Protein 2LOS (pdb70)

Foldseek 3Di:
DPDDAPLADDVRVVCVVVVCCVCCPCCVVVVNDDDVVVVVCVVCVCCVVCLVAPPNDDHVRNVVSCVVCVVVCVVVDPDDDPADPGHSPHDPHVVVVCVVVCVVVPPDDPVD

Radius of gyration: 16.96 Å; Cα contacts (8 Å, |Δi|>4): 57; chains: 1; bounding box: 36×40×36 Å

Sequence (112 aa):
MQDTSSVVPLHWFGFGYAALVASGGIIGYVKAGSVPSLAAGLLFGSLAGLGAYQLSQDPRNVWVFLATSGTLAGIMGMRFYHSGKFMPAGLIAGASLLMVAKVGVSMFNRPHMQDTSSVVPLHWFGFGYAALVASGGIIGYVKAGSVPSLAAGLLFGSLAGLGAYQLSQDPRNVWVFLATSGTLAGIMGMRFYHSGKFMPAGLIAGASLLMVAKVGVSMFNRPHMQDTSSVVPLHWFGFGYAALVASGGIIGYVKAGSVPSLAAGLLFGSLAGLGAYQLSQDPRNVWVFLATSGTLAGIMGMRFYHSGKFMPAGLIAGASLLMVAKVGVSMFNRPHMQDTSSVVPLHWFGFGYAALVASGGIIGYVKAGSVPSLAAGLLFGSLAGLGAYQLSQDPRNVWVFLATSGTLAGIMGMRFYHSGKFMPAGLIAGASLLMVAKVGVSMFNRPHMQDTSSVVPLHWFGFGYAALVASGGIIGYVKAGSVPSLAAGLLFGSLAGLGAYQLSQDPRNVWVFLATSGTLAGIMGMRFYHSGKFMPAGLIAGASLLMVAKVGVSMFNRPHMQDTSSVVPLHWFGFGYAALVASGGIIGYVKAGSVPSLAAGLLFGSLAGLGAYQLSQDPRNVWVFLATSGTLAGIMGMRFYHSGKFMPAGLIAGASLLMVAKVGVSMFNRPHMQDTSSVVPLHWFGFGYAALVASGGIIGYVKAGSVPSLAAGLLFGSLAGLGAYQLSQDPRNVWVFLATSGTLAGIMGMRFYHSGKFMPAGLIAGASLLMVAKVGVSMFNRPHMQDTSSVVPLHWFGFGYAALVASGGIIGYVKAGSVPSLAAGLLFGSLAGLGAYQLSQDPRNVWVFLATSGTLAGIMGMRFYHSGKFMPAGLIAGASLLMVAKVGVSMFNRPHMQDTSSVVPLHWFGFGYAALVASGGIIGYVKAGSVPSLAAGLLFGSLAGLGAYQLSQDPRNVWVFLATSGTLAGIMGMRFYHSGKFMPAGLIAGASLLMVAKVGVSMFNRPHMQDTSSVVPLHWFGFGYAALVASGGIIGYVKAGSVPSLAAGLLFGSLAGLGAYQLSQDPRNVWVFLATSGTLAGIMGMRFYHSGKFMPAGLIAGASLLMVAKVGVSMFNRPHMQDTSSVVPLHWFGFGYAALVASGGIIGYVKAGSVPSLAAGLLFGSLAGLGAYQLSQDPRNVWVFLATSGTLAGIMGMRFYHSGKFMPAGLIAGASLLMVAKVGVSMFNRPHMQDTSSVVPLHWFGFGYAALVASGGIIGYVKAGSVPSLAAGLLFGSLAGLGAYQLSQDPRNVWVFLATSGTLAGIMGMRFYHSGKFMPAGLIAGASLLMVAKVGVSMFNRPHMQDTSSVVPLHWFGFGYAALVASGGIIGYVKAGSVPSLAAGLLFGSLAGLGAYQLSQDPRNVWVFLATSGTLAGIMGMRFYHSGKFMPAGLIAGASLLMVAKVGVSMFNRPHMQDTSSVVPLHWFGFGYAALVASGGIIGYVKAGSVPSLAAGLLFGSLAGLGAYQLSQDPRNVWVFLATSGTLAGIMGMRFYHSGKFMPAGLIAGASLLMVAKVGVSMFNRPHMQDTSSVVPLHWFGFGYAALVASGGIIGYVKAGSVPSLAAGLLFGSLAGLGAYQLSQDPRNVWVFLATSGTLAGIMGMRFYHSGKFMPAGLIAGASLLMVAKVGVSMFNRPHMQDTSSVVPLHWFGFGYAALVASGGIIGYVKAGSVPSLAAGLLFGSLAGLGAYQLSQDPRNVWVFLATSGTLAGIMGMRFYHSGKFMPAGLIAGASLLMVAKVGVSMFNRPHMQDTSSVVPLHWFGFGYAALVASGGIIGYVKAGSVPSLAAGLLFGSLAGLGAYQLSQDPRNVWVFLATSGTLAGIMGMRFYHSGKFMPAGLIAGASLLMVAKVGVSMFNRPHMQDTSSVVPLHWFGFGYAALVASGGIIGYVKAGSVPSLAAGLLFGSLAGLGAYQLSQDPRNVWVFLATSGTLAGIMGMRFYHSGKFMPAGLIAGASLLMVAKVGVSMFNRPHMQDTSSVVPLHWFGFGYAALVASGGIIGYVKAGSVPSLAAGLLFGSLAGLGAYQLSQDPRNVWVFLATSGTLAGIMGMRFYHSGKFMPAGLIAGASLLMVAKVGVSMFNRPHMQDTSSVVPLHWFGFGYAALVASGGIIGYVKAGSVPSLAAGLLFGSLAGLGAYQLSQDPRNVWVFLATSGTLAGIMGMRFYHSGKFMPAGLIAGASLLMVAKVGVSMFNRPH

Structure (mmCIF, N/CA/C/O backbone):
data_2LOS
#
_entry.id   2LOS
#
loop_
_atom_site.group_PDB
_atom_site.id
_atom_site.type_symbol
_atom_site.label_atom_id
_atom_site.label_alt_id
_atom_site.label_comp_id
_atom_site.label_asym_id
_atom_site.label_entity_id
_atom_site.label_seq_id
_atom_site.pdbx_PDB_ins_code
_atom_site.Cartn_x
_atom_site.Cartn_y
_atom_site.Cartn_z
_atom_site.occupancy
_atom_site.B_iso_or_equiv
_atom_site.auth_seq_id
_atom_site.auth_comp_id
_atom_site.auth_asym_id
_atom_site.auth_atom_id
_atom_site.pdbx_PDB_model_num
ATOM 1 N N . MET A 1 10 ? -15.017 -19.882 3.644 1.00 0.00 1 MET A N 1
ATOM 2 C CA . MET A 1 10 ? -13.711 -20.351 3.214 1.00 0.00 1 MET A CA 1
ATOM 3 C C . MET A 1 10 ? -12.727 -19.187 3.077 1.00 0.00 1 MET A C 1
ATOM 4 O O . MET A 1 10 ? -12.957 -18.264 2.297 1.00 0.00 1 MET A O 1
ATOM 18 N N . GLN A 1 11 ? -11.653 -19.268 3.848 1.00 0.00 2 GLN A N 1
ATOM 19 C CA . GLN A 1 11 ? -10.633 -18.233 3.822 1.00 0.00 2 GLN A CA 1
ATOM 20 C C . GLN A 1 11 ? -9.239 -18.859 3.885 1.00 0.00 2 GLN A C 1
ATOM 21 O O . GLN A 1 11 ? -9.021 -19.827 4.613 1.00 0.00 2 GLN A O 1
ATOM 35 N N . ASP A 1 12 ? -8.331 -18.282 3.112 1.00 0.00 3 ASP A N 1
ATOM 36 C CA . ASP A 1 12 ? -6.963 -18.772 3.070 1.00 0.00 3 ASP A CA 1
ATOM 37 C C . ASP A 1 12 ? -6.048 -17.776 3.785 1.00 0.00 3 ASP A C 1
ATOM 38 O O . ASP A 1 12 ? -6.398 -16.608 3.942 1.00 0.00 3 ASP A O 1
ATOM 47 N N . THR A 1 13 ? -4.892 -18.275 4.198 1.00 0.00 4 THR A N 1
ATOM 48 C CA . THR A 1 13 ? -3.924 -17.444 4.892 1.00 0.00 4 THR A CA 1
ATOM 49 C C . THR A 1 13 ? -3.882 -16.044 4.275 1.00 0.00 4 THR A C 1
ATOM 50 O O . THR A 1 13 ? -4.244 -15.065 4.926 1.00 0.00 4 THR A O 1
ATOM 61 N N . SER A 1 14 ? -3.439 -15.995 3.028 1.00 0.00 5 SER A N 1
ATOM 62 C CA . SER A 1 14 ? -3.346 -14.732 2.316 1.00 0.00 5 SER A CA 1
ATOM 63 C C . SER A 1 14 ? -3.456 -14.972 0.809 1.00 0.00 5 SER A C 1
ATOM 64 O O . SER A 1 14 ? -2.559 -15.555 0.202 1.00 0.00 5 SER A O 1
ATOM 72 N N . SER A 1 15 ? -4.564 -14.509 0.248 1.00 0.00 6 SER A N 1
ATOM 73 C CA . SER A 1 15 ? -4.803 -14.666 -1.177 1.00 0.00 6 SER A CA 1
ATOM 74 C C . SER A 1 15 ? -3.496 -14.480 -1.950 1.00 0.00 6 SER A C 1
ATOM 75 O O . SER A 1 15 ? -3.090 -15.358 -2.710 1.00 0.00 6 SER A O 1
ATOM 83 N N . VAL A 1 16 ? -2.874 -13.331 -1.730 1.00 0.00 7 VAL A N 1
ATOM 84 C CA . VAL A 1 16 ? -1.622 -13.019 -2.397 1.00 0.00 7 VAL A CA 1
ATOM 85 C C . VAL A 1 16 ? -0.666 -12.365 -1.397 1.00 0.00 7 VAL A C 1
ATOM 86 O O . VAL A 1 16 ? 0.467 -12.816 -1.230 1.00 0.00 7 VAL A O 1
ATOM 99 N N . VAL A 1 17 ? -1.157 -11.313 -0.759 1.00 0.00 8 VAL A N 1
ATOM 100 C CA . VAL A 1 17 ? -0.360 -10.593 0.220 1.00 0.00 8 VAL A CA 1
ATOM 101 C C . VAL A 1 17 ? 0.428 -11.595 1.067 1.00 0.00 8 VAL A C 1
ATOM 102 O O . VAL A 1 17 ? -0.137 -12.261 1.932 1.00 0.00 8 VAL A O 1
ATOM 115 N N . PRO A 1 18 ? 1.755 -11.671 0.780 1.00 0.00 9 PRO A N 1
ATOM 116 C CA . PRO A 1 18 ? 2.627 -12.580 1.504 1.00 0.00 9 PRO A CA 1
ATOM 117 C C . PRO A 1 18 ? 2.925 -12.050 2.909 1.00 0.00 9 PRO A C 1
ATOM 118 O O . PRO A 1 18 ? 2.567 -10.921 3.239 1.00 0.00 9 PRO A O 1
ATOM 129 N N . LEU A 1 19 ? 3.579 -12.891 3.697 1.00 0.00 10 LEU A N 1
ATOM 130 C CA . LEU A 1 19 ? 3.930 -12.522 5.057 1.00 0.00 10 LEU A CA 1
ATOM 131 C C . LEU A 1 19 ? 4.779 -11.249 5.033 1.00 0.00 10 LEU A C 1
ATOM 132 O O . LEU A 1 19 ? 4.361 -10.210 5.544 1.00 0.00 10 LEU A O 1
ATOM 148 N N . HIS A 1 20 ? 5.955 -11.371 4.435 1.00 0.00 11 HIS A N 1
ATOM 149 C CA . HIS A 1 20 ? 6.865 -10.243 4.337 1.00 0.00 11 HIS A CA 1
ATOM 150 C C . HIS A 1 20 ? 6.071 -8.964 4.066 1.00 0.00 11 HIS A C 1
ATOM 151 O O . HIS A 1 20 ? 6.073 -8.043 4.881 1.00 0.00 11 HIS A O 1
ATOM 165 N N . TRP A 1 21 ? 5.411 -8.948 2.917 1.00 0.00 12 TRP A N 1
ATOM 166 C CA . TRP A 1 21 ? 4.614 -7.797 2.528 1.00 0.00 12 TRP A CA 1
ATOM 167 C C . TRP A 1 21 ? 3.762 -7.384 3.729 1.00 0.00 12 TRP A C 1
ATOM 168 O O . TRP A 1 21 ? 3.722 -6.210 4.092 1.00 0.00 12 TRP A O 1
ATOM 189 N N . PHE A 1 22 ? 3.100 -8.373 4.313 1.00 0.00 13 PHE A N 1
ATOM 190 C CA . PHE A 1 22 ? 2.251 -8.127 5.466 1.00 0.00 13 PHE A CA 1
ATOM 191 C C . PHE A 1 22 ? 2.963 -7.245 6.493 1.00 0.00 13 PHE A C 1
ATOM 192 O O . PHE A 1 22 ? 2.378 -6.296 7.014 1.00 0.00 13 PHE A O 1
ATOM 209 N N . GLY A 1 23 ? 4.216 -7.589 6.754 1.00 0.00 14 GLY A N 1
ATOM 210 C CA . GLY A 1 23 ? 5.014 -6.841 7.710 1.00 0.00 14 GLY A CA 1
ATOM 211 C C . GLY A 1 23 ? 5.298 -5.427 7.199 1.00 0.00 14 GLY A C 1
ATOM 212 O O . GLY A 1 23 ? 5.337 -4.477 7.980 1.00 0.00 14 GLY A O 1
ATOM 216 N N . PHE A 1 24 ? 5.490 -5.332 5.892 1.00 0.00 15 PHE A N 1
ATOM 217 C CA . PHE A 1 24 ? 5.769 -4.050 5.267 1.00 0.00 15 PHE A CA 1
ATOM 218 C C . PHE A 1 24 ? 4.538 -3.143 5.304 1.00 0.00 15 PHE A C 1
ATOM 219 O O . PHE A 1 24 ? 4.663 -1.927 5.449 1.00 0.00 15 PHE A O 1
ATOM 236 N N . GLY A 1 25 ? 3.378 -3.767 5.169 1.00 0.00 16 GLY A N 1
ATOM 237 C CA . GLY A 1 25 ? 2.125 -3.031 5.185 1.00 0.00 16 GLY A CA 1
ATOM 238 C C . GLY A 1 25 ? 1.799 -2.534 6.595 1.00 0.00 16 GLY A C 1
ATOM 239 O O . GLY A 1 25 ? 1.355 -1.401 6.770 1.00 0.00 16 GLY A O 1
ATOM 243 N N . TYR A 1 26 ? 2.033 -3.407 7.564 1.00 0.00 17 TYR A N 1
ATOM 244 C CA . TYR A 1 26 ? 1.769 -3.071 8.953 1.00 0.00 17 TYR A CA 1
ATOM 245 C C . TYR A 1 26 ? 2.652 -1.909 9.413 1.00 0.00 17 TYR A C 1
ATOM 246 O O . TYR A 1 26 ? 2.152 -0.909 9.926 1.00 0.00 17 TYR A O 1
ATOM 264 N N . ALA A 1 27 ? 3.951 -2.079 9.212 1.00 0.00 18 ALA A N 1
ATOM 265 C CA . ALA A 1 27 ? 4.908 -1.057 9.600 1.00 0.00 18 ALA A CA 1
ATOM 266 C C . ALA A 1 27 ? 4.674 0.200 8.760 1.00 0.00 18 ALA A C 1
ATOM 267 O O . ALA A 1 27 ? 4.833 1.317 9.251 1.00 0.00 18 ALA A O 1
ATOM 274 N N . ALA A 1 28 ? 4.301 -0.024 7.509 1.00 0.00 19 ALA A N 1
ATOM 275 C CA . ALA A 1 28 ? 4.043 1.077 6.596 1.00 0.00 19 ALA A CA 1
ATOM 276 C C . ALA A 1 28 ? 2.804 1.843 7.064 1.00 0.00 19 ALA A C 1
ATOM 277 O O . ALA A 1 28 ? 2.695 3.048 6.843 1.00 0.00 19 ALA A O 1
ATOM 284 N N . LEU A 1 29 ? 1.903 1.112 7.703 1.00 0.00 20 LEU A N 1
ATOM 285 C CA . LEU A 1 29 ? 0.676 1.707 8.204 1.00 0.00 20 LEU A CA 1
ATOM 286 C C . LEU A 1 29 ? 0.994 2.563 9.432 1.00 0.00 20 LEU A C 1
ATOM 287 O O . LEU A 1 29 ? 0.498 3.682 9.559 1.00 0.00 20 LEU A O 1
ATOM 303 N N . VAL A 1 30 ? 1.819 2.005 10.305 1.00 0.00 21 VAL A N 1
ATOM 304 C CA . VAL A 1 30 ? 2.210 2.703 11.518 1.00 0.00 21 VAL A CA 1
ATOM 305 C C . VAL A 1 30 ? 2.853 4.041 11.147 1.00 0.00 21 VAL A C 1
ATOM 306 O O . VAL A 1 30 ? 2.420 5.093 11.615 1.00 0.00 21 VAL A O 1
ATOM 319 N N . ALA A 1 31 ? 3.876 3.957 10.310 1.00 0.00 22 ALA A N 1
ATOM 320 C CA . ALA A 1 31 ? 4.583 5.148 9.870 1.00 0.00 22 ALA A CA 1
ATOM 321 C C . ALA A 1 31 ? 3.631 6.033 9.064 1.00 0.00 22 ALA A C 1
ATOM 322 O O . ALA A 1 31 ? 3.484 7.219 9.355 1.00 0.00 22 ALA A O 1
ATOM 329 N N . SER A 1 32 ? 3.008 5.423 8.067 1.00 0.00 23 SER A N 1
ATOM 330 C CA . SER A 1 32 ? 2.073 6.141 7.217 1.00 0.00 23 SER A CA 1
ATOM 331 C C . SER A 1 32 ? 1.128 6.984 8.074 1.00 0.00 23 SER A C 1
ATOM 332 O O . SER A 1 32 ? 1.228 8.210 8.094 1.00 0.00 23 SER A O 1
ATOM 340 N N . GLY A 1 33 ? 0.230 6.293 8.762 1.00 0.00 24 GLY A N 1
ATOM 341 C CA . GLY A 1 33 ? -0.733 6.963 9.619 1.00 0.00 24 GLY A CA 1
ATOM 342 C C . GLY A 1 33 ? -0.031 7.895 10.609 1.00 0.00 24 GLY A C 1
ATOM 343 O O . GLY A 1 33 ? -0.586 8.920 11.002 1.00 0.00 24 GLY A O 1
ATOM 347 N N . GLY A 1 34 ? 1.179 7.506 10.983 1.00 0.00 25 GLY A N 1
ATOM 348 C CA . GLY A 1 34 ? 1.962 8.294 11.919 1.00 0.00 25 GLY A CA 1
ATOM 349 C C . GLY A 1 34 ? 2.175 9.715 11.395 1.00 0.00 25 GLY A C 1
ATOM 350 O O . GLY A 1 34 ? 1.508 10.650 11.836 1.00 0.00 25 GLY A O 1
ATOM 354 N N . ILE A 1 35 ? 3.108 9.834 10.462 1.00 0.00 26 ILE A N 1
ATOM 355 C CA . ILE A 1 35 ? 3.418 11.126 9.874 1.00 0.00 26 ILE A CA 1
ATOM 356 C C . ILE A 1 35 ? 2.177 11.667 9.160 1.00 0.00 26 ILE A C 1
ATOM 357 O O . ILE A 1 35 ? 1.720 12.771 9.453 1.00 0.00 26 ILE A O 1
ATOM 373 N N . ILE A 1 36 ? 1.668 10.865 8.237 1.00 0.00 27 ILE A N 1
ATOM 374 C CA . ILE A 1 36 ? 0.489 11.249 7.479 1.00 0.00 27 ILE A CA 1
ATOM 375 C C . ILE A 1 36 ? -0.603 11.715 8.444 1.00 0.00 27 ILE A C 1
ATOM 376 O O . ILE A 1 36 ? -1.470 12.503 8.072 1.00 0.00 27 ILE A O 1
ATOM 392 N N . GLY A 1 37 ? -0.524 11.208 9.666 1.00 0.00 28 GLY A N 1
ATOM 393 C CA . GLY A 1 37 ? -1.494 11.563 10.687 1.00 0.00 28 GLY A CA 1
ATOM 394 C C . GLY A 1 37 ? -1.206 12.952 11.259 1.00 0.00 28 GLY A C 1
ATOM 395 O O . GLY A 1 37 ? -1.854 13.928 10.884 1.00 0.00 28 GLY A O 1
ATOM 399 N N . TYR A 1 38 ? -0.234 12.997 12.158 1.00 0.00 29 TYR A N 1
ATOM 400 C CA . TYR A 1 38 ? 0.148 14.251 12.785 1.00 0.00 29 TYR A CA 1
ATOM 401 C C . TYR A 1 38 ? 0.263 15.370 11.748 1.00 0.00 29 TYR A C 1
ATOM 402 O O . TYR A 1 38 ? -0.186 16.491 11.987 1.00 0.00 29 TYR A O 1
ATOM 420 N N . VAL A 1 39 ? 0.866 15.028 10.619 1.00 0.00 30 VAL A N 1
ATOM 421 C CA . VAL A 1 39 ? 1.045 15.990 9.545 1.00 0.00 30 VAL A CA 1
ATOM 422 C C . VAL A 1 39 ? -0.258 16.113 8.754 1.00 0.00 30 VAL A C 1
ATOM 423 O O . VAL A 1 39 ? -0.572 17.181 8.230 1.00 0.00 30 VAL A O 1
ATOM 436 N N . LYS A 1 40 ? -0.982 15.005 8.692 1.00 0.00 31 LYS A N 1
ATOM 437 C CA . LYS A 1 40 ? -2.245 14.976 7.973 1.00 0.00 31 LYS A CA 1
ATOM 438 C C . LYS A 1 40 ? -1.982 14.641 6.503 1.00 0.00 31 LYS A C 1
ATOM 439 O O . LYS A 1 40 ? -2.575 13.711 5.959 1.00 0.00 31 LYS A O 1
ATOM 458 N N . ALA A 1 41 ? -1.093 15.418 5.902 1.00 0.00 32 ALA A N 1
ATOM 459 C CA . ALA A 1 41 ? -0.744 15.216 4.506 1.00 0.00 32 ALA A CA 1
ATOM 460 C C . ALA A 1 41 ? -0.019 16.457 3.981 1.00 0.00 32 ALA A C 1
ATOM 461 O O . ALA A 1 41 ? 0.444 17.287 4.763 1.00 0.00 32 ALA A O 1
ATOM 468 N N . GLY A 1 42 ? 0.056 16.545 2.661 1.00 0.00 33 GLY A N 1
ATOM 469 C CA . GLY A 1 42 ? 0.717 17.671 2.023 1.00 0.00 33 GLY A CA 1
ATOM 470 C C . GLY A 1 42 ? 2.211 17.397 1.839 1.00 0.00 33 GLY A C 1
ATOM 471 O O . GLY A 1 42 ? 2.884 18.091 1.078 1.00 0.00 33 GLY A O 1
ATOM 475 N N . SER A 1 43 ? 2.686 16.384 2.549 1.00 0.00 34 SER A N 1
ATOM 476 C CA . SER A 1 43 ? 4.088 16.010 2.474 1.00 0.00 34 SER A CA 1
ATOM 477 C C . SER A 1 43 ? 4.567 16.063 1.021 1.00 0.00 34 SER A C 1
ATOM 478 O O . SER A 1 43 ? 4.232 15.191 0.221 1.00 0.00 34 SER A O 1
ATOM 486 N N . VAL A 1 44 ? 5.342 17.096 0.725 1.00 0.00 35 VAL A N 1
ATOM 487 C CA . VAL A 1 44 ? 5.870 17.274 -0.617 1.00 0.00 35 VAL A CA 1
ATOM 488 C C . VAL A 1 44 ? 7.052 16.325 -0.826 1.00 0.00 35 VAL A C 1
ATOM 489 O O . VAL A 1 44 ? 7.117 15.621 -1.832 1.00 0.00 35 VAL A O 1
ATOM 502 N N . PRO A 1 45 ? 7.982 16.338 0.166 1.00 0.00 36 PRO A N 1
ATOM 503 C CA . PRO A 1 45 ? 9.158 15.488 0.101 1.00 0.00 36 PRO A CA 1
ATOM 504 C C . PRO A 1 45 ? 8.800 14.032 0.409 1.00 0.00 36 PRO A C 1
ATOM 505 O O . PRO A 1 45 ? 9.219 13.122 -0.305 1.00 0.00 36 PRO A O 1
ATOM 516 N N . SER A 1 46 ? 8.029 13.858 1.472 1.00 0.00 37 SER A N 1
ATOM 517 C CA . SER A 1 46 ? 7.610 12.529 1.883 1.00 0.00 37 SER A CA 1
ATOM 518 C C . SER A 1 46 ? 6.882 11.831 0.732 1.00 0.00 37 SER A C 1
ATOM 519 O O . SER A 1 46 ? 7.302 10.765 0.284 1.00 0.00 37 SER A O 1
ATOM 527 N N . LEU A 1 47 ? 5.805 12.460 0.287 1.00 0.00 38 LEU A N 1
ATOM 528 C CA . LEU A 1 47 ? 5.015 11.913 -0.803 1.00 0.00 38 LEU A CA 1
ATOM 529 C C . LEU A 1 47 ? 5.930 11.625 -1.996 1.00 0.00 38 LEU A C 1
ATOM 530 O O . LEU A 1 47 ? 5.896 10.532 -2.559 1.00 0.00 38 LEU A O 1
ATOM 546 N N . ALA A 1 48 ? 6.726 12.625 -2.345 1.00 0.00 39 ALA A N 1
ATOM 547 C CA . ALA A 1 48 ? 7.648 12.493 -3.460 1.00 0.00 39 ALA A CA 1
ATOM 548 C C . ALA A 1 48 ? 8.537 11.268 -3.239 1.00 0.00 39 ALA A C 1
ATOM 549 O O . ALA A 1 48 ? 8.918 10.592 -4.193 1.00 0.00 39 ALA A O 1
ATOM 556 N N . ALA A 1 49 ? 8.843 11.019 -1.974 1.00 0.00 40 ALA A N 1
ATOM 557 C CA . ALA A 1 49 ? 9.680 9.887 -1.614 1.00 0.00 40 ALA A CA 1
ATOM 558 C C . ALA A 1 49 ? 8.902 8.590 -1.843 1.00 0.00 40 ALA A C 1
ATOM 559 O O . ALA A 1 49 ? 9.484 7.569 -2.206 1.00 0.00 40 ALA A O 1
ATOM 566 N N . GLY A 1 50 ? 7.598 8.672 -1.620 1.00 0.00 41 GLY A N 1
ATOM 567 C CA . GLY A 1 50 ? 6.735 7.518 -1.797 1.00 0.00 41 GLY A CA 1
ATOM 568 C C . GLY A 1 50 ? 6.589 7.164 -3.279 1.00 0.00 41 GLY A C 1
ATOM 569 O O . GLY A 1 50 ? 6.469 5.991 -3.632 1.00 0.00 41 GLY A O 1
ATOM 573 N N . LEU A 1 51 ? 6.604 8.199 -4.106 1.00 0.00 42 LEU A N 1
ATOM 574 C CA . LEU A 1 51 ? 6.475 8.012 -5.541 1.00 0.00 42 LEU A CA 1
ATOM 575 C C . LEU A 1 51 ? 7.737 7.334 -6.078 1.00 0.00 42 LEU A C 1
ATOM 576 O O . LEU A 1 51 ? 7.662 6.270 -6.690 1.00 0.00 42 LEU A O 1
ATOM 592 N N . LEU A 1 52 ? 8.868 7.978 -5.829 1.00 0.00 43 LEU A N 1
ATOM 593 C CA . LEU A 1 52 ? 10.144 7.451 -6.280 1.00 0.00 43 LEU A CA 1
ATOM 594 C C . LEU A 1 52 ? 10.299 6.011 -5.787 1.00 0.00 43 LEU A C 1
ATOM 595 O O . LEU A 1 52 ? 10.377 5.081 -6.588 1.00 0.00 43 LEU A O 1
ATOM 611 N N . PHE A 1 53 ? 10.339 5.871 -4.470 1.00 0.00 44 PHE A N 1
ATOM 612 C CA . PHE A 1 53 ? 10.483 4.560 -3.860 1.00 0.00 44 PHE A CA 1
ATOM 613 C C . PHE A 1 53 ? 9.286 3.667 -4.191 1.00 0.00 44 PHE A C 1
ATOM 614 O O . PHE A 1 53 ? 9.369 2.445 -4.077 1.00 0.00 44 PHE A O 1
ATOM 631 N N . GLY A 1 54 ? 8.201 4.311 -4.594 1.00 0.00 45 GLY A N 1
ATOM 632 C CA . GLY A 1 54 ? 6.989 3.591 -4.942 1.00 0.00 45 GLY A CA 1
ATOM 633 C C . GLY A 1 54 ? 7.219 2.683 -6.153 1.00 0.00 45 GLY A C 1
ATOM 634 O O . GLY A 1 54 ? 7.134 1.461 -6.042 1.00 0.00 45 GLY A O 1
ATOM 638 N N . SER A 1 55 ? 7.504 3.317 -7.281 1.00 0.00 46 SER A N 1
ATOM 639 C CA . SER A 1 55 ? 7.747 2.582 -8.511 1.00 0.00 46 SER A CA 1
ATOM 640 C C . SER A 1 55 ? 8.993 1.706 -8.360 1.00 0.00 46 SER A C 1
ATOM 641 O O . SER A 1 55 ? 8.996 0.549 -8.778 1.00 0.00 46 SER A O 1
ATOM 649 N N . LEU A 1 56 ? 10.020 2.292 -7.762 1.00 0.00 47 LEU A N 1
ATOM 650 C CA . LEU A 1 56 ? 11.268 1.579 -7.551 1.00 0.00 47 LEU A CA 1
ATOM 651 C C . LEU A 1 56 ? 11.008 0.353 -6.674 1.00 0.00 47 LEU A C 1
ATOM 652 O O . LEU A 1 56 ? 11.672 -0.673 -6.822 1.00 0.00 47 LEU A O 1
ATOM 668 N N . ALA A 1 57 ? 10.042 0.498 -5.779 1.00 0.00 48 ALA A N 1
ATOM 669 C CA . ALA A 1 57 ? 9.686 -0.585 -4.878 1.00 0.00 48 ALA A CA 1
ATOM 670 C C . ALA A 1 57 ? 9.058 -1.725 -5.682 1.00 0.00 48 ALA A C 1
ATOM 671 O O . ALA A 1 57 ? 9.554 -2.850 -5.662 1.00 0.00 48 ALA A O 1
ATOM 678 N N . GLY A 1 58 ? 7.975 -1.395 -6.370 1.00 0.00 49 GLY A N 1
ATOM 679 C CA . GLY A 1 58 ? 7.273 -2.378 -7.179 1.00 0.00 49 GLY A CA 1
ATOM 680 C C . GLY A 1 58 ? 8.179 -2.926 -8.283 1.00 0.00 49 GLY A C 1
ATOM 681 O O . GLY A 1 58 ? 8.486 -4.117 -8.304 1.00 0.00 49 GLY A O 1
ATOM 685 N N . LEU A 1 59 ? 8.581 -2.031 -9.173 1.00 0.00 50 LEU A N 1
ATOM 686 C CA . LEU A 1 59 ? 9.446 -2.410 -10.278 1.00 0.00 50 LEU A CA 1
ATOM 687 C C . LEU A 1 59 ? 10.697 -3.097 -9.728 1.00 0.00 50 LEU A C 1
ATOM 688 O O . LEU A 1 59 ? 10.955 -4.261 -10.030 1.00 0.00 50 LEU A O 1
ATOM 704 N N . GLY A 1 60 ? 11.442 -2.346 -8.929 1.00 0.00 51 GLY A N 1
ATOM 705 C CA . GLY A 1 60 ? 12.661 -2.868 -8.334 1.00 0.00 51 GLY A CA 1
ATOM 706 C C . GLY A 1 60 ? 12.424 -4.250 -7.722 1.00 0.00 51 GLY A C 1
ATOM 707 O O . GLY A 1 60 ? 13.216 -5.168 -7.927 1.00 0.00 51 GLY A O 1
ATOM 711 N N . ALA A 1 61 ? 11.330 -4.354 -6.981 1.00 0.00 52 ALA A N 1
ATOM 712 C CA . ALA A 1 61 ? 10.979 -5.608 -6.337 1.00 0.00 52 ALA A CA 1
ATOM 713 C C . ALA A 1 61 ? 10.867 -6.706 -7.396 1.00 0.00 52 ALA A C 1
ATOM 714 O O . ALA A 1 61 ? 11.290 -7.839 -7.169 1.00 0.00 52 ALA A O 1
ATOM 721 N N . TYR A 1 62 ? 10.295 -6.333 -8.532 1.00 0.00 53 TYR A N 1
ATOM 722 C CA . TYR A 1 62 ? 10.122 -7.272 -9.627 1.00 0.00 53 TYR A CA 1
ATOM 723 C C . TYR A 1 62 ? 10.168 -6.555 -10.977 1.00 0.00 53 TYR A C 1
ATOM 724 O O . TYR A 1 62 ? 9.129 -6.295 -11.582 1.00 0.00 53 TYR A O 1
ATOM 742 N N . GLN A 1 63 ? 11.384 -6.255 -11.411 1.00 0.00 54 GLN A N 1
ATOM 743 C CA . GLN A 1 63 ? 11.579 -5.572 -12.678 1.00 0.00 54 GLN A CA 1
ATOM 744 C C . GLN A 1 63 ? 13.068 -5.509 -13.023 1.00 0.00 54 GLN A C 1
ATOM 745 O O . GLN A 1 63 ? 13.539 -6.239 -13.894 1.00 0.00 54 GLN A O 1
ATOM 759 N N . LEU A 1 64 ? 13.768 -4.628 -12.323 1.00 0.00 55 LEU A N 1
ATOM 760 C CA . LEU A 1 64 ? 15.194 -4.460 -12.544 1.00 0.00 55 LEU A CA 1
ATOM 761 C C . LEU A 1 64 ? 15.746 -3.448 -11.538 1.00 0.00 55 LEU A C 1
ATOM 762 O O . LEU A 1 64 ? 15.597 -2.241 -11.721 1.00 0.00 55 LEU A O 1
ATOM 778 N N . SER A 1 65 ? 16.372 -3.978 -10.497 1.00 0.00 56 SER A N 1
ATOM 779 C CA . SER A 1 65 ? 16.947 -3.136 -9.462 1.00 0.00 56 SER A CA 1
ATOM 780 C C . SER A 1 65 ? 17.595 -4.004 -8.381 1.00 0.00 56 SER A C 1
ATOM 781 O O . SER A 1 65 ? 18.726 -3.749 -7.971 1.00 0.00 56 SER A O 1
ATOM 789 N N . GLN A 1 66 ? 16.850 -5.012 -7.952 1.00 0.00 57 GLN A N 1
ATOM 790 C CA . GLN A 1 66 ? 17.338 -5.919 -6.927 1.00 0.00 57 GLN A CA 1
ATOM 791 C C . GLN A 1 66 ? 17.552 -7.316 -7.513 1.00 0.00 57 GLN A C 1
ATOM 792 O O . GLN A 1 66 ? 16.590 -8.035 -7.780 1.00 0.00 57 GLN A O 1
ATOM 806 N N . ASP A 1 67 ? 18.819 -7.659 -7.696 1.00 0.00 58 ASP A N 1
ATOM 807 C CA . ASP A 1 67 ? 19.171 -8.957 -8.245 1.00 0.00 58 ASP A CA 1
ATOM 808 C C . ASP A 1 67 ? 18.602 -9.079 -9.660 1.00 0.00 58 ASP A C 1
ATOM 809 O O . ASP A 1 67 ? 17.409 -8.871 -9.873 1.00 0.00 58 ASP A O 1
ATOM 818 N N . PRO A 1 68 ? 19.506 -9.424 -10.616 1.00 0.00 59 PRO A N 1
ATOM 819 C CA . PRO A 1 68 ? 19.107 -9.576 -12.004 1.00 0.00 59 PRO A CA 1
ATOM 820 C C . PRO A 1 68 ? 18.335 -10.881 -12.214 1.00 0.00 59 PRO A C 1
ATOM 821 O O . PRO A 1 68 ? 17.445 -10.951 -13.059 1.00 0.00 59 PRO A O 1
ATOM 832 N N . ARG A 1 69 ? 18.706 -11.882 -11.429 1.00 0.00 60 ARG A N 1
ATOM 833 C CA . ARG A 1 69 ? 18.060 -13.180 -11.517 1.00 0.00 60 ARG A CA 1
ATOM 834 C C . ARG A 1 69 ? 16.610 -13.086 -11.038 1.00 0.00 60 ARG A C 1
ATOM 835 O O . ARG A 1 69 ? 15.680 -13.186 -11.837 1.00 0.00 60 ARG A O 1
ATOM 856 N N . ASN A 1 70 ? 16.462 -12.894 -9.735 1.00 0.00 61 ASN A N 1
ATOM 857 C CA . ASN A 1 70 ? 15.141 -12.785 -9.140 1.00 0.00 61 ASN A CA 1
ATOM 858 C C . ASN A 1 70 ? 14.227 -11.995 -10.079 1.00 0.00 61 ASN A C 1
ATOM 859 O O . ASN A 1 70 ? 13.235 -12.526 -10.577 1.00 0.00 61 ASN A O 1
ATOM 870 N N . VAL A 1 71 ? 14.593 -10.740 -10.294 1.00 0.00 62 VAL A N 1
ATOM 871 C CA . VAL A 1 71 ? 13.819 -9.873 -11.164 1.00 0.00 62 VAL A CA 1
ATOM 872 C C . VAL A 1 71 ? 13.454 -10.632 -12.441 1.00 0.00 62 VAL A C 1
ATOM 873 O O . VAL A 1 71 ? 12.296 -10.641 -12.854 1.00 0.00 62 VAL A O 1
ATOM 886 N N . TRP A 1 72 ? 14.465 -11.253 -13.032 1.00 0.00 63 TRP A N 1
ATOM 887 C CA . TRP A 1 72 ? 14.266 -12.014 -14.253 1.00 0.00 63 TRP A CA 1
ATOM 888 C C . TRP A 1 72 ? 13.128 -13.007 -14.011 1.00 0.00 63 TRP A C 1
ATOM 889 O O . TRP A 1 72 ? 12.219 -13.127 -14.831 1.00 0.00 63 TRP A O 1
ATOM 910 N N . VAL A 1 73 ? 13.215 -13.694 -12.881 1.00 0.00 64 VAL A N 1
ATOM 911 C CA . VAL A 1 73 ? 12.204 -14.673 -12.521 1.00 0.00 64 VAL A CA 1
ATOM 912 C C . VAL A 1 73 ? 10.830 -14.002 -12.512 1.00 0.00 64 VAL A C 1
ATOM 913 O O . VAL A 1 73 ? 9.831 -14.618 -12.880 1.00 0.00 64 VAL A O 1
ATOM 926 N N . PHE A 1 74 ? 10.823 -12.746 -12.088 1.00 0.00 65 PHE A N 1
ATOM 927 C CA . PHE A 1 74 ? 9.587 -11.984 -12.027 1.00 0.00 65 PHE A CA 1
ATOM 928 C C . PHE A 1 74 ? 9.157 -11.524 -13.421 1.00 0.00 65 PHE A C 1
ATOM 929 O O . PHE A 1 74 ? 7.973 -11.295 -13.665 1.00 0.00 65 PHE A O 1
ATOM 946 N N . LEU A 1 75 ? 10.142 -11.403 -14.299 1.00 0.00 66 LEU A N 1
ATOM 947 C CA . LEU A 1 75 ? 9.879 -10.975 -15.663 1.00 0.00 66 LEU A CA 1
ATOM 948 C C . LEU A 1 75 ? 9.119 -12.078 -16.402 1.00 0.00 66 LEU A C 1
ATOM 949 O O . LEU A 1 75 ? 8.116 -11.810 -17.062 1.00 0.00 66 LEU A O 1
ATOM 965 N N . ALA A 1 76 ? 9.625 -13.295 -16.266 1.00 0.00 67 ALA A N 1
ATOM 966 C CA . ALA A 1 76 ? 9.006 -14.439 -16.913 1.00 0.00 67 ALA A CA 1
ATOM 967 C C . ALA A 1 76 ? 7.682 -14.759 -16.215 1.00 0.00 67 ALA A C 1
ATOM 968 O O . ALA A 1 76 ? 6.706 -15.128 -16.867 1.00 0.00 67 ALA A O 1
ATOM 975 N N . THR A 1 77 ? 7.692 -14.607 -14.899 1.00 0.00 68 THR A N 1
ATOM 976 C CA . THR A 1 77 ? 6.504 -14.875 -14.106 1.00 0.00 68 THR A CA 1
ATOM 977 C C . THR A 1 77 ? 5.327 -14.038 -14.609 1.00 0.00 68 THR A C 1
ATOM 978 O O . THR A 1 77 ? 4.363 -14.577 -15.150 1.00 0.00 68 THR A O 1
ATOM 989 N N . SER A 1 78 ? 5.444 -12.733 -14.412 1.00 0.00 69 SER A N 1
ATOM 990 C CA . SER A 1 78 ? 4.401 -11.815 -14.839 1.00 0.00 69 SER A CA 1
ATOM 991 C C . SER A 1 78 ? 4.339 -11.768 -16.367 1.00 0.00 69 SER A C 1
ATOM 992 O O . SER A 1 78 ? 3.314 -11.400 -16.938 1.00 0.00 69 SER A O 1
ATOM 1000 N N . GLY A 1 79 ? 5.448 -12.146 -16.984 1.00 0.00 70 GLY A N 1
ATOM 1001 C CA . GLY A 1 79 ? 5.532 -12.152 -18.435 1.00 0.00 70 GLY A CA 1
ATOM 1002 C C . GLY A 1 79 ? 4.462 -13.060 -19.043 1.00 0.00 70 GLY A C 1
ATOM 1003 O O . GLY A 1 79 ? 3.721 -12.643 -19.932 1.00 0.00 70 GLY A O 1
ATOM 1007 N N . THR A 1 80 ? 4.414 -14.284 -18.539 1.00 0.00 71 THR A N 1
ATOM 1008 C CA . THR A 1 80 ? 3.446 -15.255 -19.021 1.00 0.00 71 THR A CA 1
ATOM 1009 C C . THR A 1 80 ? 2.078 -15.006 -18.384 1.00 0.00 71 THR A C 1
ATOM 1010 O O . THR A 1 80 ? 1.065 -14.955 -19.079 1.00 0.00 71 THR A O 1
ATOM 1021 N N . LEU A 1 81 ? 2.092 -14.857 -17.067 1.00 0.00 72 LEU A N 1
ATOM 1022 C CA . LEU A 1 81 ? 0.865 -14.614 -16.328 1.00 0.00 72 LEU A CA 1
ATOM 1023 C C . LEU A 1 81 ? 0.098 -13.465 -16.985 1.00 0.00 72 LEU A C 1
ATOM 1024 O O . LEU A 1 81 ? -1.063 -13.622 -17.358 1.00 0.00 72 LEU A O 1
ATOM 1040 N N . ALA A 1 82 ? 0.778 -12.334 -17.106 1.00 0.00 73 ALA A N 1
ATOM 1041 C CA . ALA A 1 82 ? 0.176 -11.159 -17.711 1.00 0.00 73 ALA A CA 1
ATOM 1042 C C . ALA A 1 82 ? 0.114 -11.347 -19.228 1.00 0.00 73 ALA A C 1
ATOM 1043 O O . ALA A 1 82 ? -0.806 -10.856 -19.881 1.00 0.00 73 ALA A O 1
ATOM 1050 N N . GLY A 1 83 ? 1.104 -12.059 -19.745 1.00 0.00 74 GLY A N 1
ATOM 1051 C CA . GLY A 1 83 ? 1.174 -12.318 -21.174 1.00 0.00 74 GLY A CA 1
ATOM 1052 C C . GLY A 1 83 ? -0.179 -12.788 -21.712 1.00 0.00 74 GLY A C 1
ATOM 1053 O O . GLY A 1 83 ? -0.639 -12.309 -22.747 1.00 0.00 74 GLY A O 1
ATOM 1057 N N . ILE A 1 84 ? -0.777 -13.720 -20.985 1.00 0.00 75 ILE A N 1
ATOM 1058 C CA . ILE A 1 84 ? -2.068 -14.260 -21.377 1.00 0.00 75 ILE A CA 1
ATOM 1059 C C . ILE A 1 84 ? -2.963 -13.123 -21.872 1.00 0.00 75 ILE A C 1
ATOM 1060 O O . ILE A 1 84 ? -3.689 -13.281 -22.852 1.00 0.00 75 ILE A O 1
ATOM 1076 N N . MET A 1 85 ? -2.883 -12.001 -21.171 1.00 0.00 76 MET A N 1
ATOM 1077 C CA . MET A 1 85 ? -3.677 -10.837 -21.528 1.00 0.00 76 MET A CA 1
ATOM 1078 C C . MET A 1 85 ? -2.789 -9.711 -22.062 1.00 0.00 76 MET A C 1
ATOM 1079 O O . MET A 1 85 ? -1.592 -9.904 -22.269 1.00 0.00 76 MET A O 1
ATOM 1093 N N . GLY A 1 86 ? -3.411 -8.560 -22.271 1.00 0.00 77 GLY A N 1
ATOM 1094 C CA . GLY A 1 86 ? -2.693 -7.403 -22.777 1.00 0.00 77 GLY A CA 1
ATOM 1095 C C . GLY A 1 86 ? -2.906 -6.187 -21.873 1.00 0.00 77 GLY A C 1
ATOM 1096 O O . GLY A 1 86 ? -3.690 -6.242 -20.927 1.00 0.00 77 GLY A O 1
ATOM 1100 N N . MET A 1 87 ? -2.194 -5.117 -22.197 1.00 0.00 78 MET A N 1
ATOM 1101 C CA . MET A 1 87 ? -2.295 -3.889 -21.426 1.00 0.00 78 MET A CA 1
ATOM 1102 C C . MET A 1 87 ? -1.676 -4.062 -20.037 1.00 0.00 78 MET A C 1
ATOM 1103 O O . MET A 1 87 ? -0.662 -3.440 -19.724 1.00 0.00 78 MET A O 1
ATOM 1117 N N . ARG A 1 88 ? -2.313 -4.909 -19.241 1.00 0.00 79 ARG A N 1
ATOM 1118 C CA . ARG A 1 88 ? -1.838 -5.171 -17.893 1.00 0.00 79 ARG A CA 1
ATOM 1119 C C . ARG A 1 88 ? -2.606 -6.342 -17.278 1.00 0.00 79 ARG A C 1
ATOM 1120 O O . ARG A 1 88 ? -2.009 -7.348 -16.897 1.00 0.00 79 ARG A O 1
ATOM 1141 N N . PHE A 1 89 ? -3.918 -6.173 -17.200 1.00 0.00 80 PHE A N 1
ATOM 1142 C CA . PHE A 1 89 ? -4.773 -7.204 -16.638 1.00 0.00 80 PHE A CA 1
ATOM 1143 C C . PHE A 1 89 ? -4.210 -7.721 -15.312 1.00 0.00 80 PHE A C 1
ATOM 1144 O O . PHE A 1 89 ? -3.387 -8.634 -15.298 1.00 0.00 80 PHE A O 1
ATOM 1161 N N . TYR A 1 90 ? -4.677 -7.114 -14.231 1.00 0.00 81 TYR A N 1
ATOM 1162 C CA . TYR A 1 90 ? -4.231 -7.501 -12.904 1.00 0.00 81 TYR A CA 1
ATOM 1163 C C . TYR A 1 90 ? -5.414 -7.624 -11.942 1.00 0.00 81 TYR A C 1
ATOM 1164 O O . TYR A 1 90 ? -6.410 -6.916 -12.083 1.00 0.00 81 TYR A O 1
ATOM 1182 N N . HIS A 1 91 ? -5.266 -8.528 -10.985 1.00 0.00 82 HIS A N 1
ATOM 1183 C CA . HIS A 1 91 ? -6.310 -8.753 -10.000 1.00 0.00 82 HIS A CA 1
ATOM 1184 C C . HIS A 1 91 ? -6.914 -7.413 -9.577 1.00 0.00 82 HIS A C 1
ATOM 1185 O O . HIS A 1 91 ? -6.253 -6.378 -9.653 1.00 0.00 82 HIS A O 1
ATOM 1199 N N . SER A 1 92 ? -8.164 -7.475 -9.140 1.00 0.00 83 SER A N 1
ATOM 1200 C CA . SER A 1 92 ? -8.865 -6.278 -8.705 1.00 0.00 83 SER A CA 1
ATOM 1201 C C . SER A 1 92 ? -10.364 -6.561 -8.595 1.00 0.00 83 SER A C 1
ATOM 1202 O O . SER A 1 92 ? -11.174 -5.896 -9.240 1.00 0.00 83 SER A O 1
ATOM 1210 N N . GLY A 1 93 ? -10.689 -7.549 -7.774 1.00 0.00 84 GLY A N 1
ATOM 1211 C CA . GLY A 1 93 ? -12.077 -7.928 -7.572 1.00 0.00 84 GLY A CA 1
ATOM 1212 C C . GLY A 1 93 ? -12.222 -8.849 -6.359 1.00 0.00 84 GLY A C 1
ATOM 1213 O O . GLY A 1 93 ? -12.178 -10.071 -6.494 1.00 0.00 84 GLY A O 1
ATOM 1217 N N . LYS A 1 94 ? -12.393 -8.228 -5.201 1.00 0.00 85 LYS A N 1
ATOM 1218 C CA . LYS A 1 94 ? -12.545 -8.976 -3.965 1.00 0.00 85 LYS A CA 1
ATOM 1219 C C . LYS A 1 94 ? -12.749 -8.000 -2.805 1.00 0.00 85 LYS A C 1
ATOM 1220 O O . LYS A 1 94 ? -13.553 -8.255 -1.909 1.00 0.00 85 LYS A O 1
ATOM 1239 N N . PHE A 1 95 ? -12.008 -6.904 -2.858 1.00 0.00 86 PHE A N 1
ATOM 1240 C CA . PHE A 1 95 ? -12.098 -5.888 -1.823 1.00 0.00 86 PHE A CA 1
ATOM 1241 C C . PHE A 1 95 ? -12.228 -6.527 -0.438 1.00 0.00 86 PHE A C 1
ATOM 1242 O O . PHE A 1 95 ? -12.868 -5.967 0.450 1.00 0.00 86 PHE A O 1
ATOM 1259 N N . MET A 1 96 ? -11.609 -7.690 -0.298 1.00 0.00 87 MET A N 1
ATOM 1260 C CA . MET A 1 96 ? -11.648 -8.411 0.963 1.00 0.00 87 MET A CA 1
ATOM 1261 C C . MET A 1 96 ? -10.677 -7.798 1.974 1.00 0.00 87 MET A C 1
ATOM 1262 O O . MET A 1 96 ? -11.060 -7.495 3.103 1.00 0.00 87 MET A O 1
ATOM 1276 N N . PRO A 1 97 ? -9.405 -7.630 1.522 1.00 0.00 88 PRO A N 1
ATOM 1277 C CA . PRO A 1 97 ? -8.377 -7.059 2.374 1.00 0.00 88 PRO A CA 1
ATOM 1278 C C . PRO A 1 97 ? -8.562 -5.547 2.520 1.00 0.00 88 PRO A C 1
ATOM 1279 O O . PRO A 1 97 ? -9.183 -5.083 3.475 1.00 0.00 88 PRO A O 1
ATOM 1290 N N . ALA A 1 98 ? -8.012 -4.820 1.558 1.00 0.00 89 ALA A N 1
ATOM 1291 C CA . ALA A 1 98 ? -8.109 -3.370 1.568 1.00 0.00 89 ALA A CA 1
ATOM 1292 C C . ALA A 1 98 ? -9.171 -2.928 0.559 1.00 0.00 89 ALA A C 1
ATOM 1293 O O . ALA A 1 98 ? -10.180 -2.335 0.934 1.00 0.00 89 ALA A O 1
ATOM 1300 N N . GLY A 1 99 ? -8.906 -3.234 -0.703 1.00 0.00 90 GLY A N 1
ATOM 1301 C CA . GLY A 1 99 ? -9.826 -2.876 -1.769 1.00 0.00 90 GLY A CA 1
ATOM 1302 C C . GLY A 1 99 ? -9.250 -1.754 -2.636 1.00 0.00 90 GLY A C 1
ATOM 1303 O O . GLY A 1 99 ? -9.314 -0.583 -2.265 1.00 0.00 90 GLY A O 1
ATOM 1307 N N . LEU A 1 100 ? -8.701 -2.152 -3.774 1.00 0.00 91 LEU A N 1
ATOM 1308 C CA . LEU A 1 100 ? -8.115 -1.195 -4.697 1.00 0.00 91 LEU A CA 1
ATOM 1309 C C . LEU A 1 100 ? -9.226 -0.347 -5.320 1.00 0.00 91 LEU A C 1
ATOM 1310 O O . LEU A 1 100 ? -9.337 0.844 -5.033 1.00 0.00 91 LEU A O 1
ATOM 1326 N N . ILE A 1 101 ? -10.019 -0.994 -6.161 1.00 0.00 92 ILE A N 1
ATOM 1327 C CA . ILE A 1 101 ? -11.117 -0.314 -6.827 1.00 0.00 92 ILE A CA 1
ATOM 1328 C C . ILE A 1 101 ? -12.107 0.195 -5.777 1.00 0.00 92 ILE A C 1
ATOM 1329 O O . ILE A 1 101 ? -12.609 1.313 -5.883 1.00 0.00 92 ILE A O 1
ATOM 1345 N N . ALA A 1 102 ? -12.359 -0.650 -4.788 1.00 0.00 93 ALA A N 1
ATOM 1346 C CA . ALA A 1 102 ? -13.280 -0.299 -3.721 1.00 0.00 93 ALA A CA 1
ATOM 1347 C C . ALA A 1 102 ? -12.763 0.944 -2.995 1.00 0.00 93 ALA A C 1
ATOM 1348 O O . ALA A 1 102 ? -13.317 2.032 -3.148 1.00 0.00 93 ALA A O 1
ATOM 1355 N N . GLY A 1 103 ? -11.707 0.742 -2.220 1.00 0.00 94 GLY A N 1
ATOM 1356 C CA . GLY A 1 103 ? -11.109 1.834 -1.470 1.00 0.00 94 GLY A CA 1
ATOM 1357 C C . GLY A 1 103 ? -10.943 3.076 -2.348 1.00 0.00 94 GLY A C 1
ATOM 1358 O O . GLY A 1 103 ? -11.384 4.164 -1.981 1.00 0.00 94 GLY A O 1
ATOM 1362 N N . ALA A 1 104 ? -10.306 2.872 -3.492 1.00 0.00 95 ALA A N 1
ATOM 1363 C CA . ALA A 1 104 ? -10.076 3.962 -4.425 1.00 0.00 95 ALA A CA 1
ATOM 1364 C C . ALA A 1 104 ? -11.382 4.731 -4.635 1.00 0.00 95 ALA A C 1
ATOM 1365 O O . ALA A 1 104 ? -11.424 5.948 -4.461 1.00 0.00 95 ALA A O 1
ATOM 1372 N N . SER A 1 105 ? -12.415 3.990 -5.007 1.00 0.00 96 SER A N 1
ATOM 1373 C CA . SER A 1 105 ? -13.718 4.587 -5.243 1.00 0.00 96 SER A CA 1
ATOM 1374 C C . SER A 1 105 ? -14.161 5.380 -4.012 1.00 0.00 96 SER A C 1
ATOM 1375 O O . SER A 1 105 ? -14.804 6.421 -4.137 1.00 0.00 96 SER A O 1
ATOM 1383 N N . LEU A 1 106 ? -13.800 4.856 -2.849 1.00 0.00 97 LEU A N 1
ATOM 1384 C CA . LEU A 1 106 ? -14.153 5.502 -1.596 1.00 0.00 97 LEU A CA 1
ATOM 1385 C C . LEU A 1 106 ? -13.350 6.796 -1.451 1.00 0.00 97 LEU A C 1
ATOM 1386 O O . LEU A 1 106 ? -13.828 7.765 -0.863 1.00 0.00 97 LEU A O 1
ATOM 1402 N N . LEU A 1 107 ? -12.142 6.770 -1.996 1.00 0.00 98 LEU A N 1
ATOM 1403 C CA . LEU A 1 107 ? -11.268 7.929 -1.934 1.00 0.00 98 LEU A CA 1
ATOM 1404 C C . LEU A 1 107 ? -11.845 9.044 -2.809 1.00 0.00 98 LEU A C 1
ATOM 1405 O O . LEU A 1 107 ? -12.063 10.159 -2.336 1.00 0.00 98 LEU A O 1
ATOM 1421 N N . MET A 1 108 ? -12.075 8.705 -4.069 1.00 0.00 99 MET A N 1
ATOM 1422 C CA . MET A 1 108 ? -12.621 9.664 -5.014 1.00 0.00 99 MET A CA 1
ATOM 1423 C C . MET A 1 108 ? -13.938 10.251 -4.500 1.00 0.00 99 MET A C 1
ATOM 1424 O O . MET A 1 108 ? -14.165 11.455 -4.599 1.00 0.00 99 MET A O 1
ATOM 1438 N N . VAL A 1 109 ? -14.771 9.372 -3.962 1.00 0.00 100 VAL A N 1
ATOM 1439 C CA . VAL A 1 109 ? -16.058 9.787 -3.433 1.00 0.00 100 VAL A CA 1
ATOM 1440 C C . VAL A 1 109 ? -15.841 10.827 -2.332 1.00 0.00 100 VAL A C 1
ATOM 1441 O O . VAL A 1 109 ? -16.403 11.920 -2.385 1.00 0.00 100 VAL A O 1
ATOM 1454 N N . ALA A 1 110 ? -15.023 10.450 -1.359 1.00 0.00 101 ALA A N 1
ATOM 1455 C CA . ALA A 1 110 ? -14.724 11.336 -0.248 1.00 0.00 101 ALA A CA 1
ATOM 1456 C C . ALA A 1 110 ? -14.120 12.635 -0.785 1.00 0.00 101 ALA A C 1
ATOM 1457 O O . ALA A 1 110 ? -14.352 13.708 -0.230 1.00 0.00 101 ALA A O 1
ATOM 1464 N N . LYS A 1 111 ? -13.356 12.496 -1.858 1.00 0.00 102 LYS A N 1
ATOM 1465 C CA . LYS A 1 111 ? -12.717 13.645 -2.476 1.00 0.00 102 LYS A CA 1
ATOM 1466 C C . LYS A 1 111 ? -13.789 14.638 -2.929 1.00 0.00 102 LYS A C 1
ATOM 1467 O O . LYS A 1 111 ? -13.817 15.779 -2.470 1.00 0.00 102 LYS A O 1
ATOM 1486 N N . VAL A 1 112 ? -14.646 14.167 -3.823 1.00 0.00 103 VAL A N 1
ATOM 1487 C CA . VAL A 1 112 ? -15.718 14.999 -4.343 1.00 0.00 103 VAL A CA 1
ATOM 1488 C C . VAL A 1 112 ? -16.615 15.448 -3.188 1.00 0.00 103 VAL A C 1
ATOM 1489 O O . VAL A 1 112 ? -17.307 16.460 -3.292 1.00 0.00 103 VAL A O 1
ATOM 1502 N N . GLY A 1 113 ? -16.574 14.674 -2.113 1.00 0.00 104 GLY A N 1
ATOM 1503 C CA . GLY A 1 113 ? -17.375 14.980 -0.940 1.00 0.00 104 GLY A CA 1
ATOM 1504 C C . GLY A 1 113 ? -16.836 16.214 -0.215 1.00 0.00 104 GLY A C 1
ATOM 1505 O O . GLY A 1 113 ? -17.388 17.306 -0.347 1.00 0.00 104 GLY A O 1
ATOM 1509 N N . VAL A 1 114 ? -15.765 16.001 0.535 1.00 0.00 105 VAL A N 1
ATOM 1510 C CA . VAL A 1 114 ? -15.145 17.083 1.281 1.00 0.00 105 VAL A CA 1
ATOM 1511 C C . VAL A 1 114 ? -13.624 16.946 1.201 1.00 0.00 105 VAL A C 1
ATOM 1512 O O . VAL A 1 114 ? -13.013 16.271 2.028 1.00 0.00 105 VAL A O 1
ATOM 1525 N N . SER A 1 115 ? -13.055 17.597 0.197 1.00 0.00 106 SER A N 1
ATOM 1526 C CA . SER A 1 115 ? -11.616 17.557 -0.002 1.00 0.00 106 SER A CA 1
ATOM 1527 C C . SER A 1 115 ? -11.236 18.368 -1.242 1.00 0.00 106 SER A C 1
ATOM 1528 O O . SER A 1 115 ? -11.941 18.335 -2.250 1.00 0.00 106 SER A O 1
ATOM 1536 N N . MET A 1 116 ? -10.122 19.077 -1.128 1.00 0.00 107 MET A N 1
ATOM 1537 C CA . MET A 1 116 ? -9.640 19.895 -2.228 1.00 0.00 107 MET A CA 1
ATOM 1538 C C . MET A 1 116 ? -9.406 19.047 -3.480 1.00 0.00 107 MET A C 1
ATOM 1539 O O . MET A 1 116 ? -8.334 18.469 -3.652 1.00 0.00 107 MET A O 1
ATOM 1553 N N . PHE A 1 117 ? -10.427 19.000 -4.323 1.00 0.00 108 PHE A N 1
ATOM 1554 C CA . PHE A 1 117 ? -10.346 18.233 -5.555 1.00 0.00 108 PHE A CA 1
ATOM 1555 C C . PHE A 1 117 ? -11.156 18.899 -6.670 1.00 0.00 108 PHE A C 1
ATOM 1556 O O . PHE A 1 117 ? -12.153 19.567 -6.403 1.00 0.00 108 PHE A O 1
ATOM 1573 N N . ASN A 1 118 ? -10.695 18.693 -7.895 1.00 0.00 109 ASN A N 1
ATOM 1574 C CA . ASN A 1 118 ? -11.363 19.265 -9.051 1.00 0.00 109 ASN A CA 1
ATOM 1575 C C . ASN A 1 118 ? -11.173 18.340 -10.255 1.00 0.00 109 ASN A C 1
ATOM 1576 O O . ASN A 1 118 ? -10.045 18.076 -10.667 1.00 0.00 109 ASN A O 1
ATOM 1587 N N . ARG A 1 119 ? -12.294 17.871 -10.784 1.00 0.00 110 ARG A N 1
ATOM 1588 C CA . ARG A 1 119 ? -12.265 16.981 -11.931 1.00 0.00 110 ARG A CA 1
ATOM 1589 C C . ARG A 1 119 ? -11.295 17.510 -12.990 1.00 0.00 110 ARG A C 1
ATOM 1590 O O . ARG A 1 119 ? -11.025 18.709 -13.045 1.00 0.00 110 ARG A O 1
ATOM 1611 N N . PRO A 1 120 ? -10.785 16.566 -13.825 1.00 0.00 111 PRO A N 1
ATOM 1612 C CA . PRO A 1 120 ? -9.851 16.926 -14.879 1.00 0.00 111 PRO A CA 1
ATOM 1613 C C . PRO A 1 120 ? -10.573 17.613 -16.040 1.00 0.00 111 PRO A C 1
ATOM 1614 O O . PRO A 1 120 ? -10.985 16.957 -16.995 1.00 0.00 111 PRO A O 1
ATOM 1625 N N . HIS A 1 121 ? -10.702 18.927 -15.920 1.00 0.00 112 HIS A N 1
ATOM 1626 C CA . HIS A 1 121 ? -11.366 19.710 -16.947 1.00 0.00 112 HIS A CA 1
ATOM 1627 C C . HIS A 1 121 ? -10.446 19.849 -18.162 1.00 0.00 112 HIS A C 1
ATOM 1628 O O . HIS A 1 121 ? -10.729 20.625 -19.073 1.00 0.00 112 HIS A O 1
ATOM 1642 N N . MET A 1 10 ? -14.730 -17.741 0.535 1.00 0.00 1 MET A N 2
ATOM 1643 C CA . MET A 1 10 ? -13.619 -18.482 1.106 1.00 0.00 1 MET A CA 2
ATOM 1644 C C . MET A 1 10 ? -12.303 -17.721 0.928 1.00 0.00 1 MET A C 2
ATOM 1645 O O . MET A 1 10 ? -11.689 -17.778 -0.136 1.00 0.00 1 MET A O 2
ATOM 1659 N N . GLN A 1 11 ? -11.910 -17.027 1.986 1.00 0.00 2 GLN A N 2
ATOM 1660 C CA . GLN A 1 11 ? -10.679 -16.256 1.959 1.00 0.00 2 GLN A CA 2
ATOM 1661 C C . GLN A 1 11 ? -9.512 -17.101 2.475 1.00 0.00 2 GLN A C 2
ATOM 1662 O O . GLN A 1 11 ? -8.606 -17.444 1.717 1.00 0.00 2 GLN A O 2
ATOM 1676 N N . ASP A 1 12 ? -9.573 -17.413 3.762 1.00 0.00 3 ASP A N 2
ATOM 1677 C CA . ASP A 1 12 ? -8.533 -18.212 4.388 1.00 0.00 3 ASP A CA 2
ATOM 1678 C C . ASP A 1 12 ? -7.238 -17.399 4.448 1.00 0.00 3 ASP A C 2
ATOM 1679 O O . ASP A 1 12 ? -7.171 -16.292 3.916 1.00 0.00 3 ASP A O 2
ATOM 1688 N N . THR A 1 13 ? -6.242 -17.980 5.100 1.00 0.00 4 THR A N 2
ATOM 1689 C CA . THR A 1 13 ? -4.953 -17.323 5.236 1.00 0.00 4 THR A CA 2
ATOM 1690 C C . THR A 1 13 ? -4.584 -16.598 3.940 1.00 0.00 4 THR A C 2
ATOM 1691 O O . THR A 1 13 ? -4.938 -17.047 2.851 1.00 0.00 4 THR A O 2
ATOM 1702 N N . SER A 1 14 ? -3.879 -15.488 4.101 1.00 0.00 5 SER A N 2
ATOM 1703 C CA . SER A 1 14 ? -3.459 -14.696 2.957 1.00 0.00 5 SER A CA 2
ATOM 1704 C C . SER A 1 14 ? -2.550 -15.528 2.050 1.00 0.00 5 SER A C 2
ATOM 1705 O O . SER A 1 14 ? -1.327 -15.434 2.137 1.00 0.00 5 SER A O 2
ATOM 1713 N N . SER A 1 15 ? -3.184 -16.323 1.200 1.00 0.00 6 SER A N 2
ATOM 1714 C CA . SER A 1 15 ? -2.448 -17.171 0.278 1.00 0.00 6 SER A CA 2
ATOM 1715 C C . SER A 1 15 ? -1.572 -16.312 -0.637 1.00 0.00 6 SER A C 2
ATOM 1716 O O . SER A 1 15 ? -0.403 -16.627 -0.857 1.00 0.00 6 SER A O 2
ATOM 1724 N N . VAL A 1 16 ? -2.170 -15.244 -1.144 1.00 0.00 7 VAL A N 2
ATOM 1725 C CA . VAL A 1 16 ? -1.458 -14.338 -2.029 1.00 0.00 7 VAL A CA 2
ATOM 1726 C C . VAL A 1 16 ? -0.492 -13.482 -1.208 1.00 0.00 7 VAL A C 2
ATOM 1727 O O . VAL A 1 16 ? 0.717 -13.705 -1.235 1.00 0.00 7 VAL A O 2
ATOM 1740 N N . VAL A 1 17 ? -1.063 -12.521 -0.496 1.00 0.00 8 VAL A N 2
ATOM 1741 C CA . VAL A 1 17 ? -0.267 -11.631 0.333 1.00 0.00 8 VAL A CA 2
ATOM 1742 C C . VAL A 1 17 ? 0.643 -12.463 1.239 1.00 0.00 8 VAL A C 2
ATOM 1743 O O . VAL A 1 17 ? 0.165 -13.169 2.125 1.00 0.00 8 VAL A O 2
ATOM 1756 N N . PRO A 1 18 ? 1.973 -12.348 0.980 1.00 0.00 9 PRO A N 2
ATOM 1757 C CA . PRO A 1 18 ? 2.954 -13.080 1.762 1.00 0.00 9 PRO A CA 2
ATOM 1758 C C . PRO A 1 18 ? 3.134 -12.450 3.144 1.00 0.00 9 PRO A C 2
ATOM 1759 O O . PRO A 1 18 ? 2.907 -11.254 3.320 1.00 0.00 9 PRO A O 2
ATOM 1770 N N . LEU A 1 19 ? 3.541 -13.283 4.091 1.00 0.00 10 LEU A N 2
ATOM 1771 C CA . LEU A 1 19 ? 3.754 -12.822 5.452 1.00 0.00 10 LEU A CA 2
ATOM 1772 C C . LEU A 1 19 ? 4.556 -11.520 5.426 1.00 0.00 10 LEU A C 2
ATOM 1773 O O . LEU A 1 19 ? 4.109 -10.500 5.948 1.00 0.00 10 LEU A O 2
ATOM 1789 N N . HIS A 1 20 ? 5.728 -11.596 4.812 1.00 0.00 11 HIS A N 2
ATOM 1790 C CA . HIS A 1 20 ? 6.597 -10.436 4.710 1.00 0.00 11 HIS A CA 2
ATOM 1791 C C . HIS A 1 20 ? 5.756 -9.187 4.437 1.00 0.00 11 HIS A C 2
ATOM 1792 O O . HIS A 1 20 ? 5.755 -8.249 5.232 1.00 0.00 11 HIS A O 2
ATOM 1806 N N . TRP A 1 21 ? 5.060 -9.217 3.310 1.00 0.00 12 TRP A N 2
ATOM 1807 C CA . TRP A 1 21 ? 4.217 -8.099 2.922 1.00 0.00 12 TRP A CA 2
ATOM 1808 C C . TRP A 1 21 ? 3.420 -7.658 4.151 1.00 0.00 12 TRP A C 2
ATOM 1809 O O . TRP A 1 21 ? 3.394 -6.475 4.487 1.00 0.00 12 TRP A O 2
ATOM 1830 N N . PHE A 1 22 ? 2.790 -8.634 4.790 1.00 0.00 13 PHE A N 2
ATOM 1831 C CA . PHE A 1 22 ? 1.995 -8.361 5.975 1.00 0.00 13 PHE A CA 2
ATOM 1832 C C . PHE A 1 22 ? 2.756 -7.461 6.951 1.00 0.00 13 PHE A C 2
ATOM 1833 O O . PHE A 1 22 ? 2.208 -6.481 7.453 1.00 0.00 13 PHE A O 2
ATOM 1850 N N . GLY A 1 23 ? 4.008 -7.825 7.189 1.00 0.00 14 GLY A N 2
ATOM 1851 C CA . GLY A 1 23 ? 4.850 -7.063 8.095 1.00 0.00 14 GLY A CA 2
ATOM 1852 C C . GLY A 1 23 ? 5.121 -5.662 7.543 1.00 0.00 14 GLY A C 2
ATOM 1853 O O . GLY A 1 23 ? 5.227 -4.701 8.304 1.00 0.00 14 GLY A O 2
ATOM 1857 N N . PHE A 1 24 ? 5.226 -5.590 6.224 1.00 0.00 15 PHE A N 2
ATOM 1858 C CA . PHE A 1 24 ? 5.483 -4.323 5.562 1.00 0.00 15 PHE A CA 2
ATOM 1859 C C . PHE A 1 24 ? 4.260 -3.406 5.638 1.00 0.00 15 PHE A C 2
ATOM 1860 O O . PHE A 1 24 ? 4.398 -2.190 5.764 1.00 0.00 15 PHE A O 2
ATOM 1877 N N . GLY A 1 25 ? 3.091 -4.025 5.560 1.00 0.00 16 GLY A N 2
ATOM 1878 C CA . GLY A 1 25 ? 1.845 -3.280 5.618 1.00 0.00 16 GLY A CA 2
ATOM 1879 C C . GLY A 1 25 ? 1.618 -2.699 7.015 1.00 0.00 16 GLY A C 2
ATOM 1880 O O . GLY A 1 25 ? 1.279 -1.525 7.156 1.00 0.00 16 GLY A O 2
ATOM 1884 N N . TYR A 1 26 ? 1.815 -3.549 8.013 1.00 0.00 17 TYR A N 2
ATOM 1885 C CA . TYR A 1 26 ? 1.636 -3.135 9.395 1.00 0.00 17 TYR A CA 2
ATOM 1886 C C . TYR A 1 26 ? 2.610 -2.013 9.761 1.00 0.00 17 TYR A C 2
ATOM 1887 O O . TYR A 1 26 ? 2.202 -0.978 10.286 1.00 0.00 17 TYR A O 2
ATOM 1905 N N . ALA A 1 27 ? 3.880 -2.257 9.470 1.00 0.00 18 ALA A N 2
ATOM 1906 C CA . ALA A 1 27 ? 4.916 -1.281 9.763 1.00 0.00 18 ALA A CA 2
ATOM 1907 C C . ALA A 1 27 ? 4.674 -0.022 8.928 1.00 0.00 18 ALA A C 2
ATOM 1908 O O . ALA A 1 27 ? 4.719 1.091 9.450 1.00 0.00 18 ALA A O 2
ATOM 1915 N N . ALA A 1 28 ? 4.423 -0.240 7.646 1.00 0.00 19 ALA A N 2
ATOM 1916 C CA . ALA A 1 28 ? 4.175 0.863 6.734 1.00 0.00 19 ALA A CA 2
ATOM 1917 C C . ALA A 1 28 ? 2.946 1.644 7.207 1.00 0.00 19 ALA A C 2
ATOM 1918 O O . ALA A 1 28 ? 2.827 2.839 6.944 1.00 0.00 19 ALA A O 2
ATOM 1925 N N . LEU A 1 29 ? 2.064 0.935 7.896 1.00 0.00 20 LEU A N 2
ATOM 1926 C CA . LEU A 1 29 ? 0.849 1.546 8.408 1.00 0.00 20 LEU A CA 2
ATOM 1927 C C . LEU A 1 29 ? 1.208 2.518 9.533 1.00 0.00 20 LEU A C 2
ATOM 1928 O O . LEU A 1 29 ? 0.865 3.698 9.472 1.00 0.00 20 LEU A O 2
ATOM 1944 N N . VAL A 1 30 ? 1.895 1.988 10.534 1.00 0.00 21 VAL A N 2
ATOM 1945 C CA . VAL A 1 30 ? 2.304 2.794 11.672 1.00 0.00 21 VAL A CA 2
ATOM 1946 C C . VAL A 1 30 ? 2.992 4.065 11.170 1.00 0.00 21 VAL A C 2
ATOM 1947 O O . VAL A 1 30 ? 2.547 5.173 11.465 1.00 0.00 21 VAL A O 2
ATOM 1960 N N . ALA A 1 31 ? 4.064 3.862 10.419 1.00 0.00 22 ALA A N 2
ATOM 1961 C CA . ALA A 1 31 ? 4.818 4.978 9.873 1.00 0.00 22 ALA A CA 2
ATOM 1962 C C . ALA A 1 31 ? 3.888 5.850 9.027 1.00 0.00 22 ALA A C 2
ATOM 1963 O O . ALA A 1 31 ? 3.887 7.073 9.159 1.00 0.00 22 ALA A O 2
ATOM 1970 N N . SER A 1 32 ? 3.119 5.186 8.175 1.00 0.00 23 SER A N 2
ATOM 1971 C CA . SER A 1 32 ? 2.187 5.886 7.308 1.00 0.00 23 SER A CA 2
ATOM 1972 C C . SER A 1 32 ? 1.335 6.856 8.128 1.00 0.00 23 SER A C 2
ATOM 1973 O O . SER A 1 32 ? 1.555 8.065 8.092 1.00 0.00 23 SER A O 2
ATOM 1981 N N . GLY A 1 33 ? 0.379 6.288 8.850 1.00 0.00 24 GLY A N 2
ATOM 1982 C CA . GLY A 1 33 ? -0.508 7.088 9.678 1.00 0.00 24 GLY A CA 2
ATOM 1983 C C . GLY A 1 33 ? 0.289 7.969 10.642 1.00 0.00 24 GLY A C 2
ATOM 1984 O O . GLY A 1 33 ? -0.236 8.947 11.173 1.00 0.00 24 GLY A O 2
ATOM 1988 N N . GLY A 1 34 ? 1.544 7.592 10.838 1.00 0.00 25 GLY A N 2
ATOM 1989 C CA . GLY A 1 34 ? 2.418 8.336 11.729 1.00 0.00 25 GLY A CA 2
ATOM 1990 C C . GLY A 1 34 ? 2.674 9.746 11.194 1.00 0.00 25 GLY A C 2
ATOM 1991 O O . GLY A 1 34 ? 2.118 10.718 11.703 1.00 0.00 25 GLY A O 2
ATOM 1995 N N . ILE A 1 35 ? 3.517 9.814 10.173 1.00 0.00 26 ILE A N 2
ATOM 1996 C CA . ILE A 1 35 ? 3.853 11.089 9.564 1.00 0.00 26 ILE A CA 2
ATOM 1997 C C . ILE A 1 35 ? 2.626 11.641 8.836 1.00 0.00 26 ILE A C 2
ATOM 1998 O O . ILE A 1 35 ? 2.387 12.848 8.841 1.00 0.00 26 ILE A O 2
ATOM 2014 N N . ILE A 1 36 ? 1.879 10.731 8.228 1.00 0.00 27 ILE A N 2
ATOM 2015 C CA . ILE A 1 36 ? 0.681 11.112 7.498 1.00 0.00 27 ILE A CA 2
ATOM 2016 C C . ILE A 1 36 ? -0.362 11.645 8.481 1.00 0.00 27 ILE A C 2
ATOM 2017 O O . ILE A 1 36 ? -1.209 12.458 8.113 1.00 0.00 27 ILE A O 2
ATOM 2033 N N . GLY A 1 37 ? -0.268 11.166 9.713 1.00 0.00 28 GLY A N 2
ATOM 2034 C CA . GLY A 1 37 ? -1.194 11.584 10.751 1.00 0.00 28 GLY A CA 2
ATOM 2035 C C . GLY A 1 37 ? -0.849 12.985 11.262 1.00 0.00 28 GLY A C 2
ATOM 2036 O O . GLY A 1 37 ? -1.591 13.936 11.025 1.00 0.00 28 GLY A O 2
ATOM 2040 N N . TYR A 1 38 ? 0.279 13.066 11.953 1.00 0.00 29 TYR A N 2
ATOM 2041 C CA . TYR A 1 38 ? 0.732 14.334 12.500 1.00 0.00 29 TYR A CA 2
ATOM 2042 C C . TYR A 1 38 ? 0.689 15.435 11.438 1.00 0.00 29 TYR A C 2
ATOM 2043 O O . TYR A 1 38 ? 0.249 16.551 11.712 1.00 0.00 29 TYR A O 2
ATOM 2061 N N . VAL A 1 39 ? 1.153 15.083 10.247 1.00 0.00 30 VAL A N 2
ATOM 2062 C CA . VAL A 1 39 ? 1.173 16.027 9.143 1.00 0.00 30 VAL A CA 2
ATOM 2063 C C . VAL A 1 39 ? -0.197 16.039 8.463 1.00 0.00 30 VAL A C 2
ATOM 2064 O O . VAL A 1 39 ? -0.551 17.005 7.789 1.00 0.00 30 VAL A O 2
ATOM 2077 N N . LYS A 1 40 ? -0.931 14.955 8.663 1.00 0.00 31 LYS A N 2
ATOM 2078 C CA . LYS A 1 40 ? -2.255 14.828 8.077 1.00 0.00 31 LYS A CA 2
ATOM 2079 C C . LYS A 1 40 ? -2.122 14.394 6.616 1.00 0.00 31 LYS A C 2
ATOM 2080 O O . LYS A 1 40 ? -2.675 13.370 6.216 1.00 0.00 31 LYS A O 2
ATOM 2099 N N . ALA A 1 41 ? -1.385 15.193 5.859 1.00 0.00 32 ALA A N 2
ATOM 2100 C CA . ALA A 1 41 ? -1.173 14.904 4.451 1.00 0.00 32 ALA A CA 2
ATOM 2101 C C . ALA A 1 41 ? -0.687 16.171 3.742 1.00 0.00 32 ALA A C 2
ATOM 2102 O O . ALA A 1 41 ? -0.302 17.141 4.392 1.00 0.00 32 ALA A O 2
ATOM 2109 N N . GLY A 1 42 ? -0.721 16.119 2.419 1.00 0.00 33 GLY A N 2
ATOM 2110 C CA . GLY A 1 42 ? -0.289 17.250 1.615 1.00 0.00 33 GLY A CA 2
ATOM 2111 C C . GLY A 1 42 ? 1.228 17.238 1.421 1.00 0.00 33 GLY A C 2
ATOM 2112 O O . GLY A 1 42 ? 1.761 17.998 0.613 1.00 0.00 33 GLY A O 2
ATOM 2116 N N . SER A 1 43 ? 1.882 16.366 2.175 1.00 0.00 34 SER A N 2
ATOM 2117 C CA . SER A 1 43 ? 3.327 16.244 2.096 1.00 0.00 34 SER A CA 2
ATOM 2118 C C . SER A 1 43 ? 3.772 16.221 0.632 1.00 0.00 34 SER A C 2
ATOM 2119 O O . SER A 1 43 ? 3.367 15.343 -0.129 1.00 0.00 34 SER A O 2
ATOM 2127 N N . VAL A 1 44 ? 4.597 17.196 0.281 1.00 0.00 35 VAL A N 2
ATOM 2128 C CA . VAL A 1 44 ? 5.101 17.297 -1.078 1.00 0.00 35 VAL A CA 2
ATOM 2129 C C . VAL A 1 44 ? 6.273 16.331 -1.257 1.00 0.00 35 VAL A C 2
ATOM 2130 O O . VAL A 1 44 ? 6.316 15.574 -2.226 1.00 0.00 35 VAL A O 2
ATOM 2143 N N . PRO A 1 45 ? 7.219 16.388 -0.282 1.00 0.00 36 PRO A N 2
ATOM 2144 C CA . PRO A 1 45 ? 8.389 15.527 -0.323 1.00 0.00 36 PRO A CA 2
ATOM 2145 C C . PRO A 1 45 ? 8.027 14.092 0.066 1.00 0.00 36 PRO A C 2
ATOM 2146 O O . PRO A 1 45 ? 8.314 13.153 -0.676 1.00 0.00 36 PRO A O 2
ATOM 2157 N N . SER A 1 46 ? 7.401 13.966 1.227 1.00 0.00 37 SER A N 2
ATOM 2158 C CA . SER A 1 46 ? 6.997 12.662 1.722 1.00 0.00 37 SER A CA 2
ATOM 2159 C C . SER A 1 46 ? 6.358 11.849 0.595 1.00 0.00 37 SER A C 2
ATOM 2160 O O . SER A 1 46 ? 6.889 10.814 0.193 1.00 0.00 37 SER A O 2
ATOM 2168 N N . LEU A 1 47 ? 5.228 12.347 0.116 1.00 0.00 38 LEU A N 2
ATOM 2169 C CA . LEU A 1 47 ? 4.511 11.680 -0.958 1.00 0.00 38 LEU A CA 2
ATOM 2170 C C . LEU A 1 47 ? 5.459 11.460 -2.139 1.00 0.00 38 LEU A C 2
ATOM 2171 O O . LEU A 1 47 ? 5.513 10.368 -2.701 1.00 0.00 38 LEU A O 2
ATOM 2187 N N . ALA A 1 48 ? 6.183 12.517 -2.479 1.00 0.00 39 ALA A N 2
ATOM 2188 C CA . ALA A 1 48 ? 7.126 12.453 -3.583 1.00 0.00 39 ALA A CA 2
ATOM 2189 C C . ALA A 1 48 ? 8.042 11.241 -3.397 1.00 0.00 39 ALA A C 2
ATOM 2190 O O . ALA A 1 48 ? 8.416 10.587 -4.369 1.00 0.00 39 ALA A O 2
ATOM 2197 N N . ALA A 1 49 ? 8.376 10.979 -2.142 1.00 0.00 40 ALA A N 2
ATOM 2198 C CA . ALA A 1 49 ? 9.240 9.858 -1.816 1.00 0.00 40 ALA A CA 2
ATOM 2199 C C . ALA A 1 49 ? 8.473 8.551 -2.023 1.00 0.00 40 ALA A C 2
ATOM 2200 O O . ALA A 1 49 ? 9.045 7.552 -2.457 1.00 0.00 40 ALA A O 2
ATOM 2207 N N . GLY A 1 50 ? 7.188 8.599 -1.704 1.00 0.00 41 GLY A N 2
ATOM 2208 C CA . GLY A 1 50 ? 6.335 7.432 -1.850 1.00 0.00 41 GLY A CA 2
ATOM 2209 C C . GLY A 1 50 ? 6.193 7.037 -3.321 1.00 0.00 41 GLY A C 2
ATOM 2210 O O . GLY A 1 50 ? 6.088 5.855 -3.643 1.00 0.00 41 GLY A O 2
ATOM 2214 N N . LEU A 1 51 ? 6.193 8.050 -4.175 1.00 0.00 42 LEU A N 2
ATOM 2215 C CA . LEU A 1 51 ? 6.065 7.824 -5.604 1.00 0.00 42 LEU A CA 2
ATOM 2216 C C . LEU A 1 51 ? 7.365 7.220 -6.139 1.00 0.00 42 LEU A C 2
ATOM 2217 O O . LEU A 1 51 ? 7.369 6.102 -6.652 1.00 0.00 42 LEU A O 2
ATOM 2233 N N . LEU A 1 52 ? 8.437 7.987 -6.002 1.00 0.00 43 LEU A N 2
ATOM 2234 C CA . LEU A 1 52 ? 9.740 7.541 -6.466 1.00 0.00 43 LEU A CA 2
ATOM 2235 C C . LEU A 1 52 ? 10.031 6.152 -5.896 1.00 0.00 43 LEU A C 2
ATOM 2236 O O . LEU A 1 52 ? 10.186 5.189 -6.646 1.00 0.00 43 LEU A O 2
ATOM 2252 N N . PHE A 1 53 ? 10.097 6.091 -4.574 1.00 0.00 44 PHE A N 2
ATOM 2253 C CA . PHE A 1 53 ? 10.366 4.835 -3.895 1.00 0.00 44 PHE A CA 2
ATOM 2254 C C . PHE A 1 53 ? 9.260 3.814 -4.170 1.00 0.00 44 PHE A C 2
ATOM 2255 O O . PHE A 1 53 ? 9.491 2.608 -4.095 1.00 0.00 44 PHE A O 2
ATOM 2272 N N . GLY A 1 54 ? 8.083 4.335 -4.483 1.00 0.00 45 GLY A N 2
ATOM 2273 C CA . GLY A 1 54 ? 6.941 3.484 -4.770 1.00 0.00 45 GLY A CA 2
ATOM 2274 C C . GLY A 1 54 ? 7.251 2.516 -5.913 1.00 0.00 45 GLY A C 2
ATOM 2275 O O . GLY A 1 54 ? 7.275 1.303 -5.715 1.00 0.00 45 GLY A O 2
ATOM 2279 N N . SER A 1 55 ? 7.481 3.090 -7.085 1.00 0.00 46 SER A N 2
ATOM 2280 C CA . SER A 1 55 ? 7.789 2.293 -8.261 1.00 0.00 46 SER A CA 2
ATOM 2281 C C . SER A 1 55 ? 9.125 1.574 -8.070 1.00 0.00 46 SER A C 2
ATOM 2282 O O . SER A 1 55 ? 9.205 0.355 -8.214 1.00 0.00 46 SER A O 2
ATOM 2290 N N . LEU A 1 56 ? 10.143 2.359 -7.749 1.00 0.00 47 LEU A N 2
ATOM 2291 C CA . LEU A 1 56 ? 11.472 1.813 -7.537 1.00 0.00 47 LEU A CA 2
ATOM 2292 C C . LEU A 1 56 ? 11.373 0.573 -6.645 1.00 0.00 47 LEU A C 2
ATOM 2293 O O . LEU A 1 56 ? 12.158 -0.363 -6.787 1.00 0.00 47 LEU A O 2
ATOM 2309 N N . ALA A 1 57 ? 10.402 0.608 -5.745 1.00 0.00 48 ALA A N 2
ATOM 2310 C CA . ALA A 1 57 ? 10.190 -0.501 -4.829 1.00 0.00 48 ALA A CA 2
ATOM 2311 C C . ALA A 1 57 ? 9.579 -1.677 -5.593 1.00 0.00 48 ALA A C 2
ATOM 2312 O O . ALA A 1 57 ? 10.247 -2.683 -5.828 1.00 0.00 48 ALA A O 2
ATOM 2319 N N . GLY A 1 58 ? 8.316 -1.512 -5.960 1.00 0.00 49 GLY A N 2
ATOM 2320 C CA . GLY A 1 58 ? 7.608 -2.548 -6.692 1.00 0.00 49 GLY A CA 2
ATOM 2321 C C . GLY A 1 58 ? 8.423 -3.022 -7.898 1.00 0.00 49 GLY A C 2
ATOM 2322 O O . GLY A 1 58 ? 8.792 -4.193 -7.981 1.00 0.00 49 GLY A O 2
ATOM 2326 N N . LEU A 1 59 ? 8.680 -2.088 -8.802 1.00 0.00 50 LEU A N 2
ATOM 2327 C CA . LEU A 1 59 ? 9.445 -2.395 -9.998 1.00 0.00 50 LEU A CA 2
ATOM 2328 C C . LEU A 1 59 ? 10.795 -2.992 -9.597 1.00 0.00 50 LEU A C 2
ATOM 2329 O O . LEU A 1 59 ? 11.221 -4.003 -10.152 1.00 0.00 50 LEU A O 2
ATOM 2345 N N . GLY A 1 60 ? 11.431 -2.340 -8.635 1.00 0.00 51 GLY A N 2
ATOM 2346 C CA . GLY A 1 60 ? 12.725 -2.793 -8.152 1.00 0.00 51 GLY A CA 2
ATOM 2347 C C . GLY A 1 60 ? 12.701 -4.292 -7.846 1.00 0.00 51 GLY A C 2
ATOM 2348 O O . GLY A 1 60 ? 13.543 -5.043 -8.338 1.00 0.00 51 GLY A O 2
ATOM 2352 N N . ALA A 1 61 ? 11.728 -4.683 -7.037 1.00 0.00 52 ALA A N 2
ATOM 2353 C CA . ALA A 1 61 ? 11.584 -6.079 -6.660 1.00 0.00 52 ALA A CA 2
ATOM 2354 C C . ALA A 1 61 ? 11.082 -6.879 -7.863 1.00 0.00 52 ALA A C 2
ATOM 2355 O O . ALA A 1 61 ? 11.250 -8.096 -7.918 1.00 0.00 52 ALA A O 2
ATOM 2362 N N . TYR A 1 62 ? 10.476 -6.162 -8.798 1.00 0.00 53 TYR A N 2
ATOM 2363 C CA . TYR A 1 62 ? 9.948 -6.790 -9.998 1.00 0.00 53 TYR A CA 2
ATOM 2364 C C . TYR A 1 62 ? 11.065 -7.075 -11.004 1.00 0.00 53 TYR A C 2
ATOM 2365 O O . TYR A 1 62 ? 11.270 -8.221 -11.401 1.00 0.00 53 TYR A O 2
ATOM 2383 N N . GLN A 1 63 ? 11.756 -6.012 -11.388 1.00 0.00 54 GLN A N 2
ATOM 2384 C CA . GLN A 1 63 ? 12.847 -6.133 -12.341 1.00 0.00 54 GLN A CA 2
ATOM 2385 C C . GLN A 1 63 ? 14.166 -6.389 -11.608 1.00 0.00 54 GLN A C 2
ATOM 2386 O O . GLN A 1 63 ? 14.745 -7.467 -11.725 1.00 0.00 54 GLN A O 2
ATOM 2400 N N . LEU A 1 64 ? 14.601 -5.379 -10.870 1.00 0.00 55 LEU A N 2
ATOM 2401 C CA . LEU A 1 64 ? 15.841 -5.480 -10.118 1.00 0.00 55 LEU A CA 2
ATOM 2402 C C . LEU A 1 64 ? 16.153 -4.129 -9.472 1.00 0.00 55 LEU A C 2
ATOM 2403 O O . LEU A 1 64 ? 15.782 -3.083 -10.002 1.00 0.00 55 LEU A O 2
ATOM 2419 N N . SER A 1 65 ? 16.831 -4.196 -8.336 1.00 0.00 56 SER A N 2
ATOM 2420 C CA . SER A 1 65 ? 17.198 -2.991 -7.612 1.00 0.00 56 SER A CA 2
ATOM 2421 C C . SER A 1 65 ? 17.452 -3.322 -6.140 1.00 0.00 56 SER A C 2
ATOM 2422 O O . SER A 1 65 ? 18.218 -2.632 -5.468 1.00 0.00 56 SER A O 2
ATOM 2430 N N . GLN A 1 66 ? 16.795 -4.377 -5.682 1.00 0.00 57 GLN A N 2
ATOM 2431 C CA . GLN A 1 66 ? 16.941 -4.808 -4.302 1.00 0.00 57 GLN A CA 2
ATOM 2432 C C . GLN A 1 66 ? 16.842 -6.332 -4.208 1.00 0.00 57 GLN A C 2
ATOM 2433 O O . GLN A 1 66 ? 15.815 -6.914 -4.555 1.00 0.00 57 GLN A O 2
ATOM 2447 N N . ASP A 1 67 ? 17.924 -6.935 -3.738 1.00 0.00 58 ASP A N 2
ATOM 2448 C CA . ASP A 1 67 ? 17.972 -8.380 -3.595 1.00 0.00 58 ASP A CA 2
ATOM 2449 C C . ASP A 1 67 ? 17.783 -9.031 -4.966 1.00 0.00 58 ASP A C 2
ATOM 2450 O O . ASP A 1 67 ? 16.704 -8.954 -5.550 1.00 0.00 58 ASP A O 2
ATOM 2459 N N . PRO A 1 68 ? 18.879 -9.674 -5.453 1.00 0.00 59 PRO A N 2
ATOM 2460 C CA . PRO A 1 68 ? 18.844 -10.338 -6.745 1.00 0.00 59 PRO A CA 2
ATOM 2461 C C . PRO A 1 68 ? 18.065 -11.652 -6.665 1.00 0.00 59 PRO A C 2
ATOM 2462 O O . PRO A 1 68 ? 17.308 -11.986 -7.576 1.00 0.00 59 PRO A O 2
ATOM 2473 N N . ARG A 1 69 ? 18.277 -12.364 -5.568 1.00 0.00 60 ARG A N 2
ATOM 2474 C CA . ARG A 1 69 ? 17.604 -13.634 -5.357 1.00 0.00 60 ARG A CA 2
ATOM 2475 C C . ARG A 1 69 ? 16.090 -13.461 -5.487 1.00 0.00 60 ARG A C 2
ATOM 2476 O O . ARG A 1 69 ? 15.500 -13.857 -6.491 1.00 0.00 60 ARG A O 2
ATOM 2497 N N . ASN A 1 70 ? 15.503 -12.867 -4.458 1.00 0.00 61 ASN A N 2
ATOM 2498 C CA . ASN A 1 70 ? 14.069 -12.636 -4.444 1.00 0.00 61 ASN A CA 2
ATOM 2499 C C . ASN A 1 70 ? 13.626 -12.129 -5.818 1.00 0.00 61 ASN A C 2
ATOM 2500 O O . ASN A 1 70 ? 12.732 -12.704 -6.437 1.00 0.00 61 ASN A O 2
ATOM 2511 N N . VAL A 1 71 ? 14.271 -11.058 -6.255 1.00 0.00 62 VAL A N 2
ATOM 2512 C CA . VAL A 1 71 ? 13.954 -10.467 -7.544 1.00 0.00 62 VAL A CA 2
ATOM 2513 C C . VAL A 1 71 ? 13.809 -11.576 -8.587 1.00 0.00 62 VAL A C 2
ATOM 2514 O O . VAL A 1 71 ? 12.831 -11.609 -9.332 1.00 0.00 62 VAL A O 2
ATOM 2527 N N . TRP A 1 72 ? 14.797 -12.459 -8.607 1.00 0.00 63 TRP A N 2
ATOM 2528 C CA . TRP A 1 72 ? 14.791 -13.568 -9.546 1.00 0.00 63 TRP A CA 2
ATOM 2529 C C . TRP A 1 72 ? 13.460 -14.308 -9.395 1.00 0.00 63 TRP A C 2
ATOM 2530 O O . TRP A 1 72 ? 12.791 -14.596 -10.386 1.00 0.00 63 TRP A O 2
ATOM 2551 N N . VAL A 1 73 ? 13.117 -14.595 -8.148 1.00 0.00 64 VAL A N 2
ATOM 2552 C CA . VAL A 1 73 ? 11.879 -15.296 -7.855 1.00 0.00 64 VAL A CA 2
ATOM 2553 C C . VAL A 1 73 ? 10.708 -14.541 -8.487 1.00 0.00 64 VAL A C 2
ATOM 2554 O O . VAL A 1 73 ? 9.740 -15.152 -8.935 1.00 0.00 64 VAL A O 2
ATOM 2567 N N . PHE A 1 74 ? 10.836 -13.222 -8.501 1.00 0.00 65 PHE A N 2
ATOM 2568 C CA . PHE A 1 74 ? 9.800 -12.376 -9.070 1.00 0.00 65 PHE A CA 2
ATOM 2569 C C . PHE A 1 74 ? 9.850 -12.402 -10.599 1.00 0.00 65 PHE A C 2
ATOM 2570 O O . PHE A 1 74 ? 8.830 -12.214 -11.260 1.00 0.00 65 PHE A O 2
ATOM 2587 N N . LEU A 1 75 ? 11.047 -12.637 -11.117 1.00 0.00 66 LEU A N 2
ATOM 2588 C CA . LEU A 1 75 ? 11.243 -12.690 -12.555 1.00 0.00 66 LEU A CA 2
ATOM 2589 C C . LEU A 1 75 ? 10.487 -13.893 -13.125 1.00 0.00 66 LEU A C 2
ATOM 2590 O O . LEU A 1 75 ? 9.740 -13.760 -14.093 1.00 0.00 66 LEU A O 2
ATOM 2606 N N . ALA A 1 76 ? 10.708 -15.040 -12.499 1.00 0.00 67 ALA A N 2
ATOM 2607 C CA . ALA A 1 76 ? 10.058 -16.265 -12.931 1.00 0.00 67 ALA A CA 2
ATOM 2608 C C . ALA A 1 76 ? 8.554 -16.157 -12.674 1.00 0.00 67 ALA A C 2
ATOM 2609 O O . ALA A 1 76 ? 7.747 -16.426 -13.563 1.00 0.00 67 ALA A O 2
ATOM 2616 N N . THR A 1 77 ? 8.221 -15.762 -11.454 1.00 0.00 68 THR A N 2
ATOM 2617 C CA . THR A 1 77 ? 6.828 -15.615 -11.069 1.00 0.00 68 THR A CA 2
ATOM 2618 C C . THR A 1 77 ? 6.048 -14.877 -12.159 1.00 0.00 68 THR A C 2
ATOM 2619 O O . THR A 1 77 ? 5.172 -15.455 -12.800 1.00 0.00 68 THR A O 2
ATOM 2630 N N . SER A 1 78 ? 6.395 -13.611 -12.335 1.00 0.00 69 SER A N 2
ATOM 2631 C CA . SER A 1 78 ? 5.738 -12.787 -13.336 1.00 0.00 69 SER A CA 2
ATOM 2632 C C . SER A 1 78 ? 6.036 -13.329 -14.736 1.00 0.00 69 SER A C 2
ATOM 2633 O O . SER A 1 78 ? 5.250 -13.132 -15.662 1.00 0.00 69 SER A O 2
ATOM 2641 N N . GLY A 1 79 ? 7.173 -14.000 -14.847 1.00 0.00 70 GLY A N 2
ATOM 2642 C CA . GLY A 1 79 ? 7.584 -14.572 -16.118 1.00 0.00 70 GLY A CA 2
ATOM 2643 C C . GLY A 1 79 ? 6.461 -15.411 -16.730 1.00 0.00 70 GLY A C 2
ATOM 2644 O O . GLY A 1 79 ? 6.055 -15.176 -17.868 1.00 0.00 70 GLY A O 2
ATOM 2648 N N . THR A 1 80 ? 5.991 -16.372 -15.949 1.00 0.00 71 THR A N 2
ATOM 2649 C CA . THR A 1 80 ? 4.922 -17.248 -16.401 1.00 0.00 71 THR A CA 2
ATOM 2650 C C . THR A 1 80 ? 3.572 -16.535 -16.305 1.00 0.00 71 THR A C 2
ATOM 2651 O O . THR A 1 80 ? 2.718 -16.696 -17.176 1.00 0.00 71 THR A O 2
ATOM 2662 N N . LEU A 1 81 ? 3.421 -15.762 -15.240 1.00 0.00 72 LEU A N 2
ATOM 2663 C CA . LEU A 1 81 ? 2.189 -15.024 -15.019 1.00 0.00 72 LEU A CA 2
ATOM 2664 C C . LEU A 1 81 ? 1.879 -14.178 -16.255 1.00 0.00 72 LEU A C 2
ATOM 2665 O O . LEU A 1 81 ? 0.716 -14.000 -16.614 1.00 0.00 72 LEU A O 2
ATOM 2681 N N . ALA A 1 82 ? 2.939 -13.678 -16.873 1.00 0.00 73 ALA A N 2
ATOM 2682 C CA . ALA A 1 82 ? 2.794 -12.855 -18.061 1.00 0.00 73 ALA A CA 2
ATOM 2683 C C . ALA A 1 82 ? 2.623 -13.758 -19.284 1.00 0.00 73 ALA A C 2
ATOM 2684 O O . ALA A 1 82 ? 1.731 -13.539 -20.102 1.00 0.00 73 ALA A O 2
ATOM 2691 N N . GLY A 1 83 ? 3.493 -14.753 -19.371 1.00 0.00 74 GLY A N 2
ATOM 2692 C CA . GLY A 1 83 ? 3.450 -15.690 -20.481 1.00 0.00 74 GLY A CA 2
ATOM 2693 C C . GLY A 1 83 ? 2.022 -16.182 -20.728 1.00 0.00 74 GLY A C 2
ATOM 2694 O O . GLY A 1 83 ? 1.647 -16.464 -21.865 1.00 0.00 74 GLY A O 2
ATOM 2698 N N . ILE A 1 84 ? 1.265 -16.270 -19.644 1.00 0.00 75 ILE A N 2
ATOM 2699 C CA . ILE A 1 84 ? -0.113 -16.723 -19.728 1.00 0.00 75 ILE A CA 2
ATOM 2700 C C . ILE A 1 84 ? -0.955 -15.653 -20.426 1.00 0.00 75 ILE A C 2
ATOM 2701 O O . ILE A 1 84 ? -1.634 -15.936 -21.412 1.00 0.00 75 ILE A O 2
ATOM 2717 N N . MET A 1 85 ? -0.884 -14.445 -19.886 1.00 0.00 76 MET A N 2
ATOM 2718 C CA . MET A 1 85 ? -1.631 -13.330 -20.445 1.00 0.00 76 MET A CA 2
ATOM 2719 C C . MET A 1 85 ? -0.870 -12.015 -20.265 1.00 0.00 76 MET A C 2
ATOM 2720 O O . MET A 1 85 ? 0.066 -11.939 -19.471 1.00 0.00 76 MET A O 2
ATOM 2734 N N . GLY A 1 86 ? -1.300 -11.013 -21.017 1.00 0.00 77 GLY A N 2
ATOM 2735 C CA . GLY A 1 86 ? -0.671 -9.704 -20.951 1.00 0.00 77 GLY A CA 2
ATOM 2736 C C . GLY A 1 86 ? -1.520 -8.729 -20.133 1.00 0.00 77 GLY A C 2
ATOM 2737 O O . GLY A 1 86 ? -2.052 -9.091 -19.085 1.00 0.00 77 GLY A O 2
ATOM 2741 N N . MET A 1 87 ? -1.619 -7.510 -20.643 1.00 0.00 78 MET A N 2
ATOM 2742 C CA . MET A 1 87 ? -2.394 -6.479 -19.972 1.00 0.00 78 MET A CA 2
ATOM 2743 C C . MET A 1 87 ? -3.776 -7.002 -19.578 1.00 0.00 78 MET A C 2
ATOM 2744 O O . MET A 1 87 ? -4.150 -8.116 -19.942 1.00 0.00 78 MET A O 2
ATOM 2758 N N . ARG A 1 88 ? -4.498 -6.173 -18.838 1.00 0.00 79 ARG A N 2
ATOM 2759 C CA . ARG A 1 88 ? -5.831 -6.538 -18.389 1.00 0.00 79 ARG A CA 2
ATOM 2760 C C . ARG A 1 88 ? -5.752 -7.642 -17.333 1.00 0.00 79 ARG A C 2
ATOM 2761 O O . ARG A 1 88 ? -4.954 -8.569 -17.458 1.00 0.00 79 ARG A O 2
ATOM 2782 N N . PHE A 1 89 ? -6.592 -7.506 -16.317 1.00 0.00 80 PHE A N 2
ATOM 2783 C CA . PHE A 1 89 ? -6.627 -8.480 -15.239 1.00 0.00 80 PHE A CA 2
ATOM 2784 C C . PHE A 1 89 ? -5.277 -8.555 -14.524 1.00 0.00 80 PHE A C 2
ATOM 2785 O O . PHE A 1 89 ? -4.298 -9.041 -15.087 1.00 0.00 80 PHE A O 2
ATOM 2802 N N . TYR A 1 90 ? -5.268 -8.066 -13.292 1.00 0.00 81 TYR A N 2
ATOM 2803 C CA . TYR A 1 90 ? -4.055 -8.072 -12.493 1.00 0.00 81 TYR A CA 2
ATOM 2804 C C . TYR A 1 90 ? -4.375 -8.271 -11.010 1.00 0.00 81 TYR A C 2
ATOM 2805 O O . TYR A 1 90 ? -3.920 -7.502 -10.165 1.00 0.00 81 TYR A O 2
ATOM 2823 N N . HIS A 1 91 ? -5.157 -9.306 -10.740 1.00 0.00 82 HIS A N 2
ATOM 2824 C CA . HIS A 1 91 ? -5.543 -9.615 -9.374 1.00 0.00 82 HIS A CA 2
ATOM 2825 C C . HIS A 1 91 ? -6.398 -8.477 -8.813 1.00 0.00 82 HIS A C 2
ATOM 2826 O O . HIS A 1 91 ? -5.871 -7.532 -8.228 1.00 0.00 82 HIS A O 2
ATOM 2840 N N . SER A 1 92 ? -7.701 -8.606 -9.010 1.00 0.00 83 SER A N 2
ATOM 2841 C CA . SER A 1 92 ? -8.634 -7.600 -8.530 1.00 0.00 83 SER A CA 2
ATOM 2842 C C . SER A 1 92 ? -10.053 -7.939 -8.991 1.00 0.00 83 SER A C 2
ATOM 2843 O O . SER A 1 92 ? -10.763 -7.080 -9.510 1.00 0.00 83 SER A O 2
ATOM 2851 N N . GLY A 1 93 ? -10.423 -9.195 -8.785 1.00 0.00 84 GLY A N 2
ATOM 2852 C CA . GLY A 1 93 ? -11.744 -9.659 -9.173 1.00 0.00 84 GLY A CA 2
ATOM 2853 C C . GLY A 1 93 ? -12.618 -9.915 -7.944 1.00 0.00 84 GLY A C 2
ATOM 2854 O O . GLY A 1 93 ? -13.005 -11.052 -7.680 1.00 0.00 84 GLY A O 2
ATOM 2858 N N . LYS A 1 94 ? -12.903 -8.839 -7.225 1.00 0.00 85 LYS A N 2
ATOM 2859 C CA . LYS A 1 94 ? -13.724 -8.933 -6.030 1.00 0.00 85 LYS A CA 2
ATOM 2860 C C . LYS A 1 94 ? -12.915 -9.593 -4.912 1.00 0.00 85 LYS A C 2
ATOM 2861 O O . LYS A 1 94 ? -13.351 -10.584 -4.327 1.00 0.00 85 LYS A O 2
ATOM 2880 N N . PHE A 1 95 ? -11.751 -9.017 -4.648 1.00 0.00 86 PHE A N 2
ATOM 2881 C CA . PHE A 1 95 ? -10.878 -9.537 -3.610 1.00 0.00 86 PHE A CA 2
ATOM 2882 C C . PHE A 1 95 ? -11.081 -8.784 -2.293 1.00 0.00 86 PHE A C 2
ATOM 2883 O O . PHE A 1 95 ? -11.983 -7.955 -2.181 1.00 0.00 86 PHE A O 2
ATOM 2900 N N . MET A 1 96 ? -10.228 -9.099 -1.330 1.00 0.00 87 MET A N 2
ATOM 2901 C CA . MET A 1 96 ? -10.303 -8.462 -0.026 1.00 0.00 87 MET A CA 2
ATOM 2902 C C . MET A 1 96 ? -10.454 -6.946 -0.164 1.00 0.00 87 MET A C 2
ATOM 2903 O O . MET A 1 96 ? -10.365 -6.408 -1.267 1.00 0.00 87 MET A O 2
ATOM 2917 N N . PRO A 1 97 ? -10.685 -6.283 1.000 1.00 0.00 88 PRO A N 2
ATOM 2918 C CA . PRO A 1 97 ? -10.849 -4.840 1.020 1.00 0.00 88 PRO A CA 2
ATOM 2919 C C . PRO A 1 97 ? -9.504 -4.132 0.845 1.00 0.00 88 PRO A C 2
ATOM 2920 O O . PRO A 1 97 ? -9.112 -3.321 1.681 1.00 0.00 88 PRO A O 2
ATOM 2931 N N . ALA A 1 98 ? -8.834 -4.466 -0.249 1.00 0.00 89 ALA A N 2
ATOM 2932 C CA . ALA A 1 98 ? -7.541 -3.873 -0.544 1.00 0.00 89 ALA A CA 2
ATOM 2933 C C . ALA A 1 98 ? -7.358 -3.790 -2.061 1.00 0.00 89 ALA A C 2
ATOM 2934 O O . ALA A 1 98 ? -6.292 -4.118 -2.580 1.00 0.00 89 ALA A O 2
ATOM 2941 N N . GLY A 1 99 ? -8.414 -3.349 -2.729 1.00 0.00 90 GLY A N 2
ATOM 2942 C CA . GLY A 1 99 ? -8.383 -3.218 -4.176 1.00 0.00 90 GLY A CA 2
ATOM 2943 C C . GLY A 1 99 ? -8.217 -1.755 -4.591 1.00 0.00 90 GLY A C 2
ATOM 2944 O O . GLY A 1 99 ? -8.806 -0.863 -3.982 1.00 0.00 90 GLY A O 2
ATOM 2948 N N . LEU A 1 100 ? -7.411 -1.554 -5.624 1.00 0.00 91 LEU A N 2
ATOM 2949 C CA . LEU A 1 100 ? -7.160 -0.214 -6.127 1.00 0.00 91 LEU A CA 2
ATOM 2950 C C . LEU A 1 100 ? -8.491 0.445 -6.496 1.00 0.00 91 LEU A C 2
ATOM 2951 O O . LEU A 1 100 ? -8.680 1.639 -6.268 1.00 0.00 91 LEU A O 2
ATOM 2967 N N . ILE A 1 101 ? -9.377 -0.362 -7.061 1.00 0.00 92 ILE A N 2
ATOM 2968 C CA . ILE A 1 101 ? -10.684 0.129 -7.464 1.00 0.00 92 ILE A CA 2
ATOM 2969 C C . ILE A 1 101 ? -11.457 0.586 -6.225 1.00 0.00 92 ILE A C 2
ATOM 2970 O O . ILE A 1 101 ? -11.912 1.727 -6.159 1.00 0.00 92 ILE A O 2
ATOM 2986 N N . ALA A 1 102 ? -11.582 -0.328 -5.274 1.00 0.00 93 ALA A N 2
ATOM 2987 C CA . ALA A 1 102 ? -12.292 -0.033 -4.041 1.00 0.00 93 ALA A CA 2
ATOM 2988 C C . ALA A 1 102 ? -11.772 1.283 -3.461 1.00 0.00 93 ALA A C 2
ATOM 2989 O O . ALA A 1 102 ? -12.484 2.286 -3.451 1.00 0.00 93 ALA A O 2
ATOM 2996 N N . GLY A 1 103 ? -10.534 1.238 -2.991 1.00 0.00 94 GLY A N 2
ATOM 2997 C CA . GLY A 1 103 ? -9.910 2.415 -2.410 1.00 0.00 94 GLY A CA 2
ATOM 2998 C C . GLY A 1 103 ? -10.158 3.651 -3.277 1.00 0.00 94 GLY A C 2
ATOM 2999 O O . GLY A 1 103 ? -10.583 4.691 -2.774 1.00 0.00 94 GLY A O 2
ATOM 3003 N N . ALA A 1 104 ? -9.884 3.497 -4.564 1.00 0.00 95 ALA A N 2
ATOM 3004 C CA . ALA A 1 104 ? -10.072 4.588 -5.505 1.00 0.00 95 ALA A CA 2
ATOM 3005 C C . ALA A 1 104 ? -11.458 5.202 -5.297 1.00 0.00 95 ALA A C 2
ATOM 3006 O O . ALA A 1 104 ? -11.579 6.398 -5.038 1.00 0.00 95 ALA A O 2
ATOM 3013 N N . SER A 1 105 ? -12.469 4.355 -5.418 1.00 0.00 96 SER A N 2
ATOM 3014 C CA . SER A 1 105 ? -13.842 4.799 -5.246 1.00 0.00 96 SER A CA 2
ATOM 3015 C C . SER A 1 105 ? -14.004 5.488 -3.890 1.00 0.00 96 SER A C 2
ATOM 3016 O O . SER A 1 105 ? -14.811 6.404 -3.748 1.00 0.00 96 SER A O 2
ATOM 3024 N N . LEU A 1 106 ? -13.222 5.020 -2.928 1.00 0.00 97 LEU A N 2
ATOM 3025 C CA . LEU A 1 106 ? -13.268 5.580 -1.588 1.00 0.00 97 LEU A CA 2
ATOM 3026 C C . LEU A 1 106 ? -12.685 6.995 -1.610 1.00 0.00 97 LEU A C 2
ATOM 3027 O O . LEU A 1 106 ? -13.146 7.872 -0.881 1.00 0.00 97 LEU A O 2
ATOM 3043 N N . LEU A 1 107 ? -11.681 7.173 -2.455 1.00 0.00 98 LEU A N 2
ATOM 3044 C CA . LEU A 1 107 ? -11.030 8.466 -2.583 1.00 0.00 98 LEU A CA 2
ATOM 3045 C C . LEU A 1 107 ? -11.980 9.444 -3.277 1.00 0.00 98 LEU A C 2
ATOM 3046 O O . LEU A 1 107 ? -12.136 10.582 -2.837 1.00 0.00 98 LEU A O 2
ATOM 3062 N N . MET A 1 108 ? -12.591 8.964 -4.351 1.00 0.00 99 MET A N 2
ATOM 3063 C CA . MET A 1 108 ? -13.522 9.782 -5.110 1.00 0.00 99 MET A CA 2
ATOM 3064 C C . MET A 1 108 ? -14.677 10.261 -4.228 1.00 0.00 99 MET A C 2
ATOM 3065 O O . MET A 1 108 ? -15.055 11.430 -4.276 1.00 0.00 99 MET A O 2
ATOM 3079 N N . VAL A 1 109 ? -15.204 9.333 -3.444 1.00 0.00 100 VAL A N 2
ATOM 3080 C CA . VAL A 1 109 ? -16.308 9.646 -2.552 1.00 0.00 100 VAL A CA 2
ATOM 3081 C C . VAL A 1 109 ? -15.853 10.690 -1.531 1.00 0.00 100 VAL A C 2
ATOM 3082 O O . VAL A 1 109 ? -16.510 11.714 -1.350 1.00 0.00 100 VAL A O 2
ATOM 3095 N N . ALA A 1 110 ? -14.731 10.395 -0.890 1.00 0.00 101 ALA A N 2
ATOM 3096 C CA . ALA A 1 110 ? -14.181 11.296 0.108 1.00 0.00 101 ALA A CA 2
ATOM 3097 C C . ALA A 1 110 ? -13.877 12.647 -0.542 1.00 0.00 101 ALA A C 2
ATOM 3098 O O . ALA A 1 110 ? -13.865 13.675 0.132 1.00 0.00 101 ALA A O 2
ATOM 3105 N N . LYS A 1 111 ? -13.640 12.600 -1.845 1.00 0.00 102 LYS A N 2
ATOM 3106 C CA . LYS A 1 111 ? -13.337 13.808 -2.594 1.00 0.00 102 LYS A CA 2
ATOM 3107 C C . LYS A 1 111 ? -14.628 14.595 -2.828 1.00 0.00 102 LYS A C 2
ATOM 3108 O O . LYS A 1 111 ? -14.651 15.816 -2.680 1.00 0.00 102 LYS A O 2
ATOM 3127 N N . VAL A 1 112 ? -15.672 13.863 -3.190 1.00 0.00 103 VAL A N 2
ATOM 3128 C CA . VAL A 1 112 ? -16.964 14.477 -3.446 1.00 0.00 103 VAL A CA 2
ATOM 3129 C C . VAL A 1 112 ? -17.465 15.153 -2.168 1.00 0.00 103 VAL A C 2
ATOM 3130 O O . VAL A 1 112 ? -18.101 16.204 -2.226 1.00 0.00 103 VAL A O 2
ATOM 3143 N N . GLY A 1 113 ? -17.160 14.521 -1.044 1.00 0.00 104 GLY A N 2
ATOM 3144 C CA . GLY A 1 113 ? -17.572 15.047 0.246 1.00 0.00 104 GLY A CA 2
ATOM 3145 C C . GLY A 1 113 ? -16.646 16.179 0.697 1.00 0.00 104 GLY A C 2
ATOM 3146 O O . GLY A 1 113 ? -17.056 17.337 0.749 1.00 0.00 104 GLY A O 2
ATOM 3150 N N . VAL A 1 114 ? -15.415 15.803 1.012 1.00 0.00 105 VAL A N 2
ATOM 3151 C CA . VAL A 1 114 ? -14.428 16.772 1.457 1.00 0.00 105 VAL A CA 2
ATOM 3152 C C . VAL A 1 114 ? -14.261 17.853 0.387 1.00 0.00 105 VAL A C 2
ATOM 3153 O O . VAL A 1 114 ? -14.918 17.808 -0.653 1.00 0.00 105 VAL A O 2
ATOM 3166 N N . SER A 1 115 ? -13.380 18.798 0.678 1.00 0.00 106 SER A N 2
ATOM 3167 C CA . SER A 1 115 ? -13.119 19.888 -0.247 1.00 0.00 106 SER A CA 2
ATOM 3168 C C . SER A 1 115 ? -11.974 19.512 -1.190 1.00 0.00 106 SER A C 2
ATOM 3169 O O . SER A 1 115 ? -10.807 19.566 -0.806 1.00 0.00 106 SER A O 2
ATOM 3177 N N . MET A 1 116 ? -12.349 19.140 -2.405 1.00 0.00 107 MET A N 2
ATOM 3178 C CA . MET A 1 116 ? -11.368 18.756 -3.405 1.00 0.00 107 MET A CA 2
ATOM 3179 C C . MET A 1 116 ? -11.997 18.706 -4.799 1.00 0.00 107 MET A C 2
ATOM 3180 O O . MET A 1 116 ? -13.197 18.927 -4.951 1.00 0.00 107 MET A O 2
ATOM 3194 N N . PHE A 1 117 ? -11.158 18.415 -5.782 1.00 0.00 108 PHE A N 2
ATOM 3195 C CA . PHE A 1 117 ? -11.616 18.334 -7.158 1.00 0.00 108 PHE A CA 2
ATOM 3196 C C . PHE A 1 117 ? -11.326 16.954 -7.753 1.00 0.00 108 PHE A C 2
ATOM 3197 O O . PHE A 1 117 ? -10.272 16.373 -7.496 1.00 0.00 108 PHE A O 2
ATOM 3214 N N . ASN A 1 118 ? -12.278 16.470 -8.536 1.00 0.00 109 ASN A N 2
ATOM 3215 C CA . ASN A 1 118 ? -12.138 15.170 -9.169 1.00 0.00 109 ASN A CA 2
ATOM 3216 C C . ASN A 1 118 ? -12.135 15.345 -10.689 1.00 0.00 109 ASN A C 2
ATOM 3217 O O . ASN A 1 118 ? -11.387 14.669 -11.394 1.00 0.00 109 ASN A O 2
ATOM 3228 N N . ARG A 1 119 ? -12.981 16.255 -11.149 1.00 0.00 110 ARG A N 2
ATOM 3229 C CA . ARG A 1 119 ? -13.085 16.527 -12.573 1.00 0.00 110 ARG A CA 2
ATOM 3230 C C . ARG A 1 119 ? -11.695 16.739 -13.176 1.00 0.00 110 ARG A C 2
ATOM 3231 O O . ARG A 1 119 ? -10.978 17.659 -12.786 1.00 0.00 110 ARG A O 2
ATOM 3252 N N . PRO A 1 120 ? -11.348 15.849 -14.144 1.00 0.00 111 PRO A N 2
ATOM 3253 C CA . PRO A 1 120 ? -10.056 15.929 -14.805 1.00 0.00 111 PRO A CA 2
ATOM 3254 C C . PRO A 1 120 ? -10.025 17.084 -15.808 1.00 0.00 111 PRO A C 2
ATOM 3255 O O . PRO A 1 120 ? -9.717 16.883 -16.982 1.00 0.00 111 PRO A O 2
ATOM 3266 N N . HIS A 1 121 ? -10.348 18.268 -15.309 1.00 0.00 112 HIS A N 2
ATOM 3267 C CA . HIS A 1 121 ? -10.360 19.455 -16.146 1.00 0.00 112 HIS A CA 2
ATOM 3268 C C . HIS A 1 121 ? -9.470 20.533 -15.522 1.00 0.00 112 HIS A C 2
ATOM 3269 O O . HIS A 1 121 ? -8.876 21.341 -16.234 1.00 0.00 112 HIS A O 2
ATOM 3283 N N . MET A 1 10 ? -14.421 -18.087 -0.668 1.00 0.00 1 MET A N 3
ATOM 3284 C CA . MET A 1 10 ? -13.358 -19.077 -0.670 1.00 0.00 1 MET A CA 3
ATOM 3285 C C . MET A 1 10 ? -12.014 -18.438 -1.023 1.00 0.00 1 MET A C 3
ATOM 3286 O O . MET A 1 10 ? -11.746 -18.150 -2.189 1.00 0.00 1 MET A O 3
ATOM 3300 N N . GLN A 1 11 ? -11.204 -18.234 0.005 1.00 0.00 2 GLN A N 3
ATOM 3301 C CA . GLN A 1 11 ? -9.894 -17.633 -0.182 1.00 0.00 2 GLN A CA 3
ATOM 3302 C C . GLN A 1 11 ? -8.816 -18.494 0.481 1.00 0.00 2 GLN A C 3
ATOM 3303 O O . GLN A 1 11 ? -8.040 -19.159 -0.204 1.00 0.00 2 GLN A O 3
ATOM 3317 N N . ASP A 1 12 ? -8.802 -18.453 1.805 1.00 0.00 3 ASP A N 3
ATOM 3318 C CA . ASP A 1 12 ? -7.833 -19.221 2.567 1.00 0.00 3 ASP A CA 3
ATOM 3319 C C . ASP A 1 12 ? -6.463 -18.548 2.467 1.00 0.00 3 ASP A C 3
ATOM 3320 O O . ASP A 1 12 ? -6.062 -18.106 1.392 1.00 0.00 3 ASP A O 3
ATOM 3329 N N . THR A 1 13 ? -5.783 -18.491 3.603 1.00 0.00 4 THR A N 3
ATOM 3330 C CA . THR A 1 13 ? -4.466 -17.879 3.657 1.00 0.00 4 THR A CA 3
ATOM 3331 C C . THR A 1 13 ? -4.528 -16.435 3.155 1.00 0.00 4 THR A C 3
ATOM 3332 O O . THR A 1 13 ? -5.472 -16.054 2.464 1.00 0.00 4 THR A O 3
ATOM 3343 N N . SER A 1 14 ? -3.511 -15.670 3.522 1.00 0.00 5 SER A N 3
ATOM 3344 C CA . SER A 1 14 ? -3.438 -14.276 3.118 1.00 0.00 5 SER A CA 3
ATOM 3345 C C . SER A 1 14 ? -3.681 -14.154 1.612 1.00 0.00 5 SER A C 3
ATOM 3346 O O . SER A 1 14 ? -2.997 -14.795 0.815 1.00 0.00 5 SER A O 3
ATOM 3354 N N . SER A 1 15 ? -4.658 -13.328 1.267 1.00 0.00 6 SER A N 3
ATOM 3355 C CA . SER A 1 15 ? -5.000 -13.114 -0.128 1.00 0.00 6 SER A CA 3
ATOM 3356 C C . SER A 1 15 ? -3.795 -12.548 -0.882 1.00 0.00 6 SER A C 3
ATOM 3357 O O . SER A 1 15 ? -3.634 -11.332 -0.979 1.00 0.00 6 SER A O 3
ATOM 3365 N N . VAL A 1 16 ? -2.978 -13.456 -1.395 1.00 0.00 7 VAL A N 3
ATOM 3366 C CA . VAL A 1 16 ? -1.792 -13.062 -2.137 1.00 0.00 7 VAL A CA 3
ATOM 3367 C C . VAL A 1 16 ? -0.774 -12.448 -1.174 1.00 0.00 7 VAL A C 3
ATOM 3368 O O . VAL A 1 16 ? 0.337 -12.956 -1.032 1.00 0.00 7 VAL A O 3
ATOM 3381 N N . VAL A 1 17 ? -1.190 -11.363 -0.537 1.00 0.00 8 VAL A N 3
ATOM 3382 C CA . VAL A 1 17 ? -0.329 -10.674 0.409 1.00 0.00 8 VAL A CA 3
ATOM 3383 C C . VAL A 1 17 ? 0.461 -11.704 1.217 1.00 0.00 8 VAL A C 3
ATOM 3384 O O . VAL A 1 17 ? -0.098 -12.389 2.072 1.00 0.00 8 VAL A O 3
ATOM 3397 N N . PRO A 1 18 ? 1.784 -11.785 0.911 1.00 0.00 9 PRO A N 3
ATOM 3398 C CA . PRO A 1 18 ? 2.656 -12.720 1.599 1.00 0.00 9 PRO A CA 3
ATOM 3399 C C . PRO A 1 18 ? 2.978 -12.231 3.013 1.00 0.00 9 PRO A C 3
ATOM 3400 O O . PRO A 1 18 ? 2.481 -11.191 3.442 1.00 0.00 9 PRO A O 3
ATOM 3411 N N . LEU A 1 19 ? 3.808 -13.004 3.697 1.00 0.00 10 LEU A N 3
ATOM 3412 C CA . LEU A 1 19 ? 4.203 -12.663 5.053 1.00 0.00 10 LEU A CA 3
ATOM 3413 C C . LEU A 1 19 ? 4.975 -11.342 5.038 1.00 0.00 10 LEU A C 3
ATOM 3414 O O . LEU A 1 19 ? 4.498 -10.334 5.556 1.00 0.00 10 LEU A O 3
ATOM 3430 N N . HIS A 1 20 ? 6.156 -11.391 4.438 1.00 0.00 11 HIS A N 3
ATOM 3431 C CA . HIS A 1 20 ? 6.999 -10.211 4.348 1.00 0.00 11 HIS A CA 3
ATOM 3432 C C . HIS A 1 20 ? 6.130 -8.978 4.091 1.00 0.00 11 HIS A C 3
ATOM 3433 O O . HIS A 1 20 ? 6.078 -8.068 4.917 1.00 0.00 11 HIS A O 3
ATOM 3447 N N . TRP A 1 21 ? 5.470 -8.988 2.943 1.00 0.00 12 TRP A N 3
ATOM 3448 C CA . TRP A 1 21 ? 4.606 -7.881 2.566 1.00 0.00 12 TRP A CA 3
ATOM 3449 C C . TRP A 1 21 ? 3.781 -7.488 3.793 1.00 0.00 12 TRP A C 3
ATOM 3450 O O . TRP A 1 21 ? 3.725 -6.314 4.157 1.00 0.00 12 TRP A O 3
ATOM 3471 N N . PHE A 1 22 ? 3.161 -8.491 4.397 1.00 0.00 13 PHE A N 3
ATOM 3472 C CA . PHE A 1 22 ? 2.342 -8.265 5.575 1.00 0.00 13 PHE A CA 3
ATOM 3473 C C . PHE A 1 22 ? 3.060 -7.357 6.576 1.00 0.00 13 PHE A C 3
ATOM 3474 O O . PHE A 1 22 ? 2.482 -6.388 7.066 1.00 0.00 13 PHE A O 3
ATOM 3491 N N . GLY A 1 23 ? 4.309 -7.704 6.850 1.00 0.00 14 GLY A N 3
ATOM 3492 C CA . GLY A 1 23 ? 5.111 -6.933 7.784 1.00 0.00 14 GLY A CA 3
ATOM 3493 C C . GLY A 1 23 ? 5.322 -5.505 7.277 1.00 0.00 14 GLY A C 3
ATOM 3494 O O . GLY A 1 23 ? 5.354 -4.561 8.065 1.00 0.00 14 GLY A O 3
ATOM 3498 N N . PHE A 1 24 ? 5.462 -5.392 5.964 1.00 0.00 15 PHE A N 3
ATOM 3499 C CA . PHE A 1 24 ? 5.669 -4.095 5.343 1.00 0.00 15 PHE A CA 3
ATOM 3500 C C . PHE A 1 24 ? 4.393 -3.252 5.394 1.00 0.00 15 PHE A C 3
ATOM 3501 O O . PHE A 1 24 ? 4.456 -2.032 5.534 1.00 0.00 15 PHE A O 3
ATOM 3518 N N . GLY A 1 25 ? 3.264 -3.937 5.278 1.00 0.00 16 GLY A N 3
ATOM 3519 C CA . GLY A 1 25 ? 1.976 -3.267 5.309 1.00 0.00 16 GLY A CA 3
ATOM 3520 C C . GLY A 1 25 ? 1.682 -2.708 6.703 1.00 0.00 16 GLY A C 3
ATOM 3521 O O . GLY A 1 25 ? 1.256 -1.563 6.839 1.00 0.00 16 GLY A O 3
ATOM 3525 N N . TYR A 1 26 ? 1.921 -3.544 7.703 1.00 0.00 17 TYR A N 3
ATOM 3526 C CA . TYR A 1 26 ? 1.688 -3.148 9.081 1.00 0.00 17 TYR A CA 3
ATOM 3527 C C . TYR A 1 26 ? 2.601 -1.987 9.480 1.00 0.00 17 TYR A C 3
ATOM 3528 O O . TYR A 1 26 ? 2.131 -0.963 9.971 1.00 0.00 17 TYR A O 3
ATOM 3546 N N . ALA A 1 27 ? 3.892 -2.188 9.255 1.00 0.00 18 ALA A N 3
ATOM 3547 C CA . ALA A 1 27 ? 4.876 -1.171 9.585 1.00 0.00 18 ALA A CA 3
ATOM 3548 C C . ALA A 1 27 ? 4.609 0.082 8.748 1.00 0.00 18 ALA A C 3
ATOM 3549 O O . ALA A 1 27 ? 4.871 1.198 9.193 1.00 0.00 18 ALA A O 3
ATOM 3556 N N . ALA A 1 28 ? 4.091 -0.146 7.549 1.00 0.00 19 ALA A N 3
ATOM 3557 C CA . ALA A 1 28 ? 3.786 0.951 6.646 1.00 0.00 19 ALA A CA 3
ATOM 3558 C C . ALA A 1 28 ? 2.497 1.638 7.101 1.00 0.00 19 ALA A C 3
ATOM 3559 O O . ALA A 1 28 ? 2.275 2.810 6.801 1.00 0.00 19 ALA A O 3
ATOM 3566 N N . LEU A 1 29 ? 1.682 0.879 7.819 1.00 0.00 20 LEU A N 3
ATOM 3567 C CA . LEU A 1 29 ? 0.421 1.401 8.319 1.00 0.00 20 LEU A CA 3
ATOM 3568 C C . LEU A 1 29 ? 0.696 2.379 9.462 1.00 0.00 20 LEU A C 3
ATOM 3569 O O . LEU A 1 29 ? 0.187 3.499 9.462 1.00 0.00 20 LEU A O 3
ATOM 3585 N N . VAL A 1 30 ? 1.501 1.921 10.410 1.00 0.00 21 VAL A N 3
ATOM 3586 C CA . VAL A 1 30 ? 1.850 2.742 11.557 1.00 0.00 21 VAL A CA 3
ATOM 3587 C C . VAL A 1 30 ? 2.644 3.961 11.083 1.00 0.00 21 VAL A C 3
ATOM 3588 O O . VAL A 1 30 ? 2.365 5.086 11.495 1.00 0.00 21 VAL A O 3
ATOM 3601 N N . ALA A 1 31 ? 3.618 3.696 10.225 1.00 0.00 22 ALA A N 3
ATOM 3602 C CA . ALA A 1 31 ? 4.454 4.758 9.691 1.00 0.00 22 ALA A CA 3
ATOM 3603 C C . ALA A 1 31 ? 3.591 5.718 8.871 1.00 0.00 22 ALA A C 3
ATOM 3604 O O . ALA A 1 31 ? 3.712 6.935 9.003 1.00 0.00 22 ALA A O 3
ATOM 3611 N N . SER A 1 32 ? 2.738 5.135 8.041 1.00 0.00 23 SER A N 3
ATOM 3612 C CA . SER A 1 32 ? 1.854 5.923 7.200 1.00 0.00 23 SER A CA 3
ATOM 3613 C C . SER A 1 32 ? 0.978 6.831 8.066 1.00 0.00 23 SER A C 3
ATOM 3614 O O . SER A 1 32 ? 1.093 8.054 8.003 1.00 0.00 23 SER A O 3
ATOM 3622 N N . GLY A 1 33 ? 0.123 6.196 8.855 1.00 0.00 24 GLY A N 3
ATOM 3623 C CA . GLY A 1 33 ? -0.771 6.931 9.733 1.00 0.00 24 GLY A CA 3
ATOM 3624 C C . GLY A 1 33 ? 0.007 7.908 10.616 1.00 0.00 24 GLY A C 3
ATOM 3625 O O . GLY A 1 33 ? -0.497 8.976 10.962 1.00 0.00 24 GLY A O 3
ATOM 3629 N N . GLY A 1 34 ? 1.224 7.509 10.956 1.00 0.00 25 GLY A N 3
ATOM 3630 C CA . GLY A 1 34 ? 2.077 8.336 11.792 1.00 0.00 25 GLY A CA 3
ATOM 3631 C C . GLY A 1 34 ? 2.380 9.673 11.113 1.00 0.00 25 GLY A C 3
ATOM 3632 O O . GLY A 1 34 ? 1.948 10.724 11.584 1.00 0.00 25 GLY A O 3
ATOM 3636 N N . ILE A 1 35 ? 3.120 9.590 10.017 1.00 0.00 26 ILE A N 3
ATOM 3637 C CA . ILE A 1 35 ? 3.486 10.780 9.269 1.00 0.00 26 ILE A CA 3
ATOM 3638 C C . ILE A 1 35 ? 2.218 11.453 8.738 1.00 0.00 26 ILE A C 3
ATOM 3639 O O . ILE A 1 35 ? 1.929 12.599 9.080 1.00 0.00 26 ILE A O 3
ATOM 3655 N N . ILE A 1 36 ? 1.496 10.712 7.910 1.00 0.00 27 ILE A N 3
ATOM 3656 C CA . ILE A 1 36 ? 0.266 11.222 7.329 1.00 0.00 27 ILE A CA 3
ATOM 3657 C C . ILE A 1 36 ? -0.644 11.741 8.444 1.00 0.00 27 ILE A C 3
ATOM 3658 O O . ILE A 1 36 ? -1.538 12.549 8.196 1.00 0.00 27 ILE A O 3
ATOM 3674 N N . GLY A 1 37 ? -0.384 11.256 9.650 1.00 0.00 28 GLY A N 3
ATOM 3675 C CA . GLY A 1 37 ? -1.168 11.661 10.804 1.00 0.00 28 GLY A CA 3
ATOM 3676 C C . GLY A 1 37 ? -0.768 13.061 11.275 1.00 0.00 28 GLY A C 3
ATOM 3677 O O . GLY A 1 37 ? -1.420 14.045 10.930 1.00 0.00 28 GLY A O 3
ATOM 3681 N N . TYR A 1 38 ? 0.301 13.105 12.056 1.00 0.00 29 TYR A N 3
ATOM 3682 C CA . TYR A 1 38 ? 0.796 14.367 12.577 1.00 0.00 29 TYR A CA 3
ATOM 3683 C C . TYR A 1 38 ? 0.943 15.402 11.460 1.00 0.00 29 TYR A C 3
ATOM 3684 O O . TYR A 1 38 ? 0.734 16.594 11.681 1.00 0.00 29 TYR A O 3
ATOM 3702 N N . VAL A 1 39 ? 1.302 14.909 10.284 1.00 0.00 30 VAL A N 3
ATOM 3703 C CA . VAL A 1 39 ? 1.480 15.776 9.131 1.00 0.00 30 VAL A CA 3
ATOM 3704 C C . VAL A 1 39 ? 0.122 16.022 8.470 1.00 0.00 30 VAL A C 3
ATOM 3705 O O . VAL A 1 39 ? -0.110 17.087 7.899 1.00 0.00 30 VAL A O 3
ATOM 3718 N N . LYS A 1 40 ? -0.739 15.021 8.569 1.00 0.00 31 LYS A N 3
ATOM 3719 C CA . LYS A 1 40 ? -2.067 15.116 7.987 1.00 0.00 31 LYS A CA 3
ATOM 3720 C C . LYS A 1 40 ? -1.991 14.779 6.496 1.00 0.00 31 LYS A C 3
ATOM 3721 O O . LYS A 1 40 ? -2.547 13.775 6.054 1.00 0.00 31 LYS A O 3
ATOM 3740 N N . ALA A 1 41 ? -1.299 15.639 5.763 1.00 0.00 32 ALA A N 3
ATOM 3741 C CA . ALA A 1 41 ? -1.144 15.446 4.331 1.00 0.00 32 ALA A CA 3
ATOM 3742 C C . ALA A 1 41 ? -0.763 16.776 3.680 1.00 0.00 32 ALA A C 3
ATOM 3743 O O . ALA A 1 41 ? -1.064 17.842 4.215 1.00 0.00 32 ALA A O 3
ATOM 3750 N N . GLY A 1 42 ? -0.106 16.671 2.534 1.00 0.00 33 GLY A N 3
ATOM 3751 C CA . GLY A 1 42 ? 0.319 17.854 1.804 1.00 0.00 33 GLY A CA 3
ATOM 3752 C C . GLY A 1 42 ? 1.845 17.936 1.735 1.00 0.00 33 GLY A C 3
ATOM 3753 O O . GLY A 1 42 ? 2.395 18.909 1.221 1.00 0.00 33 GLY A O 3
ATOM 3757 N N . SER A 1 43 ? 2.486 16.903 2.261 1.00 0.00 34 SER A N 3
ATOM 3758 C CA . SER A 1 43 ? 3.938 16.846 2.265 1.00 0.00 34 SER A CA 3
ATOM 3759 C C . SER A 1 43 ? 4.462 16.741 0.832 1.00 0.00 34 SER A C 3
ATOM 3760 O O . SER A 1 43 ? 4.032 15.875 0.072 1.00 0.00 34 SER A O 3
ATOM 3768 N N . VAL A 1 44 ? 5.384 17.635 0.506 1.00 0.00 35 VAL A N 3
ATOM 3769 C CA . VAL A 1 44 ? 5.971 17.654 -0.823 1.00 0.00 35 VAL A CA 3
ATOM 3770 C C . VAL A 1 44 ? 7.049 16.572 -0.915 1.00 0.00 35 VAL A C 3
ATOM 3771 O O . VAL A 1 44 ? 7.119 15.843 -1.903 1.00 0.00 35 VAL A O 3
ATOM 3784 N N . PRO A 1 45 ? 7.884 16.500 0.156 1.00 0.00 36 PRO A N 3
ATOM 3785 C CA . PRO A 1 45 ? 8.954 15.519 0.206 1.00 0.00 36 PRO A CA 3
ATOM 3786 C C . PRO A 1 45 ? 8.404 14.121 0.496 1.00 0.00 36 PRO A C 3
ATOM 3787 O O . PRO A 1 45 ? 8.765 13.156 -0.176 1.00 0.00 36 PRO A O 3
ATOM 3798 N N . SER A 1 46 ? 7.540 14.056 1.498 1.00 0.00 37 SER A N 3
ATOM 3799 C CA . SER A 1 46 ? 6.937 12.792 1.886 1.00 0.00 37 SER A CA 3
ATOM 3800 C C . SER A 1 46 ? 6.346 12.096 0.658 1.00 0.00 37 SER A C 3
ATOM 3801 O O . SER A 1 46 ? 6.761 10.994 0.306 1.00 0.00 37 SER A O 3
ATOM 3809 N N . LEU A 1 47 ? 5.386 12.770 0.041 1.00 0.00 38 LEU A N 3
ATOM 3810 C CA . LEU A 1 47 ? 4.733 12.230 -1.140 1.00 0.00 38 LEU A CA 3
ATOM 3811 C C . LEU A 1 47 ? 5.792 11.880 -2.187 1.00 0.00 38 LEU A C 3
ATOM 3812 O O . LEU A 1 47 ? 5.788 10.779 -2.736 1.00 0.00 38 LEU A O 3
ATOM 3828 N N . ALA A 1 48 ? 6.675 12.837 -2.433 1.00 0.00 39 ALA A N 3
ATOM 3829 C CA . ALA A 1 48 ? 7.737 12.645 -3.405 1.00 0.00 39 ALA A CA 3
ATOM 3830 C C . ALA A 1 48 ? 8.498 11.359 -3.074 1.00 0.00 39 ALA A C 3
ATOM 3831 O O . ALA A 1 48 ? 8.975 10.667 -3.972 1.00 0.00 39 ALA A O 3
ATOM 3838 N N . ALA A 1 49 ? 8.588 11.078 -1.782 1.00 0.00 40 ALA A N 3
ATOM 3839 C CA . ALA A 1 49 ? 9.282 9.888 -1.322 1.00 0.00 40 ALA A CA 3
ATOM 3840 C C . ALA A 1 49 ? 8.460 8.650 -1.686 1.00 0.00 40 ALA A C 3
ATOM 3841 O O . ALA A 1 49 ? 9.017 7.613 -2.044 1.00 0.00 40 ALA A O 3
ATOM 3848 N N . GLY A 1 50 ? 7.148 8.799 -1.582 1.00 0.00 41 GLY A N 3
ATOM 3849 C CA . GLY A 1 50 ? 6.243 7.706 -1.896 1.00 0.00 41 GLY A CA 3
ATOM 3850 C C . GLY A 1 50 ? 6.316 7.343 -3.381 1.00 0.00 41 GLY A C 3
ATOM 3851 O O . GLY A 1 50 ? 6.199 6.174 -3.745 1.00 0.00 41 GLY A O 3
ATOM 3855 N N . LEU A 1 51 ? 6.510 8.368 -4.199 1.00 0.00 42 LEU A N 3
ATOM 3856 C CA . LEU A 1 51 ? 6.599 8.172 -5.636 1.00 0.00 42 LEU A CA 3
ATOM 3857 C C . LEU A 1 51 ? 7.890 7.418 -5.964 1.00 0.00 42 LEU A C 3
ATOM 3858 O O . LEU A 1 51 ? 7.850 6.339 -6.553 1.00 0.00 42 LEU A O 3
ATOM 3874 N N . LEU A 1 52 ? 9.004 8.016 -5.568 1.00 0.00 43 LEU A N 3
ATOM 3875 C CA . LEU A 1 52 ? 10.304 7.414 -5.812 1.00 0.00 43 LEU A CA 3
ATOM 3876 C C . LEU A 1 52 ? 10.276 5.952 -5.364 1.00 0.00 43 LEU A C 3
ATOM 3877 O O . LEU A 1 52 ? 10.361 5.044 -6.189 1.00 0.00 43 LEU A O 3
ATOM 3893 N N . PHE A 1 53 ? 10.158 5.769 -4.057 1.00 0.00 44 PHE A N 3
ATOM 3894 C CA . PHE A 1 53 ? 10.118 4.432 -3.489 1.00 0.00 44 PHE A CA 3
ATOM 3895 C C . PHE A 1 53 ? 8.929 3.639 -4.036 1.00 0.00 44 PHE A C 3
ATOM 3896 O O . PHE A 1 53 ? 8.926 2.410 -3.992 1.00 0.00 44 PHE A O 3
ATOM 3913 N N . GLY A 1 54 ? 7.949 4.375 -4.538 1.00 0.00 45 GLY A N 3
ATOM 3914 C CA . GLY A 1 54 ? 6.757 3.756 -5.093 1.00 0.00 45 GLY A CA 3
ATOM 3915 C C . GLY A 1 54 ? 7.115 2.810 -6.241 1.00 0.00 45 GLY A C 3
ATOM 3916 O O . GLY A 1 54 ? 6.956 1.596 -6.122 1.00 0.00 45 GLY A O 3
ATOM 3920 N N . SER A 1 55 ? 7.590 3.402 -7.327 1.00 0.00 46 SER A N 3
ATOM 3921 C CA . SER A 1 55 ? 7.971 2.628 -8.496 1.00 0.00 46 SER A CA 3
ATOM 3922 C C . SER A 1 55 ? 9.154 1.718 -8.158 1.00 0.00 46 SER A C 3
ATOM 3923 O O . SER A 1 55 ? 9.134 0.528 -8.466 1.00 0.00 46 SER A O 3
ATOM 3931 N N . LEU A 1 56 ? 10.157 2.314 -7.529 1.00 0.00 47 LEU A N 3
ATOM 3932 C CA . LEU A 1 56 ? 11.346 1.573 -7.146 1.00 0.00 47 LEU A CA 3
ATOM 3933 C C . LEU A 1 56 ? 10.933 0.313 -6.384 1.00 0.00 47 LEU A C 3
ATOM 3934 O O . LEU A 1 56 ? 11.491 -0.761 -6.604 1.00 0.00 47 LEU A O 3
ATOM 3950 N N . ALA A 1 57 ? 9.959 0.485 -5.502 1.00 0.00 48 ALA A N 3
ATOM 3951 C CA . ALA A 1 57 ? 9.465 -0.625 -4.706 1.00 0.00 48 ALA A CA 3
ATOM 3952 C C . ALA A 1 57 ? 8.885 -1.694 -5.634 1.00 0.00 48 ALA A C 3
ATOM 3953 O O . ALA A 1 57 ? 9.361 -2.828 -5.655 1.00 0.00 48 ALA A O 3
ATOM 3960 N N . GLY A 1 58 ? 7.865 -1.295 -6.379 1.00 0.00 49 GLY A N 3
ATOM 3961 C CA . GLY A 1 58 ? 7.215 -2.205 -7.307 1.00 0.00 49 GLY A CA 3
ATOM 3962 C C . GLY A 1 58 ? 8.192 -2.681 -8.384 1.00 0.00 49 GLY A C 3
ATOM 3963 O O . GLY A 1 58 ? 8.632 -3.829 -8.365 1.00 0.00 49 GLY A O 3
ATOM 3967 N N . LEU A 1 59 ? 8.503 -1.773 -9.298 1.00 0.00 50 LEU A N 3
ATOM 3968 C CA . LEU A 1 59 ? 9.420 -2.086 -10.381 1.00 0.00 50 LEU A CA 3
ATOM 3969 C C . LEU A 1 59 ? 10.622 -2.851 -9.821 1.00 0.00 50 LEU A C 3
ATOM 3970 O O . LEU A 1 59 ? 10.887 -3.980 -10.229 1.00 0.00 50 LEU A O 3
ATOM 3986 N N . GLY A 1 60 ? 11.315 -2.205 -8.896 1.00 0.00 51 GLY A N 3
ATOM 3987 C CA . GLY A 1 60 ? 12.482 -2.810 -8.276 1.00 0.00 51 GLY A CA 3
ATOM 3988 C C . GLY A 1 60 ? 12.165 -4.218 -7.770 1.00 0.00 51 GLY A C 3
ATOM 3989 O O . GLY A 1 60 ? 12.916 -5.158 -8.026 1.00 0.00 51 GLY A O 3
ATOM 3993 N N . ALA A 1 61 ? 11.051 -4.321 -7.059 1.00 0.00 52 ALA A N 3
ATOM 3994 C CA . ALA A 1 61 ? 10.625 -5.599 -6.515 1.00 0.00 52 ALA A CA 3
ATOM 3995 C C . ALA A 1 61 ? 10.507 -6.618 -7.650 1.00 0.00 52 ALA A C 3
ATOM 3996 O O . ALA A 1 61 ? 10.779 -7.802 -7.457 1.00 0.00 52 ALA A O 3
ATOM 4003 N N . TYR A 1 62 ? 10.100 -6.120 -8.808 1.00 0.00 53 TYR A N 3
ATOM 4004 C CA . TYR A 1 62 ? 9.942 -6.973 -9.974 1.00 0.00 53 TYR A CA 3
ATOM 4005 C C . TYR A 1 62 ? 10.071 -6.164 -11.267 1.00 0.00 53 TYR A C 3
ATOM 4006 O O . TYR A 1 62 ? 9.068 -5.751 -11.848 1.00 0.00 53 TYR A O 3
ATOM 4024 N N . GLN A 1 63 ? 11.314 -5.961 -11.679 1.00 0.00 54 GLN A N 3
ATOM 4025 C CA . GLN A 1 63 ? 11.586 -5.209 -12.892 1.00 0.00 54 GLN A CA 3
ATOM 4026 C C . GLN A 1 63 ? 13.093 -5.144 -13.148 1.00 0.00 54 GLN A C 3
ATOM 4027 O O . GLN A 1 63 ? 13.601 -5.804 -14.054 1.00 0.00 54 GLN A O 3
ATOM 4041 N N . LEU A 1 64 ? 13.766 -4.344 -12.335 1.00 0.00 55 LEU A N 3
ATOM 4042 C CA . LEU A 1 64 ? 15.205 -4.185 -12.462 1.00 0.00 55 LEU A CA 3
ATOM 4043 C C . LEU A 1 64 ? 15.704 -3.217 -11.388 1.00 0.00 55 LEU A C 3
ATOM 4044 O O . LEU A 1 64 ? 16.097 -2.092 -11.696 1.00 0.00 55 LEU A O 3
ATOM 4060 N N . SER A 1 65 ? 15.672 -3.688 -10.151 1.00 0.00 56 SER A N 3
ATOM 4061 C CA . SER A 1 65 ? 16.116 -2.878 -9.029 1.00 0.00 56 SER A CA 3
ATOM 4062 C C . SER A 1 65 ? 15.979 -3.667 -7.726 1.00 0.00 56 SER A C 3
ATOM 4063 O O . SER A 1 65 ? 15.637 -3.104 -6.688 1.00 0.00 56 SER A O 3
ATOM 4071 N N . GLN A 1 66 ? 16.253 -4.960 -7.823 1.00 0.00 57 GLN A N 3
ATOM 4072 C CA . GLN A 1 66 ? 16.165 -5.833 -6.665 1.00 0.00 57 GLN A CA 3
ATOM 4073 C C . GLN A 1 66 ? 16.536 -7.266 -7.052 1.00 0.00 57 GLN A C 3
ATOM 4074 O O . GLN A 1 66 ? 15.670 -8.055 -7.429 1.00 0.00 57 GLN A O 3
ATOM 4088 N N . ASP A 1 67 ? 17.823 -7.560 -6.944 1.00 0.00 58 ASP A N 3
ATOM 4089 C CA . ASP A 1 67 ? 18.319 -8.885 -7.278 1.00 0.00 58 ASP A CA 3
ATOM 4090 C C . ASP A 1 67 ? 18.044 -9.171 -8.755 1.00 0.00 58 ASP A C 3
ATOM 4091 O O . ASP A 1 67 ? 16.922 -8.990 -9.228 1.00 0.00 58 ASP A O 3
ATOM 4100 N N . PRO A 1 68 ? 19.113 -9.624 -9.462 1.00 0.00 59 PRO A N 3
ATOM 4101 C CA . PRO A 1 68 ? 18.998 -9.936 -10.876 1.00 0.00 59 PRO A CA 3
ATOM 4102 C C . PRO A 1 68 ? 18.256 -11.257 -11.087 1.00 0.00 59 PRO A C 3
ATOM 4103 O O . PRO A 1 68 ? 17.263 -11.307 -11.812 1.00 0.00 59 PRO A O 3
ATOM 4114 N N . ARG A 1 69 ? 18.765 -12.296 -10.441 1.00 0.00 60 ARG A N 3
ATOM 4115 C CA . ARG A 1 69 ? 18.163 -13.613 -10.549 1.00 0.00 60 ARG A CA 3
ATOM 4116 C C . ARG A 1 69 ? 16.666 -13.540 -10.238 1.00 0.00 60 ARG A C 3
ATOM 4117 O O . ARG A 1 69 ? 15.835 -13.725 -11.125 1.00 0.00 60 ARG A O 3
ATOM 4138 N N . ASN A 1 70 ? 16.369 -13.269 -8.975 1.00 0.00 61 ASN A N 3
ATOM 4139 C CA . ASN A 1 70 ? 14.988 -13.169 -8.536 1.00 0.00 61 ASN A CA 3
ATOM 4140 C C . ASN A 1 70 ? 14.176 -12.413 -9.590 1.00 0.00 61 ASN A C 3
ATOM 4141 O O . ASN A 1 70 ? 13.141 -12.896 -10.046 1.00 0.00 61 ASN A O 3
ATOM 4152 N N . VAL A 1 71 ? 14.676 -11.238 -9.946 1.00 0.00 62 VAL A N 3
ATOM 4153 C CA . VAL A 1 71 ? 14.010 -10.411 -10.937 1.00 0.00 62 VAL A CA 3
ATOM 4154 C C . VAL A 1 71 ? 13.580 -11.283 -12.118 1.00 0.00 62 VAL A C 3
ATOM 4155 O O . VAL A 1 71 ? 12.418 -11.260 -12.520 1.00 0.00 62 VAL A O 3
ATOM 4168 N N . TRP A 1 72 ? 14.540 -12.032 -12.640 1.00 0.00 63 TRP A N 3
ATOM 4169 C CA . TRP A 1 72 ? 14.275 -12.911 -13.766 1.00 0.00 63 TRP A CA 3
ATOM 4170 C C . TRP A 1 72 ? 13.074 -13.789 -13.409 1.00 0.00 63 TRP A C 3
ATOM 4171 O O . TRP A 1 72 ? 12.159 -13.953 -14.215 1.00 0.00 63 TRP A O 3
ATOM 4192 N N . VAL A 1 73 ? 13.116 -14.330 -12.200 1.00 0.00 64 VAL A N 3
ATOM 4193 C CA . VAL A 1 73 ? 12.042 -15.187 -11.726 1.00 0.00 64 VAL A CA 3
ATOM 4194 C C . VAL A 1 73 ? 10.715 -14.431 -11.816 1.00 0.00 64 VAL A C 3
ATOM 4195 O O . VAL A 1 73 ? 9.682 -15.018 -12.134 1.00 0.00 64 VAL A O 3
ATOM 4208 N N . PHE A 1 74 ? 10.786 -13.139 -11.531 1.00 0.00 65 PHE A N 3
ATOM 4209 C CA . PHE A 1 74 ? 9.603 -12.296 -11.575 1.00 0.00 65 PHE A CA 3
ATOM 4210 C C . PHE A 1 74 ? 9.233 -11.946 -13.018 1.00 0.00 65 PHE A C 3
ATOM 4211 O O . PHE A 1 74 ? 8.080 -11.630 -13.307 1.00 0.00 65 PHE A O 3
ATOM 4228 N N . LEU A 1 75 ? 10.233 -12.015 -13.885 1.00 0.00 66 LEU A N 3
ATOM 4229 C CA . LEU A 1 75 ? 10.027 -11.709 -15.290 1.00 0.00 66 LEU A CA 3
ATOM 4230 C C . LEU A 1 75 ? 9.170 -12.805 -15.926 1.00 0.00 66 LEU A C 3
ATOM 4231 O O . LEU A 1 75 ? 8.206 -12.514 -16.632 1.00 0.00 66 LEU A O 3
ATOM 4247 N N . ALA A 1 76 ? 9.553 -14.044 -15.653 1.00 0.00 67 ALA A N 3
ATOM 4248 C CA . ALA A 1 76 ? 8.831 -15.186 -16.190 1.00 0.00 67 ALA A CA 3
ATOM 4249 C C . ALA A 1 76 ? 7.484 -15.313 -15.477 1.00 0.00 67 ALA A C 3
ATOM 4250 O O . ALA A 1 76 ? 6.470 -15.609 -16.107 1.00 0.00 67 ALA A O 3
ATOM 4257 N N . THR A 1 77 ? 7.516 -15.083 -14.172 1.00 0.00 68 THR A N 3
ATOM 4258 C CA . THR A 1 77 ? 6.310 -15.168 -13.367 1.00 0.00 68 THR A CA 3
ATOM 4259 C C . THR A 1 77 ? 5.222 -14.255 -13.937 1.00 0.00 68 THR A C 3
ATOM 4260 O O . THR A 1 77 ? 4.211 -14.733 -14.449 1.00 0.00 68 THR A O 3
ATOM 4271 N N . SER A 1 78 ? 5.468 -12.957 -13.830 1.00 0.00 69 SER A N 3
ATOM 4272 C CA . SER A 1 78 ? 4.522 -11.973 -14.328 1.00 0.00 69 SER A CA 3
ATOM 4273 C C . SER A 1 78 ? 4.398 -12.090 -15.849 1.00 0.00 69 SER A C 3
ATOM 4274 O O . SER A 1 78 ? 3.351 -11.782 -16.415 1.00 0.00 69 SER A O 3
ATOM 4282 N N . GLY A 1 79 ? 5.482 -12.536 -16.467 1.00 0.00 70 GLY A N 3
ATOM 4283 C CA . GLY A 1 79 ? 5.508 -12.697 -17.910 1.00 0.00 70 GLY A CA 3
ATOM 4284 C C . GLY A 1 79 ? 4.337 -13.559 -18.387 1.00 0.00 70 GLY A C 3
ATOM 4285 O O . GLY A 1 79 ? 3.608 -13.173 -19.299 1.00 0.00 70 GLY A O 3
ATOM 4289 N N . THR A 1 80 ? 4.193 -14.710 -17.747 1.00 0.00 71 THR A N 3
ATOM 4290 C CA . THR A 1 80 ? 3.123 -15.630 -18.094 1.00 0.00 71 THR A CA 3
ATOM 4291 C C . THR A 1 80 ? 1.792 -15.140 -17.522 1.00 0.00 71 THR A C 3
ATOM 4292 O O . THR A 1 80 ? 0.778 -15.134 -18.219 1.00 0.00 71 THR A O 3
ATOM 4303 N N . LEU A 1 81 ? 1.838 -14.740 -16.260 1.00 0.00 72 LEU A N 3
ATOM 4304 C CA . LEU A 1 81 ? 0.647 -14.249 -15.587 1.00 0.00 72 LEU A CA 3
ATOM 4305 C C . LEU A 1 81 ? -0.077 -13.257 -16.499 1.00 0.00 72 LEU A C 3
ATOM 4306 O O . LEU A 1 81 ? -1.287 -13.357 -16.695 1.00 0.00 72 LEU A O 3
ATOM 4322 N N . ALA A 1 82 ? 0.695 -12.321 -17.033 1.00 0.00 73 ALA A N 3
ATOM 4323 C CA . ALA A 1 82 ? 0.142 -11.312 -17.920 1.00 0.00 73 ALA A CA 3
ATOM 4324 C C . ALA A 1 82 ? 0.013 -11.893 -19.329 1.00 0.00 73 ALA A C 3
ATOM 4325 O O . ALA A 1 82 ? -0.869 -11.497 -20.090 1.00 0.00 73 ALA A O 3
ATOM 4332 N N . GLY A 1 83 ? 0.905 -12.824 -19.635 1.00 0.00 74 GLY A N 3
ATOM 4333 C CA . GLY A 1 83 ? 0.901 -13.464 -20.940 1.00 0.00 74 GLY A CA 3
ATOM 4334 C C . GLY A 1 83 ? -0.504 -13.940 -21.313 1.00 0.00 74 GLY A C 3
ATOM 4335 O O . GLY A 1 83 ? -0.968 -13.704 -22.427 1.00 0.00 74 GLY A O 3
ATOM 4339 N N . ILE A 1 84 ? -1.143 -14.602 -20.359 1.00 0.00 75 ILE A N 3
ATOM 4340 C CA . ILE A 1 84 ? -2.486 -15.114 -20.574 1.00 0.00 75 ILE A CA 3
ATOM 4341 C C . ILE A 1 84 ? -3.360 -14.007 -21.166 1.00 0.00 75 ILE A C 3
ATOM 4342 O O . ILE A 1 84 ? -4.201 -14.268 -22.025 1.00 0.00 75 ILE A O 3
ATOM 4358 N N . MET A 1 85 ? -3.130 -12.794 -20.685 1.00 0.00 76 MET A N 3
ATOM 4359 C CA . MET A 1 85 ? -3.886 -11.646 -21.157 1.00 0.00 76 MET A CA 3
ATOM 4360 C C . MET A 1 85 ? -3.682 -10.440 -20.238 1.00 0.00 76 MET A C 3
ATOM 4361 O O . MET A 1 85 ? -2.988 -10.536 -19.227 1.00 0.00 76 MET A O 3
ATOM 4375 N N . GLY A 1 86 ? -4.298 -9.332 -20.623 1.00 0.00 77 GLY A N 3
ATOM 4376 C CA . GLY A 1 86 ? -4.193 -8.108 -19.846 1.00 0.00 77 GLY A CA 3
ATOM 4377 C C . GLY A 1 86 ? -2.776 -7.535 -19.917 1.00 0.00 77 GLY A C 3
ATOM 4378 O O . GLY A 1 86 ? -1.822 -8.171 -19.469 1.00 0.00 77 GLY A O 3
ATOM 4382 N N . MET A 1 87 ? -2.682 -6.340 -20.482 1.00 0.00 78 MET A N 3
ATOM 4383 C CA . MET A 1 87 ? -1.398 -5.674 -20.616 1.00 0.00 78 MET A CA 3
ATOM 4384 C C . MET A 1 87 ? -1.273 -4.518 -19.623 1.00 0.00 78 MET A C 3
ATOM 4385 O O . MET A 1 87 ? -0.173 -4.188 -19.183 1.00 0.00 78 MET A O 3
ATOM 4399 N N . ARG A 1 88 ? -2.417 -3.933 -19.298 1.00 0.00 79 ARG A N 3
ATOM 4400 C CA . ARG A 1 88 ? -2.450 -2.820 -18.365 1.00 0.00 79 ARG A CA 3
ATOM 4401 C C . ARG A 1 88 ? -3.150 -3.234 -17.069 1.00 0.00 79 ARG A C 3
ATOM 4402 O O . ARG A 1 88 ? -2.514 -3.342 -16.022 1.00 0.00 79 ARG A O 3
ATOM 4423 N N . PHE A 1 89 ? -4.452 -3.455 -17.182 1.00 0.00 80 PHE A N 3
ATOM 4424 C CA . PHE A 1 89 ? -5.246 -3.855 -16.033 1.00 0.00 80 PHE A CA 3
ATOM 4425 C C . PHE A 1 89 ? -4.783 -5.209 -15.491 1.00 0.00 80 PHE A C 3
ATOM 4426 O O . PHE A 1 89 ? -4.183 -6.000 -16.218 1.00 0.00 80 PHE A O 3
ATOM 4443 N N . TYR A 1 90 ? -5.079 -5.435 -14.220 1.00 0.00 81 TYR A N 3
ATOM 4444 C CA . TYR A 1 90 ? -4.701 -6.680 -13.573 1.00 0.00 81 TYR A CA 3
ATOM 4445 C C . TYR A 1 90 ? -5.738 -7.090 -12.525 1.00 0.00 81 TYR A C 3
ATOM 4446 O O . TYR A 1 90 ? -6.794 -6.469 -12.416 1.00 0.00 81 TYR A O 3
ATOM 4464 N N . HIS A 1 91 ? -5.400 -8.134 -11.783 1.00 0.00 82 HIS A N 3
ATOM 4465 C CA . HIS A 1 91 ? -6.289 -8.635 -10.748 1.00 0.00 82 HIS A CA 3
ATOM 4466 C C . HIS A 1 91 ? -6.901 -7.460 -9.984 1.00 0.00 82 HIS A C 3
ATOM 4467 O O . HIS A 1 91 ? -6.246 -6.439 -9.779 1.00 0.00 82 HIS A O 3
ATOM 4481 N N . SER A 1 92 ? -8.150 -7.643 -9.582 1.00 0.00 83 SER A N 3
ATOM 4482 C CA . SER A 1 92 ? -8.858 -6.610 -8.844 1.00 0.00 83 SER A CA 3
ATOM 4483 C C . SER A 1 92 ? -10.343 -6.963 -8.743 1.00 0.00 83 SER A C 3
ATOM 4484 O O . SER A 1 92 ? -11.203 -6.117 -8.979 1.00 0.00 83 SER A O 3
ATOM 4492 N N . GLY A 1 93 ? -10.598 -8.215 -8.392 1.00 0.00 84 GLY A N 3
ATOM 4493 C CA . GLY A 1 93 ? -11.964 -8.691 -8.256 1.00 0.00 84 GLY A CA 3
ATOM 4494 C C . GLY A 1 93 ? -12.314 -8.944 -6.789 1.00 0.00 84 GLY A C 3
ATOM 4495 O O . GLY A 1 93 ? -12.129 -10.051 -6.284 1.00 0.00 84 GLY A O 3
ATOM 4499 N N . LYS A 1 94 ? -12.813 -7.900 -6.144 1.00 0.00 85 LYS A N 3
ATOM 4500 C CA . LYS A 1 94 ? -13.190 -7.995 -4.744 1.00 0.00 85 LYS A CA 3
ATOM 4501 C C . LYS A 1 94 ? -12.151 -8.833 -3.996 1.00 0.00 85 LYS A C 3
ATOM 4502 O O . LYS A 1 94 ? -12.464 -9.911 -3.494 1.00 0.00 85 LYS A O 3
ATOM 4521 N N . PHE A 1 95 ? -10.937 -8.305 -3.946 1.00 0.00 86 PHE A N 3
ATOM 4522 C CA . PHE A 1 95 ? -9.850 -8.991 -3.268 1.00 0.00 86 PHE A CA 3
ATOM 4523 C C . PHE A 1 95 ? -9.038 -8.019 -2.410 1.00 0.00 86 PHE A C 3
ATOM 4524 O O . PHE A 1 95 ? -9.153 -6.804 -2.566 1.00 0.00 86 PHE A O 3
ATOM 4541 N N . MET A 1 96 ? -8.236 -8.589 -1.523 1.00 0.00 87 MET A N 3
ATOM 4542 C CA . MET A 1 96 ? -7.405 -7.788 -0.641 1.00 0.00 87 MET A CA 3
ATOM 4543 C C . MET A 1 96 ? -8.256 -7.060 0.402 1.00 0.00 87 MET A C 3
ATOM 4544 O O . MET A 1 96 ? -9.420 -6.751 0.153 1.00 0.00 87 MET A O 3
ATOM 4558 N N . PRO A 1 97 ? -7.626 -6.801 1.579 1.00 0.00 88 PRO A N 3
ATOM 4559 C CA . PRO A 1 97 ? -8.312 -6.115 2.661 1.00 0.00 88 PRO A CA 3
ATOM 4560 C C . PRO A 1 97 ? -8.447 -4.621 2.364 1.00 0.00 88 PRO A C 3
ATOM 4561 O O . PRO A 1 97 ? -9.555 -4.085 2.344 1.00 0.00 88 PRO A O 3
ATOM 4572 N N . ALA A 1 98 ? -7.304 -3.989 2.140 1.00 0.00 89 ALA A N 3
ATOM 4573 C CA . ALA A 1 98 ? -7.281 -2.566 1.845 1.00 0.00 89 ALA A CA 3
ATOM 4574 C C . ALA A 1 98 ? -8.409 -2.234 0.866 1.00 0.00 89 ALA A C 3
ATOM 4575 O O . ALA A 1 98 ? -9.316 -1.471 1.194 1.00 0.00 89 ALA A O 3
ATOM 4582 N N . GLY A 1 99 ? -8.315 -2.824 -0.316 1.00 0.00 90 GLY A N 3
ATOM 4583 C CA . GLY A 1 99 ? -9.317 -2.600 -1.345 1.00 0.00 90 GLY A CA 3
ATOM 4584 C C . GLY A 1 99 ? -8.832 -1.569 -2.367 1.00 0.00 90 GLY A C 3
ATOM 4585 O O . GLY A 1 99 ? -9.042 -0.370 -2.191 1.00 0.00 90 GLY A O 3
ATOM 4589 N N . LEU A 1 100 ? -8.194 -2.073 -3.412 1.00 0.00 91 LEU A N 3
ATOM 4590 C CA . LEU A 1 100 ? -7.678 -1.211 -4.462 1.00 0.00 91 LEU A CA 3
ATOM 4591 C C . LEU A 1 100 ? -8.843 -0.490 -5.142 1.00 0.00 91 LEU A C 3
ATOM 4592 O O . LEU A 1 100 ? -8.915 0.737 -5.123 1.00 0.00 91 LEU A O 3
ATOM 4608 N N . ILE A 1 101 ? -9.727 -1.285 -5.729 1.00 0.00 92 ILE A N 3
ATOM 4609 C CA . ILE A 1 101 ? -10.886 -0.738 -6.414 1.00 0.00 92 ILE A CA 3
ATOM 4610 C C . ILE A 1 101 ? -11.789 -0.035 -5.399 1.00 0.00 92 ILE A C 3
ATOM 4611 O O . ILE A 1 101 ? -11.962 1.182 -5.455 1.00 0.00 92 ILE A O 3
ATOM 4627 N N . ALA A 1 102 ? -12.341 -0.830 -4.495 1.00 0.00 93 ALA A N 3
ATOM 4628 C CA . ALA A 1 102 ? -13.222 -0.299 -3.469 1.00 0.00 93 ALA A CA 3
ATOM 4629 C C . ALA A 1 102 ? -12.603 0.970 -2.879 1.00 0.00 93 ALA A C 3
ATOM 4630 O O . ALA A 1 102 ? -13.150 2.061 -3.034 1.00 0.00 93 ALA A O 3
ATOM 4637 N N . GLY A 1 103 ? -11.472 0.785 -2.215 1.00 0.00 94 GLY A N 3
ATOM 4638 C CA . GLY A 1 103 ? -10.773 1.902 -1.601 1.00 0.00 94 GLY A CA 3
ATOM 4639 C C . GLY A 1 103 ? -10.688 3.090 -2.561 1.00 0.00 94 GLY A C 3
ATOM 4640 O O . GLY A 1 103 ? -11.042 4.211 -2.200 1.00 0.00 94 GLY A O 3
ATOM 4644 N N . ALA A 1 104 ? -10.217 2.803 -3.766 1.00 0.00 95 ALA A N 3
ATOM 4645 C CA . ALA A 1 104 ? -10.080 3.834 -4.781 1.00 0.00 95 ALA A CA 3
ATOM 4646 C C . ALA A 1 104 ? -11.385 4.628 -4.873 1.00 0.00 95 ALA A C 3
ATOM 4647 O O . ALA A 1 104 ? -11.381 5.852 -4.752 1.00 0.00 95 ALA A O 3
ATOM 4654 N N . SER A 1 105 ? -12.470 3.899 -5.087 1.00 0.00 96 SER A N 3
ATOM 4655 C CA . SER A 1 105 ? -13.779 4.520 -5.198 1.00 0.00 96 SER A CA 3
ATOM 4656 C C . SER A 1 105 ? -14.069 5.356 -3.949 1.00 0.00 96 SER A C 3
ATOM 4657 O O . SER A 1 105 ? -14.741 6.383 -4.028 1.00 0.00 96 SER A O 3
ATOM 4665 N N . LEU A 1 106 ? -13.547 4.884 -2.826 1.00 0.00 97 LEU A N 3
ATOM 4666 C CA . LEU A 1 106 ? -13.741 5.576 -1.563 1.00 0.00 97 LEU A CA 3
ATOM 4667 C C . LEU A 1 106 ? -12.928 6.872 -1.566 1.00 0.00 97 LEU A C 3
ATOM 4668 O O . LEU A 1 106 ? -13.331 7.862 -0.958 1.00 0.00 97 LEU A O 3
ATOM 4684 N N . LEU A 1 107 ? -11.799 6.823 -2.256 1.00 0.00 98 LEU A N 3
ATOM 4685 C CA . LEU A 1 107 ? -10.926 7.981 -2.346 1.00 0.00 98 LEU A CA 3
ATOM 4686 C C . LEU A 1 107 ? -11.607 9.064 -3.185 1.00 0.00 98 LEU A C 3
ATOM 4687 O O . LEU A 1 107 ? -11.678 10.220 -2.772 1.00 0.00 98 LEU A O 3
ATOM 4703 N N . MET A 1 108 ? -12.090 8.650 -4.348 1.00 0.00 99 MET A N 3
ATOM 4704 C CA . MET A 1 108 ? -12.762 9.571 -5.248 1.00 0.00 99 MET A CA 3
ATOM 4705 C C . MET A 1 108 ? -13.979 10.208 -4.573 1.00 0.00 99 MET A C 3
ATOM 4706 O O . MET A 1 108 ? -14.175 11.420 -4.655 1.00 0.00 99 MET A O 3
ATOM 4720 N N . VAL A 1 109 ? -14.764 9.363 -3.922 1.00 0.00 100 VAL A N 3
ATOM 4721 C CA . VAL A 1 109 ? -15.956 9.828 -3.233 1.00 0.00 100 VAL A CA 3
ATOM 4722 C C . VAL A 1 109 ? -15.562 10.882 -2.196 1.00 0.00 100 VAL A C 3
ATOM 4723 O O . VAL A 1 109 ? -16.144 11.965 -2.154 1.00 0.00 100 VAL A O 3
ATOM 4736 N N . ALA A 1 110 ? -14.575 10.529 -1.385 1.00 0.00 101 ALA A N 3
ATOM 4737 C CA . ALA A 1 110 ? -14.096 11.431 -0.352 1.00 0.00 101 ALA A CA 3
ATOM 4738 C C . ALA A 1 110 ? -13.694 12.762 -0.989 1.00 0.00 101 ALA A C 3
ATOM 4739 O O . ALA A 1 110 ? -13.937 13.825 -0.420 1.00 0.00 101 ALA A O 3
ATOM 4746 N N . LYS A 1 111 ? -13.085 12.661 -2.161 1.00 0.00 102 LYS A N 3
ATOM 4747 C CA . LYS A 1 111 ? -12.647 13.844 -2.882 1.00 0.00 102 LYS A CA 3
ATOM 4748 C C . LYS A 1 111 ? -13.861 14.715 -3.210 1.00 0.00 102 LYS A C 3
ATOM 4749 O O . LYS A 1 111 ? -13.846 15.922 -2.973 1.00 0.00 102 LYS A O 3
ATOM 4768 N N . VAL A 1 112 ? -14.884 14.069 -3.751 1.00 0.00 103 VAL A N 3
ATOM 4769 C CA . VAL A 1 112 ? -16.104 14.769 -4.114 1.00 0.00 103 VAL A CA 3
ATOM 4770 C C . VAL A 1 112 ? -16.609 15.563 -2.908 1.00 0.00 103 VAL A C 3
ATOM 4771 O O . VAL A 1 112 ? -16.841 16.767 -3.006 1.00 0.00 103 VAL A O 3
ATOM 4784 N N . GLY A 1 113 ? -16.766 14.857 -1.798 1.00 0.00 104 GLY A N 3
ATOM 4785 C CA . GLY A 1 113 ? -17.239 15.480 -0.575 1.00 0.00 104 GLY A CA 3
ATOM 4786 C C . GLY A 1 113 ? -16.248 16.534 -0.077 1.00 0.00 104 GLY A C 3
ATOM 4787 O O . GLY A 1 113 ? -16.479 17.732 -0.235 1.00 0.00 104 GLY A O 3
ATOM 4791 N N . VAL A 1 114 ? -15.166 16.050 0.515 1.00 0.00 105 VAL A N 3
ATOM 4792 C CA . VAL A 1 114 ? -14.139 16.935 1.037 1.00 0.00 105 VAL A CA 3
ATOM 4793 C C . VAL A 1 114 ? -13.834 18.021 0.003 1.00 0.00 105 VAL A C 3
ATOM 4794 O O . VAL A 1 114 ? -13.974 17.796 -1.198 1.00 0.00 105 VAL A O 3
ATOM 4807 N N . SER A 1 115 ? -13.423 19.175 0.508 1.00 0.00 106 SER A N 3
ATOM 4808 C CA . SER A 1 115 ? -13.097 20.296 -0.357 1.00 0.00 106 SER A CA 3
ATOM 4809 C C . SER A 1 115 ? -11.649 20.184 -0.837 1.00 0.00 106 SER A C 3
ATOM 4810 O O . SER A 1 115 ? -10.726 20.598 -0.138 1.00 0.00 106 SER A O 3
ATOM 4818 N N . MET A 1 116 ? -11.495 19.621 -2.027 1.00 0.00 107 MET A N 3
ATOM 4819 C CA . MET A 1 116 ? -10.175 19.449 -2.608 1.00 0.00 107 MET A CA 3
ATOM 4820 C C . MET A 1 116 ? -10.262 18.765 -3.974 1.00 0.00 107 MET A C 3
ATOM 4821 O O . MET A 1 116 ? -11.180 17.986 -4.225 1.00 0.00 107 MET A O 3
ATOM 4835 N N . PHE A 1 117 ? -9.294 19.082 -4.822 1.00 0.00 108 PHE A N 3
ATOM 4836 C CA . PHE A 1 117 ? -9.250 18.509 -6.156 1.00 0.00 108 PHE A CA 3
ATOM 4837 C C . PHE A 1 117 ? -10.520 18.846 -6.940 1.00 0.00 108 PHE A C 3
ATOM 4838 O O . PHE A 1 117 ? -11.500 19.320 -6.368 1.00 0.00 108 PHE A O 3
ATOM 4855 N N . ASN A 1 118 ? -10.461 18.589 -8.239 1.00 0.00 109 ASN A N 3
ATOM 4856 C CA . ASN A 1 118 ? -11.594 18.860 -9.107 1.00 0.00 109 ASN A CA 3
ATOM 4857 C C . ASN A 1 118 ? -11.525 17.941 -10.329 1.00 0.00 109 ASN A C 3
ATOM 4858 O O . ASN A 1 118 ? -10.439 17.581 -10.779 1.00 0.00 109 ASN A O 3
ATOM 4869 N N . ARG A 1 119 ? -12.700 17.588 -10.830 1.00 0.00 110 ARG A N 3
ATOM 4870 C CA . ARG A 1 119 ? -12.787 16.718 -11.991 1.00 0.00 110 ARG A CA 3
ATOM 4871 C C . ARG A 1 119 ? -11.969 17.295 -13.149 1.00 0.00 110 ARG A C 3
ATOM 4872 O O . ARG A 1 119 ? -12.007 18.498 -13.401 1.00 0.00 110 ARG A O 3
ATOM 4893 N N . PRO A 1 120 ? -11.231 16.385 -13.840 1.00 0.00 111 PRO A N 3
ATOM 4894 C CA . PRO A 1 120 ? -10.406 16.791 -14.965 1.00 0.00 111 PRO A CA 3
ATOM 4895 C C . PRO A 1 120 ? -11.265 17.082 -16.198 1.00 0.00 111 PRO A C 3
ATOM 4896 O O . PRO A 1 120 ? -11.610 16.170 -16.948 1.00 0.00 111 PRO A O 3
ATOM 4907 N N . HIS A 1 121 ? -11.585 18.356 -16.369 1.00 0.00 112 HIS A N 3
ATOM 4908 C CA . HIS A 1 121 ? -12.396 18.779 -17.497 1.00 0.00 112 HIS A CA 3
ATOM 4909 C C . HIS A 1 121 ? -11.521 18.887 -18.747 1.00 0.00 112 HIS A C 3
ATOM 4910 O O . HIS A 1 121 ? -10.343 19.231 -18.657 1.00 0.00 112 HIS A O 3
ATOM 4924 N N . MET A 1 10 ? -9.834 -12.853 4.189 1.00 0.00 1 MET A N 4
ATOM 4925 C CA . MET A 1 10 ? -11.256 -13.141 4.263 1.00 0.00 1 MET A CA 4
ATOM 4926 C C . MET A 1 10 ? -11.570 -14.050 5.453 1.00 0.00 1 MET A C 4
ATOM 4927 O O . MET A 1 10 ? -12.450 -13.746 6.257 1.00 0.00 1 MET A O 4
ATOM 4941 N N . GLN A 1 11 ? -10.832 -15.148 5.529 1.00 0.00 2 GLN A N 4
ATOM 4942 C CA . GLN A 1 11 ? -11.020 -16.104 6.607 1.00 0.00 2 GLN A CA 4
ATOM 4943 C C . GLN A 1 11 ? -10.005 -17.242 6.491 1.00 0.00 2 GLN A C 4
ATOM 4944 O O . GLN A 1 11 ? -9.493 -17.728 7.499 1.00 0.00 2 GLN A O 4
ATOM 4958 N N . ASP A 1 12 ? -9.743 -17.635 5.253 1.00 0.00 3 ASP A N 4
ATOM 4959 C CA . ASP A 1 12 ? -8.798 -18.707 4.992 1.00 0.00 3 ASP A CA 4
ATOM 4960 C C . ASP A 1 12 ? -7.556 -18.131 4.309 1.00 0.00 3 ASP A C 4
ATOM 4961 O O . ASP A 1 12 ? -7.646 -17.573 3.217 1.00 0.00 3 ASP A O 4
ATOM 4970 N N . THR A 1 13 ? -6.425 -18.287 4.981 1.00 0.00 4 THR A N 4
ATOM 4971 C CA . THR A 1 13 ? -5.166 -17.789 4.453 1.00 0.00 4 THR A CA 4
ATOM 4972 C C . THR A 1 13 ? -5.242 -16.277 4.230 1.00 0.00 4 THR A C 4
ATOM 4973 O O . THR A 1 13 ? -6.324 -15.730 4.026 1.00 0.00 4 THR A O 4
ATOM 4984 N N . SER A 1 14 ? -4.078 -15.646 4.276 1.00 0.00 5 SER A N 4
ATOM 4985 C CA . SER A 1 14 ? -3.999 -14.208 4.081 1.00 0.00 5 SER A CA 4
ATOM 4986 C C . SER A 1 14 ? -4.830 -13.798 2.864 1.00 0.00 5 SER A C 4
ATOM 4987 O O . SER A 1 14 ? -5.177 -14.637 2.034 1.00 0.00 5 SER A O 4
ATOM 4995 N N . SER A 1 15 ? -5.124 -12.508 2.795 1.00 0.00 6 SER A N 4
ATOM 4996 C CA . SER A 1 15 ? -5.908 -11.977 1.693 1.00 0.00 6 SER A CA 4
ATOM 4997 C C . SER A 1 15 ? -5.020 -11.794 0.460 1.00 0.00 6 SER A C 4
ATOM 4998 O O . SER A 1 15 ? -4.961 -10.706 -0.110 1.00 0.00 6 SER A O 4
ATOM 5006 N N . VAL A 1 16 ? -4.353 -12.876 0.086 1.00 0.00 7 VAL A N 4
ATOM 5007 C CA . VAL A 1 16 ? -3.471 -12.848 -1.069 1.00 0.00 7 VAL A CA 4
ATOM 5008 C C . VAL A 1 16 ? -2.307 -11.895 -0.794 1.00 0.00 7 VAL A C 4
ATOM 5009 O O . VAL A 1 16 ? -2.079 -10.953 -1.551 1.00 0.00 7 VAL A O 4
ATOM 5022 N N . VAL A 1 17 ? -1.601 -12.173 0.292 1.00 0.00 8 VAL A N 4
ATOM 5023 C CA . VAL A 1 17 ? -0.465 -11.351 0.677 1.00 0.00 8 VAL A CA 4
ATOM 5024 C C . VAL A 1 17 ? 0.505 -12.189 1.513 1.00 0.00 8 VAL A C 4
ATOM 5025 O O . VAL A 1 17 ? 0.090 -12.886 2.438 1.00 0.00 8 VAL A O 4
ATOM 5038 N N . PRO A 1 18 ? 1.811 -12.090 1.148 1.00 0.00 9 PRO A N 4
ATOM 5039 C CA . PRO A 1 18 ? 2.843 -12.830 1.854 1.00 0.00 9 PRO A CA 4
ATOM 5040 C C . PRO A 1 18 ? 3.139 -12.196 3.214 1.00 0.00 9 PRO A C 4
ATOM 5041 O O . PRO A 1 18 ? 2.780 -11.046 3.458 1.00 0.00 9 PRO A O 4
ATOM 5052 N N . LEU A 1 19 ? 3.792 -12.975 4.065 1.00 0.00 10 LEU A N 4
ATOM 5053 C CA . LEU A 1 19 ? 4.141 -12.504 5.394 1.00 0.00 10 LEU A CA 4
ATOM 5054 C C . LEU A 1 19 ? 4.837 -11.146 5.284 1.00 0.00 10 LEU A C 4
ATOM 5055 O O . LEU A 1 19 ? 4.366 -10.156 5.841 1.00 0.00 10 LEU A O 4
ATOM 5071 N N . HIS A 1 20 ? 5.947 -11.143 4.560 1.00 0.00 11 HIS A N 4
ATOM 5072 C CA . HIS A 1 20 ? 6.712 -9.923 4.369 1.00 0.00 11 HIS A CA 4
ATOM 5073 C C . HIS A 1 20 ? 5.757 -8.743 4.177 1.00 0.00 11 HIS A C 4
ATOM 5074 O O . HIS A 1 20 ? 5.789 -7.783 4.945 1.00 0.00 11 HIS A O 4
ATOM 5088 N N . TRP A 1 21 ? 4.931 -8.854 3.147 1.00 0.00 12 TRP A N 4
ATOM 5089 C CA . TRP A 1 21 ? 3.969 -7.808 2.844 1.00 0.00 12 TRP A CA 4
ATOM 5090 C C . TRP A 1 21 ? 3.289 -7.398 4.152 1.00 0.00 12 TRP A C 4
ATOM 5091 O O . TRP A 1 21 ? 3.231 -6.214 4.481 1.00 0.00 12 TRP A O 4
ATOM 5112 N N . PHE A 1 22 ? 2.789 -8.400 4.861 1.00 0.00 13 PHE A N 4
ATOM 5113 C CA . PHE A 1 22 ? 2.115 -8.158 6.125 1.00 0.00 13 PHE A CA 4
ATOM 5114 C C . PHE A 1 22 ? 2.937 -7.225 7.016 1.00 0.00 13 PHE A C 4
ATOM 5115 O O . PHE A 1 22 ? 2.398 -6.289 7.605 1.00 0.00 13 PHE A O 4
ATOM 5132 N N . GLY A 1 23 ? 4.229 -7.511 7.085 1.00 0.00 14 GLY A N 4
ATOM 5133 C CA . GLY A 1 23 ? 5.131 -6.709 7.894 1.00 0.00 14 GLY A CA 4
ATOM 5134 C C . GLY A 1 23 ? 5.240 -5.285 7.345 1.00 0.00 14 GLY A C 4
ATOM 5135 O O . GLY A 1 23 ? 5.381 -4.330 8.108 1.00 0.00 14 GLY A O 4
ATOM 5139 N N . PHE A 1 24 ? 5.170 -5.187 6.025 1.00 0.00 15 PHE A N 4
ATOM 5140 C CA . PHE A 1 24 ? 5.259 -3.896 5.365 1.00 0.00 15 PHE A CA 4
ATOM 5141 C C . PHE A 1 24 ? 3.959 -3.106 5.528 1.00 0.00 15 PHE A C 4
ATOM 5142 O O . PHE A 1 24 ? 3.979 -1.877 5.589 1.00 0.00 15 PHE A O 4
ATOM 5159 N N . GLY A 1 25 ? 2.861 -3.843 5.593 1.00 0.00 16 GLY A N 4
ATOM 5160 C CA . GLY A 1 25 ? 1.554 -3.227 5.747 1.00 0.00 16 GLY A CA 4
ATOM 5161 C C . GLY A 1 25 ? 1.392 -2.627 7.145 1.00 0.00 16 GLY A C 4
ATOM 5162 O O . GLY A 1 25 ? 0.912 -1.504 7.291 1.00 0.00 16 GLY A O 4
ATOM 5166 N N . TYR A 1 26 ? 1.802 -3.402 8.138 1.00 0.00 17 TYR A N 4
ATOM 5167 C CA . TYR A 1 26 ? 1.709 -2.962 9.520 1.00 0.00 17 TYR A CA 4
ATOM 5168 C C . TYR A 1 26 ? 2.699 -1.830 9.802 1.00 0.00 17 TYR A C 4
ATOM 5169 O O . TYR A 1 26 ? 2.354 -0.847 10.457 1.00 0.00 17 TYR A O 4
ATOM 5187 N N . ALA A 1 27 ? 3.910 -2.005 9.294 1.00 0.00 18 ALA A N 4
ATOM 5188 C CA . ALA A 1 27 ? 4.952 -1.011 9.483 1.00 0.00 18 ALA A CA 4
ATOM 5189 C C . ALA A 1 27 ? 4.603 0.246 8.684 1.00 0.00 18 ALA A C 4
ATOM 5190 O O . ALA A 1 27 ? 4.824 1.363 9.149 1.00 0.00 18 ALA A O 4
ATOM 5197 N N . ALA A 1 28 ? 4.065 0.022 7.494 1.00 0.00 19 ALA A N 4
ATOM 5198 C CA . ALA A 1 28 ? 3.683 1.122 6.626 1.00 0.00 19 ALA A CA 4
ATOM 5199 C C . ALA A 1 28 ? 2.394 1.757 7.151 1.00 0.00 19 ALA A C 4
ATOM 5200 O O . ALA A 1 28 ? 2.103 2.915 6.855 1.00 0.00 19 ALA A O 4
ATOM 5207 N N . LEU A 1 29 ? 1.656 0.972 7.922 1.00 0.00 20 LEU A N 4
ATOM 5208 C CA . LEU A 1 29 ? 0.405 1.443 8.491 1.00 0.00 20 LEU A CA 4
ATOM 5209 C C . LEU A 1 29 ? 0.704 2.441 9.611 1.00 0.00 20 LEU A C 4
ATOM 5210 O O . LEU A 1 29 ? 0.194 3.561 9.602 1.00 0.00 20 LEU A O 4
ATOM 5226 N N . VAL A 1 30 ? 1.529 2.000 10.549 1.00 0.00 21 VAL A N 4
ATOM 5227 C CA . VAL A 1 30 ? 1.901 2.841 11.674 1.00 0.00 21 VAL A CA 4
ATOM 5228 C C . VAL A 1 30 ? 2.668 4.062 11.161 1.00 0.00 21 VAL A C 4
ATOM 5229 O O . VAL A 1 30 ? 2.418 5.185 11.597 1.00 0.00 21 VAL A O 4
ATOM 5242 N N . ALA A 1 31 ? 3.586 3.801 10.241 1.00 0.00 22 ALA A N 4
ATOM 5243 C CA . ALA A 1 31 ? 4.390 4.864 9.664 1.00 0.00 22 ALA A CA 4
ATOM 5244 C C . ALA A 1 31 ? 3.481 5.828 8.899 1.00 0.00 22 ALA A C 4
ATOM 5245 O O . ALA A 1 31 ? 3.473 7.027 9.171 1.00 0.00 22 ALA A O 4
ATOM 5252 N N . SER A 1 32 ? 2.738 5.267 7.956 1.00 0.00 23 SER A N 4
ATOM 5253 C CA . SER A 1 32 ? 1.827 6.061 7.150 1.00 0.00 23 SER A CA 4
ATOM 5254 C C . SER A 1 32 ? 0.992 6.975 8.049 1.00 0.00 23 SER A C 4
ATOM 5255 O O . SER A 1 32 ? 1.110 8.197 7.978 1.00 0.00 23 SER A O 4
ATOM 5263 N N . GLY A 1 33 ? 0.168 6.347 8.875 1.00 0.00 24 GLY A N 4
ATOM 5264 C CA . GLY A 1 33 ? -0.686 7.088 9.787 1.00 0.00 24 GLY A CA 4
ATOM 5265 C C . GLY A 1 33 ? 0.143 7.995 10.699 1.00 0.00 24 GLY A C 4
ATOM 5266 O O . GLY A 1 33 ? -0.349 9.016 11.177 1.00 0.00 24 GLY A O 4
ATOM 5270 N N . GLY A 1 34 ? 1.386 7.589 10.913 1.00 0.00 25 GLY A N 4
ATOM 5271 C CA . GLY A 1 34 ? 2.287 8.352 11.759 1.00 0.00 25 GLY A CA 4
ATOM 5272 C C . GLY A 1 34 ? 2.506 9.759 11.199 1.00 0.00 25 GLY A C 4
ATOM 5273 O O . GLY A 1 34 ? 2.067 10.742 11.793 1.00 0.00 25 GLY A O 4
ATOM 5277 N N . ILE A 1 35 ? 3.183 9.810 10.062 1.00 0.00 26 ILE A N 4
ATOM 5278 C CA . ILE A 1 35 ? 3.465 11.080 9.415 1.00 0.00 26 ILE A CA 4
ATOM 5279 C C . ILE A 1 35 ? 2.163 11.671 8.871 1.00 0.00 26 ILE A C 4
ATOM 5280 O O . ILE A 1 35 ? 1.824 12.815 9.170 1.00 0.00 26 ILE A O 4
ATOM 5296 N N . ILE A 1 36 ? 1.468 10.864 8.083 1.00 0.00 27 ILE A N 4
ATOM 5297 C CA . ILE A 1 36 ? 0.210 11.293 7.495 1.00 0.00 27 ILE A CA 4
ATOM 5298 C C . ILE A 1 36 ? -0.727 11.776 8.604 1.00 0.00 27 ILE A C 4
ATOM 5299 O O . ILE A 1 36 ? -1.640 12.561 8.351 1.00 0.00 27 ILE A O 4
ATOM 5315 N N . GLY A 1 37 ? -0.469 11.288 9.808 1.00 0.00 28 GLY A N 4
ATOM 5316 C CA . GLY A 1 37 ? -1.278 11.661 10.956 1.00 0.00 28 GLY A CA 4
ATOM 5317 C C . GLY A 1 37 ? -0.873 13.036 11.489 1.00 0.00 28 GLY A C 4
ATOM 5318 O O . GLY A 1 37 ? -1.529 14.036 11.202 1.00 0.00 28 GLY A O 4
ATOM 5322 N N . TYR A 1 38 ? 0.207 13.043 12.257 1.00 0.00 29 TYR A N 4
ATOM 5323 C CA . TYR A 1 38 ? 0.708 14.279 12.833 1.00 0.00 29 TYR A CA 4
ATOM 5324 C C . TYR A 1 38 ? 0.766 15.390 11.783 1.00 0.00 29 TYR A C 4
ATOM 5325 O O . TYR A 1 38 ? 0.453 16.543 12.076 1.00 0.00 29 TYR A O 4
ATOM 5343 N N . VAL A 1 39 ? 1.167 15.003 10.581 1.00 0.00 30 VAL A N 4
ATOM 5344 C CA . VAL A 1 39 ? 1.270 15.952 9.485 1.00 0.00 30 VAL A CA 4
ATOM 5345 C C . VAL A 1 39 ? -0.102 16.116 8.828 1.00 0.00 30 VAL A C 4
ATOM 5346 O O . VAL A 1 39 ? -0.421 17.183 8.307 1.00 0.00 30 VAL A O 4
ATOM 5359 N N . LYS A 1 40 ? -0.876 15.042 8.874 1.00 0.00 31 LYS A N 4
ATOM 5360 C CA . LYS A 1 40 ? -2.206 15.052 8.289 1.00 0.00 31 LYS A CA 4
ATOM 5361 C C . LYS A 1 40 ? -2.120 14.610 6.827 1.00 0.00 31 LYS A C 4
ATOM 5362 O O . LYS A 1 40 ? -2.819 13.688 6.411 1.00 0.00 31 LYS A O 4
ATOM 5381 N N . ALA A 1 41 ? -1.255 15.289 6.087 1.00 0.00 32 ALA A N 4
ATOM 5382 C CA . ALA A 1 41 ? -1.068 14.978 4.680 1.00 0.00 32 ALA A CA 4
ATOM 5383 C C . ALA A 1 41 ? -0.463 16.191 3.970 1.00 0.00 32 ALA A C 4
ATOM 5384 O O . ALA A 1 41 ? -0.008 17.131 4.619 1.00 0.00 32 ALA A O 4
ATOM 5391 N N . GLY A 1 42 ? -0.477 16.129 2.646 1.00 0.00 33 GLY A N 4
ATOM 5392 C CA . GLY A 1 42 ? 0.065 17.210 1.841 1.00 0.00 33 GLY A CA 4
ATOM 5393 C C . GLY A 1 42 ? 1.588 17.109 1.740 1.00 0.00 33 GLY A C 4
ATOM 5394 O O . GLY A 1 42 ? 2.216 17.856 0.991 1.00 0.00 33 GLY A O 4
ATOM 5398 N N . SER A 1 43 ? 2.139 16.179 2.506 1.00 0.00 34 SER A N 4
ATOM 5399 C CA . SER A 1 43 ? 3.577 15.970 2.512 1.00 0.00 34 SER A CA 4
ATOM 5400 C C . SER A 1 43 ? 4.120 16.024 1.083 1.00 0.00 34 SER A C 4
ATOM 5401 O O . SER A 1 43 ? 3.775 15.186 0.252 1.00 0.00 34 SER A O 4
ATOM 5409 N N . VAL A 1 44 ? 4.961 17.019 0.841 1.00 0.00 35 VAL A N 4
ATOM 5410 C CA . VAL A 1 44 ? 5.555 17.194 -0.473 1.00 0.00 35 VAL A CA 4
ATOM 5411 C C . VAL A 1 44 ? 6.715 16.210 -0.639 1.00 0.00 35 VAL A C 4
ATOM 5412 O O . VAL A 1 44 ? 6.825 15.541 -1.666 1.00 0.00 35 VAL A O 4
ATOM 5425 N N . PRO A 1 45 ? 7.573 16.151 0.414 1.00 0.00 36 PRO A N 4
ATOM 5426 C CA . PRO A 1 45 ? 8.721 15.260 0.395 1.00 0.00 36 PRO A CA 4
ATOM 5427 C C . PRO A 1 45 ? 8.292 13.808 0.619 1.00 0.00 36 PRO A C 4
ATOM 5428 O O . PRO A 1 45 ? 8.668 12.921 -0.146 1.00 0.00 36 PRO A O 4
ATOM 5439 N N . SER A 1 46 ? 7.510 13.611 1.670 1.00 0.00 37 SER A N 4
ATOM 5440 C CA . SER A 1 46 ? 7.025 12.282 2.004 1.00 0.00 37 SER A CA 4
ATOM 5441 C C . SER A 1 46 ? 6.373 11.640 0.778 1.00 0.00 37 SER A C 4
ATOM 5442 O O . SER A 1 46 ? 6.821 10.596 0.307 1.00 0.00 37 SER A O 4
ATOM 5450 N N . LEU A 1 47 ? 5.324 12.291 0.296 1.00 0.00 38 LEU A N 4
ATOM 5451 C CA . LEU A 1 47 ? 4.606 11.796 -0.866 1.00 0.00 38 LEU A CA 4
ATOM 5452 C C . LEU A 1 47 ? 5.593 11.574 -2.014 1.00 0.00 38 LEU A C 4
ATOM 5453 O O . LEU A 1 47 ? 5.570 10.530 -2.663 1.00 0.00 38 LEU A O 4
ATOM 5469 N N . ALA A 1 48 ? 6.436 12.573 -2.229 1.00 0.00 39 ALA A N 4
ATOM 5470 C CA . ALA A 1 48 ? 7.429 12.500 -3.287 1.00 0.00 39 ALA A CA 4
ATOM 5471 C C . ALA A 1 48 ? 8.278 11.241 -3.098 1.00 0.00 39 ALA A C 4
ATOM 5472 O O . ALA A 1 48 ? 8.705 10.624 -4.072 1.00 0.00 39 ALA A O 4
ATOM 5479 N N . ALA A 1 49 ? 8.496 10.897 -1.837 1.00 0.00 40 ALA A N 4
ATOM 5480 C CA . ALA A 1 49 ? 9.286 9.723 -1.508 1.00 0.00 40 ALA A CA 4
ATOM 5481 C C . ALA A 1 49 ? 8.467 8.464 -1.799 1.00 0.00 40 ALA A C 4
ATOM 5482 O O . ALA A 1 49 ? 9.025 7.419 -2.129 1.00 0.00 40 ALA A O 4
ATOM 5489 N N . GLY A 1 50 ? 7.156 8.606 -1.666 1.00 0.00 41 GLY A N 4
ATOM 5490 C CA . GLY A 1 50 ? 6.255 7.493 -1.911 1.00 0.00 41 GLY A CA 4
ATOM 5491 C C . GLY A 1 50 ? 6.188 7.160 -3.403 1.00 0.00 41 GLY A C 4
ATOM 5492 O O . GLY A 1 50 ? 6.044 5.997 -3.777 1.00 0.00 41 GLY A O 4
ATOM 5496 N N . LEU A 1 51 ? 6.296 8.201 -4.215 1.00 0.00 42 LEU A N 4
ATOM 5497 C CA . LEU A 1 51 ? 6.250 8.034 -5.658 1.00 0.00 42 LEU A CA 4
ATOM 5498 C C . LEU A 1 51 ? 7.561 7.408 -6.136 1.00 0.00 42 LEU A C 4
ATOM 5499 O O . LEU A 1 51 ? 7.558 6.333 -6.735 1.00 0.00 42 LEU A O 4
ATOM 5515 N N . LEU A 1 52 ? 8.651 8.107 -5.854 1.00 0.00 43 LEU A N 4
ATOM 5516 C CA . LEU A 1 52 ? 9.966 7.633 -6.249 1.00 0.00 43 LEU A CA 4
ATOM 5517 C C . LEU A 1 52 ? 10.138 6.181 -5.797 1.00 0.00 43 LEU A C 4
ATOM 5518 O O . LEU A 1 52 ? 10.356 5.293 -6.619 1.00 0.00 43 LEU A O 4
ATOM 5534 N N . PHE A 1 53 ? 10.032 5.985 -4.491 1.00 0.00 44 PHE A N 4
ATOM 5535 C CA . PHE A 1 53 ? 10.173 4.657 -3.919 1.00 0.00 44 PHE A CA 4
ATOM 5536 C C . PHE A 1 53 ? 9.022 3.748 -4.356 1.00 0.00 44 PHE A C 4
ATOM 5537 O O . PHE A 1 53 ? 9.162 2.525 -4.367 1.00 0.00 44 PHE A O 4
ATOM 5554 N N . GLY A 1 54 ? 7.911 4.379 -4.706 1.00 0.00 45 GLY A N 4
ATOM 5555 C CA . GLY A 1 54 ? 6.737 3.643 -5.143 1.00 0.00 45 GLY A CA 4
ATOM 5556 C C . GLY A 1 54 ? 7.067 2.742 -6.335 1.00 0.00 45 GLY A C 4
ATOM 5557 O O . GLY A 1 54 ? 7.039 1.518 -6.220 1.00 0.00 45 GLY A O 4
ATOM 5561 N N . SER A 1 55 ? 7.372 3.384 -7.453 1.00 0.00 46 SER A N 4
ATOM 5562 C CA . SER A 1 55 ? 7.707 2.656 -8.666 1.00 0.00 46 SER A CA 4
ATOM 5563 C C . SER A 1 55 ? 9.029 1.910 -8.480 1.00 0.00 46 SER A C 4
ATOM 5564 O O . SER A 1 55 ? 9.125 0.723 -8.790 1.00 0.00 46 SER A O 4
ATOM 5572 N N . LEU A 1 56 ? 10.016 2.635 -7.974 1.00 0.00 47 LEU A N 4
ATOM 5573 C CA . LEU A 1 56 ? 11.328 2.056 -7.743 1.00 0.00 47 LEU A CA 4
ATOM 5574 C C . LEU A 1 56 ? 11.173 0.744 -6.973 1.00 0.00 47 LEU A C 4
ATOM 5575 O O . LEU A 1 56 ? 11.886 -0.223 -7.237 1.00 0.00 47 LEU A O 4
ATOM 5591 N N . ALA A 1 57 ? 10.237 0.752 -6.035 1.00 0.00 48 ALA A N 4
ATOM 5592 C CA . ALA A 1 57 ? 9.980 -0.426 -5.224 1.00 0.00 48 ALA A CA 4
ATOM 5593 C C . ALA A 1 57 ? 9.301 -1.494 -6.085 1.00 0.00 48 ALA A C 4
ATOM 5594 O O . ALA A 1 57 ? 9.937 -2.464 -6.492 1.00 0.00 48 ALA A O 4
ATOM 5601 N N . GLY A 1 58 ? 8.018 -1.278 -6.335 1.00 0.00 49 GLY A N 4
ATOM 5602 C CA . GLY A 1 58 ? 7.246 -2.210 -7.140 1.00 0.00 49 GLY A CA 4
ATOM 5603 C C . GLY A 1 58 ? 8.027 -2.639 -8.383 1.00 0.00 49 GLY A C 4
ATOM 5604 O O . GLY A 1 58 ? 8.349 -3.815 -8.544 1.00 0.00 49 GLY A O 4
ATOM 5608 N N . LEU A 1 59 ? 8.310 -1.661 -9.232 1.00 0.00 50 LEU A N 4
ATOM 5609 C CA . LEU A 1 59 ? 9.047 -1.922 -10.456 1.00 0.00 50 LEU A CA 4
ATOM 5610 C C . LEU A 1 59 ? 10.363 -2.624 -10.113 1.00 0.00 50 LEU A C 4
ATOM 5611 O O . LEU A 1 59 ? 10.601 -3.750 -10.547 1.00 0.00 50 LEU A O 4
ATOM 5627 N N . GLY A 1 60 ? 11.183 -1.930 -9.338 1.00 0.00 51 GLY A N 4
ATOM 5628 C CA . GLY A 1 60 ? 12.468 -2.472 -8.933 1.00 0.00 51 GLY A CA 4
ATOM 5629 C C . GLY A 1 60 ? 12.344 -3.948 -8.549 1.00 0.00 51 GLY A C 4
ATOM 5630 O O . GLY A 1 60 ? 12.785 -4.825 -9.291 1.00 0.00 51 GLY A O 4
ATOM 5634 N N . ALA A 1 61 ? 11.742 -4.177 -7.392 1.00 0.00 52 ALA A N 4
ATOM 5635 C CA . ALA A 1 61 ? 11.554 -5.532 -6.901 1.00 0.00 52 ALA A CA 4
ATOM 5636 C C . ALA A 1 61 ? 11.073 -6.423 -8.047 1.00 0.00 52 ALA A C 4
ATOM 5637 O O . ALA A 1 61 ? 11.394 -7.610 -8.092 1.00 0.00 52 ALA A O 4
ATOM 5644 N N . TYR A 1 62 ? 10.311 -5.817 -8.946 1.00 0.00 53 TYR A N 4
ATOM 5645 C CA . TYR A 1 62 ? 9.783 -6.541 -10.089 1.00 0.00 53 TYR A CA 4
ATOM 5646 C C . TYR A 1 62 ? 10.514 -6.146 -11.374 1.00 0.00 53 TYR A C 4
ATOM 5647 O O . TYR A 1 62 ? 9.891 -5.983 -12.422 1.00 0.00 53 TYR A O 4
ATOM 5665 N N . GLN A 1 63 ? 11.826 -6.004 -11.250 1.00 0.00 54 GLN A N 4
ATOM 5666 C CA . GLN A 1 63 ? 12.649 -5.632 -12.389 1.00 0.00 54 GLN A CA 4
ATOM 5667 C C . GLN A 1 63 ? 14.131 -5.696 -12.015 1.00 0.00 54 GLN A C 4
ATOM 5668 O O . GLN A 1 63 ? 14.823 -6.650 -12.368 1.00 0.00 54 GLN A O 4
ATOM 5682 N N . LEU A 1 64 ? 14.575 -4.668 -11.307 1.00 0.00 55 LEU A N 4
ATOM 5683 C CA . LEU A 1 64 ? 15.963 -4.595 -10.883 1.00 0.00 55 LEU A CA 4
ATOM 5684 C C . LEU A 1 64 ? 16.184 -3.303 -10.095 1.00 0.00 55 LEU A C 4
ATOM 5685 O O . LEU A 1 64 ? 16.605 -2.293 -10.657 1.00 0.00 55 LEU A O 4
ATOM 5701 N N . SER A 1 65 ? 15.889 -3.376 -8.805 1.00 0.00 56 SER A N 4
ATOM 5702 C CA . SER A 1 65 ? 16.050 -2.224 -7.934 1.00 0.00 56 SER A CA 4
ATOM 5703 C C . SER A 1 65 ? 15.569 -2.564 -6.522 1.00 0.00 56 SER A C 4
ATOM 5704 O O . SER A 1 65 ? 14.967 -1.728 -5.849 1.00 0.00 56 SER A O 4
ATOM 5712 N N . GLN A 1 66 ? 15.853 -3.793 -6.115 1.00 0.00 57 GLN A N 4
ATOM 5713 C CA . GLN A 1 66 ? 15.457 -4.253 -4.795 1.00 0.00 57 GLN A CA 4
ATOM 5714 C C . GLN A 1 66 ? 15.755 -5.746 -4.642 1.00 0.00 57 GLN A C 4
ATOM 5715 O O . GLN A 1 66 ? 14.874 -6.582 -4.839 1.00 0.00 57 GLN A O 4
ATOM 5729 N N . ASP A 1 67 ? 16.999 -6.036 -4.293 1.00 0.00 58 ASP A N 4
ATOM 5730 C CA . ASP A 1 67 ? 17.424 -7.414 -4.112 1.00 0.00 58 ASP A CA 4
ATOM 5731 C C . ASP A 1 67 ? 17.415 -8.128 -5.466 1.00 0.00 58 ASP A C 4
ATOM 5732 O O . ASP A 1 67 ? 16.423 -8.078 -6.191 1.00 0.00 58 ASP A O 4
ATOM 5741 N N . PRO A 1 68 ? 18.561 -8.793 -5.772 1.00 0.00 59 PRO A N 4
ATOM 5742 C CA . PRO A 1 68 ? 18.694 -9.516 -7.025 1.00 0.00 59 PRO A CA 4
ATOM 5743 C C . PRO A 1 68 ? 17.903 -10.825 -6.990 1.00 0.00 59 PRO A C 4
ATOM 5744 O O . PRO A 1 68 ? 16.988 -11.024 -7.787 1.00 0.00 59 PRO A O 4
ATOM 5755 N N . ARG A 1 69 ? 18.285 -11.685 -6.057 1.00 0.00 60 ARG A N 4
ATOM 5756 C CA . ARG A 1 69 ? 17.623 -12.970 -5.907 1.00 0.00 60 ARG A CA 4
ATOM 5757 C C . ARG A 1 69 ? 16.104 -12.794 -5.964 1.00 0.00 60 ARG A C 4
ATOM 5758 O O . ARG A 1 69 ? 15.460 -13.234 -6.915 1.00 0.00 60 ARG A O 4
ATOM 5779 N N . ASN A 1 70 ? 15.576 -12.149 -4.934 1.00 0.00 61 ASN A N 4
ATOM 5780 C CA . ASN A 1 70 ? 14.145 -11.910 -4.855 1.00 0.00 61 ASN A CA 4
ATOM 5781 C C . ASN A 1 70 ? 13.628 -11.478 -6.229 1.00 0.00 61 ASN A C 4
ATOM 5782 O O . ASN A 1 70 ? 12.708 -12.090 -6.770 1.00 0.00 61 ASN A O 4
ATOM 5793 N N . VAL A 1 71 ? 14.242 -10.428 -6.754 1.00 0.00 62 VAL A N 4
ATOM 5794 C CA . VAL A 1 71 ? 13.856 -9.907 -8.054 1.00 0.00 62 VAL A CA 4
ATOM 5795 C C . VAL A 1 71 ? 13.689 -11.070 -9.035 1.00 0.00 62 VAL A C 4
ATOM 5796 O O . VAL A 1 71 ? 12.683 -11.155 -9.737 1.00 0.00 62 VAL A O 4
ATOM 5809 N N . TRP A 1 72 ? 14.692 -11.936 -9.052 1.00 0.00 63 TRP A N 4
ATOM 5810 C CA . TRP A 1 72 ? 14.669 -13.089 -9.935 1.00 0.00 63 TRP A CA 4
ATOM 5811 C C . TRP A 1 72 ? 13.361 -13.844 -9.694 1.00 0.00 63 TRP A C 4
ATOM 5812 O O . TRP A 1 72 ? 12.668 -14.212 -10.641 1.00 0.00 63 TRP A O 4
ATOM 5833 N N . VAL A 1 73 ? 13.062 -14.053 -8.420 1.00 0.00 64 VAL A N 4
ATOM 5834 C CA . VAL A 1 73 ? 11.849 -14.758 -8.041 1.00 0.00 64 VAL A CA 4
ATOM 5835 C C . VAL A 1 73 ? 10.640 -14.047 -8.653 1.00 0.00 64 VAL A C 4
ATOM 5836 O O . VAL A 1 73 ? 9.661 -14.691 -9.027 1.00 0.00 64 VAL A O 4
ATOM 5849 N N . PHE A 1 74 ? 10.748 -12.729 -8.735 1.00 0.00 65 PHE A N 4
ATOM 5850 C CA . PHE A 1 74 ? 9.675 -11.924 -9.294 1.00 0.00 65 PHE A CA 4
ATOM 5851 C C . PHE A 1 74 ? 9.664 -12.011 -10.822 1.00 0.00 65 PHE A C 4
ATOM 5852 O O . PHE A 1 74 ? 8.624 -11.820 -11.450 1.00 0.00 65 PHE A O 4
ATOM 5869 N N . LEU A 1 75 ? 10.833 -12.299 -11.375 1.00 0.00 66 LEU A N 4
ATOM 5870 C CA . LEU A 1 75 ? 10.971 -12.413 -12.817 1.00 0.00 66 LEU A CA 4
ATOM 5871 C C . LEU A 1 75 ? 10.237 -13.667 -13.297 1.00 0.00 66 LEU A C 4
ATOM 5872 O O . LEU A 1 75 ? 9.455 -13.608 -14.245 1.00 0.00 66 LEU A O 4
ATOM 5888 N N . ALA A 1 76 ? 10.514 -14.772 -12.621 1.00 0.00 67 ALA A N 4
ATOM 5889 C CA . ALA A 1 76 ? 9.890 -16.037 -12.967 1.00 0.00 67 ALA A CA 4
ATOM 5890 C C . ALA A 1 76 ? 8.405 -15.985 -12.604 1.00 0.00 67 ALA A C 4
ATOM 5891 O O . ALA A 1 76 ? 7.557 -16.436 -13.373 1.00 0.00 67 ALA A O 4
ATOM 5898 N N . THR A 1 77 ? 8.134 -15.430 -11.432 1.00 0.00 68 THR A N 4
ATOM 5899 C CA . THR A 1 77 ? 6.766 -15.312 -10.957 1.00 0.00 68 THR A CA 4
ATOM 5900 C C . THR A 1 77 ? 5.893 -14.629 -12.011 1.00 0.00 68 THR A C 4
ATOM 5901 O O . THR A 1 77 ? 4.998 -15.252 -12.581 1.00 0.00 68 THR A O 4
ATOM 5912 N N . SER A 1 78 ? 6.183 -13.356 -12.239 1.00 0.00 69 SER A N 4
ATOM 5913 C CA . SER A 1 78 ? 5.435 -12.582 -13.215 1.00 0.00 69 SER A CA 4
ATOM 5914 C C . SER A 1 78 ? 5.604 -13.191 -14.608 1.00 0.00 69 SER A C 4
ATOM 5915 O O . SER A 1 78 ? 4.705 -13.100 -15.443 1.00 0.00 69 SER A O 4
ATOM 5923 N N . GLY A 1 79 ? 6.763 -13.799 -14.816 1.00 0.00 70 GLY A N 4
ATOM 5924 C CA . GLY A 1 79 ? 7.062 -14.423 -16.094 1.00 0.00 70 GLY A CA 4
ATOM 5925 C C . GLY A 1 79 ? 5.940 -15.375 -16.514 1.00 0.00 70 GLY A C 4
ATOM 5926 O O . GLY A 1 79 ? 5.402 -15.258 -17.614 1.00 0.00 70 GLY A O 4
ATOM 5930 N N . THR A 1 80 ? 5.620 -16.296 -15.617 1.00 0.00 71 THR A N 4
ATOM 5931 C CA . THR A 1 80 ? 4.572 -17.267 -15.881 1.00 0.00 71 THR A CA 4
ATOM 5932 C C . THR A 1 80 ? 3.196 -16.607 -15.780 1.00 0.00 71 THR A C 4
ATOM 5933 O O . THR A 1 80 ? 2.366 -16.752 -16.676 1.00 0.00 71 THR A O 4
ATOM 5944 N N . LEU A 1 81 ? 2.996 -15.895 -14.680 1.00 0.00 72 LEU A N 4
ATOM 5945 C CA . LEU A 1 81 ? 1.734 -15.212 -14.450 1.00 0.00 72 LEU A CA 4
ATOM 5946 C C . LEU A 1 81 ? 1.273 -14.551 -15.750 1.00 0.00 72 LEU A C 4
ATOM 5947 O O . LEU A 1 81 ? 0.193 -14.854 -16.256 1.00 0.00 72 LEU A O 4
ATOM 5963 N N . ALA A 1 82 ? 2.114 -13.659 -16.254 1.00 0.00 73 ALA A N 4
ATOM 5964 C CA . ALA A 1 82 ? 1.806 -12.952 -17.486 1.00 0.00 73 ALA A CA 4
ATOM 5965 C C . ALA A 1 82 ? 1.783 -13.947 -18.648 1.00 0.00 73 ALA A C 4
ATOM 5966 O O . ALA A 1 82 ? 0.914 -13.873 -19.516 1.00 0.00 73 ALA A O 4
ATOM 5973 N N . GLY A 1 83 ? 2.748 -14.855 -18.627 1.00 0.00 74 GLY A N 4
ATOM 5974 C CA . GLY A 1 83 ? 2.849 -15.863 -19.668 1.00 0.00 74 GLY A CA 4
ATOM 5975 C C . GLY A 1 83 ? 1.491 -16.517 -19.932 1.00 0.00 74 GLY A C 4
ATOM 5976 O O . GLY A 1 83 ? 1.206 -16.933 -21.054 1.00 0.00 74 GLY A O 4
ATOM 5980 N N . ILE A 1 84 ? 0.689 -16.587 -18.880 1.00 0.00 75 ILE A N 4
ATOM 5981 C CA . ILE A 1 84 ? -0.632 -17.184 -18.984 1.00 0.00 75 ILE A CA 4
ATOM 5982 C C . ILE A 1 84 ? -1.516 -16.302 -19.868 1.00 0.00 75 ILE A C 4
ATOM 5983 O O . ILE A 1 84 ? -2.141 -16.789 -20.809 1.00 0.00 75 ILE A O 4
ATOM 5999 N N . MET A 1 85 ? -1.540 -15.020 -19.535 1.00 0.00 76 MET A N 4
ATOM 6000 C CA . MET A 1 85 ? -2.338 -14.066 -20.287 1.00 0.00 76 MET A CA 4
ATOM 6001 C C . MET A 1 85 ? -1.721 -12.667 -20.226 1.00 0.00 76 MET A C 4
ATOM 6002 O O . MET A 1 85 ? -0.940 -12.368 -19.323 1.00 0.00 76 MET A O 4
ATOM 6016 N N . GLY A 1 86 ? -2.094 -11.848 -21.197 1.00 0.00 77 GLY A N 4
ATOM 6017 C CA . GLY A 1 86 ? -1.587 -10.488 -21.265 1.00 0.00 77 GLY A CA 4
ATOM 6018 C C . GLY A 1 86 ? -2.294 -9.588 -20.250 1.00 0.00 77 GLY A C 4
ATOM 6019 O O . GLY A 1 86 ? -2.742 -10.057 -19.205 1.00 0.00 77 GLY A O 4
ATOM 6023 N N . MET A 1 87 ? -2.373 -8.310 -20.593 1.00 0.00 78 MET A N 4
ATOM 6024 C CA . MET A 1 87 ? -3.018 -7.341 -19.724 1.00 0.00 78 MET A CA 4
ATOM 6025 C C . MET A 1 87 ? -4.540 -7.492 -19.768 1.00 0.00 78 MET A C 4
ATOM 6026 O O . MET A 1 87 ? -5.247 -6.577 -20.187 1.00 0.00 78 MET A O 4
ATOM 6040 N N . ARG A 1 88 ? -5.000 -8.655 -19.330 1.00 0.00 79 ARG A N 4
ATOM 6041 C CA . ARG A 1 88 ? -6.425 -8.938 -19.313 1.00 0.00 79 ARG A CA 4
ATOM 6042 C C . ARG A 1 88 ? -6.726 -10.093 -18.355 1.00 0.00 79 ARG A C 4
ATOM 6043 O O . ARG A 1 88 ? -7.430 -11.035 -18.714 1.00 0.00 79 ARG A O 4
ATOM 6064 N N . PHE A 1 89 ? -6.176 -9.981 -17.155 1.00 0.00 80 PHE A N 4
ATOM 6065 C CA . PHE A 1 89 ? -6.377 -11.004 -16.142 1.00 0.00 80 PHE A CA 4
ATOM 6066 C C . PHE A 1 89 ? -5.939 -10.505 -14.764 1.00 0.00 80 PHE A C 4
ATOM 6067 O O . PHE A 1 89 ? -5.178 -11.177 -14.069 1.00 0.00 80 PHE A O 4
ATOM 6084 N N . TYR A 1 90 ? -6.437 -9.329 -14.410 1.00 0.00 81 TYR A N 4
ATOM 6085 C CA . TYR A 1 90 ? -6.107 -8.732 -13.127 1.00 0.00 81 TYR A CA 4
ATOM 6086 C C . TYR A 1 90 ? -7.059 -9.220 -12.033 1.00 0.00 81 TYR A C 4
ATOM 6087 O O . TYR A 1 90 ? -8.275 -9.078 -12.155 1.00 0.00 81 TYR A O 4
ATOM 6105 N N . HIS A 1 91 ? -6.470 -9.786 -10.990 1.00 0.00 82 HIS A N 4
ATOM 6106 C CA . HIS A 1 91 ? -7.250 -10.296 -9.876 1.00 0.00 82 HIS A CA 4
ATOM 6107 C C . HIS A 1 91 ? -7.862 -9.128 -9.100 1.00 0.00 82 HIS A C 4
ATOM 6108 O O . HIS A 1 91 ? -9.050 -9.145 -8.780 1.00 0.00 82 HIS A O 4
ATOM 6122 N N . SER A 1 92 ? -7.024 -8.141 -8.821 1.00 0.00 83 SER A N 4
ATOM 6123 C CA . SER A 1 92 ? -7.467 -6.967 -8.089 1.00 0.00 83 SER A CA 4
ATOM 6124 C C . SER A 1 92 ? -8.072 -7.385 -6.747 1.00 0.00 83 SER A C 4
ATOM 6125 O O . SER A 1 92 ? -9.212 -7.039 -6.441 1.00 0.00 83 SER A O 4
ATOM 6133 N N . GLY A 1 93 ? -7.281 -8.122 -5.981 1.00 0.00 84 GLY A N 4
ATOM 6134 C CA . GLY A 1 93 ? -7.725 -8.591 -4.679 1.00 0.00 84 GLY A CA 4
ATOM 6135 C C . GLY A 1 93 ? -9.205 -8.975 -4.710 1.00 0.00 84 GLY A C 4
ATOM 6136 O O . GLY A 1 93 ? -9.670 -9.595 -5.665 1.00 0.00 84 GLY A O 4
ATOM 6140 N N . LYS A 1 94 ? -9.905 -8.592 -3.652 1.00 0.00 85 LYS A N 4
ATOM 6141 C CA . LYS A 1 94 ? -11.324 -8.888 -3.546 1.00 0.00 85 LYS A CA 4
ATOM 6142 C C . LYS A 1 94 ? -11.862 -8.321 -2.231 1.00 0.00 85 LYS A C 4
ATOM 6143 O O . LYS A 1 94 ? -12.383 -9.061 -1.398 1.00 0.00 85 LYS A O 4
ATOM 6162 N N . PHE A 1 95 ? -11.717 -7.012 -2.085 1.00 0.00 86 PHE A N 4
ATOM 6163 C CA . PHE A 1 95 ? -12.182 -6.337 -0.886 1.00 0.00 86 PHE A CA 4
ATOM 6164 C C . PHE A 1 95 ? -11.875 -7.165 0.364 1.00 0.00 86 PHE A C 4
ATOM 6165 O O . PHE A 1 95 ? -12.648 -8.047 0.733 1.00 0.00 86 PHE A O 4
ATOM 6182 N N . MET A 1 96 ? -10.745 -6.850 0.980 1.00 0.00 87 MET A N 4
ATOM 6183 C CA . MET A 1 96 ? -10.326 -7.554 2.180 1.00 0.00 87 MET A CA 4
ATOM 6184 C C . MET A 1 96 ? -8.872 -7.229 2.526 1.00 0.00 87 MET A C 4
ATOM 6185 O O . MET A 1 96 ? -8.573 -6.827 3.650 1.00 0.00 87 MET A O 4
ATOM 6199 N N . PRO A 1 97 ? -7.983 -7.421 1.515 1.00 0.00 88 PRO A N 4
ATOM 6200 C CA . PRO A 1 97 ? -6.567 -7.153 1.701 1.00 0.00 88 PRO A CA 4
ATOM 6201 C C . PRO A 1 97 ? -6.290 -5.648 1.706 1.00 0.00 88 PRO A C 4
ATOM 6202 O O . PRO A 1 97 ? -5.373 -5.184 2.382 1.00 0.00 88 PRO A O 4
ATOM 6213 N N . ALA A 1 98 ? -7.100 -4.928 0.944 1.00 0.00 89 ALA A N 4
ATOM 6214 C CA . ALA A 1 98 ? -6.953 -3.485 0.852 1.00 0.00 89 ALA A CA 4
ATOM 6215 C C . ALA A 1 98 ? -8.150 -2.902 0.097 1.00 0.00 89 ALA A C 4
ATOM 6216 O O . ALA A 1 98 ? -8.796 -1.971 0.574 1.00 0.00 89 ALA A O 4
ATOM 6223 N N . GLY A 1 99 ? -8.409 -3.476 -1.069 1.00 0.00 90 GLY A N 4
ATOM 6224 C CA . GLY A 1 99 ? -9.517 -3.025 -1.895 1.00 0.00 90 GLY A CA 4
ATOM 6225 C C . GLY A 1 99 ? -9.037 -2.048 -2.970 1.00 0.00 90 GLY A C 4
ATOM 6226 O O . GLY A 1 99 ? -9.024 -0.838 -2.753 1.00 0.00 90 GLY A O 4
ATOM 6230 N N . LEU A 1 100 ? -8.654 -2.611 -4.107 1.00 0.00 91 LEU A N 4
ATOM 6231 C CA . LEU A 1 100 ? -8.175 -1.805 -5.217 1.00 0.00 91 LEU A CA 4
ATOM 6232 C C . LEU A 1 100 ? -9.298 -0.882 -5.693 1.00 0.00 91 LEU A C 4
ATOM 6233 O O . LEU A 1 100 ? -9.259 0.324 -5.453 1.00 0.00 91 LEU A O 4
ATOM 6249 N N . ILE A 1 101 ? -10.273 -1.483 -6.360 1.00 0.00 92 ILE A N 4
ATOM 6250 C CA . ILE A 1 101 ? -11.404 -0.729 -6.872 1.00 0.00 92 ILE A CA 4
ATOM 6251 C C . ILE A 1 101 ? -12.190 -0.137 -5.700 1.00 0.00 92 ILE A C 4
ATOM 6252 O O . ILE A 1 101 ? -12.669 0.993 -5.777 1.00 0.00 92 ILE A O 4
ATOM 6268 N N . ALA A 1 102 ? -12.298 -0.928 -4.642 1.00 0.00 93 ALA A N 4
ATOM 6269 C CA . ALA A 1 102 ? -13.017 -0.496 -3.456 1.00 0.00 93 ALA A CA 4
ATOM 6270 C C . ALA A 1 102 ? 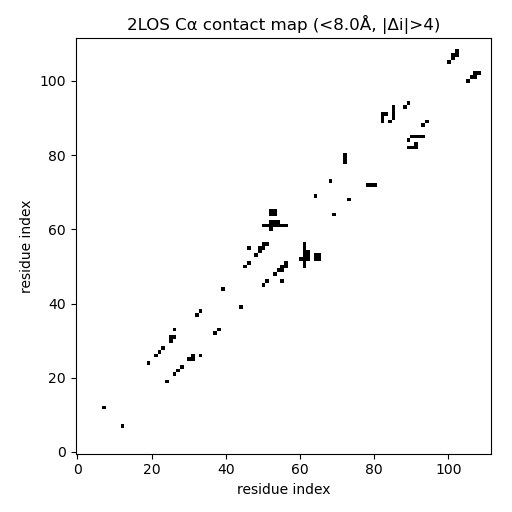-12.382 0.789 -2.919 1.00 0.00 93 ALA A C 4
ATOM 6271 O O . ALA A 1 102 ? -12.936 1.875 -3.082 1.00 0.00 93 ALA A O 4
ATOM 6278 N N . GLY A 1 103 ? -11.227 0.623 -2.290 1.00 0.00 94 GLY A N 4
ATOM 6279 C CA . GLY A 1 103 ? -10.511 1.755 -1.729 1.00 0.00 94 GLY A CA 4
ATOM 6280 C C . GLY A 1 103 ? -10.477 2.926 -2.714 1.00 0.00 94 GLY A C 4
ATOM 6281 O O . GLY A 1 103 ? -10.760 4.063 -2.341 1.00 0.00 94 GLY A O 4
ATOM 6285 N N . ALA A 1 104 ? -10.130 2.606 -3.952 1.00 0.00 95 ALA A N 4
ATOM 6286 C CA . ALA A 1 104 ? -10.056 3.617 -4.993 1.00 0.00 95 ALA A CA 4
ATOM 6287 C C . ALA A 1 104 ? -11.323 4.473 -4.958 1.00 0.00 95 ALA A C 4
ATOM 6288 O O . ALA A 1 104 ? -11.250 5.690 -4.798 1.00 0.00 95 ALA A O 4
ATOM 6295 N N . SER A 1 105 ? -12.456 3.803 -5.109 1.00 0.00 96 SER A N 4
ATOM 6296 C CA . SER A 1 105 ? -13.737 4.487 -5.097 1.00 0.00 96 SER A CA 4
ATOM 6297 C C . SER A 1 105 ? -13.892 5.285 -3.801 1.00 0.00 96 SER A C 4
ATOM 6298 O O . SER A 1 105 ? -14.537 6.332 -3.785 1.00 0.00 96 SER A O 4
ATOM 6306 N N . LEU A 1 106 ? -13.289 4.759 -2.744 1.00 0.00 97 LEU A N 4
ATOM 6307 C CA . LEU A 1 106 ? -13.352 5.410 -1.446 1.00 0.00 97 LEU A CA 4
ATOM 6308 C C . LEU A 1 106 ? -12.571 6.724 -1.501 1.00 0.00 97 LEU A C 4
ATOM 6309 O O . LEU A 1 106 ? -12.949 7.702 -0.858 1.00 0.00 97 LEU A O 4
ATOM 6325 N N . LEU A 1 107 ? -11.496 6.705 -2.275 1.00 0.00 98 LEU A N 4
ATOM 6326 C CA . LEU A 1 107 ? -10.659 7.883 -2.422 1.00 0.00 98 LEU A CA 4
ATOM 6327 C C . LEU A 1 107 ? -11.407 8.937 -3.242 1.00 0.00 98 LEU A C 4
ATOM 6328 O O . LEU A 1 107 ? -11.518 10.089 -2.825 1.00 0.00 98 LEU A O 4
ATOM 6344 N N . MET A 1 108 ? -11.902 8.504 -4.392 1.00 0.00 99 MET A N 4
ATOM 6345 C CA . MET A 1 108 ? -12.636 9.395 -5.274 1.00 0.00 99 MET A CA 4
ATOM 6346 C C . MET A 1 108 ? -13.766 10.101 -4.522 1.00 0.00 99 MET A C 4
ATOM 6347 O O . MET A 1 108 ? -13.937 11.313 -4.646 1.00 0.00 99 MET A O 4
ATOM 6361 N N . VAL A 1 109 ? -14.509 9.313 -3.758 1.00 0.00 100 VAL A N 4
ATOM 6362 C CA . VAL A 1 109 ? -15.617 9.848 -2.986 1.00 0.00 100 VAL A CA 4
ATOM 6363 C C . VAL A 1 109 ? -15.086 10.871 -1.979 1.00 0.00 100 VAL A C 4
ATOM 6364 O O . VAL A 1 109 ? -15.583 11.994 -1.909 1.00 0.00 100 VAL A O 4
ATOM 6377 N N . ALA A 1 110 ? -14.083 10.445 -1.226 1.00 0.00 101 ALA A N 4
ATOM 6378 C CA . ALA A 1 110 ? -13.479 11.310 -0.226 1.00 0.00 101 ALA A CA 4
ATOM 6379 C C . ALA A 1 110 ? -13.054 12.624 -0.884 1.00 0.00 101 ALA A C 4
ATOM 6380 O O . ALA A 1 110 ? -13.152 13.688 -0.274 1.00 0.00 101 ALA A O 4
ATOM 6387 N N . LYS A 1 111 ? -12.593 12.508 -2.121 1.00 0.00 102 LYS A N 4
ATOM 6388 C CA . LYS A 1 111 ? -12.153 13.674 -2.868 1.00 0.00 102 LYS A CA 4
ATOM 6389 C C . LYS A 1 111 ? -13.362 14.557 -3.183 1.00 0.00 102 LYS A C 4
ATOM 6390 O O . LYS A 1 111 ? -13.350 15.754 -2.902 1.00 0.00 102 LYS A O 4
ATOM 6409 N N . VAL A 1 112 ? -14.376 13.932 -3.764 1.00 0.00 103 VAL A N 4
ATOM 6410 C CA . VAL A 1 112 ? -15.590 14.647 -4.120 1.00 0.00 103 VAL A CA 4
ATOM 6411 C C . VAL A 1 112 ? -16.023 15.525 -2.945 1.00 0.00 103 VAL A C 4
ATOM 6412 O O . VAL A 1 112 ? -16.388 16.685 -3.133 1.00 0.00 103 VAL A O 4
ATOM 6425 N N . GLY A 1 113 ? -15.969 14.939 -1.758 1.00 0.00 104 GLY A N 4
ATOM 6426 C CA . GLY A 1 113 ? -16.352 15.654 -0.552 1.00 0.00 104 GLY A CA 4
ATOM 6427 C C . GLY A 1 113 ? -15.266 16.648 -0.136 1.00 0.00 104 GLY A C 4
ATOM 6428 O O . GLY A 1 113 ? -15.416 17.854 -0.330 1.00 0.00 104 GLY A O 4
ATOM 6432 N N . VAL A 1 114 ? -14.196 16.106 0.427 1.00 0.00 105 VAL A N 4
ATOM 6433 C CA . VAL A 1 114 ? -13.085 16.931 0.872 1.00 0.00 105 VAL A CA 4
ATOM 6434 C C . VAL A 1 114 ? -12.685 17.889 -0.252 1.00 0.00 105 VAL A C 4
ATOM 6435 O O . VAL A 1 114 ? -13.007 17.655 -1.416 1.00 0.00 105 VAL A O 4
ATOM 6448 N N . SER A 1 115 ? -11.989 18.947 0.136 1.00 0.00 106 SER A N 4
ATOM 6449 C CA . SER A 1 115 ? -11.541 19.941 -0.825 1.00 0.00 106 SER A CA 4
ATOM 6450 C C . SER A 1 115 ? -10.985 19.251 -2.071 1.00 0.00 106 SER A C 4
ATOM 6451 O O . SER A 1 115 ? -9.858 18.758 -2.061 1.00 0.00 106 SER A O 4
ATOM 6459 N N . MET A 1 116 ? -11.800 19.238 -3.115 1.00 0.00 107 MET A N 4
ATOM 6460 C CA . MET A 1 116 ? -11.403 18.616 -4.367 1.00 0.00 107 MET A CA 4
ATOM 6461 C C . MET A 1 116 ? -12.552 18.636 -5.378 1.00 0.00 107 MET A C 4
ATOM 6462 O O . MET A 1 116 ? -13.668 19.036 -5.047 1.00 0.00 107 MET A O 4
ATOM 6476 N N . PHE A 1 117 ? -12.240 18.200 -6.589 1.00 0.00 108 PHE A N 4
ATOM 6477 C CA . PHE A 1 117 ? -13.232 18.162 -7.650 1.00 0.00 108 PHE A CA 4
ATOM 6478 C C . PHE A 1 117 ? -12.697 17.420 -8.876 1.00 0.00 108 PHE A C 4
ATOM 6479 O O . PHE A 1 117 ? -11.490 17.398 -9.115 1.00 0.00 108 PHE A O 4
ATOM 6496 N N . ASN A 1 118 ? -13.620 16.828 -9.619 1.00 0.00 109 ASN A N 4
ATOM 6497 C CA . ASN A 1 118 ? -13.256 16.086 -10.815 1.00 0.00 109 ASN A CA 4
ATOM 6498 C C . ASN A 1 118 ? -13.202 17.043 -12.007 1.00 0.00 109 ASN A C 4
ATOM 6499 O O . ASN A 1 118 ? -13.738 16.742 -13.073 1.00 0.00 109 ASN A O 4
ATOM 6510 N N . ARG A 1 119 ? -12.552 18.176 -11.787 1.00 0.00 110 ARG A N 4
ATOM 6511 C CA . ARG A 1 119 ? -12.422 19.179 -12.831 1.00 0.00 110 ARG A CA 4
ATOM 6512 C C . ARG A 1 119 ? -12.132 18.510 -14.176 1.00 0.00 110 ARG A C 4
ATOM 6513 O O . ARG A 1 119 ? -12.796 18.797 -15.172 1.00 0.00 110 ARG A O 4
ATOM 6534 N N . PRO A 1 120 ? -11.114 17.609 -14.163 1.00 0.00 111 PRO A N 4
ATOM 6535 C CA . PRO A 1 120 ? -10.728 16.897 -15.370 1.00 0.00 111 PRO A CA 4
ATOM 6536 C C . PRO A 1 120 ? -11.741 15.801 -15.707 1.00 0.00 111 PRO A C 4
ATOM 6537 O O . PRO A 1 120 ? -11.419 14.615 -15.650 1.00 0.00 111 PRO A O 4
ATOM 6548 N N . HIS A 1 121 ? -12.944 16.236 -16.051 1.00 0.00 112 HIS A N 4
ATOM 6549 C CA . HIS A 1 121 ? -14.006 15.307 -16.397 1.00 0.00 112 HIS A CA 4
ATOM 6550 C C . HIS A 1 121 ? -15.020 16.002 -17.307 1.00 0.00 112 HIS A C 4
ATOM 6551 O O . HIS A 1 121 ? -16.191 15.627 -17.338 1.00 0.00 112 HIS A O 4
ATOM 6565 N N . MET A 1 10 ? -10.500 -12.486 5.102 1.00 0.00 1 MET A N 5
ATOM 6566 C CA . MET A 1 10 ? -11.694 -12.722 5.896 1.00 0.00 1 MET A CA 5
ATOM 6567 C C . MET A 1 10 ? -11.675 -14.122 6.513 1.00 0.00 1 MET A C 5
ATOM 6568 O O . MET A 1 10 ? -11.909 -14.279 7.710 1.00 0.00 1 MET A O 5
ATOM 6582 N N . GLN A 1 11 ? -11.394 -15.102 5.668 1.00 0.00 2 GLN A N 5
ATOM 6583 C CA . GLN A 1 11 ? -11.342 -16.484 6.115 1.00 0.00 2 GLN A CA 5
ATOM 6584 C C . GLN A 1 11 ? -10.343 -17.278 5.270 1.00 0.00 2 GLN A C 5
ATOM 6585 O O . GLN A 1 11 ? -9.335 -17.759 5.784 1.00 0.00 2 GLN A O 5
ATOM 6599 N N . ASP A 1 12 ? -10.659 -17.389 3.988 1.00 0.00 3 ASP A N 5
ATOM 6600 C CA . ASP A 1 12 ? -9.802 -18.116 3.067 1.00 0.00 3 ASP A CA 5
ATOM 6601 C C . ASP A 1 12 ? -8.375 -17.572 3.167 1.00 0.00 3 ASP A C 5
ATOM 6602 O O . ASP A 1 12 ? -8.176 -16.390 3.441 1.00 0.00 3 ASP A O 5
ATOM 6611 N N . THR A 1 13 ? -7.420 -18.461 2.939 1.00 0.00 4 THR A N 5
ATOM 6612 C CA . THR A 1 13 ? -6.018 -18.085 3.000 1.00 0.00 4 THR A CA 5
ATOM 6613 C C . THR A 1 13 ? -5.798 -16.734 2.316 1.00 0.00 4 THR A C 5
ATOM 6614 O O . THR A 1 13 ? -6.544 -16.363 1.411 1.00 0.00 4 THR A O 5
ATOM 6625 N N . SER A 1 14 ? -4.772 -16.034 2.777 1.00 0.00 5 SER A N 5
ATOM 6626 C CA . SER A 1 14 ? -4.445 -14.731 2.221 1.00 0.00 5 SER A CA 5
ATOM 6627 C C . SER A 1 14 ? -4.139 -14.861 0.728 1.00 0.00 5 SER A C 5
ATOM 6628 O O . SER A 1 14 ? -4.412 -13.946 -0.047 1.00 0.00 5 SER A O 5
ATOM 6636 N N . SER A 1 15 ? -3.576 -16.006 0.369 1.00 0.00 6 SER A N 5
ATOM 6637 C CA . SER A 1 15 ? -3.230 -16.267 -1.018 1.00 0.00 6 SER A CA 5
ATOM 6638 C C . SER A 1 15 ? -2.107 -15.328 -1.463 1.00 0.00 6 SER A C 5
ATOM 6639 O O . SER A 1 15 ? -0.971 -15.760 -1.654 1.00 0.00 6 SER A O 5
ATOM 6647 N N . VAL A 1 16 ? -2.464 -14.061 -1.616 1.00 0.00 7 VAL A N 5
ATOM 6648 C CA . VAL A 1 16 ? -1.500 -13.058 -2.036 1.00 0.00 7 VAL A CA 5
ATOM 6649 C C . VAL A 1 16 ? -0.941 -12.347 -0.802 1.00 0.00 7 VAL A C 5
ATOM 6650 O O . VAL A 1 16 ? -1.277 -12.700 0.328 1.00 0.00 7 VAL A O 5
ATOM 6663 N N . VAL A 1 17 ? -0.097 -11.359 -1.059 1.00 0.00 8 VAL A N 5
ATOM 6664 C CA . VAL A 1 17 ? 0.511 -10.595 0.017 1.00 0.00 8 VAL A CA 5
ATOM 6665 C C . VAL A 1 17 ? 0.920 -11.546 1.144 1.00 0.00 8 VAL A C 5
ATOM 6666 O O . VAL A 1 17 ? 0.125 -11.832 2.038 1.00 0.00 8 VAL A O 5
ATOM 6679 N N . PRO A 1 18 ? 2.191 -12.022 1.062 1.00 0.00 9 PRO A N 5
ATOM 6680 C CA . PRO A 1 18 ? 2.714 -12.934 2.064 1.00 0.00 9 PRO A CA 5
ATOM 6681 C C . PRO A 1 18 ? 3.037 -12.195 3.364 1.00 0.00 9 PRO A C 5
ATOM 6682 O O . PRO A 1 18 ? 2.800 -10.993 3.474 1.00 0.00 9 PRO A O 5
ATOM 6693 N N . LEU A 1 19 ? 3.574 -12.944 4.316 1.00 0.00 10 LEU A N 5
ATOM 6694 C CA . LEU A 1 19 ? 3.932 -12.375 5.604 1.00 0.00 10 LEU A CA 5
ATOM 6695 C C . LEU A 1 19 ? 4.690 -11.064 5.384 1.00 0.00 10 LEU A C 5
ATOM 6696 O O . LEU A 1 19 ? 4.278 -10.014 5.875 1.00 0.00 10 LEU A O 5
ATOM 6712 N N . HIS A 1 20 ? 5.785 -11.168 4.646 1.00 0.00 11 HIS A N 5
ATOM 6713 C CA . HIS A 1 20 ? 6.605 -10.004 4.355 1.00 0.00 11 HIS A CA 5
ATOM 6714 C C . HIS A 1 20 ? 5.705 -8.792 4.106 1.00 0.00 11 HIS A C 5
ATOM 6715 O O . HIS A 1 20 ? 5.725 -7.832 4.874 1.00 0.00 11 HIS A O 5
ATOM 6729 N N . TRP A 1 21 ? 4.938 -8.876 3.029 1.00 0.00 12 TRP A N 5
ATOM 6730 C CA . TRP A 1 21 ? 4.033 -7.798 2.669 1.00 0.00 12 TRP A CA 5
ATOM 6731 C C . TRP A 1 21 ? 3.279 -7.373 3.930 1.00 0.00 12 TRP A C 5
ATOM 6732 O O . TRP A 1 21 ? 3.178 -6.183 4.225 1.00 0.00 12 TRP A O 5
ATOM 6753 N N . PHE A 1 22 ? 2.770 -8.368 4.641 1.00 0.00 13 PHE A N 5
ATOM 6754 C CA . PHE A 1 22 ? 2.028 -8.111 5.864 1.00 0.00 13 PHE A CA 5
ATOM 6755 C C . PHE A 1 22 ? 2.789 -7.145 6.774 1.00 0.00 13 PHE A C 5
ATOM 6756 O O . PHE A 1 22 ? 2.210 -6.196 7.300 1.00 0.00 13 PHE A O 5
ATOM 6773 N N . GLY A 1 23 ? 4.076 -7.420 6.931 1.00 0.00 14 GLY A N 5
ATOM 6774 C CA . GLY A 1 23 ? 4.922 -6.587 7.768 1.00 0.00 14 GLY A CA 5
ATOM 6775 C C . GLY A 1 23 ? 5.147 -5.215 7.128 1.00 0.00 14 GLY A C 5
ATOM 6776 O O . GLY A 1 23 ? 5.338 -4.223 7.829 1.00 0.00 14 GLY A O 5
ATOM 6780 N N . PHE A 1 24 ? 5.118 -5.205 5.803 1.00 0.00 15 PHE A N 5
ATOM 6781 C CA . PHE A 1 24 ? 5.317 -3.972 5.060 1.00 0.00 15 PHE A CA 5
ATOM 6782 C C . PHE A 1 24 ? 4.082 -3.072 5.150 1.00 0.00 15 PHE A C 5
ATOM 6783 O O . PHE A 1 24 ? 4.201 -1.848 5.163 1.00 0.00 15 PHE A O 5
ATOM 6800 N N . GLY A 1 25 ? 2.925 -3.714 5.210 1.00 0.00 16 GLY A N 5
ATOM 6801 C CA . GLY A 1 25 ? 1.670 -2.988 5.298 1.00 0.00 16 GLY A CA 5
ATOM 6802 C C . GLY A 1 25 ? 1.474 -2.399 6.697 1.00 0.00 16 GLY A C 5
ATOM 6803 O O . GLY A 1 25 ? 1.146 -1.222 6.838 1.00 0.00 16 GLY A O 5
ATOM 6807 N N . TYR A 1 26 ? 1.684 -3.245 7.695 1.00 0.00 17 TYR A N 5
ATOM 6808 C CA . TYR A 1 26 ? 1.535 -2.823 9.077 1.00 0.00 17 TYR A CA 5
ATOM 6809 C C . TYR A 1 26 ? 2.545 -1.729 9.428 1.00 0.00 17 TYR A C 5
ATOM 6810 O O . TYR A 1 26 ? 2.177 -0.693 9.981 1.00 0.00 17 TYR A O 5
ATOM 6828 N N . ALA A 1 27 ? 3.799 -1.996 9.093 1.00 0.00 18 ALA A N 5
ATOM 6829 C CA . ALA A 1 27 ? 4.865 -1.047 9.366 1.00 0.00 18 ALA A CA 5
ATOM 6830 C C . ALA A 1 27 ? 4.615 0.237 8.571 1.00 0.00 18 ALA A C 5
ATOM 6831 O O . ALA A 1 27 ? 4.473 1.312 9.151 1.00 0.00 18 ALA A O 5
ATOM 6838 N N . ALA A 1 28 ? 4.570 0.080 7.256 1.00 0.00 19 ALA A N 5
ATOM 6839 C CA . ALA A 1 28 ? 4.340 1.213 6.376 1.00 0.00 19 ALA A CA 5
ATOM 6840 C C . ALA A 1 28 ? 3.093 1.970 6.840 1.00 0.00 19 ALA A C 5
ATOM 6841 O O . ALA A 1 28 ? 3.016 3.189 6.702 1.00 0.00 19 ALA A O 5
ATOM 6848 N N . LEU A 1 29 ? 2.148 1.214 7.380 1.00 0.00 20 LEU A N 5
ATOM 6849 C CA . LEU A 1 29 ? 0.909 1.797 7.864 1.00 0.00 20 LEU A CA 5
ATOM 6850 C C . LEU A 1 29 ? 1.200 2.644 9.105 1.00 0.00 20 LEU A C 5
ATOM 6851 O O . LEU A 1 29 ? 0.789 3.801 9.182 1.00 0.00 20 LEU A O 5
ATOM 6867 N N . VAL A 1 30 ? 1.908 2.035 10.045 1.00 0.00 21 VAL A N 5
ATOM 6868 C CA . VAL A 1 30 ? 2.259 2.719 11.278 1.00 0.00 21 VAL A CA 5
ATOM 6869 C C . VAL A 1 30 ? 2.883 4.075 10.945 1.00 0.00 21 VAL A C 5
ATOM 6870 O O . VAL A 1 30 ? 2.384 5.114 11.374 1.00 0.00 21 VAL A O 5
ATOM 6883 N N . ALA A 1 31 ? 3.966 4.021 10.183 1.00 0.00 22 ALA A N 5
ATOM 6884 C CA . ALA A 1 31 ? 4.663 5.232 9.786 1.00 0.00 22 ALA A CA 5
ATOM 6885 C C . ALA A 1 31 ? 3.704 6.137 9.010 1.00 0.00 22 ALA A C 5
ATOM 6886 O O . ALA A 1 31 ? 3.601 7.329 9.297 1.00 0.00 22 ALA A O 5
ATOM 6893 N N . SER A 1 32 ? 3.027 5.536 8.043 1.00 0.00 23 SER A N 5
ATOM 6894 C CA . SER A 1 32 ? 2.081 6.273 7.223 1.00 0.00 23 SER A CA 5
ATOM 6895 C C . SER A 1 32 ? 1.139 7.086 8.114 1.00 0.00 23 SER A C 5
ATOM 6896 O O . SER A 1 32 ? 1.316 8.293 8.272 1.00 0.00 23 SER A O 5
ATOM 6904 N N . GLY A 1 33 ? 0.158 6.392 8.672 1.00 0.00 24 GLY A N 5
ATOM 6905 C CA . GLY A 1 33 ? -0.812 7.034 9.543 1.00 0.00 24 GLY A CA 5
ATOM 6906 C C . GLY A 1 33 ? -0.121 7.962 10.543 1.00 0.00 24 GLY A C 5
ATOM 6907 O O . GLY A 1 33 ? -0.688 8.975 10.950 1.00 0.00 24 GLY A O 5
ATOM 6911 N N . GLY A 1 34 ? 1.095 7.585 10.910 1.00 0.00 25 GLY A N 5
ATOM 6912 C CA . GLY A 1 34 ? 1.870 8.371 11.855 1.00 0.00 25 GLY A CA 5
ATOM 6913 C C . GLY A 1 34 ? 2.053 9.805 11.354 1.00 0.00 25 GLY A C 5
ATOM 6914 O O . GLY A 1 34 ? 1.378 10.721 11.822 1.00 0.00 25 GLY A O 5
ATOM 6918 N N . ILE A 1 35 ? 2.970 9.956 10.410 1.00 0.00 26 ILE A N 5
ATOM 6919 C CA . ILE A 1 35 ? 3.250 11.263 9.841 1.00 0.00 26 ILE A CA 5
ATOM 6920 C C . ILE A 1 35 ? 2.012 11.766 9.095 1.00 0.00 26 ILE A C 5
ATOM 6921 O O . ILE A 1 35 ? 1.548 12.879 9.336 1.00 0.00 26 ILE A O 5
ATOM 6937 N N . ILE A 1 36 ? 1.514 10.921 8.204 1.00 0.00 27 ILE A N 5
ATOM 6938 C CA . ILE A 1 36 ? 0.339 11.266 7.421 1.00 0.00 27 ILE A CA 5
ATOM 6939 C C . ILE A 1 36 ? -0.786 11.702 8.363 1.00 0.00 27 ILE A C 5
ATOM 6940 O O . ILE A 1 36 ? -1.687 12.436 7.961 1.00 0.00 27 ILE A O 5
ATOM 6956 N N . GLY A 1 37 ? -0.696 11.230 9.598 1.00 0.00 28 GLY A N 5
ATOM 6957 C CA . GLY A 1 37 ? -1.695 11.561 10.599 1.00 0.00 28 GLY A CA 5
ATOM 6958 C C . GLY A 1 37 ? -1.469 12.969 11.155 1.00 0.00 28 GLY A C 5
ATOM 6959 O O . GLY A 1 37 ? -2.161 13.910 10.772 1.00 0.00 28 GLY A O 5
ATOM 6963 N N . TYR A 1 38 ? -0.496 13.068 12.049 1.00 0.00 29 TYR A N 5
ATOM 6964 C CA . TYR A 1 38 ? -0.169 14.344 12.662 1.00 0.00 29 TYR A CA 5
ATOM 6965 C C . TYR A 1 38 ? -0.042 15.443 11.605 1.00 0.00 29 TYR A C 5
ATOM 6966 O O . TYR A 1 38 ? -0.485 16.570 11.819 1.00 0.00 29 TYR A O 5
ATOM 6984 N N . VAL A 1 39 ? 0.566 15.076 10.486 1.00 0.00 30 VAL A N 5
ATOM 6985 C CA . VAL A 1 39 ? 0.758 16.016 9.395 1.00 0.00 30 VAL A CA 5
ATOM 6986 C C . VAL A 1 39 ? -0.512 16.068 8.544 1.00 0.00 30 VAL A C 5
ATOM 6987 O O . VAL A 1 39 ? -0.805 17.088 7.921 1.00 0.00 30 VAL A O 5
ATOM 7000 N N . LYS A 1 40 ? -1.233 14.956 8.544 1.00 0.00 31 LYS A N 5
ATOM 7001 C CA . LYS A 1 40 ? -2.465 14.863 7.779 1.00 0.00 31 LYS A CA 5
ATOM 7002 C C . LYS A 1 40 ? -2.146 14.378 6.364 1.00 0.00 31 LYS A C 5
ATOM 7003 O O . LYS A 1 40 ? -2.601 13.312 5.952 1.00 0.00 31 LYS A O 5
ATOM 7022 N N . ALA A 1 41 ? -1.367 15.184 5.658 1.00 0.00 32 ALA A N 5
ATOM 7023 C CA . ALA A 1 41 ? -0.982 14.850 4.297 1.00 0.00 32 ALA A CA 5
ATOM 7024 C C . ALA A 1 41 ? -0.568 16.126 3.561 1.00 0.00 32 ALA A C 5
ATOM 7025 O O . ALA A 1 41 ? -0.962 16.342 2.417 1.00 0.00 32 ALA A O 5
ATOM 7032 N N . GLY A 1 42 ? 0.222 16.938 4.249 1.00 0.00 33 GLY A N 5
ATOM 7033 C CA . GLY A 1 42 ? 0.694 18.187 3.675 1.00 0.00 33 GLY A CA 5
ATOM 7034 C C . GLY A 1 42 ? 2.221 18.208 3.590 1.00 0.00 33 GLY A C 5
ATOM 7035 O O . GLY A 1 42 ? 2.852 19.206 3.936 1.00 0.00 33 GLY A O 5
ATOM 7039 N N . SER A 1 43 ? 2.772 17.096 3.126 1.00 0.00 34 SER A N 5
ATOM 7040 C CA . SER A 1 43 ? 4.213 16.975 2.990 1.00 0.00 34 SER A CA 5
ATOM 7041 C C . SER A 1 43 ? 4.650 17.447 1.602 1.00 0.00 34 SER A C 5
ATOM 7042 O O . SER A 1 43 ? 4.152 18.453 1.100 1.00 0.00 34 SER A O 5
ATOM 7050 N N . VAL A 1 44 ? 5.576 16.699 1.021 1.00 0.00 35 VAL A N 5
ATOM 7051 C CA . VAL A 1 44 ? 6.086 17.029 -0.299 1.00 0.00 35 VAL A CA 5
ATOM 7052 C C . VAL A 1 44 ? 7.292 16.141 -0.612 1.00 0.00 35 VAL A C 5
ATOM 7053 O O . VAL A 1 44 ? 7.325 15.474 -1.644 1.00 0.00 35 VAL A O 5
ATOM 7066 N N . PRO A 1 45 ? 8.279 16.163 0.323 1.00 0.00 36 PRO A N 5
ATOM 7067 C CA . PRO A 1 45 ? 9.485 15.369 0.158 1.00 0.00 36 PRO A CA 5
ATOM 7068 C C . PRO A 1 45 ? 9.209 13.889 0.433 1.00 0.00 36 PRO A C 5
ATOM 7069 O O . PRO A 1 45 ? 9.608 13.024 -0.345 1.00 0.00 36 PRO A O 5
ATOM 7080 N N . SER A 1 46 ? 8.528 13.644 1.543 1.00 0.00 37 SER A N 5
ATOM 7081 C CA . SER A 1 46 ? 8.194 12.284 1.931 1.00 0.00 37 SER A CA 5
ATOM 7082 C C . SER A 1 46 ? 7.330 11.629 0.851 1.00 0.00 37 SER A C 5
ATOM 7083 O O . SER A 1 46 ? 7.665 10.557 0.350 1.00 0.00 37 SER A O 5
ATOM 7091 N N . LEU A 1 47 ? 6.236 12.301 0.524 1.00 0.00 38 LEU A N 5
ATOM 7092 C CA . LEU A 1 47 ? 5.323 11.798 -0.487 1.00 0.00 38 LEU A CA 5
ATOM 7093 C C . LEU A 1 47 ? 6.101 11.507 -1.772 1.00 0.00 38 LEU A C 5
ATOM 7094 O O . LEU A 1 47 ? 5.997 10.417 -2.332 1.00 0.00 38 LEU A O 5
ATOM 7110 N N . ALA A 1 48 ? 6.864 12.502 -2.202 1.00 0.00 39 ALA A N 5
ATOM 7111 C CA . ALA A 1 48 ? 7.659 12.367 -3.410 1.00 0.00 39 ALA A CA 5
ATOM 7112 C C . ALA A 1 48 ? 8.604 11.173 -3.263 1.00 0.00 39 ALA A C 5
ATOM 7113 O O . ALA A 1 48 ? 8.961 10.533 -4.251 1.00 0.00 39 ALA A O 5
ATOM 7120 N N . ALA A 1 49 ? 8.983 10.909 -2.021 1.00 0.00 40 ALA A N 5
ATOM 7121 C CA . ALA A 1 49 ? 9.880 9.803 -1.731 1.00 0.00 40 ALA A CA 5
ATOM 7122 C C . ALA A 1 49 ? 9.120 8.483 -1.882 1.00 0.00 40 ALA A C 5
ATOM 7123 O O . ALA A 1 49 ? 9.703 7.466 -2.255 1.00 0.00 40 ALA A O 5
ATOM 7130 N N . GLY A 1 50 ? 7.831 8.542 -1.583 1.00 0.00 41 GLY A N 5
ATOM 7131 C CA . GLY A 1 50 ? 6.985 7.364 -1.680 1.00 0.00 41 GLY A CA 5
ATOM 7132 C C . GLY A 1 50 ? 6.709 7.007 -3.142 1.00 0.00 41 GLY A C 5
ATOM 7133 O O . GLY A 1 50 ? 6.607 5.831 -3.488 1.00 0.00 41 GLY A O 5
ATOM 7137 N N . LEU A 1 51 ? 6.596 8.043 -3.960 1.00 0.00 42 LEU A N 5
ATOM 7138 C CA . LEU A 1 51 ? 6.333 7.852 -5.376 1.00 0.00 42 LEU A CA 5
ATOM 7139 C C . LEU A 1 51 ? 7.571 7.249 -6.043 1.00 0.00 42 LEU A C 5
ATOM 7140 O O . LEU A 1 51 ? 7.505 6.163 -6.616 1.00 0.00 42 LEU A O 5
ATOM 7156 N N . LEU A 1 52 ? 8.672 7.981 -5.947 1.00 0.00 43 LEU A N 5
ATOM 7157 C CA . LEU A 1 52 ? 9.923 7.532 -6.534 1.00 0.00 43 LEU A CA 5
ATOM 7158 C C . LEU A 1 52 ? 10.244 6.125 -6.025 1.00 0.00 43 LEU A C 5
ATOM 7159 O O . LEU A 1 52 ? 10.397 5.195 -6.815 1.00 0.00 43 LEU A O 5
ATOM 7175 N N . PHE A 1 53 ? 10.336 6.013 -4.707 1.00 0.00 44 PHE A N 5
ATOM 7176 C CA . PHE A 1 53 ? 10.636 4.736 -4.084 1.00 0.00 44 PHE A CA 5
ATOM 7177 C C . PHE A 1 53 ? 9.522 3.721 -4.348 1.00 0.00 44 PHE A C 5
ATOM 7178 O O . PHE A 1 53 ? 9.746 2.514 -4.276 1.00 0.00 44 PHE A O 5
ATOM 7195 N N . GLY A 1 54 ? 8.344 4.249 -4.649 1.00 0.00 45 GLY A N 5
ATOM 7196 C CA . GLY A 1 54 ? 7.194 3.404 -4.925 1.00 0.00 45 GLY A CA 5
ATOM 7197 C C . GLY A 1 54 ? 7.435 2.536 -6.162 1.00 0.00 45 GLY A C 5
ATOM 7198 O O . GLY A 1 54 ? 7.454 1.310 -6.070 1.00 0.00 45 GLY A O 5
ATOM 7202 N N . SER A 1 55 ? 7.614 3.207 -7.290 1.00 0.00 46 SER A N 5
ATOM 7203 C CA . SER A 1 55 ? 7.853 2.512 -8.544 1.00 0.00 46 SER A CA 5
ATOM 7204 C C . SER A 1 55 ? 9.159 1.719 -8.462 1.00 0.00 46 SER A C 5
ATOM 7205 O O . SER A 1 55 ? 9.213 0.561 -8.873 1.00 0.00 46 SER A O 5
ATOM 7213 N N . LEU A 1 56 ? 10.179 2.374 -7.928 1.00 0.00 47 LEU A N 5
ATOM 7214 C CA . LEU A 1 56 ? 11.481 1.745 -7.786 1.00 0.00 47 LEU A CA 5
ATOM 7215 C C . LEU A 1 56 ? 11.354 0.518 -6.881 1.00 0.00 47 LEU A C 5
ATOM 7216 O O . LEU A 1 56 ? 12.121 -0.435 -7.010 1.00 0.00 47 LEU A O 5
ATOM 7232 N N . ALA A 1 57 ? 10.379 0.581 -5.986 1.00 0.00 48 ALA A N 5
ATOM 7233 C CA . ALA A 1 57 ? 10.142 -0.513 -5.060 1.00 0.00 48 ALA A CA 5
ATOM 7234 C C . ALA A 1 57 ? 9.473 -1.670 -5.805 1.00 0.00 48 ALA A C 5
ATOM 7235 O O . ALA A 1 57 ? 10.121 -2.668 -6.119 1.00 0.00 48 ALA A O 5
ATOM 7242 N N . GLY A 1 58 ? 8.186 -1.499 -6.066 1.00 0.00 49 GLY A N 5
ATOM 7243 C CA . GLY A 1 58 ? 7.422 -2.516 -6.768 1.00 0.00 49 GLY A CA 5
ATOM 7244 C C . GLY A 1 58 ? 8.146 -2.964 -8.039 1.00 0.00 49 GLY A C 5
ATOM 7245 O O . GLY A 1 58 ? 8.319 -4.160 -8.271 1.00 0.00 49 GLY A O 5
ATOM 7249 N N . LEU A 1 59 ? 8.548 -1.981 -8.830 1.00 0.00 50 LEU A N 5
ATOM 7250 C CA . LEU A 1 59 ? 9.249 -2.259 -10.073 1.00 0.00 50 LEU A CA 5
ATOM 7251 C C . LEU A 1 59 ? 10.588 -2.928 -9.759 1.00 0.00 50 LEU A C 5
ATOM 7252 O O . LEU A 1 59 ? 10.831 -4.062 -10.169 1.00 0.00 50 LEU A O 5
ATOM 7268 N N . GLY A 1 60 ? 11.424 -2.197 -9.035 1.00 0.00 51 GLY A N 5
ATOM 7269 C CA . GLY A 1 60 ? 12.732 -2.706 -8.662 1.00 0.00 51 GLY A CA 5
ATOM 7270 C C . GLY A 1 60 ? 12.658 -4.187 -8.284 1.00 0.00 51 GLY A C 5
ATOM 7271 O O . GLY A 1 60 ? 13.352 -5.017 -8.871 1.00 0.00 51 GLY A O 5
ATOM 7275 N N . ALA A 1 61 ? 11.810 -4.474 -7.308 1.00 0.00 52 ALA A N 5
ATOM 7276 C CA . ALA A 1 61 ? 11.635 -5.840 -6.845 1.00 0.00 52 ALA A CA 5
ATOM 7277 C C . ALA A 1 61 ? 11.220 -6.724 -8.023 1.00 0.00 52 ALA A C 5
ATOM 7278 O O . ALA A 1 61 ? 11.678 -7.859 -8.144 1.00 0.00 52 ALA A O 5
ATOM 7285 N N . TYR A 1 62 ? 10.357 -6.169 -8.862 1.00 0.00 53 TYR A N 5
ATOM 7286 C CA . TYR A 1 62 ? 9.875 -6.893 -10.026 1.00 0.00 53 TYR A CA 5
ATOM 7287 C C . TYR A 1 62 ? 10.536 -6.376 -11.305 1.00 0.00 53 TYR A C 5
ATOM 7288 O O . TYR A 1 62 ? 9.850 -6.031 -12.267 1.00 0.00 53 TYR A O 5
ATOM 7306 N N . GLN A 1 63 ? 11.860 -6.339 -11.276 1.00 0.00 54 GLN A N 5
ATOM 7307 C CA . GLN A 1 63 ? 12.621 -5.870 -12.422 1.00 0.00 54 GLN A CA 5
ATOM 7308 C C . GLN A 1 63 ? 14.121 -5.974 -12.141 1.00 0.00 54 GLN A C 5
ATOM 7309 O O . GLN A 1 63 ? 14.783 -6.896 -12.616 1.00 0.00 54 GLN A O 5
ATOM 7323 N N . LEU A 1 64 ? 14.614 -5.016 -11.370 1.00 0.00 55 LEU A N 5
ATOM 7324 C CA . LEU A 1 64 ? 16.024 -4.988 -11.020 1.00 0.00 55 LEU A CA 5
ATOM 7325 C C . LEU A 1 64 ? 16.298 -3.782 -10.119 1.00 0.00 55 LEU A C 5
ATOM 7326 O O . LEU A 1 64 ? 16.665 -2.712 -10.603 1.00 0.00 55 LEU A O 5
ATOM 7342 N N . SER A 1 65 ? 16.109 -3.995 -8.825 1.00 0.00 56 SER A N 5
ATOM 7343 C CA . SER A 1 65 ? 16.331 -2.939 -7.852 1.00 0.00 56 SER A CA 5
ATOM 7344 C C . SER A 1 65 ? 15.757 -3.349 -6.495 1.00 0.00 56 SER A C 5
ATOM 7345 O O . SER A 1 65 ? 15.123 -2.543 -5.816 1.00 0.00 56 SER A O 5
ATOM 7353 N N . GLN A 1 66 ? 16.000 -4.602 -6.139 1.00 0.00 57 GLN A N 5
ATOM 7354 C CA . GLN A 1 66 ? 15.515 -5.129 -4.875 1.00 0.00 57 GLN A CA 5
ATOM 7355 C C . GLN A 1 66 ? 15.785 -6.632 -4.788 1.00 0.00 57 GLN A C 5
ATOM 7356 O O . GLN A 1 66 ? 14.896 -7.442 -5.045 1.00 0.00 57 GLN A O 5
ATOM 7370 N N . ASP A 1 67 ? 17.016 -6.960 -4.424 1.00 0.00 58 ASP A N 5
ATOM 7371 C CA . ASP A 1 67 ? 17.415 -8.352 -4.299 1.00 0.00 58 ASP A CA 5
ATOM 7372 C C . ASP A 1 67 ? 17.319 -9.029 -5.668 1.00 0.00 58 ASP A C 5
ATOM 7373 O O . ASP A 1 67 ? 16.311 -8.896 -6.361 1.00 0.00 58 ASP A O 5
ATOM 7382 N N . PRO A 1 68 ? 18.408 -9.761 -6.024 1.00 0.00 59 PRO A N 5
ATOM 7383 C CA . PRO A 1 68 ? 18.456 -10.460 -7.297 1.00 0.00 59 PRO A CA 5
ATOM 7384 C C . PRO A 1 68 ? 17.581 -11.714 -7.268 1.00 0.00 59 PRO A C 5
ATOM 7385 O O . PRO A 1 68 ? 16.795 -11.949 -8.184 1.00 0.00 59 PRO A O 5
ATOM 7396 N N . ARG A 1 69 ? 17.747 -12.488 -6.205 1.00 0.00 60 ARG A N 5
ATOM 7397 C CA . ARG A 1 69 ? 16.982 -13.712 -6.043 1.00 0.00 60 ARG A CA 5
ATOM 7398 C C . ARG A 1 69 ? 15.488 -13.431 -6.216 1.00 0.00 60 ARG A C 5
ATOM 7399 O O . ARG A 1 69 ? 14.875 -13.886 -7.181 1.00 0.00 60 ARG A O 5
ATOM 7420 N N . ASN A 1 70 ? 14.945 -12.683 -5.267 1.00 0.00 61 ASN A N 5
ATOM 7421 C CA . ASN A 1 70 ? 13.535 -12.337 -5.302 1.00 0.00 61 ASN A CA 5
ATOM 7422 C C . ASN A 1 70 ? 13.139 -11.973 -6.735 1.00 0.00 61 ASN A C 5
ATOM 7423 O O . ASN A 1 70 ? 12.202 -12.545 -7.288 1.00 0.00 61 ASN A O 5
ATOM 7434 N N . VAL A 1 71 ? 13.874 -11.022 -7.294 1.00 0.00 62 VAL A N 5
ATOM 7435 C CA . VAL A 1 71 ? 13.611 -10.575 -8.651 1.00 0.00 62 VAL A CA 5
ATOM 7436 C C . VAL A 1 71 ? 13.338 -11.790 -9.540 1.00 0.00 62 VAL A C 5
ATOM 7437 O O . VAL A 1 71 ? 12.339 -11.827 -10.257 1.00 0.00 62 VAL A O 5
ATOM 7450 N N . TRP A 1 72 ? 14.243 -12.755 -9.464 1.00 0.00 63 TRP A N 5
ATOM 7451 C CA . TRP A 1 72 ? 14.113 -13.968 -10.253 1.00 0.00 63 TRP A CA 5
ATOM 7452 C C . TRP A 1 72 ? 12.722 -14.551 -9.996 1.00 0.00 63 TRP A C 5
ATOM 7453 O O . TRP A 1 72 ? 11.996 -14.872 -10.936 1.00 0.00 63 TRP A O 5
ATOM 7474 N N . VAL A 1 73 ? 12.391 -14.670 -8.718 1.00 0.00 64 VAL A N 5
ATOM 7475 C CA . VAL A 1 73 ? 11.100 -15.209 -8.326 1.00 0.00 64 VAL A CA 5
ATOM 7476 C C . VAL A 1 73 ? 9.992 -14.447 -9.055 1.00 0.00 64 VAL A C 5
ATOM 7477 O O . VAL A 1 73 ? 8.966 -15.025 -9.412 1.00 0.00 64 VAL A O 5
ATOM 7490 N N . PHE A 1 74 ? 10.235 -13.160 -9.255 1.00 0.00 65 PHE A N 5
ATOM 7491 C CA . PHE A 1 74 ? 9.271 -12.312 -9.934 1.00 0.00 65 PHE A CA 5
ATOM 7492 C C . PHE A 1 74 ? 9.263 -12.587 -11.440 1.00 0.00 65 PHE A C 5
ATOM 7493 O O . PHE A 1 74 ? 8.221 -12.492 -12.086 1.00 0.00 65 PHE A O 5
ATOM 7510 N N . LEU A 1 75 ? 10.437 -12.924 -11.953 1.00 0.00 66 LEU A N 5
ATOM 7511 C CA . LEU A 1 75 ? 10.579 -13.214 -13.370 1.00 0.00 66 LEU A CA 5
ATOM 7512 C C . LEU A 1 75 ? 9.690 -14.405 -13.733 1.00 0.00 66 LEU A C 5
ATOM 7513 O O . LEU A 1 75 ? 8.929 -14.345 -14.698 1.00 0.00 66 LEU A O 5
ATOM 7529 N N . ALA A 1 76 ? 9.815 -15.460 -12.941 1.00 0.00 67 ALA A N 5
ATOM 7530 C CA . ALA A 1 76 ? 9.032 -16.663 -13.168 1.00 0.00 67 ALA A CA 5
ATOM 7531 C C . ALA A 1 76 ? 7.555 -16.363 -12.904 1.00 0.00 67 ALA A C 5
ATOM 7532 O O . ALA A 1 76 ? 6.689 -16.757 -13.684 1.00 0.00 67 ALA A O 5
ATOM 7539 N N . THR A 1 77 ? 7.313 -15.666 -11.803 1.00 0.00 68 THR A N 5
ATOM 7540 C CA . THR A 1 77 ? 5.956 -15.308 -11.427 1.00 0.00 68 THR A CA 5
ATOM 7541 C C . THR A 1 77 ? 5.273 -14.542 -12.562 1.00 0.00 68 THR A C 5
ATOM 7542 O O . THR A 1 77 ? 4.507 -15.119 -13.332 1.00 0.00 68 THR A O 5
ATOM 7553 N N . SER A 1 78 ? 5.575 -13.254 -12.629 1.00 0.00 69 SER A N 5
ATOM 7554 C CA . SER A 1 78 ? 5.000 -12.403 -13.656 1.00 0.00 69 SER A CA 5
ATOM 7555 C C . SER A 1 78 ? 5.214 -13.030 -15.035 1.00 0.00 69 SER A C 5
ATOM 7556 O O . SER A 1 78 ? 4.381 -12.874 -15.928 1.00 0.00 69 SER A O 5
ATOM 7564 N N . GLY A 1 79 ? 6.333 -13.726 -15.167 1.00 0.00 70 GLY A N 5
ATOM 7565 C CA . GLY A 1 79 ? 6.666 -14.378 -16.422 1.00 0.00 70 GLY A CA 5
ATOM 7566 C C . GLY A 1 79 ? 5.486 -15.200 -16.943 1.00 0.00 70 GLY A C 5
ATOM 7567 O O . GLY A 1 79 ? 5.005 -14.968 -18.051 1.00 0.00 70 GLY A O 5
ATOM 7571 N N . THR A 1 80 ? 5.055 -16.144 -16.120 1.00 0.00 71 THR A N 5
ATOM 7572 C CA . THR A 1 80 ? 3.940 -17.002 -16.484 1.00 0.00 71 THR A CA 5
ATOM 7573 C C . THR A 1 80 ? 2.642 -16.195 -16.540 1.00 0.00 71 THR A C 5
ATOM 7574 O O . THR A 1 80 ? 1.867 -16.324 -17.487 1.00 0.00 71 THR A O 5
ATOM 7585 N N . LEU A 1 81 ? 2.444 -15.381 -15.514 1.00 0.00 72 LEU A N 5
ATOM 7586 C CA . LEU A 1 81 ? 1.253 -14.552 -15.435 1.00 0.00 72 LEU A CA 5
ATOM 7587 C C . LEU A 1 81 ? 1.005 -13.891 -16.792 1.00 0.00 72 LEU A C 5
ATOM 7588 O O . LEU A 1 81 ? -0.043 -14.095 -17.404 1.00 0.00 72 LEU A O 5
ATOM 7604 N N . ALA A 1 82 ? 1.987 -13.113 -17.223 1.00 0.00 73 ALA A N 5
ATOM 7605 C CA . ALA A 1 82 ? 1.888 -12.421 -18.497 1.00 0.00 73 ALA A CA 5
ATOM 7606 C C . ALA A 1 82 ? 1.722 -13.447 -19.619 1.00 0.00 73 ALA A C 5
ATOM 7607 O O . ALA A 1 82 ? 0.920 -13.252 -20.530 1.00 0.00 73 ALA A O 5
ATOM 7614 N N . GLY A 1 83 ? 2.494 -14.519 -19.516 1.00 0.00 74 GLY A N 5
ATOM 7615 C CA . GLY A 1 83 ? 2.443 -15.577 -20.511 1.00 0.00 74 GLY A CA 5
ATOM 7616 C C . GLY A 1 83 ? 0.997 -15.967 -20.823 1.00 0.00 74 GLY A C 5
ATOM 7617 O O . GLY A 1 83 ? 0.652 -16.217 -21.977 1.00 0.00 74 GLY A O 5
ATOM 7621 N N . ILE A 1 84 ? 0.189 -16.006 -19.773 1.00 0.00 75 ILE A N 5
ATOM 7622 C CA . ILE A 1 84 ? -1.213 -16.361 -19.921 1.00 0.00 75 ILE A CA 5
ATOM 7623 C C . ILE A 1 84 ? -1.873 -15.410 -20.921 1.00 0.00 75 ILE A C 5
ATOM 7624 O O . ILE A 1 84 ? -2.361 -15.842 -21.964 1.00 0.00 75 ILE A O 5
ATOM 7640 N N . MET A 1 85 ? -1.866 -14.133 -20.568 1.00 0.00 76 MET A N 5
ATOM 7641 C CA . MET A 1 85 ? -2.458 -13.117 -21.422 1.00 0.00 76 MET A CA 5
ATOM 7642 C C . MET A 1 85 ? -1.970 -11.720 -21.032 1.00 0.00 76 MET A C 5
ATOM 7643 O O . MET A 1 85 ? -1.196 -11.570 -20.088 1.00 0.00 76 MET A O 5
ATOM 7657 N N . GLY A 1 86 ? -2.442 -10.734 -21.779 1.00 0.00 77 GLY A N 5
ATOM 7658 C CA . GLY A 1 86 ? -2.063 -9.354 -21.524 1.00 0.00 77 GLY A CA 5
ATOM 7659 C C . GLY A 1 86 ? -2.946 -8.388 -22.316 1.00 0.00 77 GLY A C 5
ATOM 7660 O O . GLY A 1 86 ? -4.012 -8.767 -22.798 1.00 0.00 77 GLY A O 5
ATOM 7664 N N . MET A 1 87 ? -2.469 -7.157 -22.427 1.00 0.00 78 MET A N 5
ATOM 7665 C CA . MET A 1 87 ? -3.201 -6.133 -23.153 1.00 0.00 78 MET A CA 5
ATOM 7666 C C . MET A 1 87 ? -4.341 -5.568 -22.303 1.00 0.00 78 MET A C 5
ATOM 7667 O O . MET A 1 87 ? -4.374 -4.372 -22.017 1.00 0.00 78 MET A O 5
ATOM 7681 N N . ARG A 1 88 ? -5.249 -6.455 -21.924 1.00 0.00 79 ARG A N 5
ATOM 7682 C CA . ARG A 1 88 ? -6.388 -6.060 -21.113 1.00 0.00 79 ARG A CA 5
ATOM 7683 C C . ARG A 1 88 ? -6.229 -6.583 -19.684 1.00 0.00 79 ARG A C 5
ATOM 7684 O O . ARG A 1 88 ? -5.851 -7.736 -19.479 1.00 0.00 79 ARG A O 5
ATOM 7705 N N . PHE A 1 89 ? -6.525 -5.710 -18.732 1.00 0.00 80 PHE A N 5
ATOM 7706 C CA . PHE A 1 89 ? -6.419 -6.069 -17.328 1.00 0.00 80 PHE A CA 5
ATOM 7707 C C . PHE A 1 89 ? -7.519 -7.056 -16.930 1.00 0.00 80 PHE A C 5
ATOM 7708 O O . PHE A 1 89 ? -8.544 -7.154 -17.604 1.00 0.00 80 PHE A O 5
ATOM 7725 N N . TYR A 1 90 ? -7.269 -7.762 -15.838 1.00 0.00 81 TYR A N 5
ATOM 7726 C CA . TYR A 1 90 ? -8.225 -8.738 -15.342 1.00 0.00 81 TYR A CA 5
ATOM 7727 C C . TYR A 1 90 ? -8.391 -8.622 -13.826 1.00 0.00 81 TYR A C 5
ATOM 7728 O O . TYR A 1 90 ? -9.512 -8.544 -13.325 1.00 0.00 81 TYR A O 5
ATOM 7746 N N . HIS A 1 91 ? -7.259 -8.613 -13.138 1.00 0.00 82 HIS A N 5
ATOM 7747 C CA . HIS A 1 91 ? -7.265 -8.508 -11.688 1.00 0.00 82 HIS A CA 5
ATOM 7748 C C . HIS A 1 91 ? -8.116 -7.309 -11.265 1.00 0.00 82 HIS A C 5
ATOM 7749 O O . HIS A 1 91 ? -8.704 -6.632 -12.107 1.00 0.00 82 HIS A O 5
ATOM 7763 N N . SER A 1 92 ? -8.155 -7.084 -9.960 1.00 0.00 83 SER A N 5
ATOM 7764 C CA . SER A 1 92 ? -8.925 -5.978 -9.414 1.00 0.00 83 SER A CA 5
ATOM 7765 C C . SER A 1 92 ? -10.421 -6.241 -9.598 1.00 0.00 83 SER A C 5
ATOM 7766 O O . SER A 1 92 ? -11.057 -5.646 -10.467 1.00 0.00 83 SER A O 5
ATOM 7774 N N . GLY A 1 93 ? -10.939 -7.133 -8.766 1.00 0.00 84 GLY A N 5
ATOM 7775 C CA . GLY A 1 93 ? -12.348 -7.482 -8.826 1.00 0.00 84 GLY A CA 5
ATOM 7776 C C . GLY A 1 93 ? -12.697 -8.538 -7.776 1.00 0.00 84 GLY A C 5
ATOM 7777 O O . GLY A 1 93 ? -13.518 -9.419 -8.026 1.00 0.00 84 GLY A O 5
ATOM 7781 N N . LYS A 1 94 ? -12.055 -8.415 -6.624 1.00 0.00 85 LYS A N 5
ATOM 7782 C CA . LYS A 1 94 ? -12.287 -9.349 -5.535 1.00 0.00 85 LYS A CA 5
ATOM 7783 C C . LYS A 1 94 ? -12.936 -8.609 -4.364 1.00 0.00 85 LYS A C 5
ATOM 7784 O O . LYS A 1 94 ? -13.903 -9.094 -3.778 1.00 0.00 85 LYS A O 5
ATOM 7803 N N . PHE A 1 95 ? -12.379 -7.447 -4.057 1.00 0.00 86 PHE A N 5
ATOM 7804 C CA . PHE A 1 95 ? -12.891 -6.635 -2.967 1.00 0.00 86 PHE A CA 5
ATOM 7805 C C . PHE A 1 95 ? -12.657 -7.318 -1.618 1.00 0.00 86 PHE A C 5
ATOM 7806 O O . PHE A 1 95 ? -11.933 -6.796 -0.771 1.00 0.00 86 PHE A O 5
ATOM 7823 N N . MET A 1 96 ? -13.282 -8.475 -1.460 1.00 0.00 87 MET A N 5
ATOM 7824 C CA . MET A 1 96 ? -13.151 -9.235 -0.228 1.00 0.00 87 MET A CA 5
ATOM 7825 C C . MET A 1 96 ? -11.724 -9.153 0.317 1.00 0.00 87 MET A C 5
ATOM 7826 O O . MET A 1 96 ? -11.518 -8.810 1.480 1.00 0.00 87 MET A O 5
ATOM 7840 N N . PRO A 1 97 ? -10.749 -9.484 -0.573 1.00 0.00 88 PRO A N 5
ATOM 7841 C CA . PRO A 1 97 ? -9.347 -9.451 -0.193 1.00 0.00 88 PRO A CA 5
ATOM 7842 C C . PRO A 1 97 ? -8.834 -8.012 -0.113 1.00 0.00 88 PRO A C 5
ATOM 7843 O O . PRO A 1 97 ? -8.845 -7.404 0.957 1.00 0.00 88 PRO A O 5
ATOM 7854 N N . ALA A 1 98 ? -8.397 -7.508 -1.257 1.00 0.00 89 ALA A N 5
ATOM 7855 C CA . ALA A 1 98 ? -7.881 -6.152 -1.330 1.00 0.00 89 ALA A CA 5
ATOM 7856 C C . ALA A 1 98 ? -9.025 -5.193 -1.666 1.00 0.00 89 ALA A C 5
ATOM 7857 O O . ALA A 1 98 ? -10.109 -5.626 -2.053 1.00 0.00 89 ALA A O 5
ATOM 7864 N N . GLY A 1 99 ? -8.743 -3.908 -1.505 1.00 0.00 90 GLY A N 5
ATOM 7865 C CA . GLY A 1 99 ? -9.735 -2.884 -1.787 1.00 0.00 90 GLY A CA 5
ATOM 7866 C C . GLY A 1 99 ? -9.164 -1.807 -2.711 1.00 0.00 90 GLY A C 5
ATOM 7867 O O . GLY A 1 99 ? -9.218 -0.620 -2.394 1.00 0.00 90 GLY A O 5
ATOM 7871 N N . LEU A 1 100 ? -8.629 -2.260 -3.835 1.00 0.00 91 LEU A N 5
ATOM 7872 C CA . LEU A 1 100 ? -8.049 -1.350 -4.807 1.00 0.00 91 LEU A CA 5
ATOM 7873 C C . LEU A 1 100 ? -9.159 -0.506 -5.436 1.00 0.00 91 LEU A C 5
ATOM 7874 O O . LEU A 1 100 ? -9.213 0.706 -5.234 1.00 0.00 91 LEU A O 5
ATOM 7890 N N . ILE A 1 101 ? -10.018 -1.180 -6.186 1.00 0.00 92 ILE A N 5
ATOM 7891 C CA . ILE A 1 101 ? -11.125 -0.508 -6.846 1.00 0.00 92 ILE A CA 5
ATOM 7892 C C . ILE A 1 101 ? -12.049 0.101 -5.790 1.00 0.00 92 ILE A C 5
ATOM 7893 O O . ILE A 1 101 ? -12.481 1.245 -5.923 1.00 0.00 92 ILE A O 5
ATOM 7909 N N . ALA A 1 102 ? -12.325 -0.690 -4.764 1.00 0.00 93 ALA A N 5
ATOM 7910 C CA . ALA A 1 102 ? -13.189 -0.243 -3.685 1.00 0.00 93 ALA A CA 5
ATOM 7911 C C . ALA A 1 102 ? -12.616 1.037 -3.075 1.00 0.00 93 ALA A C 5
ATOM 7912 O O . ALA A 1 102 ? -13.195 2.113 -3.222 1.00 0.00 93 ALA A O 5
ATOM 7919 N N . GLY A 1 103 ? -11.485 0.880 -2.403 1.00 0.00 94 GLY A N 5
ATOM 7920 C CA . GLY A 1 103 ? -10.827 2.010 -1.769 1.00 0.00 94 GLY A CA 5
ATOM 7921 C C . GLY A 1 103 ? -10.783 3.216 -2.710 1.00 0.00 94 GLY A C 5
ATOM 7922 O O . GLY A 1 103 ? -11.147 4.325 -2.321 1.00 0.00 94 GLY A O 5
ATOM 7926 N N . ALA A 1 104 ? -10.335 2.958 -3.930 1.00 0.00 95 ALA A N 5
ATOM 7927 C CA . ALA A 1 104 ? -10.238 4.009 -4.929 1.00 0.00 95 ALA A CA 5
ATOM 7928 C C . ALA A 1 104 ? -11.547 4.801 -4.958 1.00 0.00 95 ALA A C 5
ATOM 7929 O O . ALA A 1 104 ? -11.558 5.999 -4.678 1.00 0.00 95 ALA A O 5
ATOM 7936 N N . SER A 1 105 ? -12.618 4.100 -5.298 1.00 0.00 96 SER A N 5
ATOM 7937 C CA . SER A 1 105 ? -13.929 4.723 -5.367 1.00 0.00 96 SER A CA 5
ATOM 7938 C C . SER A 1 105 ? -14.247 5.421 -4.044 1.00 0.00 96 SER A C 5
ATOM 7939 O O . SER A 1 105 ? -15.000 6.393 -4.016 1.00 0.00 96 SER A O 5
ATOM 7947 N N . LEU A 1 106 ? -13.659 4.897 -2.979 1.00 0.00 97 LEU A N 5
ATOM 7948 C CA . LEU A 1 106 ? -13.870 5.457 -1.655 1.00 0.00 97 LEU A CA 5
ATOM 7949 C C . LEU A 1 106 ? -13.170 6.815 -1.563 1.00 0.00 97 LEU A C 5
ATOM 7950 O O . LEU A 1 106 ? -13.694 7.747 -0.955 1.00 0.00 97 LEU A O 5
ATOM 7966 N N . LEU A 1 107 ? -11.997 6.882 -2.175 1.00 0.00 98 LEU A N 5
ATOM 7967 C CA . LEU A 1 107 ? -11.220 8.110 -2.170 1.00 0.00 98 LEU A CA 5
ATOM 7968 C C . LEU A 1 107 ? -11.902 9.144 -3.068 1.00 0.00 98 LEU A C 5
ATOM 7969 O O . LEU A 1 107 ? -11.844 10.342 -2.796 1.00 0.00 98 LEU A O 5
ATOM 7985 N N . MET A 1 108 ? -12.533 8.643 -4.119 1.00 0.00 99 MET A N 5
ATOM 7986 C CA . MET A 1 108 ? -13.226 9.508 -5.059 1.00 0.00 99 MET A CA 5
ATOM 7987 C C . MET A 1 108 ? -14.426 10.188 -4.397 1.00 0.00 99 MET A C 5
ATOM 7988 O O . MET A 1 108 ? -14.565 11.408 -4.459 1.00 0.00 99 MET A O 5
ATOM 8002 N N . VAL A 1 109 ? -15.262 9.368 -3.777 1.00 0.00 100 VAL A N 5
ATOM 8003 C CA . VAL A 1 109 ? -16.445 9.874 -3.104 1.00 0.00 100 VAL A CA 5
ATOM 8004 C C . VAL A 1 109 ? -16.023 10.666 -1.865 1.00 0.00 100 VAL A C 5
ATOM 8005 O O . VAL A 1 109 ? -16.717 11.592 -1.449 1.00 0.00 100 VAL A O 5
ATOM 8018 N N . ALA A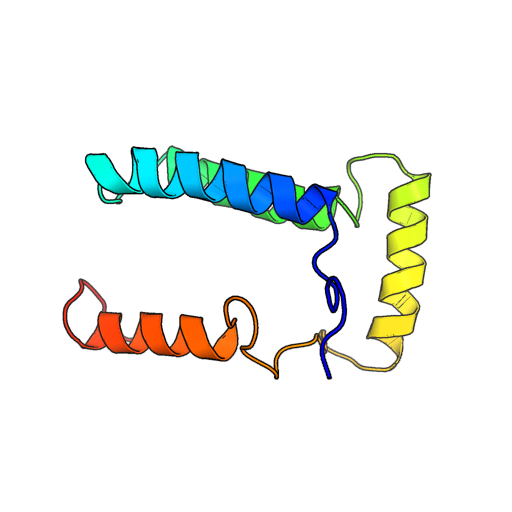 1 110 ? -14.885 10.274 -1.310 1.00 0.00 101 ALA A N 5
ATOM 8019 C CA . ALA A 1 110 ? -14.362 10.935 -0.128 1.00 0.00 101 ALA A CA 5
ATOM 8020 C C . ALA A 1 110 ? -13.887 12.341 -0.503 1.00 0.00 101 ALA A C 5
ATOM 8021 O O . ALA A 1 110 ? -14.171 13.306 0.205 1.00 0.00 101 ALA A O 5
ATOM 8028 N N . LYS A 1 111 ? -13.172 12.412 -1.616 1.00 0.00 102 LYS A N 5
ATOM 8029 C CA . LYS A 1 111 ? -12.655 13.683 -2.094 1.00 0.00 102 LYS A CA 5
ATOM 8030 C C . LYS A 1 111 ? -13.825 14.619 -2.406 1.00 0.00 102 LYS A C 5
ATOM 8031 O O . LYS A 1 111 ? -13.940 15.692 -1.815 1.00 0.00 102 LYS A O 5
ATOM 8050 N N . VAL A 1 112 ? -14.662 14.179 -3.333 1.00 0.00 103 VAL A N 5
ATOM 8051 C CA . VAL A 1 112 ? -15.819 14.964 -3.730 1.00 0.00 103 VAL A CA 5
ATOM 8052 C C . VAL A 1 112 ? -16.679 15.255 -2.499 1.00 0.00 103 VAL A C 5
ATOM 8053 O O . VAL A 1 112 ? -17.343 16.289 -2.432 1.00 0.00 103 VAL A O 5
ATOM 8066 N N . GLY A 1 113 ? -16.640 14.325 -1.556 1.00 0.00 104 GLY A N 5
ATOM 8067 C CA . GLY A 1 113 ? -17.409 14.469 -0.331 1.00 0.00 104 GLY A CA 5
ATOM 8068 C C . GLY A 1 113 ? -16.875 15.624 0.518 1.00 0.00 104 GLY A C 5
ATOM 8069 O O . GLY A 1 113 ? -17.650 16.386 1.094 1.00 0.00 104 GLY A O 5
ATOM 8073 N N . VAL A 1 114 ? -15.554 15.718 0.569 1.00 0.00 105 VAL A N 5
ATOM 8074 C CA . VAL A 1 114 ? -14.907 16.767 1.339 1.00 0.00 105 VAL A CA 5
ATOM 8075 C C . VAL A 1 114 ? -13.438 16.865 0.924 1.00 0.00 105 VAL A C 5
ATOM 8076 O O . VAL A 1 114 ? -12.751 15.851 0.815 1.00 0.00 105 VAL A O 5
ATOM 8089 N N . SER A 1 115 ? -12.998 18.096 0.705 1.00 0.00 106 SER A N 5
ATOM 8090 C CA . SER A 1 115 ? -11.623 18.340 0.306 1.00 0.00 106 SER A CA 5
ATOM 8091 C C . SER A 1 115 ? -11.360 17.722 -1.069 1.00 0.00 106 SER A C 5
ATOM 8092 O O . SER A 1 115 ? -11.083 16.528 -1.173 1.00 0.00 106 SER A O 5
ATOM 8100 N N . MET A 1 116 ? -11.456 18.562 -2.089 1.00 0.00 107 MET A N 5
ATOM 8101 C CA . MET A 1 116 ? -11.232 18.113 -3.452 1.00 0.00 107 MET A CA 5
ATOM 8102 C C . MET A 1 116 ? -11.031 19.301 -4.395 1.00 0.00 107 MET A C 5
ATOM 8103 O O . MET A 1 116 ? -11.996 19.945 -4.802 1.00 0.00 107 MET A O 5
ATOM 8117 N N . PHE A 1 117 ? -9.770 19.555 -4.714 1.00 0.00 108 PHE A N 5
ATOM 8118 C CA . PHE A 1 117 ? -9.430 20.654 -5.601 1.00 0.00 108 PHE A CA 5
ATOM 8119 C C . PHE A 1 117 ? -10.421 20.748 -6.763 1.00 0.00 108 PHE A C 5
ATOM 8120 O O . PHE A 1 117 ? -11.148 21.733 -6.885 1.00 0.00 108 PHE A O 5
ATOM 8137 N N . ASN A 1 118 ? -10.419 19.711 -7.586 1.00 0.00 109 ASN A N 5
ATOM 8138 C CA . ASN A 1 118 ? -11.309 19.664 -8.734 1.00 0.00 109 ASN A CA 5
ATOM 8139 C C . ASN A 1 118 ? -10.865 18.540 -9.673 1.00 0.00 109 ASN A C 5
ATOM 8140 O O . ASN A 1 118 ? -9.759 18.019 -9.543 1.00 0.00 109 ASN A O 5
ATOM 8151 N N . ARG A 1 119 ? -11.751 18.201 -10.598 1.00 0.00 110 ARG A N 5
ATOM 8152 C CA . ARG A 1 119 ? -11.463 17.150 -11.559 1.00 0.00 110 ARG A CA 5
ATOM 8153 C C . ARG A 1 119 ? -11.001 17.755 -12.886 1.00 0.00 110 ARG A C 5
ATOM 8154 O O . ARG A 1 119 ? -11.290 18.914 -13.178 1.00 0.00 110 ARG A O 5
ATOM 8175 N N . PRO A 1 120 ? -10.272 16.920 -13.675 1.00 0.00 111 PRO A N 5
ATOM 8176 C CA . PRO A 1 120 ? -9.767 17.361 -14.964 1.00 0.00 111 PRO A CA 5
ATOM 8177 C C . PRO A 1 120 ? -10.889 17.418 -16.002 1.00 0.00 111 PRO A C 5
ATOM 8178 O O . PRO A 1 120 ? -11.404 16.383 -16.422 1.00 0.00 111 PRO A O 5
ATOM 8189 N N . HIS A 1 121 ? -11.234 18.638 -16.387 1.00 0.00 112 HIS A N 5
ATOM 8190 C CA . HIS A 1 121 ? -12.286 18.843 -17.368 1.00 0.00 112 HIS A CA 5
ATOM 8191 C C . HIS A 1 121 ? -11.700 19.501 -18.619 1.00 0.00 112 HIS A C 5
ATOM 8192 O O . HIS A 1 121 ? -12.438 19.913 -19.512 1.00 0.00 112 HIS A O 5
ATOM 8206 N N . MET A 1 10 ? -12.205 -15.423 9.086 1.00 0.00 1 MET A N 6
ATOM 8207 C CA . MET A 1 10 ? -11.980 -16.679 8.390 1.00 0.00 1 MET A CA 6
ATOM 8208 C C . MET A 1 10 ? -11.604 -16.435 6.927 1.00 0.00 1 MET A C 6
ATOM 8209 O O . MET A 1 10 ? -12.412 -15.928 6.151 1.00 0.00 1 MET A O 6
ATOM 8223 N N . GLN A 1 11 ? -10.376 -16.808 6.595 1.00 0.00 2 GLN A N 6
ATOM 8224 C CA . GLN A 1 11 ? -9.883 -16.636 5.239 1.00 0.00 2 GLN A CA 6
ATOM 8225 C C . GLN A 1 11 ? -8.548 -17.363 5.064 1.00 0.00 2 GLN A C 6
ATOM 8226 O O . GLN A 1 11 ? -7.851 -17.633 6.041 1.00 0.00 2 GLN A O 6
ATOM 8240 N N . ASP A 1 12 ? -8.232 -17.658 3.812 1.00 0.00 3 ASP A N 6
ATOM 8241 C CA . ASP A 1 12 ? -6.992 -18.348 3.496 1.00 0.00 3 ASP A CA 6
ATOM 8242 C C . ASP A 1 12 ? -5.813 -17.403 3.731 1.00 0.00 3 ASP A C 6
ATOM 8243 O O . ASP A 1 12 ? -6.003 -16.200 3.909 1.00 0.00 3 ASP A O 6
ATOM 8252 N N . THR A 1 13 ? -4.621 -17.982 3.724 1.00 0.00 4 THR A N 6
ATOM 8253 C CA . THR A 1 13 ? -3.411 -17.205 3.935 1.00 0.00 4 THR A CA 6
ATOM 8254 C C . THR A 1 13 ? -3.479 -15.890 3.156 1.00 0.00 4 THR A C 6
ATOM 8255 O O . THR A 1 13 ? -4.325 -15.727 2.278 1.00 0.00 4 THR A O 6
ATOM 8266 N N . SER A 1 14 ? -2.576 -14.985 3.505 1.00 0.00 5 SER A N 6
ATOM 8267 C CA . SER A 1 14 ? -2.523 -13.690 2.850 1.00 0.00 5 SER A CA 6
ATOM 8268 C C . SER A 1 14 ? -2.821 -13.845 1.357 1.00 0.00 5 SER A C 6
ATOM 8269 O O . SER A 1 14 ? -3.530 -13.027 0.774 1.00 0.00 5 SER A O 6
ATOM 8277 N N . SER A 1 15 ? -2.265 -14.901 0.783 1.00 0.00 6 SER A N 6
ATOM 8278 C CA . SER A 1 15 ? -2.462 -15.175 -0.631 1.00 0.00 6 SER A CA 6
ATOM 8279 C C . SER A 1 15 ? -1.921 -14.015 -1.469 1.00 0.00 6 SER A C 6
ATOM 8280 O O . SER A 1 15 ? -2.002 -12.858 -1.059 1.00 0.00 6 SER A O 6
ATOM 8288 N N . VAL A 1 16 ? -1.381 -14.365 -2.627 1.00 0.00 7 VAL A N 6
ATOM 8289 C CA . VAL A 1 16 ? -0.826 -13.367 -3.526 1.00 0.00 7 VAL A CA 6
ATOM 8290 C C . VAL A 1 16 ? 0.371 -12.691 -2.855 1.00 0.00 7 VAL A C 6
ATOM 8291 O O . VAL A 1 16 ? 1.518 -13.053 -3.114 1.00 0.00 7 VAL A O 6
ATOM 8304 N N . VAL A 1 17 ? 0.064 -11.722 -2.006 1.00 0.00 8 VAL A N 6
ATOM 8305 C CA . VAL A 1 17 ? 1.101 -10.992 -1.296 1.00 0.00 8 VAL A CA 6
ATOM 8306 C C . VAL A 1 17 ? 1.796 -11.933 -0.310 1.00 0.00 8 VAL A C 6
ATOM 8307 O O . VAL A 1 17 ? 1.137 -12.672 0.419 1.00 0.00 8 VAL A O 6
ATOM 8320 N N . PRO A 1 18 ? 3.155 -11.873 -0.319 1.00 0.00 9 PRO A N 6
ATOM 8321 C CA . PRO A 1 18 ? 3.947 -12.711 0.565 1.00 0.00 9 PRO A CA 6
ATOM 8322 C C . PRO A 1 18 ? 3.900 -12.189 2.003 1.00 0.00 9 PRO A C 6
ATOM 8323 O O . PRO A 1 18 ? 3.460 -11.066 2.245 1.00 0.00 9 PRO A O 6
ATOM 8334 N N . LEU A 1 19 ? 4.358 -13.029 2.919 1.00 0.00 10 LEU A N 6
ATOM 8335 C CA . LEU A 1 19 ? 4.373 -12.667 4.326 1.00 0.00 10 LEU A CA 6
ATOM 8336 C C . LEU A 1 19 ? 5.173 -11.375 4.507 1.00 0.00 10 LEU A C 6
ATOM 8337 O O . LEU A 1 19 ? 4.628 -10.358 4.933 1.00 0.00 10 LEU A O 6
ATOM 8353 N N . HIS A 1 20 ? 6.452 -11.457 4.174 1.00 0.00 11 HIS A N 6
ATOM 8354 C CA . HIS A 1 20 ? 7.332 -10.308 4.294 1.00 0.00 11 HIS A CA 6
ATOM 8355 C C . HIS A 1 20 ? 6.596 -9.048 3.835 1.00 0.00 11 HIS A C 6
ATOM 8356 O O . HIS A 1 20 ? 6.527 -8.063 4.569 1.00 0.00 11 HIS A O 6
ATOM 8370 N N . TRP A 1 21 ? 6.064 -9.120 2.624 1.00 0.00 12 TRP A N 6
ATOM 8371 C CA . TRP A 1 21 ? 5.336 -7.997 2.058 1.00 0.00 12 TRP A CA 6
ATOM 8372 C C . TRP A 1 21 ? 4.356 -7.487 3.118 1.00 0.00 12 TRP A C 6
ATOM 8373 O O . TRP A 1 21 ? 4.346 -6.300 3.439 1.00 0.00 12 TRP A O 6
ATOM 8394 N N . PHE A 1 22 ? 3.557 -8.410 3.632 1.00 0.00 13 PHE A N 6
ATOM 8395 C CA . PHE A 1 22 ? 2.576 -8.069 4.649 1.00 0.00 13 PHE A CA 6
ATOM 8396 C C . PHE A 1 22 ? 3.214 -7.250 5.773 1.00 0.00 13 PHE A C 6
ATOM 8397 O O . PHE A 1 22 ? 2.619 -6.292 6.263 1.00 0.00 13 PHE A O 6
ATOM 8414 N N . GLY A 1 23 ? 4.418 -7.658 6.149 1.00 0.00 14 GLY A N 6
ATOM 8415 C CA . GLY A 1 23 ? 5.143 -6.974 7.206 1.00 0.00 14 GLY A CA 6
ATOM 8416 C C . GLY A 1 23 ? 5.534 -5.559 6.777 1.00 0.00 14 GLY A C 6
ATOM 8417 O O . GLY A 1 23 ? 5.521 -4.634 7.588 1.00 0.00 14 GLY A O 6
ATOM 8421 N N . PHE A 1 24 ? 5.871 -5.434 5.502 1.00 0.00 15 PHE A N 6
ATOM 8422 C CA . PHE A 1 24 ? 6.265 -4.147 4.954 1.00 0.00 15 PHE A CA 6
ATOM 8423 C C . PHE A 1 24 ? 5.077 -3.185 4.907 1.00 0.00 15 PHE A C 6
ATOM 8424 O O . PHE A 1 24 ? 5.236 -1.984 5.123 1.00 0.00 15 PHE A O 6
ATOM 8441 N N . GLY A 1 25 ? 3.911 -3.747 4.622 1.00 0.00 16 GLY A N 6
ATOM 8442 C CA . GLY A 1 25 ? 2.697 -2.954 4.543 1.00 0.00 16 GLY A CA 6
ATOM 8443 C C . GLY A 1 25 ? 2.255 -2.489 5.932 1.00 0.00 16 GLY A C 6
ATOM 8444 O O . GLY A 1 25 ? 1.813 -1.353 6.099 1.00 0.00 16 GLY A O 6
ATOM 8448 N N . TYR A 1 26 ? 2.389 -3.391 6.893 1.00 0.00 17 TYR A N 6
ATOM 8449 C CA . TYR A 1 26 ? 2.009 -3.087 8.263 1.00 0.00 17 TYR A CA 6
ATOM 8450 C C . TYR A 1 26 ? 2.893 -1.983 8.845 1.00 0.00 17 TYR A C 6
ATOM 8451 O O . TYR A 1 26 ? 2.397 -1.060 9.489 1.00 0.00 17 TYR A O 6
ATOM 8469 N N . ALA A 1 27 ? 4.188 -2.115 8.598 1.00 0.00 18 ALA A N 6
ATOM 8470 C CA . ALA A 1 27 ? 5.147 -1.140 9.090 1.00 0.00 18 ALA A CA 6
ATOM 8471 C C . ALA A 1 27 ? 4.884 0.210 8.421 1.00 0.00 18 ALA A C 6
ATOM 8472 O O . ALA A 1 27 ? 4.838 1.241 9.091 1.00 0.00 18 ALA A O 6
ATOM 8479 N N . ALA A 1 28 ? 4.718 0.161 7.107 1.00 0.00 19 ALA A N 6
ATOM 8480 C CA . ALA A 1 28 ? 4.460 1.368 6.340 1.00 0.00 19 ALA A CA 6
ATOM 8481 C C . ALA A 1 28 ? 3.118 1.963 6.768 1.00 0.00 19 ALA A C 6
ATOM 8482 O O . ALA A 1 28 ? 2.907 3.170 6.659 1.00 0.00 19 ALA A O 6
ATOM 8489 N N . LEU A 1 29 ? 2.244 1.089 7.246 1.00 0.00 20 LEU A N 6
ATOM 8490 C CA . LEU A 1 29 ? 0.928 1.513 7.691 1.00 0.00 20 LEU A CA 6
ATOM 8491 C C . LEU A 1 29 ? 1.072 2.365 8.954 1.00 0.00 20 LEU A C 6
ATOM 8492 O O . LEU A 1 29 ? 0.554 3.480 9.017 1.00 0.00 20 LEU A O 6
ATOM 8508 N N . VAL A 1 30 ? 1.777 1.809 9.928 1.00 0.00 21 VAL A N 6
ATOM 8509 C CA . VAL A 1 30 ? 1.995 2.505 11.185 1.00 0.00 21 VAL A CA 6
ATOM 8510 C C . VAL A 1 30 ? 2.659 3.855 10.907 1.00 0.00 21 VAL A C 6
ATOM 8511 O O . VAL A 1 30 ? 2.119 4.901 11.264 1.00 0.00 21 VAL A O 6
ATOM 8524 N N . ALA A 1 31 ? 3.820 3.788 10.273 1.00 0.00 22 ALA A N 6
ATOM 8525 C CA . ALA A 1 31 ? 4.564 4.992 9.943 1.00 0.00 22 ALA A CA 6
ATOM 8526 C C . ALA A 1 31 ? 3.667 5.935 9.139 1.00 0.00 22 ALA A C 6
ATOM 8527 O O . ALA A 1 31 ? 3.664 7.143 9.372 1.00 0.00 22 ALA A O 6
ATOM 8534 N N . SER A 1 32 ? 2.928 5.349 8.209 1.00 0.00 23 SER A N 6
ATOM 8535 C CA . SER A 1 32 ? 2.029 6.122 7.369 1.00 0.00 23 SER A CA 6
ATOM 8536 C C . SER A 1 32 ? 1.154 7.030 8.236 1.00 0.00 23 SER A C 6
ATOM 8537 O O . SER A 1 32 ? 1.375 8.238 8.295 1.00 0.00 23 SER A O 6
ATOM 8545 N N . GLY A 1 33 ? 0.180 6.412 8.887 1.00 0.00 24 GLY A N 6
ATOM 8546 C CA . GLY A 1 33 ? -0.729 7.150 9.748 1.00 0.00 24 GLY A CA 6
ATOM 8547 C C . GLY A 1 33 ? 0.041 8.036 10.729 1.00 0.00 24 GLY A C 6
ATOM 8548 O O . GLY A 1 33 ? -0.470 9.060 11.179 1.00 0.00 24 GLY A O 6
ATOM 8552 N N . GLY A 1 34 ? 1.259 7.610 11.030 1.00 0.00 25 GLY A N 6
ATOM 8553 C CA . GLY A 1 34 ? 2.106 8.352 11.949 1.00 0.00 25 GLY A CA 6
ATOM 8554 C C . GLY A 1 34 ? 2.346 9.776 11.443 1.00 0.00 25 GLY A C 6
ATOM 8555 O O . GLY A 1 34 ? 1.801 10.734 11.991 1.00 0.00 25 GLY A O 6
ATOM 8559 N N . ILE A 1 35 ? 3.163 9.871 10.405 1.00 0.00 26 ILE A N 6
ATOM 8560 C CA . ILE A 1 35 ? 3.483 11.162 9.819 1.00 0.00 26 ILE A CA 6
ATOM 8561 C C . ILE A 1 35 ? 2.258 11.697 9.074 1.00 0.00 26 ILE A C 6
ATOM 8562 O O . ILE A 1 35 ? 1.854 12.841 9.278 1.00 0.00 26 ILE A O 6
ATOM 8578 N N . ILE A 1 36 ? 1.702 10.844 8.227 1.00 0.00 27 ILE A N 6
ATOM 8579 C CA . ILE A 1 36 ? 0.531 11.216 7.450 1.00 0.00 27 ILE A CA 6
ATOM 8580 C C . ILE A 1 36 ? -0.557 11.734 8.393 1.00 0.00 27 ILE A C 6
ATOM 8581 O O . ILE A 1 36 ? -1.396 12.541 7.995 1.00 0.00 27 ILE A O 6
ATOM 8597 N N . GLY A 1 37 ? -0.508 11.249 9.625 1.00 0.00 28 GLY A N 6
ATOM 8598 C CA . GLY A 1 37 ? -1.479 11.652 10.628 1.00 0.00 28 GLY A CA 6
ATOM 8599 C C . GLY A 1 37 ? -1.139 13.031 11.197 1.00 0.00 28 GLY A C 6
ATOM 8600 O O . GLY A 1 37 ? -1.813 14.015 10.896 1.00 0.00 28 GLY A O 6
ATOM 8604 N N . TYR A 1 38 ? -0.093 13.058 12.010 1.00 0.00 29 TYR A N 6
ATOM 8605 C CA . TYR A 1 38 ? 0.345 14.300 12.625 1.00 0.00 29 TYR A CA 6
ATOM 8606 C C . TYR A 1 38 ? 0.374 15.437 11.603 1.00 0.00 29 TYR A C 6
ATOM 8607 O O . TYR A 1 38 ? -0.068 16.548 11.892 1.00 0.00 29 TYR A O 6
ATOM 8625 N N . VAL A 1 39 ? 0.898 15.121 10.427 1.00 0.00 30 VAL A N 6
ATOM 8626 C CA . VAL A 1 39 ? 0.989 16.103 9.360 1.00 0.00 30 VAL A CA 6
ATOM 8627 C C . VAL A 1 39 ? -0.344 16.164 8.613 1.00 0.00 30 VAL A C 6
ATOM 8628 O O . VAL A 1 39 ? -0.698 17.199 8.050 1.00 0.00 30 VAL A O 6
ATOM 8641 N N . LYS A 1 40 ? -1.048 15.041 8.631 1.00 0.00 31 LYS A N 6
ATOM 8642 C CA . LYS A 1 40 ? -2.335 14.954 7.962 1.00 0.00 31 LYS A CA 6
ATOM 8643 C C . LYS A 1 40 ? -2.118 14.566 6.498 1.00 0.00 31 LYS A C 6
ATOM 8644 O O . LYS A 1 40 ? -2.556 13.502 6.063 1.00 0.00 31 LYS A O 6
ATOM 8663 N N . ALA A 1 41 ? -1.443 15.450 5.778 1.00 0.00 32 ALA A N 6
ATOM 8664 C CA . ALA A 1 41 ? -1.163 15.214 4.372 1.00 0.00 32 ALA A CA 6
ATOM 8665 C C . ALA A 1 41 ? -0.798 16.539 3.700 1.00 0.00 32 ALA A C 6
ATOM 8666 O O . ALA A 1 41 ? -1.246 17.601 4.129 1.00 0.00 32 ALA A O 6
ATOM 8673 N N . GLY A 1 42 ? 0.011 16.433 2.656 1.00 0.00 33 GLY A N 6
ATOM 8674 C CA . GLY A 1 42 ? 0.442 17.609 1.920 1.00 0.00 33 GLY A CA 6
ATOM 8675 C C . GLY A 1 42 ? 1.968 17.714 1.898 1.00 0.00 33 GLY A C 6
ATOM 8676 O O . GLY A 1 42 ? 2.519 18.697 1.404 1.00 0.00 33 GLY A O 6
ATOM 8680 N N . SER A 1 43 ? 2.608 16.688 2.439 1.00 0.00 34 SER A N 6
ATOM 8681 C CA . SER A 1 43 ? 4.059 16.652 2.487 1.00 0.00 34 SER A CA 6
ATOM 8682 C C . SER A 1 43 ? 4.629 16.588 1.069 1.00 0.00 34 SER A C 6
ATOM 8683 O O . SER A 1 43 ? 4.217 15.750 0.268 1.00 0.00 34 SER A O 6
ATOM 8691 N N . VAL A 1 44 ? 5.568 17.484 0.801 1.00 0.00 35 VAL A N 6
ATOM 8692 C CA . VAL A 1 44 ? 6.198 17.539 -0.507 1.00 0.00 35 VAL A CA 6
ATOM 8693 C C . VAL A 1 44 ? 7.277 16.458 -0.594 1.00 0.00 35 VAL A C 6
ATOM 8694 O O . VAL A 1 44 ? 7.391 15.770 -1.607 1.00 0.00 35 VAL A O 6
ATOM 8707 N N . PRO A 1 45 ? 8.063 16.340 0.509 1.00 0.00 36 PRO A N 6
ATOM 8708 C CA . PRO A 1 45 ? 9.129 15.354 0.567 1.00 0.00 36 PRO A CA 6
ATOM 8709 C C . PRO A 1 45 ? 8.565 13.948 0.775 1.00 0.00 36 PRO A C 6
ATOM 8710 O O . PRO A 1 45 ? 9.019 12.993 0.145 1.00 0.00 36 PRO A O 6
ATOM 8721 N N . SER A 1 46 ? 7.584 13.863 1.661 1.00 0.00 37 SER A N 6
ATOM 8722 C CA . SER A 1 46 ? 6.953 12.589 1.960 1.00 0.00 37 SER A CA 6
ATOM 8723 C C . SER A 1 46 ? 6.395 11.968 0.679 1.00 0.00 37 SER A C 6
ATOM 8724 O O . SER A 1 46 ? 6.753 10.847 0.321 1.00 0.00 37 SER A O 6
ATOM 8732 N N . LEU A 1 47 ? 5.527 12.723 0.022 1.00 0.00 38 LEU A N 6
ATOM 8733 C CA . LEU A 1 47 ? 4.916 12.261 -1.213 1.00 0.00 38 LEU A CA 6
ATOM 8734 C C . LEU A 1 47 ? 6.013 11.851 -2.197 1.00 0.00 38 LEU A C 6
ATOM 8735 O O . LEU A 1 47 ? 5.973 10.756 -2.756 1.00 0.00 38 LEU A O 6
ATOM 8751 N N . ALA A 1 48 ? 6.967 12.752 -2.380 1.00 0.00 39 ALA A N 6
ATOM 8752 C CA . ALA A 1 48 ? 8.073 12.498 -3.287 1.00 0.00 39 ALA A CA 6
ATOM 8753 C C . ALA A 1 48 ? 8.742 11.174 -2.910 1.00 0.00 39 ALA A C 6
ATOM 8754 O O . ALA A 1 48 ? 9.227 10.450 -3.779 1.00 0.00 39 ALA A O 6
ATOM 8761 N N . ALA A 1 49 ? 8.747 10.898 -1.614 1.00 0.00 40 ALA A N 6
ATOM 8762 C CA . ALA A 1 49 ? 9.349 9.675 -1.112 1.00 0.00 40 ALA A CA 6
ATOM 8763 C C . ALA A 1 49 ? 8.499 8.479 -1.546 1.00 0.00 40 ALA A C 6
ATOM 8764 O O . ALA A 1 49 ? 9.032 7.411 -1.847 1.00 0.00 40 ALA A O 6
ATOM 8771 N N . GLY A 1 50 ? 7.193 8.697 -1.563 1.00 0.00 41 GLY A N 6
ATOM 8772 C CA . GLY A 1 50 ? 6.264 7.650 -1.955 1.00 0.00 41 GLY A CA 6
ATOM 8773 C C . GLY A 1 50 ? 6.414 7.312 -3.439 1.00 0.00 41 GLY A C 6
ATOM 8774 O O . GLY A 1 50 ? 6.227 6.164 -3.840 1.00 0.00 41 GLY A O 6
ATOM 8778 N N . LEU A 1 51 ? 6.749 8.332 -4.215 1.00 0.00 42 LEU A N 6
ATOM 8779 C CA . LEU A 1 51 ? 6.925 8.158 -5.647 1.00 0.00 42 LEU A CA 6
ATOM 8780 C C . LEU A 1 51 ? 8.174 7.311 -5.903 1.00 0.00 42 LEU A C 6
ATOM 8781 O O . LEU A 1 51 ? 8.088 6.234 -6.489 1.00 0.00 42 LEU A O 6
ATOM 8797 N N . LEU A 1 52 ? 9.305 7.832 -5.450 1.00 0.00 43 LEU A N 6
ATOM 8798 C CA . LEU A 1 52 ? 10.570 7.137 -5.623 1.00 0.00 43 LEU A CA 6
ATOM 8799 C C . LEU A 1 52 ? 10.430 5.699 -5.121 1.00 0.00 43 LEU A C 6
ATOM 8800 O O . LEU A 1 52 ? 10.526 4.753 -5.902 1.00 0.00 43 LEU A O 6
ATOM 8816 N N . PHE A 1 53 ? 10.204 5.579 -3.821 1.00 0.00 44 PHE A N 6
ATOM 8817 C CA . PHE A 1 53 ? 10.050 4.272 -3.206 1.00 0.00 44 PHE A CA 6
ATOM 8818 C C . PHE A 1 53 ? 8.835 3.537 -3.776 1.00 0.00 44 PHE A C 6
ATOM 8819 O O . PHE A 1 53 ? 8.726 2.319 -3.650 1.00 0.00 44 PHE A O 6
ATOM 8836 N N . GLY A 1 54 ? 7.952 4.310 -4.393 1.00 0.00 45 GLY A N 6
ATOM 8837 C CA . GLY A 1 54 ? 6.749 3.748 -4.983 1.00 0.00 45 GLY A CA 6
ATOM 8838 C C . GLY A 1 54 ? 7.096 2.758 -6.097 1.00 0.00 45 GLY A C 6
ATOM 8839 O O . GLY A 1 54 ? 6.849 1.560 -5.967 1.00 0.00 45 GLY A O 6
ATOM 8843 N N . SER A 1 55 ? 7.663 3.295 -7.167 1.00 0.00 46 SER A N 6
ATOM 8844 C CA . SER A 1 55 ? 8.046 2.474 -8.303 1.00 0.00 46 SER A CA 6
ATOM 8845 C C . SER A 1 55 ? 9.122 1.470 -7.884 1.00 0.00 46 SER A C 6
ATOM 8846 O O . SER A 1 55 ? 9.055 0.296 -8.244 1.00 0.00 46 SER A O 6
ATOM 8854 N N . LEU A 1 56 ? 10.090 1.969 -7.128 1.00 0.00 47 LEU A N 6
ATOM 8855 C CA . LEU A 1 56 ? 11.178 1.131 -6.656 1.00 0.00 47 LEU A CA 6
ATOM 8856 C C . LEU A 1 56 ? 10.603 -0.053 -5.876 1.00 0.00 47 LEU A C 6
ATOM 8857 O O . LEU A 1 56 ? 11.061 -1.184 -6.030 1.00 0.00 47 LEU A O 6
ATOM 8873 N N . ALA A 1 57 ? 9.607 0.247 -5.055 1.00 0.00 48 ALA A N 6
ATOM 8874 C CA . ALA A 1 57 ? 8.965 -0.778 -4.251 1.00 0.00 48 ALA A CA 6
ATOM 8875 C C . ALA A 1 57 ? 8.337 -1.825 -5.173 1.00 0.00 48 ALA A C 6
ATOM 8876 O O . ALA A 1 57 ? 8.673 -3.006 -5.097 1.00 0.00 48 ALA A O 6
ATOM 8883 N N . GLY A 1 58 ? 7.437 -1.355 -6.024 1.00 0.00 49 GLY A N 6
ATOM 8884 C CA . GLY A 1 58 ? 6.760 -2.235 -6.960 1.00 0.00 49 GLY A CA 6
ATOM 8885 C C . GLY A 1 58 ? 7.760 -2.902 -7.908 1.00 0.00 49 GLY A C 6
ATOM 8886 O O . GLY A 1 58 ? 8.083 -4.078 -7.748 1.00 0.00 49 GLY A O 6
ATOM 8890 N N . LEU A 1 59 ? 8.222 -2.121 -8.874 1.00 0.00 50 LEU A N 6
ATOM 8891 C CA . LEU A 1 59 ? 9.178 -2.621 -9.847 1.00 0.00 50 LEU A CA 6
ATOM 8892 C C . LEU A 1 59 ? 10.258 -3.430 -9.125 1.00 0.00 50 LEU A C 6
ATOM 8893 O O . LEU A 1 59 ? 10.441 -4.614 -9.405 1.00 0.00 50 LEU A O 6
ATOM 8909 N N . GLY A 1 60 ? 10.943 -2.759 -8.212 1.00 0.00 51 GLY A N 6
ATOM 8910 C CA . GLY A 1 60 ? 12.000 -3.401 -7.448 1.00 0.00 51 GLY A CA 6
ATOM 8911 C C . GLY A 1 60 ? 11.533 -4.747 -6.890 1.00 0.00 51 GLY A C 6
ATOM 8912 O O . GLY A 1 60 ? 12.024 -5.797 -7.300 1.00 0.00 51 GLY A O 6
ATOM 8916 N N . ALA A 1 61 ? 10.589 -4.671 -5.963 1.00 0.00 52 ALA A N 6
ATOM 8917 C CA . ALA A 1 61 ? 10.050 -5.871 -5.344 1.00 0.00 52 ALA A CA 6
ATOM 8918 C C . ALA A 1 61 ? 9.692 -6.884 -6.433 1.00 0.00 52 ALA A C 6
ATOM 8919 O O . ALA A 1 61 ? 9.640 -8.085 -6.175 1.00 0.00 52 ALA A O 6
ATOM 8926 N N . TYR A 1 62 ? 9.454 -6.362 -7.628 1.00 0.00 53 TYR A N 6
ATOM 8927 C CA . TYR A 1 62 ? 9.103 -7.206 -8.757 1.00 0.00 53 TYR A CA 6
ATOM 8928 C C . TYR A 1 62 ? 10.337 -7.540 -9.597 1.00 0.00 53 TYR A C 6
ATOM 8929 O O . TYR A 1 62 ? 10.234 -7.736 -10.807 1.00 0.00 53 TYR A O 6
ATOM 8947 N N . GLN A 1 63 ? 11.476 -7.594 -8.923 1.00 0.00 54 GLN A N 6
ATOM 8948 C CA . GLN A 1 63 ? 12.728 -7.900 -9.593 1.00 0.00 54 GLN A CA 6
ATOM 8949 C C . GLN A 1 63 ? 12.913 -6.996 -10.813 1.00 0.00 54 GLN A C 6
ATOM 8950 O O . GLN A 1 63 ? 12.511 -7.352 -11.920 1.00 0.00 54 GLN A O 6
ATOM 8964 N N . LEU A 1 64 ? 13.520 -5.844 -10.570 1.00 0.00 55 LEU A N 6
ATOM 8965 C CA . LEU A 1 64 ? 13.762 -4.886 -11.635 1.00 0.00 55 LEU A CA 6
ATOM 8966 C C . LEU A 1 64 ? 15.084 -4.161 -11.372 1.00 0.00 55 LEU A C 6
ATOM 8967 O O . LEU A 1 64 ? 15.907 -4.018 -12.274 1.00 0.00 55 LEU A O 6
ATOM 8983 N N . SER A 1 65 ? 15.245 -3.723 -10.132 1.00 0.00 56 SER A N 6
ATOM 8984 C CA . SER A 1 65 ? 16.452 -3.016 -9.739 1.00 0.00 56 SER A CA 6
ATOM 8985 C C . SER A 1 65 ? 17.082 -3.694 -8.521 1.00 0.00 56 SER A C 6
ATOM 8986 O O . SER A 1 65 ? 17.194 -3.087 -7.457 1.00 0.00 56 SER A O 6
ATOM 8994 N N . GLN A 1 66 ? 17.478 -4.943 -8.717 1.00 0.00 57 GLN A N 6
ATOM 8995 C CA . GLN A 1 66 ? 18.094 -5.710 -7.648 1.00 0.00 57 GLN A CA 6
ATOM 8996 C C . GLN A 1 66 ? 19.086 -6.722 -8.224 1.00 0.00 57 GLN A C 6
ATOM 8997 O O . GLN A 1 66 ? 20.298 -6.540 -8.115 1.00 0.00 57 GLN A O 6
ATOM 9011 N N . ASP A 1 67 ? 18.535 -7.767 -8.825 1.00 0.00 58 ASP A N 6
ATOM 9012 C CA . ASP A 1 67 ? 19.357 -8.808 -9.418 1.00 0.00 58 ASP A CA 6
ATOM 9013 C C . ASP A 1 67 ? 18.832 -9.130 -10.819 1.00 0.00 58 ASP A C 6
ATOM 9014 O O . ASP A 1 67 ? 17.658 -8.906 -11.112 1.00 0.00 58 ASP A O 6
ATOM 9023 N N . PRO A 1 68 ? 19.749 -9.666 -11.668 1.00 0.00 59 PRO A N 6
ATOM 9024 C CA . PRO A 1 68 ? 19.390 -10.021 -13.030 1.00 0.00 59 PRO A CA 6
ATOM 9025 C C . PRO A 1 68 ? 18.561 -11.306 -13.061 1.00 0.00 59 PRO A C 6
ATOM 9026 O O . PRO A 1 68 ? 17.547 -11.378 -13.754 1.00 0.00 59 PRO A O 6
ATOM 9037 N N . ARG A 1 69 ? 19.023 -12.289 -12.302 1.00 0.00 60 ARG A N 6
ATOM 9038 C CA . ARG A 1 69 ? 18.337 -13.568 -12.234 1.00 0.00 60 ARG A CA 6
ATOM 9039 C C . ARG A 1 69 ? 16.865 -13.362 -11.868 1.00 0.00 60 ARG A C 6
ATOM 9040 O O . ARG A 1 69 ? 15.978 -13.616 -12.682 1.00 0.00 60 ARG A O 6
ATOM 9061 N N . ASN A 1 70 ? 16.652 -12.903 -10.644 1.00 0.00 61 ASN A N 6
ATOM 9062 C CA . ASN A 1 70 ? 15.303 -12.660 -10.160 1.00 0.00 61 ASN A CA 6
ATOM 9063 C C . ASN A 1 70 ? 14.498 -11.945 -11.247 1.00 0.00 61 ASN A C 6
ATOM 9064 O O . ASN A 1 70 ? 13.399 -12.374 -11.594 1.00 0.00 61 ASN A O 6
ATOM 9075 N N . VAL A 1 71 ? 15.076 -10.866 -11.754 1.00 0.00 62 VAL A N 6
ATOM 9076 C CA . VAL A 1 71 ? 14.426 -10.088 -12.795 1.00 0.00 62 VAL A CA 6
ATOM 9077 C C . VAL A 1 71 ? 13.858 -11.034 -13.855 1.00 0.00 62 VAL A C 6
ATOM 9078 O O . VAL A 1 71 ? 12.698 -10.912 -14.243 1.00 0.00 62 VAL A O 6
ATOM 9091 N N . TRP A 1 72 ? 14.704 -11.955 -14.292 1.00 0.00 63 TRP A N 6
ATOM 9092 C CA . TRP A 1 72 ? 14.301 -12.922 -15.300 1.00 0.00 63 TRP A CA 6
ATOM 9093 C C . TRP A 1 72 ? 13.061 -13.654 -14.784 1.00 0.00 63 TRP A C 6
ATOM 9094 O O . TRP A 1 72 ? 12.086 -13.823 -15.515 1.00 0.00 63 TRP A O 6
ATOM 9115 N N . VAL A 1 73 ? 13.137 -14.069 -13.528 1.00 0.00 64 VAL A N 6
ATOM 9116 C CA . VAL A 1 73 ? 12.033 -14.779 -12.906 1.00 0.00 64 VAL A CA 6
ATOM 9117 C C . VAL A 1 73 ? 10.774 -13.911 -12.968 1.00 0.00 64 VAL A C 6
ATOM 9118 O O . VAL A 1 73 ? 9.664 -14.428 -13.078 1.00 0.00 64 VAL A O 6
ATOM 9131 N N . PHE A 1 74 ? 10.990 -12.605 -12.894 1.00 0.00 65 PHE A N 6
ATOM 9132 C CA . PHE A 1 74 ? 9.888 -11.661 -12.941 1.00 0.00 65 PHE A CA 6
ATOM 9133 C C . PHE A 1 74 ? 9.416 -11.439 -14.379 1.00 0.00 65 PHE A C 6
ATOM 9134 O O . PHE A 1 74 ? 8.264 -11.075 -14.610 1.00 0.00 65 PHE A O 6
ATOM 9151 N N . LEU A 1 75 ? 10.331 -11.668 -15.310 1.00 0.00 66 LEU A N 6
ATOM 9152 C CA . LEU A 1 75 ? 10.023 -11.498 -16.720 1.00 0.00 66 LEU A CA 6
ATOM 9153 C C . LEU A 1 75 ? 9.043 -12.588 -17.159 1.00 0.00 66 LEU A C 6
ATOM 9154 O O . LEU A 1 75 ? 8.020 -12.297 -17.776 1.00 0.00 66 LEU A O 6
ATOM 9170 N N . ALA A 1 76 ? 9.392 -13.822 -16.823 1.00 0.00 67 ALA A N 6
ATOM 9171 C CA . ALA A 1 76 ? 8.556 -14.957 -17.175 1.00 0.00 67 ALA A CA 6
ATOM 9172 C C . ALA A 1 76 ? 7.290 -14.938 -16.317 1.00 0.00 67 ALA A C 6
ATOM 9173 O O . ALA A 1 76 ? 6.196 -15.208 -16.812 1.00 0.00 67 ALA A O 6
ATOM 9180 N N . THR A 1 77 ? 7.479 -14.617 -15.046 1.00 0.00 68 THR A N 6
ATOM 9181 C CA . THR A 1 77 ? 6.365 -14.559 -14.115 1.00 0.00 68 THR A CA 6
ATOM 9182 C C . THR A 1 77 ? 5.269 -13.636 -14.651 1.00 0.00 68 THR A C 6
ATOM 9183 O O . THR A 1 77 ? 4.216 -14.102 -15.082 1.00 0.00 68 THR A O 6
ATOM 9194 N N . SER A 1 78 ? 5.555 -12.343 -14.605 1.00 0.00 69 SER A N 6
ATOM 9195 C CA . SER A 1 78 ? 4.606 -11.350 -15.081 1.00 0.00 69 SER A CA 6
ATOM 9196 C C . SER A 1 78 ? 4.427 -11.481 -16.595 1.00 0.00 69 SER A C 6
ATOM 9197 O O . SER A 1 78 ? 3.411 -11.054 -17.142 1.00 0.00 69 SER A O 6
ATOM 9205 N N . GLY A 1 79 ? 5.429 -12.072 -17.229 1.00 0.00 70 GLY A N 6
ATOM 9206 C CA . GLY A 1 79 ? 5.394 -12.265 -18.668 1.00 0.00 70 GLY A CA 6
ATOM 9207 C C . GLY A 1 79 ? 4.135 -13.024 -19.090 1.00 0.00 70 GLY A C 6
ATOM 9208 O O . GLY A 1 79 ? 3.399 -12.574 -19.967 1.00 0.00 70 GLY A O 6
ATOM 9212 N N . THR A 1 80 ? 3.925 -14.163 -18.446 1.00 0.00 71 THR A N 6
ATOM 9213 C CA . THR A 1 80 ? 2.768 -14.989 -18.743 1.00 0.00 71 THR A CA 6
ATOM 9214 C C . THR A 1 80 ? 1.529 -14.450 -18.024 1.00 0.00 71 THR A C 6
ATOM 9215 O O . THR A 1 80 ? 0.445 -14.396 -18.602 1.00 0.00 71 THR A O 6
ATOM 9226 N N . LEU A 1 81 ? 1.732 -14.065 -16.772 1.00 0.00 72 LEU A N 6
ATOM 9227 C CA . LEU A 1 81 ? 0.646 -13.532 -15.968 1.00 0.00 72 LEU A CA 6
ATOM 9228 C C . LEU A 1 81 ? -0.096 -12.459 -16.767 1.00 0.00 72 LEU A C 6
ATOM 9229 O O . LEU A 1 81 ? -1.301 -12.569 -16.991 1.00 0.00 72 LEU A O 6
ATOM 9245 N N . ALA A 1 82 ? 0.654 -11.446 -17.175 1.00 0.00 73 ALA A N 6
ATOM 9246 C CA . ALA A 1 82 ? 0.082 -10.354 -17.945 1.00 0.00 73 ALA A CA 6
ATOM 9247 C C . ALA A 1 82 ? -0.028 -10.773 -19.412 1.00 0.00 73 ALA A C 6
ATOM 9248 O O . ALA A 1 82 ? -0.926 -10.324 -20.124 1.00 0.00 73 ALA A O 6
ATOM 9255 N N . GLY A 1 83 ? 0.896 -11.629 -19.821 1.00 0.00 74 GLY A N 6
ATOM 9256 C CA . GLY A 1 83 ? 0.914 -12.114 -21.191 1.00 0.00 74 GLY A CA 6
ATOM 9257 C C . GLY A 1 83 ? -0.483 -12.553 -21.635 1.00 0.00 74 GLY A C 6
ATOM 9258 O O . GLY A 1 83 ? -0.912 -12.242 -22.745 1.00 0.00 74 GLY A O 6
ATOM 9262 N N . ILE A 1 84 ? -1.154 -13.269 -20.745 1.00 0.00 75 ILE A N 6
ATOM 9263 C CA . ILE A 1 84 ? -2.493 -13.755 -21.031 1.00 0.00 75 ILE A CA 6
ATOM 9264 C C . ILE A 1 84 ? -3.329 -12.616 -21.619 1.00 0.00 75 ILE A C 6
ATOM 9265 O O . ILE A 1 84 ? -3.822 -12.718 -22.741 1.00 0.00 75 ILE A O 6
ATOM 9281 N N . MET A 1 85 ? -3.462 -11.556 -20.834 1.00 0.00 76 MET A N 6
ATOM 9282 C CA . MET A 1 85 ? -4.229 -10.400 -21.263 1.00 0.00 76 MET A CA 6
ATOM 9283 C C . MET A 1 85 ? -3.317 -9.326 -21.860 1.00 0.00 76 MET A C 6
ATOM 9284 O O . MET A 1 85 ? -2.131 -9.568 -22.081 1.00 0.00 76 MET A O 6
ATOM 9298 N N . GLY A 1 86 ? -3.904 -8.164 -22.102 1.00 0.00 77 GLY A N 6
ATOM 9299 C CA . GLY A 1 86 ? -3.158 -7.053 -22.669 1.00 0.00 77 GLY A CA 6
ATOM 9300 C C . GLY A 1 86 ? -2.113 -6.533 -21.680 1.00 0.00 77 GLY A C 6
ATOM 9301 O O . GLY A 1 86 ? -1.730 -7.238 -20.748 1.00 0.00 77 GLY A O 6
ATOM 9305 N N . MET A 1 87 ? -1.680 -5.303 -21.917 1.00 0.00 78 MET A N 6
ATOM 9306 C CA . MET A 1 87 ? -0.686 -4.681 -21.059 1.00 0.00 78 MET A CA 6
ATOM 9307 C C . MET A 1 87 ? -1.347 -3.744 -20.045 1.00 0.00 78 MET A C 6
ATOM 9308 O O . MET A 1 87 ? -1.415 -2.536 -20.264 1.00 0.00 78 MET A O 6
ATOM 9322 N N . ARG A 1 88 ? -1.817 -4.338 -18.958 1.00 0.00 79 ARG A N 6
ATOM 9323 C CA . ARG A 1 88 ? -2.470 -3.572 -17.910 1.00 0.00 79 ARG A CA 6
ATOM 9324 C C . ARG A 1 88 ? -3.136 -4.511 -16.903 1.00 0.00 79 ARG A C 6
ATOM 9325 O O . ARG A 1 88 ? -2.896 -4.409 -15.701 1.00 0.00 79 ARG A O 6
ATOM 9346 N N . PHE A 1 89 ? -3.961 -5.404 -17.430 1.00 0.00 80 PHE A N 6
ATOM 9347 C CA . PHE A 1 89 ? -4.664 -6.360 -16.592 1.00 0.00 80 PHE A CA 6
ATOM 9348 C C . PHE A 1 89 ? -3.754 -6.888 -15.481 1.00 0.00 80 PHE A C 6
ATOM 9349 O O . PHE A 1 89 ? -2.590 -7.202 -15.724 1.00 0.00 80 PHE A O 6
ATOM 9366 N N . TYR A 1 90 ? -4.320 -6.970 -14.286 1.00 0.00 81 TYR A N 6
ATOM 9367 C CA . TYR A 1 90 ? -3.575 -7.455 -13.137 1.00 0.00 81 TYR A CA 6
ATOM 9368 C C . TYR A 1 90 ? -4.477 -7.568 -11.906 1.00 0.00 81 TYR A C 6
ATOM 9369 O O . TYR A 1 90 ? -4.185 -6.987 -10.862 1.00 0.00 81 TYR A O 6
ATOM 9387 N N . HIS A 1 91 ? -5.555 -8.321 -12.070 1.00 0.00 82 HIS A N 6
ATOM 9388 C CA . HIS A 1 91 ? -6.502 -8.519 -10.986 1.00 0.00 82 HIS A CA 6
ATOM 9389 C C . HIS A 1 91 ? -6.834 -7.171 -10.343 1.00 0.00 82 HIS A C 6
ATOM 9390 O O . HIS A 1 91 ? -6.424 -6.123 -10.841 1.00 0.00 82 HIS A O 6
ATOM 9404 N N . SER A 1 92 ? -7.574 -7.241 -9.246 1.00 0.00 83 SER A N 6
ATOM 9405 C CA . SER A 1 92 ? -7.966 -6.039 -8.530 1.00 0.00 83 SER A CA 6
ATOM 9406 C C . SER A 1 92 ? -8.540 -6.410 -7.161 1.00 0.00 83 SER A C 6
ATOM 9407 O O . SER A 1 92 ? -8.239 -5.759 -6.161 1.00 0.00 83 SER A O 6
ATOM 9415 N N . GLY A 1 93 ? -9.356 -7.454 -7.159 1.00 0.00 84 GLY A N 6
ATOM 9416 C CA . GLY A 1 93 ? -9.974 -7.919 -5.929 1.00 0.00 84 GLY A CA 6
ATOM 9417 C C . GLY A 1 93 ? -10.816 -6.814 -5.288 1.00 0.00 84 GLY A C 6
ATOM 9418 O O . GLY A 1 93 ? -10.304 -5.740 -4.976 1.00 0.00 84 GLY A O 6
ATOM 9422 N N . LYS A 1 94 ? -12.094 -7.117 -5.109 1.00 0.00 85 LYS A N 6
ATOM 9423 C CA . LYS A 1 94 ? -13.012 -6.163 -4.509 1.00 0.00 85 LYS A CA 6
ATOM 9424 C C . LYS A 1 94 ? -13.004 -6.340 -2.990 1.00 0.00 85 LYS A C 6
ATOM 9425 O O . LYS A 1 94 ? -14.057 -6.319 -2.354 1.00 0.00 85 LYS A O 6
ATOM 9444 N N . PHE A 1 95 ? -11.806 -6.511 -2.451 1.00 0.00 86 PHE A N 6
ATOM 9445 C CA . PHE A 1 95 ? -11.648 -6.692 -1.018 1.00 0.00 86 PHE A CA 6
ATOM 9446 C C . PHE A 1 95 ? -10.197 -7.026 -0.665 1.00 0.00 86 PHE A C 6
ATOM 9447 O O . PHE A 1 95 ? -9.942 -7.847 0.215 1.00 0.00 86 PHE A O 6
ATOM 9464 N N . MET A 1 96 ? -9.285 -6.372 -1.368 1.00 0.00 87 MET A N 6
ATOM 9465 C CA . MET A 1 96 ? -7.866 -6.588 -1.139 1.00 0.00 87 MET A CA 6
ATOM 9466 C C . MET A 1 96 ? -7.442 -6.044 0.227 1.00 0.00 87 MET A C 6
ATOM 9467 O O . MET A 1 96 ? -8.196 -5.316 0.871 1.00 0.00 87 MET A O 6
ATOM 9481 N N . PRO A 1 97 ? -6.204 -6.428 0.639 1.00 0.00 88 PRO A N 6
ATOM 9482 C CA . PRO A 1 97 ? -5.670 -5.986 1.916 1.00 0.00 88 PRO A CA 6
ATOM 9483 C C . PRO A 1 97 ? -5.232 -4.521 1.850 1.00 0.00 88 PRO A C 6
ATOM 9484 O O . PRO A 1 97 ? -4.049 -4.216 1.995 1.00 0.00 88 PRO A O 6
ATOM 9495 N N . ALA A 1 98 ? -6.209 -3.654 1.631 1.00 0.00 89 ALA A N 6
ATOM 9496 C CA . ALA A 1 98 ? -5.940 -2.229 1.545 1.00 0.00 89 ALA A CA 6
ATOM 9497 C C . ALA A 1 98 ? -7.161 -1.518 0.957 1.00 0.00 89 ALA A C 6
ATOM 9498 O O . ALA A 1 98 ? -7.547 -0.449 1.427 1.00 0.00 89 ALA A O 6
ATOM 9505 N N . GLY A 1 99 ? -7.734 -2.141 -0.062 1.00 0.00 90 GLY A N 6
ATOM 9506 C CA . GLY A 1 99 ? -8.904 -1.581 -0.719 1.00 0.00 90 GLY A CA 6
ATOM 9507 C C . GLY A 1 99 ? -8.509 -0.822 -1.987 1.00 0.00 90 GLY A C 6
ATOM 9508 O O . GLY A 1 99 ? -8.648 0.398 -2.053 1.00 0.00 90 GLY A O 6
ATOM 9512 N N . LEU A 1 100 ? -8.024 -1.576 -2.963 1.00 0.00 91 LEU A N 6
ATOM 9513 C CA . LEU A 1 100 ? -7.608 -0.989 -4.226 1.00 0.00 91 LEU A CA 6
ATOM 9514 C C . LEU A 1 100 ? -8.819 -0.352 -4.910 1.00 0.00 91 LEU A C 6
ATOM 9515 O O . LEU A 1 100 ? -8.944 0.871 -4.947 1.00 0.00 91 LEU A O 6
ATOM 9531 N N . ILE A 1 101 ? -9.681 -1.210 -5.435 1.00 0.00 92 ILE A N 6
ATOM 9532 C CA . ILE A 1 101 ? -10.878 -0.747 -6.117 1.00 0.00 92 ILE A CA 6
ATOM 9533 C C . ILE A 1 101 ? -11.796 -0.052 -5.110 1.00 0.00 92 ILE A C 6
ATOM 9534 O O . ILE A 1 101 ? -12.259 1.062 -5.352 1.00 0.00 92 ILE A O 6
ATOM 9550 N N . ALA A 1 102 ? -12.033 -0.739 -4.001 1.00 0.00 93 ALA A N 6
ATOM 9551 C CA . ALA A 1 102 ? -12.888 -0.202 -2.957 1.00 0.00 93 ALA A CA 6
ATOM 9552 C C . ALA A 1 102 ? -12.377 1.181 -2.545 1.00 0.00 93 ALA A C 6
ATOM 9553 O O . ALA A 1 102 ? -13.041 2.188 -2.783 1.00 0.00 93 ALA A O 6
ATOM 9560 N N . GLY A 1 103 ? -11.200 1.184 -1.936 1.00 0.00 94 GLY A N 6
ATOM 9561 C CA . GLY A 1 103 ? -10.592 2.426 -1.490 1.00 0.00 94 GLY A CA 6
ATOM 9562 C C . GLY A 1 103 ? -10.667 3.496 -2.580 1.00 0.00 94 GLY A C 6
ATOM 9563 O O . GLY A 1 103 ? -11.030 4.640 -2.309 1.00 0.00 94 GLY A O 6
ATOM 9567 N N . ALA A 1 104 ? -10.319 3.087 -3.791 1.00 0.00 95 ALA A N 6
ATOM 9568 C CA . ALA A 1 104 ? -10.343 3.997 -4.924 1.00 0.00 95 ALA A CA 6
ATOM 9569 C C . ALA A 1 104 ? -11.668 4.760 -4.932 1.00 0.00 95 ALA A C 6
ATOM 9570 O O . ALA A 1 104 ? -11.683 5.986 -4.830 1.00 0.00 95 ALA A O 6
ATOM 9577 N N . SER A 1 105 ? -12.749 4.004 -5.054 1.00 0.00 96 SER A N 6
ATOM 9578 C CA . SER A 1 105 ? -14.077 4.594 -5.076 1.00 0.00 96 SER A CA 6
ATOM 9579 C C . SER A 1 105 ? -14.300 5.429 -3.814 1.00 0.00 96 SER A C 6
ATOM 9580 O O . SER A 1 105 ? -15.064 6.393 -3.830 1.00 0.00 96 SER A O 6
ATOM 9588 N N . LEU A 1 106 ? -13.618 5.030 -2.750 1.00 0.00 97 LEU A N 6
ATOM 9589 C CA . LEU A 1 106 ? -13.732 5.729 -1.482 1.00 0.00 97 LEU A CA 6
ATOM 9590 C C . LEU A 1 106 ? -13.069 7.103 -1.601 1.00 0.00 97 LEU A C 6
ATOM 9591 O O . LEU A 1 106 ? -13.535 8.074 -1.008 1.00 0.00 97 LEU A O 6
ATOM 9607 N N . LEU A 1 107 ? -11.991 7.140 -2.371 1.00 0.00 98 LEU A N 6
ATOM 9608 C CA . LEU A 1 107 ? -11.260 8.378 -2.575 1.00 0.00 98 LEU A CA 6
ATOM 9609 C C . LEU A 1 107 ? -12.093 9.320 -3.445 1.00 0.00 98 LEU A C 6
ATOM 9610 O O . LEU A 1 107 ? -12.397 10.441 -3.039 1.00 0.00 98 LEU A O 6
ATOM 9626 N N . MET A 1 108 ? -12.438 8.832 -4.627 1.00 0.00 99 MET A N 6
ATOM 9627 C CA . MET A 1 108 ? -13.231 9.616 -5.559 1.00 0.00 99 MET A CA 6
ATOM 9628 C C . MET A 1 108 ? -14.443 10.236 -4.861 1.00 0.00 99 MET A C 6
ATOM 9629 O O . MET A 1 108 ? -14.669 11.441 -4.955 1.00 0.00 99 MET A O 6
ATOM 9643 N N . VAL A 1 109 ? -15.192 9.383 -4.178 1.00 0.00 100 VAL A N 6
ATOM 9644 C CA . VAL A 1 109 ? -16.376 9.831 -3.465 1.00 0.00 100 VAL A CA 6
ATOM 9645 C C . VAL A 1 109 ? -15.970 10.858 -2.406 1.00 0.00 100 VAL A C 6
ATOM 9646 O O . VAL A 1 109 ? -16.632 11.882 -2.243 1.00 0.00 100 VAL A O 6
ATOM 9659 N N . ALA A 1 110 ? -14.883 10.549 -1.714 1.00 0.00 101 ALA A N 6
ATOM 9660 C CA . ALA A 1 110 ? -14.381 11.432 -0.675 1.00 0.00 101 ALA A CA 6
ATOM 9661 C C . ALA A 1 110 ? -14.116 12.816 -1.273 1.00 0.00 101 ALA A C 6
ATOM 9662 O O . ALA A 1 110 ? -14.399 13.833 -0.641 1.00 0.00 101 ALA A O 6
ATOM 9669 N N . LYS A 1 111 ? -13.575 12.809 -2.482 1.00 0.00 102 LYS A N 6
ATOM 9670 C CA . LYS A 1 111 ? -13.269 14.051 -3.172 1.00 0.00 102 LYS A CA 6
ATOM 9671 C C . LYS A 1 111 ? -14.565 14.826 -3.418 1.00 0.00 102 LYS A C 6
ATOM 9672 O O . LYS A 1 111 ? -14.660 16.005 -3.082 1.00 0.00 102 LYS A O 6
ATOM 9691 N N . VAL A 1 112 ? -15.530 14.132 -4.002 1.00 0.00 103 VAL A N 6
ATOM 9692 C CA . VAL A 1 112 ? -16.817 14.740 -4.297 1.00 0.00 103 VAL A CA 6
ATOM 9693 C C . VAL A 1 112 ? -17.355 15.419 -3.037 1.00 0.00 103 VAL A C 6
ATOM 9694 O O . VAL A 1 112 ? -17.928 16.506 -3.109 1.00 0.00 103 VAL A O 6
ATOM 9707 N N . GLY A 1 113 ? -17.153 14.751 -1.910 1.00 0.00 104 GLY A N 6
ATOM 9708 C CA . GLY A 1 113 ? -17.612 15.277 -0.636 1.00 0.00 104 GLY A CA 6
ATOM 9709 C C . GLY A 1 113 ? -16.703 16.408 -0.150 1.00 0.00 104 GLY A C 6
ATOM 9710 O O . GLY A 1 113 ? -17.018 17.583 -0.329 1.00 0.00 104 GLY A O 6
ATOM 9714 N N . VAL A 1 114 ? -15.592 16.013 0.455 1.00 0.00 105 VAL A N 6
ATOM 9715 C CA . VAL A 1 114 ? -14.635 16.978 0.968 1.00 0.00 105 VAL A CA 6
ATOM 9716 C C . VAL A 1 114 ? -13.673 17.380 -0.152 1.00 0.00 105 VAL A C 6
ATOM 9717 O O . VAL A 1 114 ? -13.478 16.629 -1.106 1.00 0.00 105 VAL A O 6
ATOM 9730 N N . SER A 1 115 ? -13.097 18.563 0.003 1.00 0.00 106 SER A N 6
ATOM 9731 C CA . SER A 1 115 ? -12.159 19.073 -0.983 1.00 0.00 106 SER A CA 6
ATOM 9732 C C . SER A 1 115 ? -12.908 19.489 -2.251 1.00 0.00 106 SER A C 6
ATOM 9733 O O . SER A 1 115 ? -13.051 20.678 -2.530 1.00 0.00 106 SER A O 6
ATOM 9741 N N . MET A 1 116 ? -13.367 18.485 -2.985 1.00 0.00 107 MET A N 6
ATOM 9742 C CA . MET A 1 116 ? -14.097 18.732 -4.217 1.00 0.00 107 MET A CA 6
ATOM 9743 C C . MET A 1 116 ? -13.318 19.673 -5.137 1.00 0.00 107 MET A C 6
ATOM 9744 O O . MET A 1 116 ? -13.874 20.640 -5.657 1.00 0.00 107 MET A O 6
ATOM 9758 N N . PHE A 1 117 ? -12.043 19.358 -5.311 1.00 0.00 108 PHE A N 6
ATOM 9759 C CA . PHE A 1 117 ? -11.182 20.164 -6.160 1.00 0.00 108 PHE A CA 6
ATOM 9760 C C . PHE A 1 117 ? -11.372 19.802 -7.634 1.00 0.00 108 PHE A C 6
ATOM 9761 O O . PHE A 1 117 ? -11.893 20.601 -8.411 1.00 0.00 108 PHE A O 6
ATOM 9778 N N . ASN A 1 118 ? -10.939 18.598 -7.975 1.00 0.00 109 ASN A N 6
ATOM 9779 C CA . ASN A 1 118 ? -11.054 18.120 -9.343 1.00 0.00 109 ASN A CA 6
ATOM 9780 C C . ASN A 1 118 ? -10.267 19.048 -10.271 1.00 0.00 109 ASN A C 6
ATOM 9781 O O . ASN A 1 118 ? -9.476 19.868 -9.808 1.00 0.00 109 ASN A O 6
ATOM 9792 N N . ARG A 1 119 ? -10.512 18.887 -11.563 1.00 0.00 110 ARG A N 6
ATOM 9793 C CA . ARG A 1 119 ? -9.835 19.700 -12.559 1.00 0.00 110 ARG A CA 6
ATOM 9794 C C . ARG A 1 119 ? -10.050 19.114 -13.957 1.00 0.00 110 ARG A C 6
ATOM 9795 O O . ARG A 1 119 ? -10.506 19.811 -14.862 1.00 0.00 110 ARG A O 6
ATOM 9816 N N . PRO A 1 120 ? -9.704 17.806 -14.091 1.00 0.00 111 PRO A N 6
ATOM 9817 C CA . PRO A 1 120 ? -9.854 17.119 -15.363 1.00 0.00 111 PRO A CA 6
ATOM 9818 C C . PRO A 1 120 ? -11.323 16.794 -15.640 1.00 0.00 111 PRO A C 6
ATOM 9819 O O . PRO A 1 120 ? -11.689 15.628 -15.778 1.00 0.00 111 PRO A O 6
ATOM 9830 N N . HIS A 1 121 ? -12.125 17.846 -15.713 1.00 0.00 112 HIS A N 6
ATOM 9831 C CA . HIS A 1 121 ? -13.546 17.687 -15.971 1.00 0.00 112 HIS A CA 6
ATOM 9832 C C . HIS A 1 121 ? -14.022 18.790 -16.918 1.00 0.00 112 HIS A C 6
ATOM 9833 O O . HIS A 1 121 ? -13.311 19.767 -17.146 1.00 0.00 112 HIS A O 6
ATOM 9847 N N . MET A 1 10 ? -11.314 -13.506 9.184 1.00 0.00 1 MET A N 7
ATOM 9848 C CA . MET A 1 10 ? -12.016 -14.729 8.831 1.00 0.00 1 MET A CA 7
ATOM 9849 C C . MET A 1 10 ? -11.945 -14.985 7.324 1.00 0.00 1 MET A C 7
ATOM 9850 O O . MET A 1 10 ? -12.904 -14.720 6.600 1.00 0.00 1 MET A O 7
ATOM 9864 N N . GLN A 1 11 ? -10.801 -15.497 6.896 1.00 0.00 2 GLN A N 7
ATOM 9865 C CA . GLN A 1 11 ? -10.593 -15.792 5.488 1.00 0.00 2 GLN A CA 7
ATOM 9866 C C . GLN A 1 11 ? -9.302 -16.590 5.298 1.00 0.00 2 GLN A C 7
ATOM 9867 O O . GLN A 1 11 ? -8.412 -16.549 6.147 1.00 0.00 2 GLN A O 7
ATOM 9881 N N . ASP A 1 12 ? -9.240 -17.297 4.180 1.00 0.00 3 ASP A N 7
ATOM 9882 C CA . ASP A 1 12 ? -8.072 -18.104 3.868 1.00 0.00 3 ASP A CA 7
ATOM 9883 C C . ASP A 1 12 ? -6.806 -17.304 4.182 1.00 0.00 3 ASP A C 7
ATOM 9884 O O . ASP A 1 12 ? -6.812 -16.076 4.119 1.00 0.00 3 ASP A O 7
ATOM 9893 N N . THR A 1 13 ? -5.751 -18.033 4.514 1.00 0.00 4 THR A N 7
ATOM 9894 C CA . THR A 1 13 ? -4.481 -17.407 4.838 1.00 0.00 4 THR A CA 7
ATOM 9895 C C . THR A 1 13 ? -4.061 -16.446 3.725 1.00 0.00 4 THR A C 7
ATOM 9896 O O . THR A 1 13 ? -4.441 -16.625 2.569 1.00 0.00 4 THR A O 7
ATOM 9907 N N . SER A 1 14 ? -3.282 -15.446 4.112 1.00 0.00 5 SER A N 7
ATOM 9908 C CA . SER A 1 14 ? -2.806 -14.456 3.161 1.00 0.00 5 SER A CA 7
ATOM 9909 C C . SER A 1 14 ? -1.716 -15.063 2.275 1.00 0.00 5 SER A C 7
ATOM 9910 O O . SER A 1 14 ? -0.536 -15.024 2.622 1.00 0.00 5 SER A O 7
ATOM 9918 N N . SER A 1 15 ? -2.150 -15.610 1.149 1.00 0.00 6 SER A N 7
ATOM 9919 C CA . SER A 1 15 ? -1.226 -16.225 0.211 1.00 0.00 6 SER A CA 7
ATOM 9920 C C . SER A 1 15 ? -0.718 -15.179 -0.784 1.00 0.00 6 SER A C 7
ATOM 9921 O O . SER A 1 15 ? 0.488 -14.984 -0.923 1.00 0.00 6 SER A O 7
ATOM 9929 N N . VAL A 1 16 ? -1.664 -14.535 -1.451 1.00 0.00 7 VAL A N 7
ATOM 9930 C CA . VAL A 1 16 ? -1.328 -13.515 -2.429 1.00 0.00 7 VAL A CA 7
ATOM 9931 C C . VAL A 1 16 ? -0.248 -12.597 -1.852 1.00 0.00 7 VAL A C 7
ATOM 9932 O O . VAL A 1 16 ? 0.597 -12.089 -2.587 1.00 0.00 7 VAL A O 7
ATOM 9945 N N . VAL A 1 17 ? -0.312 -12.413 -0.541 1.00 0.00 8 VAL A N 7
ATOM 9946 C CA . VAL A 1 17 ? 0.650 -11.566 0.143 1.00 0.00 8 VAL A CA 7
ATOM 9947 C C . VAL A 1 17 ? 1.286 -12.349 1.293 1.00 0.00 8 VAL A C 7
ATOM 9948 O O . VAL A 1 17 ? 0.606 -12.715 2.250 1.00 0.00 8 VAL A O 7
ATOM 9961 N N . PRO A 1 18 ? 2.618 -12.589 1.157 1.00 0.00 9 PRO A N 7
ATOM 9962 C CA . PRO A 1 18 ? 3.354 -13.323 2.173 1.00 0.00 9 PRO A CA 7
ATOM 9963 C C . PRO A 1 18 ? 3.601 -12.452 3.406 1.00 0.00 9 PRO A C 7
ATOM 9964 O O . PRO A 1 18 ? 3.277 -11.265 3.408 1.00 0.00 9 PRO A O 7
ATOM 9975 N N . LEU A 1 19 ? 4.174 -13.074 4.426 1.00 0.00 10 LEU A N 7
ATOM 9976 C CA . LEU A 1 19 ? 4.469 -12.371 5.662 1.00 0.00 10 LEU A CA 7
ATOM 9977 C C . LEU A 1 19 ? 5.149 -11.040 5.337 1.00 0.00 10 LEU A C 7
ATOM 9978 O O . LEU A 1 19 ? 4.635 -9.976 5.679 1.00 0.00 10 LEU A O 7
ATOM 9994 N N . HIS A 1 20 ? 6.296 -11.142 4.681 1.00 0.00 11 HIS A N 7
ATOM 9995 C CA . HIS A 1 20 ? 7.051 -9.959 4.305 1.00 0.00 11 HIS A CA 7
ATOM 9996 C C . HIS A 1 20 ? 6.088 -8.834 3.924 1.00 0.00 11 HIS A C 7
ATOM 9997 O O . HIS A 1 20 ? 6.175 -7.729 4.457 1.00 0.00 11 HIS A O 7
ATOM 10011 N N . TRP A 1 21 ? 5.190 -9.154 3.004 1.00 0.00 12 TRP A N 7
ATOM 10012 C CA . TRP A 1 21 ? 4.211 -8.184 2.544 1.00 0.00 12 TRP A CA 7
ATOM 10013 C C . TRP A 1 21 ? 3.510 -7.601 3.773 1.00 0.00 12 TRP A C 7
ATOM 10014 O O . TRP A 1 21 ? 3.511 -6.387 3.975 1.00 0.00 12 TRP A O 7
ATOM 10035 N N . PHE A 1 22 ? 2.930 -8.493 4.563 1.00 0.00 13 PHE A N 7
ATOM 10036 C CA . PHE A 1 22 ? 2.227 -8.082 5.766 1.00 0.00 13 PHE A CA 7
ATOM 10037 C C . PHE A 1 22 ? 3.116 -7.200 6.646 1.00 0.00 13 PHE A C 7
ATOM 10038 O O . PHE A 1 22 ? 2.618 -6.358 7.391 1.00 0.00 13 PHE A O 7
ATOM 10055 N N . GLY A 1 23 ? 4.417 -7.424 6.530 1.00 0.00 14 GLY A N 7
ATOM 10056 C CA . GLY A 1 23 ? 5.380 -6.660 7.305 1.00 0.00 14 GLY A CA 7
ATOM 10057 C C . GLY A 1 23 ? 5.530 -5.243 6.749 1.00 0.00 14 GLY A C 7
ATOM 10058 O O . GLY A 1 23 ? 5.694 -4.288 7.508 1.00 0.00 14 GLY A O 7
ATOM 10062 N N . PHE A 1 24 ? 5.470 -5.150 5.429 1.00 0.00 15 PHE A N 7
ATOM 10063 C CA . PHE A 1 24 ? 5.598 -3.865 4.762 1.00 0.00 15 PHE A CA 7
ATOM 10064 C C . PHE A 1 24 ? 4.308 -3.051 4.889 1.00 0.00 15 PHE A C 7
ATOM 10065 O O . PHE A 1 24 ? 4.343 -1.822 4.887 1.00 0.00 15 PHE A O 7
ATOM 10082 N N . GLY A 1 25 ? 3.200 -3.770 4.995 1.00 0.00 16 GLY A N 7
ATOM 10083 C CA . GLY A 1 25 ? 1.902 -3.130 5.122 1.00 0.00 16 GLY A CA 7
ATOM 10084 C C . GLY A 1 25 ? 1.694 -2.588 6.537 1.00 0.00 16 GLY A C 7
ATOM 10085 O O . GLY A 1 25 ? 1.254 -1.452 6.712 1.00 0.00 16 GLY A O 7
ATOM 10089 N N . TYR A 1 26 ? 2.020 -3.425 7.511 1.00 0.00 17 TYR A N 7
ATOM 10090 C CA . TYR A 1 26 ? 1.875 -3.043 8.906 1.00 0.00 17 TYR A CA 7
ATOM 10091 C C . TYR A 1 26 ? 2.862 -1.935 9.277 1.00 0.00 17 TYR A C 7
ATOM 10092 O O . TYR A 1 26 ? 2.494 -0.968 9.942 1.00 0.00 17 TYR A O 7
ATOM 10110 N N . ALA A 1 27 ? 4.097 -2.112 8.830 1.00 0.00 18 ALA A N 7
ATOM 10111 C CA . ALA A 1 27 ? 5.139 -1.139 9.107 1.00 0.00 18 ALA A CA 7
ATOM 10112 C C . ALA A 1 27 ? 4.822 0.166 8.373 1.00 0.00 18 ALA A C 7
ATOM 10113 O O . ALA A 1 27 ? 4.859 1.242 8.967 1.00 0.00 18 ALA A O 7
ATOM 10120 N N . ALA A 1 28 ? 4.516 0.026 7.091 1.00 0.00 19 ALA A N 7
ATOM 10121 C CA . ALA A 1 28 ? 4.192 1.180 6.270 1.00 0.00 19 ALA A CA 7
ATOM 10122 C C . ALA A 1 28 ? 2.900 1.820 6.782 1.00 0.00 19 ALA A C 7
ATOM 10123 O O . ALA A 1 28 ? 2.670 3.011 6.580 1.00 0.00 19 ALA A O 7
ATOM 10130 N N . LEU A 1 29 ? 2.090 0.999 7.436 1.00 0.00 20 LEU A N 7
ATOM 10131 C CA . LEU A 1 29 ? 0.828 1.469 7.979 1.00 0.00 20 LEU A CA 7
ATOM 10132 C C . LEU A 1 29 ? 1.101 2.389 9.171 1.00 0.00 20 LEU A C 7
ATOM 10133 O O . LEU A 1 29 ? 0.564 3.493 9.244 1.00 0.00 20 LEU A O 7
ATOM 10149 N N . VAL A 1 30 ? 1.935 1.899 10.076 1.00 0.00 21 VAL A N 7
ATOM 10150 C CA . VAL A 1 30 ? 2.286 2.663 11.261 1.00 0.00 21 VAL A CA 7
ATOM 10151 C C . VAL A 1 30 ? 2.905 3.997 10.838 1.00 0.00 21 VAL A C 7
ATOM 10152 O O . VAL A 1 30 ? 2.417 5.060 11.218 1.00 0.00 21 VAL A O 7
ATOM 10165 N N . ALA A 1 31 ? 3.971 3.897 10.058 1.00 0.00 22 ALA A N 7
ATOM 10166 C CA . ALA A 1 31 ? 4.662 5.083 9.579 1.00 0.00 22 ALA A CA 7
ATOM 10167 C C . ALA A 1 31 ? 3.687 5.947 8.776 1.00 0.00 22 ALA A C 7
ATOM 10168 O O . ALA A 1 31 ? 3.709 7.172 8.878 1.00 0.00 22 ALA A O 7
ATOM 10175 N N . SER A 1 32 ? 2.854 5.273 7.996 1.00 0.00 23 SER A N 7
ATOM 10176 C CA . SER A 1 32 ? 1.873 5.964 7.177 1.00 0.00 23 SER A CA 7
ATOM 10177 C C . SER A 1 32 ? 1.043 6.914 8.043 1.00 0.00 23 SER A C 7
ATOM 10178 O O . SER A 1 32 ? 1.237 8.128 8.000 1.00 0.00 23 SER A O 7
ATOM 10186 N N . GLY A 1 33 ? 0.136 6.325 8.809 1.00 0.00 24 GLY A N 7
ATOM 10187 C CA . GLY A 1 33 ? -0.724 7.104 9.684 1.00 0.00 24 GLY A CA 7
ATOM 10188 C C . GLY A 1 33 ? 0.101 8.020 10.590 1.00 0.00 24 GLY A C 7
ATOM 10189 O O . GLY A 1 33 ? -0.393 9.043 11.060 1.00 0.00 24 GLY A O 7
ATOM 10193 N N . GLY A 1 34 ? 1.345 7.618 10.809 1.00 0.00 25 GLY A N 7
ATOM 10194 C CA . GLY A 1 34 ? 2.243 8.390 11.651 1.00 0.00 25 GLY A CA 7
ATOM 10195 C C . GLY A 1 34 ? 2.444 9.799 11.091 1.00 0.00 25 GLY A C 7
ATOM 10196 O O . GLY A 1 34 ? 1.911 10.768 11.632 1.00 0.00 25 GLY A O 7
ATOM 10200 N N . ILE A 1 35 ? 3.214 9.870 10.015 1.00 0.00 26 ILE A N 7
ATOM 10201 C CA . ILE A 1 35 ? 3.491 11.145 9.376 1.00 0.00 26 ILE A CA 7
ATOM 10202 C C . ILE A 1 35 ? 2.207 11.685 8.744 1.00 0.00 26 ILE A C 7
ATOM 10203 O O . ILE A 1 35 ? 1.848 12.843 8.952 1.00 0.00 26 ILE A O 7
ATOM 10219 N N . ILE A 1 36 ? 1.549 10.819 7.987 1.00 0.00 27 ILE A N 7
ATOM 10220 C CA . ILE A 1 36 ? 0.312 11.195 7.323 1.00 0.00 27 ILE A CA 7
ATOM 10221 C C . ILE A 1 36 ? -0.680 11.719 8.363 1.00 0.00 27 ILE A C 7
ATOM 10222 O O . ILE A 1 36 ? -1.565 12.509 8.039 1.00 0.00 27 ILE A O 7
ATOM 10238 N N . GLY A 1 37 ? -0.500 11.258 9.592 1.00 0.00 28 GLY A N 7
ATOM 10239 C CA . GLY A 1 37 ? -1.368 11.670 10.681 1.00 0.00 28 GLY A CA 7
ATOM 10240 C C . GLY A 1 37 ? -0.987 13.062 11.190 1.00 0.00 28 GLY A C 7
ATOM 10241 O O . GLY A 1 37 ? -1.668 14.043 10.895 1.00 0.00 28 GLY A O 7
ATOM 10245 N N . TYR A 1 38 ? 0.101 13.103 11.945 1.00 0.00 29 TYR A N 7
ATOM 10246 C CA . TYR A 1 38 ? 0.582 14.358 12.497 1.00 0.00 29 TYR A CA 7
ATOM 10247 C C . TYR A 1 38 ? 0.602 15.455 11.430 1.00 0.00 29 TYR A C 7
ATOM 10248 O O . TYR A 1 38 ? 0.238 16.597 11.702 1.00 0.00 29 TYR A O 7
ATOM 10266 N N . VAL A 1 39 ? 1.033 15.068 10.238 1.00 0.00 30 VAL A N 7
ATOM 10267 C CA . VAL A 1 39 ? 1.106 16.004 9.129 1.00 0.00 30 VAL A CA 7
ATOM 10268 C C . VAL A 1 39 ? -0.266 16.101 8.458 1.00 0.00 30 VAL A C 7
ATOM 10269 O O . VAL A 1 39 ? -0.607 17.132 7.881 1.00 0.00 30 VAL A O 7
ATOM 10282 N N . LYS A 1 40 ? -1.016 15.013 8.557 1.00 0.00 31 LYS A N 7
ATOM 10283 C CA . LYS A 1 40 ? -2.343 14.962 7.967 1.00 0.00 31 LYS A CA 7
ATOM 10284 C C . LYS A 1 40 ? -2.231 14.515 6.508 1.00 0.00 31 LYS A C 7
ATOM 10285 O O . LYS A 1 40 ? -2.722 13.449 6.142 1.00 0.00 31 LYS A O 7
ATOM 10304 N N . ALA A 1 41 ? -1.581 15.354 5.714 1.00 0.00 32 ALA A N 7
ATOM 10305 C CA . ALA A 1 41 ? -1.398 15.058 4.303 1.00 0.00 32 ALA A CA 7
ATOM 10306 C C . ALA A 1 41 ? -1.068 16.351 3.554 1.00 0.00 32 ALA A C 7
ATOM 10307 O O . ALA A 1 41 ? -1.600 17.412 3.877 1.00 0.00 32 ALA A O 7
ATOM 10314 N N . GLY A 1 42 ? -0.192 16.220 2.569 1.00 0.00 33 GLY A N 7
ATOM 10315 C CA . GLY A 1 42 ? 0.215 17.364 1.772 1.00 0.00 33 GLY A CA 7
ATOM 10316 C C . GLY A 1 42 ? 1.738 17.512 1.762 1.00 0.00 33 GLY A C 7
ATOM 10317 O O . GLY A 1 42 ? 2.269 18.465 1.195 1.00 0.00 33 GLY A O 7
ATOM 10321 N N . SER A 1 43 ? 2.397 16.554 2.397 1.00 0.00 34 SER A N 7
ATOM 10322 C CA . SER A 1 43 ? 3.848 16.566 2.469 1.00 0.00 34 SER A CA 7
ATOM 10323 C C . SER A 1 43 ? 4.443 16.510 1.060 1.00 0.00 34 SER A C 7
ATOM 10324 O O . SER A 1 43 ? 4.030 15.690 0.241 1.00 0.00 34 SER A O 7
ATOM 10332 N N . VAL A 1 44 ? 5.401 17.393 0.822 1.00 0.00 35 VAL A N 7
ATOM 10333 C CA . VAL A 1 44 ? 6.056 17.454 -0.474 1.00 0.00 35 VAL A CA 7
ATOM 10334 C C . VAL A 1 44 ? 7.107 16.346 -0.563 1.00 0.00 35 VAL A C 7
ATOM 10335 O O . VAL A 1 44 ? 7.211 15.664 -1.581 1.00 0.00 35 VAL A O 7
ATOM 10348 N N . PRO A 1 45 ? 7.880 16.197 0.547 1.00 0.00 36 PRO A N 7
ATOM 10349 C CA . PRO A 1 45 ? 8.919 15.183 0.604 1.00 0.00 36 PRO A CA 7
ATOM 10350 C C . PRO A 1 45 ? 8.316 13.790 0.794 1.00 0.00 36 PRO A C 7
ATOM 10351 O O . PRO A 1 45 ? 8.726 12.837 0.133 1.00 0.00 36 PRO A O 7
ATOM 10362 N N . SER A 1 46 ? 7.353 13.716 1.701 1.00 0.00 37 SER A N 7
ATOM 10363 C CA . SER A 1 46 ? 6.690 12.455 1.987 1.00 0.00 37 SER A CA 7
ATOM 10364 C C . SER A 1 46 ? 6.150 11.843 0.693 1.00 0.00 37 SER A C 7
ATOM 10365 O O . SER A 1 46 ? 6.508 10.721 0.337 1.00 0.00 37 SER A O 7
ATOM 10373 N N . LEU A 1 47 ? 5.298 12.606 0.025 1.00 0.00 38 LEU A N 7
ATOM 10374 C CA . LEU A 1 47 ? 4.705 12.152 -1.222 1.00 0.00 38 LEU A CA 7
ATOM 10375 C C . LEU A 1 47 ? 5.817 11.758 -2.196 1.00 0.00 38 LEU A C 7
ATOM 10376 O O . LEU A 1 47 ? 5.794 10.665 -2.761 1.00 0.00 38 LEU A O 7
ATOM 10392 N N . ALA A 1 48 ? 6.764 12.669 -2.363 1.00 0.00 39 ALA A N 7
ATOM 10393 C CA . ALA A 1 48 ? 7.883 12.430 -3.259 1.00 0.00 39 ALA A CA 7
ATOM 10394 C C . ALA A 1 48 ? 8.566 11.116 -2.876 1.00 0.00 39 ALA A C 7
ATOM 10395 O O . ALA A 1 48 ? 9.104 10.419 -3.735 1.00 0.00 39 ALA A O 7
ATOM 10402 N N . ALA A 1 49 ? 8.524 10.819 -1.585 1.00 0.00 40 ALA A N 7
ATOM 10403 C CA . ALA A 1 49 ? 9.132 9.601 -1.078 1.00 0.00 40 ALA A CA 7
ATOM 10404 C C . ALA A 1 49 ? 8.308 8.395 -1.535 1.00 0.00 40 ALA A C 7
ATOM 10405 O O . ALA A 1 49 ? 8.861 7.339 -1.836 1.00 0.00 40 ALA A O 7
ATOM 10412 N N . GLY A 1 50 ? 6.999 8.594 -1.571 1.00 0.00 41 GLY A N 7
ATOM 10413 C CA . GLY A 1 50 ? 6.093 7.536 -1.986 1.00 0.00 41 GLY A CA 7
ATOM 10414 C C . GLY A 1 50 ? 6.262 7.221 -3.474 1.00 0.00 41 GLY A C 7
ATOM 10415 O O . GLY A 1 50 ? 6.097 6.076 -3.892 1.00 0.00 41 GLY A O 7
ATOM 10419 N N . LEU A 1 51 ? 6.591 8.257 -4.232 1.00 0.00 42 LEU A N 7
ATOM 10420 C CA . LEU A 1 51 ? 6.784 8.105 -5.664 1.00 0.00 42 LEU A CA 7
ATOM 10421 C C . LEU A 1 51 ? 8.059 7.298 -5.919 1.00 0.00 42 LEU A C 7
ATOM 10422 O O . LEU A 1 51 ? 8.007 6.218 -6.505 1.00 0.00 42 LEU A O 7
ATOM 10438 N N . LEU A 1 52 ? 9.173 7.853 -5.466 1.00 0.00 43 LEU A N 7
ATOM 10439 C CA . LEU A 1 52 ? 10.459 7.198 -5.637 1.00 0.00 43 LEU A CA 7
ATOM 10440 C C . LEU A 1 52 ? 10.361 5.754 -5.142 1.00 0.00 43 LEU A C 7
ATOM 10441 O O . LEU A 1 52 ? 10.522 4.815 -5.919 1.00 0.00 43 LEU A O 7
ATOM 10457 N N . PHE A 1 53 ? 10.098 5.622 -3.850 1.00 0.00 44 PHE A N 7
ATOM 10458 C CA . PHE A 1 53 ? 9.977 4.308 -3.241 1.00 0.00 44 PHE A CA 7
ATOM 10459 C C . PHE A 1 53 ? 8.837 3.511 -3.879 1.00 0.00 44 PHE A C 7
ATOM 10460 O O . PHE A 1 53 ? 8.828 2.282 -3.825 1.00 0.00 44 PHE A O 7
ATOM 10477 N N . GLY A 1 54 ? 7.904 4.243 -4.469 1.00 0.00 45 GLY A N 7
ATOM 10478 C CA . GLY A 1 54 ? 6.762 3.620 -5.117 1.00 0.00 45 GLY A CA 7
ATOM 10479 C C . GLY A 1 54 ? 7.213 2.690 -6.245 1.00 0.00 45 GLY A C 7
ATOM 10480 O O . GLY A 1 54 ? 7.057 1.473 -6.151 1.00 0.00 45 GLY A O 7
ATOM 10484 N N . SER A 1 55 ? 7.763 3.298 -7.286 1.00 0.00 46 SER A N 7
ATOM 10485 C CA . SER A 1 55 ? 8.237 2.539 -8.431 1.00 0.00 46 SER A CA 7
ATOM 10486 C C . SER A 1 55 ? 9.334 1.565 -7.996 1.00 0.00 46 SER A C 7
ATOM 10487 O O . SER A 1 55 ? 9.260 0.372 -8.285 1.00 0.00 46 SER A O 7
ATOM 10495 N N . LEU A 1 56 ? 10.326 2.111 -7.308 1.00 0.00 47 LEU A N 7
ATOM 10496 C CA . LEU A 1 56 ? 11.437 1.305 -6.830 1.00 0.00 47 LEU A CA 7
ATOM 10497 C C . LEU A 1 56 ? 10.893 0.065 -6.119 1.00 0.00 47 LEU A C 7
ATOM 10498 O O . LEU A 1 56 ? 11.350 -1.049 -6.369 1.00 0.00 47 LEU A O 7
ATOM 10514 N N . ALA A 1 57 ? 9.924 0.300 -5.246 1.00 0.00 48 ALA A N 7
ATOM 10515 C CA . ALA A 1 57 ? 9.312 -0.784 -4.496 1.00 0.00 48 ALA A CA 7
ATOM 10516 C C . ALA A 1 57 ? 8.799 -1.846 -5.471 1.00 0.00 48 ALA A C 7
ATOM 10517 O O . ALA A 1 57 ? 9.295 -2.972 -5.485 1.00 0.00 48 ALA A O 7
ATOM 10524 N N . GLY A 1 58 ? 7.813 -1.450 -6.262 1.00 0.00 49 GLY A N 7
ATOM 10525 C CA . GLY A 1 58 ? 7.227 -2.354 -7.237 1.00 0.00 49 GLY A CA 7
ATOM 10526 C C . GLY A 1 58 ? 8.270 -2.806 -8.261 1.00 0.00 49 GLY A C 7
ATOM 10527 O O . GLY A 1 58 ? 8.789 -3.918 -8.174 1.00 0.00 49 GLY A O 7
ATOM 10531 N N . LEU A 1 59 ? 8.546 -1.921 -9.208 1.00 0.00 50 LEU A N 7
ATOM 10532 C CA . LEU A 1 59 ? 9.517 -2.216 -10.247 1.00 0.00 50 LEU A CA 7
ATOM 10533 C C . LEU A 1 59 ? 10.694 -2.980 -9.638 1.00 0.00 50 LEU A C 7
ATOM 10534 O O . LEU A 1 59 ? 10.960 -4.121 -10.015 1.00 0.00 50 LEU A O 7
ATOM 10550 N N . GLY A 1 60 ? 11.368 -2.322 -8.706 1.00 0.00 51 GLY A N 7
ATOM 10551 C CA . GLY A 1 60 ? 12.510 -2.925 -8.041 1.00 0.00 51 GLY A CA 7
ATOM 10552 C C . GLY A 1 60 ? 12.176 -4.336 -7.551 1.00 0.00 51 GLY A C 7
ATOM 10553 O O . GLY A 1 60 ? 12.939 -5.273 -7.779 1.00 0.00 51 GLY A O 7
ATOM 10557 N N . ALA A 1 61 ? 11.035 -4.442 -6.886 1.00 0.00 52 ALA A N 7
ATOM 10558 C CA . ALA A 1 61 ? 10.591 -5.722 -6.361 1.00 0.00 52 ALA A CA 7
ATOM 10559 C C . ALA A 1 61 ? 10.498 -6.733 -7.506 1.00 0.00 52 ALA A C 7
ATOM 10560 O O . ALA A 1 61 ? 10.802 -7.911 -7.325 1.00 0.00 52 ALA A O 7
ATOM 10567 N N . TYR A 1 62 ? 10.076 -6.235 -8.659 1.00 0.00 53 TYR A N 7
ATOM 10568 C CA . TYR A 1 62 ? 9.939 -7.080 -9.833 1.00 0.00 53 TYR A CA 7
ATOM 10569 C C . TYR A 1 62 ? 10.245 -6.297 -11.111 1.00 0.00 53 TYR A C 7
ATOM 10570 O O . TYR A 1 62 ? 9.332 -5.865 -11.812 1.00 0.00 53 TYR A O 7
ATOM 10588 N N . GLN A 1 63 ? 11.534 -6.137 -11.375 1.00 0.00 54 GLN A N 7
ATOM 10589 C CA . GLN A 1 63 ? 11.972 -5.414 -12.556 1.00 0.00 54 GLN A CA 7
ATOM 10590 C C . GLN A 1 63 ? 13.497 -5.447 -12.664 1.00 0.00 54 GLN A C 7
ATOM 10591 O O . GLN A 1 63 ? 14.047 -6.093 -13.555 1.00 0.00 54 GLN A O 7
ATOM 10605 N N . LEU A 1 64 ? 14.139 -4.742 -11.744 1.00 0.00 55 LEU A N 7
ATOM 10606 C CA . LEU A 1 64 ? 15.591 -4.682 -11.724 1.00 0.00 55 LEU A CA 7
ATOM 10607 C C . LEU A 1 64 ? 16.037 -3.516 -10.839 1.00 0.00 55 LEU A C 7
ATOM 10608 O O . LEU A 1 64 ? 16.491 -2.489 -11.342 1.00 0.00 55 LEU A O 7
ATOM 10624 N N . SER A 1 65 ? 15.892 -3.714 -9.537 1.00 0.00 56 SER A N 7
ATOM 10625 C CA . SER A 1 65 ? 16.275 -2.692 -8.578 1.00 0.00 56 SER A CA 7
ATOM 10626 C C . SER A 1 65 ? 15.893 -3.132 -7.163 1.00 0.00 56 SER A C 7
ATOM 10627 O O . SER A 1 65 ? 15.225 -2.395 -6.439 1.00 0.00 56 SER A O 7
ATOM 10635 N N . GLN A 1 66 ? 16.333 -4.331 -6.812 1.00 0.00 57 GLN A N 7
ATOM 10636 C CA . GLN A 1 66 ? 16.045 -4.878 -5.497 1.00 0.00 57 GLN A CA 7
ATOM 10637 C C . GLN A 1 66 ? 16.841 -6.165 -5.272 1.00 0.00 57 GLN A C 7
ATOM 10638 O O . GLN A 1 66 ? 17.445 -6.350 -4.216 1.00 0.00 57 GLN A O 7
ATOM 10652 N N . ASP A 1 67 ? 16.817 -7.023 -6.282 1.00 0.00 58 ASP A N 7
ATOM 10653 C CA . ASP A 1 67 ? 17.529 -8.287 -6.208 1.00 0.00 58 ASP A CA 7
ATOM 10654 C C . ASP A 1 67 ? 17.583 -8.920 -7.600 1.00 0.00 58 ASP A C 7
ATOM 10655 O O . ASP A 1 67 ? 16.669 -8.741 -8.403 1.00 0.00 58 ASP A O 7
ATOM 10664 N N . PRO A 1 68 ? 18.693 -9.665 -7.850 1.00 0.00 59 PRO A N 7
ATOM 10665 C CA . PRO A 1 68 ? 18.879 -10.324 -9.131 1.00 0.00 59 PRO A CA 7
ATOM 10666 C C . PRO A 1 68 ? 17.982 -11.558 -9.248 1.00 0.00 59 PRO A C 7
ATOM 10667 O O . PRO A 1 68 ? 16.898 -11.490 -9.823 1.00 0.00 59 PRO A O 7
ATOM 10678 N N . ARG A 1 69 ? 18.469 -12.658 -8.692 1.00 0.00 60 ARG A N 7
ATOM 10679 C CA . ARG A 1 69 ? 17.725 -13.906 -8.726 1.00 0.00 60 ARG A CA 7
ATOM 10680 C C . ARG A 1 69 ? 16.234 -13.642 -8.502 1.00 0.00 60 ARG A C 7
ATOM 10681 O O . ARG A 1 69 ? 15.412 -13.931 -9.370 1.00 0.00 60 ARG A O 7
ATOM 10702 N N . ASN A 1 70 ? 15.932 -13.095 -7.334 1.00 0.00 61 ASN A N 7
ATOM 10703 C CA . ASN A 1 70 ? 14.555 -12.788 -6.985 1.00 0.00 61 ASN A CA 7
ATOM 10704 C C . ASN A 1 70 ? 13.838 -12.217 -8.210 1.00 0.00 61 ASN A C 7
ATOM 10705 O O . ASN A 1 70 ? 12.856 -12.787 -8.681 1.00 0.00 61 ASN A O 7
ATOM 10716 N N . VAL A 1 71 ? 14.358 -11.097 -8.691 1.00 0.00 62 VAL A N 7
ATOM 10717 C CA . VAL A 1 71 ? 13.780 -10.442 -9.852 1.00 0.00 62 VAL A CA 7
ATOM 10718 C C . VAL A 1 71 ? 13.471 -11.490 -10.922 1.00 0.00 62 VAL A C 7
ATOM 10719 O O . VAL A 1 71 ? 12.378 -11.502 -11.488 1.00 0.00 62 VAL A O 7
ATOM 10732 N N . TRP A 1 72 ? 14.452 -12.346 -11.169 1.00 0.00 63 TRP A N 7
ATOM 10733 C CA . TRP A 1 72 ? 14.299 -13.396 -12.161 1.00 0.00 63 TRP A CA 7
ATOM 10734 C C . TRP A 1 72 ? 12.989 -14.132 -11.872 1.00 0.00 63 TRP A C 7
ATOM 10735 O O . TRP A 1 72 ? 12.175 -14.333 -12.771 1.00 0.00 63 TRP A O 7
ATOM 10756 N N . VAL A 1 73 ? 12.827 -14.513 -10.614 1.00 0.00 64 VAL A N 7
ATOM 10757 C CA . VAL A 1 73 ? 11.630 -15.222 -10.195 1.00 0.00 64 VAL A CA 7
ATOM 10758 C C . VAL A 1 73 ? 10.397 -14.397 -10.566 1.00 0.00 64 VAL A C 7
ATOM 10759 O O . VAL A 1 73 ? 9.382 -14.947 -10.990 1.00 0.00 64 VAL A O 7
ATOM 10772 N N . PHE A 1 74 ? 10.525 -13.089 -10.394 1.00 0.00 65 PHE A N 7
ATOM 10773 C CA . PHE A 1 74 ? 9.434 -12.182 -10.706 1.00 0.00 65 PHE A CA 7
ATOM 10774 C C . PHE A 1 74 ? 9.245 -12.052 -12.219 1.00 0.00 65 PHE A C 7
ATOM 10775 O O . PHE A 1 74 ? 8.151 -11.737 -12.687 1.00 0.00 65 PHE A O 7
ATOM 10792 N N . LEU A 1 75 ? 10.327 -12.301 -12.942 1.00 0.00 66 LEU A N 7
ATOM 10793 C CA . LEU A 1 75 ? 10.294 -12.216 -14.392 1.00 0.00 66 LEU A CA 7
ATOM 10794 C C . LEU A 1 75 ? 9.478 -13.384 -14.949 1.00 0.00 66 LEU A C 7
ATOM 10795 O O . LEU A 1 75 ? 8.687 -13.208 -15.874 1.00 0.00 66 LEU A O 7
ATOM 10811 N N . ALA A 1 76 ? 9.698 -14.551 -14.362 1.00 0.00 67 ALA A N 7
ATOM 10812 C CA . ALA A 1 76 ? 8.993 -15.748 -14.788 1.00 0.00 67 ALA A CA 7
ATOM 10813 C C . ALA A 1 76 ? 7.519 -15.633 -14.395 1.00 0.00 67 ALA A C 7
ATOM 10814 O O . ALA A 1 76 ? 6.634 -15.888 -15.211 1.00 0.00 67 ALA A O 7
ATOM 10821 N N . THR A 1 77 ? 7.300 -15.250 -13.146 1.00 0.00 68 THR A N 7
ATOM 10822 C CA . THR A 1 77 ? 5.948 -15.098 -12.636 1.00 0.00 68 THR A CA 7
ATOM 10823 C C . THR A 1 77 ? 5.134 -14.178 -13.548 1.00 0.00 68 THR A C 7
ATOM 10824 O O . THR A 1 77 ? 4.185 -14.621 -14.195 1.00 0.00 68 THR A O 7
ATOM 10835 N N . SER A 1 78 ? 5.534 -12.915 -13.571 1.00 0.00 69 SER A N 7
ATOM 10836 C CA . SER A 1 78 ? 4.853 -11.930 -14.394 1.00 0.00 69 SER A CA 7
ATOM 10837 C C . SER A 1 78 ? 4.890 -12.358 -15.862 1.00 0.00 69 SER A C 7
ATOM 10838 O O . SER A 1 78 ? 3.899 -12.220 -16.578 1.00 0.00 69 SER A O 7
ATOM 10846 N N . GLY A 1 79 ? 6.043 -12.869 -16.268 1.00 0.00 70 GLY A N 7
ATOM 10847 C CA . GLY A 1 79 ? 6.222 -13.318 -17.638 1.00 0.00 70 GLY A CA 7
ATOM 10848 C C . GLY A 1 79 ? 5.006 -14.113 -18.118 1.00 0.00 70 GLY A C 7
ATOM 10849 O O . GLY A 1 79 ? 4.381 -13.756 -19.115 1.00 0.00 70 GLY A O 7
ATOM 10853 N N . THR A 1 80 ? 4.706 -15.175 -17.385 1.00 0.00 71 THR A N 7
ATOM 10854 C CA . THR A 1 80 ? 3.576 -16.023 -17.723 1.00 0.00 71 THR A CA 7
ATOM 10855 C C . THR A 1 80 ? 2.262 -15.263 -17.529 1.00 0.00 71 THR A C 7
ATOM 10856 O O . THR A 1 80 ? 1.358 -15.358 -18.358 1.00 0.00 71 THR A O 7
ATOM 10867 N N . LEU A 1 81 ? 2.199 -14.527 -16.430 1.00 0.00 72 LEU A N 7
ATOM 10868 C CA . LEU A 1 81 ? 1.010 -13.751 -16.116 1.00 0.00 72 LEU A CA 7
ATOM 10869 C C . LEU A 1 81 ? 0.563 -12.986 -17.363 1.00 0.00 72 LEU A C 7
ATOM 10870 O O . LEU A 1 81 ? -0.555 -13.171 -17.842 1.00 0.00 72 LEU A O 7
ATOM 10886 N N . ALA A 1 82 ? 1.459 -12.142 -17.853 1.00 0.00 73 ALA A N 7
ATOM 10887 C CA . ALA A 1 82 ? 1.170 -11.347 -19.035 1.00 0.00 73 ALA A CA 7
ATOM 10888 C C . ALA A 1 82 ? 0.902 -12.280 -20.218 1.00 0.00 73 ALA A C 7
ATOM 10889 O O . ALA A 1 82 ? -0.022 -12.050 -20.997 1.00 0.00 73 ALA A O 7
ATOM 10896 N N . GLY A 1 83 ? 1.726 -13.313 -20.315 1.00 0.00 74 GLY A N 7
ATOM 10897 C CA . GLY A 1 83 ? 1.589 -14.281 -21.390 1.00 0.00 74 GLY A CA 7
ATOM 10898 C C . GLY A 1 83 ? 0.132 -14.720 -21.550 1.00 0.00 74 GLY A C 7
ATOM 10899 O O . GLY A 1 83 ? -0.341 -14.919 -22.668 1.00 0.00 74 GLY A O 7
ATOM 10903 N N . ILE A 1 84 ? -0.539 -14.857 -20.416 1.00 0.00 75 ILE A N 7
ATOM 10904 C CA . ILE A 1 84 ? -1.933 -15.269 -20.417 1.00 0.00 75 ILE A CA 7
ATOM 10905 C C . ILE A 1 84 ? -2.741 -14.318 -21.303 1.00 0.00 75 ILE A C 7
ATOM 10906 O O . ILE A 1 84 ? -3.296 -14.732 -22.319 1.00 0.00 75 ILE A O 7
ATOM 10922 N N . MET A 1 85 ? -2.781 -13.062 -20.885 1.00 0.00 76 MET A N 7
ATOM 10923 C CA . MET A 1 85 ? -3.511 -12.049 -21.627 1.00 0.00 76 MET A CA 7
ATOM 10924 C C . MET A 1 85 ? -3.360 -10.674 -20.974 1.00 0.00 76 MET A C 7
ATOM 10925 O O . MET A 1 85 ? -2.909 -10.570 -19.834 1.00 0.00 76 MET A O 7
ATOM 10939 N N . GLY A 1 86 ? -3.745 -9.652 -21.724 1.00 0.00 77 GLY A N 7
ATOM 10940 C CA . GLY A 1 86 ? -3.657 -8.287 -21.232 1.00 0.00 77 GLY A CA 7
ATOM 10941 C C . GLY A 1 86 ? -2.205 -7.898 -20.950 1.00 0.00 77 GLY A C 7
ATOM 10942 O O . GLY A 1 86 ? -1.432 -8.704 -20.434 1.00 0.00 77 GLY A O 7
ATOM 10946 N N . MET A 1 87 ? -1.878 -6.663 -21.302 1.00 0.00 78 MET A N 7
ATOM 10947 C CA . MET A 1 87 ? -0.531 -6.158 -21.093 1.00 0.00 78 MET A CA 7
ATOM 10948 C C . MET A 1 87 ? -0.254 -5.934 -19.605 1.00 0.00 78 MET A C 7
ATOM 10949 O O . MET A 1 87 ? 0.730 -6.441 -19.070 1.00 0.00 78 MET A O 7
ATOM 10963 N N . ARG A 1 88 ? -1.140 -5.174 -18.979 1.00 0.00 79 ARG A N 7
ATOM 10964 C CA . ARG A 1 88 ? -1.003 -4.877 -17.563 1.00 0.00 79 ARG A CA 7
ATOM 10965 C C . ARG A 1 88 ? -1.950 -5.755 -16.742 1.00 0.00 79 ARG A C 7
ATOM 10966 O O . ARG A 1 88 ? -2.927 -6.283 -17.271 1.00 0.00 79 ARG A O 7
ATOM 10987 N N . PHE A 1 89 ? -1.627 -5.885 -15.464 1.00 0.00 80 PHE A N 7
ATOM 10988 C CA . PHE A 1 89 ? -2.436 -6.690 -14.565 1.00 0.00 80 PHE A CA 7
ATOM 10989 C C . PHE A 1 89 ? -3.924 -6.542 -14.887 1.00 0.00 80 PHE A C 7
ATOM 10990 O O . PHE A 1 89 ? -4.479 -5.449 -14.787 1.00 0.00 80 PHE A O 7
ATOM 11007 N N . TYR A 1 90 ? -4.529 -7.658 -15.267 1.00 0.00 81 TYR A N 7
ATOM 11008 C CA . TYR A 1 90 ? -5.942 -7.667 -15.603 1.00 0.00 81 TYR A CA 7
ATOM 11009 C C . TYR A 1 90 ? -6.803 -7.860 -14.353 1.00 0.00 81 TYR A C 7
ATOM 11010 O O . TYR A 1 90 ? -7.972 -7.479 -14.335 1.00 0.00 81 TYR A O 7
ATOM 11028 N N . HIS A 1 91 ? -6.190 -8.452 -13.338 1.00 0.00 82 HIS A N 7
ATOM 11029 C CA . HIS A 1 91 ? -6.886 -8.700 -12.087 1.00 0.00 82 HIS A CA 7
ATOM 11030 C C . HIS A 1 91 ? -6.794 -7.461 -11.194 1.00 0.00 82 HIS A C 7
ATOM 11031 O O . HIS A 1 91 ? -6.132 -6.486 -11.546 1.00 0.00 82 HIS A O 7
ATOM 11045 N N . SER A 1 92 ? -7.467 -7.541 -10.055 1.00 0.00 83 SER A N 7
ATOM 11046 C CA . SER A 1 92 ? -7.470 -6.438 -9.109 1.00 0.00 83 SER A CA 7
ATOM 11047 C C . SER A 1 92 ? -7.372 -6.975 -7.680 1.00 0.00 83 SER A C 7
ATOM 11048 O O . SER A 1 92 ? -7.816 -6.322 -6.736 1.00 0.00 83 SER A O 7
ATOM 11056 N N . GLY A 1 93 ? -6.789 -8.159 -7.564 1.00 0.00 84 GLY A N 7
ATOM 11057 C CA . GLY A 1 93 ? -6.628 -8.791 -6.266 1.00 0.00 84 GLY A CA 7
ATOM 11058 C C . GLY A 1 93 ? -5.149 -8.999 -5.937 1.00 0.00 84 GLY A C 7
ATOM 11059 O O . GLY A 1 93 ? -4.742 -8.872 -4.784 1.00 0.00 84 GLY A O 7
ATOM 11063 N N . LYS A 1 94 ? -4.385 -9.316 -6.972 1.00 0.00 85 LYS A N 7
ATOM 11064 C CA . LYS A 1 94 ? -2.959 -9.544 -6.808 1.00 0.00 85 LYS A CA 7
ATOM 11065 C C . LYS A 1 94 ? -2.311 -8.288 -6.222 1.00 0.00 85 LYS A C 7
ATOM 11066 O O . LYS A 1 94 ? -1.731 -8.332 -5.137 1.00 0.00 85 LYS A O 7
ATOM 11085 N N . PHE A 1 95 ? -2.430 -7.197 -6.964 1.00 0.00 86 PHE A N 7
ATOM 11086 C CA . PHE A 1 95 ? -1.863 -5.931 -6.532 1.00 0.00 86 PHE A CA 7
ATOM 11087 C C . PHE A 1 95 ? -2.960 -4.964 -6.083 1.00 0.00 86 PHE A C 7
ATOM 11088 O O . PHE A 1 95 ? -3.504 -4.216 -6.894 1.00 0.00 86 PHE A O 7
ATOM 11105 N N . MET A 1 96 ? -3.253 -5.010 -4.791 1.00 0.00 87 MET A N 7
ATOM 11106 C CA . MET A 1 96 ? -4.276 -4.147 -4.224 1.00 0.00 87 MET A CA 7
ATOM 11107 C C . MET A 1 96 ? -4.306 -4.262 -2.699 1.00 0.00 87 MET A C 7
ATOM 11108 O O . MET A 1 96 ? -4.156 -5.353 -2.152 1.00 0.00 87 MET A O 7
ATOM 11122 N N . PRO A 1 97 ? -4.506 -3.090 -2.039 1.00 0.00 88 PRO A N 7
ATOM 11123 C CA . PRO A 1 97 ? -4.558 -3.048 -0.587 1.00 0.00 88 PRO A CA 7
ATOM 11124 C C . PRO A 1 97 ? -5.885 -3.607 -0.070 1.00 0.00 88 PRO A C 7
ATOM 11125 O O . PRO A 1 97 ? -6.645 -2.899 0.589 1.00 0.00 88 PRO A O 7
ATOM 11136 N N . ALA A 1 98 ? -6.122 -4.871 -0.387 1.00 0.00 89 ALA A N 7
ATOM 11137 C CA . ALA A 1 98 ? -7.345 -5.532 0.037 1.00 0.00 89 ALA A CA 7
ATOM 11138 C C . ALA A 1 98 ? -8.541 -4.628 -0.268 1.00 0.00 89 ALA A C 7
ATOM 11139 O O . ALA A 1 98 ? -9.507 -4.594 0.492 1.00 0.00 89 ALA A O 7
ATOM 11146 N N . GLY A 1 99 ? -8.437 -3.918 -1.382 1.00 0.00 90 GLY A N 7
ATOM 11147 C CA . GLY A 1 99 ? -9.498 -3.017 -1.797 1.00 0.00 90 GLY A CA 7
ATOM 11148 C C . GLY A 1 99 ? -8.941 -1.860 -2.628 1.00 0.00 90 GLY A C 7
ATOM 11149 O O . GLY A 1 99 ? -9.075 -0.698 -2.250 1.00 0.00 90 GLY A O 7
ATOM 11153 N N . LEU A 1 100 ? -8.327 -2.219 -3.747 1.00 0.00 91 LEU A N 7
ATOM 11154 C CA . LEU A 1 100 ? -7.749 -1.226 -4.635 1.00 0.00 91 LEU A CA 7
ATOM 11155 C C . LEU A 1 100 ? -8.871 -0.407 -5.277 1.00 0.00 91 LEU A C 7
ATOM 11156 O O . LEU A 1 100 ? -9.009 0.785 -5.005 1.00 0.00 91 LEU A O 7
ATOM 11172 N N . ILE A 1 101 ? -9.645 -1.079 -6.117 1.00 0.00 92 ILE A N 7
ATOM 11173 C CA . ILE A 1 101 ? -10.751 -0.429 -6.799 1.00 0.00 92 ILE A CA 7
ATOM 11174 C C . ILE A 1 101 ? -11.690 0.191 -5.763 1.00 0.00 92 ILE A C 7
ATOM 11175 O O . ILE A 1 101 ? -12.018 1.374 -5.846 1.00 0.00 92 ILE A O 7
ATOM 11191 N N . ALA A 1 102 ? -12.096 -0.635 -4.810 1.00 0.00 93 ALA A N 7
ATOM 11192 C CA . ALA A 1 102 ? -12.992 -0.182 -3.759 1.00 0.00 93 ALA A CA 7
ATOM 11193 C C . ALA A 1 102 ? -12.428 1.094 -3.129 1.00 0.00 93 ALA A C 7
ATOM 11194 O O . ALA A 1 102 ? -13.038 2.158 -3.220 1.00 0.00 93 ALA A O 7
ATOM 11201 N N . GLY A 1 103 ? -11.269 0.945 -2.505 1.00 0.00 94 GLY A N 7
ATOM 11202 C CA . GLY A 1 103 ? -10.616 2.071 -1.860 1.00 0.00 94 GLY A CA 7
ATOM 11203 C C . GLY A 1 103 ? -10.619 3.301 -2.770 1.00 0.00 94 GLY A C 7
ATOM 11204 O O . GLY A 1 103 ? -11.014 4.388 -2.350 1.00 0.00 94 GLY A O 7
ATOM 11208 N N . ALA A 1 104 ? -10.174 3.089 -4.000 1.00 0.00 95 ALA A N 7
ATOM 11209 C CA . ALA A 1 104 ? -10.121 4.167 -4.973 1.00 0.00 95 ALA A CA 7
ATOM 11210 C C . ALA A 1 104 ? -11.470 4.889 -5.002 1.00 0.00 95 ALA A C 7
ATOM 11211 O O . ALA A 1 104 ? -11.533 6.102 -4.810 1.00 0.00 95 ALA A O 7
ATOM 11218 N N . SER A 1 105 ? -12.516 4.112 -5.244 1.00 0.00 96 SER A N 7
ATOM 11219 C CA . SER A 1 105 ? -13.860 4.662 -5.300 1.00 0.00 96 SER A CA 7
ATOM 11220 C C . SER A 1 105 ? -14.171 5.417 -4.006 1.00 0.00 96 SER A C 7
ATOM 11221 O O . SER A 1 105 ? -14.931 6.384 -4.015 1.00 0.00 96 SER A O 7
ATOM 11229 N N . LEU A 1 106 ? -13.566 4.948 -2.925 1.00 0.00 97 LEU A N 7
ATOM 11230 C CA . LEU A 1 106 ? -13.769 5.567 -1.626 1.00 0.00 97 LEU A CA 7
ATOM 11231 C C . LEU A 1 106 ? -13.044 6.913 -1.589 1.00 0.00 97 LEU A C 7
ATOM 11232 O O . LEU A 1 106 ? -13.509 7.856 -0.950 1.00 0.00 97 LEU A O 7
ATOM 11248 N N . LEU A 1 107 ? -11.916 6.961 -2.282 1.00 0.00 98 LEU A N 7
ATOM 11249 C CA . LEU A 1 107 ? -11.122 8.177 -2.336 1.00 0.00 98 LEU A CA 7
ATOM 11250 C C . LEU A 1 107 ? -11.832 9.206 -3.218 1.00 0.00 98 LEU A C 7
ATOM 11251 O O . LEU A 1 107 ? -11.736 10.408 -2.974 1.00 0.00 98 LEU A O 7
ATOM 11267 N N . MET A 1 108 ? -12.527 8.697 -4.224 1.00 0.00 99 MET A N 7
ATOM 11268 C CA . MET A 1 108 ? -13.253 9.557 -5.143 1.00 0.00 99 MET A CA 7
ATOM 11269 C C . MET A 1 108 ? -14.469 10.187 -4.460 1.00 0.00 99 MET A C 7
ATOM 11270 O O . MET A 1 108 ? -14.684 11.394 -4.558 1.00 0.00 99 MET A O 7
ATOM 11284 N N . VAL A 1 109 ? -15.232 9.341 -3.784 1.00 0.00 100 VAL A N 7
ATOM 11285 C CA . VAL A 1 109 ? -16.421 9.799 -3.085 1.00 0.00 100 VAL A CA 7
ATOM 11286 C C . VAL A 1 109 ? -16.015 10.795 -1.997 1.00 0.00 100 VAL A C 7
ATOM 11287 O O . VAL A 1 109 ? -16.615 11.862 -1.871 1.00 0.00 100 VAL A O 7
ATOM 11300 N N . ALA A 1 110 ? -14.998 10.412 -1.238 1.00 0.00 101 ALA A N 7
ATOM 11301 C CA . ALA A 1 110 ? -14.505 11.258 -0.164 1.00 0.00 101 ALA A CA 7
ATOM 11302 C C . ALA A 1 110 ? -14.077 12.609 -0.741 1.00 0.00 101 ALA A C 7
ATOM 11303 O O . ALA A 1 110 ? -14.494 13.657 -0.252 1.00 0.00 101 ALA A O 7
ATOM 11310 N N . LYS A 1 111 ? -13.249 12.539 -1.774 1.00 0.00 102 LYS A N 7
ATOM 11311 C CA . LYS A 1 111 ? -12.759 13.744 -2.422 1.00 0.00 102 LYS A CA 7
ATOM 11312 C C . LYS A 1 111 ? -13.939 14.666 -2.733 1.00 0.00 102 LYS A C 7
ATOM 11313 O O . LYS A 1 111 ? -13.969 15.813 -2.290 1.00 0.00 102 LYS A O 7
ATOM 11332 N N . VAL A 1 112 ? -14.883 14.131 -3.493 1.00 0.00 103 VAL A N 7
ATOM 11333 C CA . VAL A 1 112 ? -16.063 14.892 -3.869 1.00 0.00 103 VAL A CA 7
ATOM 11334 C C . VAL A 1 112 ? -16.658 15.551 -2.622 1.00 0.00 103 VAL A C 7
ATOM 11335 O O . VAL A 1 112 ? -17.035 16.721 -2.654 1.00 0.00 103 VAL A O 7
ATOM 11348 N N . GLY A 1 113 ? -16.723 14.770 -1.553 1.00 0.00 104 GLY A N 7
ATOM 11349 C CA . GLY A 1 113 ? -17.265 15.263 -0.299 1.00 0.00 104 GLY A CA 7
ATOM 11350 C C . GLY A 1 113 ? -16.426 16.422 0.244 1.00 0.00 104 GLY A C 7
ATOM 11351 O O . GLY A 1 113 ? -16.863 17.571 0.225 1.00 0.00 104 GLY A O 7
ATOM 11355 N N . VAL A 1 114 ? -15.236 16.079 0.714 1.00 0.00 105 VAL A N 7
ATOM 11356 C CA . VAL A 1 114 ? -14.332 17.077 1.260 1.00 0.00 105 VAL A CA 7
ATOM 11357 C C . VAL A 1 114 ? -14.043 18.136 0.195 1.00 0.00 105 VAL A C 7
ATOM 11358 O O . VAL A 1 114 ? -14.363 17.946 -0.978 1.00 0.00 105 VAL A O 7
ATOM 11371 N N . SER A 1 115 ? -13.442 19.230 0.640 1.00 0.00 106 SER A N 7
ATOM 11372 C CA . SER A 1 115 ? -13.107 20.319 -0.261 1.00 0.00 106 SER A CA 7
ATOM 11373 C C . SER A 1 115 ? -12.001 19.881 -1.223 1.00 0.00 106 SER A C 7
ATOM 11374 O O . SER A 1 115 ? -10.858 19.686 -0.814 1.00 0.00 106 SER A O 7
ATOM 11382 N N . MET A 1 116 ? -12.381 19.740 -2.485 1.00 0.00 107 MET A N 7
ATOM 11383 C CA . MET A 1 116 ? -11.436 19.328 -3.509 1.00 0.00 107 MET A CA 7
ATOM 11384 C C . MET A 1 116 ? -11.981 19.623 -4.908 1.00 0.00 107 MET A C 7
ATOM 11385 O O . MET A 1 116 ? -13.132 20.030 -5.057 1.00 0.00 107 MET A O 7
ATOM 11399 N N . PHE A 1 117 ? -11.128 19.407 -5.898 1.00 0.00 108 PHE A N 7
ATOM 11400 C CA . PHE A 1 117 ? -11.509 19.644 -7.280 1.00 0.00 108 PHE A CA 7
ATOM 11401 C C . PHE A 1 117 ? -10.487 19.037 -8.243 1.00 0.00 108 PHE A C 7
ATOM 11402 O O . PHE A 1 117 ? -9.299 19.346 -8.169 1.00 0.00 108 PHE A O 7
ATOM 11419 N N . ASN A 1 118 ? -10.987 18.183 -9.124 1.00 0.00 109 ASN A N 7
ATOM 11420 C CA . ASN A 1 118 ? -10.133 17.529 -10.101 1.00 0.00 109 ASN A CA 7
ATOM 11421 C C . ASN A 1 118 ? -10.352 18.169 -11.473 1.00 0.00 109 ASN A C 7
ATOM 11422 O O . ASN A 1 118 ? -9.411 18.675 -12.083 1.00 0.00 109 ASN A O 7
ATOM 11433 N N . ARG A 1 119 ? -11.599 18.125 -11.919 1.00 0.00 110 ARG A N 7
ATOM 11434 C CA . ARG A 1 119 ? -11.953 18.694 -13.208 1.00 0.00 110 ARG A CA 7
ATOM 11435 C C . ARG A 1 119 ? -10.742 18.687 -14.142 1.00 0.00 110 ARG A C 7
ATOM 11436 O O . ARG A 1 119 ? -10.142 19.731 -14.396 1.00 0.00 110 ARG A O 7
ATOM 11457 N N . PRO A 1 120 ? -10.409 17.467 -14.642 1.00 0.00 111 PRO A N 7
ATOM 11458 C CA . PRO A 1 120 ? -9.280 17.310 -15.543 1.00 0.00 111 PRO A CA 7
ATOM 11459 C C . PRO A 1 120 ? -9.618 17.829 -16.942 1.00 0.00 111 PRO A C 7
ATOM 11460 O O . PRO A 1 120 ? -10.082 17.073 -17.794 1.00 0.00 111 PRO A O 7
ATOM 11471 N N . HIS A 1 121 ? -9.373 19.117 -17.136 1.00 0.00 112 HIS A N 7
ATOM 11472 C CA . HIS A 1 121 ? -9.646 19.746 -18.417 1.00 0.00 112 HIS A CA 7
ATOM 11473 C C . HIS A 1 121 ? -8.372 20.410 -18.944 1.00 0.00 112 HIS A C 7
ATOM 11474 O O . HIS A 1 121 ? -7.429 19.726 -19.338 1.00 0.00 112 HIS A O 7
ATOM 11488 N N . MET A 1 10 ? -13.092 -21.125 1.233 1.00 0.00 1 MET A N 8
ATOM 11489 C CA . MET A 1 10 ? -13.406 -20.139 2.254 1.00 0.00 1 MET A CA 8
ATOM 11490 C C . MET A 1 10 ? -12.145 -19.709 3.007 1.00 0.00 1 MET A C 8
ATOM 11491 O O . MET A 1 10 ? -11.585 -20.485 3.780 1.00 0.00 1 MET A O 8
ATOM 11505 N N . GLN A 1 11 ? -11.736 -18.475 2.754 1.00 0.00 2 GLN A N 8
ATOM 11506 C CA . GLN A 1 11 ? -10.552 -17.932 3.398 1.00 0.00 2 GLN A CA 8
ATOM 11507 C C . GLN A 1 11 ? -9.392 -18.925 3.299 1.00 0.00 2 GLN A C 8
ATOM 11508 O O . GLN A 1 11 ? -9.298 -19.858 4.095 1.00 0.00 2 GLN A O 8
ATOM 11522 N N . ASP A 1 12 ? -8.536 -18.690 2.315 1.00 0.00 3 ASP A N 8
ATOM 11523 C CA . ASP A 1 12 ? -7.386 -19.552 2.101 1.00 0.00 3 ASP A CA 8
ATOM 11524 C C . ASP A 1 12 ? -6.345 -18.807 1.263 1.00 0.00 3 ASP A C 8
ATOM 11525 O O . ASP A 1 12 ? -6.695 -18.054 0.357 1.00 0.00 3 ASP A O 8
ATOM 11534 N N . THR A 1 13 ? -5.084 -19.044 1.597 1.00 0.00 4 THR A N 8
ATOM 11535 C CA . THR A 1 13 ? -3.990 -18.405 0.888 1.00 0.00 4 THR A CA 8
ATOM 11536 C C . THR A 1 13 ? -4.118 -16.882 0.969 1.00 0.00 4 THR A C 8
ATOM 11537 O O . THR A 1 13 ? -5.213 -16.357 1.163 1.00 0.00 4 THR A O 8
ATOM 11548 N N . SER A 1 14 ? -2.983 -16.216 0.817 1.00 0.00 5 SER A N 8
ATOM 11549 C CA . SER A 1 14 ? -2.954 -14.764 0.871 1.00 0.00 5 SER A CA 8
ATOM 11550 C C . SER A 1 14 ? -3.539 -14.181 -0.417 1.00 0.00 5 SER A C 8
ATOM 11551 O O . SER A 1 14 ? -2.799 -13.774 -1.311 1.00 0.00 5 SER A O 8
ATOM 11559 N N . SER A 1 15 ? -4.863 -14.159 -0.471 1.00 0.00 6 SER A N 8
ATOM 11560 C CA . SER A 1 15 ? -5.556 -13.632 -1.635 1.00 0.00 6 SER A CA 8
ATOM 11561 C C . SER A 1 15 ? -5.749 -12.121 -1.489 1.00 0.00 6 SER A C 8
ATOM 11562 O O . SER A 1 15 ? -6.543 -11.521 -2.212 1.00 0.00 6 SER A O 8
ATOM 11570 N N . VAL A 1 16 ? -5.009 -11.550 -0.551 1.00 0.00 7 VAL A N 8
ATOM 11571 C CA . VAL A 1 16 ? -5.089 -10.121 -0.301 1.00 0.00 7 VAL A CA 8
ATOM 11572 C C . VAL A 1 16 ? -3.675 -9.543 -0.214 1.00 0.00 7 VAL A C 8
ATOM 11573 O O . VAL A 1 16 ? -3.386 -8.507 -0.810 1.00 0.00 7 VAL A O 8
ATOM 11586 N N . VAL A 1 17 ? -2.831 -10.239 0.535 1.00 0.00 8 VAL A N 8
ATOM 11587 C CA . VAL A 1 17 ? -1.454 -9.808 0.708 1.00 0.00 8 VAL A CA 8
ATOM 11588 C C . VAL A 1 17 ? -0.660 -10.918 1.399 1.00 0.00 8 VAL A C 8
ATOM 11589 O O . VAL A 1 17 ? -1.164 -11.571 2.312 1.00 0.00 8 VAL A O 8
ATOM 11602 N N . PRO A 1 18 ? 0.601 -11.103 0.925 1.00 0.00 9 PRO A N 8
ATOM 11603 C CA . PRO A 1 18 ? 1.470 -12.123 1.488 1.00 0.00 9 PRO A CA 8
ATOM 11604 C C . PRO A 1 18 ? 2.009 -11.692 2.853 1.00 0.00 9 PRO A C 8
ATOM 11605 O O . PRO A 1 18 ? 1.811 -10.552 3.271 1.00 0.00 9 PRO A O 8
ATOM 11616 N N . LEU A 1 19 ? 2.680 -12.626 3.510 1.00 0.00 10 LEU A N 8
ATOM 11617 C CA . LEU A 1 19 ? 3.249 -12.357 4.820 1.00 0.00 10 LEU A CA 8
ATOM 11618 C C . LEU A 1 19 ? 4.194 -11.158 4.724 1.00 0.00 10 LEU A C 8
ATOM 11619 O O . LEU A 1 19 ? 3.863 -10.064 5.178 1.00 0.00 10 LEU A O 8
ATOM 11635 N N . HIS A 1 20 ? 5.353 -11.404 4.131 1.00 0.00 11 HIS A N 8
ATOM 11636 C CA . HIS A 1 20 ? 6.349 -10.358 3.970 1.00 0.00 11 HIS A CA 8
ATOM 11637 C C . HIS A 1 20 ? 5.651 -9.012 3.767 1.00 0.00 11 HIS A C 8
ATOM 11638 O O . HIS A 1 20 ? 5.752 -8.123 4.610 1.00 0.00 11 HIS A O 8
ATOM 11652 N N . TRP A 1 21 ? 4.957 -8.906 2.643 1.00 0.00 12 TRP A N 8
ATOM 11653 C CA . TRP A 1 21 ? 4.242 -7.683 2.318 1.00 0.00 12 TRP A CA 8
ATOM 11654 C C . TRP A 1 21 ? 3.548 -7.189 3.589 1.00 0.00 12 TRP A C 8
ATOM 11655 O O . TRP A 1 21 ? 3.743 -6.048 4.004 1.00 0.00 12 TRP A O 8
ATOM 11676 N N . PHE A 1 22 ? 2.751 -8.074 4.171 1.00 0.00 13 PHE A N 8
ATOM 11677 C CA . PHE A 1 22 ? 2.027 -7.742 5.386 1.00 0.00 13 PHE A CA 8
ATOM 11678 C C . PHE A 1 22 ? 2.908 -6.943 6.349 1.00 0.00 13 PHE A C 8
ATOM 11679 O O . PHE A 1 22 ? 2.500 -5.894 6.844 1.00 0.00 13 PHE A O 8
ATOM 11696 N N . GLY A 1 23 ? 4.100 -7.471 6.586 1.00 0.00 14 GLY A N 8
ATOM 11697 C CA . GLY A 1 23 ? 5.042 -6.821 7.481 1.00 0.00 14 GLY A CA 8
ATOM 11698 C C . GLY A 1 23 ? 5.355 -5.400 7.009 1.00 0.00 14 GLY A C 8
ATOM 11699 O O . GLY A 1 23 ? 5.382 -4.467 7.810 1.00 0.00 14 GLY A O 8
ATOM 11703 N N . PHE A 1 24 ? 5.584 -5.279 5.709 1.00 0.00 15 PHE A N 8
ATOM 11704 C CA . PHE A 1 24 ? 5.894 -3.988 5.121 1.00 0.00 15 PHE A CA 8
ATOM 11705 C C . PHE A 1 24 ? 4.684 -3.053 5.179 1.00 0.00 15 PHE A C 8
ATOM 11706 O O . PHE A 1 24 ? 4.838 -1.837 5.281 1.00 0.00 15 PHE A O 8
ATOM 11723 N N . GLY A 1 25 ? 3.506 -3.657 5.114 1.00 0.00 16 GLY A N 8
ATOM 11724 C CA . GLY A 1 25 ? 2.270 -2.895 5.158 1.00 0.00 16 GLY A CA 8
ATOM 11725 C C . GLY A 1 25 ? 1.986 -2.394 6.576 1.00 0.00 16 GLY A C 8
ATOM 11726 O O . GLY A 1 25 ? 1.553 -1.258 6.762 1.00 0.00 16 GLY A O 8
ATOM 11730 N N . TYR A 1 26 ? 2.241 -3.267 7.540 1.00 0.00 17 TYR A N 8
ATOM 11731 C CA . TYR A 1 26 ? 2.017 -2.928 8.935 1.00 0.00 17 TYR A CA 8
ATOM 11732 C C . TYR A 1 26 ? 2.928 -1.779 9.372 1.00 0.00 17 TYR A C 8
ATOM 11733 O O . TYR A 1 26 ? 2.455 -0.772 9.897 1.00 0.00 17 TYR A O 8
ATOM 11751 N N . ALA A 1 27 ? 4.219 -1.968 9.140 1.00 0.00 18 ALA A N 8
ATOM 11752 C CA . ALA A 1 27 ? 5.200 -0.960 9.504 1.00 0.00 18 ALA A CA 8
ATOM 11753 C C . ALA A 1 27 ? 4.941 0.313 8.695 1.00 0.00 18 ALA A C 8
ATOM 11754 O O . ALA A 1 27 ? 5.009 1.418 9.231 1.00 0.00 18 ALA A O 8
ATOM 11761 N N . ALA A 1 28 ? 4.648 0.115 7.418 1.00 0.00 19 ALA A N 8
ATOM 11762 C CA . ALA A 1 28 ? 4.379 1.234 6.530 1.00 0.00 19 ALA A CA 8
ATOM 11763 C C . ALA A 1 28 ? 3.086 1.925 6.967 1.00 0.00 19 ALA A C 8
ATOM 11764 O O . ALA A 1 28 ? 2.890 3.110 6.700 1.00 0.00 19 ALA A O 8
ATOM 11771 N N . LEU A 1 29 ? 2.235 1.156 7.631 1.00 0.00 20 LEU A N 8
ATOM 11772 C CA . LEU A 1 29 ? 0.967 1.680 8.107 1.00 0.00 20 LEU A CA 8
ATOM 11773 C C . LEU A 1 29 ? 1.221 2.648 9.264 1.00 0.00 20 LEU A C 8
ATOM 11774 O O . LEU A 1 29 ? 0.771 3.792 9.231 1.00 0.00 20 LEU A O 8
ATOM 11790 N N . VAL A 1 30 ? 1.942 2.153 10.259 1.00 0.00 21 VAL A N 8
ATOM 11791 C CA . VAL A 1 30 ? 2.262 2.961 11.424 1.00 0.00 21 VAL A CA 8
ATOM 11792 C C . VAL A 1 30 ? 2.927 4.262 10.971 1.00 0.00 21 VAL A C 8
ATOM 11793 O O . VAL A 1 30 ? 2.483 5.350 11.335 1.00 0.00 21 VAL A O 8
ATOM 11806 N N . ALA A 1 31 ? 3.981 4.107 10.183 1.00 0.00 22 ALA A N 8
ATOM 11807 C CA . ALA A 1 31 ? 4.712 5.256 9.676 1.00 0.00 22 ALA A CA 8
ATOM 11808 C C . ALA A 1 31 ? 3.779 6.107 8.812 1.00 0.00 22 ALA A C 8
ATOM 11809 O O . ALA A 1 31 ? 3.820 7.335 8.872 1.00 0.00 22 ALA A O 8
ATOM 11816 N N . SER A 1 32 ? 2.960 5.421 8.028 1.00 0.00 23 SER A N 8
ATOM 11817 C CA . SER A 1 32 ? 2.019 6.099 7.153 1.00 0.00 23 SER A CA 8
ATOM 11818 C C . SER A 1 32 ? 1.144 7.055 7.965 1.00 0.00 23 SER A C 8
ATOM 11819 O O . SER A 1 32 ? 1.345 8.268 7.930 1.00 0.00 23 SER A O 8
ATOM 11827 N N . GLY A 1 33 ? 0.191 6.473 8.679 1.00 0.00 24 GLY A N 8
ATOM 11828 C CA . GLY A 1 33 ? -0.715 7.258 9.499 1.00 0.00 24 GLY A CA 8
ATOM 11829 C C . GLY A 1 33 ? 0.059 8.137 10.484 1.00 0.00 24 GLY A C 8
ATOM 11830 O O . GLY A 1 33 ? -0.476 9.117 10.999 1.00 0.00 24 GLY A O 8
ATOM 11834 N N . GLY A 1 34 ? 1.306 7.754 10.716 1.00 0.00 25 GLY A N 8
ATOM 11835 C CA . GLY A 1 34 ? 2.158 8.495 11.630 1.00 0.00 25 GLY A CA 8
ATOM 11836 C C . GLY A 1 34 ? 2.409 9.914 11.117 1.00 0.00 25 GLY A C 8
ATOM 11837 O O . GLY A 1 34 ? 1.878 10.879 11.665 1.00 0.00 25 GLY A O 8
ATOM 11841 N N . ILE A 1 35 ? 3.219 9.997 10.072 1.00 0.00 26 ILE A N 8
ATOM 11842 C CA . ILE A 1 35 ? 3.547 11.282 9.479 1.00 0.00 26 ILE A CA 8
ATOM 11843 C C . ILE A 1 35 ? 2.317 11.834 8.754 1.00 0.00 26 ILE A C 8
ATOM 11844 O O . ILE A 1 35 ? 2.025 13.026 8.838 1.00 0.00 26 ILE A O 8
ATOM 11860 N N . ILE A 1 36 ? 1.629 10.939 8.060 1.00 0.00 27 ILE A N 8
ATOM 11861 C CA . ILE A 1 36 ? 0.437 11.321 7.321 1.00 0.00 27 ILE A CA 8
ATOM 11862 C C . ILE A 1 36 ? -0.623 11.830 8.300 1.00 0.00 27 ILE A C 8
ATOM 11863 O O . ILE A 1 36 ? -1.482 12.630 7.930 1.00 0.00 27 ILE A O 8
ATOM 11879 N N . GLY A 1 37 ? -0.529 11.346 9.530 1.00 0.00 28 GLY A N 8
ATOM 11880 C CA . GLY A 1 37 ? -1.469 11.741 10.564 1.00 0.00 28 GLY A CA 8
ATOM 11881 C C . GLY A 1 37 ? -1.125 13.126 11.117 1.00 0.00 28 GLY A C 8
ATOM 11882 O O . GLY A 1 37 ? -1.826 14.099 10.842 1.00 0.00 28 GLY A O 8
ATOM 11886 N N . TYR A 1 38 ? -0.047 13.171 11.886 1.00 0.00 29 TYR A N 8
ATOM 11887 C CA . TYR A 1 38 ? 0.398 14.420 12.479 1.00 0.00 29 TYR A CA 8
ATOM 11888 C C . TYR A 1 38 ? 0.404 15.547 11.445 1.00 0.00 29 TYR A C 8
ATOM 11889 O O . TYR A 1 38 ? -0.018 16.665 11.736 1.00 0.00 29 TYR A O 8
ATOM 11907 N N . VAL A 1 39 ? 0.887 15.214 10.257 1.00 0.00 30 VAL A N 8
ATOM 11908 C CA . VAL A 1 39 ? 0.954 16.184 9.177 1.00 0.00 30 VAL A CA 8
ATOM 11909 C C . VAL A 1 39 ? -0.399 16.243 8.466 1.00 0.00 30 VAL A C 8
ATOM 11910 O O . VAL A 1 39 ? -0.756 17.268 7.887 1.00 0.00 30 VAL A O 8
ATOM 11923 N N . LYS A 1 40 ? -1.115 15.130 8.531 1.00 0.00 31 LYS A N 8
ATOM 11924 C CA . LYS A 1 40 ? -2.421 15.042 7.900 1.00 0.00 31 LYS A CA 8
ATOM 11925 C C . LYS A 1 40 ? -2.251 14.600 6.445 1.00 0.00 31 LYS A C 8
ATOM 11926 O O . LYS A 1 40 ? -2.891 13.647 6.004 1.00 0.00 31 LYS A O 8
ATOM 11945 N N . ALA A 1 41 ? -1.386 15.315 5.741 1.00 0.00 32 ALA A N 8
ATOM 11946 C CA . ALA A 1 41 ? -1.124 15.008 4.345 1.00 0.00 32 ALA A CA 8
ATOM 11947 C C . ALA A 1 41 ? -0.504 16.231 3.666 1.00 0.00 32 ALA A C 8
ATOM 11948 O O . ALA A 1 41 ? -0.088 17.174 4.338 1.00 0.00 32 ALA A O 8
ATOM 11955 N N . GLY A 1 42 ? -0.462 16.176 2.343 1.00 0.00 33 GLY A N 8
ATOM 11956 C CA . GLY A 1 42 ? 0.101 17.268 1.566 1.00 0.00 33 GLY A CA 8
ATOM 11957 C C . GLY A 1 42 ? 1.630 17.223 1.584 1.00 0.00 33 GLY A C 8
ATOM 11958 O O . GLY A 1 42 ? 2.286 18.028 0.925 1.00 0.00 33 GLY A O 8
ATOM 11962 N N . SER A 1 43 ? 2.153 16.273 2.345 1.00 0.00 34 SER A N 8
ATOM 11963 C CA . SER A 1 43 ? 3.593 16.112 2.458 1.00 0.00 34 SER A CA 8
ATOM 11964 C C . SER A 1 43 ? 4.232 16.135 1.068 1.00 0.00 34 SER A C 8
ATOM 11965 O O . SER A 1 43 ? 3.960 15.265 0.241 1.00 0.00 34 SER A O 8
ATOM 11973 N N . VAL A 1 44 ? 5.069 17.139 0.852 1.00 0.00 35 VAL A N 8
ATOM 11974 C CA . VAL A 1 44 ? 5.748 17.287 -0.423 1.00 0.00 35 VAL A CA 8
ATOM 11975 C C . VAL A 1 44 ? 6.922 16.308 -0.487 1.00 0.00 35 VAL A C 8
ATOM 11976 O O . VAL A 1 44 ? 7.139 15.658 -1.508 1.00 0.00 35 VAL A O 8
ATOM 11989 N N . PRO A 1 45 ? 7.669 16.231 0.647 1.00 0.00 36 PRO A N 8
ATOM 11990 C CA . PRO A 1 45 ? 8.815 15.343 0.730 1.00 0.00 36 PRO A CA 8
ATOM 11991 C C . PRO A 1 45 ? 8.371 13.887 0.883 1.00 0.00 36 PRO A C 8
ATOM 11992 O O . PRO A 1 45 ? 8.877 13.003 0.193 1.00 0.00 36 PRO A O 8
ATOM 12003 N N . SER A 1 46 ? 7.428 13.682 1.791 1.00 0.00 37 SER A N 8
ATOM 12004 C CA . SER A 1 46 ? 6.909 12.348 2.044 1.00 0.00 37 SER A CA 8
ATOM 12005 C C . SER A 1 46 ? 6.347 11.752 0.752 1.00 0.00 37 SER A C 8
ATOM 12006 O O . SER A 1 46 ? 6.768 10.678 0.325 1.00 0.00 37 SER A O 8
ATOM 12014 N N . LEU A 1 47 ? 5.405 12.475 0.165 1.00 0.00 38 LEU A N 8
ATOM 12015 C CA . LEU A 1 47 ? 4.781 12.031 -1.070 1.00 0.00 38 LEU A CA 8
ATOM 12016 C C . LEU A 1 47 ? 5.867 11.719 -2.102 1.00 0.00 38 LEU A C 8
ATOM 12017 O O . LEU A 1 47 ? 5.862 10.650 -2.709 1.00 0.00 38 LEU A O 8
ATOM 12033 N N . ALA A 1 48 ? 6.772 12.672 -2.267 1.00 0.00 39 ALA A N 8
ATOM 12034 C CA . ALA A 1 48 ? 7.862 12.513 -3.215 1.00 0.00 39 ALA A CA 8
ATOM 12035 C C . ALA A 1 48 ? 8.622 11.223 -2.899 1.00 0.00 39 ALA A C 8
ATOM 12036 O O . ALA A 1 48 ? 9.101 10.543 -3.805 1.00 0.00 39 ALA A O 8
ATOM 12043 N N . ALA A 1 49 ? 8.708 10.925 -1.611 1.00 0.00 40 ALA A N 8
ATOM 12044 C CA . ALA A 1 49 ? 9.401 9.728 -1.164 1.00 0.00 40 ALA A CA 8
ATOM 12045 C C . ALA A 1 49 ? 8.588 8.495 -1.561 1.00 0.00 40 ALA A C 8
ATOM 12046 O O . ALA A 1 49 ? 9.152 7.438 -1.838 1.00 0.00 40 ALA A O 8
ATOM 12053 N N . GLY A 1 50 ? 7.275 8.671 -1.576 1.00 0.00 41 GLY A N 8
ATOM 12054 C CA . GLY A 1 50 ? 6.378 7.585 -1.934 1.00 0.00 41 GLY A CA 8
ATOM 12055 C C . GLY A 1 50 ? 6.460 7.278 -3.430 1.00 0.00 41 GLY A C 8
ATOM 12056 O O . GLY A 1 50 ? 6.302 6.129 -3.841 1.00 0.00 41 GLY A O 8
ATOM 12060 N N . LEU A 1 51 ? 6.705 8.324 -4.204 1.00 0.00 42 LEU A N 8
ATOM 12061 C CA . LEU A 1 51 ? 6.810 8.181 -5.647 1.00 0.00 42 LEU A CA 8
ATOM 12062 C C . LEU A 1 51 ? 8.099 7.431 -5.988 1.00 0.00 42 LEU A C 8
ATOM 12063 O O . LEU A 1 51 ? 8.057 6.360 -6.591 1.00 0.00 42 LEU A O 8
ATOM 12079 N N . LEU A 1 52 ? 9.214 8.024 -5.588 1.00 0.00 43 LEU A N 8
ATOM 12080 C CA . LEU A 1 52 ? 10.513 7.425 -5.844 1.00 0.00 43 LEU A CA 8
ATOM 12081 C C . LEU A 1 52 ? 10.522 5.990 -5.314 1.00 0.00 43 LEU A C 8
ATOM 12082 O O . LEU A 1 52 ? 10.706 5.044 -6.077 1.00 0.00 43 LEU A O 8
ATOM 12098 N N . PHE A 1 53 ? 10.321 5.874 -4.009 1.00 0.00 44 PHE A N 8
ATOM 12099 C CA . PHE A 1 53 ? 10.304 4.570 -3.368 1.00 0.00 44 PHE A CA 8
ATOM 12100 C C . PHE A 1 53 ? 9.162 3.708 -3.909 1.00 0.00 44 PHE A C 8
ATOM 12101 O O . PHE A 1 53 ? 9.212 2.482 -3.826 1.00 0.00 44 PHE A O 8
ATOM 12118 N N . GLY A 1 54 ? 8.159 4.383 -4.451 1.00 0.00 45 GLY A N 8
ATOM 12119 C CA . GLY A 1 54 ? 7.006 3.694 -5.006 1.00 0.00 45 GLY A CA 8
ATOM 12120 C C . GLY A 1 54 ? 7.418 2.776 -6.158 1.00 0.00 45 GLY A C 8
ATOM 12121 O O . GLY A 1 54 ? 7.329 1.554 -6.045 1.00 0.00 45 GLY A O 8
ATOM 12125 N N . SER A 1 55 ? 7.862 3.399 -7.240 1.00 0.00 46 SER A N 8
ATOM 12126 C CA . SER A 1 55 ? 8.288 2.653 -8.412 1.00 0.00 46 SER A CA 8
ATOM 12127 C C . SER A 1 55 ? 9.444 1.720 -8.046 1.00 0.00 46 SER A C 8
ATOM 12128 O O . SER A 1 55 ? 9.478 0.569 -8.478 1.00 0.00 46 SER A O 8
ATOM 12136 N N . LEU A 1 56 ? 10.363 2.252 -7.254 1.00 0.00 47 LEU A N 8
ATOM 12137 C CA . LEU A 1 56 ? 11.518 1.482 -6.825 1.00 0.00 47 LEU A CA 8
ATOM 12138 C C . LEU A 1 56 ? 11.044 0.211 -6.117 1.00 0.00 47 LEU A C 8
ATOM 12139 O O . LEU A 1 56 ? 11.614 -0.862 -6.312 1.00 0.00 47 LEU A O 8
ATOM 12155 N N . ALA A 1 57 ? 10.005 0.373 -5.311 1.00 0.00 48 ALA A N 8
ATOM 12156 C CA . ALA A 1 57 ? 9.448 -0.747 -4.573 1.00 0.00 48 ALA A CA 8
ATOM 12157 C C . ALA A 1 57 ? 8.862 -1.760 -5.559 1.00 0.00 48 ALA A C 8
ATOM 12158 O O . ALA A 1 57 ? 9.402 -2.853 -5.726 1.00 0.00 48 ALA A O 8
ATOM 12165 N N . GLY A 1 58 ? 7.765 -1.362 -6.185 1.00 0.00 49 GLY A N 8
ATOM 12166 C CA . GLY A 1 58 ? 7.100 -2.221 -7.150 1.00 0.00 49 GLY A CA 8
ATOM 12167 C C . GLY A 1 58 ? 8.091 -2.749 -8.189 1.00 0.00 49 GLY A C 8
ATOM 12168 O O . GLY A 1 58 ? 8.448 -3.926 -8.170 1.00 0.00 49 GLY A O 8
ATOM 12172 N N . LEU A 1 59 ? 8.508 -1.853 -9.071 1.00 0.00 50 LEU A N 8
ATOM 12173 C CA . LEU A 1 59 ? 9.451 -2.213 -10.116 1.00 0.00 50 LEU A CA 8
ATOM 12174 C C . LEU A 1 59 ? 10.585 -3.042 -9.510 1.00 0.00 50 LEU A C 8
ATOM 12175 O O . LEU A 1 59 ? 11.006 -4.042 -10.090 1.00 0.00 50 LEU A O 8
ATOM 12191 N N . GLY A 1 60 ? 11.046 -2.596 -8.351 1.00 0.00 51 GLY A N 8
ATOM 12192 C CA . GLY A 1 60 ? 12.123 -3.285 -7.660 1.00 0.00 51 GLY A CA 8
ATOM 12193 C C . GLY A 1 60 ? 11.878 -4.794 -7.629 1.00 0.00 51 GLY A C 8
ATOM 12194 O O . GLY A 1 60 ? 12.600 -5.557 -8.271 1.00 0.00 51 GLY A O 8
ATOM 12198 N N . ALA A 1 61 ? 10.858 -5.181 -6.877 1.00 0.00 52 ALA A N 8
ATOM 12199 C CA . ALA A 1 61 ? 10.509 -6.586 -6.755 1.00 0.00 52 ALA A CA 8
ATOM 12200 C C . ALA A 1 61 ? 10.099 -7.127 -8.126 1.00 0.00 52 ALA A C 8
ATOM 12201 O O . ALA A 1 61 ? 10.016 -8.339 -8.320 1.00 0.00 52 ALA A O 8
ATOM 12208 N N . TYR A 1 62 ? 9.853 -6.202 -9.042 1.00 0.00 53 TYR A N 8
ATOM 12209 C CA . TYR A 1 62 ? 9.454 -6.570 -10.389 1.00 0.00 53 TYR A CA 8
ATOM 12210 C C . TYR A 1 62 ? 10.553 -6.233 -11.399 1.00 0.00 53 TYR A C 8
ATOM 12211 O O . TYR A 1 62 ? 10.265 -5.903 -12.548 1.00 0.00 53 TYR A O 8
ATOM 12229 N N . GLN A 1 63 ? 11.789 -6.327 -10.933 1.00 0.00 54 GLN A N 8
ATOM 12230 C CA . GLN A 1 63 ? 12.933 -6.036 -11.781 1.00 0.00 54 GLN A CA 8
ATOM 12231 C C . GLN A 1 63 ? 13.248 -4.539 -11.751 1.00 0.00 54 GLN A C 8
ATOM 12232 O O . GLN A 1 63 ? 12.804 -3.790 -12.619 1.00 0.00 54 GLN A O 8
ATOM 12246 N N . LEU A 1 64 ? 14.013 -4.148 -10.742 1.00 0.00 55 LEU A N 8
ATOM 12247 C CA . LEU A 1 64 ? 14.393 -2.754 -10.588 1.00 0.00 55 LEU A CA 8
ATOM 12248 C C . LEU A 1 64 ? 15.272 -2.604 -9.344 1.00 0.00 55 LEU A C 8
ATOM 12249 O O . LEU A 1 64 ? 14.889 -1.934 -8.387 1.00 0.00 55 LEU A O 8
ATOM 12265 N N . SER A 1 65 ? 16.433 -3.241 -9.398 1.00 0.00 56 SER A N 8
ATOM 12266 C CA . SER A 1 65 ? 17.368 -3.186 -8.288 1.00 0.00 56 SER A CA 8
ATOM 12267 C C . SER A 1 65 ? 17.137 -4.373 -7.350 1.00 0.00 56 SER A C 8
ATOM 12268 O O . SER A 1 65 ? 16.334 -5.256 -7.647 1.00 0.00 56 SER A O 8
ATOM 12276 N N . GLN A 1 66 ? 17.855 -4.356 -6.237 1.00 0.00 57 GLN A N 8
ATOM 12277 C CA . GLN A 1 66 ? 17.739 -5.420 -5.254 1.00 0.00 57 GLN A CA 8
ATOM 12278 C C . GLN A 1 66 ? 18.218 -6.746 -5.848 1.00 0.00 57 GLN A C 8
ATOM 12279 O O . GLN A 1 66 ? 18.752 -6.777 -6.956 1.00 0.00 57 GLN A O 8
ATOM 12293 N N . ASP A 1 67 ? 18.011 -7.809 -5.084 1.00 0.00 58 ASP A N 8
ATOM 12294 C CA . ASP A 1 67 ? 18.416 -9.134 -5.521 1.00 0.00 58 ASP A CA 8
ATOM 12295 C C . ASP A 1 67 ? 18.122 -9.286 -7.015 1.00 0.00 58 ASP A C 8
ATOM 12296 O O . ASP A 1 67 ? 16.983 -9.118 -7.447 1.00 0.00 58 ASP A O 8
ATOM 12305 N N . PRO A 1 68 ? 19.196 -9.612 -7.782 1.00 0.00 59 PRO A N 8
ATOM 12306 C CA . PRO A 1 68 ? 19.064 -9.789 -9.218 1.00 0.00 59 PRO A CA 8
ATOM 12307 C C . PRO A 1 68 ? 18.383 -11.119 -9.546 1.00 0.00 59 PRO A C 8
ATOM 12308 O O . PRO A 1 68 ? 17.628 -11.212 -10.513 1.00 0.00 59 PRO A O 8
ATOM 12319 N N . ARG A 1 69 ? 18.675 -12.115 -8.723 1.00 0.00 60 ARG A N 8
ATOM 12320 C CA . ARG A 1 69 ? 18.100 -13.436 -8.914 1.00 0.00 60 ARG A CA 8
ATOM 12321 C C . ARG A 1 69 ? 16.582 -13.386 -8.731 1.00 0.00 60 ARG A C 8
ATOM 12322 O O . ARG A 1 69 ? 15.831 -13.582 -9.685 1.00 0.00 60 ARG A O 8
ATOM 12343 N N . ASN A 1 70 ? 16.175 -13.121 -7.498 1.00 0.00 61 ASN A N 8
ATOM 12344 C CA . ASN A 1 70 ? 14.760 -13.043 -7.177 1.00 0.00 61 ASN A CA 8
ATOM 12345 C C . ASN A 1 70 ? 14.024 -12.321 -8.309 1.00 0.00 61 ASN A C 8
ATOM 12346 O O . ASN A 1 70 ? 13.209 -12.923 -9.007 1.00 0.00 61 ASN A O 8
ATOM 12357 N N . VAL A 1 71 ? 14.339 -11.043 -8.455 1.00 0.00 62 VAL A N 8
ATOM 12358 C CA . VAL A 1 71 ? 13.718 -10.233 -9.490 1.00 0.00 62 VAL A CA 8
ATOM 12359 C C . VAL A 1 71 ? 13.651 -11.037 -10.789 1.00 0.00 62 VAL A C 8
ATOM 12360 O O . VAL A 1 71 ? 12.624 -11.047 -11.466 1.00 0.00 62 VAL A O 8
ATOM 12373 N N . TRP A 1 72 ? 14.760 -11.693 -11.099 1.00 0.00 63 TRP A N 8
ATOM 12374 C CA . TRP A 1 72 ? 14.840 -12.499 -12.306 1.00 0.00 63 TRP A CA 8
ATOM 12375 C C . TRP A 1 72 ? 13.631 -13.436 -12.330 1.00 0.00 63 TRP A C 8
ATOM 12376 O O . TRP A 1 72 ? 12.887 -13.470 -13.309 1.00 0.00 63 TRP A O 8
ATOM 12397 N N . VAL A 1 73 ? 13.473 -14.174 -11.241 1.00 0.00 64 VAL A N 8
ATOM 12398 C CA . VAL A 1 73 ? 12.367 -15.109 -11.125 1.00 0.00 64 VAL A CA 8
ATOM 12399 C C . VAL A 1 73 ? 11.051 -14.369 -11.374 1.00 0.00 64 VAL A C 8
ATOM 12400 O O . VAL A 1 73 ? 10.109 -14.938 -11.924 1.00 0.00 64 VAL A O 8
ATOM 12413 N N . PHE A 1 74 ? 11.028 -13.112 -10.957 1.00 0.00 65 PHE A N 8
ATOM 12414 C CA . PHE A 1 74 ? 9.843 -12.288 -11.128 1.00 0.00 65 PHE A CA 8
ATOM 12415 C C . PHE A 1 74 ? 9.706 -11.819 -12.578 1.00 0.00 65 PHE A C 8
ATOM 12416 O O . PHE A 1 74 ? 8.597 -11.591 -13.058 1.00 0.00 65 PHE A O 8
ATOM 12433 N N . LEU A 1 75 ? 10.849 -11.688 -13.234 1.00 0.00 66 LEU A N 8
ATOM 12434 C CA . LEU A 1 75 ? 10.871 -11.249 -14.619 1.00 0.00 66 LEU A CA 8
ATOM 12435 C C . LEU A 1 75 ? 10.219 -12.318 -15.498 1.00 0.00 66 LEU A C 8
ATOM 12436 O O . LEU A 1 75 ? 9.405 -12.003 -16.365 1.00 0.00 66 LEU A O 8
ATOM 12452 N N . ALA A 1 76 ? 10.601 -13.561 -15.245 1.00 0.00 67 ALA A N 8
ATOM 12453 C CA . ALA A 1 76 ? 10.063 -14.679 -16.002 1.00 0.00 67 ALA A CA 8
ATOM 12454 C C . ALA A 1 76 ? 8.601 -14.900 -15.609 1.00 0.00 67 ALA A C 8
ATOM 12455 O O . ALA A 1 76 ? 7.746 -15.099 -16.470 1.00 0.00 67 ALA A O 8
ATOM 12462 N N . THR A 1 77 ? 8.359 -14.857 -14.307 1.00 0.00 68 THR A N 8
ATOM 12463 C CA . THR A 1 77 ? 7.015 -15.050 -13.789 1.00 0.00 68 THR A CA 8
ATOM 12464 C C . THR A 1 77 ? 6.029 -14.126 -14.507 1.00 0.00 68 THR A C 8
ATOM 12465 O O . THR A 1 77 ? 5.211 -14.583 -15.303 1.00 0.00 68 THR A O 8
ATOM 12476 N N . SER A 1 78 ? 6.140 -12.842 -14.199 1.00 0.00 69 SER A N 8
ATOM 12477 C CA . SER A 1 78 ? 5.269 -11.849 -14.804 1.00 0.00 69 SER A CA 8
ATOM 12478 C C . SER A 1 78 ? 5.588 -11.711 -16.294 1.00 0.00 69 SER A C 8
ATOM 12479 O O . SER A 1 78 ? 4.760 -11.235 -17.069 1.00 0.00 69 SER A O 8
ATOM 12487 N N . GLY A 1 79 ? 6.791 -12.137 -16.651 1.00 0.00 70 GLY A N 8
ATOM 12488 C CA . GLY A 1 79 ? 7.230 -12.067 -18.034 1.00 0.00 70 GLY A CA 8
ATOM 12489 C C . GLY A 1 79 ? 6.238 -12.772 -18.961 1.00 0.00 70 GLY A C 8
ATOM 12490 O O . GLY A 1 79 ? 5.717 -12.165 -19.895 1.00 0.00 70 GLY A O 8
ATOM 12494 N N . THR A 1 80 ? 6.005 -14.043 -18.669 1.00 0.00 71 THR A N 8
ATOM 12495 C CA . THR A 1 80 ? 5.085 -14.837 -19.465 1.00 0.00 71 THR A CA 8
ATOM 12496 C C . THR A 1 80 ? 3.646 -14.615 -18.995 1.00 0.00 71 THR A C 8
ATOM 12497 O O . THR A 1 80 ? 2.751 -14.392 -19.808 1.00 0.00 71 THR A O 8
ATOM 12508 N N . LEU A 1 81 ? 3.468 -14.684 -17.684 1.00 0.00 72 LEU A N 8
ATOM 12509 C CA . LEU A 1 81 ? 2.153 -14.493 -17.095 1.00 0.00 72 LEU A CA 8
ATOM 12510 C C . LEU A 1 81 ? 1.527 -13.216 -17.660 1.00 0.00 72 LEU A C 8
ATOM 12511 O O . LEU A 1 81 ? 0.396 -13.235 -18.142 1.00 0.00 72 LEU A O 8
ATOM 12527 N N . ALA A 1 82 ? 2.291 -12.136 -17.582 1.00 0.00 73 ALA A N 8
ATOM 12528 C CA . ALA A 1 82 ? 1.826 -10.852 -18.079 1.00 0.00 73 ALA A CA 8
ATOM 12529 C C . ALA A 1 82 ? 2.086 -10.769 -19.585 1.00 0.00 73 ALA A C 8
ATOM 12530 O O . ALA A 1 82 ? 1.337 -10.119 -20.312 1.00 0.00 73 ALA A O 8
ATOM 12537 N N . GLY A 1 83 ? 3.150 -11.436 -20.007 1.00 0.00 74 GLY A N 8
ATOM 12538 C CA . GLY A 1 83 ? 3.519 -11.445 -21.412 1.00 0.00 74 GLY A CA 8
ATOM 12539 C C . GLY A 1 83 ? 2.303 -11.732 -22.296 1.00 0.00 74 GLY A C 8
ATOM 12540 O O . GLY A 1 83 ? 2.125 -11.101 -23.337 1.00 0.00 74 GLY A O 8
ATOM 12544 N N . ILE A 1 84 ? 1.498 -12.684 -21.848 1.00 0.00 75 ILE A N 8
ATOM 12545 C CA . ILE A 1 84 ? 0.304 -13.062 -22.585 1.00 0.00 75 ILE A CA 8
ATOM 12546 C C . ILE A 1 84 ? -0.627 -11.853 -22.695 1.00 0.00 75 ILE A C 8
ATOM 12547 O O . ILE A 1 84 ? -1.378 -11.729 -23.662 1.00 0.00 75 ILE A O 8
ATOM 12563 N N . MET A 1 85 ? -0.547 -10.992 -21.691 1.00 0.00 76 MET A N 8
ATOM 12564 C CA . MET A 1 85 ? -1.373 -9.797 -21.663 1.00 0.00 76 MET A CA 8
ATOM 12565 C C . MET A 1 85 ? -0.584 -8.573 -22.134 1.00 0.00 76 MET A C 8
ATOM 12566 O O . MET A 1 85 ? 0.591 -8.684 -22.480 1.00 0.00 76 MET A O 8
ATOM 12580 N N . GLY A 1 86 ? -1.262 -7.435 -22.132 1.00 0.00 77 GLY A N 8
ATOM 12581 C CA . GLY A 1 86 ? -0.638 -6.192 -22.555 1.00 0.00 77 GLY A CA 8
ATOM 12582 C C . GLY A 1 86 ? 0.270 -5.634 -21.457 1.00 0.00 77 GLY A C 8
ATOM 12583 O O . GLY A 1 86 ? 0.838 -6.391 -20.672 1.00 0.00 77 GLY A O 8
ATOM 12587 N N . MET A 1 87 ? 0.379 -4.313 -21.439 1.00 0.00 78 MET A N 8
ATOM 12588 C CA . MET A 1 87 ? 1.208 -3.644 -20.451 1.00 0.00 78 MET A CA 8
ATOM 12589 C C . MET A 1 87 ? 0.498 -3.571 -19.098 1.00 0.00 78 MET A C 8
ATOM 12590 O O . MET A 1 87 ? 0.951 -4.167 -18.122 1.00 0.00 78 MET A O 8
ATOM 12604 N N . ARG A 1 88 ? -0.603 -2.835 -19.083 1.00 0.00 79 ARG A N 8
ATOM 12605 C CA . ARG A 1 88 ? -1.381 -2.676 -17.865 1.00 0.00 79 ARG A CA 8
ATOM 12606 C C . ARG A 1 88 ? -2.800 -3.211 -18.068 1.00 0.00 79 ARG A C 8
ATOM 12607 O O . ARG A 1 88 ? -3.584 -2.632 -18.817 1.00 0.00 79 ARG A O 8
ATOM 12628 N N . PHE A 1 89 ? -3.086 -4.311 -17.386 1.00 0.00 80 PHE A N 8
ATOM 12629 C CA . PHE A 1 89 ? -4.397 -4.930 -17.482 1.00 0.00 80 PHE A CA 8
ATOM 12630 C C . PHE A 1 89 ? -4.629 -5.902 -16.323 1.00 0.00 80 PHE A C 8
ATOM 12631 O O . PHE A 1 89 ? -3.693 -6.260 -15.611 1.00 0.00 80 PHE A O 8
ATOM 12648 N N . TYR A 1 90 ? -5.884 -6.301 -16.170 1.00 0.00 81 TYR A N 8
ATOM 12649 C CA . TYR A 1 90 ? -6.252 -7.224 -15.110 1.00 0.00 81 TYR A CA 8
ATOM 12650 C C . TYR A 1 90 ? -5.586 -6.835 -13.789 1.00 0.00 81 TYR A C 8
ATOM 12651 O O . TYR A 1 90 ? -5.113 -5.710 -13.636 1.00 0.00 81 TYR A O 8
ATOM 12669 N N . HIS A 1 91 ? -5.571 -7.787 -12.868 1.00 0.00 82 HIS A N 8
ATOM 12670 C CA . HIS A 1 91 ? -4.971 -7.558 -11.564 1.00 0.00 82 HIS A CA 8
ATOM 12671 C C . HIS A 1 91 ? -5.923 -6.729 -10.700 1.00 0.00 82 HIS A C 8
ATOM 12672 O O . HIS A 1 91 ? -5.592 -5.614 -10.301 1.00 0.00 82 HIS A O 8
ATOM 12686 N N . SER A 1 92 ? -7.086 -7.306 -10.436 1.00 0.00 83 SER A N 8
ATOM 12687 C CA . SER A 1 92 ? -8.088 -6.635 -9.627 1.00 0.00 83 SER A CA 8
ATOM 12688 C C . SER A 1 92 ? -9.263 -7.578 -9.359 1.00 0.00 83 SER A C 8
ATOM 12689 O O . SER A 1 92 ? -10.421 -7.178 -9.465 1.00 0.00 83 SER A O 8
ATOM 12697 N N . GLY A 1 93 ? -8.923 -8.812 -9.017 1.00 0.00 84 GLY A N 8
ATOM 12698 C CA . GLY A 1 93 ? -9.935 -9.815 -8.734 1.00 0.00 84 GLY A CA 8
ATOM 12699 C C . GLY A 1 93 ? -10.307 -9.815 -7.250 1.00 0.00 84 GLY A C 8
ATOM 12700 O O . GLY A 1 93 ? -9.472 -10.114 -6.397 1.00 0.00 84 GLY A O 8
ATOM 12704 N N . LYS A 1 94 ? -11.561 -9.477 -6.987 1.00 0.00 85 LYS A N 8
ATOM 12705 C CA . LYS A 1 94 ? -12.053 -9.434 -5.620 1.00 0.00 85 LYS A CA 8
ATOM 12706 C C . LYS A 1 94 ? -10.933 -8.958 -4.694 1.00 0.00 85 LYS A C 8
ATOM 12707 O O . LYS A 1 94 ? -10.411 -9.734 -3.894 1.00 0.00 85 LYS A O 8
ATOM 12726 N N . PHE A 1 95 ? -10.595 -7.684 -4.832 1.00 0.00 86 PHE A N 8
ATOM 12727 C CA . PHE A 1 95 ? -9.546 -7.095 -4.017 1.00 0.00 86 PHE A CA 8
ATOM 12728 C C . PHE A 1 95 ? -8.300 -7.983 -4.002 1.00 0.00 86 PHE A C 8
ATOM 12729 O O . PHE A 1 95 ? -7.967 -8.574 -2.975 1.00 0.00 86 PHE A O 8
ATOM 12746 N N . MET A 1 96 ? -7.646 -8.049 -5.152 1.00 0.00 87 MET A N 8
ATOM 12747 C CA . MET A 1 96 ? -6.444 -8.855 -5.283 1.00 0.00 87 MET A CA 8
ATOM 12748 C C . MET A 1 96 ? -5.308 -8.290 -4.428 1.00 0.00 87 MET A C 8
ATOM 12749 O O . MET A 1 96 ? -4.699 -9.014 -3.642 1.00 0.00 87 MET A O 8
ATOM 12763 N N . PRO A 1 97 ? -5.051 -6.968 -4.615 1.00 0.00 88 PRO A N 8
ATOM 12764 C CA . PRO A 1 97 ? -4.000 -6.297 -3.869 1.00 0.00 88 PRO A CA 8
ATOM 12765 C C . PRO A 1 97 ? -4.429 -6.045 -2.423 1.00 0.00 88 PRO A C 8
ATOM 12766 O O . PRO A 1 97 ? -3.639 -6.224 -1.497 1.00 0.00 88 PRO A O 8
ATOM 12777 N N . ALA A 1 98 ? -5.679 -5.632 -2.273 1.00 0.00 89 ALA A N 8
ATOM 12778 C CA . ALA A 1 98 ? -6.222 -5.354 -0.955 1.00 0.00 89 ALA A CA 8
ATOM 12779 C C . ALA A 1 98 ? -7.573 -4.651 -1.103 1.00 0.00 89 ALA A C 8
ATOM 12780 O O . ALA A 1 98 ? -8.513 -4.943 -0.365 1.00 0.00 89 ALA A O 8
ATOM 12787 N N . GLY A 1 99 ? -7.627 -3.738 -2.062 1.00 0.00 90 GLY A N 8
ATOM 12788 C CA . GLY A 1 99 ? -8.847 -2.991 -2.316 1.00 0.00 90 GLY A CA 8
ATOM 12789 C C . GLY A 1 99 ? -8.557 -1.726 -3.126 1.00 0.00 90 GLY A C 8
ATOM 12790 O O . GLY A 1 99 ? -8.873 -0.620 -2.690 1.00 0.00 90 GLY A O 8
ATOM 12794 N N . LEU A 1 100 ? -7.959 -1.931 -4.290 1.00 0.00 91 LEU A N 8
ATOM 12795 C CA . LEU A 1 100 ? -7.622 -0.821 -5.164 1.00 0.00 91 LEU A CA 8
ATOM 12796 C C . LEU A 1 100 ? -8.907 -0.229 -5.748 1.00 0.00 91 LEU A C 8
ATOM 12797 O O . LEU A 1 100 ? -9.129 0.978 -5.673 1.00 0.00 91 LEU A O 8
ATOM 12813 N N . ILE A 1 101 ? -9.720 -1.108 -6.316 1.00 0.00 92 ILE A N 8
ATOM 12814 C CA . ILE A 1 101 ? -10.977 -0.687 -6.912 1.00 0.00 92 ILE A CA 8
ATOM 12815 C C . ILE A 1 101 ? -11.877 -0.093 -5.827 1.00 0.00 92 ILE A C 8
ATOM 12816 O O . ILE A 1 101 ? -12.333 1.043 -5.948 1.00 0.00 92 ILE A O 8
ATOM 12832 N N . ALA A 1 102 ? -12.106 -0.887 -4.791 1.00 0.00 93 ALA A N 8
ATOM 12833 C CA . ALA A 1 102 ? -12.943 -0.453 -3.686 1.00 0.00 93 ALA A CA 8
ATOM 12834 C C . ALA A 1 102 ? -12.384 0.848 -3.108 1.00 0.00 93 ALA A C 8
ATOM 12835 O O . ALA A 1 102 ? -13.007 1.902 -3.225 1.00 0.00 93 ALA A O 8
ATOM 12842 N N . GLY A 1 103 ? -11.214 0.732 -2.496 1.00 0.00 94 GLY A N 8
ATOM 12843 C CA . GLY A 1 103 ? -10.564 1.886 -1.900 1.00 0.00 94 GLY A CA 8
ATOM 12844 C C . GLY A 1 103 ? -10.615 3.092 -2.841 1.00 0.00 94 GLY A C 8
ATOM 12845 O O . GLY A 1 103 ? -10.959 4.196 -2.423 1.00 0.00 94 GLY A O 8
ATOM 12849 N N . ALA A 1 104 ? -10.267 2.839 -4.094 1.00 0.00 95 ALA A N 8
ATOM 12850 C CA . ALA A 1 104 ? -10.269 3.889 -5.098 1.00 0.00 95 ALA A CA 8
ATOM 12851 C C . ALA A 1 104 ? -11.595 4.649 -5.032 1.00 0.00 95 ALA A C 8
ATOM 12852 O O . ALA A 1 104 ? -11.609 5.867 -4.861 1.00 0.00 95 ALA A O 8
ATOM 12859 N N . SER A 1 105 ? -12.678 3.898 -5.171 1.00 0.00 96 SER A N 8
ATOM 12860 C CA . SER A 1 105 ? -14.006 4.486 -5.130 1.00 0.00 96 SER A CA 8
ATOM 12861 C C . SER A 1 105 ? -14.211 5.225 -3.806 1.00 0.00 96 SER A C 8
ATOM 12862 O O . SER A 1 105 ? -14.944 6.210 -3.748 1.00 0.00 96 SER A O 8
ATOM 12870 N N . LEU A 1 106 ? -13.549 4.720 -2.775 1.00 0.00 97 LEU A N 8
ATOM 12871 C CA . LEU A 1 106 ? -13.649 5.319 -1.455 1.00 0.00 97 LEU A CA 8
ATOM 12872 C C . LEU A 1 106 ? -12.903 6.655 -1.449 1.00 0.00 97 LEU A C 8
ATOM 12873 O O . LEU A 1 106 ? -13.282 7.578 -0.730 1.00 0.00 97 LEU A O 8
ATOM 12889 N N . LEU A 1 107 ? -11.856 6.716 -2.259 1.00 0.00 98 LEU A N 8
ATOM 12890 C CA . LEU A 1 107 ? -11.054 7.924 -2.356 1.00 0.00 98 LEU A CA 8
ATOM 12891 C C . LEU A 1 107 ? -11.818 8.975 -3.164 1.00 0.00 98 LEU A C 8
ATOM 12892 O O . LEU A 1 107 ? -11.888 10.137 -2.768 1.00 0.00 98 LEU A O 8
ATOM 12908 N N . MET A 1 108 ? -12.371 8.528 -4.283 1.00 0.00 99 MET A N 8
ATOM 12909 C CA . MET A 1 108 ? -13.127 9.415 -5.150 1.00 0.00 99 MET A CA 8
ATOM 12910 C C . MET A 1 108 ? -14.305 10.041 -4.401 1.00 0.00 99 MET A C 8
ATOM 12911 O O . MET A 1 108 ? -14.533 11.246 -4.492 1.00 0.00 99 MET A O 8
ATOM 12925 N N . VAL A 1 109 ? -15.023 9.194 -3.678 1.00 0.00 100 VAL A N 8
ATOM 12926 C CA . VAL A 1 109 ? -16.172 9.649 -2.915 1.00 0.00 100 VAL A CA 8
ATOM 12927 C C . VAL A 1 109 ? -15.705 10.621 -1.829 1.00 0.00 100 VAL A C 8
ATOM 12928 O O . VAL A 1 109 ? -16.165 11.761 -1.772 1.00 0.00 100 VAL A O 8
ATOM 12941 N N . ALA A 1 110 ? -14.797 10.136 -0.995 1.00 0.00 101 ALA A N 8
ATOM 12942 C CA . ALA A 1 110 ? -14.263 10.947 0.085 1.00 0.00 101 ALA A CA 8
ATOM 12943 C C . ALA A 1 110 ? -13.724 12.260 -0.488 1.00 0.00 101 ALA A C 8
ATOM 12944 O O . ALA A 1 110 ? -13.699 13.278 0.201 1.00 0.00 101 ALA A O 8
ATOM 12951 N N . LYS A 1 111 ? -13.304 12.192 -1.743 1.00 0.00 102 LYS A N 8
ATOM 12952 C CA . LYS A 1 111 ? -12.767 13.363 -2.416 1.00 0.00 102 LYS A CA 8
ATOM 12953 C C . LYS A 1 111 ? -13.909 14.325 -2.748 1.00 0.00 102 LYS A C 8
ATOM 12954 O O . LYS A 1 111 ? -13.845 15.508 -2.418 1.00 0.00 102 LYS A O 8
ATOM 12973 N N . VAL A 1 112 ? -14.929 13.781 -3.396 1.00 0.00 103 VAL A N 8
ATOM 12974 C CA . VAL A 1 112 ? -16.084 14.576 -3.776 1.00 0.00 103 VAL A CA 8
ATOM 12975 C C . VAL A 1 112 ? -16.585 15.355 -2.558 1.00 0.00 103 VAL A C 8
ATOM 12976 O O . VAL A 1 112 ? -16.954 16.522 -2.672 1.00 0.00 103 VAL A O 8
ATOM 12989 N N . GLY A 1 113 ? -16.581 14.676 -1.420 1.00 0.00 104 GLY A N 8
ATOM 12990 C CA . GLY A 1 113 ? -17.031 15.289 -0.182 1.00 0.00 104 GLY A CA 8
ATOM 12991 C C . GLY A 1 113 ? -16.064 16.386 0.270 1.00 0.00 104 GLY A C 8
ATOM 12992 O O . GLY A 1 113 ? -16.406 17.567 0.249 1.00 0.00 104 GLY A O 8
ATOM 12996 N N . VAL A 1 114 ? -14.875 15.955 0.667 1.00 0.00 105 VAL A N 8
ATOM 12997 C CA . VAL A 1 114 ? -13.856 16.885 1.123 1.00 0.00 105 VAL A CA 8
ATOM 12998 C C . VAL A 1 114 ? -13.508 17.849 -0.013 1.00 0.00 105 VAL A C 8
ATOM 12999 O O . VAL A 1 114 ? -13.792 17.572 -1.177 1.00 0.00 105 VAL A O 8
ATOM 13012 N N . SER A 1 115 ? -12.896 18.962 0.366 1.00 0.00 106 SER A N 8
ATOM 13013 C CA . SER A 1 115 ? -12.505 19.969 -0.606 1.00 0.00 106 SER A CA 8
ATOM 13014 C C . SER A 1 115 ? -11.368 19.438 -1.481 1.00 0.00 106 SER A C 8
ATOM 13015 O O . SER A 1 115 ? -10.229 19.331 -1.028 1.00 0.00 106 SER A O 8
ATOM 13023 N N . MET A 1 116 ? -11.715 19.120 -2.720 1.00 0.00 107 MET A N 8
ATOM 13024 C CA . MET A 1 116 ? -10.737 18.603 -3.662 1.00 0.00 107 MET A CA 8
ATOM 13025 C C . MET A 1 116 ? -10.654 19.489 -4.907 1.00 0.00 107 MET A C 8
ATOM 13026 O O . MET A 1 116 ? -11.674 19.960 -5.407 1.00 0.00 107 MET A O 8
ATOM 13040 N N . PHE A 1 117 ? -9.429 19.687 -5.372 1.00 0.00 108 PHE A N 8
ATOM 13041 C CA . PHE A 1 117 ? -9.200 20.508 -6.548 1.00 0.00 108 PHE A CA 8
ATOM 13042 C C . PHE A 1 117 ? -10.208 20.179 -7.651 1.00 0.00 108 PHE A C 8
ATOM 13043 O O . PHE A 1 117 ? -10.970 21.045 -8.078 1.00 0.00 108 PHE A O 8
ATOM 13060 N N . ASN A 1 118 ? -10.179 18.926 -8.081 1.00 0.00 109 ASN A N 8
ATOM 13061 C CA . ASN A 1 118 ? -11.080 18.472 -9.126 1.00 0.00 109 ASN A CA 8
ATOM 13062 C C . ASN A 1 118 ? -10.563 18.951 -10.484 1.00 0.00 109 ASN A C 8
ATOM 13063 O O . ASN A 1 118 ? -9.551 19.646 -10.556 1.00 0.00 109 ASN A O 8
ATOM 13074 N N . ARG A 1 119 ? -11.280 18.560 -11.527 1.00 0.00 110 ARG A N 8
ATOM 13075 C CA . ARG A 1 119 ? -10.906 18.940 -12.878 1.00 0.00 110 ARG A CA 8
ATOM 13076 C C . ARG A 1 119 ? -9.517 18.396 -13.217 1.00 0.00 110 ARG A C 8
ATOM 13077 O O . ARG A 1 119 ? -8.556 18.638 -12.489 1.00 0.00 110 ARG A O 8
ATOM 13098 N N . PRO A 1 120 ? -9.454 17.650 -14.353 1.00 0.00 111 PRO A N 8
ATOM 13099 C CA . PRO A 1 120 ? -8.198 17.070 -14.798 1.00 0.00 111 PRO A CA 8
ATOM 13100 C C . PRO A 1 120 ? -7.285 18.136 -15.406 1.00 0.00 111 PRO A C 8
ATOM 13101 O O . PRO A 1 120 ? -6.066 18.070 -15.261 1.00 0.00 111 PRO A O 8
ATOM 13112 N N . HIS A 1 121 ? -7.911 19.095 -16.073 1.00 0.00 112 HIS A N 8
ATOM 13113 C CA . HIS A 1 121 ? -7.170 20.174 -16.703 1.00 0.00 112 HIS A CA 8
ATOM 13114 C C . HIS A 1 121 ? -7.669 21.519 -16.170 1.00 0.00 112 HIS A C 8
ATOM 13115 O O . HIS A 1 121 ? -7.363 22.567 -16.735 1.00 0.00 112 HIS A O 8
ATOM 13129 N N . MET A 1 10 ? -11.489 -19.894 -4.275 1.00 0.00 1 MET A N 9
ATOM 13130 C CA . MET A 1 10 ? -10.704 -20.304 -3.124 1.00 0.00 1 MET A CA 9
ATOM 13131 C C . MET A 1 10 ? -10.219 -19.090 -2.330 1.00 0.00 1 MET A C 9
ATOM 13132 O O . MET A 1 10 ? -9.784 -18.097 -2.912 1.00 0.00 1 MET A O 9
ATOM 13146 N N . GLN A 1 11 ? -10.309 -19.208 -1.014 1.00 0.00 2 GLN A N 9
ATOM 13147 C CA . GLN A 1 11 ? -9.884 -18.132 -0.134 1.00 0.00 2 GLN A CA 9
ATOM 13148 C C . GLN A 1 11 ? -9.785 -18.633 1.308 1.00 0.00 2 GLN A C 9
ATOM 13149 O O . GLN A 1 11 ? -10.661 -19.358 1.779 1.00 0.00 2 GLN A O 9
ATOM 13163 N N . ASP A 1 12 ? -8.712 -18.227 1.970 1.00 0.00 3 ASP A N 9
ATOM 13164 C CA . ASP A 1 12 ? -8.487 -18.625 3.349 1.00 0.00 3 ASP A CA 9
ATOM 13165 C C . ASP A 1 12 ? -7.078 -18.207 3.773 1.00 0.00 3 ASP A C 9
ATOM 13166 O O . ASP A 1 12 ? -6.915 -17.361 4.651 1.00 0.00 3 ASP A O 9
ATOM 13175 N N . THR A 1 13 ? -6.095 -18.819 3.130 1.00 0.00 4 THR A N 9
ATOM 13176 C CA . THR A 1 13 ? -4.704 -18.521 3.429 1.00 0.00 4 THR A CA 9
ATOM 13177 C C . THR A 1 13 ? -4.469 -17.009 3.419 1.00 0.00 4 THR A C 9
ATOM 13178 O O . THR A 1 13 ? -4.178 -16.416 4.456 1.00 0.00 4 THR A O 9
ATOM 13189 N N . SER A 1 14 ? -4.604 -16.429 2.235 1.00 0.00 5 SER A N 9
ATOM 13190 C CA . SER A 1 14 ? -4.410 -14.998 2.077 1.00 0.00 5 SER A CA 9
ATOM 13191 C C . SER A 1 14 ? -4.945 -14.545 0.717 1.00 0.00 5 SER A C 9
ATOM 13192 O O . SER A 1 14 ? -5.402 -15.365 -0.079 1.00 0.00 5 SER A O 9
ATOM 13200 N N . SER A 1 15 ? -4.871 -13.242 0.491 1.00 0.00 6 SER A N 9
ATOM 13201 C CA . SER A 1 15 ? -5.342 -12.670 -0.759 1.00 0.00 6 SER A CA 9
ATOM 13202 C C . SER A 1 15 ? -5.107 -11.158 -0.764 1.00 0.00 6 SER A C 9
ATOM 13203 O O . SER A 1 15 ? -4.762 -10.584 -1.796 1.00 0.00 6 SER A O 9
ATOM 13211 N N . VAL A 1 16 ? -5.303 -10.557 0.400 1.00 0.00 7 VAL A N 9
ATOM 13212 C CA . VAL A 1 16 ? -5.117 -9.123 0.542 1.00 0.00 7 VAL A CA 9
ATOM 13213 C C . VAL A 1 16 ? -3.641 -8.781 0.329 1.00 0.00 7 VAL A C 9
ATOM 13214 O O . VAL A 1 16 ? -3.316 -7.713 -0.187 1.00 0.00 7 VAL A O 9
ATOM 13227 N N . VAL A 1 17 ? -2.787 -9.708 0.738 1.00 0.00 8 VAL A N 9
ATOM 13228 C CA . VAL A 1 17 ? -1.353 -9.518 0.599 1.00 0.00 8 VAL A CA 9
ATOM 13229 C C . VAL A 1 17 ? -0.621 -10.676 1.280 1.00 0.00 8 VAL A C 9
ATOM 13230 O O . VAL A 1 17 ? -1.199 -11.379 2.107 1.00 0.00 8 VAL A O 9
ATOM 13243 N N . PRO A 1 18 ? 0.673 -10.842 0.898 1.00 0.00 9 PRO A N 9
ATOM 13244 C CA . PRO A 1 18 ? 1.491 -11.902 1.463 1.00 0.00 9 PRO A CA 9
ATOM 13245 C C . PRO A 1 18 ? 1.920 -11.561 2.892 1.00 0.00 9 PRO A C 9
ATOM 13246 O O . PRO A 1 18 ? 1.682 -10.452 3.367 1.00 0.00 9 PRO A O 9
ATOM 13257 N N . LEU A 1 19 ? 2.545 -12.535 3.536 1.00 0.00 10 LEU A N 9
ATOM 13258 C CA . LEU A 1 19 ? 3.010 -12.352 4.900 1.00 0.00 10 LEU A CA 9
ATOM 13259 C C . LEU A 1 19 ? 3.970 -11.162 4.953 1.00 0.00 10 LEU A C 9
ATOM 13260 O O . LEU A 1 19 ? 3.623 -10.102 5.472 1.00 0.00 10 LEU A O 9
ATOM 13276 N N . HIS A 1 20 ? 5.158 -11.376 4.407 1.00 0.00 11 HIS A N 9
ATOM 13277 C CA . HIS A 1 20 ? 6.170 -10.334 4.384 1.00 0.00 11 HIS A CA 9
ATOM 13278 C C . HIS A 1 20 ? 5.499 -8.970 4.221 1.00 0.00 11 HIS A C 9
ATOM 13279 O O . HIS A 1 20 ? 5.553 -8.135 5.122 1.00 0.00 11 HIS A O 9
ATOM 13293 N N . TRP A 1 21 ? 4.880 -8.785 3.064 1.00 0.00 12 TRP A N 9
ATOM 13294 C CA . TRP A 1 21 ? 4.198 -7.536 2.771 1.00 0.00 12 TRP A CA 9
ATOM 13295 C C . TRP A 1 21 ? 3.422 -7.116 4.020 1.00 0.00 12 TRP A C 9
ATOM 13296 O O . TRP A 1 21 ? 3.584 -6.000 4.511 1.00 0.00 12 TRP A O 9
ATOM 13317 N N . PHE A 1 22 ? 2.594 -8.034 4.500 1.00 0.00 13 PHE A N 9
ATOM 13318 C CA . PHE A 1 22 ? 1.792 -7.773 5.683 1.00 0.00 13 PHE A CA 9
ATOM 13319 C C . PHE A 1 22 ? 2.609 -7.038 6.748 1.00 0.00 13 PHE A C 9
ATOM 13320 O O . PHE A 1 22 ? 2.171 -6.018 7.277 1.00 0.00 13 PHE A O 9
ATOM 13337 N N . GLY A 1 23 ? 3.782 -7.585 7.030 1.00 0.00 14 GLY A N 9
ATOM 13338 C CA . GLY A 1 23 ? 4.664 -6.995 8.023 1.00 0.00 14 GLY A CA 9
ATOM 13339 C C . GLY A 1 23 ? 5.042 -5.563 7.638 1.00 0.00 14 GLY A C 9
ATOM 13340 O O . GLY A 1 23 ? 5.051 -4.671 8.484 1.00 0.00 14 GLY A O 9
ATOM 13344 N N . PHE A 1 24 ? 5.344 -5.388 6.360 1.00 0.00 15 PHE A N 9
ATOM 13345 C CA . PHE A 1 24 ? 5.722 -4.080 5.852 1.00 0.00 15 PHE A CA 9
ATOM 13346 C C . PHE A 1 24 ? 4.526 -3.124 5.856 1.00 0.00 15 PHE A C 9
ATOM 13347 O O . PHE A 1 24 ? 4.697 -1.911 5.967 1.00 0.00 15 PHE A O 9
ATOM 13364 N N . GLY A 1 25 ? 3.343 -3.708 5.734 1.00 0.00 16 GLY A N 9
ATOM 13365 C CA . GLY A 1 25 ? 2.120 -2.924 5.721 1.00 0.00 16 GLY A CA 9
ATOM 13366 C C . GLY A 1 25 ? 1.759 -2.448 7.130 1.00 0.00 16 GLY A C 9
ATOM 13367 O O . GLY A 1 25 ? 1.289 -1.326 7.309 1.00 0.00 16 GLY A O 9
ATOM 13371 N N . TYR A 1 26 ? 1.994 -3.326 8.095 1.00 0.00 17 TYR A N 9
ATOM 13372 C CA . TYR A 1 26 ? 1.700 -3.010 9.482 1.00 0.00 17 TYR A CA 9
ATOM 13373 C C . TYR A 1 26 ? 2.631 -1.914 10.004 1.00 0.00 17 TYR A C 9
ATOM 13374 O O . TYR A 1 26 ? 2.171 -0.905 10.536 1.00 0.00 17 TYR A O 9
ATOM 13392 N N . ALA A 1 27 ? 3.924 -2.149 9.833 1.00 0.00 18 ALA A N 9
ATOM 13393 C CA . ALA A 1 27 ? 4.924 -1.195 10.280 1.00 0.00 18 ALA A CA 9
ATOM 13394 C C . ALA A 1 27 ? 4.767 0.108 9.493 1.00 0.00 18 ALA A C 9
ATOM 13395 O O . ALA A 1 27 ? 4.774 1.193 10.073 1.00 0.00 18 ALA A O 9
ATOM 13402 N N . ALA A 1 28 ? 4.630 -0.042 8.184 1.00 0.00 19 ALA A N 9
ATOM 13403 C CA . ALA A 1 28 ? 4.472 1.109 7.311 1.00 0.00 19 ALA A CA 9
ATOM 13404 C C . ALA A 1 28 ? 3.123 1.775 7.592 1.00 0.00 19 ALA A C 9
ATOM 13405 O O . ALA A 1 28 ? 2.940 2.958 7.306 1.00 0.00 19 ALA A O 9
ATOM 13412 N N . LEU A 1 29 ? 2.215 0.988 8.148 1.00 0.00 20 LEU A N 9
ATOM 13413 C CA . LEU A 1 29 ? 0.889 1.486 8.471 1.00 0.00 20 LEU A CA 9
ATOM 13414 C C . LEU A 1 29 ? 0.993 2.494 9.618 1.00 0.00 20 LEU A C 9
ATOM 13415 O O . LEU A 1 29 ? 0.521 3.623 9.501 1.00 0.00 20 LEU A O 9
ATOM 13431 N N . VAL A 1 30 ? 1.613 2.048 10.700 1.00 0.00 21 VAL A N 9
ATOM 13432 C CA . VAL A 1 30 ? 1.785 2.896 11.867 1.00 0.00 21 VAL A CA 9
ATOM 13433 C C . VAL A 1 30 ? 2.576 4.145 11.473 1.00 0.00 21 VAL A C 9
ATOM 13434 O O . VAL A 1 30 ? 2.241 5.253 11.890 1.00 0.00 21 VAL A O 9
ATOM 13447 N N . ALA A 1 31 ? 3.609 3.924 10.673 1.00 0.00 22 ALA A N 9
ATOM 13448 C CA . ALA A 1 31 ? 4.450 5.018 10.218 1.00 0.00 22 ALA A CA 9
ATOM 13449 C C . ALA A 1 31 ? 3.617 5.972 9.359 1.00 0.00 22 ALA A C 9
ATOM 13450 O O . ALA A 1 31 ? 3.416 7.129 9.726 1.00 0.00 22 ALA A O 9
ATOM 13457 N N . SER A 1 32 ? 3.155 5.451 8.232 1.00 0.00 23 SER A N 9
ATOM 13458 C CA . SER A 1 32 ? 2.349 6.242 7.317 1.00 0.00 23 SER A CA 9
ATOM 13459 C C . SER A 1 32 ? 1.257 6.985 8.090 1.00 0.00 23 SER A C 9
ATOM 13460 O O . SER A 1 32 ? 1.294 8.209 8.201 1.00 0.00 23 SER A O 9
ATOM 13468 N N . GLY A 1 33 ? 0.311 6.212 8.605 1.00 0.00 24 GLY A N 9
ATOM 13469 C CA . GLY A 1 33 ? -0.789 6.782 9.364 1.00 0.00 24 GLY A CA 9
ATOM 13470 C C . GLY A 1 33 ? -0.273 7.727 10.452 1.00 0.00 24 GLY A C 9
ATOM 13471 O O . GLY A 1 33 ? -0.953 8.682 10.823 1.00 0.00 24 GLY A O 9
ATOM 13475 N N . GLY A 1 34 ? 0.925 7.427 10.932 1.00 0.00 25 GLY A N 9
ATOM 13476 C CA . GLY A 1 34 ? 1.539 8.237 11.970 1.00 0.00 25 GLY A CA 9
ATOM 13477 C C . GLY A 1 34 ? 1.843 9.646 11.456 1.00 0.00 25 GLY A C 9
ATOM 13478 O O . GLY A 1 34 ? 1.080 10.579 11.703 1.00 0.00 25 GLY A O 9
ATOM 13482 N N . ILE A 1 35 ? 2.960 9.757 10.752 1.00 0.00 26 ILE A N 9
ATOM 13483 C CA . ILE A 1 35 ? 3.374 11.036 10.202 1.00 0.00 26 ILE A CA 9
ATOM 13484 C C . ILE A 1 35 ? 2.234 11.620 9.364 1.00 0.00 26 ILE A C 9
ATOM 13485 O O . ILE A 1 35 ? 1.873 12.784 9.527 1.00 0.00 26 ILE A O 9
ATOM 13501 N N . ILE A 1 36 ? 1.700 10.784 8.486 1.00 0.00 27 ILE A N 9
ATOM 13502 C CA . ILE A 1 36 ? 0.608 11.202 7.623 1.00 0.00 27 ILE A CA 9
ATOM 13503 C C . ILE A 1 36 ? -0.593 11.599 8.484 1.00 0.00 27 ILE A C 9
ATOM 13504 O O . ILE A 1 36 ? -1.434 12.388 8.056 1.00 0.00 27 ILE A O 9
ATOM 13520 N N . GLY A 1 37 ? -0.635 11.033 9.681 1.00 0.00 28 GLY A N 9
ATOM 13521 C CA . GLY A 1 37 ? -1.720 11.318 10.605 1.00 0.00 28 GLY A CA 9
ATOM 13522 C C . GLY A 1 37 ? -1.624 12.748 11.139 1.00 0.00 28 GLY A C 9
ATOM 13523 O O . GLY A 1 37 ? -2.388 13.621 10.729 1.00 0.00 28 GLY A O 9
ATOM 13527 N N . TYR A 1 38 ? -0.678 12.945 12.047 1.00 0.00 29 TYR A N 9
ATOM 13528 C CA . TYR A 1 38 ? -0.472 14.254 12.641 1.00 0.00 29 TYR A CA 9
ATOM 13529 C C . TYR A 1 38 ? -0.310 15.327 11.562 1.00 0.00 29 TYR A C 9
ATOM 13530 O O . TYR A 1 38 ? -0.919 16.393 11.645 1.00 0.00 29 TYR A O 9
ATOM 13548 N N . VAL A 1 39 ? 0.514 15.008 10.575 1.00 0.00 30 VAL A N 9
ATOM 13549 C CA . VAL A 1 39 ? 0.763 15.931 9.481 1.00 0.00 30 VAL A CA 9
ATOM 13550 C C . VAL A 1 39 ? -0.447 15.946 8.546 1.00 0.00 30 VAL A C 9
ATOM 13551 O O . VAL A 1 39 ? -0.645 16.901 7.796 1.00 0.00 30 VAL A O 9
ATOM 13564 N N . LYS A 1 40 ? -1.225 14.876 8.620 1.00 0.00 31 LYS A N 9
ATOM 13565 C CA . LYS A 1 40 ? -2.411 14.754 7.789 1.00 0.00 31 LYS A CA 9
ATOM 13566 C C . LYS A 1 40 ? -2.004 14.267 6.396 1.00 0.00 31 LYS A C 9
ATOM 13567 O O . LYS A 1 40 ? -2.344 13.153 6.000 1.00 0.00 31 LYS A O 9
ATOM 13586 N N . ALA A 1 41 ? -1.283 15.126 5.691 1.00 0.00 32 ALA A N 9
ATOM 13587 C CA . ALA A 1 41 ? -0.826 14.797 4.352 1.00 0.00 32 ALA A CA 9
ATOM 13588 C C . ALA A 1 41 ? -0.499 16.088 3.598 1.00 0.00 32 ALA A C 9
ATOM 13589 O O . ALA A 1 41 ? -0.963 16.292 2.478 1.00 0.00 32 ALA A O 9
ATOM 13596 N N . GLY A 1 42 ? 0.299 16.926 4.244 1.00 0.00 33 GLY A N 9
ATOM 13597 C CA . GLY A 1 42 ? 0.694 18.191 3.649 1.00 0.00 33 GLY A CA 9
ATOM 13598 C C . GLY A 1 42 ? 2.211 18.258 3.458 1.00 0.00 33 GLY A C 9
ATOM 13599 O O . GLY A 1 42 ? 2.835 19.273 3.761 1.00 0.00 33 GLY A O 9
ATOM 13603 N N . SER A 1 43 ? 2.760 17.161 2.956 1.00 0.00 34 SER A N 9
ATOM 13604 C CA . SER A 1 43 ? 4.192 17.082 2.721 1.00 0.00 34 SER A CA 9
ATOM 13605 C C . SER A 1 43 ? 4.514 17.539 1.297 1.00 0.00 34 SER A C 9
ATOM 13606 O O . SER A 1 43 ? 3.900 18.475 0.787 1.00 0.00 34 SER A O 9
ATOM 13614 N N . VAL A 1 44 ? 5.478 16.857 0.694 1.00 0.00 35 VAL A N 9
ATOM 13615 C CA . VAL A 1 44 ? 5.889 17.182 -0.661 1.00 0.00 35 VAL A CA 9
ATOM 13616 C C . VAL A 1 44 ? 7.154 16.394 -1.008 1.00 0.00 35 VAL A C 9
ATOM 13617 O O . VAL A 1 44 ? 7.196 15.694 -2.018 1.00 0.00 35 VAL A O 9
ATOM 13630 N N . PRO A 1 45 ? 8.180 16.538 -0.127 1.00 0.00 36 PRO A N 9
ATOM 13631 C CA . PRO A 1 45 ? 9.443 15.848 -0.330 1.00 0.00 36 PRO A CA 9
ATOM 13632 C C . PRO A 1 45 ? 9.316 14.361 0.008 1.00 0.00 36 PRO A C 9
ATOM 13633 O O . PRO A 1 45 ? 9.714 13.505 -0.781 1.00 0.00 36 PRO A O 9
ATOM 13644 N N . SER A 1 46 ? 8.759 14.100 1.182 1.00 0.00 37 SER A N 9
ATOM 13645 C CA . SER A 1 46 ? 8.575 12.731 1.634 1.00 0.00 37 SER A CA 9
ATOM 13646 C C . SER A 1 46 ? 7.674 11.974 0.656 1.00 0.00 37 SER A C 9
ATOM 13647 O O . SER A 1 46 ? 8.054 10.921 0.145 1.00 0.00 37 SER A O 9
ATOM 13655 N N . LEU A 1 47 ? 6.499 12.539 0.423 1.00 0.00 38 LEU A N 9
ATOM 13656 C CA . LEU A 1 47 ? 5.542 11.931 -0.485 1.00 0.00 38 LEU A CA 9
ATOM 13657 C C . LEU A 1 47 ? 6.223 11.654 -1.826 1.00 0.00 38 LEU A C 9
ATOM 13658 O O . LEU A 1 47 ? 6.149 10.542 -2.347 1.00 0.00 38 LEU A O 9
ATOM 13674 N N . ALA A 1 48 ? 6.872 12.684 -2.348 1.00 0.00 39 ALA A N 9
ATOM 13675 C CA . ALA A 1 48 ? 7.566 12.566 -3.620 1.00 0.00 39 ALA A CA 9
ATOM 13676 C C . ALA A 1 48 ? 8.576 11.419 -3.539 1.00 0.00 39 ALA A C 9
ATOM 13677 O O . ALA A 1 48 ? 8.835 10.745 -4.535 1.00 0.00 39 ALA A O 9
ATOM 13684 N N . ALA A 1 49 ? 9.119 11.235 -2.345 1.00 0.00 40 ALA A N 9
ATOM 13685 C CA . ALA A 1 49 ? 10.095 10.182 -2.122 1.00 0.00 40 ALA A CA 9
ATOM 13686 C C . ALA A 1 49 ? 9.394 8.823 -2.176 1.00 0.00 40 ALA A C 9
ATOM 13687 O O . ALA A 1 49 ? 9.981 7.834 -2.614 1.00 0.00 40 ALA A O 9
ATOM 13694 N N . GLY A 1 50 ? 8.149 8.817 -1.723 1.00 0.00 41 GLY A N 9
ATOM 13695 C CA . GLY A 1 50 ? 7.362 7.596 -1.714 1.00 0.00 41 GLY A CA 9
ATOM 13696 C C . GLY A 1 50 ? 7.033 7.145 -3.139 1.00 0.00 41 GLY A C 9
ATOM 13697 O O . GLY A 1 50 ? 7.053 5.951 -3.436 1.00 0.00 41 GLY A O 9
ATOM 13701 N N . LEU A 1 51 ? 6.737 8.123 -3.982 1.00 0.00 42 LEU A N 9
ATOM 13702 C CA . LEU A 1 51 ? 6.404 7.842 -5.368 1.00 0.00 42 LEU A CA 9
ATOM 13703 C C . LEU A 1 51 ? 7.633 7.270 -6.077 1.00 0.00 42 LEU A C 9
ATOM 13704 O O . LEU A 1 51 ? 7.571 6.187 -6.657 1.00 0.00 42 LEU A O 9
ATOM 13720 N N . LEU A 1 52 ? 8.721 8.022 -6.007 1.00 0.00 43 LEU A N 9
ATOM 13721 C CA . LEU A 1 52 ? 9.962 7.603 -6.635 1.00 0.00 43 LEU A CA 9
ATOM 13722 C C . LEU A 1 52 ? 10.283 6.168 -6.213 1.00 0.00 43 LEU A C 9
ATOM 13723 O O . LEU A 1 52 ? 10.281 5.258 -7.041 1.00 0.00 43 LEU A O 9
ATOM 13739 N N . PHE A 1 53 ? 10.552 6.010 -4.925 1.00 0.00 44 PHE A N 9
ATOM 13740 C CA . PHE A 1 53 ? 10.874 4.701 -4.383 1.00 0.00 44 PHE A CA 9
ATOM 13741 C C . PHE A 1 53 ? 9.708 3.729 -4.567 1.00 0.00 44 PHE A C 9
ATOM 13742 O O . PHE A 1 53 ? 9.890 2.515 -4.495 1.00 0.00 44 PHE A O 9
ATOM 13759 N N . GLY A 1 54 ? 8.535 4.299 -4.802 1.00 0.00 45 GLY A N 9
ATOM 13760 C CA . GLY A 1 54 ? 7.339 3.498 -4.997 1.00 0.00 45 GLY A CA 9
ATOM 13761 C C . GLY A 1 54 ? 7.479 2.594 -6.223 1.00 0.00 45 GLY A C 9
ATOM 13762 O O . GLY A 1 54 ? 7.487 1.370 -6.099 1.00 0.00 45 GLY A O 9
ATOM 13766 N N . SER A 1 55 ? 7.586 3.231 -7.380 1.00 0.00 46 SER A N 9
ATOM 13767 C CA . SER A 1 55 ? 7.725 2.499 -8.627 1.00 0.00 46 SER A CA 9
ATOM 13768 C C . SER A 1 55 ? 9.070 1.770 -8.659 1.00 0.00 46 SER A C 9
ATOM 13769 O O . SER A 1 55 ? 9.179 0.686 -9.231 1.00 0.00 46 SER A O 9
ATOM 13777 N N . LEU A 1 56 ? 10.060 2.393 -8.037 1.00 0.00 47 LEU A N 9
ATOM 13778 C CA . LEU A 1 56 ? 11.392 1.816 -7.986 1.00 0.00 47 LEU A CA 9
ATOM 13779 C C . LEU A 1 56 ? 11.346 0.503 -7.202 1.00 0.00 47 LEU A C 9
ATOM 13780 O O . LEU A 1 56 ? 12.098 -0.425 -7.494 1.00 0.00 47 LEU A O 9
ATOM 13796 N N . ALA A 1 57 ? 10.456 0.468 -6.221 1.00 0.00 48 ALA A N 9
ATOM 13797 C CA . ALA A 1 57 ? 10.302 -0.716 -5.393 1.00 0.00 48 ALA A CA 9
ATOM 13798 C C . ALA A 1 57 ? 9.562 -1.795 -6.186 1.00 0.00 48 ALA A C 9
ATOM 13799 O O . ALA A 1 57 ? 10.075 -2.899 -6.366 1.00 0.00 48 ALA A O 9
ATOM 13806 N N . GLY A 1 58 ? 8.369 -1.439 -6.639 1.00 0.00 49 GLY A N 9
ATOM 13807 C CA . GLY A 1 58 ? 7.554 -2.363 -7.408 1.00 0.00 49 GLY A CA 9
ATOM 13808 C C . GLY A 1 58 ? 8.315 -2.876 -8.633 1.00 0.00 49 GLY A C 9
ATOM 13809 O O . GLY A 1 58 ? 8.505 -4.080 -8.790 1.00 0.00 49 GLY A O 9
ATOM 13813 N N . LEU A 1 59 ? 8.728 -1.935 -9.469 1.00 0.00 50 LEU A N 9
ATOM 13814 C CA . LEU A 1 59 ? 9.464 -2.276 -10.675 1.00 0.00 50 LEU A CA 9
ATOM 13815 C C . LEU A 1 59 ? 10.780 -2.954 -10.290 1.00 0.00 50 LEU A C 9
ATOM 13816 O O . LEU A 1 59 ? 11.063 -4.066 -10.733 1.00 0.00 50 LEU A O 9
ATOM 13832 N N . GLY A 1 60 ? 11.550 -2.255 -9.469 1.00 0.00 51 GLY A N 9
ATOM 13833 C CA . GLY A 1 60 ? 12.830 -2.775 -9.019 1.00 0.00 51 GLY A CA 9
ATOM 13834 C C . GLY A 1 60 ? 12.710 -4.244 -8.606 1.00 0.00 51 GLY A C 9
ATOM 13835 O O . GLY A 1 60 ? 13.297 -5.120 -9.239 1.00 0.00 51 GLY A O 9
ATOM 13839 N N . ALA A 1 61 ? 11.947 -4.467 -7.546 1.00 0.00 52 ALA A N 9
ATOM 13840 C CA . ALA A 1 61 ? 11.743 -5.814 -7.041 1.00 0.00 52 ALA A CA 9
ATOM 13841 C C . ALA A 1 61 ? 11.189 -6.696 -8.162 1.00 0.00 52 ALA A C 9
ATOM 13842 O O . ALA A 1 61 ? 11.405 -7.907 -8.169 1.00 0.00 52 ALA A O 9
ATOM 13849 N N . TYR A 1 62 ? 10.485 -6.054 -9.084 1.00 0.00 53 TYR A N 9
ATOM 13850 C CA . TYR A 1 62 ? 9.898 -6.765 -10.207 1.00 0.00 53 TYR A CA 9
ATOM 13851 C C . TYR A 1 62 ? 10.870 -6.823 -11.387 1.00 0.00 53 TYR A C 9
ATOM 13852 O O . TYR A 1 62 ? 10.537 -7.355 -12.445 1.00 0.00 53 TYR A O 9
ATOM 13870 N N . GLN A 1 63 ? 12.053 -6.269 -11.166 1.00 0.00 54 GLN A N 9
ATOM 13871 C CA . GLN A 1 63 ? 13.076 -6.251 -12.198 1.00 0.00 54 GLN A CA 9
ATOM 13872 C C . GLN A 1 63 ? 14.453 -6.515 -11.585 1.00 0.00 54 GLN A C 9
ATOM 13873 O O . GLN A 1 63 ? 14.985 -7.618 -11.699 1.00 0.00 54 GLN A O 9
ATOM 13887 N N . LEU A 1 64 ? 14.990 -5.485 -10.949 1.00 0.00 55 LEU A N 9
ATOM 13888 C CA . LEU A 1 64 ? 16.295 -5.592 -10.318 1.00 0.00 55 LEU A CA 9
ATOM 13889 C C . LEU A 1 64 ? 16.632 -4.270 -9.626 1.00 0.00 55 LEU A C 9
ATOM 13890 O O . LEU A 1 64 ? 16.507 -3.202 -10.224 1.00 0.00 55 LEU A O 9
ATOM 13906 N N . SER A 1 65 ? 17.053 -4.385 -8.375 1.00 0.00 56 SER A N 9
ATOM 13907 C CA . SER A 1 65 ? 17.408 -3.212 -7.594 1.00 0.00 56 SER A CA 9
ATOM 13908 C C . SER A 1 65 ? 17.624 -3.602 -6.131 1.00 0.00 56 SER A C 9
ATOM 13909 O O . SER A 1 65 ? 18.610 -3.201 -5.516 1.00 0.00 56 SER A O 9
ATOM 13917 N N . GLN A 1 66 ? 16.684 -4.381 -5.615 1.00 0.00 57 GLN A N 9
ATOM 13918 C CA . GLN A 1 66 ? 16.758 -4.831 -4.236 1.00 0.00 57 GLN A CA 9
ATOM 13919 C C . GLN A 1 66 ? 16.669 -6.356 -4.169 1.00 0.00 57 GLN A C 9
ATOM 13920 O O . GLN A 1 66 ? 15.584 -6.924 -4.285 1.00 0.00 57 GLN A O 9
ATOM 13934 N N . ASP A 1 67 ? 17.825 -6.977 -3.981 1.00 0.00 58 ASP A N 9
ATOM 13935 C CA . ASP A 1 67 ? 17.891 -8.426 -3.897 1.00 0.00 58 ASP A CA 9
ATOM 13936 C C . ASP A 1 67 ? 17.593 -9.026 -5.273 1.00 0.00 58 ASP A C 9
ATOM 13937 O O . ASP A 1 67 ? 16.458 -8.975 -5.744 1.00 0.00 58 ASP A O 9
ATOM 13946 N N . PRO A 1 68 ? 18.659 -9.597 -5.895 1.00 0.00 59 PRO A N 9
ATOM 13947 C CA . PRO A 1 68 ? 18.523 -10.206 -7.207 1.00 0.00 59 PRO A CA 9
ATOM 13948 C C . PRO A 1 68 ? 17.811 -11.557 -7.112 1.00 0.00 59 PRO A C 9
ATOM 13949 O O . PRO A 1 68 ? 17.128 -11.970 -8.048 1.00 0.00 59 PRO A O 9
ATOM 13960 N N . ARG A 1 69 ? 17.996 -12.209 -5.974 1.00 0.00 60 ARG A N 9
ATOM 13961 C CA . ARG A 1 69 ? 17.380 -13.505 -5.745 1.00 0.00 60 ARG A CA 9
ATOM 13962 C C . ARG A 1 69 ? 15.862 -13.409 -5.913 1.00 0.00 60 ARG A C 9
ATOM 13963 O O . ARG A 1 69 ? 15.330 -13.731 -6.974 1.00 0.00 60 ARG A O 9
ATOM 13984 N N . ASN A 1 70 ? 15.209 -12.964 -4.850 1.00 0.00 61 ASN A N 9
ATOM 13985 C CA . ASN A 1 70 ? 13.763 -12.821 -4.866 1.00 0.00 61 ASN A CA 9
ATOM 13986 C C . ASN A 1 70 ? 13.328 -12.227 -6.208 1.00 0.00 61 ASN A C 9
ATOM 13987 O O . ASN A 1 70 ? 12.482 -12.794 -6.897 1.00 0.00 61 ASN A O 9
ATOM 13998 N N . VAL A 1 71 ? 13.927 -11.092 -6.538 1.00 0.00 62 VAL A N 9
ATOM 13999 C CA . VAL A 1 71 ? 13.613 -10.415 -7.784 1.00 0.00 62 VAL A CA 9
ATOM 14000 C C . VAL A 1 71 ? 13.549 -11.442 -8.916 1.00 0.00 62 VAL A C 9
ATOM 14001 O O . VAL A 1 71 ? 12.575 -11.485 -9.666 1.00 0.00 62 VAL A O 9
ATOM 14014 N N . TRP A 1 72 ? 14.599 -12.245 -9.003 1.00 0.00 63 TRP A N 9
ATOM 14015 C CA . TRP A 1 72 ? 14.675 -13.270 -10.030 1.00 0.00 63 TRP A CA 9
ATOM 14016 C C . TRP A 1 72 ? 13.386 -14.093 -9.973 1.00 0.00 63 TRP A C 9
ATOM 14017 O O . TRP A 1 72 ? 12.757 -14.341 -11.000 1.00 0.00 63 TRP A O 9
ATOM 14038 N N . VAL A 1 73 ? 13.032 -14.494 -8.760 1.00 0.00 64 VAL A N 9
ATOM 14039 C CA . VAL A 1 73 ? 11.830 -15.284 -8.555 1.00 0.00 64 VAL A CA 9
ATOM 14040 C C . VAL A 1 73 ? 10.636 -14.560 -9.181 1.00 0.00 64 VAL A C 9
ATOM 14041 O O . VAL A 1 73 ? 9.753 -15.194 -9.757 1.00 0.00 64 VAL A O 9
ATOM 14054 N N . PHE A 1 74 ? 10.647 -13.242 -9.047 1.00 0.00 65 PHE A N 9
ATOM 14055 C CA . PHE A 1 74 ? 9.576 -12.425 -9.592 1.00 0.00 65 PHE A CA 9
ATOM 14056 C C . PHE A 1 74 ? 9.700 -12.302 -11.112 1.00 0.00 65 PHE A C 9
ATOM 14057 O O . PHE A 1 74 ? 8.703 -12.108 -11.806 1.00 0.00 65 PHE A O 9
ATOM 14074 N N . LEU A 1 75 ? 10.932 -12.419 -11.584 1.00 0.00 66 LEU A N 9
ATOM 14075 C CA . LEU A 1 75 ? 11.199 -12.323 -13.009 1.00 0.00 66 LEU A CA 9
ATOM 14076 C C . LEU A 1 75 ? 10.531 -13.496 -13.729 1.00 0.00 66 LEU A C 9
ATOM 14077 O O . LEU A 1 75 ? 9.807 -13.299 -14.704 1.00 0.00 66 LEU A O 9
ATOM 14093 N N . ALA A 1 76 ? 10.799 -14.690 -13.221 1.00 0.00 67 ALA A N 9
ATOM 14094 C CA . ALA A 1 76 ? 10.232 -15.895 -13.804 1.00 0.00 67 ALA A CA 9
ATOM 14095 C C . ALA A 1 76 ? 8.721 -15.909 -13.567 1.00 0.00 67 ALA A C 9
ATOM 14096 O O . ALA A 1 76 ? 7.952 -16.253 -14.463 1.00 0.00 67 ALA A O 9
ATOM 14103 N N . THR A 1 77 ? 8.340 -15.531 -12.355 1.00 0.00 68 THR A N 9
ATOM 14104 C CA . THR A 1 77 ? 6.935 -15.496 -11.989 1.00 0.00 68 THR A CA 9
ATOM 14105 C C . THR A 1 77 ? 6.132 -14.713 -13.030 1.00 0.00 68 THR A C 9
ATOM 14106 O O . THR A 1 77 ? 5.377 -15.297 -13.806 1.00 0.00 68 THR A O 9
ATOM 14117 N N . SER A 1 78 ? 6.322 -13.401 -13.012 1.00 0.00 69 SER A N 9
ATOM 14118 C CA . SER A 1 78 ? 5.626 -12.532 -13.945 1.00 0.00 69 SER A CA 9
ATOM 14119 C C . SER A 1 78 ? 6.096 -12.812 -15.373 1.00 0.00 69 SER A C 9
ATOM 14120 O O . SER A 1 78 ? 5.411 -12.467 -16.335 1.00 0.00 69 SER A O 9
ATOM 14128 N N . GLY A 1 79 ? 7.262 -13.434 -15.467 1.00 0.00 70 GLY A N 9
ATOM 14129 C CA . GLY A 1 79 ? 7.833 -13.764 -16.762 1.00 0.00 70 GLY A CA 9
ATOM 14130 C C . GLY A 1 79 ? 6.860 -14.604 -17.591 1.00 0.00 70 GLY A C 9
ATOM 14131 O O . GLY A 1 79 ? 6.448 -14.195 -18.676 1.00 0.00 70 GLY A O 9
ATOM 14135 N N . THR A 1 80 ? 6.520 -15.765 -17.049 1.00 0.00 71 THR A N 9
ATOM 14136 C CA . THR A 1 80 ? 5.603 -16.667 -17.726 1.00 0.00 71 THR A CA 9
ATOM 14137 C C . THR A 1 80 ? 4.155 -16.233 -17.487 1.00 0.00 71 THR A C 9
ATOM 14138 O O . THR A 1 80 ? 3.368 -16.139 -18.427 1.00 0.00 71 THR A O 9
ATOM 14149 N N . LEU A 1 81 ? 3.848 -15.981 -16.223 1.00 0.00 72 LEU A N 9
ATOM 14150 C CA . LEU A 1 81 ? 2.509 -15.559 -15.848 1.00 0.00 72 LEU A CA 9
ATOM 14151 C C . LEU A 1 81 ? 2.084 -14.383 -16.729 1.00 0.00 72 LEU A C 9
ATOM 14152 O O . LEU A 1 81 ? 1.059 -14.449 -17.407 1.00 0.00 72 LEU A O 9
ATOM 14168 N N . ALA A 1 82 ? 2.892 -13.334 -16.691 1.00 0.00 73 ALA A N 9
ATOM 14169 C CA . ALA A 1 82 ? 2.612 -12.144 -17.477 1.00 0.00 73 ALA A CA 9
ATOM 14170 C C . ALA A 1 82 ? 2.967 -12.411 -18.941 1.00 0.00 73 ALA A C 9
ATOM 14171 O O . ALA A 1 82 ? 2.330 -11.873 -19.846 1.00 0.00 73 ALA A O 9
ATOM 14178 N N . GLY A 1 83 ? 3.982 -13.242 -19.129 1.00 0.00 74 GLY A N 9
ATOM 14179 C CA . GLY A 1 83 ? 4.429 -13.587 -20.468 1.00 0.00 74 GLY A CA 9
ATOM 14180 C C . GLY A 1 83 ? 3.244 -13.950 -21.365 1.00 0.00 74 GLY A C 9
ATOM 14181 O O . GLY A 1 83 ? 3.167 -13.503 -22.509 1.00 0.00 74 GLY A O 9
ATOM 14185 N N . ILE A 1 84 ? 2.349 -14.756 -20.813 1.00 0.00 75 ILE A N 9
ATOM 14186 C CA . ILE A 1 84 ? 1.172 -15.184 -21.549 1.00 0.00 75 ILE A CA 9
ATOM 14187 C C . ILE A 1 84 ? 0.309 -13.963 -21.876 1.00 0.00 75 ILE A C 9
ATOM 14188 O O . ILE A 1 84 ? 0.108 -13.636 -23.044 1.00 0.00 75 ILE A O 9
ATOM 14204 N N . MET A 1 85 ? -0.179 -13.324 -20.823 1.00 0.00 76 MET A N 9
ATOM 14205 C CA . MET A 1 85 ? -1.015 -12.147 -20.983 1.00 0.00 76 MET A CA 9
ATOM 14206 C C . MET A 1 85 ? -0.244 -11.015 -21.665 1.00 0.00 76 MET A C 9
ATOM 14207 O O . MET A 1 85 ? 0.929 -11.171 -21.999 1.00 0.00 76 MET A O 9
ATOM 14221 N N . GLY A 1 86 ? -0.935 -9.900 -21.852 1.00 0.00 77 GLY A N 9
ATOM 14222 C CA . GLY A 1 86 ? -0.330 -8.742 -22.488 1.00 0.00 77 GLY A CA 9
ATOM 14223 C C . GLY A 1 86 ? 0.338 -7.834 -21.453 1.00 0.00 77 GLY A C 9
ATOM 14224 O O . GLY A 1 86 ? 1.151 -8.293 -20.653 1.00 0.00 77 GLY A O 9
ATOM 14228 N N . MET A 1 87 ? -0.031 -6.563 -21.503 1.00 0.00 78 MET A N 9
ATOM 14229 C CA . MET A 1 87 ? 0.522 -5.587 -20.580 1.00 0.00 78 MET A CA 9
ATOM 14230 C C . MET A 1 87 ? -0.462 -5.284 -19.448 1.00 0.00 78 MET A C 9
ATOM 14231 O O . MET A 1 87 ? -1.282 -4.374 -19.560 1.00 0.00 78 MET A O 9
ATOM 14245 N N . ARG A 1 88 ? -0.347 -6.064 -18.383 1.00 0.00 79 ARG A N 9
ATOM 14246 C CA . ARG A 1 88 ? -1.216 -5.891 -17.231 1.00 0.00 79 ARG A CA 9
ATOM 14247 C C . ARG A 1 88 ? -0.434 -6.122 -15.937 1.00 0.00 79 ARG A C 9
ATOM 14248 O O . ARG A 1 88 ? 0.701 -6.595 -15.969 1.00 0.00 79 ARG A O 9
ATOM 14269 N N . PHE A 1 89 ? -1.073 -5.778 -14.828 1.00 0.00 80 PHE A N 9
ATOM 14270 C CA . PHE A 1 89 ? -0.451 -5.943 -13.525 1.00 0.00 80 PHE A CA 9
ATOM 14271 C C . PHE A 1 89 ? -1.293 -6.852 -12.627 1.00 0.00 80 PHE A C 9
ATOM 14272 O O . PHE A 1 89 ? -0.858 -7.943 -12.260 1.00 0.00 80 PHE A O 9
ATOM 14289 N N . TYR A 1 90 ? -2.482 -6.370 -12.298 1.00 0.00 81 TYR A N 9
ATOM 14290 C CA . TYR A 1 90 ? -3.388 -7.125 -11.450 1.00 0.00 81 TYR A CA 9
ATOM 14291 C C . TYR A 1 90 ? -4.833 -6.989 -11.933 1.00 0.00 81 TYR A C 9
ATOM 14292 O O . TYR A 1 90 ? -5.284 -5.889 -12.251 1.00 0.00 81 TYR A O 9
ATOM 14310 N N . HIS A 1 91 ? -5.520 -8.121 -11.972 1.00 0.00 82 HIS A N 9
ATOM 14311 C CA . HIS A 1 91 ? -6.905 -8.142 -12.411 1.00 0.00 82 HIS A CA 9
ATOM 14312 C C . HIS A 1 91 ? -7.674 -7.003 -11.737 1.00 0.00 82 HIS A C 9
ATOM 14313 O O . HIS A 1 91 ? -7.973 -5.992 -12.370 1.00 0.00 82 HIS A O 9
ATOM 14327 N N . SER A 1 92 ? -7.971 -7.207 -10.462 1.00 0.00 83 SER A N 9
ATOM 14328 C CA . SER A 1 92 ? -8.699 -6.210 -9.695 1.00 0.00 83 SER A CA 9
ATOM 14329 C C . SER A 1 92 ? -10.206 -6.413 -9.871 1.00 0.00 83 SER A C 9
ATOM 14330 O O . SER A 1 92 ? -10.964 -5.446 -9.919 1.00 0.00 83 SER A O 9
ATOM 14338 N N . GLY A 1 93 ? -10.594 -7.676 -9.962 1.00 0.00 84 GLY A N 9
ATOM 14339 C CA . GLY A 1 93 ? -11.996 -8.018 -10.132 1.00 0.00 84 GLY A CA 9
ATOM 14340 C C . GLY A 1 93 ? -12.440 -9.046 -9.089 1.00 0.00 84 GLY A C 9
ATOM 14341 O O . GLY A 1 93 ? -12.992 -10.089 -9.436 1.00 0.00 84 GLY A O 9
ATOM 14345 N N . LYS A 1 94 ? -12.183 -8.715 -7.832 1.00 0.00 85 LYS A N 9
ATOM 14346 C CA . LYS A 1 94 ? -12.549 -9.596 -6.736 1.00 0.00 85 LYS A CA 9
ATOM 14347 C C . LYS A 1 94 ? -13.410 -8.826 -5.734 1.00 0.00 85 LYS A C 9
ATOM 14348 O O . LYS A 1 94 ? -14.439 -9.325 -5.282 1.00 0.00 85 LYS A O 9
ATOM 14367 N N . PHE A 1 95 ? -12.957 -7.622 -5.415 1.00 0.00 86 PHE A N 9
ATOM 14368 C CA . PHE A 1 95 ? -13.673 -6.778 -4.474 1.00 0.00 86 PHE A CA 9
ATOM 14369 C C . PHE A 1 95 ? -13.938 -7.520 -3.163 1.00 0.00 86 PHE A C 9
ATOM 14370 O O . PHE A 1 95 ? -15.023 -8.063 -2.961 1.00 0.00 86 PHE A O 9
ATOM 14387 N N . MET A 1 96 ? -12.927 -7.521 -2.306 1.00 0.00 87 MET A N 9
ATOM 14388 C CA . MET A 1 96 ? -13.037 -8.187 -1.020 1.00 0.00 87 MET A CA 9
ATOM 14389 C C . MET A 1 96 ? -11.678 -8.257 -0.320 1.00 0.00 87 MET A C 9
ATOM 14390 O O . MET A 1 96 ? -11.545 -7.840 0.829 1.00 0.00 87 MET A O 9
ATOM 14404 N N . PRO A 1 97 ? -10.677 -8.803 -1.063 1.00 0.00 88 PRO A N 9
ATOM 14405 C CA . PRO A 1 97 ? -9.333 -8.933 -0.526 1.00 0.00 88 PRO A CA 9
ATOM 14406 C C . PRO A 1 97 ? -8.621 -7.579 -0.497 1.00 0.00 88 PRO A C 9
ATOM 14407 O O . PRO A 1 97 ? -8.331 -7.048 0.574 1.00 0.00 88 PRO A O 9
ATOM 14418 N N . ALA A 1 98 ? -8.359 -7.058 -1.687 1.00 0.00 89 ALA A N 9
ATOM 14419 C CA . ALA A 1 98 ? -7.686 -5.777 -1.812 1.00 0.00 89 ALA A CA 9
ATOM 14420 C C . ALA A 1 98 ? -8.710 -4.702 -2.183 1.00 0.00 89 ALA A C 9
ATOM 14421 O O . ALA A 1 98 ? -9.442 -4.848 -3.161 1.00 0.00 89 ALA A O 9
ATOM 14428 N N . GLY A 1 99 ? -8.729 -3.646 -1.383 1.00 0.00 90 GLY A N 9
ATOM 14429 C CA . GLY A 1 99 ? -9.651 -2.548 -1.615 1.00 0.00 90 GLY A CA 9
ATOM 14430 C C . GLY A 1 99 ? -9.107 -1.590 -2.676 1.00 0.00 90 GLY A C 9
ATOM 14431 O O . GLY A 1 99 ? -9.067 -0.379 -2.463 1.00 0.00 90 GLY A O 9
ATOM 14435 N N . LEU A 1 100 ? -8.701 -2.168 -3.797 1.00 0.00 91 LEU A N 9
ATOM 14436 C CA . LEU A 1 100 ? -8.160 -1.380 -4.892 1.00 0.00 91 LEU A CA 9
ATOM 14437 C C . LEU A 1 100 ? -9.274 -0.522 -5.496 1.00 0.00 91 LEU A C 9
ATOM 14438 O O . LEU A 1 100 ? -9.277 0.697 -5.338 1.00 0.00 91 LEU A O 9
ATOM 14454 N N . ILE A 1 101 ? -10.192 -1.194 -6.175 1.00 0.00 92 ILE A N 9
ATOM 14455 C CA . ILE A 1 101 ? -11.308 -0.508 -6.803 1.00 0.00 92 ILE A CA 9
ATOM 14456 C C . ILE A 1 101 ? -12.229 0.058 -5.720 1.00 0.00 92 ILE A C 9
ATOM 14457 O O . ILE A 1 101 ? -12.835 1.112 -5.904 1.00 0.00 92 ILE A O 9
ATOM 14473 N N . ALA A 1 102 ? -12.304 -0.667 -4.614 1.00 0.00 93 ALA A N 9
ATOM 14474 C CA . ALA A 1 102 ? -13.140 -0.250 -3.501 1.00 0.00 93 ALA A CA 9
ATOM 14475 C C . ALA A 1 102 ? -12.590 1.052 -2.916 1.00 0.00 93 ALA A C 9
ATOM 14476 O O . ALA A 1 102 ? -13.178 2.117 -3.101 1.00 0.00 93 ALA A O 9
ATOM 14483 N N . GLY A 1 103 ? -11.469 0.925 -2.221 1.00 0.00 94 GLY A N 9
ATOM 14484 C CA . GLY A 1 103 ? -10.834 2.079 -1.608 1.00 0.00 94 GLY A CA 9
ATOM 14485 C C . GLY A 1 103 ? -10.755 3.248 -2.591 1.00 0.00 94 GLY A C 9
ATOM 14486 O O . GLY A 1 103 ? -11.095 4.379 -2.245 1.00 0.00 94 GLY A O 9
ATOM 14490 N N . ALA A 1 104 ? -10.304 2.937 -3.797 1.00 0.00 95 ALA A N 9
ATOM 14491 C CA . ALA A 1 104 ? -10.176 3.948 -4.833 1.00 0.00 95 ALA A CA 9
ATOM 14492 C C . ALA A 1 104 ? -11.490 4.723 -4.948 1.00 0.00 95 ALA A C 9
ATOM 14493 O O . ALA A 1 104 ? -11.501 5.950 -4.863 1.00 0.00 95 ALA A O 9
ATOM 14500 N N . SER A 1 105 ? -12.567 3.975 -5.138 1.00 0.00 96 SER A N 9
ATOM 14501 C CA . SER A 1 105 ? -13.884 4.576 -5.266 1.00 0.00 96 SER A CA 9
ATOM 14502 C C . SER A 1 105 ? -14.230 5.351 -3.993 1.00 0.00 96 SER A C 9
ATOM 14503 O O . SER A 1 105 ? -14.995 6.313 -4.036 1.00 0.00 96 SER A O 9
ATOM 14511 N N . LEU A 1 106 ? -13.651 4.902 -2.889 1.00 0.00 97 LEU A N 9
ATOM 14512 C CA . LEU A 1 106 ? -13.889 5.541 -1.606 1.00 0.00 97 LEU A CA 9
ATOM 14513 C C . LEU A 1 106 ? -13.110 6.856 -1.543 1.00 0.00 97 LEU A C 9
ATOM 14514 O O . LEU A 1 106 ? -13.504 7.782 -0.836 1.00 0.00 97 LEU A O 9
ATOM 14530 N N . LEU A 1 107 ? -12.019 6.897 -2.293 1.00 0.00 98 LEU A N 9
ATOM 14531 C CA . LEU A 1 107 ? -11.181 8.083 -2.332 1.00 0.00 98 LEU A CA 9
ATOM 14532 C C . LEU A 1 107 ? -11.855 9.149 -3.199 1.00 0.00 98 LEU A C 9
ATOM 14533 O O . LEU A 1 107 ? -11.926 10.315 -2.812 1.00 0.00 98 LEU A O 9
ATOM 14549 N N . MET A 1 108 ? -12.332 8.712 -4.355 1.00 0.00 99 MET A N 9
ATOM 14550 C CA . MET A 1 108 ? -12.997 9.614 -5.280 1.00 0.00 99 MET A CA 9
ATOM 14551 C C . MET A 1 108 ? -14.294 10.159 -4.677 1.00 0.00 99 MET A C 9
ATOM 14552 O O . MET A 1 108 ? -14.595 11.343 -4.812 1.00 0.00 99 MET A O 9
ATOM 14566 N N . VAL A 1 109 ? -15.026 9.267 -4.025 1.00 0.00 100 VAL A N 9
ATOM 14567 C CA . VAL A 1 109 ? -16.283 9.644 -3.402 1.00 0.00 100 VAL A CA 9
ATOM 14568 C C . VAL A 1 109 ? -16.005 10.598 -2.239 1.00 0.00 100 VAL A C 9
ATOM 14569 O O . VAL A 1 109 ? -16.605 11.668 -2.152 1.00 0.00 100 VAL A O 9
ATOM 14582 N N . ALA A 1 110 ? -15.094 10.177 -1.374 1.00 0.00 101 ALA A N 9
ATOM 14583 C CA . ALA A 1 110 ? -14.729 10.981 -0.220 1.00 0.00 101 ALA A CA 9
ATOM 14584 C C . ALA A 1 110 ? -14.293 12.370 -0.689 1.00 0.00 101 ALA A C 9
ATOM 14585 O O . ALA A 1 110 ? -14.792 13.380 -0.197 1.00 0.00 101 ALA A O 9
ATOM 14592 N N . LYS A 1 111 ? -13.365 12.375 -1.635 1.00 0.00 102 LYS A N 9
ATOM 14593 C CA . LYS A 1 111 ? -12.856 13.624 -2.177 1.00 0.00 102 LYS A CA 9
ATOM 14594 C C . LYS A 1 111 ? -14.030 14.500 -2.619 1.00 0.00 102 LYS A C 9
ATOM 14595 O O . LYS A 1 111 ? -14.091 15.680 -2.279 1.00 0.00 102 LYS A O 9
ATOM 14614 N N . VAL A 1 112 ? -14.933 13.888 -3.370 1.00 0.00 103 VAL A N 9
ATOM 14615 C CA . VAL A 1 112 ? -16.102 14.597 -3.862 1.00 0.00 103 VAL A CA 9
ATOM 14616 C C . VAL A 1 112 ? -16.843 15.229 -2.683 1.00 0.00 103 VAL A C 9
ATOM 14617 O O . VAL A 1 112 ? -17.334 16.353 -2.784 1.00 0.00 103 VAL A O 9
ATOM 14630 N N . GLY A 1 113 ? -16.902 14.480 -1.591 1.00 0.00 104 GLY A N 9
ATOM 14631 C CA . GLY A 1 113 ? -17.575 14.953 -0.394 1.00 0.00 104 GLY A CA 9
ATOM 14632 C C . GLY A 1 113 ? -16.741 16.019 0.319 1.00 0.00 104 GLY A C 9
ATOM 14633 O O . GLY A 1 113 ? -16.990 17.214 0.165 1.00 0.00 104 GLY A O 9
ATOM 14637 N N . VAL A 1 114 ? -15.767 15.549 1.085 1.00 0.00 105 VAL A N 9
ATOM 14638 C CA . VAL A 1 114 ? -14.895 16.447 1.823 1.00 0.00 105 VAL A CA 9
ATOM 14639 C C . VAL A 1 114 ? -13.484 16.378 1.234 1.00 0.00 105 VAL A C 9
ATOM 14640 O O . VAL A 1 114 ? -13.174 15.474 0.460 1.00 0.00 105 VAL A O 9
ATOM 14653 N N . SER A 1 115 ? -12.667 17.346 1.623 1.00 0.00 106 SER A N 9
ATOM 14654 C CA . SER A 1 115 ? -11.297 17.406 1.144 1.00 0.00 106 SER A CA 9
ATOM 14655 C C . SER A 1 115 ? -11.273 17.865 -0.316 1.00 0.00 106 SER A C 9
ATOM 14656 O O . SER A 1 115 ? -12.080 17.410 -1.126 1.00 0.00 106 SER A O 9
ATOM 14664 N N . MET A 1 116 ? -10.340 18.759 -0.607 1.00 0.00 107 MET A N 9
ATOM 14665 C CA . MET A 1 116 ? -10.200 19.284 -1.954 1.00 0.00 107 MET A CA 9
ATOM 14666 C C . MET A 1 116 ? -10.451 18.192 -2.997 1.00 0.00 107 MET A C 9
ATOM 14667 O O . MET A 1 116 ? -10.185 17.017 -2.747 1.00 0.00 107 MET A O 9
ATOM 14681 N N . PHE A 1 117 ? -10.961 18.618 -4.143 1.00 0.00 108 PHE A N 9
ATOM 14682 C CA . PHE A 1 117 ? -11.251 17.692 -5.224 1.00 0.00 108 PHE A CA 9
ATOM 14683 C C . PHE A 1 117 ? -11.668 18.441 -6.491 1.00 0.00 108 PHE A C 9
ATOM 14684 O O . PHE A 1 117 ? -12.801 18.908 -6.596 1.00 0.00 108 PHE A O 9
ATOM 14701 N N . ASN A 1 118 ? -10.729 18.531 -7.422 1.00 0.00 109 ASN A N 9
ATOM 14702 C CA . ASN A 1 118 ? -10.985 19.215 -8.678 1.00 0.00 109 ASN A CA 9
ATOM 14703 C C . ASN A 1 118 ? -10.758 18.244 -9.838 1.00 0.00 109 ASN A C 9
ATOM 14704 O O . ASN A 1 118 ? -9.657 17.722 -10.010 1.00 0.00 109 ASN A O 9
ATOM 14715 N N . ARG A 1 119 ? -11.817 18.031 -10.605 1.00 0.00 110 ARG A N 9
ATOM 14716 C CA . ARG A 1 119 ? -11.748 17.131 -11.744 1.00 0.00 110 ARG A CA 9
ATOM 14717 C C . ARG A 1 119 ? -10.903 17.751 -12.859 1.00 0.00 110 ARG A C 9
ATOM 14718 O O . ARG A 1 119 ? -10.720 18.966 -12.901 1.00 0.00 110 ARG A O 9
ATOM 14739 N N . PRO A 1 120 ? -10.397 16.864 -13.757 1.00 0.00 111 PRO A N 9
ATOM 14740 C CA . PRO A 1 120 ? -9.576 17.311 -14.869 1.00 0.00 111 PRO A CA 9
ATOM 14741 C C . PRO A 1 120 ? -10.432 17.972 -15.952 1.00 0.00 111 PRO A C 9
ATOM 14742 O O . PRO A 1 120 ? -11.233 17.308 -16.607 1.00 0.00 111 PRO A O 9
ATOM 14753 N N . HIS A 1 121 ? -10.233 19.273 -16.106 1.00 0.00 112 HIS A N 9
ATOM 14754 C CA . HIS A 1 121 ? -10.976 20.032 -17.097 1.00 0.00 112 HIS A CA 9
ATOM 14755 C C . HIS A 1 121 ? -12.464 19.689 -16.996 1.00 0.00 112 HIS A C 9
ATOM 14756 O O . HIS A 1 121 ? -13.318 20.527 -17.280 1.00 0.00 112 HIS A O 9
ATOM 14770 N N . MET A 1 10 ? -14.050 -20.478 1.651 1.00 0.00 1 MET A N 10
ATOM 14771 C CA . MET A 1 10 ? -14.561 -19.644 2.726 1.00 0.00 1 MET A CA 10
ATOM 14772 C C . MET A 1 10 ? -13.421 -19.112 3.596 1.00 0.00 1 MET A C 10
ATOM 14773 O O . MET A 1 10 ? -12.999 -19.771 4.545 1.00 0.00 1 MET A O 10
ATOM 14787 N N . GLN A 1 11 ? -12.953 -17.924 3.242 1.00 0.00 2 GLN A N 10
ATOM 14788 C CA . GLN A 1 11 ? -11.870 -17.295 3.979 1.00 0.00 2 GLN A CA 10
ATOM 14789 C C . GLN A 1 11 ? -10.709 -18.276 4.155 1.00 0.00 2 GLN A C 10
ATOM 14790 O O . GLN A 1 11 ? -10.736 -19.123 5.046 1.00 0.00 2 GLN A O 10
ATOM 14804 N N . ASP A 1 12 ? -9.716 -18.128 3.290 1.00 0.00 3 ASP A N 10
ATOM 14805 C CA . ASP A 1 12 ? -8.547 -18.989 3.338 1.00 0.00 3 ASP A CA 10
ATOM 14806 C C . ASP A 1 12 ? -7.358 -18.265 2.704 1.00 0.00 3 ASP A C 10
ATOM 14807 O O . ASP A 1 12 ? -7.520 -17.201 2.108 1.00 0.00 3 ASP A O 10
ATOM 14816 N N . THR A 1 13 ? -6.189 -18.870 2.855 1.00 0.00 4 THR A N 10
ATOM 14817 C CA . THR A 1 13 ? -4.973 -18.295 2.304 1.00 0.00 4 THR A CA 10
ATOM 14818 C C . THR A 1 13 ? -4.830 -16.835 2.737 1.00 0.00 4 THR A C 10
ATOM 14819 O O . THR A 1 13 ? -5.712 -16.290 3.398 1.00 0.00 4 THR A O 10
ATOM 14830 N N . SER A 1 14 ? -3.711 -16.242 2.345 1.00 0.00 5 SER A N 10
ATOM 14831 C CA . SER A 1 14 ? -3.442 -14.855 2.683 1.00 0.00 5 SER A CA 10
ATOM 14832 C C . SER A 1 14 ? -4.726 -14.031 2.578 1.00 0.00 5 SER A C 10
ATOM 14833 O O . SER A 1 14 ? -5.267 -13.854 1.487 1.00 0.00 5 SER A O 10
ATOM 14841 N N . SER A 1 15 ? -5.178 -13.548 3.726 1.00 0.00 6 SER A N 10
ATOM 14842 C CA . SER A 1 15 ? -6.389 -12.747 3.777 1.00 0.00 6 SER A CA 10
ATOM 14843 C C . SER A 1 15 ? -6.471 -11.844 2.544 1.00 0.00 6 SER A C 10
ATOM 14844 O O . SER A 1 15 ? -7.529 -11.724 1.928 1.00 0.00 6 SER A O 10
ATOM 14852 N N . VAL A 1 16 ? -5.341 -11.232 2.222 1.00 0.00 7 VAL A N 10
ATOM 14853 C CA . VAL A 1 16 ? -5.272 -10.344 1.074 1.00 0.00 7 VAL A CA 10
ATOM 14854 C C . VAL A 1 16 ? -3.833 -10.299 0.555 1.00 0.00 7 VAL A C 10
ATOM 14855 O O . VAL A 1 16 ? -3.600 -10.395 -0.649 1.00 0.00 7 VAL A O 10
ATOM 14868 N N . VAL A 1 17 ? -2.905 -10.153 1.490 1.00 0.00 8 VAL A N 10
ATOM 14869 C CA . VAL A 1 17 ? -1.496 -10.094 1.142 1.00 0.00 8 VAL A CA 10
ATOM 14870 C C . VAL A 1 17 ? -0.747 -11.209 1.876 1.00 0.00 8 VAL A C 10
ATOM 14871 O O . VAL A 1 17 ? -1.271 -11.795 2.821 1.00 0.00 8 VAL A O 10
ATOM 14884 N N . PRO A 1 18 ? 0.499 -11.473 1.400 1.00 0.00 9 PRO A N 10
ATOM 14885 C CA . PRO A 1 18 ? 1.326 -12.507 2.001 1.00 0.00 9 PRO A CA 10
ATOM 14886 C C . PRO A 1 18 ? 1.898 -12.041 3.341 1.00 0.00 9 PRO A C 10
ATOM 14887 O O . PRO A 1 18 ? 1.698 -10.895 3.741 1.00 0.00 9 PRO A O 10
ATOM 14898 N N . LEU A 1 19 ? 2.600 -12.953 3.997 1.00 0.00 10 LEU A N 10
ATOM 14899 C CA . LEU A 1 19 ? 3.203 -12.650 5.284 1.00 0.00 10 LEU A CA 10
ATOM 14900 C C . LEU A 1 19 ? 4.093 -11.412 5.147 1.00 0.00 10 LEU A C 10
ATOM 14901 O O . LEU A 1 19 ? 3.755 -10.342 5.649 1.00 0.00 10 LEU A O 10
ATOM 14917 N N . HIS A 1 20 ? 5.212 -11.600 4.463 1.00 0.00 11 HIS A N 10
ATOM 14918 C CA . HIS A 1 20 ? 6.152 -10.513 4.254 1.00 0.00 11 HIS A CA 10
ATOM 14919 C C . HIS A 1 20 ? 5.387 -9.201 4.068 1.00 0.00 11 HIS A C 10
ATOM 14920 O O . HIS A 1 20 ? 5.490 -8.296 4.895 1.00 0.00 11 HIS A O 10
ATOM 14934 N N . TRP A 1 21 ? 4.636 -9.140 2.979 1.00 0.00 12 TRP A N 10
ATOM 14935 C CA . TRP A 1 21 ? 3.853 -7.955 2.674 1.00 0.00 12 TRP A CA 10
ATOM 14936 C C . TRP A 1 21 ? 3.178 -7.489 3.966 1.00 0.00 12 TRP A C 10
ATOM 14937 O O . TRP A 1 21 ? 3.290 -6.324 4.345 1.00 0.00 12 TRP A O 10
ATOM 14958 N N . PHE A 1 22 ? 2.492 -8.424 4.608 1.00 0.00 13 PHE A N 10
ATOM 14959 C CA . PHE A 1 22 ? 1.799 -8.124 5.849 1.00 0.00 13 PHE A CA 10
ATOM 14960 C C . PHE A 1 22 ? 2.670 -7.266 6.769 1.00 0.00 13 PHE A C 10
ATOM 14961 O O . PHE A 1 22 ? 2.219 -6.240 7.277 1.00 0.00 13 PHE A O 10
ATOM 14978 N N . GLY A 1 23 ? 3.901 -7.716 6.956 1.00 0.00 14 GLY A N 10
ATOM 14979 C CA . GLY A 1 23 ? 4.839 -7.003 7.806 1.00 0.00 14 GLY A CA 10
ATOM 14980 C C . GLY A 1 23 ? 5.078 -5.583 7.288 1.00 0.00 14 GLY A C 10
ATOM 14981 O O . GLY A 1 23 ? 5.150 -4.637 8.070 1.00 0.00 14 GLY A O 10
ATOM 14985 N N . PHE A 1 24 ? 5.193 -5.479 5.972 1.00 0.00 15 PHE A N 10
ATOM 14986 C CA . PHE A 1 24 ? 5.422 -4.191 5.340 1.00 0.00 15 PHE A CA 10
ATOM 14987 C C . PHE A 1 24 ? 4.187 -3.297 5.455 1.00 0.00 15 PHE A C 10
ATOM 14988 O O . PHE A 1 24 ? 4.306 -2.075 5.536 1.00 0.00 15 PHE A O 10
ATOM 15005 N N . GLY A 1 25 ? 3.028 -3.940 5.458 1.00 0.00 16 GLY A N 10
ATOM 15006 C CA . GLY A 1 25 ? 1.772 -3.218 5.562 1.00 0.00 16 GLY A CA 10
ATOM 15007 C C . GLY A 1 25 ? 1.603 -2.608 6.955 1.00 0.00 16 GLY A C 10
ATOM 15008 O O . GLY A 1 25 ? 1.196 -1.455 7.087 1.00 0.00 16 GLY A O 10
ATOM 15012 N N . TYR A 1 26 ? 1.924 -3.410 7.960 1.00 0.00 17 TYR A N 10
ATOM 15013 C CA . TYR A 1 26 ? 1.813 -2.965 9.338 1.00 0.00 17 TYR A CA 10
ATOM 15014 C C . TYR A 1 26 ? 2.787 -1.821 9.625 1.00 0.00 17 TYR A C 10
ATOM 15015 O O . TYR A 1 26 ? 2.389 -0.772 10.130 1.00 0.00 17 TYR A O 10
ATOM 15033 N N . ALA A 1 27 ? 4.047 -2.062 9.291 1.00 0.00 18 ALA A N 10
ATOM 15034 C CA . ALA A 1 27 ? 5.082 -1.065 9.506 1.00 0.00 18 ALA A CA 10
ATOM 15035 C C . ALA A 1 27 ? 4.775 0.173 8.661 1.00 0.00 18 ALA A C 10
ATOM 15036 O O . ALA A 1 27 ? 4.939 1.301 9.123 1.00 0.00 18 ALA A O 10
ATOM 15043 N N . ALA A 1 28 ? 4.336 -0.080 7.437 1.00 0.00 19 ALA A N 10
ATOM 15044 C CA . ALA A 1 28 ? 4.005 1.000 6.522 1.00 0.00 19 ALA A CA 10
ATOM 15045 C C . ALA A 1 28 ? 2.746 1.714 7.018 1.00 0.00 19 ALA A C 10
ATOM 15046 O O . ALA A 1 28 ? 2.520 2.878 6.692 1.00 0.00 19 ALA A O 10
ATOM 15053 N N . LEU A 1 29 ? 1.959 0.986 7.796 1.00 0.00 20 LEU A N 10
ATOM 15054 C CA . LEU A 1 29 ? 0.729 1.535 8.340 1.00 0.00 20 LEU A CA 10
ATOM 15055 C C . LEU A 1 29 ? 1.068 2.570 9.415 1.00 0.00 20 LEU A C 10
ATOM 15056 O O . LEU A 1 29 ? 0.556 3.688 9.389 1.00 0.00 20 LEU A O 10
ATOM 15072 N N . VAL A 1 30 ? 1.929 2.159 10.335 1.00 0.00 21 VAL A N 10
ATOM 15073 C CA . VAL A 1 30 ? 2.342 3.037 11.417 1.00 0.00 21 VAL A CA 10
ATOM 15074 C C . VAL A 1 30 ? 3.012 4.281 10.831 1.00 0.00 21 VAL A C 10
ATOM 15075 O O . VAL A 1 30 ? 2.664 5.405 11.189 1.00 0.00 21 VAL A O 10
ATOM 15088 N N . ALA A 1 31 ? 3.963 4.038 9.940 1.00 0.00 22 ALA A N 10
ATOM 15089 C CA . ALA A 1 31 ? 4.685 5.125 9.301 1.00 0.00 22 ALA A CA 10
ATOM 15090 C C . ALA A 1 31 ? 3.710 5.961 8.470 1.00 0.00 22 ALA A C 10
ATOM 15091 O O . ALA A 1 31 ? 3.791 7.188 8.460 1.00 0.00 22 ALA A O 10
ATOM 15098 N N . SER A 1 32 ? 2.810 5.262 7.794 1.00 0.00 23 SER A N 10
ATOM 15099 C CA . SER A 1 32 ? 1.820 5.925 6.961 1.00 0.00 23 SER A CA 10
ATOM 15100 C C . SER A 1 32 ? 0.982 6.885 7.809 1.00 0.00 23 SER A C 10
ATOM 15101 O O . SER A 1 32 ? 1.088 8.101 7.662 1.00 0.00 23 SER A O 10
ATOM 15109 N N . GLY A 1 33 ? 0.168 6.301 8.676 1.00 0.00 24 GLY A N 10
ATOM 15110 C CA . GLY A 1 33 ? -0.687 7.089 9.547 1.00 0.00 24 GLY A CA 10
ATOM 15111 C C . GLY A 1 33 ? 0.135 8.078 10.375 1.00 0.00 24 GLY A C 10
ATOM 15112 O O . GLY A 1 33 ? -0.389 9.088 10.843 1.00 0.00 24 GLY A O 10
ATOM 15116 N N . GLY A 1 34 ? 1.411 7.754 10.529 1.00 0.00 25 GLY A N 10
ATOM 15117 C CA . GLY A 1 34 ? 2.311 8.602 11.292 1.00 0.00 25 GLY A CA 10
ATOM 15118 C C . GLY A 1 34 ? 2.533 9.941 10.587 1.00 0.00 25 GLY A C 10
ATOM 15119 O O . GLY A 1 34 ? 1.995 10.965 11.007 1.00 0.00 25 GLY A O 10
ATOM 15123 N N . ILE A 1 35 ? 3.327 9.891 9.527 1.00 0.00 26 ILE A N 10
ATOM 15124 C CA . ILE A 1 35 ? 3.627 11.087 8.759 1.00 0.00 26 ILE A CA 10
ATOM 15125 C C . ILE A 1 35 ? 2.326 11.673 8.207 1.00 0.00 26 ILE A C 10
ATOM 15126 O O . ILE A 1 35 ? 2.156 12.891 8.169 1.00 0.00 26 ILE A O 10
ATOM 15142 N N . ILE A 1 36 ? 1.440 10.779 7.793 1.00 0.00 27 ILE A N 10
ATOM 15143 C CA . ILE A 1 36 ? 0.160 11.192 7.245 1.00 0.00 27 ILE A CA 10
ATOM 15144 C C . ILE A 1 36 ? -0.693 11.806 8.357 1.00 0.00 27 ILE A C 10
ATOM 15145 O O . ILE A 1 36 ? -1.581 12.613 8.090 1.00 0.00 27 ILE A O 10
ATOM 15161 N N . GLY A 1 37 ? -0.392 11.399 9.582 1.00 0.00 28 GLY A N 10
ATOM 15162 C CA . GLY A 1 37 ? -1.119 11.899 10.736 1.00 0.00 28 GLY A CA 10
ATOM 15163 C C . GLY A 1 37 ? -0.704 13.334 11.067 1.00 0.00 28 GLY A C 10
ATOM 15164 O O . GLY A 1 37 ? -1.481 14.269 10.876 1.00 0.00 28 GLY A O 10
ATOM 15168 N N . TYR A 1 38 ? 0.520 13.464 11.556 1.00 0.00 29 TYR A N 10
ATOM 15169 C CA . TYR A 1 38 ? 1.048 14.770 11.915 1.00 0.00 29 TYR A CA 10
ATOM 15170 C C . TYR A 1 38 ? 0.914 15.754 10.751 1.00 0.00 29 TYR A C 10
ATOM 15171 O O . TYR A 1 38 ? 0.556 16.913 10.953 1.00 0.00 29 TYR A O 10
ATOM 15189 N N . VAL A 1 39 ? 1.209 15.256 9.560 1.00 0.00 30 VAL A N 10
ATOM 15190 C CA . VAL A 1 39 ? 1.125 16.077 8.364 1.00 0.00 30 VAL A CA 10
ATOM 15191 C C . VAL A 1 39 ? -0.319 16.092 7.860 1.00 0.00 30 VAL A C 10
ATOM 15192 O O . VAL A 1 39 ? -0.701 16.966 7.083 1.00 0.00 30 VAL A O 10
ATOM 15205 N N . LYS A 1 40 ? -1.084 15.114 8.323 1.00 0.00 31 LYS A N 10
ATOM 15206 C CA . LYS A 1 40 ? -2.478 15.003 7.929 1.00 0.00 31 LYS A CA 10
ATOM 15207 C C . LYS A 1 40 ? -2.558 14.495 6.488 1.00 0.00 31 LYS A C 10
ATOM 15208 O O . LYS A 1 40 ? -3.088 13.414 6.236 1.00 0.00 31 LYS A O 10
ATOM 15227 N N . ALA A 1 41 ? -2.023 15.299 5.580 1.00 0.00 32 ALA A N 10
ATOM 15228 C CA . ALA A 1 41 ? -2.027 14.944 4.171 1.00 0.00 32 ALA A CA 10
ATOM 15229 C C . ALA A 1 41 ? -1.009 13.828 3.928 1.00 0.00 32 ALA A C 10
ATOM 15230 O O . ALA A 1 41 ? -1.367 12.746 3.465 1.00 0.00 32 ALA A O 10
ATOM 15237 N N . GLY A 1 42 ? 0.240 14.129 4.251 1.00 0.00 33 GLY A N 10
ATOM 15238 C CA . GLY A 1 42 ? 1.313 13.165 4.073 1.00 0.00 33 GLY A CA 10
ATOM 15239 C C . GLY A 1 42 ? 2.624 13.865 3.710 1.00 0.00 33 GLY A C 10
ATOM 15240 O O . GLY A 1 42 ? 3.689 13.249 3.739 1.00 0.00 33 GLY A O 10
ATOM 15244 N N . SER A 1 43 ? 2.504 15.141 3.375 1.00 0.00 34 SER A N 10
ATOM 15245 C CA . SER A 1 43 ? 3.667 15.931 3.006 1.00 0.00 34 SER A CA 10
ATOM 15246 C C . SER A 1 43 ? 3.906 15.837 1.498 1.00 0.00 34 SER A C 10
ATOM 15247 O O . SER A 1 43 ? 3.615 14.812 0.883 1.00 0.00 34 SER A O 10
ATOM 15255 N N . VAL A 1 44 ? 4.434 16.920 0.947 1.00 0.00 35 VAL A N 10
ATOM 15256 C CA . VAL A 1 44 ? 4.716 16.972 -0.478 1.00 0.00 35 VAL A CA 10
ATOM 15257 C C . VAL A 1 44 ? 6.012 16.212 -0.765 1.00 0.00 35 VAL A C 10
ATOM 15258 O O . VAL A 1 44 ? 6.089 15.449 -1.727 1.00 0.00 35 VAL A O 10
ATOM 15271 N N . PRO A 1 45 ? 7.026 16.454 0.109 1.00 0.00 36 PRO A N 10
ATOM 15272 C CA . PRO A 1 45 ? 8.315 15.801 -0.042 1.00 0.00 36 PRO A CA 10
ATOM 15273 C C . PRO A 1 45 ? 8.243 14.337 0.394 1.00 0.00 36 PRO A C 10
ATOM 15274 O O . PRO A 1 45 ? 8.634 13.442 -0.354 1.00 0.00 36 PRO A O 10
ATOM 15285 N N . SER A 1 46 ? 7.739 14.137 1.603 1.00 0.00 37 SER A N 10
ATOM 15286 C CA . SER A 1 46 ? 7.610 12.796 2.148 1.00 0.00 37 SER A CA 10
ATOM 15287 C C . SER A 1 46 ? 6.914 11.884 1.135 1.00 0.00 37 SER A C 10
ATOM 15288 O O . SER A 1 46 ? 7.498 10.907 0.671 1.00 0.00 37 SER A O 10
ATOM 15296 N N . LEU A 1 47 ? 5.676 12.237 0.823 1.00 0.00 38 LEU A N 10
ATOM 15297 C CA . LEU A 1 47 ? 4.894 11.463 -0.126 1.00 0.00 38 LEU A CA 10
ATOM 15298 C C . LEU A 1 47 ? 5.683 11.313 -1.428 1.00 0.00 38 LEU A C 10
ATOM 15299 O O . LEU A 1 47 ? 5.719 10.233 -2.016 1.00 0.00 38 LEU A O 10
ATOM 15315 N N . ALA A 1 48 ? 6.297 12.412 -1.841 1.00 0.00 39 ALA A N 10
ATOM 15316 C CA . ALA A 1 48 ? 7.084 12.416 -3.062 1.00 0.00 39 ALA A CA 10
ATOM 15317 C C . ALA A 1 48 ? 8.100 11.273 -3.013 1.00 0.00 39 ALA A C 10
ATOM 15318 O O . ALA A 1 48 ? 8.327 10.596 -4.015 1.00 0.00 39 ALA A O 10
ATOM 15325 N N . ALA A 1 49 ? 8.685 11.094 -1.838 1.00 0.00 40 ALA A N 10
ATOM 15326 C CA . ALA A 1 49 ? 9.671 10.045 -1.645 1.00 0.00 40 ALA A CA 10
ATOM 15327 C C . ALA A 1 49 ? 8.983 8.681 -1.731 1.00 0.00 40 ALA A C 10
ATOM 15328 O O . ALA A 1 49 ? 9.579 7.709 -2.193 1.00 0.00 40 ALA A O 10
ATOM 15335 N N . GLY A 1 50 ? 7.738 8.653 -1.280 1.00 0.00 41 GLY A N 10
ATOM 15336 C CA . GLY A 1 50 ? 6.962 7.425 -1.300 1.00 0.00 41 GLY A CA 10
ATOM 15337 C C . GLY A 1 50 ? 6.674 6.982 -2.736 1.00 0.00 41 GLY A C 10
ATOM 15338 O O . GLY A 1 50 ? 6.717 5.792 -3.043 1.00 0.00 41 GLY A O 10
ATOM 15342 N N . LEU A 1 51 ? 6.386 7.964 -3.578 1.00 0.00 42 LEU A N 10
ATOM 15343 C CA . LEU A 1 51 ? 6.091 7.691 -4.974 1.00 0.00 42 LEU A CA 10
ATOM 15344 C C . LEU A 1 51 ? 7.351 7.162 -5.663 1.00 0.00 42 LEU A C 10
ATOM 15345 O O . LEU A 1 51 ? 7.361 6.041 -6.168 1.00 0.00 42 LEU A O 10
ATOM 15361 N N . LEU A 1 52 ? 8.381 7.994 -5.661 1.00 0.00 43 LEU A N 10
ATOM 15362 C CA . LEU A 1 52 ? 9.643 7.624 -6.280 1.00 0.00 43 LEU A CA 10
ATOM 15363 C C . LEU A 1 52 ? 10.017 6.203 -5.855 1.00 0.00 43 LEU A C 10
ATOM 15364 O O . LEU A 1 52 ? 10.107 5.305 -6.691 1.00 0.00 43 LEU A O 10
ATOM 15380 N N . PHE A 1 53 ? 10.224 6.042 -4.557 1.00 0.00 44 PHE A N 10
ATOM 15381 C CA . PHE A 1 53 ? 10.586 4.745 -4.011 1.00 0.00 44 PHE A CA 10
ATOM 15382 C C . PHE A 1 53 ? 9.471 3.723 -4.243 1.00 0.00 44 PHE A C 10
ATOM 15383 O O . PHE A 1 53 ? 9.713 2.517 -4.210 1.00 0.00 44 PHE A O 10
ATOM 15400 N N . GLY A 1 54 ? 8.274 4.242 -4.471 1.00 0.00 45 GLY A N 10
ATOM 15401 C CA . GLY A 1 54 ? 7.121 3.389 -4.708 1.00 0.00 45 GLY A CA 10
ATOM 15402 C C . GLY A 1 54 ? 7.342 2.496 -5.930 1.00 0.00 45 GLY A C 10
ATOM 15403 O O . GLY A 1 54 ? 7.385 1.273 -5.810 1.00 0.00 45 GLY A O 10
ATOM 15407 N N . SER A 1 55 ? 7.476 3.143 -7.079 1.00 0.00 46 SER A N 10
ATOM 15408 C CA . SER A 1 55 ? 7.692 2.422 -8.322 1.00 0.00 46 SER A CA 10
ATOM 15409 C C . SER A 1 55 ? 9.061 1.739 -8.301 1.00 0.00 46 SER A C 10
ATOM 15410 O O . SER A 1 55 ? 9.183 0.575 -8.678 1.00 0.00 46 SER A O 10
ATOM 15418 N N . LEU A 1 56 ? 10.056 2.493 -7.856 1.00 0.00 47 LEU A N 10
ATOM 15419 C CA . LEU A 1 56 ? 11.411 1.975 -7.781 1.00 0.00 47 LEU A CA 10
ATOM 15420 C C . LEU A 1 56 ? 11.420 0.703 -6.931 1.00 0.00 47 LEU A C 10
ATOM 15421 O O . LEU A 1 56 ? 12.249 -0.181 -7.139 1.00 0.00 47 LEU A O 10
ATOM 15437 N N . ALA A 1 57 ? 10.487 0.652 -5.991 1.00 0.00 48 ALA A N 10
ATOM 15438 C CA . ALA A 1 57 ? 10.377 -0.497 -5.108 1.00 0.00 48 ALA A CA 10
ATOM 15439 C C . ALA A 1 57 ? 9.705 -1.649 -5.858 1.00 0.00 48 ALA A C 10
ATOM 15440 O O . ALA A 1 57 ? 10.351 -2.643 -6.184 1.00 0.00 48 ALA A O 10
ATOM 15447 N N . GLY A 1 58 ? 8.416 -1.476 -6.109 1.00 0.00 49 GLY A N 10
ATOM 15448 C CA . GLY A 1 58 ? 7.649 -2.489 -6.815 1.00 0.00 49 GLY A CA 10
ATOM 15449 C C . GLY A 1 58 ? 8.426 -3.027 -8.017 1.00 0.00 49 GLY A C 10
ATOM 15450 O O . GLY A 1 58 ? 8.640 -4.233 -8.134 1.00 0.00 49 GLY A O 10
ATOM 15454 N N . LEU A 1 59 ? 8.829 -2.107 -8.881 1.00 0.00 50 LEU A N 10
ATOM 15455 C CA . LEU A 1 59 ? 9.579 -2.474 -10.070 1.00 0.00 50 LEU A CA 10
ATOM 15456 C C . LEU A 1 59 ? 10.952 -3.008 -9.658 1.00 0.00 50 LEU A C 10
ATOM 15457 O O . LEU A 1 59 ? 11.410 -4.023 -10.181 1.00 0.00 50 LEU A O 10
ATOM 15473 N N . GLY A 1 60 ? 11.570 -2.301 -8.723 1.00 0.00 51 GLY A N 10
ATOM 15474 C CA . GLY A 1 60 ? 12.882 -2.691 -8.234 1.00 0.00 51 GLY A CA 10
ATOM 15475 C C . GLY A 1 60 ? 12.943 -4.197 -7.971 1.00 0.00 51 GLY A C 10
ATOM 15476 O O . GLY A 1 60 ? 13.886 -4.866 -8.390 1.00 0.00 51 GLY A O 10
ATOM 15480 N N . ALA A 1 61 ? 11.925 -4.686 -7.279 1.00 0.00 52 ALA A N 10
ATOM 15481 C CA . ALA A 1 61 ? 11.851 -6.101 -6.955 1.00 0.00 52 ALA A CA 10
ATOM 15482 C C . ALA A 1 61 ? 11.219 -6.856 -8.127 1.00 0.00 52 ALA A C 10
ATOM 15483 O O . ALA A 1 61 ? 11.414 -8.062 -8.270 1.00 0.00 52 ALA A O 10
ATOM 15490 N N . TYR A 1 62 ? 10.476 -6.114 -8.935 1.00 0.00 53 TYR A N 10
ATOM 15491 C CA . TYR A 1 62 ? 9.814 -6.698 -10.089 1.00 0.00 53 TYR A CA 10
ATOM 15492 C C . TYR A 1 62 ? 10.440 -6.196 -11.392 1.00 0.00 53 TYR A C 10
ATOM 15493 O O . TYR A 1 62 ? 9.728 -5.862 -12.338 1.00 0.00 53 TYR A O 10
ATOM 15511 N N . GLN A 1 63 ? 11.764 -6.157 -11.399 1.00 0.00 54 GLN A N 10
ATOM 15512 C CA . GLN A 1 63 ? 12.494 -5.700 -12.569 1.00 0.00 54 GLN A CA 10
ATOM 15513 C C . GLN A 1 63 ? 14.001 -5.833 -12.341 1.00 0.00 54 GLN A C 10
ATOM 15514 O O . GLN A 1 63 ? 14.646 -6.703 -12.925 1.00 0.00 54 GLN A O 10
ATOM 15528 N N . LEU A 1 64 ? 14.518 -4.958 -11.491 1.00 0.00 55 LEU A N 10
ATOM 15529 C CA . LEU A 1 64 ? 15.937 -4.967 -11.179 1.00 0.00 55 LEU A CA 10
ATOM 15530 C C . LEU A 1 64 ? 16.261 -3.781 -10.268 1.00 0.00 55 LEU A C 10
ATOM 15531 O O . LEU A 1 64 ? 15.812 -2.663 -10.516 1.00 0.00 55 LEU A O 10
ATOM 15547 N N . SER A 1 65 ? 17.038 -4.065 -9.234 1.00 0.00 56 SER A N 10
ATOM 15548 C CA . SER A 1 65 ? 17.428 -3.036 -8.285 1.00 0.00 56 SER A CA 10
ATOM 15549 C C . SER A 1 65 ? 18.042 -3.677 -7.039 1.00 0.00 56 SER A C 10
ATOM 15550 O O . SER A 1 65 ? 19.073 -3.222 -6.546 1.00 0.00 56 SER A O 10
ATOM 15558 N N . GLN A 1 66 ? 17.382 -4.725 -6.566 1.00 0.00 57 GLN A N 10
ATOM 15559 C CA . GLN A 1 66 ? 17.850 -5.433 -5.387 1.00 0.00 57 GLN A CA 10
ATOM 15560 C C . GLN A 1 66 ? 18.052 -6.916 -5.705 1.00 0.00 57 GLN A C 10
ATOM 15561 O O . GLN A 1 66 ? 17.087 -7.673 -5.795 1.00 0.00 57 GLN A O 10
ATOM 15575 N N . ASP A 1 67 ? 19.314 -7.288 -5.866 1.00 0.00 58 ASP A N 10
ATOM 15576 C CA . ASP A 1 67 ? 19.655 -8.666 -6.172 1.00 0.00 58 ASP A CA 10
ATOM 15577 C C . ASP A 1 67 ? 19.061 -9.045 -7.530 1.00 0.00 58 ASP A C 10
ATOM 15578 O O . ASP A 1 67 ? 17.863 -8.881 -7.755 1.00 0.00 58 ASP A O 10
ATOM 15587 N N . PRO A 1 68 ? 19.950 -9.558 -8.423 1.00 0.00 59 PRO A N 10
ATOM 15588 C CA . PRO A 1 68 ? 19.526 -9.962 -9.752 1.00 0.00 59 PRO A CA 10
ATOM 15589 C C . PRO A 1 68 ? 18.757 -11.284 -9.705 1.00 0.00 59 PRO A C 10
ATOM 15590 O O . PRO A 1 68 ? 18.007 -11.603 -10.627 1.00 0.00 59 PRO A O 10
ATOM 15601 N N . ARG A 1 69 ? 18.970 -12.017 -8.622 1.00 0.00 60 ARG A N 10
ATOM 15602 C CA . ARG A 1 69 ? 18.306 -13.297 -8.443 1.00 0.00 60 ARG A CA 10
ATOM 15603 C C . ARG A 1 69 ? 16.796 -13.097 -8.301 1.00 0.00 60 ARG A C 10
ATOM 15604 O O . ARG A 1 69 ? 16.057 -13.208 -9.278 1.00 0.00 60 ARG A O 10
ATOM 15625 N N . ASN A 1 70 ? 16.383 -12.805 -7.076 1.00 0.00 61 ASN A N 10
ATOM 15626 C CA . ASN A 1 70 ? 14.974 -12.588 -6.794 1.00 0.00 61 ASN A CA 10
ATOM 15627 C C . ASN A 1 70 ? 14.305 -11.953 -8.015 1.00 0.00 61 ASN A C 10
ATOM 15628 O O . ASN A 1 70 ? 13.452 -12.571 -8.651 1.00 0.00 61 ASN A O 10
ATOM 15639 N N . VAL A 1 71 ? 14.718 -10.729 -8.306 1.00 0.00 62 VAL A N 10
ATOM 15640 C CA . VAL A 1 71 ? 14.169 -10.004 -9.440 1.00 0.00 62 VAL A CA 10
ATOM 15641 C C . VAL A 1 71 ? 13.977 -10.969 -10.612 1.00 0.00 62 VAL A C 10
ATOM 15642 O O . VAL A 1 71 ? 12.875 -11.092 -11.144 1.00 0.00 62 VAL A O 10
ATOM 15655 N N . TRP A 1 72 ? 15.066 -11.628 -10.979 1.00 0.00 63 TRP A N 10
ATOM 15656 C CA . TRP A 1 72 ? 15.031 -12.578 -12.078 1.00 0.00 63 TRP A CA 10
ATOM 15657 C C . TRP A 1 72 ? 13.855 -13.529 -11.843 1.00 0.00 63 TRP A C 10
ATOM 15658 O O . TRP A 1 72 ? 13.035 -13.740 -12.736 1.00 0.00 63 TRP A O 10
ATOM 15679 N N . VAL A 1 73 ? 13.811 -14.078 -10.638 1.00 0.00 64 VAL A N 10
ATOM 15680 C CA . VAL A 1 73 ? 12.749 -15.001 -10.275 1.00 0.00 64 VAL A CA 10
ATOM 15681 C C . VAL A 1 73 ? 11.395 -14.367 -10.598 1.00 0.00 64 VAL A C 10
ATOM 15682 O O . VAL A 1 73 ? 10.484 -15.046 -11.071 1.00 0.00 64 VAL A O 10
ATOM 15695 N N . PHE A 1 74 ? 11.304 -13.073 -10.331 1.00 0.00 65 PHE A N 10
ATOM 15696 C CA . PHE A 1 74 ? 10.077 -12.339 -10.587 1.00 0.00 65 PHE A CA 10
ATOM 15697 C C . PHE A 1 74 ? 9.868 -12.127 -12.088 1.00 0.00 65 PHE A C 10
ATOM 15698 O O . PHE A 1 74 ? 8.733 -12.055 -12.557 1.00 0.00 65 PHE A O 10
ATOM 15715 N N . LEU A 1 75 ? 10.981 -12.033 -12.800 1.00 0.00 66 LEU A N 10
ATOM 15716 C CA . LEU A 1 75 ? 10.935 -11.830 -14.238 1.00 0.00 66 LEU A CA 10
ATOM 15717 C C . LEU A 1 75 ? 10.252 -13.030 -14.896 1.00 0.00 66 LEU A C 10
ATOM 15718 O O . LEU A 1 75 ? 9.362 -12.864 -15.729 1.00 0.00 66 LEU A O 10
ATOM 15734 N N . ALA A 1 76 ? 10.695 -14.214 -14.498 1.00 0.00 67 ALA A N 10
ATOM 15735 C CA . ALA A 1 76 ? 10.138 -15.442 -15.039 1.00 0.00 67 ALA A CA 10
ATOM 15736 C C . ALA A 1 76 ? 8.699 -15.605 -14.545 1.00 0.00 67 ALA A C 10
ATOM 15737 O O . ALA A 1 76 ? 7.817 -15.996 -15.309 1.00 0.00 67 ALA A O 10
ATOM 15744 N N . THR A 1 77 ? 8.506 -15.298 -13.271 1.00 0.00 68 THR A N 10
ATOM 15745 C CA . THR A 1 77 ? 7.190 -15.406 -12.666 1.00 0.00 68 THR A CA 10
ATOM 15746 C C . THR A 1 77 ? 6.163 -14.617 -13.480 1.00 0.00 68 THR A C 10
ATOM 15747 O O . THR A 1 77 ? 5.367 -15.200 -14.215 1.00 0.00 68 THR A O 10
ATOM 15758 N N . SER A 1 78 ? 6.214 -13.302 -13.323 1.00 0.00 69 SER A N 10
ATOM 15759 C CA . SER A 1 78 ? 5.297 -12.427 -14.035 1.00 0.00 69 SER A CA 10
ATOM 15760 C C . SER A 1 78 ? 5.540 -12.530 -15.542 1.00 0.00 69 SER A C 10
ATOM 15761 O O . SER A 1 78 ? 4.675 -12.172 -16.340 1.00 0.00 69 SER A O 10
ATOM 15769 N N . GLY A 1 79 ? 6.722 -13.019 -15.887 1.00 0.00 70 GLY A N 10
ATOM 15770 C CA . GLY A 1 79 ? 7.090 -13.173 -17.284 1.00 0.00 70 GLY A CA 10
ATOM 15771 C C . GLY A 1 79 ? 6.086 -14.063 -18.020 1.00 0.00 70 GLY A C 10
ATOM 15772 O O . GLY A 1 79 ? 5.507 -13.652 -19.024 1.00 0.00 70 GLY A O 10
ATOM 15776 N N . THR A 1 80 ? 5.911 -15.265 -17.492 1.00 0.00 71 THR A N 10
ATOM 15777 C CA . THR A 1 80 ? 4.988 -16.217 -18.087 1.00 0.00 71 THR A CA 10
ATOM 15778 C C . THR A 1 80 ? 3.550 -15.890 -17.678 1.00 0.00 71 THR A C 10
ATOM 15779 O O . THR A 1 80 ? 2.639 -15.945 -18.503 1.00 0.00 71 THR A O 10
ATOM 15790 N N . LEU A 1 81 ? 3.391 -15.558 -16.406 1.00 0.00 72 LEU A N 10
ATOM 15791 C CA . LEU A 1 81 ? 2.080 -15.223 -15.878 1.00 0.00 72 LEU A CA 10
ATOM 15792 C C . LEU A 1 81 ? 1.441 -14.145 -16.755 1.00 0.00 72 LEU A C 10
ATOM 15793 O O . LEU A 1 81 ? 0.357 -14.345 -17.301 1.00 0.00 72 LEU A O 10
ATOM 15809 N N . ALA A 1 82 ? 2.141 -13.025 -16.864 1.00 0.00 73 ALA A N 10
ATOM 15810 C CA . ALA A 1 82 ? 1.656 -11.915 -17.667 1.00 0.00 73 ALA A CA 10
ATOM 15811 C C . ALA A 1 82 ? 1.899 -12.217 -19.147 1.00 0.00 73 ALA A C 10
ATOM 15812 O O . ALA A 1 82 ? 1.159 -11.746 -20.009 1.00 0.00 73 ALA A O 10
ATOM 15819 N N . GLY A 1 83 ? 2.938 -13.000 -19.396 1.00 0.00 74 GLY A N 10
ATOM 15820 C CA . GLY A 1 83 ? 3.288 -13.370 -20.757 1.00 0.00 74 GLY A 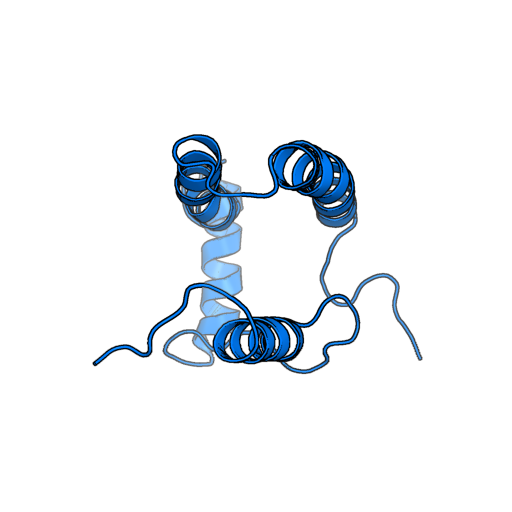CA 10
ATOM 15821 C C . GLY A 1 83 ? 2.057 -13.853 -21.527 1.00 0.00 74 GLY A C 10
ATOM 15822 O O . GLY A 1 83 ? 1.685 -13.265 -22.541 1.00 0.00 74 GLY A O 10
ATOM 15826 N N . ILE A 1 84 ? 1.458 -14.918 -21.015 1.00 0.00 75 ILE A N 10
ATOM 15827 C CA . ILE A 1 84 ? 0.277 -15.487 -21.642 1.00 0.00 75 ILE A CA 10
ATOM 15828 C C . ILE A 1 84 ? -0.724 -14.369 -21.940 1.00 0.00 75 ILE A C 10
ATOM 15829 O O . ILE A 1 84 ? -1.437 -14.420 -22.941 1.00 0.00 75 ILE A O 10
ATOM 15845 N N . MET A 1 85 ? -0.747 -13.387 -21.051 1.00 0.00 76 MET A N 10
ATOM 15846 C CA . MET A 1 85 ? -1.650 -12.258 -21.206 1.00 0.00 76 MET A CA 10
ATOM 15847 C C . MET A 1 85 ? -0.928 -11.060 -21.825 1.00 0.00 76 MET A C 10
ATOM 15848 O O . MET A 1 85 ? 0.187 -11.193 -22.326 1.00 0.00 76 MET A O 10
ATOM 15862 N N . GLY A 1 86 ? -1.594 -9.915 -21.769 1.00 0.00 77 GLY A N 10
ATOM 15863 C CA . GLY A 1 86 ? -1.030 -8.694 -22.317 1.00 0.00 77 GLY A CA 10
ATOM 15864 C C . GLY A 1 86 ? -0.534 -7.771 -21.203 1.00 0.00 77 GLY A C 10
ATOM 15865 O O . GLY A 1 86 ? -0.202 -8.232 -20.111 1.00 0.00 77 GLY A O 10
ATOM 15869 N N . MET A 1 87 ? -0.498 -6.484 -21.516 1.00 0.00 78 MET A N 10
ATOM 15870 C CA . MET A 1 87 ? -0.048 -5.492 -20.554 1.00 0.00 78 MET A CA 10
ATOM 15871 C C . MET A 1 87 ? -1.208 -5.006 -19.683 1.00 0.00 78 MET A C 10
ATOM 15872 O O . MET A 1 87 ? -2.364 -5.048 -20.102 1.00 0.00 78 MET A O 10
ATOM 15886 N N . ARG A 1 88 ? -0.860 -4.556 -18.487 1.00 0.00 79 ARG A N 10
ATOM 15887 C CA . ARG A 1 88 ? -1.858 -4.063 -17.553 1.00 0.00 79 ARG A CA 10
ATOM 15888 C C . ARG A 1 88 ? -2.841 -5.177 -17.189 1.00 0.00 79 ARG A C 10
ATOM 15889 O O . ARG A 1 88 ? -3.844 -5.374 -17.875 1.00 0.00 79 ARG A O 10
ATOM 15910 N N . PHE A 1 89 ? -2.520 -5.877 -16.111 1.00 0.00 80 PHE A N 10
ATOM 15911 C CA . PHE A 1 89 ? -3.363 -6.967 -15.648 1.00 0.00 80 PHE A CA 10
ATOM 15912 C C . PHE A 1 89 ? -2.901 -7.473 -14.280 1.00 0.00 80 PHE A C 10
ATOM 15913 O O . PHE A 1 89 ? -1.728 -7.794 -14.096 1.00 0.00 80 PHE A O 10
ATOM 15930 N N . TYR A 1 90 ? -3.849 -7.530 -13.356 1.00 0.00 81 TYR A N 10
ATOM 15931 C CA . TYR A 1 90 ? -3.554 -7.992 -12.010 1.00 0.00 81 TYR A CA 10
ATOM 15932 C C . TYR A 1 90 ? -4.841 -8.311 -11.246 1.00 0.00 81 TYR A C 10
ATOM 15933 O O . TYR A 1 90 ? -5.934 -7.970 -11.695 1.00 0.00 81 TYR A O 10
ATOM 15951 N N . HIS A 1 91 ? -4.668 -8.960 -10.104 1.00 0.00 82 HIS A N 10
ATOM 15952 C CA . HIS A 1 91 ? -5.801 -9.329 -9.273 1.00 0.00 82 HIS A CA 10
ATOM 15953 C C . HIS A 1 91 ? -6.365 -8.081 -8.592 1.00 0.00 82 HIS A C 10
ATOM 15954 O O . HIS A 1 91 ? -5.854 -7.648 -7.560 1.00 0.00 82 HIS A O 10
ATOM 15968 N N . SER A 1 92 ? -7.411 -7.537 -9.196 1.00 0.00 83 SER A N 10
ATOM 15969 C CA . SER A 1 92 ? -8.050 -6.347 -8.660 1.00 0.00 83 SER A CA 10
ATOM 15970 C C . SER A 1 92 ? -9.407 -6.709 -8.052 1.00 0.00 83 SER A C 10
ATOM 15971 O O . SER A 1 92 ? -10.450 -6.331 -8.583 1.00 0.00 83 SER A O 10
ATOM 15979 N N . GLY A 1 93 ? -9.348 -7.439 -6.948 1.00 0.00 84 GLY A N 10
ATOM 15980 C CA . GLY A 1 93 ? -10.559 -7.857 -6.262 1.00 0.00 84 GLY A CA 10
ATOM 15981 C C . GLY A 1 93 ? -11.204 -6.683 -5.523 1.00 0.00 84 GLY A C 10
ATOM 15982 O O . GLY A 1 93 ? -10.565 -6.045 -4.687 1.00 0.00 84 GLY A O 10
ATOM 15986 N N . LYS A 1 94 ? -12.462 -6.433 -5.857 1.00 0.00 85 LYS A N 10
ATOM 15987 C CA . LYS A 1 94 ? -13.200 -5.347 -5.235 1.00 0.00 85 LYS A CA 10
ATOM 15988 C C . LYS A 1 94 ? -13.865 -5.856 -3.955 1.00 0.00 85 LYS A C 10
ATOM 15989 O O . LYS A 1 94 ? -15.091 -5.855 -3.846 1.00 0.00 85 LYS A O 10
ATOM 16008 N N . PHE A 1 95 ? -13.029 -6.278 -3.019 1.00 0.00 86 PHE A N 10
ATOM 16009 C CA . PHE A 1 95 ? -13.521 -6.788 -1.750 1.00 0.00 86 PHE A CA 10
ATOM 16010 C C . PHE A 1 95 ? -12.380 -6.944 -0.742 1.00 0.00 86 PHE A C 10
ATOM 16011 O O . PHE A 1 95 ? -11.209 -6.834 -1.102 1.00 0.00 86 PHE A O 10
ATOM 16028 N N . MET A 1 96 ? -12.762 -7.199 0.501 1.00 0.00 87 MET A N 10
ATOM 16029 C CA . MET A 1 96 ? -11.786 -7.371 1.563 1.00 0.00 87 MET A CA 10
ATOM 16030 C C . MET A 1 96 ? -10.972 -6.093 1.772 1.00 0.00 87 MET A C 10
ATOM 16031 O O . MET A 1 96 ? -11.072 -5.153 0.985 1.00 0.00 87 MET A O 10
ATOM 16045 N N . PRO A 1 97 ? -10.164 -6.099 2.866 1.00 0.00 88 PRO A N 10
ATOM 16046 C CA . PRO A 1 97 ? -9.333 -4.951 3.189 1.00 0.00 88 PRO A CA 10
ATOM 16047 C C . PRO A 1 97 ? -8.125 -4.869 2.254 1.00 0.00 88 PRO A C 10
ATOM 16048 O O . PRO A 1 97 ? -6.983 -4.846 2.710 1.00 0.00 88 PRO A O 10
ATOM 16059 N N . ALA A 1 98 ? -8.418 -4.826 0.963 1.00 0.00 89 ALA A N 10
ATOM 16060 C CA . ALA A 1 98 ? -7.370 -4.746 -0.041 1.00 0.00 89 ALA A CA 10
ATOM 16061 C C . ALA A 1 98 ? -8.006 -4.596 -1.425 1.00 0.00 89 ALA A C 10
ATOM 16062 O O . ALA A 1 98 ? -7.969 -5.523 -2.232 1.00 0.00 89 ALA A O 10
ATOM 16069 N N . GLY A 1 99 ? -8.573 -3.421 -1.656 1.00 0.00 90 GLY A N 10
ATOM 16070 C CA . GLY A 1 99 ? -9.215 -3.138 -2.928 1.00 0.00 90 GLY A CA 10
ATOM 16071 C C . GLY A 1 99 ? -8.742 -1.797 -3.494 1.00 0.00 90 GLY A C 10
ATOM 16072 O O . GLY A 1 99 ? -9.109 -0.740 -2.984 1.00 0.00 90 GLY A O 10
ATOM 16076 N N . LEU A 1 100 ? -7.934 -1.885 -4.541 1.00 0.00 91 LEU A N 10
ATOM 16077 C CA . LEU A 1 100 ? -7.407 -0.692 -5.181 1.00 0.00 91 LEU A CA 10
ATOM 16078 C C . LEU A 1 100 ? -8.560 0.101 -5.801 1.00 0.00 91 LEU A C 10
ATOM 16079 O O . LEU A 1 100 ? -8.671 1.308 -5.591 1.00 0.00 91 LEU A O 10
ATOM 16095 N N . ILE A 1 101 ? -9.389 -0.610 -6.551 1.00 0.00 92 ILE A N 10
ATOM 16096 C CA . ILE A 1 101 ? -10.529 0.012 -7.202 1.00 0.00 92 ILE A CA 10
ATOM 16097 C C . ILE A 1 101 ? -11.526 0.479 -6.139 1.00 0.00 92 ILE A C 10
ATOM 16098 O O . ILE A 1 101 ? -11.821 1.669 -6.040 1.00 0.00 92 ILE A O 10
ATOM 16114 N N . ALA A 1 102 ? -12.016 -0.482 -5.370 1.00 0.00 93 ALA A N 10
ATOM 16115 C CA . ALA A 1 102 ? -12.973 -0.184 -4.318 1.00 0.00 93 ALA A CA 10
ATOM 16116 C C . ALA A 1 102 ? -12.459 0.991 -3.485 1.00 0.00 93 ALA A C 10
ATOM 16117 O O . ALA A 1 102 ? -13.025 2.083 -3.529 1.00 0.00 93 ALA A O 10
ATOM 16124 N N . GLY A 1 103 ? -11.392 0.729 -2.745 1.00 0.00 94 GLY A N 10
ATOM 16125 C CA . GLY A 1 103 ? -10.795 1.751 -1.903 1.00 0.00 94 GLY A CA 10
ATOM 16126 C C . GLY A 1 103 ? -10.674 3.079 -2.654 1.00 0.00 94 GLY A C 10
ATOM 16127 O O . GLY A 1 103 ? -11.084 4.122 -2.148 1.00 0.00 94 GLY A O 10
ATOM 16131 N N . ALA A 1 104 ? -10.111 2.996 -3.850 1.00 0.00 95 ALA A N 10
ATOM 16132 C CA . ALA A 1 104 ? -9.931 4.178 -4.677 1.00 0.00 95 ALA A CA 10
ATOM 16133 C C . ALA A 1 104 ? -11.252 4.947 -4.752 1.00 0.00 95 ALA A C 10
ATOM 16134 O O . ALA A 1 104 ? -11.310 6.123 -4.396 1.00 0.00 95 ALA A O 10
ATOM 16141 N N . SER A 1 105 ? -12.279 4.252 -5.217 1.00 0.00 96 SER A N 10
ATOM 16142 C CA . SER A 1 105 ? -13.595 4.856 -5.343 1.00 0.00 96 SER A CA 10
ATOM 16143 C C . SER A 1 105 ? -14.026 5.456 -4.004 1.00 0.00 96 SER A C 10
ATOM 16144 O O . SER A 1 105 ? -14.766 6.439 -3.969 1.00 0.00 96 SER A O 10
ATOM 16152 N N . LEU A 1 106 ? -13.546 4.841 -2.934 1.00 0.00 97 LEU A N 10
ATOM 16153 C CA . LEU A 1 106 ? -13.872 5.302 -1.595 1.00 0.00 97 LEU A CA 10
ATOM 16154 C C . LEU A 1 106 ? -13.133 6.613 -1.318 1.00 0.00 97 LEU A C 10
ATOM 16155 O O . LEU A 1 106 ? -13.664 7.500 -0.652 1.00 0.00 97 LEU A O 10
ATOM 16171 N N . LEU A 1 107 ? -11.919 6.693 -1.843 1.00 0.00 98 LEU A N 10
ATOM 16172 C CA . LEU A 1 107 ? -11.102 7.881 -1.660 1.00 0.00 98 LEU A CA 10
ATOM 16173 C C . LEU A 1 107 ? -11.728 9.048 -2.426 1.00 0.00 98 LEU A C 10
ATOM 16174 O O . LEU A 1 107 ? -12.131 10.043 -1.827 1.00 0.00 98 LEU A O 10
ATOM 16190 N N . MET A 1 108 ? -11.789 8.887 -3.740 1.00 0.00 99 MET A N 10
ATOM 16191 C CA . MET A 1 108 ? -12.359 9.915 -4.594 1.00 0.00 99 MET A CA 10
ATOM 16192 C C . MET A 1 108 ? -13.732 10.354 -4.082 1.00 0.00 99 MET A C 10
ATOM 16193 O O . MET A 1 108 ? -14.026 11.548 -4.031 1.00 0.00 99 MET A O 10
ATOM 16207 N N . VAL A 1 109 ? -14.535 9.367 -3.715 1.00 0.00 100 VAL A N 10
ATOM 16208 C CA . VAL A 1 109 ? -15.870 9.637 -3.209 1.00 0.00 100 VAL A CA 10
ATOM 16209 C C . VAL A 1 109 ? -15.774 10.574 -2.004 1.00 0.00 100 VAL A C 10
ATOM 16210 O O . VAL A 1 109 ? -16.403 11.631 -1.983 1.00 0.00 100 VAL A O 10
ATOM 16223 N N . ALA A 1 110 ? -14.981 10.153 -1.029 1.00 0.00 101 ALA A N 10
ATOM 16224 C CA . ALA A 1 110 ? -14.795 10.942 0.177 1.00 0.00 101 ALA A CA 10
ATOM 16225 C C . ALA A 1 110 ? -14.244 12.319 -0.199 1.00 0.00 101 ALA A C 10
ATOM 16226 O O . ALA A 1 110 ? -14.563 13.317 0.445 1.00 0.00 101 ALA A O 10
ATOM 16233 N N . LYS A 1 111 ? -13.426 12.329 -1.242 1.00 0.00 102 LYS A N 10
ATOM 16234 C CA . LYS A 1 111 ? -12.827 13.566 -1.712 1.00 0.00 102 LYS A CA 10
ATOM 16235 C C . LYS A 1 111 ? -13.934 14.533 -2.139 1.00 0.00 102 LYS A C 10
ATOM 16236 O O . LYS A 1 111 ? -14.066 15.619 -1.576 1.00 0.00 102 LYS A O 10
ATOM 16255 N N . VAL A 1 112 ? -14.701 14.103 -3.130 1.00 0.00 103 VAL A N 10
ATOM 16256 C CA . VAL A 1 112 ? -15.792 14.917 -3.639 1.00 0.00 103 VAL A CA 10
ATOM 16257 C C . VAL A 1 112 ? -16.753 15.247 -2.495 1.00 0.00 103 VAL A C 10
ATOM 16258 O O . VAL A 1 112 ? -17.449 16.260 -2.537 1.00 0.00 103 VAL A O 10
ATOM 16271 N N . GLY A 1 113 ? -16.760 14.373 -1.499 1.00 0.00 104 GLY A N 10
ATOM 16272 C CA . GLY A 1 113 ? -17.624 14.559 -0.346 1.00 0.00 104 GLY A CA 10
ATOM 16273 C C . GLY A 1 113 ? -17.242 15.823 0.426 1.00 0.00 104 GLY A C 10
ATOM 16274 O O . GLY A 1 113 ? -18.014 16.780 0.478 1.00 0.00 104 GLY A O 10
ATOM 16278 N N . VAL A 1 114 ? -16.052 15.787 1.008 1.00 0.00 105 VAL A N 10
ATOM 16279 C CA . VAL A 1 114 ? -15.559 16.918 1.775 1.00 0.00 105 VAL A CA 10
ATOM 16280 C C . VAL A 1 114 ? -14.030 16.929 1.733 1.00 0.00 105 VAL A C 10
ATOM 16281 O O . VAL A 1 114 ? -13.377 16.397 2.629 1.00 0.00 105 VAL A O 10
ATOM 16294 N N . SER A 1 115 ? -13.503 17.542 0.683 1.00 0.00 106 SER A N 10
ATOM 16295 C CA . SER A 1 115 ? -12.063 17.630 0.513 1.00 0.00 106 SER A CA 10
ATOM 16296 C C . SER A 1 115 ? -11.733 18.181 -0.876 1.00 0.00 106 SER A C 10
ATOM 16297 O O . SER A 1 115 ? -12.524 18.043 -1.807 1.00 0.00 106 SER A O 10
ATOM 16305 N N . MET A 1 116 ? -10.562 18.795 -0.971 1.00 0.00 107 MET A N 10
ATOM 16306 C CA . MET A 1 116 ? -10.118 19.367 -2.230 1.00 0.00 107 MET A CA 10
ATOM 16307 C C . MET A 1 116 ? -10.225 18.347 -3.365 1.00 0.00 107 MET A C 10
ATOM 16308 O O . MET A 1 116 ? -10.030 17.151 -3.150 1.00 0.00 107 MET A O 10
ATOM 16322 N N . PHE A 1 117 ? -10.533 18.856 -4.549 1.00 0.00 108 PHE A N 10
ATOM 16323 C CA . PHE A 1 117 ? -10.668 18.003 -5.718 1.00 0.00 108 PHE A CA 10
ATOM 16324 C C . PHE A 1 117 ? -10.973 18.831 -6.968 1.00 0.00 108 PHE A C 10
ATOM 16325 O O . PHE A 1 117 ? -11.270 20.021 -6.871 1.00 0.00 108 PHE A O 10
ATOM 16342 N N . ASN A 1 118 ? -10.888 18.169 -8.112 1.00 0.00 109 ASN A N 10
ATOM 16343 C CA . ASN A 1 118 ? -11.150 18.829 -9.380 1.00 0.00 109 ASN A CA 10
ATOM 16344 C C . ASN A 1 118 ? -10.746 17.901 -10.527 1.00 0.00 109 ASN A C 10
ATOM 16345 O O . ASN A 1 118 ? -9.584 17.511 -10.634 1.00 0.00 109 ASN A O 10
ATOM 16356 N N . ARG A 1 119 ? -11.727 17.573 -11.354 1.00 0.00 110 ARG A N 10
ATOM 16357 C CA . ARG A 1 119 ? -11.488 16.697 -12.489 1.00 0.00 110 ARG A CA 10
ATOM 16358 C C . ARG A 1 119 ? -10.718 17.442 -13.581 1.00 0.00 110 ARG A C 10
ATOM 16359 O O . ARG A 1 119 ? -10.737 18.671 -13.631 1.00 0.00 110 ARG A O 10
ATOM 16380 N N . PRO A 1 120 ? -10.040 16.646 -14.451 1.00 0.00 111 PRO A N 10
ATOM 16381 C CA . PRO A 1 120 ? -9.264 17.217 -15.539 1.00 0.00 111 PRO A CA 10
ATOM 16382 C C . PRO A 1 120 ? -10.178 17.721 -16.658 1.00 0.00 111 PRO A C 10
ATOM 16383 O O . PRO A 1 120 ? -10.117 17.228 -17.783 1.00 0.00 111 PRO A O 10
ATOM 16394 N N . HIS A 1 121 ? -11.004 18.697 -16.310 1.00 0.00 112 HIS A N 10
ATOM 16395 C CA . HIS A 1 121 ? -11.929 19.273 -17.271 1.00 0.00 112 HIS A CA 10
ATOM 16396 C C . HIS A 1 121 ? -11.151 19.813 -18.472 1.00 0.00 112 HIS A C 10
ATOM 16397 O O . HIS A 1 121 ? -10.111 20.449 -18.307 1.00 0.00 112 HIS A O 10
ATOM 16411 N N . MET A 1 10 ? -10.766 -14.253 -4.119 1.00 0.00 1 MET A N 11
ATOM 16412 C CA . MET A 1 10 ? -9.495 -14.626 -3.523 1.00 0.00 1 MET A CA 11
ATOM 16413 C C . MET A 1 10 ? -9.686 -15.127 -2.091 1.00 0.00 1 MET A C 11
ATOM 16414 O O . MET A 1 10 ? -10.397 -14.506 -1.302 1.00 0.00 1 MET A O 11
ATOM 16428 N N . GLN A 1 11 ? -9.040 -16.247 -1.798 1.00 0.00 2 GLN A N 11
ATOM 16429 C CA . GLN A 1 11 ? -9.131 -16.838 -0.474 1.00 0.00 2 GLN A CA 11
ATOM 16430 C C . GLN A 1 11 ? -7.915 -17.728 -0.206 1.00 0.00 2 GLN A C 11
ATOM 16431 O O . GLN A 1 11 ? -7.252 -18.177 -1.139 1.00 0.00 2 GLN A O 11
ATOM 16445 N N . ASP A 1 12 ? -7.659 -17.955 1.074 1.00 0.00 3 ASP A N 11
ATOM 16446 C CA . ASP A 1 12 ? -6.535 -18.782 1.477 1.00 0.00 3 ASP A CA 11
ATOM 16447 C C . ASP A 1 12 ? -5.271 -18.300 0.763 1.00 0.00 3 ASP A C 11
ATOM 16448 O O . ASP A 1 12 ? -5.314 -17.338 -0.002 1.00 0.00 3 ASP A O 11
ATOM 16457 N N . THR A 1 13 ? -4.174 -18.991 1.038 1.00 0.00 4 THR A N 11
ATOM 16458 C CA . THR A 1 13 ? -2.900 -18.645 0.431 1.00 0.00 4 THR A CA 11
ATOM 16459 C C . THR A 1 13 ? -2.755 -17.126 0.325 1.00 0.00 4 THR A C 11
ATOM 16460 O O . THR A 1 13 ? -2.986 -16.550 -0.737 1.00 0.00 4 THR A O 11
ATOM 16471 N N . SER A 1 14 ? -2.372 -16.520 1.439 1.00 0.00 5 SER A N 11
ATOM 16472 C CA . SER A 1 14 ? -2.193 -15.079 1.484 1.00 0.00 5 SER A CA 11
ATOM 16473 C C . SER A 1 14 ? -3.529 -14.395 1.782 1.00 0.00 5 SER A C 11
ATOM 16474 O O . SER A 1 14 ? -3.603 -13.514 2.637 1.00 0.00 5 SER A O 11
ATOM 16482 N N . SER A 1 15 ? -4.553 -14.827 1.059 1.00 0.00 6 SER A N 11
ATOM 16483 C CA . SER A 1 15 ? -5.882 -14.267 1.234 1.00 0.00 6 SER A CA 11
ATOM 16484 C C . SER A 1 15 ? -5.923 -12.837 0.693 1.00 0.00 6 SER A C 11
ATOM 16485 O O . SER A 1 15 ? -6.698 -12.534 -0.213 1.00 0.00 6 SER A O 11
ATOM 16493 N N . VAL A 1 16 ? -5.080 -11.995 1.272 1.00 0.00 7 VAL A N 11
ATOM 16494 C CA . VAL A 1 16 ? -5.010 -10.603 0.859 1.00 0.00 7 VAL A CA 11
ATOM 16495 C C . VAL A 1 16 ? -3.566 -10.257 0.490 1.00 0.00 7 VAL A C 11
ATOM 16496 O O . VAL A 1 16 ? -3.318 -9.634 -0.541 1.00 0.00 7 VAL A O 11
ATOM 16509 N N . VAL A 1 17 ? -2.652 -10.677 1.351 1.00 0.00 8 VAL A N 11
ATOM 16510 C CA . VAL A 1 17 ? -1.239 -10.419 1.129 1.00 0.00 8 VAL A CA 11
ATOM 16511 C C . VAL A 1 17 ? -0.410 -11.440 1.909 1.00 0.00 8 VAL A C 11
ATOM 16512 O O . VAL A 1 17 ? -0.890 -12.025 2.879 1.00 0.00 8 VAL A O 11
ATOM 16525 N N . PRO A 1 18 ? 0.855 -11.628 1.446 1.00 0.00 9 PRO A N 11
ATOM 16526 C CA . PRO A 1 18 ? 1.756 -12.568 2.090 1.00 0.00 9 PRO A CA 11
ATOM 16527 C C . PRO A 1 18 ? 2.287 -12.004 3.409 1.00 0.00 9 PRO A C 11
ATOM 16528 O O . PRO A 1 18 ? 2.012 -10.855 3.752 1.00 0.00 9 PRO A O 11
ATOM 16539 N N . LEU A 1 19 ? 3.037 -12.838 4.114 1.00 0.00 10 LEU A N 11
ATOM 16540 C CA . LEU A 1 19 ? 3.608 -12.437 5.388 1.00 0.00 10 LEU A CA 11
ATOM 16541 C C . LEU A 1 19 ? 4.459 -11.181 5.188 1.00 0.00 10 LEU A C 11
ATOM 16542 O O . LEU A 1 19 ? 4.133 -10.116 5.709 1.00 0.00 10 LEU A O 11
ATOM 16558 N N . HIS A 1 20 ? 5.534 -11.349 4.432 1.00 0.00 11 HIS A N 11
ATOM 16559 C CA . HIS A 1 20 ? 6.435 -10.242 4.156 1.00 0.00 11 HIS A CA 11
ATOM 16560 C C . HIS A 1 20 ? 5.624 -8.963 3.936 1.00 0.00 11 HIS A C 11
ATOM 16561 O O . HIS A 1 20 ? 5.753 -8.004 4.696 1.00 0.00 11 HIS A O 11
ATOM 16575 N N . TRP A 1 21 ? 4.807 -8.991 2.893 1.00 0.00 12 TRP A N 11
ATOM 16576 C CA . TRP A 1 21 ? 3.976 -7.845 2.564 1.00 0.00 12 TRP A CA 11
ATOM 16577 C C . TRP A 1 21 ? 3.302 -7.364 3.851 1.00 0.00 12 TRP A C 11
ATOM 16578 O O . TRP A 1 21 ? 3.314 -6.172 4.153 1.00 0.00 12 TRP A O 11
ATOM 16599 N N . PHE A 1 22 ? 2.732 -8.316 4.574 1.00 0.00 13 PHE A N 11
ATOM 16600 C CA . PHE A 1 22 ? 2.055 -8.005 5.822 1.00 0.00 13 PHE A CA 11
ATOM 16601 C C . PHE A 1 22 ? 2.914 -7.090 6.698 1.00 0.00 13 PHE A C 11
ATOM 16602 O O . PHE A 1 22 ? 2.417 -6.113 7.255 1.00 0.00 13 PHE A O 11
ATOM 16619 N N . GLY A 1 23 ? 4.188 -7.441 6.792 1.00 0.00 14 GLY A N 11
ATOM 16620 C CA . GLY A 1 23 ? 5.121 -6.664 7.591 1.00 0.00 14 GLY A CA 11
ATOM 16621 C C . GLY A 1 23 ? 5.375 -5.294 6.959 1.00 0.00 14 GLY A C 11
ATOM 16622 O O . GLY A 1 23 ? 5.590 -4.311 7.666 1.00 0.00 14 GLY A O 11
ATOM 16626 N N . PHE A 1 24 ? 5.342 -5.273 5.635 1.00 0.00 15 PHE A N 11
ATOM 16627 C CA . PHE A 1 24 ? 5.566 -4.040 4.900 1.00 0.00 15 PHE A CA 11
ATOM 16628 C C . PHE A 1 24 ? 4.381 -3.085 5.057 1.00 0.00 15 PHE A C 11
ATOM 16629 O O . PHE A 1 24 ? 4.564 -1.871 5.132 1.00 0.00 15 PHE A O 11
ATOM 16646 N N . GLY A 1 25 ? 3.193 -3.670 5.101 1.00 0.00 16 GLY A N 11
ATOM 16647 C CA . GLY A 1 25 ? 1.978 -2.886 5.248 1.00 0.00 16 GLY A CA 11
ATOM 16648 C C . GLY A 1 25 ? 1.820 -2.384 6.685 1.00 0.00 16 GLY A C 11
ATOM 16649 O O . GLY A 1 25 ? 1.384 -1.255 6.907 1.00 0.00 16 GLY A O 11
ATOM 16653 N N . TYR A 1 26 ? 2.181 -3.247 7.622 1.00 0.00 17 TYR A N 11
ATOM 16654 C CA . TYR A 1 26 ? 2.084 -2.906 9.031 1.00 0.00 17 TYR A CA 11
ATOM 16655 C C . TYR A 1 26 ? 3.033 -1.758 9.384 1.00 0.00 17 TYR A C 11
ATOM 16656 O O . TYR A 1 26 ? 2.610 -0.750 9.949 1.00 0.00 17 TYR A O 11
ATOM 16674 N N . ALA A 1 27 ? 4.296 -1.948 9.034 1.00 0.00 18 ALA A N 11
ATOM 16675 C CA . ALA A 1 27 ? 5.308 -0.941 9.307 1.00 0.00 18 ALA A CA 11
ATOM 16676 C C . ALA A 1 27 ? 4.994 0.322 8.502 1.00 0.00 18 ALA A C 11
ATOM 16677 O O . ALA A 1 27 ? 5.020 1.428 9.039 1.00 0.00 18 ALA A O 11
ATOM 16684 N N . ALA A 1 28 ? 4.705 0.114 7.225 1.00 0.00 19 ALA A N 11
ATOM 16685 C CA . ALA A 1 28 ? 4.387 1.222 6.341 1.00 0.00 19 ALA A CA 11
ATOM 16686 C C . ALA A 1 28 ? 3.133 1.934 6.853 1.00 0.00 19 ALA A C 11
ATOM 16687 O O . ALA A 1 28 ? 2.945 3.124 6.604 1.00 0.00 19 ALA A O 11
ATOM 16694 N N . LEU A 1 29 ? 2.308 1.176 7.560 1.00 0.00 20 LEU A N 11
ATOM 16695 C CA . LEU A 1 29 ? 1.078 1.720 8.110 1.00 0.00 20 LEU A CA 11
ATOM 16696 C C . LEU A 1 29 ? 1.415 2.677 9.255 1.00 0.00 20 LEU A C 11
ATOM 16697 O O . LEU A 1 29 ? 1.000 3.835 9.243 1.00 0.00 20 LEU A O 11
ATOM 16713 N N . VAL A 1 30 ? 2.165 2.158 10.216 1.00 0.00 21 VAL A N 11
ATOM 16714 C CA . VAL A 1 30 ? 2.563 2.952 11.366 1.00 0.00 21 VAL A CA 11
ATOM 16715 C C . VAL A 1 30 ? 3.173 4.270 10.884 1.00 0.00 21 VAL A C 11
ATOM 16716 O O . VAL A 1 30 ? 2.695 5.346 11.239 1.00 0.00 21 VAL A O 11
ATOM 16729 N N . ALA A 1 31 ? 4.220 4.142 10.082 1.00 0.00 22 ALA A N 11
ATOM 16730 C CA . ALA A 1 31 ? 4.901 5.309 9.548 1.00 0.00 22 ALA A CA 11
ATOM 16731 C C . ALA A 1 31 ? 3.910 6.142 8.732 1.00 0.00 22 ALA A C 11
ATOM 16732 O O . ALA A 1 31 ? 3.881 7.367 8.847 1.00 0.00 22 ALA A O 11
ATOM 16739 N N . SER A 1 32 ? 3.124 5.445 7.925 1.00 0.00 23 SER A N 11
ATOM 16740 C CA . SER A 1 32 ? 2.135 6.105 7.090 1.00 0.00 23 SER A CA 11
ATOM 16741 C C . SER A 1 32 ? 1.252 7.017 7.945 1.00 0.00 23 SER A C 11
ATOM 16742 O O . SER A 1 32 ? 1.494 8.220 8.028 1.00 0.00 23 SER A O 11
ATOM 16750 N N . GLY A 1 33 ? 0.248 6.409 8.558 1.00 0.00 24 GLY A N 11
ATOM 16751 C CA . GLY A 1 33 ? -0.672 7.150 9.404 1.00 0.00 24 GLY A CA 11
ATOM 16752 C C . GLY A 1 33 ? 0.085 7.969 10.451 1.00 0.00 24 GLY A C 11
ATOM 16753 O O . GLY A 1 33 ? -0.464 8.907 11.027 1.00 0.00 24 GLY A O 11
ATOM 16757 N N . GLY A 1 34 ? 1.335 7.584 10.667 1.00 0.00 25 GLY A N 11
ATOM 16758 C CA . GLY A 1 34 ? 2.173 8.271 11.635 1.00 0.00 25 GLY A CA 11
ATOM 16759 C C . GLY A 1 34 ? 2.386 9.733 11.236 1.00 0.00 25 GLY A C 11
ATOM 16760 O O . GLY A 1 34 ? 1.790 10.634 11.825 1.00 0.00 25 GLY A O 11
ATOM 16764 N N . ILE A 1 35 ? 3.238 9.923 10.240 1.00 0.00 26 ILE A N 11
ATOM 16765 C CA . ILE A 1 35 ? 3.538 11.259 9.756 1.00 0.00 26 ILE A CA 11
ATOM 16766 C C . ILE A 1 35 ? 2.345 11.787 8.956 1.00 0.00 26 ILE A C 11
ATOM 16767 O O . ILE A 1 35 ? 2.012 12.968 9.036 1.00 0.00 26 ILE A O 11
ATOM 16783 N N . ILE A 1 36 ? 1.734 10.884 8.202 1.00 0.00 27 ILE A N 11
ATOM 16784 C CA . ILE A 1 36 ? 0.585 11.244 7.388 1.00 0.00 27 ILE A CA 11
ATOM 16785 C C . ILE A 1 36 ? -0.565 11.678 8.299 1.00 0.00 27 ILE A C 11
ATOM 16786 O O . ILE A 1 36 ? -1.409 12.479 7.901 1.00 0.00 27 ILE A O 11
ATOM 16802 N N . GLY A 1 37 ? -0.560 11.131 9.506 1.00 0.00 28 GLY A N 11
ATOM 16803 C CA . GLY A 1 37 ? -1.592 11.452 10.477 1.00 0.00 28 GLY A CA 11
ATOM 16804 C C . GLY A 1 37 ? -1.314 12.798 11.148 1.00 0.00 28 GLY A C 11
ATOM 16805 O O . GLY A 1 37 ? -2.010 13.780 10.891 1.00 0.00 28 GLY A O 11
ATOM 16809 N N . TYR A 1 38 ? -0.295 12.802 11.995 1.00 0.00 29 TYR A N 11
ATOM 16810 C CA . TYR A 1 38 ? 0.084 14.012 12.705 1.00 0.00 29 TYR A CA 11
ATOM 16811 C C . TYR A 1 38 ? 0.102 15.217 11.763 1.00 0.00 29 TYR A C 11
ATOM 16812 O O . TYR A 1 38 ? -0.403 16.285 12.105 1.00 0.00 29 TYR A O 11
ATOM 16830 N N . VAL A 1 39 ? 0.690 15.006 10.594 1.00 0.00 30 VAL A N 11
ATOM 16831 C CA . VAL A 1 39 ? 0.781 16.062 9.600 1.00 0.00 30 VAL A CA 11
ATOM 16832 C C . VAL A 1 39 ? -0.516 16.106 8.789 1.00 0.00 30 VAL A C 11
ATOM 16833 O O . VAL A 1 39 ? -0.891 17.155 8.267 1.00 0.00 30 VAL A O 11
ATOM 16846 N N . LYS A 1 40 ? -1.165 14.954 8.709 1.00 0.00 31 LYS A N 11
ATOM 16847 C CA . LYS A 1 40 ? -2.412 14.847 7.970 1.00 0.00 31 LYS A CA 11
ATOM 16848 C C . LYS A 1 40 ? -2.106 14.538 6.503 1.00 0.00 31 LYS A C 11
ATOM 16849 O O . LYS A 1 40 ? -2.662 13.601 5.933 1.00 0.00 31 LYS A O 11
ATOM 16868 N N . ALA A 1 41 ? -1.222 15.344 5.934 1.00 0.00 32 ALA A N 11
ATOM 16869 C CA . ALA A 1 41 ? -0.835 15.169 4.544 1.00 0.00 32 ALA A CA 11
ATOM 16870 C C . ALA A 1 41 ? -0.252 16.479 4.012 1.00 0.00 32 ALA A C 11
ATOM 16871 O O . ALA A 1 41 ? 0.049 17.388 4.785 1.00 0.00 32 ALA A O 11
ATOM 16878 N N . GLY A 1 42 ? -0.109 16.535 2.696 1.00 0.00 33 GLY A N 11
ATOM 16879 C CA . GLY A 1 42 ? 0.432 17.720 2.052 1.00 0.00 33 GLY A CA 11
ATOM 16880 C C . GLY A 1 42 ? 1.954 17.627 1.925 1.00 0.00 33 GLY A C 11
ATOM 16881 O O . GLY A 1 42 ? 2.580 18.469 1.282 1.00 0.00 33 GLY A O 11
ATOM 16885 N N . SER A 1 43 ? 2.506 16.596 2.548 1.00 0.00 34 SER A N 11
ATOM 16886 C CA . SER A 1 43 ? 3.943 16.382 2.513 1.00 0.00 34 SER A CA 11
ATOM 16887 C C . SER A 1 43 ? 4.437 16.384 1.065 1.00 0.00 34 SER A C 11
ATOM 16888 O O . SER A 1 43 ? 3.994 15.573 0.253 1.00 0.00 34 SER A O 11
ATOM 16896 N N . VAL A 1 44 ? 5.349 17.304 0.785 1.00 0.00 35 VAL A N 11
ATOM 16897 C CA . VAL A 1 44 ? 5.907 17.421 -0.551 1.00 0.00 35 VAL A CA 11
ATOM 16898 C C . VAL A 1 44 ? 7.026 16.392 -0.724 1.00 0.00 35 VAL A C 11
ATOM 16899 O O . VAL A 1 44 ? 7.086 15.699 -1.739 1.00 0.00 35 VAL A O 11
ATOM 16912 N N . PRO A 1 45 ? 7.908 16.323 0.309 1.00 0.00 36 PRO A N 11
ATOM 16913 C CA . PRO A 1 45 ? 9.021 15.389 0.281 1.00 0.00 36 PRO A CA 11
ATOM 16914 C C . PRO A 1 45 ? 8.545 13.960 0.546 1.00 0.00 36 PRO A C 11
ATOM 16915 O O . PRO A 1 45 ? 8.778 13.064 -0.264 1.00 0.00 36 PRO A O 11
ATOM 16926 N N . SER A 1 46 ? 7.886 13.790 1.683 1.00 0.00 37 SER A N 11
ATOM 16927 C CA . SER A 1 46 ? 7.375 12.485 2.065 1.00 0.00 37 SER A CA 11
ATOM 16928 C C . SER A 1 46 ? 6.776 11.780 0.846 1.00 0.00 37 SER A C 11
ATOM 16929 O O . SER A 1 46 ? 7.244 10.715 0.448 1.00 0.00 37 SER A O 11
ATOM 16937 N N . LEU A 1 47 ? 5.750 12.405 0.287 1.00 0.00 38 LEU A N 11
ATOM 16938 C CA . LEU A 1 47 ? 5.082 11.851 -0.879 1.00 0.00 38 LEU A CA 11
ATOM 16939 C C . LEU A 1 47 ? 6.112 11.609 -1.984 1.00 0.00 38 LEU A C 11
ATOM 16940 O O . LEU A 1 47 ? 6.128 10.544 -2.599 1.00 0.00 38 LEU A O 11
ATOM 16956 N N . ALA A 1 48 ? 6.946 12.615 -2.203 1.00 0.00 39 ALA A N 11
ATOM 16957 C CA . ALA A 1 48 ? 7.976 12.524 -3.223 1.00 0.00 39 ALA A CA 11
ATOM 16958 C C . ALA A 1 48 ? 8.798 11.253 -3.001 1.00 0.00 39 ALA A C 11
ATOM 16959 O O . ALA A 1 48 ? 9.233 10.616 -3.958 1.00 0.00 39 ALA A O 11
ATOM 16966 N N . ALA A 1 49 ? 8.986 10.923 -1.731 1.00 0.00 40 ALA A N 11
ATOM 16967 C CA . ALA A 1 49 ? 9.748 9.739 -1.371 1.00 0.00 40 ALA A CA 11
ATOM 16968 C C . ALA A 1 49 ? 8.919 8.491 -1.680 1.00 0.00 40 ALA A C 11
ATOM 16969 O O . ALA A 1 49 ? 9.467 7.451 -2.042 1.00 0.00 40 ALA A O 11
ATOM 16976 N N . GLY A 1 50 ? 7.611 8.634 -1.526 1.00 0.00 41 GLY A N 11
ATOM 16977 C CA . GLY A 1 50 ? 6.701 7.531 -1.784 1.00 0.00 41 GLY A CA 11
ATOM 16978 C C . GLY A 1 50 ? 6.642 7.207 -3.278 1.00 0.00 41 GLY A C 11
ATOM 16979 O O . GLY A 1 50 ? 6.486 6.048 -3.659 1.00 0.00 41 GLY A O 11
ATOM 16983 N N . LEU A 1 51 ? 6.771 8.251 -4.083 1.00 0.00 42 LEU A N 11
ATOM 16984 C CA . LEU A 1 51 ? 6.734 8.092 -5.527 1.00 0.00 42 LEU A CA 11
ATOM 16985 C C . LEU A 1 51 ? 8.015 7.397 -5.991 1.00 0.00 42 LEU A C 11
ATOM 16986 O O . LEU A 1 51 ? 7.961 6.328 -6.597 1.00 0.00 42 LEU A O 11
ATOM 17002 N N . LEU A 1 52 ? 9.138 8.033 -5.690 1.00 0.00 43 LEU A N 11
ATOM 17003 C CA . LEU A 1 52 ? 10.431 7.490 -6.069 1.00 0.00 43 LEU A CA 11
ATOM 17004 C C . LEU A 1 52 ? 10.530 6.039 -5.591 1.00 0.00 43 LEU A C 11
ATOM 17005 O O . LEU A 1 52 ? 10.635 5.121 -6.402 1.00 0.00 43 LEU A O 11
ATOM 17021 N N . PHE A 1 53 ? 10.492 5.879 -4.276 1.00 0.00 44 PHE A N 11
ATOM 17022 C CA . PHE A 1 53 ? 10.576 4.557 -3.681 1.00 0.00 44 PHE A CA 11
ATOM 17023 C C . PHE A 1 53 ? 9.359 3.709 -4.054 1.00 0.00 44 PHE A C 11
ATOM 17024 O O . PHE A 1 53 ? 9.393 2.484 -3.944 1.00 0.00 44 PHE A O 11
ATOM 17041 N N . GLY A 1 54 ? 8.311 4.394 -4.489 1.00 0.00 45 GLY A N 11
ATOM 17042 C CA . GLY A 1 54 ? 7.085 3.719 -4.880 1.00 0.00 45 GLY A CA 11
ATOM 17043 C C . GLY A 1 54 ? 7.330 2.779 -6.062 1.00 0.00 45 GLY A C 11
ATOM 17044 O O . GLY A 1 54 ? 7.282 1.560 -5.911 1.00 0.00 45 GLY A O 11
ATOM 17048 N N . SER A 1 55 ? 7.586 3.383 -7.213 1.00 0.00 46 SER A N 11
ATOM 17049 C CA . SER A 1 55 ? 7.838 2.616 -8.421 1.00 0.00 46 SER A CA 11
ATOM 17050 C C . SER A 1 55 ? 9.112 1.784 -8.257 1.00 0.00 46 SER A C 11
ATOM 17051 O O . SER A 1 55 ? 9.168 0.635 -8.692 1.00 0.00 46 SER A O 11
ATOM 17059 N N . LEU A 1 56 ? 10.103 2.397 -7.627 1.00 0.00 47 LEU A N 11
ATOM 17060 C CA . LEU A 1 56 ? 11.373 1.728 -7.400 1.00 0.00 47 LEU A CA 11
ATOM 17061 C C . LEU A 1 56 ? 11.142 0.487 -6.536 1.00 0.00 47 LEU A C 11
ATOM 17062 O O . LEU A 1 56 ? 11.872 -0.497 -6.650 1.00 0.00 47 LEU A O 11
ATOM 17078 N N . ALA A 1 57 ? 10.126 0.573 -5.691 1.00 0.00 48 ALA A N 11
ATOM 17079 C CA . ALA A 1 57 ? 9.790 -0.531 -4.808 1.00 0.00 48 ALA A CA 11
ATOM 17080 C C . ALA A 1 57 ? 9.147 -1.654 -5.624 1.00 0.00 48 ALA A C 11
ATOM 17081 O O . ALA A 1 57 ? 9.701 -2.747 -5.726 1.00 0.00 48 ALA A O 11
ATOM 17088 N N . GLY A 1 58 ? 7.986 -1.345 -6.184 1.00 0.00 49 GLY A N 11
ATOM 17089 C CA . GLY A 1 58 ? 7.262 -2.314 -6.987 1.00 0.00 49 GLY A CA 11
ATOM 17090 C C . GLY A 1 58 ? 8.153 -2.887 -8.091 1.00 0.00 49 GLY A C 11
ATOM 17091 O O . GLY A 1 58 ? 8.409 -4.090 -8.126 1.00 0.00 49 GLY A O 11
ATOM 17095 N N . LEU A 1 59 ? 8.602 -1.999 -8.966 1.00 0.00 50 LEU A N 11
ATOM 17096 C CA . LEU A 1 59 ? 9.459 -2.401 -10.068 1.00 0.00 50 LEU A CA 11
ATOM 17097 C C . LEU A 1 59 ? 10.706 -3.092 -9.512 1.00 0.00 50 LEU A C 11
ATOM 17098 O O . LEU A 1 59 ? 11.100 -4.152 -9.996 1.00 0.00 50 LEU A O 11
ATOM 17114 N N . GLY A 1 60 ? 11.293 -2.463 -8.505 1.00 0.00 51 GLY A N 11
ATOM 17115 C CA . GLY A 1 60 ? 12.488 -3.004 -7.878 1.00 0.00 51 GLY A CA 11
ATOM 17116 C C . GLY A 1 60 ? 12.266 -4.452 -7.436 1.00 0.00 51 GLY A C 11
ATOM 17117 O O . GLY A 1 60 ? 13.152 -5.292 -7.585 1.00 0.00 51 GLY A O 11
ATOM 17121 N N . ALA A 1 61 ? 11.080 -4.698 -6.900 1.00 0.00 52 ALA A N 11
ATOM 17122 C CA . ALA A 1 61 ? 10.731 -6.030 -6.434 1.00 0.00 52 ALA A CA 11
ATOM 17123 C C . ALA A 1 61 ? 10.488 -6.940 -7.640 1.00 0.00 52 ALA A C 11
ATOM 17124 O O . ALA A 1 61 ? 10.656 -8.155 -7.549 1.00 0.00 52 ALA A O 11
ATOM 17131 N N . TYR A 1 62 ? 10.097 -6.316 -8.742 1.00 0.00 53 TYR A N 11
ATOM 17132 C CA . TYR A 1 62 ? 9.829 -7.055 -9.964 1.00 0.00 53 TYR A CA 11
ATOM 17133 C C . TYR A 1 62 ? 11.116 -7.283 -10.760 1.00 0.00 53 TYR A C 11
ATOM 17134 O O . TYR A 1 62 ? 11.504 -8.424 -11.006 1.00 0.00 53 TYR A O 11
ATOM 17152 N N . GLN A 1 63 ? 11.743 -6.179 -11.140 1.00 0.00 54 GLN A N 11
ATOM 17153 C CA . GLN A 1 63 ? 12.978 -6.245 -11.903 1.00 0.00 54 GLN A CA 11
ATOM 17154 C C . GLN A 1 63 ? 14.173 -6.415 -10.963 1.00 0.00 54 GLN A C 11
ATOM 17155 O O . GLN A 1 63 ? 15.322 -6.342 -11.396 1.00 0.00 54 GLN A O 11
ATOM 17169 N N . LEU A 1 64 ? 13.861 -6.639 -9.695 1.00 0.00 55 LEU A N 11
ATOM 17170 C CA . LEU A 1 64 ? 14.896 -6.820 -8.691 1.00 0.00 55 LEU A CA 11
ATOM 17171 C C . LEU A 1 64 ? 15.638 -5.498 -8.485 1.00 0.00 55 LEU A C 11
ATOM 17172 O O . LEU A 1 64 ? 15.669 -4.965 -7.377 1.00 0.00 55 LEU A O 11
ATOM 17188 N N . SER A 1 65 ? 16.218 -5.007 -9.570 1.00 0.00 56 SER A N 11
ATOM 17189 C CA . SER A 1 65 ? 16.958 -3.757 -9.523 1.00 0.00 56 SER A CA 11
ATOM 17190 C C . SER A 1 65 ? 18.415 -4.026 -9.140 1.00 0.00 56 SER A C 11
ATOM 17191 O O . SER A 1 65 ? 19.122 -3.121 -8.701 1.00 0.00 56 SER A O 11
ATOM 17199 N N . GLN A 1 66 ? 18.820 -5.275 -9.322 1.00 0.00 57 GLN A N 11
ATOM 17200 C CA . GLN A 1 66 ? 20.180 -5.674 -9.001 1.00 0.00 57 GLN A CA 11
ATOM 17201 C C . GLN A 1 66 ? 20.631 -6.809 -9.923 1.00 0.00 57 GLN A C 11
ATOM 17202 O O . GLN A 1 66 ? 21.670 -6.709 -10.573 1.00 0.00 57 GLN A O 11
ATOM 17216 N N . ASP A 1 67 ? 19.828 -7.862 -9.949 1.00 0.00 58 ASP A N 11
ATOM 17217 C CA . ASP A 1 67 ? 20.131 -9.015 -10.780 1.00 0.00 58 ASP A CA 11
ATOM 17218 C C . ASP A 1 67 ? 19.256 -8.979 -12.034 1.00 0.00 58 ASP A C 11
ATOM 17219 O O . ASP A 1 67 ? 18.039 -8.826 -11.941 1.00 0.00 58 ASP A O 11
ATOM 17228 N N . PRO A 1 68 ? 19.926 -9.126 -13.208 1.00 0.00 59 PRO A N 11
ATOM 17229 C CA . PRO A 1 68 ? 19.222 -9.112 -14.479 1.00 0.00 59 PRO A CA 11
ATOM 17230 C C . PRO A 1 68 ? 18.470 -10.425 -14.703 1.00 0.00 59 PRO A C 11
ATOM 17231 O O . PRO A 1 68 ? 17.512 -10.473 -15.474 1.00 0.00 59 PRO A O 11
ATOM 17242 N N . ARG A 1 69 ? 18.933 -11.460 -14.017 1.00 0.00 60 ARG A N 11
ATOM 17243 C CA . ARG A 1 69 ? 18.316 -12.771 -14.132 1.00 0.00 60 ARG A CA 11
ATOM 17244 C C . ARG A 1 69 ? 16.898 -12.742 -13.558 1.00 0.00 60 ARG A C 11
ATOM 17245 O O . ARG A 1 69 ? 15.922 -12.837 -14.301 1.00 0.00 60 ARG A O 11
ATOM 17266 N N . ASN A 1 70 ? 16.829 -12.611 -12.242 1.00 0.00 61 ASN A N 11
ATOM 17267 C CA . ASN A 1 70 ? 15.547 -12.568 -11.560 1.00 0.00 61 ASN A CA 11
ATOM 17268 C C . ASN A 1 70 ? 14.541 -11.801 -12.420 1.00 0.00 61 ASN A C 11
ATOM 17269 O O . ASN A 1 70 ? 13.540 -12.363 -12.861 1.00 0.00 61 ASN A O 11
ATOM 17280 N N . VAL A 1 71 ? 14.843 -10.529 -12.634 1.00 0.00 62 VAL A N 11
ATOM 17281 C CA . VAL A 1 71 ? 13.978 -9.679 -13.434 1.00 0.00 62 VAL A CA 11
ATOM 17282 C C . VAL A 1 71 ? 13.526 -10.446 -14.678 1.00 0.00 62 VAL A C 11
ATOM 17283 O O . VAL A 1 71 ? 12.330 -10.549 -14.947 1.00 0.00 62 VAL A O 11
ATOM 17296 N N . TRP A 1 72 ? 14.506 -10.963 -15.404 1.00 0.00 63 TRP A N 11
ATOM 17297 C CA . TRP A 1 72 ? 14.224 -11.717 -16.613 1.00 0.00 63 TRP A CA 11
ATOM 17298 C C . TRP A 1 72 ? 13.100 -12.708 -16.301 1.00 0.00 63 TRP A C 11
ATOM 17299 O O . TRP A 1 72 ? 12.117 -12.789 -17.037 1.00 0.00 63 TRP A O 11
ATOM 17320 N N . VAL A 1 73 ? 13.282 -13.436 -15.209 1.00 0.00 64 VAL A N 11
ATOM 17321 C CA . VAL A 1 73 ? 12.295 -14.417 -14.791 1.00 0.00 64 VAL A CA 11
ATOM 17322 C C . VAL A 1 73 ? 10.925 -13.744 -14.687 1.00 0.00 64 VAL A C 11
ATOM 17323 O O . VAL A 1 73 ? 9.923 -14.295 -15.139 1.00 0.00 64 VAL A O 11
ATOM 17336 N N . PHE A 1 74 ? 10.926 -12.562 -14.087 1.00 0.00 65 PHE A N 11
ATOM 17337 C CA . PHE A 1 74 ? 9.696 -11.808 -13.918 1.00 0.00 65 PHE A CA 11
ATOM 17338 C C . PHE A 1 74 ? 9.207 -11.248 -15.255 1.00 0.00 65 PHE A C 11
ATOM 17339 O O . PHE A 1 74 ? 8.019 -10.978 -15.422 1.00 0.00 65 PHE A O 11
ATOM 17356 N N . LEU A 1 75 ? 10.149 -11.089 -16.173 1.00 0.00 66 LEU A N 11
ATOM 17357 C CA . LEU A 1 75 ? 9.830 -10.566 -17.490 1.00 0.00 66 LEU A CA 11
ATOM 17358 C C . LEU A 1 75 ? 8.912 -11.551 -18.217 1.00 0.00 66 LEU A C 11
ATOM 17359 O O . LEU A 1 75 ? 7.844 -11.173 -18.695 1.00 0.00 66 LEU A O 11
ATOM 17375 N N . ALA A 1 76 ? 9.363 -12.795 -18.278 1.00 0.00 67 ALA A N 11
ATOM 17376 C CA . ALA A 1 76 ? 8.596 -13.837 -18.939 1.00 0.00 67 ALA A CA 11
ATOM 17377 C C . ALA A 1 76 ? 7.321 -14.111 -18.139 1.00 0.00 67 ALA A C 11
ATOM 17378 O O . ALA A 1 76 ? 6.260 -14.344 -18.715 1.00 0.00 67 ALA A O 11
ATOM 17385 N N . THR A 1 77 ? 7.467 -14.075 -16.822 1.00 0.00 68 THR A N 11
ATOM 17386 C CA . THR A 1 77 ? 6.341 -14.316 -15.937 1.00 0.00 68 THR A CA 11
ATOM 17387 C C . THR A 1 77 ? 5.196 -13.353 -16.257 1.00 0.00 68 THR A C 11
ATOM 17388 O O . THR A 1 77 ? 4.222 -13.735 -16.905 1.00 0.00 68 THR A O 11
ATOM 17399 N N . SER A 1 78 ? 5.350 -12.124 -15.787 1.00 0.00 69 SER A N 11
ATOM 17400 C CA . SER A 1 78 ? 4.341 -11.104 -16.015 1.00 0.00 69 SER A CA 11
ATOM 17401 C C . SER A 1 78 ? 4.225 -10.807 -17.511 1.00 0.00 69 SER A C 11
ATOM 17402 O O . SER A 1 78 ? 3.237 -10.225 -17.958 1.00 0.00 69 SER A O 11
ATOM 17410 N N . GLY A 1 79 ? 5.247 -11.221 -18.245 1.00 0.00 70 GLY A N 11
ATOM 17411 C CA . GLY A 1 79 ? 5.272 -11.007 -19.682 1.00 0.00 70 GLY A CA 11
ATOM 17412 C C . GLY A 1 79 ? 4.088 -11.698 -20.360 1.00 0.00 70 GLY A C 11
ATOM 17413 O O . GLY A 1 79 ? 3.350 -11.071 -21.119 1.00 0.00 70 GLY A O 11
ATOM 17417 N N . THR A 1 80 ? 3.942 -12.981 -20.062 1.00 0.00 71 THR A N 11
ATOM 17418 C CA . THR A 1 80 ? 2.859 -13.764 -20.633 1.00 0.00 71 THR A CA 11
ATOM 17419 C C . THR A 1 80 ? 1.566 -13.540 -19.846 1.00 0.00 71 THR A C 11
ATOM 17420 O O . THR A 1 80 ? 0.504 -13.343 -20.433 1.00 0.00 71 THR A O 11
ATOM 17431 N N . LEU A 1 81 ? 1.700 -13.578 -18.528 1.00 0.00 72 LEU A N 11
ATOM 17432 C CA . LEU A 1 81 ? 0.555 -13.382 -17.654 1.00 0.00 72 LEU A CA 11
ATOM 17433 C C . LEU A 1 81 ? -0.151 -12.078 -18.031 1.00 0.00 72 LEU A C 11
ATOM 17434 O O . LEU A 1 81 ? -1.351 -12.074 -18.300 1.00 0.00 72 LEU A O 11
ATOM 17450 N N . ALA A 1 82 ? 0.624 -11.003 -18.038 1.00 0.00 73 ALA A N 11
ATOM 17451 C CA . ALA A 1 82 ? 0.087 -9.696 -18.378 1.00 0.00 73 ALA A CA 11
ATOM 17452 C C . ALA A 1 82 ? -0.106 -9.607 -19.893 1.00 0.00 73 ALA A C 11
ATOM 17453 O O . ALA A 1 82 ? -1.133 -9.120 -20.364 1.00 0.00 73 ALA A O 11
ATOM 17460 N N . GLY A 1 83 ? 0.897 -10.084 -20.614 1.00 0.00 74 GLY A N 11
ATOM 17461 C CA . GLY A 1 83 ? 0.851 -10.064 -22.067 1.00 0.00 74 GLY A CA 11
ATOM 17462 C C . GLY A 1 83 ? -0.486 -10.602 -22.580 1.00 0.00 74 GLY A C 11
ATOM 17463 O O . GLY A 1 83 ? -0.939 -10.223 -23.659 1.00 0.00 74 GLY A O 11
ATOM 17467 N N . ILE A 1 84 ? -1.081 -11.477 -21.782 1.00 0.00 75 ILE A N 11
ATOM 17468 C CA . ILE A 1 84 ? -2.358 -12.071 -22.142 1.00 0.00 75 ILE A CA 11
ATOM 17469 C C . ILE A 1 84 ? -3.248 -11.004 -22.783 1.00 0.00 75 ILE A C 11
ATOM 17470 O O . ILE A 1 84 ? -4.034 -11.305 -23.680 1.00 0.00 75 ILE A O 11
ATOM 17486 N N . MET A 1 85 ? -3.096 -9.781 -22.297 1.00 0.00 76 MET A N 11
ATOM 17487 C CA . MET A 1 85 ? -3.877 -8.669 -22.811 1.00 0.00 76 MET A CA 11
ATOM 17488 C C 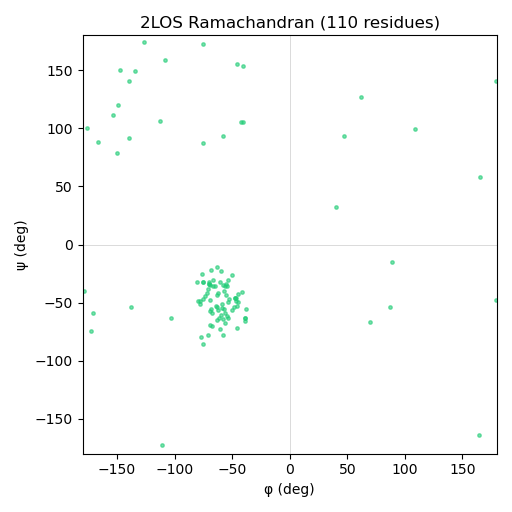. MET A 1 85 ? -3.295 -7.331 -22.350 1.00 0.00 76 MET A C 11
ATOM 17489 O O . MET A 1 85 ? -2.700 -7.246 -21.277 1.00 0.00 76 MET A O 11
ATOM 17503 N N . GLY A 1 86 ? -3.488 -6.320 -23.183 1.00 0.00 77 GLY A N 11
ATOM 17504 C CA . GLY A 1 86 ? -2.990 -4.990 -22.874 1.00 0.00 77 GLY A CA 11
ATOM 17505 C C . GLY A 1 86 ? -1.470 -5.001 -22.700 1.00 0.00 77 GLY A C 11
ATOM 17506 O O . GLY A 1 86 ? -0.858 -6.065 -22.622 1.00 0.00 77 GLY A O 11
ATOM 17510 N N . MET A 1 87 ? -0.904 -3.804 -22.645 1.00 0.00 78 MET A N 11
ATOM 17511 C CA . MET A 1 87 ? 0.532 -3.662 -22.481 1.00 0.00 78 MET A CA 11
ATOM 17512 C C . MET A 1 87 ? 0.904 -3.515 -21.004 1.00 0.00 78 MET A C 11
ATOM 17513 O O . MET A 1 87 ? 1.698 -4.294 -20.479 1.00 0.00 78 MET A O 11
ATOM 17527 N N . ARG A 1 88 ? 0.313 -2.509 -20.376 1.00 0.00 79 ARG A N 11
ATOM 17528 C CA . ARG A 1 88 ? 0.572 -2.250 -18.970 1.00 0.00 79 ARG A CA 11
ATOM 17529 C C . ARG A 1 88 ? -0.738 -2.250 -18.180 1.00 0.00 79 ARG A C 11
ATOM 17530 O O . ARG A 1 88 ? -1.346 -1.199 -17.978 1.00 0.00 79 ARG A O 11
ATOM 17551 N N . PHE A 1 89 ? -1.135 -3.440 -17.754 1.00 0.00 80 PHE A N 11
ATOM 17552 C CA . PHE A 1 89 ? -2.362 -3.591 -16.991 1.00 0.00 80 PHE A CA 11
ATOM 17553 C C . PHE A 1 89 ? -2.438 -4.974 -16.341 1.00 0.00 80 PHE A C 11
ATOM 17554 O O . PHE A 1 89 ? -1.574 -5.819 -16.571 1.00 0.00 80 PHE A O 11
ATOM 17571 N N . TYR A 1 90 ? -3.478 -5.162 -15.543 1.00 0.00 81 TYR A N 11
ATOM 17572 C CA . TYR A 1 90 ? -3.678 -6.428 -14.859 1.00 0.00 81 TYR A CA 11
ATOM 17573 C C . TYR A 1 90 ? -5.065 -6.492 -14.217 1.00 0.00 81 TYR A C 11
ATOM 17574 O O . TYR A 1 90 ? -5.861 -5.565 -14.357 1.00 0.00 81 TYR A O 11
ATOM 17592 N N . HIS A 1 91 ? -5.312 -7.595 -13.526 1.00 0.00 82 HIS A N 11
ATOM 17593 C CA . HIS A 1 91 ? -6.589 -7.792 -12.862 1.00 0.00 82 HIS A CA 11
ATOM 17594 C C . HIS A 1 91 ? -6.711 -6.823 -11.685 1.00 0.00 82 HIS A C 11
ATOM 17595 O O . HIS A 1 91 ? -5.951 -5.861 -11.587 1.00 0.00 82 HIS A O 11
ATOM 17609 N N . SER A 1 92 ? -7.672 -7.111 -10.820 1.00 0.00 83 SER A N 11
ATOM 17610 C CA . SER A 1 92 ? -7.903 -6.277 -9.652 1.00 0.00 83 SER A CA 11
ATOM 17611 C C . SER A 1 92 ? -8.782 -7.019 -8.644 1.00 0.00 83 SER A C 11
ATOM 17612 O O . SER A 1 92 ? -9.676 -6.428 -8.040 1.00 0.00 83 SER A O 11
ATOM 17620 N N . GLY A 1 93 ? -8.498 -8.304 -8.493 1.00 0.00 84 GLY A N 11
ATOM 17621 C CA . GLY A 1 93 ? -9.251 -9.134 -7.568 1.00 0.00 84 GLY A CA 11
ATOM 17622 C C . GLY A 1 93 ? -10.755 -8.899 -7.722 1.00 0.00 84 GLY A C 11
ATOM 17623 O O . GLY A 1 93 ? -11.262 -8.811 -8.839 1.00 0.00 84 GLY A O 11
ATOM 17627 N N . LYS A 1 94 ? -11.427 -8.805 -6.584 1.00 0.00 85 LYS A N 11
ATOM 17628 C CA . LYS A 1 94 ? -12.862 -8.583 -6.578 1.00 0.00 85 LYS A CA 11
ATOM 17629 C C . LYS A 1 94 ? -13.307 -8.183 -5.169 1.00 0.00 85 LYS A C 11
ATOM 17630 O O . LYS A 1 94 ? -14.215 -8.791 -4.605 1.00 0.00 85 LYS A O 11
ATOM 17649 N N . PHE A 1 95 ? -12.645 -7.163 -4.642 1.00 0.00 86 PHE A N 11
ATOM 17650 C CA . PHE A 1 95 ? -12.961 -6.675 -3.310 1.00 0.00 86 PHE A CA 11
ATOM 17651 C C . PHE A 1 95 ? -12.868 -7.801 -2.278 1.00 0.00 86 PHE A C 11
ATOM 17652 O O . PHE A 1 95 ? -13.821 -8.556 -2.091 1.00 0.00 86 PHE A O 11
ATOM 17669 N N . MET A 1 96 ? -11.713 -7.877 -1.634 1.00 0.00 87 MET A N 11
ATOM 17670 C CA . MET A 1 96 ? -11.484 -8.898 -0.626 1.00 0.00 87 MET A CA 11
ATOM 17671 C C . MET A 1 96 ? -9.996 -9.007 -0.284 1.00 0.00 87 MET A C 11
ATOM 17672 O O . MET A 1 96 ? -9.618 -8.941 0.884 1.00 0.00 87 MET A O 11
ATOM 17686 N N . PRO A 1 97 ? -9.172 -9.177 -1.353 1.00 0.00 88 PRO A N 11
ATOM 17687 C CA . PRO A 1 97 ? -7.735 -9.296 -1.177 1.00 0.00 88 PRO A CA 11
ATOM 17688 C C . PRO A 1 97 ? -7.106 -7.936 -0.865 1.00 0.00 88 PRO A C 11
ATOM 17689 O O . PRO A 1 97 ? -5.924 -7.856 -0.535 1.00 0.00 88 PRO A O 11
ATOM 17700 N N . ALA A 1 98 ? -7.925 -6.901 -0.979 1.00 0.00 89 ALA A N 11
ATOM 17701 C CA . ALA A 1 98 ? -7.464 -5.549 -0.713 1.00 0.00 89 ALA A CA 11
ATOM 17702 C C . ALA A 1 98 ? -8.609 -4.566 -0.965 1.00 0.00 89 ALA A C 11
ATOM 17703 O O . ALA A 1 98 ? -9.166 -4.002 -0.025 1.00 0.00 89 ALA A O 11
ATOM 17710 N N . GLY A 1 99 ? -8.926 -4.390 -2.240 1.00 0.00 90 GLY A N 11
ATOM 17711 C CA . GLY A 1 99 ? -9.994 -3.485 -2.628 1.00 0.00 90 GLY A CA 11
ATOM 17712 C C . GLY A 1 99 ? -9.431 -2.223 -3.285 1.00 0.00 90 GLY A C 11
ATOM 17713 O O . GLY A 1 99 ? -9.498 -1.137 -2.711 1.00 0.00 90 GLY A O 11
ATOM 17717 N N . LEU A 1 100 ? -8.889 -2.408 -4.480 1.00 0.00 91 LEU A N 11
ATOM 17718 C CA . LEU A 1 100 ? -8.316 -1.299 -5.222 1.00 0.00 91 LEU A CA 11
ATOM 17719 C C . LEU A 1 100 ? -9.441 -0.401 -5.740 1.00 0.00 91 LEU A C 11
ATOM 17720 O O . LEU A 1 100 ? -9.510 0.777 -5.394 1.00 0.00 91 LEU A O 11
ATOM 17736 N N . ILE A 1 101 ? -10.295 -0.993 -6.562 1.00 0.00 92 ILE A N 11
ATOM 17737 C CA . ILE A 1 101 ? -11.414 -0.262 -7.132 1.00 0.00 92 ILE A CA 11
ATOM 17738 C C . ILE A 1 101 ? -12.344 0.197 -6.007 1.00 0.00 92 ILE A C 11
ATOM 17739 O O . ILE A 1 101 ? -12.948 1.265 -6.092 1.00 0.00 92 ILE A O 11
ATOM 17755 N N . ALA A 1 102 ? -12.431 -0.634 -4.978 1.00 0.00 93 ALA A N 11
ATOM 17756 C CA . ALA A 1 102 ? -13.277 -0.328 -3.838 1.00 0.00 93 ALA A CA 11
ATOM 17757 C C . ALA A 1 102 ? -12.740 0.917 -3.130 1.00 0.00 93 ALA A C 11
ATOM 17758 O O . ALA A 1 102 ? -13.302 2.004 -3.265 1.00 0.00 93 ALA A O 11
ATOM 17765 N N . GLY A 1 103 ? -11.659 0.719 -2.390 1.00 0.00 94 GLY A N 11
ATOM 17766 C CA . GLY A 1 103 ? -11.040 1.812 -1.660 1.00 0.00 94 GLY A CA 11
ATOM 17767 C C . GLY A 1 103 ? -10.906 3.054 -2.544 1.00 0.00 94 GLY A C 11
ATOM 17768 O O . GLY A 1 103 ? -11.289 4.151 -2.141 1.00 0.00 94 GLY A O 11
ATOM 17772 N N . ALA A 1 104 ? -10.360 2.839 -3.732 1.00 0.00 95 ALA A N 11
ATOM 17773 C CA . ALA A 1 104 ? -10.170 3.927 -4.676 1.00 0.00 95 ALA A CA 11
ATOM 17774 C C . ALA A 1 104 ? -11.478 4.709 -4.817 1.00 0.00 95 ALA A C 11
ATOM 17775 O O . ALA A 1 104 ? -11.504 5.923 -4.622 1.00 0.00 95 ALA A O 11
ATOM 17782 N N . SER A 1 105 ? -12.532 3.980 -5.155 1.00 0.00 96 SER A N 11
ATOM 17783 C CA . SER A 1 105 ? -13.840 4.589 -5.324 1.00 0.00 96 SER A CA 11
ATOM 17784 C C . SER A 1 105 ? -14.243 5.328 -4.046 1.00 0.00 96 SER A C 11
ATOM 17785 O O . SER A 1 105 ? -14.959 6.326 -4.101 1.00 0.00 96 SER A O 11
ATOM 17793 N N . LEU A 1 106 ? -13.765 4.808 -2.925 1.00 0.00 97 LEU A N 11
ATOM 17794 C CA . LEU A 1 106 ? -14.067 5.405 -1.635 1.00 0.00 97 LEU A CA 11
ATOM 17795 C C . LEU A 1 106 ? -13.261 6.696 -1.475 1.00 0.00 97 LEU A C 11
ATOM 17796 O O . LEU A 1 106 ? -13.705 7.630 -0.810 1.00 0.00 97 LEU A O 11
ATOM 17812 N N . LEU A 1 107 ? -12.091 6.706 -2.096 1.00 0.00 98 LEU A N 11
ATOM 17813 C CA . LEU A 1 107 ? -11.219 7.867 -2.030 1.00 0.00 98 LEU A CA 11
ATOM 17814 C C . LEU A 1 107 ? -11.829 9.004 -2.852 1.00 0.00 98 LEU A C 11
ATOM 17815 O O . LEU A 1 107 ? -11.993 10.116 -2.353 1.00 0.00 98 LEU A O 11
ATOM 17831 N N . MET A 1 108 ? -12.147 8.686 -4.098 1.00 0.00 99 MET A N 11
ATOM 17832 C CA . MET A 1 108 ? -12.734 9.667 -4.994 1.00 0.00 99 MET A CA 11
ATOM 17833 C C . MET A 1 108 ? -14.054 10.201 -4.433 1.00 0.00 99 MET A C 11
ATOM 17834 O O . MET A 1 108 ? -14.301 11.406 -4.459 1.00 0.00 99 MET A O 11
ATOM 17848 N N . VAL A 1 109 ? -14.866 9.279 -3.939 1.00 0.00 100 VAL A N 11
ATOM 17849 C CA . VAL A 1 109 ? -16.154 9.642 -3.373 1.00 0.00 100 VAL A CA 11
ATOM 17850 C C . VAL A 1 109 ? -15.941 10.630 -2.225 1.00 0.00 100 VAL A C 11
ATOM 17851 O O . VAL A 1 109 ? -16.486 11.733 -2.240 1.00 0.00 100 VAL A O 11
ATOM 17864 N N . ALA A 1 110 ? -15.146 10.200 -1.256 1.00 0.00 101 ALA A N 11
ATOM 17865 C CA . ALA A 1 110 ? -14.854 11.033 -0.102 1.00 0.00 101 ALA A CA 11
ATOM 17866 C C . ALA A 1 110 ? -14.246 12.355 -0.574 1.00 0.00 101 ALA A C 11
ATOM 17867 O O . ALA A 1 110 ? -14.512 13.407 0.006 1.00 0.00 101 ALA A O 11
ATOM 17874 N N . LYS A 1 111 ? -13.441 12.259 -1.622 1.00 0.00 102 LYS A N 11
ATOM 17875 C CA . LYS A 1 111 ? -12.793 13.434 -2.178 1.00 0.00 102 LYS A CA 11
ATOM 17876 C C . LYS A 1 111 ? -13.860 14.432 -2.633 1.00 0.00 102 LYS A C 11
ATOM 17877 O O . LYS A 1 111 ? -13.827 15.600 -2.248 1.00 0.00 102 LYS A O 11
ATOM 17896 N N . VAL A 1 112 ? -14.781 13.936 -3.446 1.00 0.00 103 VAL A N 11
ATOM 17897 C CA . VAL A 1 112 ? -15.856 14.769 -3.957 1.00 0.00 103 VAL A CA 11
ATOM 17898 C C . VAL A 1 112 ? -16.625 15.379 -2.783 1.00 0.00 103 VAL A C 11
ATOM 17899 O O . VAL A 1 112 ? -17.063 16.526 -2.852 1.00 0.00 103 VAL A O 11
ATOM 17912 N N . GLY A 1 113 ? -16.767 14.584 -1.733 1.00 0.00 104 GLY A N 11
ATOM 17913 C CA . GLY A 1 113 ? -17.476 15.030 -0.546 1.00 0.00 104 GLY A CA 11
ATOM 17914 C C . GLY A 1 113 ? -16.695 16.129 0.178 1.00 0.00 104 GLY A C 11
ATOM 17915 O O . GLY A 1 113 ? -17.017 17.309 0.053 1.00 0.00 104 GLY A O 11
ATOM 17919 N N . VAL A 1 114 ? -15.683 15.701 0.919 1.00 0.00 105 VAL A N 11
ATOM 17920 C CA . VAL A 1 114 ? -14.853 16.634 1.663 1.00 0.00 105 VAL A CA 11
ATOM 17921 C C . VAL A 1 114 ? -13.445 16.647 1.065 1.00 0.00 105 VAL A C 11
ATOM 17922 O O . VAL A 1 114 ? -13.181 15.966 0.075 1.00 0.00 105 VAL A O 11
ATOM 17935 N N . SER A 1 115 ? -12.578 17.429 1.690 1.00 0.00 106 SER A N 11
ATOM 17936 C CA . SER A 1 115 ? -11.204 17.539 1.232 1.00 0.00 106 SER A CA 11
ATOM 17937 C C . SER A 1 115 ? -11.170 18.089 -0.195 1.00 0.00 106 SER A C 11
ATOM 17938 O O . SER A 1 115 ? -12.086 17.846 -0.979 1.00 0.00 106 SER A O 11
ATOM 17946 N N . MET A 1 116 ? -10.105 18.821 -0.488 1.00 0.00 107 MET A N 11
ATOM 17947 C CA . MET A 1 116 ? -9.941 19.408 -1.807 1.00 0.00 107 MET A CA 11
ATOM 17948 C C . MET A 1 116 ? -10.357 18.423 -2.901 1.00 0.00 107 MET A C 11
ATOM 17949 O O . MET A 1 116 ? -10.235 17.211 -2.730 1.00 0.00 107 MET A O 11
ATOM 17963 N N . PHE A 1 117 ? -10.839 18.979 -4.003 1.00 0.00 108 PHE A N 11
ATOM 17964 C CA . PHE A 1 117 ? -11.273 18.165 -5.125 1.00 0.00 108 PHE A CA 11
ATOM 17965 C C . PHE A 1 117 ? -11.248 18.968 -6.427 1.00 0.00 108 PHE A C 11
ATOM 17966 O O . PHE A 1 117 ? -11.456 20.180 -6.417 1.00 0.00 108 PHE A O 11
ATOM 17983 N N . ASN A 1 118 ? -10.993 18.259 -7.517 1.00 0.00 109 ASN A N 11
ATOM 17984 C CA . ASN A 1 118 ? -10.938 18.890 -8.824 1.00 0.00 109 ASN A CA 11
ATOM 17985 C C . ASN A 1 118 ? -10.514 17.855 -9.868 1.00 0.00 109 ASN A C 11
ATOM 17986 O O . ASN A 1 118 ? -9.552 17.117 -9.660 1.00 0.00 109 ASN A O 11
ATOM 17997 N N . ARG A 1 119 ? -11.252 17.835 -10.969 1.00 0.00 110 ARG A N 11
ATOM 17998 C CA . ARG A 1 119 ? -10.964 16.903 -12.045 1.00 0.00 110 ARG A CA 11
ATOM 17999 C C . ARG A 1 119 ? -10.372 17.644 -13.245 1.00 0.00 110 ARG A C 11
ATOM 18000 O O . ARG A 1 119 ? -10.472 18.867 -13.335 1.00 0.00 110 ARG A O 11
ATOM 18021 N N . PRO A 1 120 ? -9.751 16.853 -14.161 1.00 0.00 111 PRO A N 11
ATOM 18022 C CA . PRO A 1 120 ? -9.143 17.422 -15.352 1.00 0.00 111 PRO A CA 11
ATOM 18023 C C . PRO A 1 120 ? -10.209 17.826 -16.372 1.00 0.00 111 PRO A C 11
ATOM 18024 O O . PRO A 1 120 ? -10.776 16.973 -17.053 1.00 0.00 111 PRO A O 11
ATOM 18035 N N . HIS A 1 121 ? -10.448 19.127 -16.446 1.00 0.00 112 HIS A N 11
ATOM 18036 C CA . HIS A 1 121 ? -11.436 19.655 -17.372 1.00 0.00 112 HIS A CA 11
ATOM 18037 C C . HIS A 1 121 ? -12.795 19.008 -17.096 1.00 0.00 112 HIS A C 11
ATOM 18038 O O . HIS A 1 121 ? -13.170 18.811 -15.941 1.00 0.00 112 HIS A O 11
ATOM 18052 N N . MET A 1 10 ? -9.533 -12.775 2.391 1.00 0.00 1 MET A N 12
ATOM 18053 C CA . MET A 1 10 ? -10.734 -13.548 2.657 1.00 0.00 1 MET A CA 12
ATOM 18054 C C . MET A 1 10 ? -10.648 -14.246 4.015 1.00 0.00 1 MET A C 12
ATOM 18055 O O . MET A 1 10 ? -11.421 -13.943 4.923 1.00 0.00 1 MET A O 12
ATOM 18069 N N . GLN A 1 11 ? -9.701 -15.168 4.112 1.00 0.00 2 GLN A N 12
ATOM 18070 C CA . GLN A 1 11 ? -9.504 -15.912 5.344 1.00 0.00 2 GLN A CA 12
ATOM 18071 C C . GLN A 1 11 ? -8.275 -16.816 5.228 1.00 0.00 2 GLN A C 12
ATOM 18072 O O . GLN A 1 11 ? -7.511 -16.957 6.181 1.00 0.00 2 GLN A O 12
ATOM 18086 N N . ASP A 1 12 ? -8.124 -17.405 4.051 1.00 0.00 3 ASP A N 12
ATOM 18087 C CA . ASP A 1 12 ? -7.001 -18.292 3.797 1.00 0.00 3 ASP A CA 12
ATOM 18088 C C . ASP A 1 12 ? -5.716 -17.467 3.705 1.00 0.00 3 ASP A C 12
ATOM 18089 O O . ASP A 1 12 ? -5.749 -16.244 3.829 1.00 0.00 3 ASP A O 12
ATOM 18098 N N . THR A 1 13 ? -4.614 -18.170 3.487 1.00 0.00 4 THR A N 12
ATOM 18099 C CA . THR A 1 13 ? -3.320 -17.518 3.376 1.00 0.00 4 THR A CA 12
ATOM 18100 C C . THR A 1 13 ? -3.430 -16.257 2.516 1.00 0.00 4 THR A C 12
ATOM 18101 O O . THR A 1 13 ? -4.413 -16.074 1.800 1.00 0.00 4 THR A O 12
ATOM 18112 N N . SER A 1 14 ? -2.407 -15.421 2.615 1.00 0.00 5 SER A N 12
ATOM 18113 C CA . SER A 1 14 ? -2.376 -14.183 1.855 1.00 0.00 5 SER A CA 12
ATOM 18114 C C . SER A 1 14 ? -2.957 -14.412 0.458 1.00 0.00 5 SER A C 12
ATOM 18115 O O . SER A 1 14 ? -3.912 -13.745 0.062 1.00 0.00 5 SER A O 12
ATOM 18123 N N . SER A 1 15 ? -2.356 -15.357 -0.250 1.00 0.00 6 SER A N 12
ATOM 18124 C CA . SER A 1 15 ? -2.802 -15.682 -1.594 1.00 0.00 6 SER A CA 12
ATOM 18125 C C . SER A 1 15 ? -2.810 -14.422 -2.462 1.00 0.00 6 SER A C 12
ATOM 18126 O O . SER A 1 15 ? -3.598 -14.316 -3.400 1.00 0.00 6 SER A O 12
ATOM 18134 N N . VAL A 1 16 ? -1.925 -13.499 -2.117 1.00 0.00 7 VAL A N 12
ATOM 18135 C CA . VAL A 1 16 ? -1.820 -12.250 -2.853 1.00 0.00 7 VAL A CA 12
ATOM 18136 C C . VAL A 1 16 ? -0.435 -11.643 -2.623 1.00 0.00 7 VAL A C 12
ATOM 18137 O O . VAL A 1 16 ? 0.250 -11.272 -3.576 1.00 0.00 7 VAL A O 12
ATOM 18150 N N . VAL A 1 17 ? -0.063 -11.559 -1.354 1.00 0.00 8 VAL A N 12
ATOM 18151 C CA . VAL A 1 17 ? 1.228 -11.003 -0.988 1.00 0.00 8 VAL A CA 12
ATOM 18152 C C . VAL A 1 17 ? 1.905 -11.923 0.030 1.00 0.00 8 VAL A C 12
ATOM 18153 O O . VAL A 1 17 ? 1.230 -12.615 0.791 1.00 0.00 8 VAL A O 12
ATOM 18166 N N . PRO A 1 18 ? 3.264 -11.900 0.011 1.00 0.00 9 PRO A N 12
ATOM 18167 C CA . PRO A 1 18 ? 4.039 -12.723 0.924 1.00 0.00 9 PRO A CA 12
ATOM 18168 C C . PRO A 1 18 ? 4.015 -12.145 2.340 1.00 0.00 9 PRO A C 12
ATOM 18169 O O . PRO A 1 18 ? 3.799 -10.948 2.522 1.00 0.00 9 PRO A O 12
ATOM 18180 N N . LEU A 1 19 ? 4.240 -13.022 3.307 1.00 0.00 10 LEU A N 12
ATOM 18181 C CA . LEU A 1 19 ? 4.247 -12.613 4.701 1.00 0.00 10 LEU A CA 12
ATOM 18182 C C . LEU A 1 19 ? 5.076 -11.336 4.850 1.00 0.00 10 LEU A C 12
ATOM 18183 O O . LEU A 1 19 ? 4.577 -10.321 5.335 1.00 0.00 10 LEU A O 12
ATOM 18199 N N . HIS A 1 20 ? 6.327 -11.428 4.424 1.00 0.00 11 HIS A N 12
ATOM 18200 C CA . HIS A 1 20 ? 7.230 -10.292 4.504 1.00 0.00 11 HIS A CA 12
ATOM 18201 C C . HIS A 1 20 ? 6.479 -9.012 4.132 1.00 0.00 11 HIS A C 12
ATOM 18202 O O . HIS A 1 20 ? 6.382 -8.088 4.938 1.00 0.00 11 HIS A O 12
ATOM 18216 N N . TRP A 1 21 ? 5.965 -8.999 2.911 1.00 0.00 12 TRP A N 12
ATOM 18217 C CA . TRP A 1 21 ? 5.225 -7.848 2.422 1.00 0.00 12 TRP A CA 12
ATOM 18218 C C . TRP A 1 21 ? 4.253 -7.410 3.519 1.00 0.00 12 TRP A C 12
ATOM 18219 O O . TRP A 1 21 ? 4.198 -6.233 3.871 1.00 0.00 12 TRP A O 12
ATOM 18240 N N . PHE A 1 22 ? 3.511 -8.382 4.030 1.00 0.00 13 PHE A N 12
ATOM 18241 C CA . PHE A 1 22 ? 2.544 -8.111 5.080 1.00 0.00 13 PHE A CA 12
ATOM 18242 C C . PHE A 1 22 ? 3.167 -7.269 6.195 1.00 0.00 13 PHE A C 12
ATOM 18243 O O . PHE A 1 22 ? 2.572 -6.290 6.644 1.00 0.00 13 PHE A O 12
ATOM 18260 N N . GLY A 1 23 ? 4.356 -7.680 6.611 1.00 0.00 14 GLY A N 12
ATOM 18261 C CA . GLY A 1 23 ? 5.065 -6.976 7.665 1.00 0.00 14 GLY A CA 12
ATOM 18262 C C . GLY A 1 23 ? 5.419 -5.552 7.231 1.00 0.00 14 GLY A C 12
ATOM 18263 O O . GLY A 1 23 ? 5.414 -4.631 8.046 1.00 0.00 14 GLY A O 12
ATOM 18267 N N . PHE A 1 24 ? 5.719 -5.416 5.947 1.00 0.00 15 PHE A N 12
ATOM 18268 C CA . PHE A 1 24 ? 6.075 -4.120 5.395 1.00 0.00 15 PHE A CA 12
ATOM 18269 C C . PHE A 1 24 ? 4.862 -3.188 5.359 1.00 0.00 15 PHE A C 12
ATOM 18270 O O . PHE A 1 24 ? 4.999 -1.978 5.537 1.00 0.00 15 PHE A O 12
ATOM 18287 N N . GLY A 1 25 ? 3.703 -3.785 5.128 1.00 0.00 16 GLY A N 12
ATOM 18288 C CA . GLY A 1 25 ? 2.467 -3.023 5.067 1.00 0.00 16 GLY A CA 12
ATOM 18289 C C . GLY A 1 25 ? 2.069 -2.513 6.453 1.00 0.00 16 GLY A C 12
ATOM 18290 O O . GLY A 1 25 ? 1.718 -1.344 6.611 1.00 0.00 16 GLY A O 12
ATOM 18294 N N . TYR A 1 26 ? 2.137 -3.413 7.422 1.00 0.00 17 TYR A N 12
ATOM 18295 C CA . TYR A 1 26 ? 1.787 -3.069 8.790 1.00 0.00 17 TYR A CA 12
ATOM 18296 C C . TYR A 1 26 ? 2.708 -1.973 9.331 1.00 0.00 17 TYR A C 12
ATOM 18297 O O . TYR A 1 26 ? 2.238 -0.979 9.883 1.00 0.00 17 TYR A O 12
ATOM 18315 N N . ALA A 1 27 ? 4.003 -2.192 9.155 1.00 0.00 18 ALA A N 12
ATOM 18316 C CA . ALA A 1 27 ? 4.993 -1.235 9.619 1.00 0.00 18 ALA A CA 12
ATOM 18317 C C . ALA A 1 27 ? 4.795 0.093 8.886 1.00 0.00 18 ALA A C 12
ATOM 18318 O O . ALA A 1 27 ? 4.909 1.161 9.487 1.00 0.00 18 ALA A O 12
ATOM 18325 N N . ALA A 1 28 ? 4.504 -0.016 7.598 1.00 0.00 19 ALA A N 12
ATOM 18326 C CA . ALA A 1 28 ? 4.289 1.163 6.777 1.00 0.00 19 ALA A CA 12
ATOM 18327 C C . ALA A 1 28 ? 2.973 1.830 7.183 1.00 0.00 19 ALA A C 12
ATOM 18328 O O . ALA A 1 28 ? 2.780 3.023 6.953 1.00 0.00 19 ALA A O 12
ATOM 18335 N N . LEU A 1 29 ? 2.101 1.030 7.780 1.00 0.00 20 LEU A N 12
ATOM 18336 C CA . LEU A 1 29 ? 0.809 1.527 8.220 1.00 0.00 20 LEU A CA 12
ATOM 18337 C C . LEU A 1 29 ? 1.005 2.445 9.428 1.00 0.00 20 LEU A C 12
ATOM 18338 O O . LEU A 1 29 ? 0.660 3.625 9.378 1.00 0.00 20 LEU A O 12
ATOM 18354 N N . VAL A 1 30 ? 1.558 1.869 10.485 1.00 0.00 21 VAL A N 12
ATOM 18355 C CA . VAL A 1 30 ? 1.804 2.620 11.704 1.00 0.00 21 VAL A CA 12
ATOM 18356 C C . VAL A 1 30 ? 2.609 3.877 11.370 1.00 0.00 21 VAL A C 12
ATOM 18357 O O . VAL A 1 30 ? 2.232 4.982 11.758 1.00 0.00 21 VAL A O 12
ATOM 18370 N N . ALA A 1 31 ? 3.704 3.666 10.653 1.00 0.00 22 ALA A N 12
ATOM 18371 C CA . ALA A 1 31 ? 4.566 4.769 10.262 1.00 0.00 22 ALA A CA 12
ATOM 18372 C C . ALA A 1 31 ? 3.757 5.778 9.446 1.00 0.00 22 ALA A C 12
ATOM 18373 O O . ALA A 1 31 ? 3.735 6.966 9.766 1.00 0.00 22 ALA A O 12
ATOM 18380 N N . SER A 1 32 ? 3.111 5.269 8.407 1.00 0.00 23 SER A N 12
ATOM 18381 C CA . SER A 1 32 ? 2.303 6.111 7.542 1.00 0.00 23 SER A CA 12
ATOM 18382 C C . SER A 1 32 ? 1.367 6.981 8.384 1.00 0.00 23 SER A C 12
ATOM 18383 O O . SER A 1 32 ? 1.627 8.167 8.582 1.00 0.00 23 SER A O 12
ATOM 18391 N N . GLY A 1 33 ? 0.299 6.357 8.858 1.00 0.00 24 GLY A N 12
ATOM 18392 C CA . GLY A 1 33 ? -0.677 7.060 9.674 1.00 0.00 24 GLY A CA 12
ATOM 18393 C C . GLY A 1 33 ? 0.011 7.873 10.772 1.00 0.00 24 GLY A C 12
ATOM 18394 O O . GLY A 1 33 ? -0.544 8.855 11.262 1.00 0.00 24 GLY A O 12
ATOM 18398 N N . GLY A 1 34 ? 1.209 7.433 11.128 1.00 0.00 25 GLY A N 12
ATOM 18399 C CA . GLY A 1 34 ? 1.979 8.108 12.159 1.00 0.00 25 GLY A CA 12
ATOM 18400 C C . GLY A 1 34 ? 2.252 9.563 11.775 1.00 0.00 25 GLY A C 12
ATOM 18401 O O . GLY A 1 34 ? 1.682 10.482 12.362 1.00 0.00 25 GLY A O 12
ATOM 18405 N N . ILE A 1 35 ? 3.125 9.728 10.792 1.00 0.00 26 ILE A N 12
ATOM 18406 C CA . ILE A 1 35 ? 3.482 11.057 10.323 1.00 0.00 26 ILE A CA 12
ATOM 18407 C C . ILE A 1 35 ? 2.343 11.612 9.465 1.00 0.00 26 ILE A C 12
ATOM 18408 O O . ILE A 1 35 ? 1.916 12.750 9.655 1.00 0.00 26 ILE A O 12
ATOM 18424 N N . ILE A 1 36 ? 1.884 10.783 8.539 1.00 0.00 27 ILE A N 12
ATOM 18425 C CA . ILE A 1 36 ? 0.803 11.177 7.652 1.00 0.00 27 ILE A CA 12
ATOM 18426 C C . ILE A 1 36 ? -0.394 11.639 8.486 1.00 0.00 27 ILE A C 12
ATOM 18427 O O . ILE A 1 36 ? -1.179 12.474 8.041 1.00 0.00 27 ILE A O 12
ATOM 18443 N N . GLY A 1 37 ? -0.495 11.074 9.680 1.00 0.00 28 GLY A N 12
ATOM 18444 C CA . GLY A 1 37 ? -1.583 11.417 10.580 1.00 0.00 28 GLY A CA 12
ATOM 18445 C C . GLY A 1 37 ? -1.326 12.761 11.263 1.00 0.00 28 GLY A C 12
ATOM 18446 O O . GLY A 1 37 ? -2.066 13.721 11.051 1.00 0.00 28 GLY A O 12
ATOM 18450 N N . TYR A 1 38 ? -0.274 12.789 12.069 1.00 0.00 29 TYR A N 12
ATOM 18451 C CA . TYR A 1 38 ? 0.089 14.000 12.784 1.00 0.00 29 TYR A CA 12
ATOM 18452 C C . TYR A 1 38 ? -0.072 15.233 11.892 1.00 0.00 29 TYR A C 12
ATOM 18453 O O . TYR A 1 38 ? -0.728 16.199 12.276 1.00 0.00 29 TYR A O 12
ATOM 18471 N N . VAL A 1 39 ? 0.539 15.158 10.719 1.00 0.00 30 VAL A N 12
ATOM 18472 C CA . VAL A 1 39 ? 0.472 16.256 9.769 1.00 0.00 30 VAL A CA 12
ATOM 18473 C C . VAL A 1 39 ? -0.817 16.141 8.954 1.00 0.00 30 VAL A C 12
ATOM 18474 O O . VAL A 1 39 ? -1.309 17.134 8.420 1.00 0.00 30 VAL A O 12
ATOM 18487 N N . LYS A 1 40 ? -1.328 14.920 8.883 1.00 0.00 31 LYS A N 12
ATOM 18488 C CA . LYS A 1 40 ? -2.551 14.663 8.141 1.00 0.00 31 LYS A CA 12
ATOM 18489 C C . LYS A 1 40 ? -2.204 14.381 6.678 1.00 0.00 31 LYS A C 12
ATOM 18490 O O . LYS A 1 40 ? -2.649 13.383 6.112 1.00 0.00 31 LYS A O 12
ATOM 18509 N N . ALA A 1 41 ? -1.414 15.278 6.106 1.00 0.00 32 ALA A N 12
ATOM 18510 C CA . ALA A 1 41 ? -1.003 15.138 4.720 1.00 0.00 32 ALA A CA 12
ATOM 18511 C C . ALA A 1 41 ? -0.570 16.502 4.181 1.00 0.00 32 ALA A C 12
ATOM 18512 O O . ALA A 1 41 ? -0.747 17.522 4.846 1.00 0.00 32 ALA A O 12
ATOM 18519 N N . GLY A 1 42 ? -0.011 16.478 2.979 1.00 0.00 33 GLY A N 12
ATOM 18520 C CA . GLY A 1 42 ? 0.449 17.701 2.343 1.00 0.00 33 GLY A CA 12
ATOM 18521 C C . GLY A 1 42 ? 1.967 17.683 2.153 1.00 0.00 33 GLY A C 12
ATOM 18522 O O . GLY A 1 42 ? 2.540 18.629 1.614 1.00 0.00 33 GLY A O 12
ATOM 18526 N N . SER A 1 43 ? 2.574 16.595 2.604 1.00 0.00 34 SER A N 12
ATOM 18527 C CA . SER A 1 43 ? 4.015 16.441 2.490 1.00 0.00 34 SER A CA 12
ATOM 18528 C C . SER A 1 43 ? 4.424 16.426 1.016 1.00 0.00 34 SER A C 12
ATOM 18529 O O . SER A 1 43 ? 4.004 15.552 0.260 1.00 0.00 34 SER A O 12
ATOM 18537 N N . VAL A 1 44 ? 5.240 17.405 0.652 1.00 0.00 35 VAL A N 12
ATOM 18538 C CA . VAL A 1 44 ? 5.711 17.515 -0.718 1.00 0.00 35 VAL A CA 12
ATOM 18539 C C . VAL A 1 44 ? 6.864 16.532 -0.938 1.00 0.00 35 VAL A C 12
ATOM 18540 O O . VAL A 1 44 ? 6.907 15.837 -1.951 1.00 0.00 35 VAL A O 12
ATOM 18553 N N . PRO A 1 45 ? 7.793 16.506 0.055 1.00 0.00 36 PRO A N 12
ATOM 18554 C CA . PRO A 1 45 ? 8.942 15.620 -0.020 1.00 0.00 36 PRO A CA 12
ATOM 18555 C C . PRO A 1 45 ? 8.539 14.173 0.272 1.00 0.00 36 PRO A C 12
ATOM 18556 O O . PRO A 1 45 ? 8.827 13.274 -0.516 1.00 0.00 36 PRO A O 12
ATOM 18567 N N . SER A 1 46 ? 7.880 13.993 1.407 1.00 0.00 37 SER A N 12
ATOM 18568 C CA . SER A 1 46 ? 7.434 12.671 1.813 1.00 0.00 37 SER A CA 12
ATOM 18569 C C . SER A 1 46 ? 6.719 11.981 0.650 1.00 0.00 37 SER A C 12
ATOM 18570 O O . SER A 1 46 ? 7.102 10.885 0.243 1.00 0.00 37 SER A O 12
ATOM 18578 N N . LEU A 1 47 ? 5.692 12.650 0.147 1.00 0.00 38 LEU A N 12
ATOM 18579 C CA . LEU A 1 47 ? 4.919 12.115 -0.960 1.00 0.00 38 LEU A CA 12
ATOM 18580 C C . LEU A 1 47 ? 5.859 11.791 -2.123 1.00 0.00 38 LEU A C 12
ATOM 18581 O O . LEU A 1 47 ? 5.808 10.696 -2.681 1.00 0.00 38 LEU A O 12
ATOM 18597 N N . ALA A 1 48 ? 6.696 12.764 -2.454 1.00 0.00 39 ALA A N 12
ATOM 18598 C CA . ALA A 1 48 ? 7.647 12.596 -3.540 1.00 0.00 39 ALA A CA 12
ATOM 18599 C C . ALA A 1 48 ? 8.473 11.332 -3.298 1.00 0.00 39 ALA A C 12
ATOM 18600 O O . ALA A 1 48 ? 8.859 10.648 -4.245 1.00 0.00 39 ALA A O 12
ATOM 18607 N N . ALA A 1 49 ? 8.720 11.059 -2.025 1.00 0.00 40 ALA A N 12
ATOM 18608 C CA . ALA A 1 49 ? 9.494 9.889 -1.647 1.00 0.00 40 ALA A CA 12
ATOM 18609 C C . ALA A 1 49 ? 8.671 8.629 -1.921 1.00 0.00 40 ALA A C 12
ATOM 18610 O O . ALA A 1 49 ? 9.220 7.596 -2.305 1.00 0.00 40 ALA A O 12
ATOM 18617 N N . GLY A 1 50 ? 7.369 8.754 -1.714 1.00 0.00 41 GLY A N 12
ATOM 18618 C CA . GLY A 1 50 ? 6.465 7.638 -1.934 1.00 0.00 41 GLY A CA 12
ATOM 18619 C C . GLY A 1 50 ? 6.367 7.297 -3.423 1.00 0.00 41 GLY A C 12
ATOM 18620 O O . GLY A 1 50 ? 6.190 6.136 -3.787 1.00 0.00 41 GLY A O 12
ATOM 18624 N N . LEU A 1 51 ? 6.486 8.331 -4.243 1.00 0.00 42 LEU A N 12
ATOM 18625 C CA . LEU A 1 51 ? 6.413 8.156 -5.683 1.00 0.00 42 LEU A CA 12
ATOM 18626 C C . LEU A 1 51 ? 7.660 7.412 -6.166 1.00 0.00 42 LEU A C 12
ATOM 18627 O O . LEU A 1 51 ? 7.558 6.328 -6.738 1.00 0.00 42 LEU A O 12
ATOM 18643 N N . LEU A 1 52 ? 8.808 8.025 -5.918 1.00 0.00 43 LEU A N 12
ATOM 18644 C CA . LEU A 1 52 ? 10.073 7.434 -6.321 1.00 0.00 43 LEU A CA 12
ATOM 18645 C C . LEU A 1 52 ? 10.148 5.997 -5.802 1.00 0.00 43 LEU A C 12
ATOM 18646 O O . LEU A 1 52 ? 10.210 5.052 -6.588 1.00 0.00 43 LEU A O 12
ATOM 18662 N N . PHE A 1 53 ? 10.140 5.876 -4.483 1.00 0.00 44 PHE A N 12
ATOM 18663 C CA . PHE A 1 53 ? 10.206 4.569 -3.851 1.00 0.00 44 PHE A CA 12
ATOM 18664 C C . PHE A 1 53 ? 8.981 3.725 -4.207 1.00 0.00 44 PHE A C 12
ATOM 18665 O O . PHE A 1 53 ? 9.005 2.503 -4.073 1.00 0.00 44 PHE A O 12
ATOM 18682 N N . GLY A 1 54 ? 7.938 4.411 -4.652 1.00 0.00 45 GLY A N 12
ATOM 18683 C CA . GLY A 1 54 ? 6.706 3.740 -5.029 1.00 0.00 45 GLY A CA 12
ATOM 18684 C C . GLY A 1 54 ? 6.941 2.771 -6.189 1.00 0.00 45 GLY A C 12
ATOM 18685 O O . GLY A 1 54 ? 6.863 1.556 -6.014 1.00 0.00 45 GLY A O 12
ATOM 18689 N N . SER A 1 55 ? 7.225 3.345 -7.349 1.00 0.00 46 SER A N 12
ATOM 18690 C CA . SER A 1 55 ? 7.473 2.548 -8.538 1.00 0.00 46 SER A CA 12
ATOM 18691 C C . SER A 1 55 ? 8.707 1.669 -8.331 1.00 0.00 46 SER A C 12
ATOM 18692 O O . SER A 1 55 ? 8.718 0.503 -8.725 1.00 0.00 46 SER A O 12
ATOM 18700 N N . LEU A 1 56 ? 9.719 2.261 -7.713 1.00 0.00 47 LEU A N 12
ATOM 18701 C CA . LEU A 1 56 ? 10.956 1.546 -7.448 1.00 0.00 47 LEU A CA 12
ATOM 18702 C C . LEU A 1 56 ? 10.658 0.323 -6.579 1.00 0.00 47 LEU A C 12
ATOM 18703 O O . LEU A 1 56 ? 11.249 -0.739 -6.770 1.00 0.00 47 LEU A O 12
ATOM 18719 N N . ALA A 1 57 ? 9.740 0.512 -5.642 1.00 0.00 48 ALA A N 12
ATOM 18720 C CA . ALA A 1 57 ? 9.356 -0.562 -4.742 1.00 0.00 48 ALA A CA 12
ATOM 18721 C C . ALA A 1 57 ? 8.628 -1.649 -5.535 1.00 0.00 48 ALA A C 12
ATOM 18722 O O . ALA A 1 57 ? 9.003 -2.820 -5.479 1.00 0.00 48 ALA A O 12
ATOM 18729 N N . GLY A 1 58 ? 7.600 -1.224 -6.254 1.00 0.00 49 GLY A N 12
ATOM 18730 C CA . GLY A 1 58 ? 6.816 -2.147 -7.058 1.00 0.00 49 GLY A CA 12
ATOM 18731 C C . GLY A 1 58 ? 7.693 -2.858 -8.090 1.00 0.00 49 GLY A C 12
ATOM 18732 O O . GLY A 1 58 ? 7.945 -4.056 -7.976 1.00 0.00 49 GLY A O 12
ATOM 18736 N N . LEU A 1 59 ? 8.136 -2.088 -9.074 1.00 0.00 50 LEU A N 12
ATOM 18737 C CA . LEU A 1 59 ? 8.980 -2.630 -10.125 1.00 0.00 50 LEU A CA 12
ATOM 18738 C C . LEU A 1 59 ? 10.180 -3.340 -9.495 1.00 0.00 50 LEU A C 12
ATOM 18739 O O . LEU A 1 59 ? 10.382 -4.534 -9.711 1.00 0.00 50 LEU A O 12
ATOM 18755 N N . GLY A 1 60 ? 10.944 -2.575 -8.729 1.00 0.00 51 GLY A N 12
ATOM 18756 C CA . GLY A 1 60 ? 12.118 -3.116 -8.066 1.00 0.00 51 GLY A CA 12
ATOM 18757 C C . GLY A 1 60 ? 11.800 -4.452 -7.390 1.00 0.00 51 GLY A C 12
ATOM 18758 O O . GLY A 1 60 ? 12.297 -5.496 -7.806 1.00 0.00 51 GLY A O 12
ATOM 18762 N N . ALA A 1 61 ? 10.972 -4.373 -6.358 1.00 0.00 52 ALA A N 12
ATOM 18763 C CA . ALA A 1 61 ? 10.581 -5.563 -5.621 1.00 0.00 52 ALA A CA 12
ATOM 18764 C C . ALA A 1 61 ? 10.288 -6.695 -6.606 1.00 0.00 52 ALA A C 12
ATOM 18765 O O . ALA A 1 61 ? 10.524 -7.864 -6.303 1.00 0.00 52 ALA A O 12
ATOM 18772 N N . TYR A 1 62 ? 9.776 -6.310 -7.766 1.00 0.00 53 TYR A N 12
ATOM 18773 C CA . TYR A 1 62 ? 9.448 -7.279 -8.798 1.00 0.00 53 TYR A CA 12
ATOM 18774 C C . TYR A 1 62 ? 10.715 -7.886 -9.403 1.00 0.00 53 TYR A C 12
ATOM 18775 O O . TYR A 1 62 ? 11.204 -7.416 -10.429 1.00 0.00 53 TYR A O 12
ATOM 18793 N N . GLN A 1 63 ? 11.210 -8.922 -8.742 1.00 0.00 54 GLN A N 12
ATOM 18794 C CA . GLN A 1 63 ? 12.411 -9.599 -9.202 1.00 0.00 54 GLN A CA 12
ATOM 18795 C C . GLN A 1 63 ? 13.618 -8.665 -9.100 1.00 0.00 54 GLN A C 12
ATOM 18796 O O . GLN A 1 63 ? 14.607 -8.842 -9.810 1.00 0.00 54 GLN A O 12
ATOM 18810 N N . LEU A 1 64 ? 13.499 -7.690 -8.211 1.00 0.00 55 LEU A N 12
ATOM 18811 C CA . LEU A 1 64 ? 14.568 -6.728 -8.007 1.00 0.00 55 LEU A CA 12
ATOM 18812 C C . LEU A 1 64 ? 14.618 -5.767 -9.196 1.00 0.00 55 LEU A C 12
ATOM 18813 O O . LEU A 1 64 ? 13.948 -5.986 -10.204 1.00 0.00 55 LEU A O 12
ATOM 18829 N N . SER A 1 65 ? 15.418 -4.722 -9.039 1.00 0.00 56 SER A N 12
ATOM 18830 C CA . SER A 1 65 ? 15.563 -3.727 -10.087 1.00 0.00 56 SER A CA 12
ATOM 18831 C C . SER A 1 65 ? 16.934 -3.864 -10.752 1.00 0.00 56 SER A C 12
ATOM 18832 O O . SER A 1 65 ? 17.158 -3.328 -11.837 1.00 0.00 56 SER A O 12
ATOM 18840 N N . GLN A 1 66 ? 17.816 -4.584 -10.074 1.00 0.00 57 GLN A N 12
ATOM 18841 C CA . GLN A 1 66 ? 19.159 -4.798 -10.586 1.00 0.00 57 GLN A CA 12
ATOM 18842 C C . GLN A 1 66 ? 19.267 -6.182 -11.229 1.00 0.00 57 GLN A C 12
ATOM 18843 O O . GLN A 1 66 ? 19.555 -6.297 -12.420 1.00 0.00 57 GLN A O 12
ATOM 18857 N N . ASP A 1 67 ? 19.031 -7.199 -10.413 1.00 0.00 58 ASP A N 12
ATOM 18858 C CA . ASP A 1 67 ? 19.099 -8.571 -10.888 1.00 0.00 58 ASP A CA 12
ATOM 18859 C C . ASP A 1 67 ? 18.491 -8.651 -12.290 1.00 0.00 58 ASP A C 12
ATOM 18860 O O . ASP A 1 67 ? 17.291 -8.446 -12.463 1.00 0.00 58 ASP A O 12
ATOM 18869 N N . PRO A 1 68 ? 19.371 -8.959 -13.280 1.00 0.00 59 PRO A N 12
ATOM 18870 C CA . PRO A 1 68 ? 18.934 -9.069 -14.662 1.00 0.00 59 PRO A CA 12
ATOM 18871 C C . PRO A 1 68 ? 18.166 -10.373 -14.891 1.00 0.00 59 PRO A C 12
ATOM 18872 O O . PRO A 1 68 ? 17.155 -10.387 -15.591 1.00 0.00 59 PRO A O 12
ATOM 18883 N N . ARG A 1 69 ? 18.676 -11.437 -14.288 1.00 0.00 60 ARG A N 12
ATOM 18884 C CA . ARG A 1 69 ? 18.051 -12.742 -14.418 1.00 0.00 60 ARG A CA 12
ATOM 18885 C C . ARG A 1 69 ? 16.626 -12.706 -13.864 1.00 0.00 60 ARG A C 12
ATOM 18886 O O . ARG A 1 69 ? 15.659 -12.769 -14.622 1.00 0.00 60 ARG A O 12
ATOM 18907 N N . ASN A 1 70 ? 16.540 -12.604 -12.546 1.00 0.00 61 ASN A N 12
ATOM 18908 C CA . ASN A 1 70 ? 15.249 -12.558 -11.881 1.00 0.00 61 ASN A CA 12
ATOM 18909 C C . ASN A 1 70 ? 14.312 -11.632 -12.659 1.00 0.00 61 ASN A C 12
ATOM 18910 O O . ASN A 1 70 ? 13.200 -12.021 -13.011 1.00 0.00 61 ASN A O 12
ATOM 18921 N N . VAL A 1 71 ? 14.796 -10.423 -12.903 1.00 0.00 62 VAL A N 12
ATOM 18922 C CA . VAL A 1 71 ? 14.016 -9.438 -13.632 1.00 0.00 62 VAL A CA 12
ATOM 18923 C C . VAL A 1 71 ? 13.376 -10.102 -14.853 1.00 0.00 62 VAL A C 12
ATOM 18924 O O . VAL A 1 71 ? 12.173 -9.972 -15.076 1.00 0.00 62 VAL A O 12
ATOM 18937 N N . TRP A 1 72 ? 14.209 -10.800 -15.611 1.00 0.00 63 TRP A N 12
ATOM 18938 C CA . TRP A 1 72 ? 13.739 -11.486 -16.803 1.00 0.00 63 TRP A CA 12
ATOM 18939 C C . TRP A 1 72 ? 12.555 -12.369 -16.405 1.00 0.00 63 TRP A C 12
ATOM 18940 O O . TRP A 1 72 ? 11.521 -12.365 -17.072 1.00 0.00 63 TRP A O 12
ATOM 18961 N N . VAL A 1 73 ? 12.746 -13.106 -15.321 1.00 0.00 64 VAL A N 12
ATOM 18962 C CA . VAL A 1 73 ? 11.707 -13.993 -14.827 1.00 0.00 64 VAL A CA 12
ATOM 18963 C C . VAL A 1 73 ? 10.448 -13.178 -14.524 1.00 0.00 64 VAL A C 12
ATOM 18964 O O . VAL A 1 73 ? 9.332 -13.664 -14.702 1.00 0.00 64 VAL A O 12
ATOM 18977 N N . PHE A 1 74 ? 10.670 -11.952 -14.072 1.00 0.00 65 PHE A N 12
ATOM 18978 C CA . PHE A 1 74 ? 9.567 -11.065 -13.744 1.00 0.00 65 PHE A CA 12
ATOM 18979 C C . PHE A 1 74 ? 8.879 -10.553 -15.011 1.00 0.00 65 PHE A C 12
ATOM 18980 O O . PHE A 1 74 ? 7.696 -10.217 -14.987 1.00 0.00 65 PHE A O 12
ATOM 18997 N N . LEU A 1 75 ? 9.650 -10.509 -16.088 1.00 0.00 66 LEU A N 12
ATOM 18998 C CA . LEU A 1 75 ? 9.129 -10.043 -17.362 1.00 0.00 66 LEU A CA 12
ATOM 18999 C C . LEU A 1 75 ? 8.168 -11.089 -17.928 1.00 0.00 66 LEU A C 12
ATOM 19000 O O . LEU A 1 75 ? 7.000 -10.793 -18.179 1.00 0.00 66 LEU A O 12
ATOM 19016 N N . ALA A 1 76 ? 8.693 -12.292 -18.112 1.00 0.00 67 ALA A N 12
ATOM 19017 C CA . ALA A 1 76 ? 7.896 -13.384 -18.644 1.00 0.00 67 ALA A CA 12
ATOM 19018 C C . ALA A 1 76 ? 6.752 -13.693 -17.676 1.00 0.00 67 ALA A C 12
ATOM 19019 O O . ALA A 1 76 ? 5.669 -14.094 -18.098 1.00 0.00 67 ALA A O 12
ATOM 19026 N N . THR A 1 77 ? 7.032 -13.494 -16.397 1.00 0.00 68 THR A N 12
ATOM 19027 C CA . THR A 1 77 ? 6.040 -13.746 -15.365 1.00 0.00 68 THR A CA 12
ATOM 19028 C C . THR A 1 77 ? 4.820 -12.846 -15.567 1.00 0.00 68 THR A C 12
ATOM 19029 O O . THR A 1 77 ? 3.728 -13.331 -15.861 1.00 0.00 68 THR A O 12
ATOM 19040 N N . SER A 1 78 ? 5.046 -11.551 -15.402 1.00 0.00 69 SER A N 12
ATOM 19041 C CA . SER A 1 78 ? 3.978 -10.578 -15.562 1.00 0.00 69 SER A CA 12
ATOM 19042 C C . SER A 1 78 ? 3.228 -10.836 -16.870 1.00 0.00 69 SER A C 12
ATOM 19043 O O . SER A 1 78 ? 1.999 -10.805 -16.901 1.00 0.00 69 SER A O 12
ATOM 19051 N N . GLY A 1 79 ? 3.999 -11.084 -17.919 1.00 0.00 70 GLY A N 12
ATOM 19052 C CA . GLY A 1 79 ? 3.423 -11.347 -19.226 1.00 0.00 70 GLY A CA 12
ATOM 19053 C C . GLY A 1 79 ? 2.438 -12.517 -19.166 1.00 0.00 70 GLY A C 12
ATOM 19054 O O . GLY A 1 79 ? 1.254 -12.352 -19.456 1.00 0.00 70 GLY A O 12
ATOM 19058 N N . THR A 1 80 ? 2.964 -13.673 -18.788 1.00 0.00 71 THR A N 12
ATOM 19059 C CA . THR A 1 80 ? 2.146 -14.869 -18.686 1.00 0.00 71 THR A CA 12
ATOM 19060 C C . THR A 1 80 ? 1.048 -14.677 -17.638 1.00 0.00 71 THR A C 12
ATOM 19061 O O . THR A 1 80 ? 0.063 -15.414 -17.624 1.00 0.00 71 THR A O 12
ATOM 19072 N N . LEU A 1 81 ? 1.254 -13.683 -16.787 1.00 0.00 72 LEU A N 12
ATOM 19073 C CA . LEU A 1 81 ? 0.294 -13.385 -15.738 1.00 0.00 72 LEU A CA 12
ATOM 19074 C C . LEU A 1 81 ? -0.846 -12.546 -16.320 1.00 0.00 72 LEU A C 12
ATOM 19075 O O . LEU A 1 81 ? -1.978 -12.615 -15.843 1.00 0.00 72 LEU A O 12
ATOM 19091 N N . ALA A 1 82 ? -0.507 -11.772 -17.341 1.00 0.00 73 ALA A N 12
ATOM 19092 C CA . ALA A 1 82 ? -1.488 -10.921 -17.992 1.00 0.00 73 ALA A CA 12
ATOM 19093 C C . ALA A 1 82 ? -2.298 -11.753 -18.988 1.00 0.00 73 ALA A C 12
ATOM 19094 O O . ALA A 1 82 ? -3.470 -11.467 -19.232 1.00 0.00 73 ALA A O 12
ATOM 19101 N N . GLY A 1 83 ? -1.643 -12.765 -19.536 1.00 0.00 74 GLY A N 12
ATOM 19102 C CA . GLY A 1 83 ? -2.288 -13.641 -20.499 1.00 0.00 74 GLY A CA 12
ATOM 19103 C C . GLY A 1 83 ? -3.021 -14.785 -19.795 1.00 0.00 74 GLY A C 12
ATOM 19104 O O . GLY A 1 83 ? -4.215 -14.989 -20.013 1.00 0.00 74 GLY A O 12
ATOM 19108 N N . ILE A 1 84 ? -2.277 -15.501 -18.966 1.00 0.00 75 ILE A N 12
ATOM 19109 C CA . ILE A 1 84 ? -2.841 -16.619 -18.229 1.00 0.00 75 ILE A CA 12
ATOM 19110 C C . ILE A 1 84 ? -3.322 -16.131 -16.861 1.00 0.00 75 ILE A C 12
ATOM 19111 O O . ILE A 1 84 ? -4.501 -16.254 -16.533 1.00 0.00 75 ILE A O 12
ATOM 19127 N N . MET A 1 85 ? -2.383 -15.589 -16.098 1.00 0.00 76 MET A N 12
ATOM 19128 C CA . MET A 1 85 ? -2.696 -15.083 -14.773 1.00 0.00 76 MET A CA 12
ATOM 19129 C C . MET A 1 85 ? -2.687 -16.211 -13.739 1.00 0.00 76 MET A C 12
ATOM 19130 O O . MET A 1 85 ? -3.423 -17.187 -13.873 1.00 0.00 76 MET A O 12
ATOM 19144 N N . GLY A 1 86 ? -1.844 -16.039 -12.731 1.00 0.00 77 GLY A N 12
ATOM 19145 C CA . GLY A 1 86 ? -1.729 -17.030 -11.675 1.00 0.00 77 GLY A CA 12
ATOM 19146 C C . GLY A 1 86 ? -3.084 -17.286 -11.013 1.00 0.00 77 GLY A C 12
ATOM 19147 O O . GLY A 1 86 ? -3.979 -17.867 -11.625 1.00 0.00 77 GLY A O 12
ATOM 19151 N N . MET A 1 87 ? -3.194 -16.840 -9.770 1.00 0.00 78 MET A N 12
ATOM 19152 C CA . MET A 1 87 ? -4.425 -17.013 -9.018 1.00 0.00 78 MET A CA 12
ATOM 19153 C C . MET A 1 87 ? -5.229 -15.712 -8.975 1.00 0.00 78 MET A C 12
ATOM 19154 O O . MET A 1 87 ? -6.240 -15.580 -9.664 1.00 0.00 78 MET A O 12
ATOM 19168 N N . ARG A 1 88 ? -4.750 -14.785 -8.160 1.00 0.00 79 ARG A N 12
ATOM 19169 C CA . ARG A 1 88 ? -5.412 -13.499 -8.018 1.00 0.00 79 ARG A CA 12
ATOM 19170 C C . ARG A 1 88 ? -4.389 -12.364 -8.099 1.00 0.00 79 ARG A C 12
ATOM 19171 O O . ARG A 1 88 ? -3.591 -12.177 -7.182 1.00 0.00 79 ARG A O 12
ATOM 19192 N N . PHE A 1 89 ? -4.446 -11.635 -9.204 1.00 0.00 80 PHE A N 12
ATOM 19193 C CA . PHE A 1 89 ? -3.535 -10.524 -9.416 1.00 0.00 80 PHE A CA 12
ATOM 19194 C C . PHE A 1 89 ? -3.804 -9.843 -10.759 1.00 0.00 80 PHE A C 12
ATOM 19195 O O . PHE A 1 89 ? -4.535 -10.374 -11.593 1.00 0.00 80 PHE A O 12
ATOM 19212 N N . TYR A 1 90 ? -3.198 -8.676 -10.927 1.00 0.00 81 TYR A N 12
ATOM 19213 C CA . TYR A 1 90 ? -3.363 -7.917 -12.154 1.00 0.00 81 TYR A CA 12
ATOM 19214 C C . TYR A 1 90 ? -4.779 -7.348 -12.261 1.00 0.00 81 TYR A C 12
ATOM 19215 O O . TYR A 1 90 ? -4.959 -6.137 -12.374 1.00 0.00 81 TYR A O 12
ATOM 19233 N N . HIS A 1 91 ? -5.749 -8.250 -12.223 1.00 0.00 82 HIS A N 12
ATOM 19234 C CA . HIS A 1 91 ? -7.144 -7.854 -12.314 1.00 0.00 82 HIS A CA 12
ATOM 19235 C C . HIS A 1 91 ? -7.448 -6.799 -11.249 1.00 0.00 82 HIS A C 12
ATOM 19236 O O . HIS A 1 91 ? -7.391 -5.601 -11.522 1.00 0.00 82 HIS A O 12
ATOM 19250 N N . SER A 1 92 ? -7.765 -7.283 -10.057 1.00 0.00 83 SER A N 12
ATOM 19251 C CA . SER A 1 92 ? -8.079 -6.397 -8.949 1.00 0.00 83 SER A CA 12
ATOM 19252 C C . SER A 1 92 ? -8.814 -7.171 -7.852 1.00 0.00 83 SER A C 12
ATOM 19253 O O . SER A 1 92 ? -8.725 -6.822 -6.676 1.00 0.00 83 SER A O 12
ATOM 19261 N N . GLY A 1 93 ? -9.524 -8.206 -8.277 1.00 0.00 84 GLY A N 12
ATOM 19262 C CA . GLY A 1 93 ? -10.273 -9.032 -7.345 1.00 0.00 84 GLY A CA 12
ATOM 19263 C C . GLY A 1 93 ? -11.583 -8.352 -6.942 1.00 0.00 84 GLY A C 12
ATOM 19264 O O . GLY A 1 93 ? -12.633 -8.626 -7.522 1.00 0.00 84 GLY A O 12
ATOM 19268 N N . LYS A 1 94 ? -11.479 -7.478 -5.951 1.00 0.00 85 LYS A N 12
ATOM 19269 C CA . LYS A 1 94 ? -12.643 -6.757 -5.464 1.00 0.00 85 LYS A CA 12
ATOM 19270 C C . LYS A 1 94 ? -12.213 -5.793 -4.356 1.00 0.00 85 LYS A C 12
ATOM 19271 O O . LYS A 1 94 ? -12.442 -4.589 -4.453 1.00 0.00 85 LYS A O 12
ATOM 19290 N N . PHE A 1 95 ? -11.596 -6.360 -3.329 1.00 0.00 86 PHE A N 12
ATOM 19291 C CA . PHE A 1 95 ? -11.132 -5.565 -2.204 1.00 0.00 86 PHE A CA 12
ATOM 19292 C C . PHE A 1 95 ? -10.488 -6.451 -1.136 1.00 0.00 86 PHE A C 12
ATOM 19293 O O . PHE A 1 95 ? -9.490 -6.070 -0.527 1.00 0.00 86 PHE A O 12
ATOM 19310 N N . MET A 1 96 ? -11.086 -7.618 -0.941 1.00 0.00 87 MET A N 12
ATOM 19311 C CA . MET A 1 96 ? -10.583 -8.561 0.043 1.00 0.00 87 MET A CA 12
ATOM 19312 C C . MET A 1 96 ? -9.054 -8.603 0.031 1.00 0.00 87 MET A C 12
ATOM 19313 O O . MET A 1 96 ? -8.416 -8.425 1.068 1.00 0.00 87 MET A O 12
ATOM 19327 N N . PRO A 1 97 ? -8.495 -8.847 -1.185 1.00 0.00 88 PRO A N 12
ATOM 19328 C CA . PRO A 1 97 ? -7.053 -8.915 -1.346 1.00 0.00 88 PRO A CA 12
ATOM 19329 C C . PRO A 1 97 ? -6.430 -7.518 -1.300 1.00 0.00 88 PRO A C 12
ATOM 19330 O O . PRO A 1 97 ? -5.314 -7.348 -0.811 1.00 0.00 88 PRO A O 12
ATOM 19341 N N . ALA A 1 98 ? -7.178 -6.554 -1.816 1.00 0.00 89 ALA A N 12
ATOM 19342 C CA . ALA A 1 98 ? -6.712 -5.178 -1.841 1.00 0.00 89 ALA A CA 12
ATOM 19343 C C . ALA A 1 98 ? -7.865 -4.261 -2.255 1.00 0.00 89 ALA A C 12
ATOM 19344 O O . ALA A 1 98 ? -8.395 -4.385 -3.358 1.00 0.00 89 ALA A O 12
ATOM 19351 N N . GLY A 1 99 ? -8.220 -3.363 -1.349 1.00 0.00 90 GLY A N 12
ATOM 19352 C CA . GLY A 1 99 ? -9.301 -2.426 -1.606 1.00 0.00 90 GLY A CA 12
ATOM 19353 C C . GLY A 1 99 ? -8.908 -1.420 -2.690 1.00 0.00 90 GLY A C 12
ATOM 19354 O O . GLY A 1 99 ? -8.918 -0.213 -2.455 1.00 0.00 90 GLY A O 12
ATOM 19358 N N . LEU A 1 100 ? -8.571 -1.955 -3.855 1.00 0.00 91 LEU A N 12
ATOM 19359 C CA . LEU A 1 100 ? -8.175 -1.119 -4.976 1.00 0.00 91 LEU A CA 12
ATOM 19360 C C . LEU A 1 100 ? -9.404 -0.389 -5.520 1.00 0.00 91 LEU A C 12
ATOM 19361 O O . LEU A 1 100 ? -9.516 0.829 -5.388 1.00 0.00 91 LEU A O 12
ATOM 19377 N N . ILE A 1 101 ? -10.295 -1.163 -6.121 1.00 0.00 92 ILE A N 12
ATOM 19378 C CA . ILE A 1 101 ? -11.512 -0.605 -6.686 1.00 0.00 92 ILE A CA 12
ATOM 19379 C C . ILE A 1 101 ? -12.364 -0.009 -5.564 1.00 0.00 92 ILE A C 12
ATOM 19380 O O . ILE A 1 101 ? -12.958 1.055 -5.728 1.00 0.00 92 ILE A O 12
ATOM 19396 N N . ALA A 1 102 ? -12.397 -0.722 -4.448 1.00 0.00 93 ALA A N 12
ATOM 19397 C CA . ALA A 1 102 ? -13.167 -0.278 -3.298 1.00 0.00 93 ALA A CA 12
ATOM 19398 C C . ALA A 1 102 ? -12.562 1.018 -2.755 1.00 0.00 93 ALA A C 12
ATOM 19399 O O . ALA A 1 102 ? -13.162 2.085 -2.874 1.00 0.00 93 ALA A O 12
ATOM 19406 N N . GLY A 1 103 ? -11.380 0.883 -2.171 1.00 0.00 94 GLY A N 12
ATOM 19407 C CA . GLY A 1 103 ? -10.687 2.030 -1.609 1.00 0.00 94 GLY A CA 12
ATOM 19408 C C . GLY A 1 103 ? -10.676 3.200 -2.595 1.00 0.00 94 GLY A C 12
ATOM 19409 O O . GLY A 1 103 ? -11.015 4.326 -2.232 1.00 0.00 94 GLY A O 12
ATOM 19413 N N . ALA A 1 104 ? -10.284 2.895 -3.823 1.00 0.00 95 ALA A N 12
ATOM 19414 C CA . ALA A 1 104 ? -10.224 3.907 -4.863 1.00 0.00 95 ALA A CA 12
ATOM 19415 C C . ALA A 1 104 ? -11.539 4.688 -4.885 1.00 0.00 95 ALA A C 12
ATOM 19416 O O . ALA A 1 104 ? -11.546 5.905 -4.701 1.00 0.00 95 ALA A O 12
ATOM 19423 N N . SER A 1 105 ? -12.621 3.958 -5.111 1.00 0.00 96 SER A N 12
ATOM 19424 C CA . SER A 1 105 ? -13.939 4.567 -5.159 1.00 0.00 96 SER A CA 12
ATOM 19425 C C . SER A 1 105 ? -14.184 5.384 -3.889 1.00 0.00 96 SER A C 12
ATOM 19426 O O . SER A 1 105 ? -14.912 6.376 -3.915 1.00 0.00 96 SER A O 12
ATOM 19434 N N . LEU A 1 106 ? -13.562 4.939 -2.807 1.00 0.00 97 LEU A N 12
ATOM 19435 C CA . LEU A 1 106 ? -13.704 5.616 -1.530 1.00 0.00 97 LEU A CA 12
ATOM 19436 C C . LEU A 1 106 ? -12.920 6.930 -1.565 1.00 0.00 97 LEU A C 12
ATOM 19437 O O . LEU A 1 106 ? -13.365 7.937 -1.015 1.00 0.00 97 LEU A O 12
ATOM 19453 N N . LEU A 1 107 ? -11.768 6.878 -2.217 1.00 0.00 98 LEU A N 12
ATOM 19454 C CA . LEU A 1 107 ? -10.919 8.051 -2.331 1.00 0.00 98 LEU A CA 12
ATOM 19455 C C . LEU A 1 107 ? -11.612 9.094 -3.211 1.00 0.00 98 LEU A C 12
ATOM 19456 O O . LEU A 1 107 ? -11.741 10.253 -2.821 1.00 0.00 98 LEU A O 12
ATOM 19472 N N . MET A 1 108 ? -12.040 8.643 -4.381 1.00 0.00 99 MET A N 12
ATOM 19473 C CA . MET A 1 108 ? -12.716 9.522 -5.320 1.00 0.00 99 MET A CA 12
ATOM 19474 C C . MET A 1 108 ? -13.955 10.156 -4.682 1.00 0.00 99 MET A C 12
ATOM 19475 O O . MET A 1 108 ? -14.197 11.351 -4.841 1.00 0.00 99 MET A O 12
ATOM 19489 N N . VAL A 1 109 ? -14.706 9.326 -3.974 1.00 0.00 100 VAL A N 12
ATOM 19490 C CA . VAL A 1 109 ? -15.914 9.790 -3.312 1.00 0.00 100 VAL A CA 12
ATOM 19491 C C . VAL A 1 109 ? -15.553 10.897 -2.320 1.00 0.00 100 VAL A C 12
ATOM 19492 O O . VAL A 1 109 ? -16.213 11.934 -2.274 1.00 0.00 100 VAL A O 12
ATOM 19505 N N . ALA A 1 110 ? -14.506 10.639 -1.549 1.00 0.00 101 ALA A N 12
ATOM 19506 C CA . ALA A 1 110 ? -14.050 11.601 -0.560 1.00 0.00 101 ALA A CA 12
ATOM 19507 C C . ALA A 1 110 ? -13.490 12.833 -1.274 1.00 0.00 101 ALA A C 12
ATOM 19508 O O . ALA A 1 110 ? -13.555 13.943 -0.748 1.00 0.00 101 ALA A O 12
ATOM 19515 N N . LYS A 1 111 ? -12.954 12.596 -2.462 1.00 0.00 102 LYS A N 12
ATOM 19516 C CA . LYS A 1 111 ? -12.383 13.673 -3.254 1.00 0.00 102 LYS A CA 12
ATOM 19517 C C . LYS A 1 111 ? -13.483 14.673 -3.615 1.00 0.00 102 LYS A C 12
ATOM 19518 O O . LYS A 1 111 ? -13.294 15.882 -3.487 1.00 0.00 102 LYS A O 12
ATOM 19537 N N . VAL A 1 112 ? -14.609 14.132 -4.058 1.00 0.00 103 VAL A N 12
ATOM 19538 C CA . VAL A 1 112 ? -15.739 14.962 -4.438 1.00 0.00 103 VAL A CA 12
ATOM 19539 C C . VAL A 1 112 ? -16.370 15.564 -3.180 1.00 0.00 103 VAL A C 12
ATOM 19540 O O . VAL A 1 112 ? -16.908 16.669 -3.220 1.00 0.00 103 VAL A O 12
ATOM 19553 N N . GLY A 1 113 ? -16.281 14.811 -2.094 1.00 0.00 104 GLY A N 12
ATOM 19554 C CA . GLY A 1 113 ? -16.836 15.257 -0.827 1.00 0.00 104 GLY A CA 12
ATOM 19555 C C . GLY A 1 113 ? -16.099 16.494 -0.311 1.00 0.00 104 GLY A C 12
ATOM 19556 O O . GLY A 1 113 ? -16.727 17.465 0.110 1.00 0.00 104 GLY A O 12
ATOM 19560 N N . VAL A 1 114 ? -14.777 16.419 -0.359 1.00 0.00 105 VAL A N 12
ATOM 19561 C CA . VAL A 1 114 ? -13.947 17.521 0.099 1.00 0.00 105 VAL A CA 12
ATOM 19562 C C . VAL A 1 114 ? -14.053 18.680 -0.894 1.00 0.00 105 VAL A C 12
ATOM 19563 O O . VAL A 1 114 ? -15.033 18.785 -1.630 1.00 0.00 105 VAL A O 12
ATOM 19576 N N . SER A 1 115 ? -13.029 19.521 -0.884 1.00 0.00 106 SER A N 12
ATOM 19577 C CA . SER A 1 115 ? -12.994 20.668 -1.775 1.00 0.00 106 SER A CA 12
ATOM 19578 C C . SER A 1 115 ? -11.751 20.602 -2.665 1.00 0.00 106 SER A C 12
ATOM 19579 O O . SER A 1 115 ? -10.935 19.691 -2.531 1.00 0.00 106 SER A O 12
ATOM 19587 N N . MET A 1 116 ? -11.646 21.579 -3.553 1.00 0.00 107 MET A N 12
ATOM 19588 C CA . MET A 1 116 ? -10.516 21.643 -4.465 1.00 0.00 107 MET A CA 12
ATOM 19589 C C . MET A 1 116 ? -10.710 20.691 -5.646 1.00 0.00 107 MET A C 12
ATOM 19590 O O . MET A 1 116 ? -10.961 21.131 -6.768 1.00 0.00 107 MET A O 12
ATOM 19604 N N . PHE A 1 117 ? -10.587 19.405 -5.355 1.00 0.00 108 PHE A N 12
ATOM 19605 C CA . PHE A 1 117 ? -10.745 18.387 -6.380 1.00 0.00 108 PHE A CA 12
ATOM 19606 C C . PHE A 1 117 ? -12.223 18.169 -6.712 1.00 0.00 108 PHE A C 12
ATOM 19607 O O . PHE A 1 117 ? -13.071 18.180 -5.822 1.00 0.00 108 PHE A O 12
ATOM 19624 N N . ASN A 1 118 ? -12.485 17.978 -7.997 1.00 0.00 109 ASN A N 12
ATOM 19625 C CA . ASN A 1 118 ? -13.846 17.758 -8.458 1.00 0.00 109 ASN A CA 12
ATOM 19626 C C . ASN A 1 118 ? -13.822 16.852 -9.691 1.00 0.00 109 ASN A C 12
ATOM 19627 O O . ASN A 1 118 ? -14.463 15.803 -9.707 1.00 0.00 109 ASN A O 12
ATOM 19638 N N . ARG A 1 119 ? -13.075 17.290 -10.693 1.00 0.00 110 ARG A N 12
ATOM 19639 C CA . ARG A 1 119 ? -12.959 16.532 -11.927 1.00 0.00 110 ARG A CA 12
ATOM 19640 C C . ARG A 1 119 ? -12.032 17.253 -12.908 1.00 0.00 110 ARG A C 12
ATOM 19641 O O . ARG A 1 119 ? -11.986 18.482 -12.935 1.00 0.00 110 ARG A O 12
ATOM 19662 N N . PRO A 1 120 ? -11.297 16.437 -13.711 1.00 0.00 111 PRO A N 12
ATOM 19663 C CA . PRO A 1 120 ? -10.374 16.983 -14.690 1.00 0.00 111 PRO A CA 12
ATOM 19664 C C . PRO A 1 120 ? -11.127 17.549 -15.897 1.00 0.00 111 PRO A C 12
ATOM 19665 O O . PRO A 1 120 ? -11.331 16.851 -16.888 1.00 0.00 111 PRO A O 12
ATOM 19676 N N . HIS A 1 121 ? -11.518 18.809 -15.771 1.00 0.00 112 HIS A N 12
ATOM 19677 C CA . HIS A 1 121 ? -12.244 19.476 -16.839 1.00 0.00 112 HIS A CA 12
ATOM 19678 C C . HIS A 1 121 ? -11.281 19.818 -17.978 1.00 0.00 112 HIS A C 12
ATOM 19679 O O . HIS A 1 121 ? -11.170 20.976 -18.375 1.00 0.00 112 HIS A O 12
ATOM 19693 N N . MET A 1 10 ? -14.613 -18.557 5.026 1.00 0.00 1 MET A N 13
ATOM 19694 C CA . MET A 1 10 ? -13.917 -19.492 4.159 1.00 0.00 1 MET A CA 13
ATOM 19695 C C . MET A 1 10 ? -12.868 -18.774 3.307 1.00 0.00 1 MET A C 13
ATOM 19696 O O . MET A 1 10 ? -13.182 -18.252 2.239 1.00 0.00 1 MET A O 13
ATOM 19710 N N . GLN A 1 11 ? -11.643 -18.770 3.813 1.00 0.00 2 GLN A N 13
ATOM 19711 C CA . GLN A 1 11 ? -10.546 -18.124 3.113 1.00 0.00 2 GLN A CA 13
ATOM 19712 C C . GLN A 1 11 ? -9.359 -19.080 2.990 1.00 0.00 2 GLN A C 13
ATOM 19713 O O . GLN A 1 11 ? -9.366 -20.163 3.573 1.00 0.00 2 GLN A O 13
ATOM 19727 N N . ASP A 1 12 ? -8.366 -18.646 2.228 1.00 0.00 3 ASP A N 13
ATOM 19728 C CA . ASP A 1 12 ? -7.174 -19.450 2.021 1.00 0.00 3 ASP A CA 13
ATOM 19729 C C . ASP A 1 12 ? -6.180 -18.669 1.158 1.00 0.00 3 ASP A C 13
ATOM 19730 O O . ASP A 1 12 ? -6.558 -17.714 0.480 1.00 0.00 3 ASP A O 13
ATOM 19739 N N . THR A 1 13 ? -4.930 -19.104 1.210 1.00 0.00 4 THR A N 13
ATOM 19740 C CA . THR A 1 13 ? -3.880 -18.458 0.442 1.00 0.00 4 THR A CA 13
ATOM 19741 C C . THR A 1 13 ? -3.848 -16.957 0.739 1.00 0.00 4 THR A C 13
ATOM 19742 O O . THR A 1 13 ? -4.744 -16.432 1.398 1.00 0.00 4 THR A O 13
ATOM 19753 N N . SER A 1 14 ? -2.807 -16.309 0.237 1.00 0.00 5 SER A N 13
ATOM 19754 C CA . SER A 1 14 ? -2.647 -14.880 0.440 1.00 0.00 5 SER A CA 13
ATOM 19755 C C . SER A 1 14 ? -3.624 -14.112 -0.451 1.00 0.00 5 SER A C 13
ATOM 19756 O O . SER A 1 14 ? -3.212 -13.280 -1.258 1.00 0.00 5 SER A O 13
ATOM 19764 N N . SER A 1 15 ? -4.901 -14.418 -0.275 1.00 0.00 6 SER A N 13
ATOM 19765 C CA . SER A 1 15 ? -5.941 -13.767 -1.054 1.00 0.00 6 SER A CA 13
ATOM 19766 C C . SER A 1 15 ? -6.074 -12.303 -0.629 1.00 0.00 6 SER A C 13
ATOM 19767 O O . SER A 1 15 ? -6.720 -11.511 -1.312 1.00 0.00 6 SER A O 13
ATOM 19775 N N . VAL A 1 16 ? -5.452 -11.988 0.498 1.00 0.00 7 VAL A N 13
ATOM 19776 C CA . VAL A 1 16 ? -5.492 -10.634 1.022 1.00 0.00 7 VAL A CA 13
ATOM 19777 C C . VAL A 1 16 ? -4.096 -10.015 0.934 1.00 0.00 7 VAL A C 13
ATOM 19778 O O . VAL A 1 16 ? -3.930 -8.923 0.393 1.00 0.00 7 VAL A O 13
ATOM 19791 N N . VAL A 1 17 ? -3.127 -10.740 1.473 1.00 0.00 8 VAL A N 13
ATOM 19792 C CA . VAL A 1 17 ? -1.750 -10.277 1.461 1.00 0.00 8 VAL A CA 13
ATOM 19793 C C . VAL A 1 17 ? -0.855 -11.332 2.114 1.00 0.00 8 VAL A C 13
ATOM 19794 O O . VAL A 1 17 ? -1.246 -11.962 3.095 1.00 0.00 8 VAL A O 13
ATOM 19807 N N . PRO A 1 18 ? 0.361 -11.497 1.527 1.00 0.00 9 PRO A N 13
ATOM 19808 C CA . PRO A 1 18 ? 1.314 -12.466 2.041 1.00 0.00 9 PRO A CA 13
ATOM 19809 C C . PRO A 1 18 ? 1.966 -11.962 3.330 1.00 0.00 9 PRO A C 13
ATOM 19810 O O . PRO A 1 18 ? 1.646 -10.875 3.809 1.00 0.00 9 PRO A O 13
ATOM 19821 N N . LEU A 1 19 ? 2.869 -12.777 3.857 1.00 0.00 10 LEU A N 13
ATOM 19822 C CA . LEU A 1 19 ? 3.568 -12.428 5.081 1.00 0.00 10 LEU A CA 13
ATOM 19823 C C . LEU A 1 19 ? 4.450 -11.204 4.828 1.00 0.00 10 LEU A C 13
ATOM 19824 O O . LEU A 1 19 ? 4.118 -10.097 5.250 1.00 0.00 10 LEU A O 13
ATOM 19840 N N . HIS A 1 20 ? 5.558 -11.443 4.142 1.00 0.00 11 HIS A N 13
ATOM 19841 C CA . HIS A 1 20 ? 6.490 -10.374 3.828 1.00 0.00 11 HIS A CA 13
ATOM 19842 C C . HIS A 1 20 ? 5.723 -9.063 3.640 1.00 0.00 11 HIS A C 13
ATOM 19843 O O . HIS A 1 20 ? 5.930 -8.107 4.385 1.00 0.00 11 HIS A O 13
ATOM 19857 N N . TRP A 1 21 ? 4.853 -9.062 2.640 1.00 0.00 12 TRP A N 13
ATOM 19858 C CA . TRP A 1 21 ? 4.055 -7.885 2.345 1.00 0.00 12 TRP A CA 13
ATOM 19859 C C . TRP A 1 21 ? 3.520 -7.332 3.668 1.00 0.00 12 TRP A C 13
ATOM 19860 O O . TRP A 1 21 ? 3.774 -6.178 4.011 1.00 0.00 12 TRP A O 13
ATOM 19881 N N . PHE A 1 22 ? 2.790 -8.182 4.375 1.00 0.00 13 PHE A N 13
ATOM 19882 C CA . PHE A 1 22 ? 2.217 -7.793 5.653 1.00 0.00 13 PHE A CA 13
ATOM 19883 C C . PHE A 1 22 ? 3.210 -6.963 6.469 1.00 0.00 13 PHE A C 13
ATOM 19884 O O . PHE A 1 22 ? 2.846 -5.935 7.039 1.00 0.00 13 PHE A O 13
ATOM 19901 N N . GLY A 1 23 ? 4.446 -7.439 6.500 1.00 0.00 14 GLY A N 13
ATOM 19902 C CA . GLY A 1 23 ? 5.494 -6.754 7.236 1.00 0.00 14 GLY A CA 13
ATOM 19903 C C . GLY A 1 23 ? 5.708 -5.338 6.697 1.00 0.00 14 GLY A C 13
ATOM 19904 O O . GLY A 1 23 ? 5.793 -4.383 7.468 1.00 0.00 14 GLY A O 13
ATOM 19908 N N . PHE A 1 24 ? 5.788 -5.248 5.378 1.00 0.00 15 PHE A N 13
ATOM 19909 C CA . PHE A 1 24 ? 5.990 -3.965 4.727 1.00 0.00 15 PHE A CA 13
ATOM 19910 C C . PHE A 1 24 ? 4.789 -3.043 4.948 1.00 0.00 15 PHE A C 13
ATOM 19911 O O . PHE A 1 24 ? 4.955 -1.868 5.272 1.00 0.00 15 PHE A O 13
ATOM 19928 N N . GLY A 1 25 ? 3.606 -3.610 4.764 1.00 0.00 16 GLY A N 13
ATOM 19929 C CA . GLY A 1 25 ? 2.378 -2.854 4.939 1.00 0.00 16 GLY A CA 13
ATOM 19930 C C . GLY A 1 25 ? 2.227 -2.381 6.386 1.00 0.00 16 GLY A C 13
ATOM 19931 O O . GLY A 1 25 ? 1.775 -1.264 6.634 1.00 0.00 16 GLY A O 13
ATOM 19935 N N . TYR A 1 26 ? 2.614 -3.255 7.304 1.00 0.00 17 TYR A N 13
ATOM 19936 C CA . TYR A 1 26 ? 2.527 -2.940 8.720 1.00 0.00 17 TYR A CA 13
ATOM 19937 C C . TYR A 1 26 ? 3.393 -1.727 9.066 1.00 0.00 17 TYR A C 13
ATOM 19938 O O . TYR A 1 26 ? 2.897 -0.740 9.606 1.00 0.00 17 TYR A O 13
ATOM 19956 N N . ALA A 1 27 ? 4.672 -1.841 8.740 1.00 0.00 18 ALA A N 13
ATOM 19957 C CA . ALA A 1 27 ? 5.612 -0.766 9.010 1.00 0.00 18 ALA A CA 13
ATOM 19958 C C . ALA A 1 27 ? 5.186 0.484 8.237 1.00 0.00 18 ALA A C 13
ATOM 19959 O O . ALA A 1 27 ? 5.368 1.604 8.711 1.00 0.00 18 ALA A O 13
ATOM 19966 N N . ALA A 1 28 ? 4.626 0.250 7.059 1.00 0.00 19 ALA A N 13
ATOM 19967 C CA . ALA A 1 28 ? 4.172 1.343 6.216 1.00 0.00 19 ALA A CA 13
ATOM 19968 C C . ALA A 1 28 ? 2.925 1.976 6.836 1.00 0.00 19 ALA A C 13
ATOM 19969 O O . ALA A 1 28 ? 2.646 3.153 6.612 1.00 0.00 19 ALA A O 13
ATOM 19976 N N . LEU A 1 29 ? 2.208 1.168 7.603 1.00 0.00 20 LEU A N 13
ATOM 19977 C CA . LEU A 1 29 ? 0.998 1.634 8.257 1.00 0.00 20 LEU A CA 13
ATOM 19978 C C . LEU A 1 29 ? 1.372 2.594 9.388 1.00 0.00 20 LEU A C 13
ATOM 19979 O O . LEU A 1 29 ? 0.966 3.755 9.381 1.00 0.00 20 LEU A O 13
ATOM 19995 N N . VAL A 1 30 ? 2.141 2.074 10.332 1.00 0.00 21 VAL A N 13
ATOM 19996 C CA . VAL A 1 30 ? 2.575 2.870 11.468 1.00 0.00 21 VAL A CA 13
ATOM 19997 C C . VAL A 1 30 ? 3.199 4.172 10.963 1.00 0.00 21 VAL A C 13
ATOM 19998 O O . VAL A 1 30 ? 2.818 5.257 11.400 1.00 0.00 21 VAL A O 13
ATOM 20011 N N . ALA A 1 31 ? 4.148 4.021 10.051 1.00 0.00 22 ALA A N 13
ATOM 20012 C CA . ALA A 1 31 ? 4.829 5.172 9.482 1.00 0.00 22 ALA A CA 13
ATOM 20013 C C . ALA A 1 31 ? 3.807 6.068 8.779 1.00 0.00 22 ALA A C 13
ATOM 20014 O O . ALA A 1 31 ? 3.791 7.280 8.989 1.00 0.00 22 ALA A O 13
ATOM 20021 N N . SER A 1 32 ? 2.980 5.437 7.959 1.00 0.00 23 SER A N 13
ATOM 20022 C CA . SER A 1 32 ? 1.957 6.162 7.224 1.00 0.00 23 SER A CA 13
ATOM 20023 C C . SER A 1 32 ? 1.112 6.997 8.188 1.00 0.00 23 SER A C 13
ATOM 20024 O O . SER A 1 32 ? 1.350 8.192 8.351 1.00 0.00 23 SER A O 13
ATOM 20032 N N . GLY A 1 33 ? 0.143 6.333 8.802 1.00 0.00 24 GLY A N 13
ATOM 20033 C CA . GLY A 1 33 ? -0.738 7.000 9.745 1.00 0.00 24 GLY A CA 13
ATOM 20034 C C . GLY A 1 33 ? 0.055 7.900 10.695 1.00 0.00 24 GLY A C 13
ATOM 20035 O O . GLY A 1 33 ? -0.472 8.888 11.204 1.00 0.00 24 GLY A O 13
ATOM 20039 N N . GLY A 1 34 ? 1.308 7.526 10.904 1.00 0.00 25 GLY A N 13
ATOM 20040 C CA . GLY A 1 34 ? 2.179 8.288 11.783 1.00 0.00 25 GLY A CA 13
ATOM 20041 C C . GLY A 1 34 ? 2.332 9.728 11.291 1.00 0.00 25 GLY A C 13
ATOM 20042 O O . GLY A 1 34 ? 1.708 10.642 11.828 1.00 0.00 25 GLY A O 13
ATOM 20046 N N . ILE A 1 35 ? 3.166 9.886 10.273 1.00 0.00 26 ILE A N 13
ATOM 20047 C CA . ILE A 1 35 ? 3.409 11.200 9.702 1.00 0.00 26 ILE A CA 13
ATOM 20048 C C . ILE A 1 35 ? 2.144 11.684 8.991 1.00 0.00 26 ILE A C 13
ATOM 20049 O O . ILE A 1 35 ? 1.723 12.825 9.173 1.00 0.00 26 ILE A O 13
ATOM 20065 N N . ILE A 1 36 ? 1.572 10.791 8.195 1.00 0.00 27 ILE A N 13
ATOM 20066 C CA . ILE A 1 36 ? 0.364 11.113 7.456 1.00 0.00 27 ILE A CA 13
ATOM 20067 C C . ILE A 1 36 ? -0.714 11.590 8.431 1.00 0.00 27 ILE A C 13
ATOM 20068 O O . ILE A 1 36 ? -1.585 12.377 8.064 1.00 0.00 27 ILE A O 13
ATOM 20084 N N . GLY A 1 37 ? -0.620 11.093 9.656 1.00 0.00 28 GLY A N 13
ATOM 20085 C CA . GLY A 1 37 ? -1.577 11.458 10.687 1.00 0.00 28 GLY A CA 13
ATOM 20086 C C . GLY A 1 37 ? -1.257 12.837 11.268 1.00 0.00 28 GLY A C 13
ATOM 20087 O O . GLY A 1 37 ? -1.938 13.815 10.965 1.00 0.00 28 GLY A O 13
ATOM 20091 N N . TYR A 1 38 ? -0.221 12.870 12.093 1.00 0.00 29 TYR A N 13
ATOM 20092 C CA . TYR A 1 38 ? 0.198 14.113 12.719 1.00 0.00 29 TYR A CA 13
ATOM 20093 C C . TYR A 1 38 ? 0.236 15.254 11.700 1.00 0.00 29 TYR A C 13
ATOM 20094 O O . TYR A 1 38 ? -0.195 16.368 11.994 1.00 0.00 29 TYR A O 13
ATOM 20112 N N . VAL A 1 39 ? 0.757 14.937 10.524 1.00 0.00 30 VAL A N 13
ATOM 20113 C CA . VAL A 1 39 ? 0.858 15.922 9.460 1.00 0.00 30 VAL A CA 13
ATOM 20114 C C . VAL A 1 39 ? -0.474 15.994 8.710 1.00 0.00 30 VAL A C 13
ATOM 20115 O O . VAL A 1 39 ? -0.825 17.036 8.159 1.00 0.00 30 VAL A O 13
ATOM 20128 N N . LYS A 1 40 ? -1.179 14.872 8.712 1.00 0.00 31 LYS A N 13
ATOM 20129 C CA . LYS A 1 40 ? -2.464 14.794 8.038 1.00 0.00 31 LYS A CA 13
ATOM 20130 C C . LYS A 1 40 ? -2.240 14.478 6.558 1.00 0.00 31 LYS A C 13
ATOM 20131 O O . LYS A 1 40 ? -2.728 13.467 6.055 1.00 0.00 31 LYS A O 13
ATOM 20150 N N . ALA A 1 41 ? -1.502 15.362 5.902 1.00 0.00 32 ALA A N 13
ATOM 20151 C CA . ALA A 1 41 ? -1.208 15.189 4.489 1.00 0.00 32 ALA A CA 13
ATOM 20152 C C . ALA A 1 41 ? -0.827 16.542 3.883 1.00 0.00 32 ALA A C 13
ATOM 20153 O O . ALA A 1 41 ? -1.267 17.586 4.361 1.00 0.00 32 ALA A O 13
ATOM 20160 N N . GLY A 1 42 ? -0.012 16.478 2.841 1.00 0.00 33 GLY A N 13
ATOM 20161 C CA . GLY A 1 42 ? 0.434 17.685 2.165 1.00 0.00 33 GLY A CA 13
ATOM 20162 C C . GLY A 1 42 ? 1.962 17.759 2.127 1.00 0.00 33 GLY A C 13
ATOM 20163 O O . GLY A 1 42 ? 2.527 18.753 1.673 1.00 0.00 33 GLY A O 13
ATOM 20167 N N . SER A 1 43 ? 2.587 16.696 2.611 1.00 0.00 34 SER A N 13
ATOM 20168 C CA . SER A 1 43 ? 4.038 16.628 2.638 1.00 0.00 34 SER A CA 13
ATOM 20169 C C . SER A 1 43 ? 4.584 16.537 1.212 1.00 0.00 34 SER A C 13
ATOM 20170 O O . SER A 1 43 ? 4.204 15.647 0.453 1.00 0.00 34 SER A O 13
ATOM 20178 N N . VAL A 1 44 ? 5.469 17.470 0.891 1.00 0.00 35 VAL A N 13
ATOM 20179 C CA . VAL A 1 44 ? 6.072 17.506 -0.431 1.00 0.00 35 VAL A CA 13
ATOM 20180 C C . VAL A 1 44 ? 7.171 16.445 -0.515 1.00 0.00 35 VAL A C 13
ATOM 20181 O O . VAL A 1 44 ? 7.307 15.767 -1.532 1.00 0.00 35 VAL A O 13
ATOM 20194 N N . PRO A 1 45 ? 7.946 16.331 0.597 1.00 0.00 36 PRO A N 13
ATOM 20195 C CA . PRO A 1 45 ? 9.028 15.364 0.659 1.00 0.00 36 PRO A CA 13
ATOM 20196 C C . PRO A 1 45 ? 8.486 13.946 0.850 1.00 0.00 36 PRO A C 13
ATOM 20197 O O . PRO A 1 45 ? 8.935 13.012 0.187 1.00 0.00 36 PRO A O 13
ATOM 20208 N N . SER A 1 46 ? 7.530 13.830 1.759 1.00 0.00 37 SER A N 13
ATOM 20209 C CA . SER A 1 46 ? 6.922 12.542 2.046 1.00 0.00 37 SER A CA 13
ATOM 20210 C C . SER A 1 46 ? 6.370 11.925 0.759 1.00 0.00 37 SER A C 13
ATOM 20211 O O . SER A 1 46 ? 6.738 10.810 0.393 1.00 0.00 37 SER A O 13
ATOM 20219 N N . LEU A 1 47 ? 5.497 12.679 0.107 1.00 0.00 38 LEU A N 13
ATOM 20220 C CA . LEU A 1 47 ? 4.891 12.220 -1.132 1.00 0.00 38 LEU A CA 13
ATOM 20221 C C . LEU A 1 47 ? 5.993 11.846 -2.126 1.00 0.00 38 LEU A C 13
ATOM 20222 O O . LEU A 1 47 ? 5.963 10.766 -2.714 1.00 0.00 38 LEU A O 13
ATOM 20238 N N . ALA A 1 48 ? 6.939 12.760 -2.282 1.00 0.00 39 ALA A N 13
ATOM 20239 C CA . ALA A 1 48 ? 8.049 12.539 -3.195 1.00 0.00 39 ALA A CA 13
ATOM 20240 C C . ALA A 1 48 ? 8.738 11.220 -2.843 1.00 0.00 39 ALA A C 13
ATOM 20241 O O . ALA A 1 48 ? 9.238 10.522 -3.725 1.00 0.00 39 ALA A O 13
ATOM 20248 N N . ALA A 1 49 ? 8.742 10.916 -1.553 1.00 0.00 40 ALA A N 13
ATOM 20249 C CA . ALA A 1 49 ? 9.362 9.692 -1.075 1.00 0.00 40 ALA A CA 13
ATOM 20250 C C . ALA A 1 49 ? 8.510 8.494 -1.501 1.00 0.00 40 ALA A C 13
ATOM 20251 O O . ALA A 1 49 ? 9.041 7.425 -1.796 1.00 0.00 40 ALA A O 13
ATOM 20258 N N . GLY A 1 50 ? 7.204 8.714 -1.518 1.00 0.00 41 GLY A N 13
ATOM 20259 C CA . GLY A 1 50 ? 6.274 7.666 -1.903 1.00 0.00 41 GLY A CA 13
ATOM 20260 C C . GLY A 1 50 ? 6.417 7.324 -3.388 1.00 0.00 41 GLY A C 13
ATOM 20261 O O . GLY A 1 50 ? 6.242 6.172 -3.783 1.00 0.00 41 GLY A O 13
ATOM 20265 N N . LEU A 1 51 ? 6.733 8.345 -4.170 1.00 0.00 42 LEU A N 13
ATOM 20266 C CA . LEU A 1 51 ? 6.902 8.167 -5.602 1.00 0.00 42 LEU A CA 13
ATOM 20267 C C . LEU A 1 51 ? 8.174 7.359 -5.865 1.00 0.00 42 LEU A C 13
ATOM 20268 O O . LEU A 1 51 ? 8.121 6.293 -6.477 1.00 0.00 42 LEU A O 13
ATOM 20284 N N . LEU A 1 52 ? 9.288 7.897 -5.389 1.00 0.00 43 LEU A N 13
ATOM 20285 C CA . LEU A 1 52 ? 10.571 7.239 -5.565 1.00 0.00 43 LEU A CA 13
ATOM 20286 C C . LEU A 1 52 ? 10.454 5.777 -5.129 1.00 0.00 43 LEU A C 13
ATOM 20287 O O . LEU A 1 52 ? 10.599 4.868 -5.945 1.00 0.00 43 LEU A O 13
ATOM 20303 N N . PHE A 1 53 ? 10.192 5.596 -3.843 1.00 0.00 44 PHE A N 13
ATOM 20304 C CA . PHE A 1 53 ? 10.054 4.260 -3.288 1.00 0.00 44 PHE A CA 13
ATOM 20305 C C . PHE A 1 53 ? 8.836 3.545 -3.878 1.00 0.00 44 PHE A C 13
ATOM 20306 O O . PHE A 1 53 ? 8.732 2.322 -3.799 1.00 0.00 44 PHE A O 13
ATOM 20323 N N . GLY A 1 54 ? 7.947 4.338 -4.456 1.00 0.00 45 GLY A N 13
ATOM 20324 C CA . GLY A 1 54 ? 6.741 3.796 -5.059 1.00 0.00 45 GLY A CA 13
ATOM 20325 C C . GLY A 1 54 ? 7.082 2.838 -6.202 1.00 0.00 45 GLY A C 13
ATOM 20326 O O . GLY A 1 54 ? 6.905 1.627 -6.076 1.00 0.00 45 GLY A O 13
ATOM 20330 N N . SER A 1 55 ? 7.565 3.416 -7.292 1.00 0.00 46 SER A N 13
ATOM 20331 C CA . SER A 1 55 ? 7.933 2.629 -8.456 1.00 0.00 46 SER A CA 13
ATOM 20332 C C . SER A 1 55 ? 9.107 1.709 -8.116 1.00 0.00 46 SER A C 13
ATOM 20333 O O . SER A 1 55 ? 9.176 0.580 -8.600 1.00 0.00 46 SER A O 13
ATOM 20341 N N . LEU A 1 56 ? 10.002 2.226 -7.287 1.00 0.00 47 LEU A N 13
ATOM 20342 C CA . LEU A 1 56 ? 11.170 1.465 -6.877 1.00 0.00 47 LEU A CA 13
ATOM 20343 C C . LEU A 1 56 ? 10.717 0.184 -6.172 1.00 0.00 47 LEU A C 13
ATOM 20344 O O . LEU A 1 56 ? 11.270 -0.888 -6.410 1.00 0.00 47 LEU A O 13
ATOM 20360 N N . ALA A 1 57 ? 9.715 0.339 -5.319 1.00 0.00 48 ALA A N 13
ATOM 20361 C CA . ALA A 1 57 ? 9.182 -0.791 -4.578 1.00 0.00 48 ALA A CA 13
ATOM 20362 C C . ALA A 1 57 ? 8.555 -1.787 -5.556 1.00 0.00 48 ALA A C 13
ATOM 20363 O O . ALA A 1 57 ? 8.913 -2.964 -5.563 1.00 0.00 48 ALA A O 13
ATOM 20370 N N . GLY A 1 58 ? 7.632 -1.278 -6.359 1.00 0.00 49 GLY A N 13
ATOM 20371 C CA . GLY A 1 58 ? 6.953 -2.109 -7.339 1.00 0.00 49 GLY A CA 13
ATOM 20372 C C . GLY A 1 58 ? 7.951 -2.729 -8.318 1.00 0.00 49 GLY A C 13
ATOM 20373 O O . GLY A 1 58 ? 8.255 -3.918 -8.231 1.00 0.00 49 GLY A O 13
ATOM 20377 N N . LEU A 1 59 ? 8.435 -1.896 -9.228 1.00 0.00 50 LEU A N 13
ATOM 20378 C CA . LEU A 1 59 ? 9.393 -2.348 -10.223 1.00 0.00 50 LEU A CA 13
ATOM 20379 C C . LEU A 1 59 ? 10.497 -3.150 -9.533 1.00 0.00 50 LEU A C 13
ATOM 20380 O O . LEU A 1 59 ? 10.726 -4.312 -9.865 1.00 0.00 50 LEU A O 13
ATOM 20396 N N . GLY A 1 60 ? 11.154 -2.498 -8.584 1.00 0.00 51 GLY A N 13
ATOM 20397 C CA . GLY A 1 60 ? 12.229 -3.136 -7.844 1.00 0.00 51 GLY A CA 13
ATOM 20398 C C . GLY A 1 60 ? 11.816 -4.531 -7.370 1.00 0.00 51 GLY A C 13
ATOM 20399 O O . GLY A 1 60 ? 12.337 -5.535 -7.853 1.00 0.00 51 GLY A O 13
ATOM 20403 N N . ALA A 1 61 ? 10.884 -4.549 -6.429 1.00 0.00 52 ALA A N 13
ATOM 20404 C CA . ALA A 1 61 ? 10.394 -5.803 -5.884 1.00 0.00 52 ALA A CA 13
ATOM 20405 C C . ALA A 1 61 ? 10.217 -6.813 -7.019 1.00 0.00 52 ALA A C 13
ATOM 20406 O O . ALA A 1 61 ? 10.363 -8.017 -6.813 1.00 0.00 52 ALA A O 13
ATOM 20413 N N . TYR A 1 62 ? 9.903 -6.286 -8.194 1.00 0.00 53 TYR A N 13
ATOM 20414 C CA . TYR A 1 62 ? 9.704 -7.126 -9.362 1.00 0.00 53 TYR A CA 13
ATOM 20415 C C . TYR A 1 62 ? 10.769 -6.849 -10.425 1.00 0.00 53 TYR A C 13
ATOM 20416 O O . TYR A 1 62 ? 10.451 -6.692 -11.602 1.00 0.00 53 TYR A O 13
ATOM 20434 N N . GLN A 1 63 ? 12.013 -6.798 -9.971 1.00 0.00 54 GLN A N 13
ATOM 20435 C CA . GLN A 1 63 ? 13.127 -6.543 -10.868 1.00 0.00 54 GLN A CA 13
ATOM 20436 C C . GLN A 1 63 ? 14.454 -6.686 -10.119 1.00 0.00 54 GLN A C 13
ATOM 20437 O O . GLN A 1 63 ? 15.426 -7.205 -10.666 1.00 0.00 54 GLN A O 13
ATOM 20451 N N . LEU A 1 64 ? 14.452 -6.215 -8.881 1.00 0.00 55 LEU A N 13
ATOM 20452 C CA . LEU A 1 64 ? 15.644 -6.284 -8.052 1.00 0.00 55 LEU A CA 13
ATOM 20453 C C . LEU A 1 64 ? 16.561 -5.106 -8.387 1.00 0.00 55 LEU A C 13
ATOM 20454 O O . LEU A 1 64 ? 17.646 -4.980 -7.823 1.00 0.00 55 LEU A O 13
ATOM 20470 N N . SER A 1 65 ? 16.090 -4.272 -9.303 1.00 0.00 56 SER A N 13
ATOM 20471 C CA . SER A 1 65 ? 16.854 -3.109 -9.719 1.00 0.00 56 SER A CA 13
ATOM 20472 C C . SER A 1 65 ? 18.342 -3.458 -9.790 1.00 0.00 56 SER A C 13
ATOM 20473 O O . SER A 1 65 ? 19.195 -2.604 -9.552 1.00 0.00 56 SER A O 13
ATOM 20481 N N . GLN A 1 66 ? 18.608 -4.714 -10.117 1.00 0.00 57 GLN A N 13
ATOM 20482 C CA . GLN A 1 66 ? 19.978 -5.186 -10.222 1.00 0.00 57 GLN A CA 13
ATOM 20483 C C . GLN A 1 66 ? 20.057 -6.380 -11.175 1.00 0.00 57 GLN A C 13
ATOM 20484 O O . GLN A 1 66 ? 20.315 -6.212 -12.366 1.00 0.00 57 GLN A O 13
ATOM 20498 N N . ASP A 1 67 ? 19.829 -7.559 -10.615 1.00 0.00 58 ASP A N 13
ATOM 20499 C CA . ASP A 1 67 ? 19.871 -8.781 -11.401 1.00 0.00 58 ASP A CA 13
ATOM 20500 C C . ASP A 1 67 ? 18.964 -8.627 -12.623 1.00 0.00 58 ASP A C 13
ATOM 20501 O O . ASP A 1 67 ? 17.749 -8.492 -12.486 1.00 0.00 58 ASP A O 13
ATOM 20510 N N . PRO A 1 68 ? 19.606 -8.654 -13.822 1.00 0.00 59 PRO A N 13
ATOM 20511 C CA . PRO A 1 68 ? 18.870 -8.520 -15.068 1.00 0.00 59 PRO A CA 13
ATOM 20512 C C . PRO A 1 68 ? 18.118 -9.810 -15.402 1.00 0.00 59 PRO A C 13
ATOM 20513 O O . PRO A 1 68 ? 17.038 -9.768 -15.991 1.00 0.00 59 PRO A O 13
ATOM 20524 N N . ARG A 1 69 ? 18.718 -10.925 -15.013 1.00 0.00 60 ARG A N 13
ATOM 20525 C CA . ARG A 1 69 ? 18.118 -12.224 -15.264 1.00 0.00 60 ARG A CA 13
ATOM 20526 C C . ARG A 1 69 ? 16.771 -12.335 -14.547 1.00 0.00 60 ARG A C 13
ATOM 20527 O O . ARG A 1 69 ? 15.723 -12.372 -15.189 1.00 0.00 60 ARG A O 13
ATOM 20548 N N . ASN A 1 70 ? 16.843 -12.384 -13.224 1.00 0.00 61 ASN A N 13
ATOM 20549 C CA . ASN A 1 70 ? 15.642 -12.490 -12.413 1.00 0.00 61 ASN A CA 13
ATOM 20550 C C . ASN A 1 70 ? 14.543 -11.617 -13.022 1.00 0.00 61 ASN A C 13
ATOM 20551 O O . ASN A 1 70 ? 13.537 -12.131 -13.510 1.00 0.00 61 ASN A O 13
ATOM 20562 N N . VAL A 1 71 ? 14.771 -10.313 -12.973 1.00 0.00 62 VAL A N 13
ATOM 20563 C CA . VAL A 1 71 ? 13.812 -9.365 -13.513 1.00 0.00 62 VAL A CA 13
ATOM 20564 C C . VAL A 1 71 ? 13.246 -9.910 -14.826 1.00 0.00 62 VAL A C 13
ATOM 20565 O O . VAL A 1 71 ? 12.033 -9.905 -15.033 1.00 0.00 62 VAL A O 13
ATOM 20578 N N . TRP A 1 72 ? 14.151 -10.367 -15.679 1.00 0.00 63 TRP A N 13
ATOM 20579 C CA . TRP A 1 72 ? 13.757 -10.915 -16.966 1.00 0.00 63 TRP A CA 13
ATOM 20580 C C . TRP A 1 72 ? 12.628 -11.919 -16.726 1.00 0.00 63 TRP A C 13
ATOM 20581 O O . TRP A 1 72 ? 11.554 -11.803 -17.315 1.00 0.00 63 TRP A O 13
ATOM 20602 N N . VAL A 1 73 ? 12.910 -12.883 -15.862 1.00 0.00 64 VAL A N 13
ATOM 20603 C CA . VAL A 1 73 ? 11.931 -13.907 -15.538 1.00 0.00 64 VAL A CA 13
ATOM 20604 C C . VAL A 1 73 ? 10.616 -13.239 -15.132 1.00 0.00 64 VAL A C 13
ATOM 20605 O O . VAL A 1 73 ? 9.538 -13.728 -15.468 1.00 0.00 64 VAL A O 13
ATOM 20618 N N . PHE A 1 74 ? 10.747 -12.132 -14.416 1.00 0.00 65 PHE A N 13
ATOM 20619 C CA . PHE A 1 74 ? 9.582 -11.392 -13.961 1.00 0.00 65 PHE A CA 13
ATOM 20620 C C . PHE A 1 74 ? 8.878 -10.704 -15.132 1.00 0.00 65 PHE A C 13
ATOM 20621 O O . PHE A 1 74 ? 7.657 -10.560 -15.129 1.00 0.00 65 PHE A O 13
ATOM 20638 N N . LEU A 1 75 ? 9.679 -10.297 -16.106 1.00 0.00 66 LEU A N 13
ATOM 20639 C CA . LEU A 1 75 ? 9.148 -9.628 -17.281 1.00 0.00 66 LEU A CA 13
ATOM 20640 C C . LEU A 1 75 ? 8.422 -10.648 -18.160 1.00 0.00 66 LEU A C 13
ATOM 20641 O O . LEU A 1 75 ? 7.503 -10.295 -18.897 1.00 0.00 66 LEU A O 13
ATOM 20657 N N . ALA A 1 76 ? 8.863 -11.893 -18.053 1.00 0.00 67 ALA A N 13
ATOM 20658 C CA . ALA A 1 76 ? 8.267 -12.967 -18.829 1.00 0.00 67 ALA A CA 13
ATOM 20659 C C . ALA A 1 76 ? 6.920 -13.350 -18.212 1.00 0.00 67 ALA A C 13
ATOM 20660 O O . ALA A 1 76 ? 5.891 -13.309 -18.884 1.00 0.00 67 ALA A O 13
ATOM 20667 N N . THR A 1 77 ? 6.971 -13.713 -16.939 1.00 0.00 68 THR A N 13
ATOM 20668 C CA . THR A 1 77 ? 5.768 -14.103 -16.223 1.00 0.00 68 THR A CA 13
ATOM 20669 C C . THR A 1 77 ? 4.671 -13.052 -16.412 1.00 0.00 68 THR A C 13
ATOM 20670 O O . THR A 1 77 ? 3.574 -13.370 -16.869 1.00 0.00 68 THR A O 13
ATOM 20681 N N . SER A 1 78 ? 5.006 -11.822 -16.051 1.00 0.00 69 SER A N 13
ATOM 20682 C CA . SER A 1 78 ? 4.064 -10.723 -16.174 1.00 0.00 69 SER A CA 13
ATOM 20683 C C . SER A 1 78 ? 3.910 -10.329 -17.645 1.00 0.00 69 SER A C 13
ATOM 20684 O O . SER A 1 78 ? 2.891 -9.761 -18.035 1.00 0.00 69 SER A O 13
ATOM 20692 N N . GLY A 1 79 ? 4.937 -10.646 -18.420 1.00 0.00 70 GLY A N 13
ATOM 20693 C CA . GLY A 1 79 ? 4.928 -10.332 -19.838 1.00 0.00 70 GLY A CA 13
ATOM 20694 C C . GLY A 1 79 ? 3.776 -11.044 -20.551 1.00 0.00 70 GLY A C 13
ATOM 20695 O O . GLY A 1 79 ? 3.112 -10.457 -21.404 1.00 0.00 70 GLY A O 13
ATOM 20699 N N . THR A 1 80 ? 3.575 -12.298 -20.174 1.00 0.00 71 THR A N 13
ATOM 20700 C CA . THR A 1 80 ? 2.515 -13.096 -20.766 1.00 0.00 71 THR A CA 13
ATOM 20701 C C . THR A 1 80 ? 1.192 -12.849 -20.039 1.00 0.00 71 THR A C 13
ATOM 20702 O O . THR A 1 80 ? 0.170 -12.590 -20.673 1.00 0.00 71 THR A O 13
ATOM 20713 N N . LEU A 1 81 ? 1.253 -12.937 -18.719 1.00 0.00 72 LEU A N 13
ATOM 20714 C CA . LEU A 1 81 ? 0.073 -12.727 -17.898 1.00 0.00 72 LEU A CA 13
ATOM 20715 C C . LEU A 1 81 ? -0.574 -11.393 -18.276 1.00 0.00 72 LEU A C 13
ATOM 20716 O O . LEU A 1 81 ? -1.791 -11.311 -18.432 1.00 0.00 72 LEU A O 13
ATOM 20732 N N . ALA A 1 82 ? 0.270 -10.380 -18.412 1.00 0.00 73 ALA A N 13
ATOM 20733 C CA . ALA A 1 82 ? -0.204 -9.054 -18.769 1.00 0.00 73 ALA A CA 13
ATOM 20734 C C . ALA A 1 82 ? -0.329 -8.953 -20.290 1.00 0.00 73 ALA A C 13
ATOM 20735 O O . ALA A 1 82 ? -1.246 -8.312 -20.800 1.00 0.00 73 ALA A O 13
ATOM 20742 N N . GLY A 1 83 ? 0.606 -9.597 -20.972 1.00 0.00 74 GLY A N 13
ATOM 20743 C CA . GLY A 1 83 ? 0.613 -9.588 -22.425 1.00 0.00 74 GLY A CA 13
ATOM 20744 C C . GLY A 1 83 ? -0.781 -9.886 -22.982 1.00 0.00 74 GLY A C 13
ATOM 20745 O O . GLY A 1 83 ? -1.257 -9.193 -23.879 1.00 0.00 74 GLY A O 13
ATOM 20749 N N . ILE A 1 84 ? -1.396 -10.920 -22.426 1.00 0.00 75 ILE A N 13
ATOM 20750 C CA . ILE A 1 84 ? -2.726 -11.318 -22.855 1.00 0.00 75 ILE A CA 13
ATOM 20751 C C . ILE A 1 84 ? -3.596 -10.072 -23.030 1.00 0.00 75 ILE A C 13
ATOM 20752 O O . ILE A 1 84 ? -4.477 -10.041 -23.888 1.00 0.00 75 ILE A O 13
ATOM 20768 N N . MET A 1 85 ? -3.318 -9.075 -22.203 1.00 0.00 76 MET A N 13
ATOM 20769 C CA . MET A 1 85 ? -4.064 -7.829 -22.255 1.00 0.00 76 MET A CA 13
ATOM 20770 C C . MET A 1 85 ? -3.126 -6.635 -22.439 1.00 0.00 76 MET A C 13
ATOM 20771 O O . MET A 1 85 ? -1.931 -6.810 -22.674 1.00 0.00 76 MET A O 13
ATOM 20785 N N . GLY A 1 86 ? -3.702 -5.447 -22.326 1.00 0.00 77 GLY A N 13
ATOM 20786 C CA . GLY A 1 86 ? -2.931 -4.224 -22.477 1.00 0.00 77 GLY A CA 13
ATOM 20787 C C . GLY A 1 86 ? -2.095 -3.945 -21.226 1.00 0.00 77 GLY A C 13
ATOM 20788 O O . GLY A 1 86 ? -1.761 -4.865 -20.481 1.00 0.00 77 GLY A O 13
ATOM 20792 N N . MET A 1 87 ? -1.781 -2.672 -21.035 1.00 0.00 78 MET A N 13
ATOM 20793 C CA . MET A 1 87 ? -0.991 -2.261 -19.888 1.00 0.00 78 MET A CA 13
ATOM 20794 C C . MET A 1 87 ? -1.877 -2.045 -18.660 1.00 0.00 78 MET A C 13
ATOM 20795 O O . MET A 1 87 ? -2.429 -0.962 -18.470 1.00 0.00 78 MET A O 13
ATOM 20809 N N . ARG A 1 88 ? -1.987 -3.093 -17.857 1.00 0.00 79 ARG A N 13
ATOM 20810 C CA . ARG A 1 88 ? -2.797 -3.032 -16.652 1.00 0.00 79 ARG A CA 13
ATOM 20811 C C . ARG A 1 88 ? -2.184 -3.906 -15.556 1.00 0.00 79 ARG A C 13
ATOM 20812 O O . ARG A 1 88 ? -1.777 -3.401 -14.510 1.00 0.00 79 ARG A O 13
ATOM 20833 N N . PHE A 1 89 ? -2.137 -5.201 -15.832 1.00 0.00 80 PHE A N 13
ATOM 20834 C CA . PHE A 1 89 ? -1.581 -6.149 -14.882 1.00 0.00 80 PHE A CA 13
ATOM 20835 C C . PHE A 1 89 ? -2.295 -6.056 -13.532 1.00 0.00 80 PHE A C 13
ATOM 20836 O O . PHE A 1 89 ? -3.014 -5.092 -13.272 1.00 0.00 80 PHE A O 13
ATOM 20853 N N . TYR A 1 90 ? -2.072 -7.070 -12.709 1.00 0.00 81 TYR A N 13
ATOM 20854 C CA . TYR A 1 90 ? -2.685 -7.114 -11.393 1.00 0.00 81 TYR A CA 13
ATOM 20855 C C . TYR A 1 90 ? -4.211 -7.080 -11.497 1.00 0.00 81 TYR A C 13
ATOM 20856 O O . TYR A 1 90 ? -4.786 -6.070 -11.901 1.00 0.00 81 TYR A O 13
ATOM 20874 N N . HIS A 1 91 ? -4.823 -8.194 -11.126 1.00 0.00 82 HIS A N 13
ATOM 20875 C CA . HIS A 1 91 ? -6.271 -8.304 -11.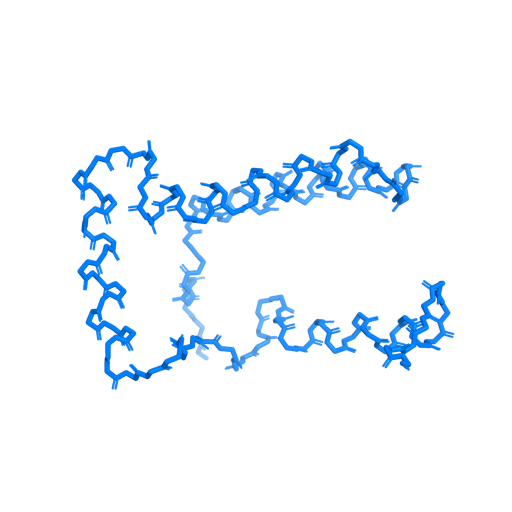172 1.00 0.00 82 HIS A CA 13
ATOM 20876 C C . HIS A 1 91 ? -6.897 -7.194 -10.326 1.00 0.00 82 HIS A C 13
ATOM 20877 O O . HIS A 1 91 ? -6.204 -6.279 -9.884 1.00 0.00 82 HIS A O 13
ATOM 20891 N N . SER A 1 92 ? -8.202 -7.312 -10.125 1.00 0.00 83 SER A N 13
ATOM 20892 C CA . SER A 1 92 ? -8.930 -6.330 -9.339 1.00 0.00 83 SER A CA 13
ATOM 20893 C C . SER A 1 92 ? -10.412 -6.704 -9.278 1.00 0.00 83 SER A C 13
ATOM 20894 O O . SER A 1 92 ? -11.265 -5.951 -9.744 1.00 0.00 83 SER A O 13
ATOM 20902 N N . GLY A 1 93 ? -10.673 -7.866 -8.698 1.00 0.00 84 GLY A N 13
ATOM 20903 C CA . GLY A 1 93 ? -12.037 -8.348 -8.570 1.00 0.00 84 GLY A CA 13
ATOM 20904 C C . GLY A 1 93 ? -12.175 -9.293 -7.374 1.00 0.00 84 GLY A C 13
ATOM 20905 O O . GLY A 1 93 ? -12.074 -10.510 -7.524 1.00 0.00 84 GLY A O 13
ATOM 20909 N N . LYS A 1 94 ? -12.403 -8.697 -6.213 1.00 0.00 85 LYS A N 13
ATOM 20910 C CA . LYS A 1 94 ? -12.555 -9.470 -4.992 1.00 0.00 85 LYS A CA 13
ATOM 20911 C C . LYS A 1 94 ? -12.493 -8.529 -3.787 1.00 0.00 85 LYS A C 13
ATOM 20912 O O . LYS A 1 94 ? -13.128 -8.782 -2.764 1.00 0.00 85 LYS A O 13
ATOM 20931 N N . PHE A 1 95 ? -11.722 -7.464 -3.947 1.00 0.00 86 PHE A N 13
ATOM 20932 C CA . PHE A 1 95 ? -11.568 -6.484 -2.885 1.00 0.00 86 PHE A CA 13
ATOM 20933 C C . PHE A 1 95 ? -11.045 -7.140 -1.606 1.00 0.00 86 PHE A C 13
ATOM 20934 O O . PHE A 1 95 ? -11.094 -6.542 -0.532 1.00 0.00 86 PHE A O 13
ATOM 20951 N N . MET A 1 96 ? -10.556 -8.361 -1.762 1.00 0.00 87 MET A N 13
ATOM 20952 C CA . MET A 1 96 ? -10.024 -9.105 -0.633 1.00 0.00 87 MET A CA 13
ATOM 20953 C C . MET A 1 96 ? -8.718 -8.484 -0.134 1.00 0.00 87 MET A C 13
ATOM 20954 O O . MET A 1 96 ? -8.573 -8.207 1.056 1.00 0.00 87 MET A O 13
ATOM 20968 N N . PRO A 1 97 ? -7.776 -8.277 -1.093 1.00 0.00 88 PRO A N 13
ATOM 20969 C CA . PRO A 1 97 ? -6.487 -7.694 -0.763 1.00 0.00 88 PRO A CA 13
ATOM 20970 C C . PRO A 1 97 ? -6.614 -6.189 -0.514 1.00 0.00 88 PRO A C 13
ATOM 20971 O O . PRO A 1 97 ? -6.409 -5.387 -1.423 1.00 0.00 88 PRO A O 13
ATOM 20982 N N . ALA A 1 98 ? -6.950 -5.853 0.723 1.00 0.00 89 ALA A N 13
ATOM 20983 C CA . ALA A 1 98 ? -7.107 -4.459 1.102 1.00 0.00 89 ALA A CA 13
ATOM 20984 C C . ALA A 1 98 ? -8.360 -3.890 0.434 1.00 0.00 89 ALA A C 13
ATOM 20985 O O . ALA A 1 98 ? -9.367 -3.651 1.097 1.00 0.00 89 ALA A O 13
ATOM 20992 N N . GLY A 1 99 ? -8.256 -3.689 -0.872 1.00 0.00 90 GLY A N 13
ATOM 20993 C CA . GLY A 1 99 ? -9.368 -3.153 -1.638 1.00 0.00 90 GLY A CA 13
ATOM 20994 C C . GLY A 1 99 ? -8.916 -1.984 -2.515 1.00 0.00 90 GLY A C 13
ATOM 20995 O O . GLY A 1 99 ? -9.034 -0.825 -2.120 1.00 0.00 90 GLY A O 13
ATOM 20999 N N . LEU A 1 100 ? -8.408 -2.329 -3.689 1.00 0.00 91 LEU A N 13
ATOM 21000 C CA . LEU A 1 100 ? -7.938 -1.322 -4.626 1.00 0.00 91 LEU A CA 13
ATOM 21001 C C . LEU A 1 100 ? -9.140 -0.597 -5.234 1.00 0.00 91 LEU A C 13
ATOM 21002 O O . LEU A 1 100 ? -9.299 0.609 -5.052 1.00 0.00 91 LEU A O 13
ATOM 21018 N N . ILE A 1 101 ? -9.956 -1.362 -5.944 1.00 0.00 92 ILE A N 13
ATOM 21019 C CA . ILE A 1 101 ? -11.139 -0.807 -6.580 1.00 0.00 92 ILE A CA 13
ATOM 21020 C C . ILE A 1 101 ? -12.053 -0.207 -5.511 1.00 0.00 92 ILE A C 13
ATOM 21021 O O . ILE A 1 101 ? -12.606 0.876 -5.698 1.00 0.00 92 ILE A O 13
ATOM 21037 N N . ALA A 1 102 ? -12.184 -0.935 -4.412 1.00 0.00 93 ALA A N 13
ATOM 21038 C CA . ALA A 1 102 ? -13.022 -0.488 -3.312 1.00 0.00 93 ALA A CA 13
ATOM 21039 C C . ALA A 1 102 ? -12.496 0.850 -2.788 1.00 0.00 93 ALA A C 13
ATOM 21040 O O . ALA A 1 102 ? -13.103 1.894 -3.023 1.00 0.00 93 ALA A O 13
ATOM 21047 N N . GLY A 1 103 ? -11.374 0.776 -2.088 1.00 0.00 94 GLY A N 13
ATOM 21048 C CA . GLY A 1 103 ? -10.760 1.968 -1.529 1.00 0.00 94 GLY A CA 13
ATOM 21049 C C . GLY A 1 103 ? -10.734 3.104 -2.554 1.00 0.00 94 GLY A C 13
ATOM 21050 O O . GLY A 1 103 ? -11.086 4.239 -2.237 1.00 0.00 94 GLY A O 13
ATOM 21054 N N . ALA A 1 104 ? -10.315 2.758 -3.762 1.00 0.00 95 ALA A N 13
ATOM 21055 C CA . ALA A 1 104 ? -10.239 3.734 -4.836 1.00 0.00 95 ALA A CA 13
ATOM 21056 C C . ALA A 1 104 ? -11.536 4.544 -4.876 1.00 0.00 95 ALA A C 13
ATOM 21057 O O . ALA A 1 104 ? -11.523 5.754 -4.655 1.00 0.00 95 ALA A O 13
ATOM 21064 N N . SER A 1 105 ? -12.625 3.844 -5.159 1.00 0.00 96 SER A N 13
ATOM 21065 C CA . SER A 1 105 ? -13.927 4.483 -5.231 1.00 0.00 96 SER A CA 13
ATOM 21066 C C . SER A 1 105 ? -14.199 5.264 -3.943 1.00 0.00 96 SER A C 13
ATOM 21067 O O . SER A 1 105 ? -14.913 6.266 -3.959 1.00 0.00 96 SER A O 13
ATOM 21075 N N . LEU A 1 106 ? -13.614 4.777 -2.859 1.00 0.00 97 LEU A N 13
ATOM 21076 C CA . LEU A 1 106 ? -13.784 5.417 -1.565 1.00 0.00 97 LEU A CA 13
ATOM 21077 C C . LEU A 1 106 ? -13.081 6.775 -1.577 1.00 0.00 97 LEU A C 13
ATOM 21078 O O . LEU A 1 106 ? -13.600 7.752 -1.038 1.00 0.00 97 LEU A O 13
ATOM 21094 N N . LEU A 1 107 ? -11.910 6.794 -2.197 1.00 0.00 98 LEU A N 13
ATOM 21095 C CA . LEU A 1 107 ? -11.130 8.017 -2.286 1.00 0.00 98 LEU A CA 13
ATOM 21096 C C . LEU A 1 107 ? -11.848 9.009 -3.203 1.00 0.00 98 LEU A C 13
ATOM 21097 O O . LEU A 1 107 ? -11.960 10.191 -2.879 1.00 0.00 98 LEU A O 13
ATOM 21113 N N . MET A 1 108 ? -12.315 8.493 -4.330 1.00 0.00 99 MET A N 13
ATOM 21114 C CA . MET A 1 108 ? -13.019 9.319 -5.296 1.00 0.00 99 MET A CA 13
ATOM 21115 C C . MET A 1 108 ? -14.190 10.053 -4.640 1.00 0.00 99 MET A C 13
ATOM 21116 O O . MET A 1 108 ? -14.286 11.276 -4.725 1.00 0.00 99 MET A O 13
ATOM 21130 N N . VAL A 1 109 ? -15.052 9.275 -4.001 1.00 0.00 100 VAL A N 13
ATOM 21131 C CA . VAL A 1 109 ? -16.212 9.836 -3.331 1.00 0.00 100 VAL A CA 13
ATOM 21132 C C . VAL A 1 109 ? -15.750 10.856 -2.288 1.00 0.00 100 VAL A C 13
ATOM 21133 O O . VAL A 1 109 ? -16.322 11.940 -2.179 1.00 0.00 100 VAL A O 13
ATOM 21146 N N . ALA A 1 110 ? -14.720 10.473 -1.548 1.00 0.00 101 ALA A N 13
ATOM 21147 C CA . ALA A 1 110 ? -14.175 11.341 -0.519 1.00 0.00 101 ALA A CA 13
ATOM 21148 C C . ALA A 1 110 ? -13.810 12.693 -1.137 1.00 0.00 101 ALA A C 13
ATOM 21149 O O . ALA A 1 110 ? -14.183 13.741 -0.612 1.00 0.00 101 ALA A O 13
ATOM 21156 N N . LYS A 1 111 ? -13.086 12.624 -2.244 1.00 0.00 102 LYS A N 13
ATOM 21157 C CA . LYS A 1 111 ? -12.667 13.829 -2.940 1.00 0.00 102 LYS A CA 13
ATOM 21158 C C . LYS A 1 111 ? -13.897 14.677 -3.269 1.00 0.00 102 LYS A C 13
ATOM 21159 O O . LYS A 1 111 ? -13.910 15.882 -3.019 1.00 0.00 102 LYS A O 13
ATOM 21178 N N . VAL A 1 112 ? -14.902 14.015 -3.824 1.00 0.00 103 VAL A N 13
ATOM 21179 C CA . VAL A 1 112 ? -16.134 14.693 -4.190 1.00 0.00 103 VAL A CA 13
ATOM 21180 C C . VAL A 1 112 ? -16.654 15.480 -2.985 1.00 0.00 103 VAL A C 13
ATOM 21181 O O . VAL A 1 112 ? -17.073 16.628 -3.124 1.00 0.00 103 VAL A O 13
ATOM 21194 N N . GLY A 1 113 ? -16.611 14.831 -1.831 1.00 0.00 104 GLY A N 13
ATOM 21195 C CA . GLY A 1 113 ? -17.074 15.455 -0.603 1.00 0.00 104 GLY A CA 13
ATOM 21196 C C . GLY A 1 113 ? -16.160 16.615 -0.200 1.00 0.00 104 GLY A C 13
ATOM 21197 O O . GLY A 1 113 ? -16.512 17.779 -0.383 1.00 0.00 104 GLY A O 13
ATOM 21201 N N . VAL A 1 114 ? -15.005 16.255 0.340 1.00 0.00 105 VAL A N 13
ATOM 21202 C CA . VAL A 1 114 ? -14.038 17.251 0.770 1.00 0.00 105 VAL A CA 13
ATOM 21203 C C . VAL A 1 114 ? -13.810 18.256 -0.360 1.00 0.00 105 VAL A C 13
ATOM 21204 O O . VAL A 1 114 ? -14.176 18.000 -1.506 1.00 0.00 105 VAL A O 13
ATOM 21217 N N . SER A 1 115 ? -13.206 19.379 0.002 1.00 0.00 106 SER A N 13
ATOM 21218 C CA . SER A 1 115 ? -12.925 20.423 -0.968 1.00 0.00 106 SER A CA 13
ATOM 21219 C C . SER A 1 115 ? -11.552 20.192 -1.603 1.00 0.00 106 SER A C 13
ATOM 21220 O O . SER A 1 115 ? -10.524 20.385 -0.956 1.00 0.00 106 SER A O 13
ATOM 21228 N N . MET A 1 116 ? -11.580 19.782 -2.863 1.00 0.00 107 MET A N 13
ATOM 21229 C CA . MET A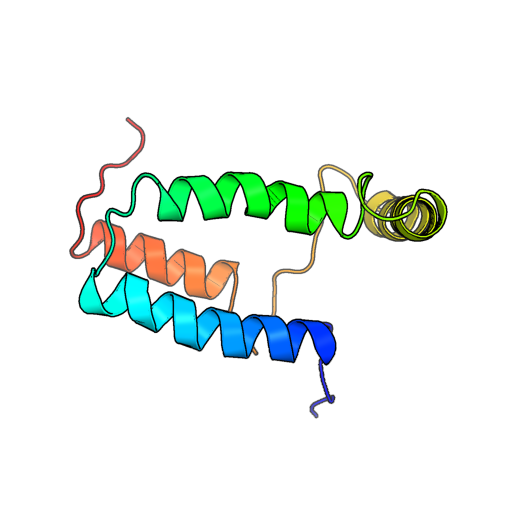 1 116 ? -10.351 19.522 -3.593 1.00 0.00 107 MET A CA 13
ATOM 21230 C C . MET A 1 116 ? -10.228 20.445 -4.807 1.00 0.00 107 MET A C 13
ATOM 21231 O O . MET A 1 116 ? -11.115 21.258 -5.065 1.00 0.00 107 MET A O 13
ATOM 21245 N N . PHE A 1 117 ? -9.123 20.289 -5.520 1.00 0.00 108 PHE A N 13
ATOM 21246 C CA . PHE A 1 117 ? -8.873 21.098 -6.700 1.00 0.00 108 PHE A CA 13
ATOM 21247 C C . PHE A 1 117 ? -9.774 20.669 -7.860 1.00 0.00 108 PHE A C 13
ATOM 21248 O O . PHE A 1 117 ? -10.342 21.511 -8.554 1.00 0.00 108 PHE A O 13
ATOM 21265 N N . ASN A 1 118 ? -9.877 19.360 -8.034 1.00 0.00 109 ASN A N 13
ATOM 21266 C CA . ASN A 1 118 ? -10.700 18.809 -9.098 1.00 0.00 109 ASN A CA 13
ATOM 21267 C C . ASN A 1 118 ? -10.273 19.418 -10.434 1.00 0.00 109 ASN A C 13
ATOM 21268 O O . ASN A 1 118 ? -9.295 20.161 -10.498 1.00 0.00 109 ASN A O 13
ATOM 21279 N N . ARG A 1 119 ? -11.028 19.082 -11.470 1.00 0.00 110 ARG A N 13
ATOM 21280 C CA . ARG A 1 119 ? -10.740 19.587 -12.802 1.00 0.00 110 ARG A CA 13
ATOM 21281 C C . ARG A 1 119 ? -9.391 19.056 -13.290 1.00 0.00 110 ARG A C 13
ATOM 21282 O O . ARG A 1 119 ? -8.341 19.513 -12.842 1.00 0.00 110 ARG A O 13
ATOM 21303 N N . PRO A 1 120 ? -9.465 18.074 -14.228 1.00 0.00 111 PRO A N 13
ATOM 21304 C CA . PRO A 1 120 ? -8.263 17.476 -14.783 1.00 0.00 111 PRO A CA 13
ATOM 21305 C C . PRO A 1 120 ? -7.589 18.422 -15.778 1.00 0.00 111 PRO A C 13
ATOM 21306 O O . PRO A 1 120 ? -6.405 18.275 -16.076 1.00 0.00 111 PRO A O 13
ATOM 21317 N N . HIS A 1 121 ? -8.373 19.373 -16.265 1.00 0.00 112 HIS A N 13
ATOM 21318 C CA . HIS A 1 121 ? -7.867 20.343 -17.221 1.00 0.00 112 HIS A CA 13
ATOM 21319 C C . HIS A 1 121 ? -7.511 21.642 -16.495 1.00 0.00 112 HIS A C 13
ATOM 21320 O O . HIS A 1 121 ? -7.049 21.613 -15.355 1.00 0.00 112 HIS A O 13
ATOM 21334 N N . MET A 1 10 ? -15.129 -17.410 5.765 1.00 0.00 1 MET A N 14
ATOM 21335 C CA . MET A 1 10 ? -13.983 -18.269 5.520 1.00 0.00 1 MET A CA 14
ATOM 21336 C C . MET A 1 10 ? -12.879 -17.512 4.780 1.00 0.00 1 MET A C 14
ATOM 21337 O O . MET A 1 10 ? -13.158 -16.587 4.019 1.00 0.00 1 MET A O 14
ATOM 21351 N N . GLN A 1 11 ? -11.648 -17.933 5.029 1.00 0.00 2 GLN A N 14
ATOM 21352 C CA . GLN A 1 11 ? -10.500 -17.307 4.395 1.00 0.00 2 GLN A CA 14
ATOM 21353 C C . GLN A 1 11 ? -9.307 -18.265 4.392 1.00 0.00 2 GLN A C 14
ATOM 21354 O O . GLN A 1 11 ? -9.154 -19.075 5.304 1.00 0.00 2 GLN A O 14
ATOM 21368 N N . ASP A 1 12 ? -8.492 -18.140 3.354 1.00 0.00 3 ASP A N 14
ATOM 21369 C CA . ASP A 1 12 ? -7.318 -18.985 3.220 1.00 0.00 3 ASP A CA 14
ATOM 21370 C C . ASP A 1 12 ? -6.235 -18.228 2.448 1.00 0.00 3 ASP A C 14
ATOM 21371 O O . ASP A 1 12 ? -6.514 -17.206 1.822 1.00 0.00 3 ASP A O 14
ATOM 21380 N N . THR A 1 13 ? -5.023 -18.758 2.517 1.00 0.00 4 THR A N 14
ATOM 21381 C CA . THR A 1 13 ? -3.898 -18.144 1.832 1.00 0.00 4 THR A CA 14
ATOM 21382 C C . THR A 1 13 ? -3.885 -16.634 2.075 1.00 0.00 4 THR A C 14
ATOM 21383 O O . THR A 1 13 ? -4.652 -16.126 2.892 1.00 0.00 4 THR A O 14
ATOM 21394 N N . SER A 1 14 ? -3.006 -15.958 1.350 1.00 0.00 5 SER A N 14
ATOM 21395 C CA . SER A 1 14 ? -2.883 -14.515 1.477 1.00 0.00 5 SER A CA 14
ATOM 21396 C C . SER A 1 14 ? -3.662 -13.824 0.356 1.00 0.00 5 SER A C 14
ATOM 21397 O O . SER A 1 14 ? -3.525 -14.182 -0.813 1.00 0.00 5 SER A O 14
ATOM 21405 N N . SER A 1 15 ? -4.462 -12.844 0.752 1.00 0.00 6 SER A N 14
ATOM 21406 C CA . SER A 1 15 ? -5.262 -12.099 -0.205 1.00 0.00 6 SER A CA 14
ATOM 21407 C C . SER A 1 15 ? -4.366 -11.168 -1.024 1.00 0.00 6 SER A C 14
ATOM 21408 O O . SER A 1 15 ? -4.549 -9.952 -1.009 1.00 0.00 6 SER A O 14
ATOM 21416 N N . VAL A 1 16 ? -3.416 -11.775 -1.721 1.00 0.00 7 VAL A N 14
ATOM 21417 C CA . VAL A 1 16 ? -2.491 -11.016 -2.545 1.00 0.00 7 VAL A CA 14
ATOM 21418 C C . VAL A 1 16 ? -1.585 -10.175 -1.644 1.00 0.00 7 VAL A C 14
ATOM 21419 O O . VAL A 1 16 ? -1.554 -8.950 -1.758 1.00 0.00 7 VAL A O 14
ATOM 21432 N N . VAL A 1 17 ? -0.869 -10.865 -0.769 1.00 0.00 8 VAL A N 14
ATOM 21433 C CA . VAL A 1 17 ? 0.036 -10.197 0.151 1.00 0.00 8 VAL A CA 14
ATOM 21434 C C . VAL A 1 17 ? 0.803 -11.247 0.957 1.00 0.00 8 VAL A C 14
ATOM 21435 O O . VAL A 1 17 ? 0.218 -11.958 1.772 1.00 0.00 8 VAL A O 14
ATOM 21448 N N . PRO A 1 18 ? 2.136 -11.311 0.695 1.00 0.00 9 PRO A N 14
ATOM 21449 C CA . PRO A 1 18 ? 2.990 -12.262 1.387 1.00 0.00 9 PRO A CA 14
ATOM 21450 C C . PRO A 1 18 ? 3.259 -11.812 2.825 1.00 0.00 9 PRO A C 14
ATOM 21451 O O . PRO A 1 18 ? 3.032 -10.653 3.169 1.00 0.00 9 PRO A O 14
ATOM 21462 N N . LEU A 1 19 ? 3.740 -12.752 3.625 1.00 0.00 10 LEU A N 14
ATOM 21463 C CA . LEU A 1 19 ? 4.042 -12.467 5.017 1.00 0.00 10 LEU A CA 14
ATOM 21464 C C . LEU A 1 19 ? 4.881 -11.190 5.101 1.00 0.00 10 LEU A C 14
ATOM 21465 O O . LEU A 1 19 ? 4.430 -10.181 5.640 1.00 0.00 10 LEU A O 14
ATOM 21481 N N . HIS A 1 20 ? 6.088 -11.277 4.560 1.00 0.00 11 HIS A N 14
ATOM 21482 C CA . HIS A 1 20 ? 6.994 -10.141 4.567 1.00 0.00 11 HIS A CA 14
ATOM 21483 C C . HIS A 1 20 ? 6.204 -8.853 4.326 1.00 0.00 11 HIS A C 14
ATOM 21484 O O . HIS A 1 20 ? 6.135 -7.990 5.201 1.00 0.00 11 HIS A O 14
ATOM 21498 N N . TRP A 1 21 ? 5.629 -8.763 3.136 1.00 0.00 12 TRP A N 14
ATOM 21499 C CA . TRP A 1 21 ? 4.846 -7.594 2.770 1.00 0.00 12 TRP A CA 14
ATOM 21500 C C . TRP A 1 21 ? 3.940 -7.242 3.951 1.00 0.00 12 TRP A C 14
ATOM 21501 O O . TRP A 1 21 ? 3.895 -6.091 4.382 1.00 0.00 12 TRP A O 14
ATOM 21522 N N . PHE A 1 22 ? 3.241 -8.255 4.442 1.00 0.00 13 PHE A N 14
ATOM 21523 C CA . PHE A 1 22 ? 2.339 -8.067 5.566 1.00 0.00 13 PHE A CA 14
ATOM 21524 C C . PHE A 1 22 ? 2.997 -7.227 6.662 1.00 0.00 13 PHE A C 14
ATOM 21525 O O . PHE A 1 22 ? 2.403 -6.270 7.157 1.00 0.00 13 PHE A O 14
ATOM 21542 N N . GLY A 1 23 ? 4.215 -7.615 7.010 1.00 0.00 14 GLY A N 14
ATOM 21543 C CA . GLY A 1 23 ? 4.960 -6.909 8.039 1.00 0.00 14 GLY A CA 14
ATOM 21544 C C . GLY A 1 23 ? 5.262 -5.473 7.609 1.00 0.00 14 GLY A C 14
ATOM 21545 O O . GLY A 1 23 ? 5.235 -4.557 8.430 1.00 0.00 14 GLY A O 14
ATOM 21549 N N . PHE A 1 24 ? 5.545 -5.320 6.324 1.00 0.00 15 PHE A N 14
ATOM 21550 C CA . PHE A 1 24 ? 5.852 -4.010 5.775 1.00 0.00 15 PHE A CA 14
ATOM 21551 C C . PHE A 1 24 ? 4.607 -3.121 5.748 1.00 0.00 15 PHE A C 14
ATOM 21552 O O . PHE A 1 24 ? 4.705 -1.904 5.895 1.00 0.00 15 PHE A O 14
ATOM 21569 N N . GLY A 1 25 ? 3.464 -3.764 5.558 1.00 0.00 16 GLY A N 14
ATOM 21570 C CA . GLY A 1 25 ? 2.201 -3.047 5.509 1.00 0.00 16 GLY A CA 14
ATOM 21571 C C . GLY A 1 25 ? 1.808 -2.534 6.896 1.00 0.00 16 GLY A C 14
ATOM 21572 O O . GLY A 1 25 ? 1.422 -1.376 7.047 1.00 0.00 16 GLY A O 14
ATOM 21576 N N . TYR A 1 26 ? 1.921 -3.421 7.874 1.00 0.00 17 TYR A N 14
ATOM 21577 C CA . TYR A 1 26 ? 1.583 -3.072 9.244 1.00 0.00 17 TYR A CA 14
ATOM 21578 C C . TYR A 1 26 ? 2.485 -1.951 9.763 1.00 0.00 17 TYR A C 14
ATOM 21579 O O . TYR A 1 26 ? 1.998 -0.939 10.265 1.00 0.00 17 TYR A O 14
ATOM 21597 N N . ALA A 1 27 ? 3.785 -2.169 9.624 1.00 0.00 18 ALA A N 14
ATOM 21598 C CA . ALA A 1 27 ? 4.760 -1.190 10.073 1.00 0.00 18 ALA A CA 14
ATOM 21599 C C . ALA A 1 27 ? 4.588 0.101 9.269 1.00 0.00 18 ALA A C 14
ATOM 21600 O O . ALA A 1 27 ? 4.750 1.196 9.804 1.00 0.00 18 ALA A O 14
ATOM 21607 N N . ALA A 1 28 ? 4.262 -0.072 7.997 1.00 0.00 19 ALA A N 14
ATOM 21608 C CA . ALA A 1 28 ? 4.066 1.065 7.113 1.00 0.00 19 ALA A CA 14
ATOM 21609 C C . ALA A 1 28 ? 2.762 1.774 7.483 1.00 0.00 19 ALA A C 14
ATOM 21610 O O . ALA A 1 28 ? 2.593 2.959 7.199 1.00 0.00 19 ALA A O 14
ATOM 21617 N N . LEU A 1 29 ? 1.872 1.018 8.110 1.00 0.00 20 LEU A N 14
ATOM 21618 C CA . LEU A 1 29 ? 0.588 1.559 8.521 1.00 0.00 20 LEU A CA 14
ATOM 21619 C C . LEU A 1 29 ? 0.793 2.502 9.709 1.00 0.00 20 LEU A C 14
ATOM 21620 O O . LEU A 1 29 ? 0.388 3.662 9.662 1.00 0.00 20 LEU A O 14
ATOM 21636 N N . VAL A 1 30 ? 1.422 1.967 10.745 1.00 0.00 21 VAL A N 14
ATOM 21637 C CA . VAL A 1 30 ? 1.686 2.746 11.943 1.00 0.00 21 VAL A CA 14
ATOM 21638 C C . VAL A 1 30 ? 2.488 3.994 11.568 1.00 0.00 21 VAL A C 14
ATOM 21639 O O . VAL A 1 30 ? 2.145 5.103 11.977 1.00 0.00 21 VAL A O 14
ATOM 21652 N N . ALA A 1 31 ? 3.541 3.773 10.795 1.00 0.00 22 ALA A N 14
ATOM 21653 C CA . ALA A 1 31 ? 4.394 4.866 10.360 1.00 0.00 22 ALA A CA 14
ATOM 21654 C C . ALA A 1 31 ? 3.579 5.831 9.498 1.00 0.00 22 ALA A C 14
ATOM 21655 O O . ALA A 1 31 ? 3.450 7.008 9.831 1.00 0.00 22 ALA A O 14
ATOM 21662 N N . SER A 1 32 ? 3.050 5.297 8.407 1.00 0.00 23 SER A N 14
ATOM 21663 C CA . SER A 1 32 ? 2.251 6.097 7.494 1.00 0.00 23 SER A CA 14
ATOM 21664 C C . SER A 1 32 ? 1.247 6.943 8.281 1.00 0.00 23 SER A C 14
ATOM 21665 O O . SER A 1 32 ? 1.362 8.167 8.326 1.00 0.00 23 SER A O 14
ATOM 21673 N N . GLY A 1 33 ? 0.286 6.257 8.881 1.00 0.00 24 GLY A N 14
ATOM 21674 C CA . GLY A 1 33 ? -0.737 6.929 9.663 1.00 0.00 24 GLY A CA 14
ATOM 21675 C C . GLY A 1 33 ? -0.109 7.835 10.724 1.00 0.00 24 GLY A C 14
ATOM 21676 O O . GLY A 1 33 ? -0.708 8.830 11.131 1.00 0.00 24 GLY A O 14
ATOM 21680 N N . GLY A 1 34 ? 1.090 7.458 11.143 1.00 0.00 25 GLY A N 14
ATOM 21681 C CA . GLY A 1 34 ? 1.807 8.224 12.149 1.00 0.00 25 GLY A CA 14
ATOM 21682 C C . GLY A 1 34 ? 2.080 9.649 11.662 1.00 0.00 25 GLY A C 14
ATOM 21683 O O . GLY A 1 34 ? 1.464 10.600 12.140 1.00 0.00 25 GLY A O 14
ATOM 21687 N N . ILE A 1 35 ? 3.003 9.750 10.718 1.00 0.00 26 ILE A N 14
ATOM 21688 C CA . ILE A 1 35 ? 3.366 11.042 10.161 1.00 0.00 26 ILE A CA 14
ATOM 21689 C C . ILE A 1 35 ? 2.170 11.618 9.399 1.00 0.00 26 ILE A C 14
ATOM 21690 O O . ILE A 1 35 ? 1.788 12.767 9.613 1.00 0.00 26 ILE A O 14
ATOM 21706 N N . ILE A 1 36 ? 1.613 10.792 8.526 1.00 0.00 27 ILE A N 14
ATOM 21707 C CA . ILE A 1 36 ? 0.469 11.204 7.731 1.00 0.00 27 ILE A CA 14
ATOM 21708 C C . ILE A 1 36 ? -0.665 11.637 8.663 1.00 0.00 27 ILE A C 14
ATOM 21709 O O . ILE A 1 36 ? -1.546 12.396 8.263 1.00 0.00 27 ILE A O 14
ATOM 21725 N N . GLY A 1 37 ? -0.605 11.135 9.888 1.00 0.00 28 GLY A N 14
ATOM 21726 C CA . GLY A 1 37 ? -1.616 11.460 10.879 1.00 0.00 28 GLY A CA 14
ATOM 21727 C C . GLY A 1 37 ? -1.401 12.868 11.440 1.00 0.00 28 GLY A C 14
ATOM 21728 O O . GLY A 1 37 ? -2.137 13.794 11.101 1.00 0.00 28 GLY A O 14
ATOM 21732 N N . TYR A 1 38 ? -0.390 12.985 12.288 1.00 0.00 29 TYR A N 14
ATOM 21733 C CA . TYR A 1 38 ? -0.069 14.263 12.899 1.00 0.00 29 TYR A CA 14
ATOM 21734 C C . TYR A 1 38 ? 0.043 15.363 11.841 1.00 0.00 29 TYR A C 14
ATOM 21735 O O . TYR A 1 38 ? -0.402 16.488 12.061 1.00 0.00 29 TYR A O 14
ATOM 21753 N N . VAL A 1 39 ? 0.641 14.999 10.716 1.00 0.00 30 VAL A N 14
ATOM 21754 C CA . VAL A 1 39 ? 0.818 15.941 9.624 1.00 0.00 30 VAL A CA 14
ATOM 21755 C C . VAL A 1 39 ? -0.462 15.991 8.787 1.00 0.00 30 VAL A C 14
ATOM 21756 O O . VAL A 1 39 ? -0.736 16.990 8.125 1.00 0.00 30 VAL A O 14
ATOM 21769 N N . LYS A 1 40 ? -1.211 14.900 8.844 1.00 0.00 31 LYS A N 14
ATOM 21770 C CA . LYS A 1 40 ? -2.455 14.806 8.100 1.00 0.00 31 LYS A CA 14
ATOM 21771 C C . LYS A 1 40 ? -2.162 14.299 6.687 1.00 0.00 31 LYS A C 14
ATOM 21772 O O . LYS A 1 40 ? -2.617 13.223 6.303 1.00 0.00 31 LYS A O 14
ATOM 21791 N N . ALA A 1 41 ? -1.404 15.098 5.951 1.00 0.00 32 ALA A N 14
ATOM 21792 C CA . ALA A 1 41 ? -1.045 14.744 4.588 1.00 0.00 32 ALA A CA 14
ATOM 21793 C C . ALA A 1 41 ? -0.650 16.009 3.824 1.00 0.00 32 ALA A C 14
ATOM 21794 O O . ALA A 1 41 ? -1.068 16.206 2.684 1.00 0.00 32 ALA A O 14
ATOM 21801 N N . GLY A 1 42 ? 0.151 16.834 4.482 1.00 0.00 33 GLY A N 14
ATOM 21802 C CA . GLY A 1 42 ? 0.607 18.074 3.879 1.00 0.00 33 GLY A CA 14
ATOM 21803 C C . GLY A 1 42 ? 2.125 18.064 3.684 1.00 0.00 33 GLY A C 14
ATOM 21804 O O . GLY A 1 42 ? 2.786 19.083 3.877 1.00 0.00 33 GLY A O 14
ATOM 21808 N N . SER A 1 43 ? 2.632 16.901 3.303 1.00 0.00 34 SER A N 14
ATOM 21809 C CA . SER A 1 43 ? 4.059 16.744 3.080 1.00 0.00 34 SER A CA 14
ATOM 21810 C C . SER A 1 43 ? 4.430 17.253 1.686 1.00 0.00 34 SER A C 14
ATOM 21811 O O . SER A 1 43 ? 3.811 18.187 1.177 1.00 0.00 34 SER A O 14
ATOM 21819 N N . VAL A 1 44 ? 5.438 16.617 1.107 1.00 0.00 35 VAL A N 14
ATOM 21820 C CA . VAL A 1 44 ? 5.898 16.995 -0.218 1.00 0.00 35 VAL A CA 14
ATOM 21821 C C . VAL A 1 44 ? 7.103 16.131 -0.600 1.00 0.00 35 VAL A C 14
ATOM 21822 O O . VAL A 1 44 ? 7.097 15.478 -1.642 1.00 0.00 35 VAL A O 14
ATOM 21835 N N . PRO A 1 45 ? 8.133 16.157 0.287 1.00 0.00 36 PRO A N 14
ATOM 21836 C CA . PRO A 1 45 ? 9.341 15.385 0.054 1.00 0.00 36 PRO A CA 14
ATOM 21837 C C . PRO A 1 45 ? 9.102 13.898 0.322 1.00 0.00 36 PRO A C 14
ATOM 21838 O O . PRO A 1 45 ? 9.503 13.048 -0.471 1.00 0.00 36 PRO A O 14
ATOM 21849 N N . SER A 1 46 ? 8.450 13.629 1.444 1.00 0.00 37 SER A N 14
ATOM 21850 C CA . SER A 1 46 ? 8.153 12.260 1.827 1.00 0.00 37 SER A CA 14
ATOM 21851 C C . SER A 1 46 ? 7.233 11.614 0.789 1.00 0.00 37 SER A C 14
ATOM 21852 O O . SER A 1 46 ? 7.553 10.559 0.242 1.00 0.00 37 SER A O 14
ATOM 21860 N N . LEU A 1 47 ? 6.110 12.273 0.548 1.00 0.00 38 LEU A N 14
ATOM 21861 C CA . LEU A 1 47 ? 5.142 11.776 -0.415 1.00 0.00 38 LEU A CA 14
ATOM 21862 C C . LEU A 1 47 ? 5.847 11.504 -1.745 1.00 0.00 38 LEU A C 14
ATOM 21863 O O . LEU A 1 47 ? 5.745 10.407 -2.292 1.00 0.00 38 LEU A O 14
ATOM 21879 N N . ALA A 1 48 ? 6.545 12.521 -2.228 1.00 0.00 39 ALA A N 14
ATOM 21880 C CA . ALA A 1 48 ? 7.266 12.405 -3.484 1.00 0.00 39 ALA A CA 14
ATOM 21881 C C . ALA A 1 48 ? 8.262 11.247 -3.390 1.00 0.00 39 ALA A C 14
ATOM 21882 O O . ALA A 1 48 ? 8.585 10.618 -4.397 1.00 0.00 39 ALA A O 14
ATOM 21889 N N . ALA A 1 49 ? 8.721 11.001 -2.172 1.00 0.00 40 ALA A N 14
ATOM 21890 C CA . ALA A 1 49 ? 9.674 9.930 -1.933 1.00 0.00 40 ALA A CA 14
ATOM 21891 C C . ALA A 1 49 ? 8.956 8.583 -2.036 1.00 0.00 40 ALA A C 14
ATOM 21892 O O . ALA A 1 49 ? 9.560 7.581 -2.418 1.00 0.00 40 ALA A O 14
ATOM 21899 N N . GLY A 1 50 ? 7.678 8.601 -1.689 1.00 0.00 41 GLY A N 14
ATOM 21900 C CA . GLY A 1 50 ? 6.872 7.393 -1.738 1.00 0.00 41 GLY A CA 14
ATOM 21901 C C . GLY A 1 50 ? 6.514 7.030 -3.180 1.00 0.00 41 GLY A C 14
ATOM 21902 O O . GLY A 1 50 ? 6.418 5.853 -3.522 1.00 0.00 41 GLY A O 14
ATOM 21906 N N . LEU A 1 51 ? 6.326 8.064 -3.987 1.00 0.00 42 LEU A N 14
ATOM 21907 C CA . LEU A 1 51 ? 5.981 7.869 -5.385 1.00 0.00 42 LEU A CA 14
ATOM 21908 C C . LEU A 1 51 ? 7.191 7.302 -6.130 1.00 0.00 42 LEU A C 14
ATOM 21909 O O . LEU A 1 51 ? 7.110 6.228 -6.726 1.00 0.00 42 LEU A O 14
ATOM 21925 N N . LEU A 1 52 ? 8.285 8.047 -6.073 1.00 0.00 43 LEU A N 14
ATOM 21926 C CA . LEU A 1 52 ? 9.510 7.632 -6.735 1.00 0.00 43 LEU A CA 14
ATOM 21927 C C . LEU A 1 52 ? 9.912 6.245 -6.230 1.00 0.00 43 LEU A C 14
ATOM 21928 O O . LEU A 1 52 ? 10.060 5.312 -7.018 1.00 0.00 43 LEU A O 14
ATOM 21944 N N . PHE A 1 53 ? 10.076 6.152 -4.919 1.00 0.00 44 PHE A N 14
ATOM 21945 C CA . PHE A 1 53 ? 10.458 4.894 -4.299 1.00 0.00 44 PHE A CA 14
ATOM 21946 C C . PHE A 1 53 ? 9.378 3.830 -4.508 1.00 0.00 44 PHE A C 14
ATOM 21947 O O . PHE A 1 53 ? 9.662 2.634 -4.460 1.00 0.00 44 PHE A O 14
ATOM 21964 N N . GLY A 1 54 ? 8.162 4.304 -4.735 1.00 0.00 45 GLY A N 14
ATOM 21965 C CA . GLY A 1 54 ? 7.038 3.408 -4.951 1.00 0.00 45 GLY A CA 14
ATOM 21966 C C . GLY A 1 54 ? 7.242 2.567 -6.213 1.00 0.00 45 GLY A C 14
ATOM 21967 O O . GLY A 1 54 ? 7.255 1.339 -6.149 1.00 0.00 45 GLY A O 14
ATOM 21971 N N . SER A 1 55 ? 7.397 3.262 -7.330 1.00 0.00 46 SER A N 14
ATOM 21972 C CA . SER A 1 55 ? 7.600 2.595 -8.605 1.00 0.00 46 SER A CA 14
ATOM 21973 C C . SER A 1 55 ? 8.902 1.792 -8.574 1.00 0.00 46 SER A C 14
ATOM 21974 O O . SER A 1 55 ? 8.929 0.631 -8.981 1.00 0.00 46 SER A O 14
ATOM 21982 N N . LEU A 1 56 ? 9.949 2.441 -8.087 1.00 0.00 47 LEU A N 14
ATOM 21983 C CA . LEU A 1 56 ? 11.250 1.802 -7.997 1.00 0.00 47 LEU A CA 14
ATOM 21984 C C . LEU A 1 56 ? 11.106 0.458 -7.279 1.00 0.00 47 LEU A C 14
ATOM 21985 O O . LEU A 1 56 ? 11.734 -0.526 -7.664 1.00 0.00 47 LEU A O 14
ATOM 22001 N N . ALA A 1 57 ? 10.274 0.462 -6.247 1.00 0.00 48 ALA A N 14
ATOM 22002 C CA . ALA A 1 57 ? 10.039 -0.744 -5.472 1.00 0.00 48 ALA A CA 14
ATOM 22003 C C . ALA A 1 57 ? 9.244 -1.742 -6.317 1.00 0.00 48 ALA A C 14
ATOM 22004 O O . ALA A 1 57 ? 9.756 -2.799 -6.681 1.00 0.00 48 ALA A O 14
ATOM 22011 N N . GLY A 1 58 ? 8.005 -1.370 -6.603 1.00 0.00 49 GLY A N 14
ATOM 22012 C CA . GLY A 1 58 ? 7.134 -2.219 -7.399 1.00 0.00 49 GLY A CA 14
ATOM 22013 C C . GLY A 1 58 ? 7.862 -2.743 -8.638 1.00 0.00 49 GLY A C 14
ATOM 22014 O O . GLY A 1 58 ? 8.095 -3.944 -8.765 1.00 0.00 49 GLY A O 14
ATOM 22018 N N . LEU A 1 59 ? 8.201 -1.816 -9.522 1.00 0.00 50 LEU A N 14
ATOM 22019 C CA . LEU A 1 59 ? 8.898 -2.169 -10.747 1.00 0.00 50 LEU A CA 14
ATOM 22020 C C . LEU A 1 59 ? 10.173 -2.941 -10.400 1.00 0.00 50 LEU A C 14
ATOM 22021 O O . LEU A 1 59 ? 10.329 -4.096 -10.790 1.00 0.00 50 LEU A O 14
ATOM 22037 N N . GLY A 1 60 ? 11.051 -2.270 -9.669 1.00 0.00 51 GLY A N 14
ATOM 22038 C CA . GLY A 1 60 ? 12.308 -2.878 -9.264 1.00 0.00 51 GLY A CA 14
ATOM 22039 C C . GLY A 1 60 ? 12.105 -4.342 -8.868 1.00 0.00 51 GLY A C 14
ATOM 22040 O O . GLY A 1 60 ? 12.448 -5.247 -9.627 1.00 0.00 51 GLY A O 14
ATOM 22044 N N . ALA A 1 61 ? 11.550 -4.529 -7.680 1.00 0.00 52 ALA A N 14
ATOM 22045 C CA . ALA A 1 61 ? 11.298 -5.868 -7.174 1.00 0.00 52 ALA A CA 14
ATOM 22046 C C . ALA A 1 61 ? 10.823 -6.761 -8.321 1.00 0.00 52 ALA A C 14
ATOM 22047 O O . ALA A 1 61 ? 11.186 -7.935 -8.390 1.00 0.00 52 ALA A O 14
ATOM 22054 N N . TYR A 1 62 ? 10.019 -6.172 -9.194 1.00 0.00 53 TYR A N 14
ATOM 22055 C CA . TYR A 1 62 ? 9.491 -6.900 -10.335 1.00 0.00 53 TYR A CA 14
ATOM 22056 C C . TYR A 1 62 ? 10.203 -6.488 -11.625 1.00 0.00 53 TYR A C 14
ATOM 22057 O O . TYR A 1 62 ? 9.581 -5.937 -12.532 1.00 0.00 53 TYR A O 14
ATOM 22075 N N . GLN A 1 63 ? 11.496 -6.771 -11.667 1.00 0.00 54 GLN A N 14
ATOM 22076 C CA . GLN A 1 63 ? 12.299 -6.437 -12.831 1.00 0.00 54 GLN A CA 14
ATOM 22077 C C . GLN A 1 63 ? 13.781 -6.382 -12.455 1.00 0.00 54 GLN A C 14
ATOM 22078 O O . GLN A 1 63 ? 14.595 -7.115 -13.014 1.00 0.00 54 GLN A O 14
ATOM 22092 N N . LEU A 1 64 ? 14.087 -5.504 -11.511 1.00 0.00 55 LEU A N 14
ATOM 22093 C CA . LEU A 1 64 ? 15.457 -5.343 -11.054 1.00 0.00 55 LEU A CA 14
ATOM 22094 C C . LEU A 1 64 ? 15.466 -4.530 -9.758 1.00 0.00 55 LEU A C 14
ATOM 22095 O O . LEU A 1 64 ? 14.638 -4.753 -8.876 1.00 0.00 55 LEU A O 14
ATOM 22111 N N . SER A 1 65 ? 16.411 -3.604 -9.684 1.00 0.00 56 SER A N 14
ATOM 22112 C CA . SER A 1 65 ? 16.538 -2.757 -8.511 1.00 0.00 56 SER A CA 14
ATOM 22113 C C . SER A 1 65 ? 16.247 -3.567 -7.246 1.00 0.00 56 SER A C 14
ATOM 22114 O O . SER A 1 65 ? 15.578 -3.082 -6.334 1.00 0.00 56 SER A O 14
ATOM 22122 N N . GLN A 1 66 ? 16.763 -4.787 -7.231 1.00 0.00 57 GLN A N 14
ATOM 22123 C CA . GLN A 1 66 ? 16.567 -5.669 -6.093 1.00 0.00 57 GLN A CA 14
ATOM 22124 C C . GLN A 1 66 ? 16.821 -7.122 -6.498 1.00 0.00 57 GLN A C 14
ATOM 22125 O O . GLN A 1 66 ? 15.886 -7.856 -6.814 1.00 0.00 57 GLN A O 14
ATOM 22139 N N . ASP A 1 67 ? 18.092 -7.495 -6.476 1.00 0.00 58 ASP A N 14
ATOM 22140 C CA . ASP A 1 67 ? 18.482 -8.848 -6.836 1.00 0.00 58 ASP A CA 14
ATOM 22141 C C . ASP A 1 67 ? 18.089 -9.117 -8.290 1.00 0.00 58 ASP A C 14
ATOM 22142 O O . ASP A 1 67 ? 16.922 -8.987 -8.656 1.00 0.00 58 ASP A O 14
ATOM 22151 N N . PRO A 1 68 ? 19.113 -9.496 -9.102 1.00 0.00 59 PRO A N 14
ATOM 22152 C CA . PRO A 1 68 ? 18.886 -9.783 -10.508 1.00 0.00 59 PRO A CA 14
ATOM 22153 C C . PRO A 1 68 ? 18.198 -11.138 -10.686 1.00 0.00 59 PRO A C 14
ATOM 22154 O O . PRO A 1 68 ? 17.387 -11.311 -11.594 1.00 0.00 59 PRO A O 14
ATOM 22165 N N . ARG A 1 69 ? 18.547 -12.064 -9.805 1.00 0.00 60 ARG A N 14
ATOM 22166 C CA . ARG A 1 69 ? 17.973 -13.398 -9.853 1.00 0.00 60 ARG A CA 14
ATOM 22167 C C . ARG A 1 69 ? 16.477 -13.344 -9.537 1.00 0.00 60 ARG A C 14
ATOM 22168 O O . ARG A 1 69 ? 15.645 -13.588 -10.409 1.00 0.00 60 ARG A O 14
ATOM 22189 N N . ASN A 1 70 ? 16.180 -13.021 -8.286 1.00 0.00 61 ASN A N 14
ATOM 22190 C CA . ASN A 1 70 ? 14.799 -12.932 -7.844 1.00 0.00 61 ASN A CA 14
ATOM 22191 C C . ASN A 1 70 ? 13.956 -12.288 -8.947 1.00 0.00 61 ASN A C 14
ATOM 22192 O O . ASN A 1 70 ? 13.065 -12.927 -9.505 1.00 0.00 61 ASN A O 14
ATOM 22203 N N . VAL A 1 71 ? 14.266 -11.031 -9.228 1.00 0.00 62 VAL A N 14
ATOM 22204 C CA . VAL A 1 71 ? 13.548 -10.294 -10.253 1.00 0.00 62 VAL A CA 14
ATOM 22205 C C . VAL A 1 71 ? 13.354 -11.191 -11.478 1.00 0.00 62 VAL A C 14
ATOM 22206 O O . VAL A 1 71 ? 12.252 -11.279 -12.018 1.00 0.00 62 VAL A O 14
ATOM 22219 N N . TRP A 1 72 ? 14.440 -11.833 -11.879 1.00 0.00 63 TRP A N 14
ATOM 22220 C CA . TRP A 1 72 ? 14.403 -12.720 -13.030 1.00 0.00 63 TRP A CA 14
ATOM 22221 C C . TRP A 1 72 ? 13.201 -13.653 -12.869 1.00 0.00 63 TRP A C 14
ATOM 22222 O O . TRP A 1 72 ? 12.380 -13.776 -13.776 1.00 0.00 63 TRP A O 14
ATOM 22243 N N . VAL A 1 73 ? 13.137 -14.288 -11.708 1.00 0.00 64 VAL A N 14
ATOM 22244 C CA . VAL A 1 73 ? 12.050 -15.207 -11.416 1.00 0.00 64 VAL A CA 14
ATOM 22245 C C . VAL A 1 73 ? 10.714 -14.489 -11.618 1.00 0.00 64 VAL A C 14
ATOM 22246 O O . VAL A 1 73 ? 9.758 -15.079 -12.119 1.00 0.00 64 VAL A O 14
ATOM 22259 N N . PHE A 1 74 ? 10.690 -13.226 -11.218 1.00 0.00 65 PHE A N 14
ATOM 22260 C CA . PHE A 1 74 ? 9.487 -12.422 -11.348 1.00 0.00 65 PHE A CA 14
ATOM 22261 C C . PHE A 1 74 ? 9.249 -12.025 -12.807 1.00 0.00 65 PHE A C 14
ATOM 22262 O O . PHE A 1 74 ? 8.116 -11.757 -13.204 1.00 0.00 65 PHE A O 14
ATOM 22279 N N . LEU A 1 75 ? 10.335 -12.000 -13.565 1.00 0.00 66 LEU A N 14
ATOM 22280 C CA . LEU A 1 75 ? 10.259 -11.640 -14.970 1.00 0.00 66 LEU A CA 14
ATOM 22281 C C . LEU A 1 75 ? 9.507 -12.733 -15.732 1.00 0.00 66 LEU A C 14
ATOM 22282 O O . LEU A 1 75 ? 8.610 -12.440 -16.521 1.00 0.00 66 LEU A O 14
ATOM 22298 N N . ALA A 1 76 ? 9.900 -13.971 -15.469 1.00 0.00 67 ALA A N 14
ATOM 22299 C CA . ALA A 1 76 ? 9.275 -15.109 -16.120 1.00 0.00 67 ALA A CA 14
ATOM 22300 C C . ALA A 1 76 ? 7.875 -15.318 -15.539 1.00 0.00 67 ALA A C 14
ATOM 22301 O O . ALA A 1 76 ? 6.951 -15.699 -16.257 1.00 0.00 67 ALA A O 14
ATOM 22308 N N . THR A 1 77 ? 7.762 -15.058 -14.245 1.00 0.00 68 THR A N 14
ATOM 22309 C CA . THR A 1 77 ? 6.490 -15.213 -13.559 1.00 0.00 68 THR A CA 14
ATOM 22310 C C . THR A 1 77 ? 5.418 -14.346 -14.223 1.00 0.00 68 THR A C 14
ATOM 22311 O O . THR A 1 77 ? 4.500 -14.864 -14.856 1.00 0.00 68 THR A O 14
ATOM 22322 N N . SER A 1 78 ? 5.570 -13.040 -14.054 1.00 0.00 69 SER A N 14
ATOM 22323 C CA . SER A 1 78 ? 4.626 -12.096 -14.628 1.00 0.00 69 SER A CA 14
ATOM 22324 C C . SER A 1 78 ? 4.792 -12.050 -16.148 1.00 0.00 69 SER A C 14
ATOM 22325 O O . SER A 1 78 ? 3.882 -11.633 -16.863 1.00 0.00 69 SER A O 14
ATOM 22333 N N . GLY A 1 79 ? 5.961 -12.484 -16.598 1.00 0.00 70 GLY A N 14
ATOM 22334 C CA . GLY A 1 79 ? 6.257 -12.498 -18.020 1.00 0.00 70 GLY A CA 14
ATOM 22335 C C . GLY A 1 79 ? 5.232 -13.336 -18.786 1.00 0.00 70 GLY A C 14
ATOM 22336 O O . GLY A 1 79 ? 4.551 -12.829 -19.676 1.00 0.00 70 GLY A O 14
ATOM 22340 N N . THR A 1 80 ? 5.154 -14.605 -18.412 1.00 0.00 71 THR A N 14
ATOM 22341 C CA . THR A 1 80 ? 4.223 -15.518 -19.053 1.00 0.00 71 THR A CA 14
ATOM 22342 C C . THR A 1 80 ? 2.820 -15.347 -18.467 1.00 0.00 71 THR A C 14
ATOM 22343 O O . THR A 1 80 ? 1.839 -15.276 -19.206 1.00 0.00 71 THR A O 14
ATOM 22354 N N . LEU A 1 81 ? 2.769 -15.287 -17.144 1.00 0.00 72 LEU A N 14
ATOM 22355 C CA . LEU A 1 81 ? 1.502 -15.126 -16.451 1.00 0.00 72 LEU A CA 14
ATOM 22356 C C . LEU A 1 81 ? 0.669 -14.056 -17.160 1.00 0.00 72 LEU A C 14
ATOM 22357 O O . LEU A 1 81 ? -0.446 -14.325 -17.603 1.00 0.00 72 LEU A O 14
ATOM 22373 N N . ALA A 1 82 ? 1.244 -12.865 -17.246 1.00 0.00 73 ALA A N 14
ATOM 22374 C CA . ALA A 1 82 ? 0.569 -11.754 -17.894 1.00 0.00 73 ALA A CA 14
ATOM 22375 C C . ALA A 1 82 ? 0.748 -11.867 -19.410 1.00 0.00 73 ALA A C 14
ATOM 22376 O O . ALA A 1 82 ? -0.133 -11.477 -20.174 1.00 0.00 73 ALA A O 14
ATOM 22383 N N . GLY A 1 83 ? 1.896 -12.402 -19.799 1.00 0.00 74 GLY A N 14
ATOM 22384 C CA . GLY A 1 83 ? 2.203 -12.572 -21.209 1.00 0.00 74 GLY A CA 14
ATOM 22385 C C . GLY A 1 83 ? 1.026 -13.206 -21.954 1.00 0.00 74 GLY A C 14
ATOM 22386 O O . GLY A 1 83 ? 0.746 -12.850 -23.097 1.00 0.00 74 GLY A O 14
ATOM 22390 N N . ILE A 1 84 ? 0.368 -14.134 -21.275 1.00 0.00 75 ILE A N 14
ATOM 22391 C CA . ILE A 1 84 ? -0.772 -14.821 -21.857 1.00 0.00 75 ILE A CA 14
ATOM 22392 C C . ILE A 1 84 ? -1.738 -13.789 -22.444 1.00 0.00 75 ILE A C 14
ATOM 22393 O O . ILE A 1 84 ? -2.311 -14.007 -23.510 1.00 0.00 75 ILE A O 14
ATOM 22409 N N . MET A 1 85 ? -1.888 -12.689 -21.722 1.00 0.00 76 MET A N 14
ATOM 22410 C CA . MET A 1 85 ? -2.775 -11.623 -22.157 1.00 0.00 76 MET A CA 14
ATOM 22411 C C . MET A 1 85 ? -2.332 -10.274 -21.587 1.00 0.00 76 MET A C 14
ATOM 22412 O O . MET A 1 85 ? -2.429 -10.044 -20.382 1.00 0.00 76 MET A O 14
ATOM 22426 N N . GLY A 1 86 ? -1.856 -9.418 -22.479 1.00 0.00 77 GLY A N 14
ATOM 22427 C CA . GLY A 1 86 ? -1.399 -8.098 -22.079 1.00 0.00 77 GLY A CA 14
ATOM 22428 C C . GLY A 1 86 ? -2.581 -7.188 -21.737 1.00 0.00 77 GLY A C 14
ATOM 22429 O O . GLY A 1 86 ? -3.571 -7.640 -21.164 1.00 0.00 77 GLY A O 14
ATOM 22433 N N . MET A 1 87 ? -2.437 -5.923 -22.101 1.00 0.00 78 MET A N 14
ATOM 22434 C CA . MET A 1 87 ? -3.480 -4.946 -21.840 1.00 0.00 78 MET A CA 14
ATOM 22435 C C . MET A 1 87 ? -3.893 -4.965 -20.367 1.00 0.00 78 MET A C 14
ATOM 22436 O O . MET A 1 87 ? -4.661 -5.827 -19.944 1.00 0.00 78 MET A O 14
ATOM 22450 N N . ARG A 1 88 ? -3.363 -4.003 -19.624 1.00 0.00 79 ARG A N 14
ATOM 22451 C CA . ARG A 1 88 ? -3.667 -3.899 -18.207 1.00 0.00 79 ARG A CA 14
ATOM 22452 C C . ARG A 1 88 ? -2.933 -4.990 -17.425 1.00 0.00 79 ARG A C 14
ATOM 22453 O O . ARG A 1 88 ? -2.372 -5.912 -18.017 1.00 0.00 79 ARG A O 14
ATOM 22474 N N . PHE A 1 89 ? -2.961 -4.851 -16.108 1.00 0.00 80 PHE A N 14
ATOM 22475 C CA . PHE A 1 89 ? -2.306 -5.813 -15.239 1.00 0.00 80 PHE A CA 14
ATOM 22476 C C . PHE A 1 89 ? -2.899 -5.772 -13.830 1.00 0.00 80 PHE A C 14
ATOM 22477 O O . PHE A 1 89 ? -3.606 -4.829 -13.477 1.00 0.00 80 PHE A O 14
ATOM 22494 N N . TYR A 1 90 ? -2.589 -6.807 -13.062 1.00 0.00 81 TYR A N 14
ATOM 22495 C CA . TYR A 1 90 ? -3.083 -6.901 -11.698 1.00 0.00 81 TYR A CA 14
ATOM 22496 C C . TYR A 1 90 ? -4.611 -6.980 -11.672 1.00 0.00 81 TYR A C 14
ATOM 22497 O O . TYR A 1 90 ? -5.291 -6.047 -12.097 1.00 0.00 81 TYR A O 14
ATOM 22515 N N . HIS A 1 91 ? -5.105 -8.101 -11.170 1.00 0.00 82 HIS A N 14
ATOM 22516 C CA . HIS A 1 91 ? -6.540 -8.314 -11.083 1.00 0.00 82 HIS A CA 14
ATOM 22517 C C . HIS A 1 91 ? -7.175 -7.198 -10.251 1.00 0.00 82 HIS A C 14
ATOM 22518 O O . HIS A 1 91 ? -6.529 -6.193 -9.958 1.00 0.00 82 HIS A O 14
ATOM 22532 N N . SER A 1 92 ? -8.433 -7.412 -9.895 1.00 0.00 83 SER A N 14
ATOM 22533 C CA . SER A 1 92 ? -9.162 -6.436 -9.103 1.00 0.00 83 SER A CA 14
ATOM 22534 C C . SER A 1 92 ? -10.668 -6.631 -9.291 1.00 0.00 83 SER A C 14
ATOM 22535 O O . SER A 1 92 ? -11.406 -5.662 -9.468 1.00 0.00 83 SER A O 14
ATOM 22543 N N . GLY A 1 93 ? -11.080 -7.889 -9.246 1.00 0.00 84 GLY A N 14
ATOM 22544 C CA . GLY A 1 93 ? -12.485 -8.223 -9.409 1.00 0.00 84 GLY A CA 14
ATOM 22545 C C . GLY A 1 93 ? -13.196 -8.276 -8.055 1.00 0.00 84 GLY A C 14
ATOM 22546 O O . GLY A 1 93 ? -14.008 -7.406 -7.742 1.00 0.00 84 GLY A O 14
ATOM 22550 N N . LYS A 1 94 ? -12.866 -9.305 -7.289 1.00 0.00 85 LYS A N 14
ATOM 22551 C CA . LYS A 1 94 ? -13.464 -9.483 -5.976 1.00 0.00 85 LYS A CA 14
ATOM 22552 C C . LYS A 1 94 ? -12.373 -9.859 -4.971 1.00 0.00 85 LYS A C 14
ATOM 22553 O O . LYS A 1 94 ? -12.445 -10.911 -4.337 1.00 0.00 85 LYS A O 14
ATOM 22572 N N . PHE A 1 95 ? -11.388 -8.980 -4.858 1.00 0.00 86 PHE A N 14
ATOM 22573 C CA . PHE A 1 95 ? -10.285 -9.207 -3.941 1.00 0.00 86 PHE A CA 14
ATOM 22574 C C . PHE A 1 95 ? -10.177 -8.072 -2.920 1.00 0.00 86 PHE A C 14
ATOM 22575 O O . PHE A 1 95 ? -10.953 -7.119 -2.962 1.00 0.00 86 PHE A O 14
ATOM 22592 N N . MET A 1 96 ? -9.209 -8.213 -2.026 1.00 0.00 87 MET A N 14
ATOM 22593 C CA . MET A 1 96 ? -8.991 -7.211 -0.996 1.00 0.00 87 MET A CA 14
ATOM 22594 C C . MET A 1 96 ? -7.516 -7.154 -0.592 1.00 0.00 87 MET A C 14
ATOM 22595 O O . MET A 1 96 ? -7.165 -7.496 0.536 1.00 0.00 87 MET A O 14
ATOM 22609 N N . PRO A 1 97 ? -6.671 -6.708 -1.560 1.00 0.00 88 PRO A N 14
ATOM 22610 C CA . PRO A 1 97 ? -5.243 -6.602 -1.315 1.00 0.00 88 PRO A CA 14
ATOM 22611 C C . PRO A 1 97 ? -4.926 -5.393 -0.433 1.00 0.00 88 PRO A C 14
ATOM 22612 O O . PRO A 1 97 ? -4.045 -5.458 0.423 1.00 0.00 88 PRO A O 14
ATOM 22623 N N . ALA A 1 98 ? -5.662 -4.317 -0.672 1.00 0.00 89 ALA A N 14
ATOM 22624 C CA . ALA A 1 98 ? -5.470 -3.095 0.090 1.00 0.00 89 ALA A CA 14
ATOM 22625 C C . ALA A 1 98 ? -6.495 -2.052 -0.360 1.00 0.00 89 ALA A C 14
ATOM 22626 O O . ALA A 1 98 ? -6.156 -0.885 -0.552 1.00 0.00 89 ALA A O 14
ATOM 22633 N N . GLY A 1 99 ? -7.729 -2.511 -0.516 1.00 0.00 90 GLY A N 14
ATOM 22634 C CA . GLY A 1 99 ? -8.806 -1.632 -0.940 1.00 0.00 90 GLY A CA 14
ATOM 22635 C C . GLY A 1 99 ? -8.438 -0.898 -2.231 1.00 0.00 90 GLY A C 14
ATOM 22636 O O . GLY A 1 99 ? -8.628 0.313 -2.336 1.00 0.00 90 GLY A O 14
ATOM 22640 N N . LEU A 1 100 ? -7.918 -1.661 -3.181 1.00 0.00 91 LEU A N 14
ATOM 22641 C CA . LEU A 1 100 ? -7.523 -1.098 -4.460 1.00 0.00 91 LEU A CA 14
ATOM 22642 C C . LEU A 1 100 ? -8.726 -0.404 -5.101 1.00 0.00 91 LEU A C 14
ATOM 22643 O O . LEU A 1 100 ? -8.737 0.817 -5.249 1.00 0.00 91 LEU A O 14
ATOM 22659 N N . ILE A 1 101 ? -9.710 -1.213 -5.465 1.00 0.00 92 ILE A N 14
ATOM 22660 C CA . ILE A 1 101 ? -10.916 -0.692 -6.087 1.00 0.00 92 ILE A CA 14
ATOM 22661 C C . ILE A 1 101 ? -11.765 0.016 -5.030 1.00 0.00 92 ILE A C 14
ATOM 22662 O O . ILE A 1 101 ? -12.039 1.210 -5.146 1.00 0.00 92 ILE A O 14
ATOM 22678 N N . ALA A 1 102 ? -12.157 -0.749 -4.022 1.00 0.00 93 ALA A N 14
ATOM 22679 C CA . ALA A 1 102 ? -12.969 -0.209 -2.945 1.00 0.00 93 ALA A CA 14
ATOM 22680 C C . ALA A 1 102 ? -12.400 1.143 -2.511 1.00 0.00 93 ALA A C 14
ATOM 22681 O O . ALA A 1 102 ? -13.078 2.165 -2.604 1.00 0.00 93 ALA A O 14
ATOM 22688 N N . GLY A 1 103 ? -11.160 1.105 -2.046 1.00 0.00 94 GLY A N 14
ATOM 22689 C CA . GLY A 1 103 ? -10.492 2.315 -1.597 1.00 0.00 94 GLY A CA 14
ATOM 22690 C C . GLY A 1 103 ? -10.511 3.388 -2.687 1.00 0.00 94 GLY A C 14
ATOM 22691 O O . GLY A 1 103 ? -10.871 4.535 -2.428 1.00 0.00 94 GLY A O 14
ATOM 22695 N N . ALA A 1 104 ? -10.119 2.978 -3.885 1.00 0.00 95 ALA A N 14
ATOM 22696 C CA . ALA A 1 104 ? -10.087 3.890 -5.015 1.00 0.00 95 ALA A CA 14
ATOM 22697 C C . ALA A 1 104 ? -11.400 4.673 -5.070 1.00 0.00 95 ALA A C 14
ATOM 22698 O O . ALA A 1 104 ? -11.395 5.903 -5.040 1.00 0.00 95 ALA A O 14
ATOM 22705 N N . SER A 1 105 ? -12.493 3.929 -5.151 1.00 0.00 96 SER A N 14
ATOM 22706 C CA . SER A 1 105 ? -13.811 4.538 -5.210 1.00 0.00 96 SER A CA 14
ATOM 22707 C C . SER A 1 105 ? -14.042 5.408 -3.973 1.00 0.00 96 SER A C 14
ATOM 22708 O O . SER A 1 105 ? -14.741 6.418 -4.041 1.00 0.00 96 SER A O 14
ATOM 22716 N N . LEU A 1 106 ? -13.441 4.984 -2.871 1.00 0.00 97 LEU A N 14
ATOM 22717 C CA . LEU A 1 106 ? -13.572 5.712 -1.620 1.00 0.00 97 LEU A CA 14
ATOM 22718 C C . LEU A 1 106 ? -12.814 7.037 -1.723 1.00 0.00 97 LEU A C 14
ATOM 22719 O O . LEU A 1 106 ? -13.180 8.018 -1.078 1.00 0.00 97 LEU A O 14
ATOM 22735 N N . LEU A 1 107 ? -11.770 7.022 -2.539 1.00 0.00 98 LEU A N 14
ATOM 22736 C CA . LEU A 1 107 ? -10.956 8.210 -2.735 1.00 0.00 98 LEU A CA 14
ATOM 22737 C C . LEU A 1 107 ? -11.730 9.218 -3.587 1.00 0.00 98 LEU A C 14
ATOM 22738 O O . LEU A 1 107 ? -11.938 10.357 -3.172 1.00 0.00 98 LEU A O 14
ATOM 22754 N N . MET A 1 108 ? -12.137 8.762 -4.763 1.00 0.00 99 MET A N 14
ATOM 22755 C CA . MET A 1 108 ? -12.883 9.610 -5.677 1.00 0.00 99 MET A CA 14
ATOM 22756 C C . MET A 1 108 ? -14.107 10.216 -4.987 1.00 0.00 99 MET A C 14
ATOM 22757 O O . MET A 1 108 ? -14.392 11.401 -5.148 1.00 0.00 99 MET A O 14
ATOM 22771 N N . VAL A 1 109 ? -14.798 9.374 -4.232 1.00 0.00 100 VAL A N 14
ATOM 22772 C CA . VAL A 1 109 ? -15.985 9.812 -3.517 1.00 0.00 100 VAL A CA 14
ATOM 22773 C C . VAL A 1 109 ? -15.593 10.875 -2.489 1.00 0.00 100 VAL A C 14
ATOM 22774 O O . VAL A 1 109 ? -16.164 11.964 -2.468 1.00 0.00 100 VAL A O 14
ATOM 22787 N N . ALA A 1 110 ? -14.620 10.522 -1.662 1.00 0.00 101 ALA A N 14
ATOM 22788 C CA . ALA A 1 110 ? -14.145 11.432 -0.634 1.00 0.00 101 ALA A CA 14
ATOM 22789 C C . ALA A 1 110 ? -13.886 12.806 -1.256 1.00 0.00 101 ALA A C 14
ATOM 22790 O O . ALA A 1 110 ? -14.226 13.832 -0.668 1.00 0.00 101 ALA A O 14
ATOM 22797 N N . LYS A 1 111 ? -13.285 12.782 -2.437 1.00 0.00 102 LYS A N 14
ATOM 22798 C CA . LYS A 1 111 ? -12.977 14.013 -3.145 1.00 0.00 102 LYS A CA 14
ATOM 22799 C C . LYS A 1 111 ? -14.274 14.776 -3.421 1.00 0.00 102 LYS A C 14
ATOM 22800 O O . LYS A 1 111 ? -14.443 15.906 -2.965 1.00 0.00 102 LYS A O 14
ATOM 22819 N N . VAL A 1 112 ? -15.157 14.128 -4.167 1.00 0.00 103 VAL A N 14
ATOM 22820 C CA . VAL A 1 112 ? -16.433 14.732 -4.510 1.00 0.00 103 VAL A CA 14
ATOM 22821 C C . VAL A 1 112 ? -17.075 15.310 -3.246 1.00 0.00 103 VAL A C 14
ATOM 22822 O O . VAL A 1 112 ? -17.846 16.265 -3.319 1.00 0.00 103 VAL A O 14
ATOM 22835 N N . GLY A 1 113 ? -16.732 14.705 -2.118 1.00 0.00 104 GLY A N 14
ATOM 22836 C CA . GLY A 1 113 ? -17.265 15.148 -0.841 1.00 0.00 104 GLY A CA 14
ATOM 22837 C C . GLY A 1 113 ? -16.501 16.367 -0.321 1.00 0.00 104 GLY A C 14
ATOM 22838 O O . GLY A 1 113 ? -16.917 17.504 -0.538 1.00 0.00 104 GLY A O 14
ATOM 22842 N N . VAL A 1 114 ? -15.396 16.089 0.356 1.00 0.00 105 VAL A N 14
ATOM 22843 C CA . VAL A 1 114 ? -14.570 17.149 0.908 1.00 0.00 105 VAL A CA 14
ATOM 22844 C C . VAL A 1 114 ? -13.096 16.822 0.661 1.00 0.00 105 VAL A C 14
ATOM 22845 O O . VAL A 1 114 ? -12.568 15.860 1.217 1.00 0.00 105 VAL A O 14
ATOM 22858 N N . SER A 1 115 ? -12.473 17.641 -0.174 1.00 0.00 106 SER A N 14
ATOM 22859 C CA . SER A 1 115 ? -11.070 17.451 -0.502 1.00 0.00 106 SER A CA 14
ATOM 22860 C C . SER A 1 115 ? -10.641 18.460 -1.569 1.00 0.00 106 SER A C 14
ATOM 22861 O O . SER A 1 115 ? -11.482 19.044 -2.250 1.00 0.00 106 SER A O 14
ATOM 22869 N N . MET A 1 116 ? -9.332 18.633 -1.680 1.00 0.00 107 MET A N 14
ATOM 22870 C CA . MET A 1 116 ? -8.780 19.562 -2.653 1.00 0.00 107 MET A CA 14
ATOM 22871 C C . MET A 1 116 ? -8.192 18.815 -3.851 1.00 0.00 107 MET A C 14
ATOM 22872 O O . MET A 1 116 ? -7.086 18.282 -3.773 1.00 0.00 107 MET A O 14
ATOM 22886 N N . PHE A 1 117 ? -8.957 18.800 -4.933 1.00 0.00 108 PHE A N 14
ATOM 22887 C CA . PHE A 1 117 ? -8.526 18.127 -6.146 1.00 0.00 108 PHE A CA 14
ATOM 22888 C C . PHE A 1 117 ? -9.381 18.550 -7.342 1.00 0.00 108 PHE A C 14
ATOM 22889 O O . PHE A 1 117 ? -8.852 18.901 -8.395 1.00 0.00 108 PHE A O 14
ATOM 22906 N N . ASN A 1 118 ? -10.690 18.503 -7.138 1.00 0.00 109 ASN A N 14
ATOM 22907 C CA . ASN A 1 118 ? -11.624 18.877 -8.187 1.00 0.00 109 ASN A CA 14
ATOM 22908 C C . ASN A 1 118 ? -11.432 17.950 -9.389 1.00 0.00 109 ASN A C 14
ATOM 22909 O O . ASN A 1 118 ? -10.334 17.445 -9.619 1.00 0.00 109 ASN A O 14
ATOM 22920 N N . ARG A 1 119 ? -12.517 17.755 -10.124 1.00 0.00 110 ARG A N 14
ATOM 22921 C CA . ARG A 1 119 ? -12.482 16.897 -11.297 1.00 0.00 110 ARG A CA 14
ATOM 22922 C C . ARG A 1 119 ? -11.704 17.575 -12.426 1.00 0.00 110 ARG A C 14
ATOM 22923 O O . ARG A 1 119 ? -11.658 18.802 -12.504 1.00 0.00 110 ARG A O 14
ATOM 22944 N N . PRO A 1 120 ? -11.097 16.724 -13.296 1.00 0.00 111 PRO A N 14
ATOM 22945 C CA . PRO A 1 120 ? -10.323 17.228 -14.418 1.00 0.00 111 PRO A CA 14
ATOM 22946 C C . PRO A 1 120 ? -11.240 17.758 -15.523 1.00 0.00 111 PRO A C 14
ATOM 22947 O O . PRO A 1 120 ? -11.835 16.980 -16.267 1.00 0.00 111 PRO A O 14
ATOM 22958 N N . HIS A 1 121 ? -11.324 19.078 -15.595 1.00 0.00 112 HIS A N 14
ATOM 22959 C CA . HIS A 1 121 ? -12.158 19.721 -16.596 1.00 0.00 112 HIS A CA 14
ATOM 22960 C C . HIS A 1 121 ? -13.614 19.292 -16.404 1.00 0.00 112 HIS A C 14
ATOM 22961 O O . HIS A 1 121 ? -14.157 18.543 -17.215 1.00 0.00 112 HIS A O 14
ATOM 22975 N N . MET A 1 10 ? -10.000 -13.891 3.945 1.00 0.00 1 MET A N 15
ATOM 22976 C CA . MET A 1 10 ? -11.321 -14.020 4.536 1.00 0.00 1 MET A CA 15
ATOM 22977 C C . MET A 1 10 ? -11.536 -15.426 5.100 1.00 0.00 1 MET A C 15
ATOM 22978 O O . MET A 1 10 ? -11.822 -15.587 6.285 1.00 0.00 1 MET A O 15
ATOM 22992 N N . GLN A 1 11 ? -11.388 -16.409 4.224 1.00 0.00 2 GLN A N 15
ATOM 22993 C CA . GLN A 1 11 ? -11.562 -17.796 4.619 1.00 0.00 2 GLN A CA 15
ATOM 22994 C C . GLN A 1 11 ? -10.210 -18.512 4.653 1.00 0.00 2 GLN A C 15
ATOM 22995 O O . GLN A 1 11 ? -9.938 -19.291 5.565 1.00 0.00 2 GLN A O 15
ATOM 23009 N N . ASP A 1 12 ? -9.398 -18.223 3.646 1.00 0.00 3 ASP A N 15
ATOM 23010 C CA . ASP A 1 12 ? -8.081 -18.829 3.549 1.00 0.00 3 ASP A CA 15
ATOM 23011 C C . ASP A 1 12 ? -7.025 -17.818 4.000 1.00 0.00 3 ASP A C 15
ATOM 23012 O O . ASP A 1 12 ? -7.340 -16.656 4.252 1.00 0.00 3 ASP A O 15
ATOM 23021 N N . THR A 1 13 ? -5.793 -18.298 4.088 1.00 0.00 4 THR A N 15
ATOM 23022 C CA . THR A 1 13 ? -4.688 -17.451 4.504 1.00 0.00 4 THR A CA 15
ATOM 23023 C C . THR A 1 13 ? -4.667 -16.160 3.684 1.00 0.00 4 THR A C 15
ATOM 23024 O O . THR A 1 13 ? -5.539 -15.939 2.845 1.00 0.00 4 THR A O 15
ATOM 23035 N N . SER A 1 14 ? -3.661 -15.341 3.954 1.00 0.00 5 SER A N 15
ATOM 23036 C CA . SER A 1 14 ? -3.515 -14.078 3.251 1.00 0.00 5 SER A CA 15
ATOM 23037 C C . SER A 1 14 ? -3.860 -14.259 1.771 1.00 0.00 5 SER A C 15
ATOM 23038 O O . SER A 1 14 ? -3.394 -15.202 1.133 1.00 0.00 5 SER A O 15
ATOM 23046 N N . SER A 1 15 ? -4.674 -13.342 1.270 1.00 0.00 6 SER A N 15
ATOM 23047 C CA . SER A 1 15 ? -5.087 -13.389 -0.123 1.00 0.00 6 SER A CA 15
ATOM 23048 C C . SER A 1 15 ? -3.923 -13.857 -0.998 1.00 0.00 6 SER A C 15
ATOM 23049 O O . SER A 1 15 ? -3.974 -14.941 -1.578 1.00 0.00 6 SER A O 15
ATOM 23057 N N . VAL A 1 16 ? -2.900 -13.017 -1.066 1.00 0.00 7 VAL A N 15
ATOM 23058 C CA . VAL A 1 16 ? -1.725 -13.332 -1.861 1.00 0.00 7 VAL A CA 15
ATOM 23059 C C . VAL A 1 16 ? -0.477 -12.809 -1.148 1.00 0.00 7 VAL A C 15
ATOM 23060 O O . VAL A 1 16 ? 0.481 -13.552 -0.940 1.00 0.00 7 VAL A O 15
ATOM 23073 N N . VAL A 1 17 ? -0.528 -11.533 -0.793 1.00 0.00 8 VAL A N 15
ATOM 23074 C CA . VAL A 1 17 ? 0.587 -10.902 -0.107 1.00 0.00 8 VAL A CA 15
ATOM 23075 C C . VAL A 1 17 ? 1.150 -11.868 0.938 1.00 0.00 8 VAL A C 15
ATOM 23076 O O . VAL A 1 17 ? 0.426 -12.318 1.825 1.00 0.00 8 VAL A O 15
ATOM 23089 N N . PRO A 1 18 ? 2.469 -12.165 0.795 1.00 0.00 9 PRO A N 15
ATOM 23090 C CA . PRO A 1 18 ? 3.137 -13.068 1.716 1.00 0.00 9 PRO A CA 15
ATOM 23091 C C . PRO A 1 18 ? 3.401 -12.386 3.060 1.00 0.00 9 PRO A C 15
ATOM 23092 O O . PRO A 1 18 ? 3.175 -11.185 3.205 1.00 0.00 9 PRO A O 15
ATOM 23103 N N . LEU A 1 19 ? 3.875 -13.180 4.008 1.00 0.00 10 LEU A N 15
ATOM 23104 C CA . LEU A 1 19 ? 4.172 -12.667 5.335 1.00 0.00 10 LEU A CA 15
ATOM 23105 C C . LEU A 1 19 ? 4.961 -11.363 5.208 1.00 0.00 10 LEU A C 15
ATOM 23106 O O . LEU A 1 19 ? 4.565 -10.337 5.759 1.00 0.00 10 LEU A O 15
ATOM 23122 N N . HIS A 1 20 ? 6.064 -11.444 4.478 1.00 0.00 11 HIS A N 15
ATOM 23123 C CA . HIS A 1 20 ? 6.912 -10.283 4.272 1.00 0.00 11 HIS A CA 15
ATOM 23124 C C . HIS A 1 20 ? 6.042 -9.044 4.053 1.00 0.00 11 HIS A C 15
ATOM 23125 O O . HIS A 1 20 ? 6.107 -8.091 4.828 1.00 0.00 11 HIS A O 15
ATOM 23139 N N . TRP A 1 21 ? 5.247 -9.097 2.994 1.00 0.00 12 TRP A N 15
ATOM 23140 C CA . TRP A 1 21 ? 4.365 -7.991 2.664 1.00 0.00 12 TRP A CA 15
ATOM 23141 C C . TRP A 1 21 ? 3.630 -7.576 3.940 1.00 0.00 12 TRP A C 15
ATOM 23142 O O . TRP A 1 21 ? 3.564 -6.391 4.265 1.00 0.00 12 TRP A O 15
ATOM 23163 N N . PHE A 1 22 ? 3.096 -8.574 4.629 1.00 0.00 13 PHE A N 15
ATOM 23164 C CA . PHE A 1 22 ? 2.368 -8.327 5.862 1.00 0.00 13 PHE A CA 15
ATOM 23165 C C . PHE A 1 22 ? 3.156 -7.397 6.787 1.00 0.00 13 PHE A C 15
ATOM 23166 O O . PHE A 1 22 ? 2.594 -6.469 7.367 1.00 0.00 13 PHE A O 15
ATOM 23183 N N . GLY A 1 23 ? 4.446 -7.678 6.897 1.00 0.00 14 GLY A N 15
ATOM 23184 C CA . GLY A 1 23 ? 5.317 -6.879 7.741 1.00 0.00 14 GLY A CA 15
ATOM 23185 C C . GLY A 1 23 ? 5.529 -5.485 7.147 1.00 0.00 14 GLY A C 15
ATOM 23186 O O . GLY A 1 23 ? 5.684 -4.510 7.881 1.00 0.00 14 GLY A O 15
ATOM 23190 N N . PHE A 1 24 ? 5.529 -5.435 5.823 1.00 0.00 15 PHE A N 15
ATOM 23191 C CA . PHE A 1 24 ? 5.719 -4.176 5.122 1.00 0.00 15 PHE A CA 15
ATOM 23192 C C . PHE A 1 24 ? 4.466 -3.302 5.215 1.00 0.00 15 PHE A C 15
ATOM 23193 O O . PHE A 1 24 ? 4.558 -2.076 5.199 1.00 0.00 15 PHE A O 15
ATOM 23210 N N . GLY A 1 25 ? 3.325 -3.968 5.309 1.00 0.00 16 GLY A N 15
ATOM 23211 C CA . GLY A 1 25 ? 2.056 -3.267 5.405 1.00 0.00 16 GLY A CA 15
ATOM 23212 C C . GLY A 1 25 ? 1.835 -2.722 6.817 1.00 0.00 16 GLY A C 15
ATOM 23213 O O . GLY A 1 25 ? 1.395 -1.586 6.986 1.00 0.00 16 GLY A O 15
ATOM 23217 N N . TYR A 1 26 ? 2.152 -3.557 7.795 1.00 0.00 17 TYR A N 15
ATOM 23218 C CA . TYR A 1 26 ? 1.994 -3.172 9.188 1.00 0.00 17 TYR A CA 15
ATOM 23219 C C . TYR A 1 26 ? 2.956 -2.041 9.557 1.00 0.00 17 TYR A C 15
ATOM 23220 O O . TYR A 1 26 ? 2.554 -1.058 10.178 1.00 0.00 17 TYR A O 15
ATOM 23238 N N . ALA A 1 27 ? 4.207 -2.217 9.158 1.00 0.00 18 ALA A N 15
ATOM 23239 C CA . ALA A 1 27 ? 5.229 -1.224 9.439 1.00 0.00 18 ALA A CA 15
ATOM 23240 C C . ALA A 1 27 ? 4.928 0.050 8.646 1.00 0.00 18 ALA A C 15
ATOM 23241 O O . ALA A 1 27 ? 4.923 1.146 9.204 1.00 0.00 18 ALA A O 15
ATOM 23248 N N . ALA A 1 28 ? 4.683 -0.138 7.357 1.00 0.00 19 ALA A N 15
ATOM 23249 C CA . ALA A 1 28 ? 4.381 0.982 6.482 1.00 0.00 19 ALA A CA 15
ATOM 23250 C C . ALA A 1 28 ? 3.080 1.644 6.938 1.00 0.00 19 ALA A C 15
ATOM 23251 O O . ALA A 1 28 ? 2.852 2.823 6.671 1.00 0.00 19 ALA A O 15
ATOM 23258 N N . LEU A 1 29 ? 2.260 0.857 7.619 1.00 0.00 20 LEU A N 15
ATOM 23259 C CA . LEU A 1 29 ? 0.987 1.352 8.114 1.00 0.00 20 LEU A CA 15
ATOM 23260 C C . LEU A 1 29 ? 1.236 2.308 9.283 1.00 0.00 20 LEU A C 15
ATOM 23261 O O . LEU A 1 29 ? 0.696 3.412 9.311 1.00 0.00 20 LEU A O 15
ATOM 23277 N N . VAL A 1 30 ? 2.054 1.847 10.218 1.00 0.00 21 VAL A N 15
ATOM 23278 C CA . VAL A 1 30 ? 2.381 2.648 11.385 1.00 0.00 21 VAL A CA 15
ATOM 23279 C C . VAL A 1 30 ? 2.990 3.977 10.933 1.00 0.00 21 VAL A C 15
ATOM 23280 O O . VAL A 1 30 ? 2.486 5.044 11.279 1.00 0.00 21 VAL A O 15
ATOM 23293 N N . ALA A 1 31 ? 4.065 3.868 10.167 1.00 0.00 22 ALA A N 15
ATOM 23294 C CA . ALA A 1 31 ? 4.748 5.048 9.663 1.00 0.00 22 ALA A CA 15
ATOM 23295 C C . ALA A 1 31 ? 3.790 5.847 8.778 1.00 0.00 22 ALA A C 15
ATOM 23296 O O . ALA A 1 31 ? 3.814 7.077 8.784 1.00 0.00 22 ALA A O 15
ATOM 23303 N N . SER A 1 32 ? 2.969 5.116 8.039 1.00 0.00 23 SER A N 15
ATOM 23304 C CA . SER A 1 32 ? 2.004 5.742 7.150 1.00 0.00 23 SER A CA 15
ATOM 23305 C C . SER A 1 32 ? 1.185 6.782 7.917 1.00 0.00 23 SER A C 15
ATOM 23306 O O . SER A 1 32 ? 1.369 7.984 7.729 1.00 0.00 23 SER A O 15
ATOM 23314 N N . GLY A 1 33 ? 0.297 6.282 8.764 1.00 0.00 24 GLY A N 15
ATOM 23315 C CA . GLY A 1 33 ? -0.552 7.153 9.559 1.00 0.00 24 GLY A CA 15
ATOM 23316 C C . GLY A 1 33 ? 0.279 7.978 10.543 1.00 0.00 24 GLY A C 15
ATOM 23317 O O . GLY A 1 33 ? -0.196 8.981 11.074 1.00 0.00 24 GLY A O 15
ATOM 23321 N N . GLY A 1 34 ? 1.506 7.525 10.758 1.00 0.00 25 GLY A N 15
ATOM 23322 C CA . GLY A 1 34 ? 2.407 8.209 11.669 1.00 0.00 25 GLY A CA 15
ATOM 23323 C C . GLY A 1 34 ? 2.714 9.625 11.177 1.00 0.00 25 GLY A C 15
ATOM 23324 O O . GLY A 1 34 ? 2.258 10.604 11.767 1.00 0.00 25 GLY A O 15
ATOM 23328 N N . ILE A 1 35 ? 3.485 9.689 10.101 1.00 0.00 26 ILE A N 15
ATOM 23329 C CA . ILE A 1 35 ? 3.859 10.969 9.523 1.00 0.00 26 ILE A CA 15
ATOM 23330 C C . ILE A 1 35 ? 2.625 11.618 8.893 1.00 0.00 26 ILE A C 15
ATOM 23331 O O . ILE A 1 35 ? 2.374 12.805 9.092 1.00 0.00 26 ILE A O 15
ATOM 23347 N N . ILE A 1 36 ? 1.888 10.810 8.144 1.00 0.00 27 ILE A N 15
ATOM 23348 C CA . ILE A 1 36 ? 0.687 11.291 7.483 1.00 0.00 27 ILE A CA 15
ATOM 23349 C C . ILE A 1 36 ? -0.298 11.806 8.535 1.00 0.00 27 ILE A C 15
ATOM 23350 O O . ILE A 1 36 ? -1.143 12.649 8.240 1.00 0.00 27 ILE A O 15
ATOM 23366 N N . GLY A 1 37 ? -0.155 11.277 9.742 1.00 0.00 28 GLY A N 15
ATOM 23367 C CA . GLY A 1 37 ? -1.022 11.672 10.839 1.00 0.00 28 GLY A CA 15
ATOM 23368 C C . GLY A 1 37 ? -0.621 13.043 11.388 1.00 0.00 28 GLY A C 15
ATOM 23369 O O . GLY A 1 37 ? -1.357 14.016 11.235 1.00 0.00 28 GLY A O 15
ATOM 23373 N N . TYR A 1 38 ? 0.545 13.076 12.016 1.00 0.00 29 TYR A N 15
ATOM 23374 C CA . TYR A 1 38 ? 1.053 14.311 12.588 1.00 0.00 29 TYR A CA 15
ATOM 23375 C C . TYR A 1 38 ? 0.978 15.456 11.575 1.00 0.00 29 TYR A C 15
ATOM 23376 O O . TYR A 1 38 ? 0.624 16.580 11.929 1.00 0.00 29 TYR A O 15
ATOM 23394 N N . VAL A 1 39 ? 1.316 15.131 10.336 1.00 0.00 30 VAL A N 15
ATOM 23395 C CA . VAL A 1 39 ? 1.291 16.118 9.270 1.00 0.00 30 VAL A CA 15
ATOM 23396 C C . VAL A 1 39 ? -0.130 16.225 8.714 1.00 0.00 30 VAL A C 15
ATOM 23397 O O . VAL A 1 39 ? -0.508 17.258 8.163 1.00 0.00 30 VAL A O 15
ATOM 23410 N N . LYS A 1 40 ? -0.878 15.144 8.877 1.00 0.00 31 LYS A N 15
ATOM 23411 C CA . LYS A 1 40 ? -2.249 15.104 8.398 1.00 0.00 31 LYS A CA 15
ATOM 23412 C C . LYS A 1 40 ? -2.268 14.580 6.961 1.00 0.00 31 LYS A C 15
ATOM 23413 O O . LYS A 1 40 ? -2.996 13.639 6.649 1.00 0.00 31 LYS A O 15
ATOM 23432 N N . ALA A 1 41 ? -1.459 15.212 6.124 1.00 0.00 32 ALA A N 15
ATOM 23433 C CA . ALA A 1 41 ? -1.373 14.821 4.727 1.00 0.00 32 ALA A CA 15
ATOM 23434 C C . ALA A 1 41 ? -0.809 15.985 3.910 1.00 0.00 32 ALA A C 15
ATOM 23435 O O . ALA A 1 41 ? -1.322 16.301 2.837 1.00 0.00 32 ALA A O 15
ATOM 23442 N N . GLY A 1 42 ? 0.239 16.591 4.447 1.00 0.00 33 GLY A N 15
ATOM 23443 C CA . GLY A 1 42 ? 0.878 17.713 3.781 1.00 0.00 33 GLY A CA 15
ATOM 23444 C C . GLY A 1 42 ? 0.891 17.515 2.264 1.00 0.00 33 GLY A C 15
ATOM 23445 O O . GLY A 1 42 ? 0.700 18.467 1.509 1.00 0.00 33 GLY A O 15
ATOM 23449 N N . SER A 1 43 ? 1.119 16.273 1.864 1.00 0.00 34 SER A N 15
ATOM 23450 C CA . SER A 1 43 ? 1.160 15.938 0.450 1.00 0.00 34 SER A CA 15
ATOM 23451 C C . SER A 1 43 ? 2.298 16.698 -0.235 1.00 0.00 34 SER A C 15
ATOM 23452 O O . SER A 1 43 ? 2.094 17.797 -0.748 1.00 0.00 34 SER A O 15
ATOM 23460 N N . VAL A 1 44 ? 3.470 16.081 -0.221 1.00 0.00 35 VAL A N 15
ATOM 23461 C CA . VAL A 1 44 ? 4.641 16.686 -0.835 1.00 0.00 35 VAL A CA 15
ATOM 23462 C C . VAL A 1 44 ? 5.886 15.888 -0.443 1.00 0.00 35 VAL A C 15
ATOM 23463 O O . VAL A 1 44 ? 6.618 15.408 -1.307 1.00 0.00 35 VAL A O 15
ATOM 23476 N N . PRO A 1 45 ? 6.094 15.768 0.896 1.00 0.00 36 PRO A N 15
ATOM 23477 C CA . PRO A 1 45 ? 7.238 15.036 1.413 1.00 0.00 36 PRO A CA 15
ATOM 23478 C C . PRO A 1 45 ? 7.032 13.527 1.274 1.00 0.00 36 PRO A C 15
ATOM 23479 O O . PRO A 1 45 ? 7.805 12.851 0.597 1.00 0.00 36 PRO A O 15
ATOM 23490 N N . SER A 1 46 ? 5.986 13.042 1.926 1.00 0.00 37 SER A N 15
ATOM 23491 C CA . SER A 1 46 ? 5.668 11.625 1.884 1.00 0.00 37 SER A CA 15
ATOM 23492 C C . SER A 1 46 ? 5.354 11.201 0.448 1.00 0.00 37 SER A C 15
ATOM 23493 O O . SER A 1 46 ? 5.940 10.248 -0.064 1.00 0.00 37 SER A O 15
ATOM 23501 N N . LEU A 1 47 ? 4.431 11.930 -0.162 1.00 0.00 38 LEU A N 15
ATOM 23502 C CA . LEU A 1 47 ? 4.032 11.642 -1.529 1.00 0.00 38 LEU A CA 15
ATOM 23503 C C . LEU A 1 47 ? 5.282 11.474 -2.396 1.00 0.00 38 LEU A C 15
ATOM 23504 O O . LEU A 1 47 ? 5.443 10.458 -3.069 1.00 0.00 38 LEU A O 15
ATOM 23520 N N . ALA A 1 48 ? 6.135 12.487 -2.350 1.00 0.00 39 ALA A N 15
ATOM 23521 C CA . ALA A 1 48 ? 7.365 12.465 -3.123 1.00 0.00 39 ALA A CA 15
ATOM 23522 C C . ALA A 1 48 ? 8.101 11.149 -2.864 1.00 0.00 39 ALA A C 15
ATOM 23523 O O . ALA A 1 48 ? 8.605 10.522 -3.795 1.00 0.00 39 ALA A O 15
ATOM 23530 N N . ALA A 1 49 ? 8.139 10.768 -1.596 1.00 0.00 40 ALA A N 15
ATOM 23531 C CA . ALA A 1 49 ? 8.804 9.537 -1.204 1.00 0.00 40 ALA A CA 15
ATOM 23532 C C . ALA A 1 49 ? 7.995 8.341 -1.709 1.00 0.00 40 ALA A C 15
ATOM 23533 O O . ALA A 1 49 ? 8.558 7.294 -2.023 1.00 0.00 40 ALA A O 15
ATOM 23540 N N . GLY A 1 50 ? 6.686 8.537 -1.773 1.00 0.00 41 GLY A N 15
ATOM 23541 C CA . GLY A 1 50 ? 5.794 7.488 -2.235 1.00 0.00 41 GLY A CA 15
ATOM 23542 C C . GLY A 1 50 ? 6.067 7.142 -3.700 1.00 0.00 41 GLY A C 15
ATOM 23543 O O . GLY A 1 50 ? 5.998 5.977 -4.090 1.00 0.00 41 GLY A O 15
ATOM 23547 N N . LEU A 1 51 ? 6.371 8.175 -4.472 1.00 0.00 42 LEU A N 15
ATOM 23548 C CA . LEU A 1 51 ? 6.654 7.995 -5.886 1.00 0.00 42 LEU A CA 15
ATOM 23549 C C . LEU A 1 51 ? 8.012 7.307 -6.045 1.00 0.00 42 LEU A C 15
ATOM 23550 O O . LEU A 1 51 ? 8.105 6.245 -6.659 1.00 0.00 42 LEU A O 15
ATOM 23566 N N . LEU A 1 52 ? 9.030 7.941 -5.483 1.00 0.00 43 LEU A N 15
ATOM 23567 C CA . LEU A 1 52 ? 10.378 7.403 -5.555 1.00 0.00 43 LEU A CA 15
ATOM 23568 C C . LEU A 1 52 ? 10.352 5.921 -5.178 1.00 0.00 43 LEU A C 15
ATOM 23569 O O . LEU A 1 52 ? 10.539 5.056 -6.033 1.00 0.00 43 LEU A O 15
ATOM 23585 N N . PHE A 1 53 ? 10.119 5.672 -3.898 1.00 0.00 44 PHE A N 15
ATOM 23586 C CA . PHE A 1 53 ? 10.066 4.309 -3.398 1.00 0.00 44 PHE A CA 15
ATOM 23587 C C . PHE A 1 53 ? 8.925 3.529 -4.052 1.00 0.00 44 PHE A C 15
ATOM 23588 O O . PHE A 1 53 ? 8.951 2.299 -4.092 1.00 0.00 44 PHE A O 15
ATOM 23605 N N . GLY A 1 54 ? 7.949 4.275 -4.550 1.00 0.00 45 GLY A N 15
ATOM 23606 C CA . GLY A 1 54 ? 6.801 3.668 -5.201 1.00 0.00 45 GLY A CA 15
ATOM 23607 C C . GLY A 1 54 ? 7.242 2.702 -6.303 1.00 0.00 45 GLY A C 15
ATOM 23608 O O . GLY A 1 54 ? 7.151 1.486 -6.140 1.00 0.00 45 GLY A O 15
ATOM 23612 N N . SER A 1 55 ? 7.709 3.279 -7.399 1.00 0.00 46 SER A N 15
ATOM 23613 C CA . SER A 1 55 ? 8.165 2.485 -8.528 1.00 0.00 46 SER A CA 15
ATOM 23614 C C . SER A 1 55 ? 9.461 1.757 -8.166 1.00 0.00 46 SER A C 15
ATOM 23615 O O . SER A 1 55 ? 9.628 0.582 -8.487 1.00 0.00 46 SER A O 15
ATOM 23623 N N . LEU A 1 56 ? 10.347 2.487 -7.503 1.00 0.00 47 LEU A N 15
ATOM 23624 C CA . LEU A 1 56 ? 11.623 1.926 -7.095 1.00 0.00 47 LEU A CA 15
ATOM 23625 C C . LEU A 1 56 ? 11.386 0.589 -6.390 1.00 0.00 47 LEU A C 15
ATOM 23626 O O . LEU A 1 56 ? 12.113 -0.376 -6.620 1.00 0.00 47 LEU A O 15
ATOM 23642 N N . ALA A 1 57 ? 10.364 0.574 -5.546 1.00 0.00 48 ALA A N 15
ATOM 23643 C CA . ALA A 1 57 ? 10.022 -0.629 -4.806 1.00 0.00 48 ALA A CA 15
ATOM 23644 C C . ALA A 1 57 ? 9.393 -1.647 -5.760 1.00 0.00 48 ALA A C 15
ATOM 23645 O O . ALA A 1 57 ? 10.015 -2.652 -6.098 1.00 0.00 48 ALA A O 15
ATOM 23652 N N . GLY A 1 58 ? 8.167 -1.351 -6.166 1.00 0.00 49 GLY A N 15
ATOM 23653 C CA . GLY A 1 58 ? 7.448 -2.228 -7.074 1.00 0.00 49 GLY A CA 15
ATOM 23654 C C . GLY A 1 58 ? 8.376 -2.773 -8.161 1.00 0.00 49 GLY A C 15
ATOM 23655 O O . GLY A 1 58 ? 8.655 -3.970 -8.202 1.00 0.00 49 GLY A O 15
ATOM 23659 N N . LEU A 1 59 ? 8.830 -1.867 -9.016 1.00 0.00 50 LEU A N 15
ATOM 23660 C CA . LEU A 1 59 ? 9.721 -2.243 -10.100 1.00 0.00 50 LEU A CA 15
ATOM 23661 C C . LEU A 1 59 ? 10.996 -2.856 -9.518 1.00 0.00 50 LEU A C 15
ATOM 23662 O O . LEU A 1 59 ? 11.523 -3.829 -10.056 1.00 0.00 50 LEU A O 15
ATOM 23678 N N . GLY A 1 60 ? 11.455 -2.262 -8.426 1.00 0.00 51 GLY A N 15
ATOM 23679 C CA . GLY A 1 60 ? 12.658 -2.738 -7.765 1.00 0.00 51 GLY A CA 15
ATOM 23680 C C . GLY A 1 60 ? 12.727 -4.266 -7.785 1.00 0.00 51 GLY A C 15
ATOM 23681 O O . GLY A 1 60 ? 13.671 -4.841 -8.324 1.00 0.00 51 GLY A O 15
ATOM 23685 N N . ALA A 1 61 ? 11.714 -4.880 -7.191 1.00 0.00 52 ALA A N 15
ATOM 23686 C CA . ALA A 1 61 ? 11.648 -6.330 -7.134 1.00 0.00 52 ALA A CA 15
ATOM 23687 C C . ALA A 1 61 ? 10.972 -6.856 -8.402 1.00 0.00 52 ALA A C 15
ATOM 23688 O O . ALA A 1 61 ? 11.027 -8.051 -8.690 1.00 0.00 52 ALA A O 15
ATOM 23695 N N . TYR A 1 62 ? 10.349 -5.938 -9.127 1.00 0.00 53 TYR A N 15
ATOM 23696 C CA . TYR A 1 62 ? 9.663 -6.294 -10.357 1.00 0.00 53 TYR A CA 15
ATOM 23697 C C . TYR A 1 62 ? 10.282 -5.575 -11.557 1.00 0.00 53 TYR A C 15
ATOM 23698 O O . TYR A 1 62 ? 9.571 -4.964 -12.354 1.00 0.00 53 TYR A O 15
ATOM 23716 N N . GLN A 1 63 ? 11.600 -5.672 -11.649 1.00 0.00 54 GLN A N 15
ATOM 23717 C CA . GLN A 1 63 ? 12.323 -5.039 -12.739 1.00 0.00 54 GLN A CA 15
ATOM 23718 C C . GLN A 1 63 ? 13.826 -5.287 -12.595 1.00 0.00 54 GLN A C 15
ATOM 23719 O O . GLN A 1 63 ? 14.375 -6.184 -13.233 1.00 0.00 54 GLN A O 15
ATOM 23733 N N . LEU A 1 64 ? 14.449 -4.477 -11.751 1.00 0.00 55 LEU A N 15
ATOM 23734 C CA . LEU A 1 64 ? 15.877 -4.598 -11.515 1.00 0.00 55 LEU A CA 15
ATOM 23735 C C . LEU A 1 64 ? 16.322 -3.506 -10.539 1.00 0.00 55 LEU A C 15
ATOM 23736 O O . LEU A 1 64 ? 16.553 -2.367 -10.941 1.00 0.00 55 LEU A O 15
ATOM 23752 N N . SER A 1 65 ? 16.429 -3.893 -9.277 1.00 0.00 56 SER A N 15
ATOM 23753 C CA . SER A 1 65 ? 16.843 -2.961 -8.241 1.00 0.00 56 SER A CA 15
ATOM 23754 C C . SER A 1 65 ? 16.628 -3.585 -6.860 1.00 0.00 56 SER A C 15
ATOM 23755 O O . SER A 1 65 ? 16.180 -2.911 -5.934 1.00 0.00 56 SER A O 15
ATOM 23763 N N . GLN A 1 66 ? 16.958 -4.865 -6.767 1.00 0.00 57 GLN A N 15
ATOM 23764 C CA . GLN A 1 66 ? 16.806 -5.587 -5.515 1.00 0.00 57 GLN A CA 15
ATOM 23765 C C . GLN A 1 66 ? 17.116 -7.071 -5.717 1.00 0.00 57 GLN A C 15
ATOM 23766 O O . GLN A 1 66 ? 16.209 -7.874 -5.935 1.00 0.00 57 GLN A O 15
ATOM 23780 N N . ASP A 1 67 ? 18.399 -7.392 -5.638 1.00 0.00 58 ASP A N 15
ATOM 23781 C CA . ASP A 1 67 ? 18.839 -8.766 -5.810 1.00 0.00 58 ASP A CA 15
ATOM 23782 C C . ASP A 1 67 ? 18.520 -9.224 -7.235 1.00 0.00 58 ASP A C 15
ATOM 23783 O O . ASP A 1 67 ? 17.396 -9.061 -7.706 1.00 0.00 58 ASP A O 15
ATOM 23792 N N . PRO A 1 68 ? 19.557 -9.804 -7.897 1.00 0.00 59 PRO A N 15
ATOM 23793 C CA . PRO A 1 68 ? 19.399 -10.287 -9.258 1.00 0.00 59 PRO A CA 15
ATOM 23794 C C . PRO A 1 68 ? 18.605 -11.594 -9.287 1.00 0.00 59 PRO A C 15
ATOM 23795 O O . PRO A 1 68 ? 17.749 -11.785 -10.150 1.00 0.00 59 PRO A O 15
ATOM 23806 N N . ARG A 1 69 ? 18.917 -12.460 -8.334 1.00 0.00 60 ARG A N 15
ATOM 23807 C CA . ARG A 1 69 ? 18.243 -13.744 -8.240 1.00 0.00 60 ARG A CA 15
ATOM 23808 C C . ARG A 1 69 ? 16.729 -13.543 -8.142 1.00 0.00 60 ARG A C 15
ATOM 23809 O O . ARG A 1 69 ? 15.991 -13.906 -9.057 1.00 0.00 60 ARG A O 15
ATOM 23830 N N . ASN A 1 70 ? 16.312 -12.965 -7.025 1.00 0.00 61 ASN A N 15
ATOM 23831 C CA . ASN A 1 70 ? 14.900 -12.711 -6.796 1.00 0.00 61 ASN A CA 15
ATOM 23832 C C . ASN A 1 70 ? 14.275 -12.143 -8.072 1.00 0.00 61 ASN A C 15
ATOM 23833 O O . ASN A 1 70 ? 13.277 -12.666 -8.565 1.00 0.00 61 ASN A O 15
ATOM 23844 N N . VAL A 1 71 ? 14.888 -11.079 -8.569 1.00 0.00 62 VAL A N 15
ATOM 23845 C CA . VAL A 1 71 ? 14.404 -10.433 -9.778 1.00 0.00 62 VAL A CA 15
ATOM 23846 C C . VAL A 1 71 ? 14.074 -11.500 -10.823 1.00 0.00 62 VAL A C 15
ATOM 23847 O O . VAL A 1 71 ? 13.004 -11.470 -11.430 1.00 0.00 62 VAL A O 15
ATOM 23860 N N . TRP A 1 72 ? 15.012 -12.418 -11.002 1.00 0.00 63 TRP A N 15
ATOM 23861 C CA . TRP A 1 72 ? 14.834 -13.493 -11.964 1.00 0.00 63 TRP A CA 15
ATOM 23862 C C . TRP A 1 72 ? 13.537 -14.227 -11.618 1.00 0.00 63 TRP A C 15
ATOM 23863 O O . TRP A 1 72 ? 12.718 -14.495 -12.496 1.00 0.00 63 TRP A O 15
ATOM 23884 N N . VAL A 1 73 ? 13.390 -14.532 -10.337 1.00 0.00 64 VAL A N 15
ATOM 23885 C CA . VAL A 1 73 ? 12.207 -15.230 -9.865 1.00 0.00 64 VAL A CA 15
ATOM 23886 C C . VAL A 1 73 ? 10.959 -14.442 -10.270 1.00 0.00 64 VAL A C 15
ATOM 23887 O O . VAL A 1 73 ? 9.907 -15.026 -10.523 1.00 0.00 64 VAL A O 15
ATOM 23900 N N . PHE A 1 74 ? 11.119 -13.127 -10.320 1.00 0.00 65 PHE A N 15
ATOM 23901 C CA . PHE A 1 74 ? 10.019 -12.253 -10.690 1.00 0.00 65 PHE A CA 15
ATOM 23902 C C . PHE A 1 74 ? 9.830 -12.223 -12.208 1.00 0.00 65 PHE A C 15
ATOM 23903 O O . PHE A 1 74 ? 8.727 -11.982 -12.696 1.00 0.00 65 PHE A O 15
ATOM 23920 N N . LEU A 1 75 ? 10.924 -12.470 -12.914 1.00 0.00 66 LEU A N 15
ATOM 23921 C CA . LEU A 1 75 ? 10.893 -12.474 -14.366 1.00 0.00 66 LEU A CA 15
ATOM 23922 C C . LEU A 1 75 ? 10.052 -13.657 -14.851 1.00 0.00 66 LEU A C 15
ATOM 23923 O O . LEU A 1 75 ? 9.166 -13.492 -15.688 1.00 0.00 66 LEU A O 15
ATOM 23939 N N . ALA A 1 76 ? 10.359 -14.824 -14.304 1.00 0.00 67 ALA A N 15
ATOM 23940 C CA . ALA A 1 76 ? 9.643 -16.034 -14.670 1.00 0.00 67 ALA A CA 15
ATOM 23941 C C . ALA A 1 76 ? 8.233 -15.985 -14.078 1.00 0.00 67 ALA A C 15
ATOM 23942 O O . ALA A 1 76 ? 7.261 -16.322 -14.752 1.00 0.00 67 ALA A O 15
ATOM 23949 N N . THR A 1 77 ? 8.166 -15.564 -12.823 1.00 0.00 68 THR A N 15
ATOM 23950 C CA . THR A 1 77 ? 6.892 -15.467 -12.132 1.00 0.00 68 THR A CA 15
ATOM 23951 C C . THR A 1 77 ? 5.891 -14.668 -12.969 1.00 0.00 68 THR A C 15
ATOM 23952 O O . THR A 1 77 ? 4.938 -15.229 -13.507 1.00 0.00 68 THR A O 15
ATOM 23963 N N . SER A 1 78 ? 6.143 -13.370 -13.054 1.00 0.00 69 SER A N 15
ATOM 23964 C CA . SER A 1 78 ? 5.276 -12.487 -13.816 1.00 0.00 69 SER A CA 15
ATOM 23965 C C . SER A 1 78 ? 5.382 -12.810 -15.308 1.00 0.00 69 SER A C 15
ATOM 23966 O O . SER A 1 78 ? 4.466 -12.520 -16.076 1.00 0.00 69 SER A O 15
ATOM 23974 N N . GLY A 1 79 ? 6.507 -13.407 -15.673 1.00 0.00 70 GLY A N 15
ATOM 23975 C CA . GLY A 1 79 ? 6.745 -13.772 -17.059 1.00 0.00 70 GLY A CA 15
ATOM 23976 C C . GLY A 1 79 ? 5.581 -14.594 -17.616 1.00 0.00 70 GLY A C 15
ATOM 23977 O O . GLY A 1 79 ? 4.957 -14.205 -18.602 1.00 0.00 70 GLY A O 15
ATOM 23981 N N . THR A 1 80 ? 5.324 -15.716 -16.961 1.00 0.00 71 THR A N 15
ATOM 23982 C CA . THR A 1 80 ? 4.246 -16.597 -17.378 1.00 0.00 71 THR A CA 15
ATOM 23983 C C . THR A 1 80 ? 2.907 -16.095 -16.835 1.00 0.00 71 THR A C 15
ATOM 23984 O O . THR A 1 80 ? 1.928 -16.000 -17.575 1.00 0.00 71 THR A O 15
ATOM 23995 N N . LEU A 1 81 ? 2.906 -15.786 -15.546 1.00 0.00 72 LEU A N 15
ATOM 23996 C CA . LEU A 1 81 ? 1.703 -15.297 -14.895 1.00 0.00 72 LEU A CA 15
ATOM 23997 C C . LEU A 1 81 ? 1.065 -14.209 -15.762 1.00 0.00 72 LEU A C 15
ATOM 23998 O O . LEU A 1 81 ? -0.098 -14.319 -16.147 1.00 0.00 72 LEU A O 15
ATOM 24014 N N . ALA A 1 82 ? 1.855 -13.183 -16.043 1.00 0.00 73 ALA A N 15
ATOM 24015 C CA . ALA A 1 82 ? 1.383 -12.076 -16.857 1.00 0.00 73 ALA A CA 15
ATOM 24016 C C . ALA A 1 82 ? 1.429 -12.477 -18.333 1.00 0.00 73 ALA A C 15
ATOM 24017 O O . ALA A 1 82 ? 0.580 -12.062 -19.120 1.00 0.00 73 ALA A O 15
ATOM 24024 N N . GLY A 1 83 ? 2.430 -13.280 -18.663 1.00 0.00 74 GLY A N 15
ATOM 24025 C CA . GLY A 1 83 ? 2.599 -13.743 -20.031 1.00 0.00 74 GLY A CA 15
ATOM 24026 C C . GLY A 1 83 ? 1.275 -14.252 -20.604 1.00 0.00 74 GLY A C 15
ATOM 24027 O O . GLY A 1 83 ? 0.975 -14.027 -21.776 1.00 0.00 74 GLY A O 15
ATOM 24031 N N . ILE A 1 84 ? 0.519 -14.928 -19.752 1.00 0.00 75 ILE A N 15
ATOM 24032 C CA . ILE A 1 84 ? -0.766 -15.471 -20.160 1.00 0.00 75 ILE A CA 15
ATOM 24033 C C . ILE A 1 84 ? -1.686 -14.326 -20.588 1.00 0.00 75 ILE A C 15
ATOM 24034 O O . ILE A 1 84 ? -2.091 -14.250 -21.747 1.00 0.00 75 ILE A O 15
ATOM 24050 N N . MET A 1 85 ? -1.990 -13.463 -19.629 1.00 0.00 76 MET A N 15
ATOM 24051 C CA . MET A 1 85 ? -2.854 -12.325 -19.891 1.00 0.00 76 MET A CA 15
ATOM 24052 C C . MET A 1 85 ? -2.086 -11.203 -20.592 1.00 0.00 76 MET A C 15
ATOM 24053 O O . MET A 1 85 ? -0.908 -11.357 -20.910 1.00 0.00 76 MET A O 15
ATOM 24067 N N . GLY A 1 86 ? -2.784 -10.099 -20.811 1.00 0.00 77 GLY A N 15
ATOM 24068 C CA . GLY A 1 86 ? -2.183 -8.951 -21.468 1.00 0.00 77 GLY A CA 15
ATOM 24069 C C . GLY A 1 86 ? -2.324 -7.692 -20.610 1.00 0.00 77 GLY A C 15
ATOM 24070 O O . GLY A 1 86 ? -2.886 -7.741 -19.517 1.00 0.00 77 GLY A O 15
ATOM 24074 N N . MET A 1 87 ? -1.803 -6.594 -21.137 1.00 0.00 78 MET A N 15
ATOM 24075 C CA . MET A 1 87 ? -1.863 -5.324 -20.433 1.00 0.00 78 MET A CA 15
ATOM 24076 C C . MET A 1 87 ? -1.599 -5.513 -18.938 1.00 0.00 78 MET A C 15
ATOM 24077 O O . MET A 1 87 ? -2.492 -5.315 -18.116 1.00 0.00 78 MET A O 15
ATOM 24091 N N . ARG A 1 88 ? -0.367 -5.893 -18.631 1.00 0.00 79 ARG A N 15
ATOM 24092 C CA . ARG A 1 88 ? 0.026 -6.111 -17.249 1.00 0.00 79 ARG A CA 15
ATOM 24093 C C . ARG A 1 88 ? -0.985 -7.020 -16.546 1.00 0.00 79 ARG A C 15
ATOM 24094 O O . ARG A 1 88 ? -0.862 -8.243 -16.592 1.00 0.00 79 ARG A O 15
ATOM 24115 N N . PHE A 1 89 ? -1.961 -6.386 -15.913 1.00 0.00 80 PHE A N 15
ATOM 24116 C CA . PHE A 1 89 ? -2.992 -7.122 -15.201 1.00 0.00 80 PHE A CA 15
ATOM 24117 C C . PHE A 1 89 ? -2.410 -7.845 -13.984 1.00 0.00 80 PHE A C 15
ATOM 24118 O O . PHE A 1 89 ? -1.534 -8.696 -14.124 1.00 0.00 80 PHE A O 15
ATOM 24135 N N . TYR A 1 90 ? -2.921 -7.478 -12.818 1.00 0.00 81 TYR A N 15
ATOM 24136 C CA . TYR A 1 90 ? -2.462 -8.080 -11.578 1.00 0.00 81 TYR A CA 15
ATOM 24137 C C . TYR A 1 90 ? -3.633 -8.331 -10.625 1.00 0.00 81 TYR A C 15
ATOM 24138 O O . TYR A 1 90 ? -3.591 -7.924 -9.465 1.00 0.00 81 TYR A O 15
ATOM 24156 N N . HIS A 1 91 ? -4.649 -9.000 -11.150 1.00 0.00 82 HIS A N 15
ATOM 24157 C CA . HIS A 1 91 ? -5.829 -9.309 -10.360 1.00 0.00 82 HIS A CA 15
ATOM 24158 C C . HIS A 1 91 ? -6.557 -8.014 -9.996 1.00 0.00 82 HIS A C 15
ATOM 24159 O O . HIS A 1 91 ? -5.937 -6.956 -9.895 1.00 0.00 82 HIS A O 15
ATOM 24173 N N . SER A 1 92 ? -7.862 -8.139 -9.808 1.00 0.00 83 SER A N 15
ATOM 24174 C CA . SER A 1 92 ? -8.681 -6.992 -9.456 1.00 0.00 83 SER A CA 15
ATOM 24175 C C . SER A 1 92 ? -10.140 -7.253 -9.838 1.00 0.00 83 SER A C 15
ATOM 24176 O O . SER A 1 92 ? -10.805 -6.382 -10.396 1.00 0.00 83 SER A O 15
ATOM 24184 N N . GLY A 1 93 ? -10.594 -8.457 -9.522 1.00 0.00 84 GLY A N 15
ATOM 24185 C CA . GLY A 1 93 ? -11.962 -8.844 -9.825 1.00 0.00 84 GLY A CA 15
ATOM 24186 C C . GLY A 1 93 ? -12.858 -8.698 -8.594 1.00 0.00 84 GLY A C 15
ATOM 24187 O O . GLY A 1 93 ? -14.029 -8.340 -8.713 1.00 0.00 84 GLY A O 15
ATOM 24191 N N . LYS A 1 94 ? -12.274 -8.983 -7.439 1.00 0.00 85 LYS A N 15
ATOM 24192 C CA . LYS A 1 94 ? -13.006 -8.888 -6.187 1.00 0.00 85 LYS A CA 15
ATOM 24193 C C . LYS A 1 94 ? -12.257 -9.665 -5.103 1.00 0.00 85 LYS A C 15
ATOM 24194 O O . LYS A 1 94 ? -12.772 -10.647 -4.570 1.00 0.00 85 LYS A O 15
ATOM 24213 N N . PHE A 1 95 ? -11.052 -9.197 -4.809 1.00 0.00 86 PHE A N 15
ATOM 24214 C CA . PHE A 1 95 ? -10.227 -9.836 -3.798 1.00 0.00 86 PHE A CA 15
ATOM 24215 C C . PHE A 1 95 ? -10.211 -9.018 -2.506 1.00 0.00 86 PHE A C 15
ATOM 24216 O O . PHE A 1 95 ? -9.417 -9.288 -1.606 1.00 0.00 86 PHE A O 15
ATOM 24233 N N . MET A 1 96 ? -11.098 -8.035 -2.454 1.00 0.00 87 MET A N 15
ATOM 24234 C CA . MET A 1 96 ? -11.196 -7.176 -1.287 1.00 0.00 87 MET A CA 15
ATOM 24235 C C . MET A 1 96 ? -9.819 -6.936 -0.665 1.00 0.00 87 MET A C 15
ATOM 24236 O O . MET A 1 96 ? -9.574 -7.320 0.477 1.00 0.00 87 MET A O 15
ATOM 24250 N N . PRO A 1 97 ? -8.933 -6.285 -1.466 1.00 0.00 88 PRO A N 15
ATOM 24251 C CA . PRO A 1 97 ? -7.587 -5.989 -1.007 1.00 0.00 88 PRO A CA 15
ATOM 24252 C C . PRO A 1 97 ? -7.590 -4.829 -0.009 1.00 0.00 88 PRO A C 15
ATOM 24253 O O . PRO A 1 97 ? -8.631 -4.492 0.552 1.00 0.00 88 PRO A O 15
ATOM 24264 N N . ALA A 1 98 ? -6.414 -4.250 0.181 1.00 0.00 89 ALA A N 15
ATOM 24265 C CA . ALA A 1 98 ? -6.268 -3.135 1.101 1.00 0.00 89 ALA A CA 15
ATOM 24266 C C . ALA A 1 98 ? -7.327 -2.077 0.785 1.00 0.00 89 ALA A C 15
ATOM 24267 O O . ALA A 1 98 ? -7.675 -1.267 1.642 1.00 0.00 89 ALA A O 15
ATOM 24274 N N . GLY A 1 99 ? -7.811 -2.120 -0.448 1.00 0.00 90 GLY A N 15
ATOM 24275 C CA . GLY A 1 99 ? -8.824 -1.175 -0.887 1.00 0.00 90 GLY A CA 15
ATOM 24276 C C . GLY A 1 99 ? -8.422 -0.516 -2.208 1.00 0.00 90 GLY A C 15
ATOM 24277 O O . GLY A 1 99 ? -8.482 0.705 -2.340 1.00 0.00 90 GLY A O 15
ATOM 24281 N N . LEU A 1 100 ? -8.023 -1.354 -3.154 1.00 0.00 91 LEU A N 15
ATOM 24282 C CA . LEU A 1 100 ? -7.612 -0.869 -4.460 1.00 0.00 91 LEU A CA 15
ATOM 24283 C C . LEU A 1 100 ? -8.788 -0.153 -5.126 1.00 0.00 91 LEU A C 15
ATOM 24284 O O . LEU A 1 100 ? -8.793 1.073 -5.235 1.00 0.00 91 LEU A O 15
ATOM 24300 N N . ILE A 1 101 ? -9.758 -0.948 -5.555 1.00 0.00 92 ILE A N 15
ATOM 24301 C CA . ILE A 1 101 ? -10.937 -0.406 -6.208 1.00 0.00 92 ILE A CA 15
ATOM 24302 C C . ILE A 1 101 ? -11.821 0.282 -5.165 1.00 0.00 92 ILE A C 15
ATOM 24303 O O . ILE A 1 101 ? -12.320 1.382 -5.398 1.00 0.00 92 ILE A O 15
ATOM 24319 N N . ALA A 1 102 ? -11.987 -0.395 -4.038 1.00 0.00 93 ALA A N 15
ATOM 24320 C CA . ALA A 1 102 ? -12.802 0.137 -2.959 1.00 0.00 93 ALA A CA 15
ATOM 24321 C C . ALA A 1 102 ? -12.241 1.492 -2.522 1.00 0.00 93 ALA A C 15
ATOM 24322 O O . ALA A 1 102 ? -12.913 2.515 -2.646 1.00 0.00 93 ALA A O 15
ATOM 24329 N N . GLY A 1 103 ? -11.015 1.455 -2.021 1.00 0.00 94 GLY A N 15
ATOM 24330 C CA . GLY A 1 103 ? -10.356 2.667 -1.565 1.00 0.00 94 GLY A CA 15
ATOM 24331 C C . GLY A 1 103 ? -10.391 3.749 -2.646 1.00 0.00 94 GLY A C 15
ATOM 24332 O O . GLY A 1 103 ? -10.752 4.893 -2.373 1.00 0.00 94 GLY A O 15
ATOM 24336 N N . ALA A 1 104 ? -10.009 3.350 -3.850 1.00 0.00 95 ALA A N 15
ATOM 24337 C CA . ALA A 1 104 ? -9.992 4.272 -4.973 1.00 0.00 95 ALA A CA 15
ATOM 24338 C C . ALA A 1 104 ? -11.331 5.007 -5.045 1.00 0.00 95 ALA A C 15
ATOM 24339 O O . ALA A 1 104 ? -11.369 6.236 -5.053 1.00 0.00 95 ALA A O 15
ATOM 24346 N N . SER A 1 105 ? -12.398 4.223 -5.097 1.00 0.00 96 SER A N 15
ATOM 24347 C CA . SER A 1 105 ? -13.737 4.784 -5.168 1.00 0.00 96 SER A CA 15
ATOM 24348 C C . SER A 1 105 ? -14.008 5.647 -3.935 1.00 0.00 96 SER A C 15
ATOM 24349 O O . SER A 1 105 ? -14.792 6.593 -3.995 1.00 0.00 96 SER A O 15
ATOM 24357 N N . LEU A 1 106 ? -13.345 5.291 -2.844 1.00 0.00 97 LEU A N 15
ATOM 24358 C CA . LEU A 1 106 ? -13.506 6.021 -1.598 1.00 0.00 97 LEU A CA 15
ATOM 24359 C C . LEU A 1 106 ? -12.777 7.362 -1.701 1.00 0.00 97 LEU A C 15
ATOM 24360 O O . LEU A 1 106 ? -13.150 8.328 -1.037 1.00 0.00 97 LEU A O 15
ATOM 24376 N N . LEU A 1 107 ? -11.750 7.379 -2.539 1.00 0.00 98 LEU A N 15
ATOM 24377 C CA . LEU A 1 107 ? -10.966 8.586 -2.737 1.00 0.00 98 LEU A CA 15
ATOM 24378 C C . LEU A 1 107 ? -11.754 9.564 -3.611 1.00 0.00 98 LEU A C 15
ATOM 24379 O O . LEU A 1 107 ? -11.848 10.749 -3.293 1.00 0.00 98 LEU A O 15
ATOM 24395 N N . MET A 1 108 ? -12.301 9.032 -4.694 1.00 0.00 99 MET A N 15
ATOM 24396 C CA . MET A 1 108 ? -13.079 9.843 -5.615 1.00 0.00 99 MET A CA 15
ATOM 24397 C C . MET A 1 108 ? -14.321 10.414 -4.928 1.00 0.00 99 MET A C 15
ATOM 24398 O O . MET A 1 108 ? -14.627 11.597 -5.073 1.00 0.00 99 MET A O 15
ATOM 24412 N N . VAL A 1 109 ? -15.004 9.547 -4.195 1.00 0.00 100 VAL A N 15
ATOM 24413 C CA . VAL A 1 109 ? -16.206 9.951 -3.485 1.00 0.00 100 VAL A CA 15
ATOM 24414 C C . VAL A 1 109 ? -15.840 10.983 -2.417 1.00 0.00 100 VAL A C 15
ATOM 24415 O O . VAL A 1 109 ? -16.481 12.028 -2.314 1.00 0.00 100 VAL A O 15
ATOM 24428 N N . ALA A 1 110 ? -14.812 10.655 -1.650 1.00 0.00 101 ALA A N 15
ATOM 24429 C CA . ALA A 1 110 ? -14.353 11.540 -0.593 1.00 0.00 101 ALA A CA 15
ATOM 24430 C C . ALA A 1 110 ? -14.092 12.931 -1.176 1.00 0.00 101 ALA A C 15
ATOM 24431 O O . ALA A 1 110 ? -14.612 13.926 -0.674 1.00 0.00 101 ALA A O 15
ATOM 24438 N N . LYS A 1 111 ? -13.288 12.955 -2.229 1.00 0.00 102 LYS A N 15
ATOM 24439 C CA . LYS A 1 111 ? -12.952 14.206 -2.886 1.00 0.00 102 LYS A CA 15
ATOM 24440 C C . LYS A 1 111 ? -14.237 14.981 -3.185 1.00 0.00 102 LYS A C 15
ATOM 24441 O O . LYS A 1 111 ? -14.397 16.119 -2.745 1.00 0.00 102 LYS A O 15
ATOM 24460 N N . VAL A 1 112 ? -15.120 14.334 -3.931 1.00 0.00 103 VAL A N 15
ATOM 24461 C CA . VAL A 1 112 ? -16.386 14.948 -4.294 1.00 0.00 103 VAL A CA 15
ATOM 24462 C C . VAL A 1 112 ? -16.977 15.651 -3.070 1.00 0.00 103 VAL A C 15
ATOM 24463 O O . VAL A 1 112 ? -17.328 16.828 -3.135 1.00 0.00 103 VAL A O 15
ATOM 24476 N N . GLY A 1 113 ? -17.068 14.900 -1.982 1.00 0.00 104 GLY A N 15
ATOM 24477 C CA . GLY A 1 113 ? -17.609 15.436 -0.745 1.00 0.00 104 GLY A CA 15
ATOM 24478 C C . GLY A 1 113 ? -16.728 16.564 -0.204 1.00 0.00 104 GLY A C 15
ATOM 24479 O O . GLY A 1 113 ? -17.025 17.741 -0.407 1.00 0.00 104 GLY A O 15
ATOM 24483 N N . VAL A 1 114 ? -15.662 16.166 0.473 1.00 0.00 105 VAL A N 15
ATOM 24484 C CA . VAL A 1 114 ? -14.735 17.129 1.045 1.00 0.00 105 VAL A CA 15
ATOM 24485 C C . VAL A 1 114 ? -13.327 16.852 0.514 1.00 0.00 105 VAL A C 15
ATOM 24486 O O . VAL A 1 114 ? -13.113 15.882 -0.212 1.00 0.00 105 VAL A O 15
ATOM 24499 N N . SER A 1 115 ? -12.403 17.721 0.898 1.00 0.00 106 SER A N 15
ATOM 24500 C CA . SER A 1 115 ? -11.022 17.582 0.470 1.00 0.00 106 SER A CA 15
ATOM 24501 C C . SER A 1 115 ? -10.885 17.992 -0.998 1.00 0.00 106 SER A C 15
ATOM 24502 O O . SER A 1 115 ? -11.877 18.060 -1.722 1.00 0.00 106 SER A O 15
ATOM 24510 N N . MET A 1 116 ? -9.648 18.253 -1.393 1.00 0.00 107 MET A N 15
ATOM 24511 C CA . MET A 1 116 ? -9.368 18.654 -2.762 1.00 0.00 107 MET A CA 15
ATOM 24512 C C . MET A 1 116 ? -10.074 17.732 -3.758 1.00 0.00 107 MET A C 15
ATOM 24513 O O . MET A 1 116 ? -10.153 16.524 -3.543 1.00 0.00 107 MET A O 15
ATOM 24527 N N . PHE A 1 117 ? -10.570 18.338 -4.827 1.00 0.00 108 PHE A N 15
ATOM 24528 C CA . PHE A 1 117 ? -11.267 17.587 -5.857 1.00 0.00 108 PHE A CA 15
ATOM 24529 C C . PHE A 1 117 ? -11.524 18.456 -7.090 1.00 0.00 108 PHE A C 15
ATOM 24530 O O . PHE A 1 117 ? -12.170 19.499 -6.995 1.00 0.00 108 PHE A O 15
ATOM 24547 N N . ASN A 1 118 ? -11.005 17.995 -8.218 1.00 0.00 109 ASN A N 15
ATOM 24548 C CA . ASN A 1 118 ? -11.170 18.717 -9.468 1.00 0.00 109 ASN A CA 15
ATOM 24549 C C . ASN A 1 118 ? -11.094 17.731 -10.636 1.00 0.00 109 ASN A C 15
ATOM 24550 O O . ASN A 1 118 ? -10.013 17.463 -11.157 1.00 0.00 109 ASN A O 15
ATOM 24561 N N . ARG A 1 119 ? -12.256 17.217 -11.012 1.00 0.00 110 ARG A N 15
ATOM 24562 C CA . ARG A 1 119 ? -12.335 16.267 -12.108 1.00 0.00 110 ARG A CA 15
ATOM 24563 C C . ARG A 1 119 ? -11.576 16.797 -13.326 1.00 0.00 110 ARG A C 15
ATOM 24564 O O . ARG A 1 119 ? -11.466 18.008 -13.515 1.00 0.00 110 ARG A O 15
ATOM 24585 N N . PRO A 1 120 ? -11.058 15.840 -14.142 1.00 0.00 111 PRO A N 15
ATOM 24586 C CA . PRO A 1 120 ? -10.313 16.199 -15.336 1.00 0.00 111 PRO A CA 15
ATOM 24587 C C . PRO A 1 120 ? -11.251 16.684 -16.443 1.00 0.00 111 PRO A C 15
ATOM 24588 O O . PRO A 1 120 ? -11.486 15.973 -17.419 1.00 0.00 111 PRO A O 15
ATOM 24599 N N . HIS A 1 121 ? -11.762 17.892 -16.255 1.00 0.00 112 HIS A N 15
ATOM 24600 C CA . HIS A 1 121 ? -12.669 18.481 -17.225 1.00 0.00 112 HIS A CA 15
ATOM 24601 C C . HIS A 1 121 ? -13.880 17.565 -17.416 1.00 0.00 112 HIS A C 15
ATOM 24602 O O . HIS A 1 121 ? -14.947 18.019 -17.828 1.00 0.00 112 HIS A O 15
ATOM 24616 N N . MET A 1 10 ? -13.899 -17.646 7.911 1.00 0.00 1 MET A N 16
ATOM 24617 C CA . MET A 1 10 ? -14.143 -18.107 6.555 1.00 0.00 1 MET A CA 16
ATOM 24618 C C . MET A 1 10 ? -13.224 -17.394 5.560 1.00 0.00 1 MET A C 16
ATOM 24619 O O . MET A 1 10 ? -13.567 -16.331 5.045 1.00 0.00 1 MET A O 16
ATOM 24633 N N . GLN A 1 11 ? -12.074 -18.007 5.321 1.00 0.00 2 GLN A N 16
ATOM 24634 C CA . GLN A 1 11 ? -11.103 -17.444 4.398 1.00 0.00 2 GLN A CA 16
ATOM 24635 C C . GLN A 1 11 ? -9.831 -18.294 4.383 1.00 0.00 2 GLN A C 16
ATOM 24636 O O . GLN A 1 11 ? -9.555 -19.022 5.336 1.00 0.00 2 GLN A O 16
ATOM 24650 N N . ASP A 1 12 ? -9.089 -18.172 3.292 1.00 0.00 3 ASP A N 16
ATOM 24651 C CA . ASP A 1 12 ? -7.852 -18.919 3.141 1.00 0.00 3 ASP A CA 16
ATOM 24652 C C . ASP A 1 12 ? -6.748 -17.977 2.656 1.00 0.00 3 ASP A C 16
ATOM 24653 O O . ASP A 1 12 ? -7.028 -16.966 2.013 1.00 0.00 3 ASP A O 16
ATOM 24662 N N . THR A 1 13 ? -5.517 -18.342 2.981 1.00 0.00 4 THR A N 16
ATOM 24663 C CA . THR A 1 13 ? -4.370 -17.543 2.587 1.00 0.00 4 THR A CA 16
ATOM 24664 C C . THR A 1 13 ? -4.587 -16.076 2.965 1.00 0.00 4 THR A C 16
ATOM 24665 O O . THR A 1 13 ? -5.609 -15.728 3.555 1.00 0.00 4 THR A O 16
ATOM 24676 N N . SER A 1 14 ? -3.609 -15.256 2.610 1.00 0.00 5 SER A N 16
ATOM 24677 C CA . SER A 1 14 ? -3.680 -13.835 2.906 1.00 0.00 5 SER A CA 16
ATOM 24678 C C . SER A 1 14 ? -3.881 -13.041 1.613 1.00 0.00 5 SER A C 16
ATOM 24679 O O . SER A 1 14 ? -3.017 -12.258 1.221 1.00 0.00 5 SER A O 16
ATOM 24687 N N . SER A 1 15 ? -5.025 -13.272 0.987 1.00 0.00 6 SER A N 16
ATOM 24688 C CA . SER A 1 15 ? -5.350 -12.588 -0.253 1.00 0.00 6 SER A CA 16
ATOM 24689 C C . SER A 1 15 ? -4.148 -12.620 -1.199 1.00 0.00 6 SER A C 16
ATOM 24690 O O . SER A 1 15 ? -3.897 -11.656 -1.921 1.00 0.00 6 SER A O 16
ATOM 24698 N N . VAL A 1 16 ? -3.437 -13.737 -1.164 1.00 0.00 7 VAL A N 16
ATOM 24699 C CA . VAL A 1 16 ? -2.268 -13.907 -2.009 1.00 0.00 7 VAL A CA 16
ATOM 24700 C C . VAL A 1 16 ? -1.187 -12.911 -1.583 1.00 0.00 7 VAL A C 16
ATOM 24701 O O . VAL A 1 16 ? -0.516 -12.319 -2.426 1.00 0.00 7 VAL A O 16
ATOM 24714 N N . VAL A 1 17 ? -1.052 -12.758 -0.274 1.00 0.00 8 VAL A N 16
ATOM 24715 C CA . VAL A 1 17 ? -0.065 -11.844 0.275 1.00 0.00 8 VAL A CA 16
ATOM 24716 C C . VAL A 1 17 ? 0.889 -12.619 1.188 1.00 0.00 8 VAL A C 16
ATOM 24717 O O . VAL A 1 17 ? 0.451 -13.293 2.119 1.00 0.00 8 VAL A O 16
ATOM 24730 N N . PRO A 1 18 ? 2.207 -12.493 0.881 1.00 0.00 9 PRO A N 16
ATOM 24731 C CA . PRO A 1 18 ? 3.226 -13.173 1.662 1.00 0.00 9 PRO A CA 16
ATOM 24732 C C . PRO A 1 18 ? 3.438 -12.478 3.009 1.00 0.00 9 PRO A C 16
ATOM 24733 O O . PRO A 1 18 ? 3.162 -11.288 3.148 1.00 0.00 9 PRO A O 16
ATOM 24744 N N . LEU A 1 19 ? 3.926 -13.252 3.967 1.00 0.00 10 LEU A N 16
ATOM 24745 C CA . LEU A 1 19 ? 4.178 -12.727 5.299 1.00 0.00 10 LEU A CA 16
ATOM 24746 C C . LEU A 1 19 ? 4.935 -11.402 5.184 1.00 0.00 10 LEU A C 16
ATOM 24747 O O . LEU A 1 19 ? 4.493 -10.382 5.710 1.00 0.00 10 LEU A O 16
ATOM 24763 N N . HIS A 1 20 ? 6.065 -11.461 4.493 1.00 0.00 11 HIS A N 16
ATOM 24764 C CA . HIS A 1 20 ? 6.888 -10.279 4.303 1.00 0.00 11 HIS A CA 16
ATOM 24765 C C . HIS A 1 20 ? 5.993 -9.069 4.029 1.00 0.00 11 HIS A C 16
ATOM 24766 O O . HIS A 1 20 ? 6.006 -8.099 4.785 1.00 0.00 11 HIS A O 16
ATOM 24780 N N . TRP A 1 21 ? 5.237 -9.166 2.946 1.00 0.00 12 TRP A N 16
ATOM 24781 C CA . TRP A 1 21 ? 4.337 -8.091 2.562 1.00 0.00 12 TRP A CA 16
ATOM 24782 C C . TRP A 1 21 ? 3.577 -7.642 3.812 1.00 0.00 12 TRP A C 16
ATOM 24783 O O . TRP A 1 21 ? 3.490 -6.448 4.095 1.00 0.00 12 TRP A O 16
ATOM 24804 N N . PHE A 1 22 ? 3.045 -8.623 4.527 1.00 0.00 13 PHE A N 16
ATOM 24805 C CA . PHE A 1 22 ? 2.296 -8.344 5.740 1.00 0.00 13 PHE A CA 16
ATOM 24806 C C . PHE A 1 22 ? 3.066 -7.389 6.653 1.00 0.00 13 PHE A C 16
ATOM 24807 O O . PHE A 1 22 ? 2.499 -6.428 7.172 1.00 0.00 13 PHE A O 16
ATOM 24824 N N . GLY A 1 23 ? 4.346 -7.685 6.821 1.00 0.00 14 GLY A N 16
ATOM 24825 C CA . GLY A 1 23 ? 5.200 -6.864 7.662 1.00 0.00 14 GLY A CA 16
ATOM 24826 C C . GLY A 1 23 ? 5.410 -5.480 7.046 1.00 0.00 14 GLY A C 16
ATOM 24827 O O . GLY A 1 23 ? 5.576 -4.495 7.764 1.00 0.00 14 GLY A O 16
ATOM 24831 N N . PHE A 1 24 ? 5.396 -5.449 5.721 1.00 0.00 15 PHE A N 16
ATOM 24832 C CA . PHE A 1 24 ? 5.583 -4.201 5.000 1.00 0.00 15 PHE A CA 16
ATOM 24833 C C . PHE A 1 24 ? 4.355 -3.299 5.137 1.00 0.00 15 PHE A C 16
ATOM 24834 O O . PHE A 1 24 ? 4.485 -2.084 5.279 1.00 0.00 15 PHE A O 16
ATOM 24851 N N . GLY A 1 25 ? 3.190 -3.929 5.091 1.00 0.00 16 GLY A N 16
ATOM 24852 C CA . GLY A 1 25 ? 1.939 -3.198 5.209 1.00 0.00 16 GLY A CA 16
ATOM 24853 C C . GLY A 1 25 ? 1.738 -2.681 6.635 1.00 0.00 16 GLY A C 16
ATOM 24854 O O . GLY A 1 25 ? 1.269 -1.561 6.832 1.00 0.00 16 GLY A O 16
ATOM 24858 N N . TYR A 1 26 ? 2.105 -3.520 7.592 1.00 0.00 17 TYR A N 16
ATOM 24859 C CA . TYR A 1 26 ? 1.971 -3.162 8.993 1.00 0.00 17 TYR A CA 16
ATOM 24860 C C . TYR A 1 26 ? 2.889 -1.991 9.350 1.00 0.00 17 TYR A C 16
ATOM 24861 O O . TYR A 1 26 ? 2.429 -0.969 9.858 1.00 0.00 17 TYR A O 16
ATOM 24879 N N . ALA A 1 27 ? 4.170 -2.179 9.070 1.00 0.00 18 ALA A N 16
ATOM 24880 C CA . ALA A 1 27 ? 5.157 -1.151 9.355 1.00 0.00 18 ALA A CA 16
ATOM 24881 C C . ALA A 1 27 ? 4.833 0.101 8.537 1.00 0.00 18 ALA A C 16
ATOM 24882 O O . ALA A 1 27 ? 4.921 1.218 9.045 1.00 0.00 18 ALA A O 16
ATOM 24889 N N . ALA A 1 28 ? 4.465 -0.127 7.285 1.00 0.00 19 ALA A N 16
ATOM 24890 C CA . ALA A 1 28 ? 4.128 0.969 6.393 1.00 0.00 19 ALA A CA 16
ATOM 24891 C C . ALA A 1 28 ? 2.856 1.656 6.893 1.00 0.00 19 ALA A C 16
ATOM 24892 O O . ALA A 1 28 ? 2.644 2.840 6.638 1.00 0.00 19 ALA A O 16
ATOM 24899 N N . LEU A 1 29 ? 2.042 0.883 7.598 1.00 0.00 20 LEU A N 16
ATOM 24900 C CA . LEU A 1 29 ? 0.797 1.402 8.137 1.00 0.00 20 LEU A CA 16
ATOM 24901 C C . LEU A 1 29 ? 1.106 2.381 9.271 1.00 0.00 20 LEU A C 16
ATOM 24902 O O . LEU A 1 29 ? 0.588 3.497 9.290 1.00 0.00 20 LEU A O 16
ATOM 24918 N N . VAL A 1 30 ? 1.948 1.928 10.188 1.00 0.00 21 VAL A N 16
ATOM 24919 C CA . VAL A 1 30 ? 2.332 2.751 11.322 1.00 0.00 21 VAL A CA 16
ATOM 24920 C C . VAL A 1 30 ? 2.959 4.051 10.815 1.00 0.00 21 VAL A C 16
ATOM 24921 O O . VAL A 1 30 ? 2.459 5.138 11.101 1.00 0.00 21 VAL A O 16
ATOM 24934 N N . ALA A 1 31 ? 4.044 3.897 10.071 1.00 0.00 22 ALA A N 16
ATOM 24935 C CA . ALA A 1 31 ? 4.744 5.045 9.521 1.00 0.00 22 ALA A CA 16
ATOM 24936 C C . ALA A 1 31 ? 3.770 5.880 8.689 1.00 0.00 22 ALA A C 16
ATOM 24937 O O . ALA A 1 31 ? 3.800 7.109 8.740 1.00 0.00 22 ALA A O 16
ATOM 24944 N N . SER A 1 32 ? 2.929 5.180 7.941 1.00 0.00 23 SER A N 16
ATOM 24945 C CA . SER A 1 32 ? 1.948 5.843 7.099 1.00 0.00 23 SER A CA 16
ATOM 24946 C C . SER A 1 32 ? 1.163 6.869 7.918 1.00 0.00 23 SER A C 16
ATOM 24947 O O . SER A 1 32 ? 1.385 8.072 7.788 1.00 0.00 23 SER A O 16
ATOM 24955 N N . GLY A 1 33 ? 0.262 6.357 8.742 1.00 0.00 24 GLY A N 16
ATOM 24956 C CA . GLY A 1 33 ? -0.557 7.215 9.582 1.00 0.00 24 GLY A CA 16
ATOM 24957 C C . GLY A 1 33 ? 0.313 8.136 10.439 1.00 0.00 24 GLY A C 16
ATOM 24958 O O . GLY A 1 33 ? -0.154 9.167 10.920 1.00 0.00 24 GLY A O 16
ATOM 24962 N N . GLY A 1 34 ? 1.564 7.731 10.604 1.00 0.00 25 GLY A N 16
ATOM 24963 C CA . GLY A 1 34 ? 2.504 8.507 11.395 1.00 0.00 25 GLY A CA 16
ATOM 24964 C C . GLY A 1 34 ? 2.716 9.895 10.787 1.00 0.00 25 GLY A C 16
ATOM 24965 O O . GLY A 1 34 ? 2.297 10.899 11.361 1.00 0.00 25 GLY A O 16
ATOM 24969 N N . ILE A 1 35 ? 3.367 9.908 9.633 1.00 0.00 26 ILE A N 16
ATOM 24970 C CA . ILE A 1 35 ? 3.640 11.156 8.942 1.00 0.00 26 ILE A CA 16
ATOM 24971 C C . ILE A 1 35 ? 2.321 11.772 8.471 1.00 0.00 26 ILE A C 16
ATOM 24972 O O . ILE A 1 35 ? 2.034 12.932 8.764 1.00 0.00 26 ILE A O 16
ATOM 24988 N N . ILE A 1 36 ? 1.554 10.969 7.749 1.00 0.00 27 ILE A N 16
ATOM 24989 C CA . ILE A 1 36 ? 0.272 11.421 7.236 1.00 0.00 27 ILE A CA 16
ATOM 24990 C C . ILE A 1 36 ? -0.587 11.929 8.395 1.00 0.00 27 ILE A C 16
ATOM 24991 O O . ILE A 1 36 ? -1.500 12.728 8.193 1.00 0.00 27 ILE A O 16
ATOM 25007 N N . GLY A 1 37 ? -0.265 11.444 9.585 1.00 0.00 28 GLY A N 16
ATOM 25008 C CA . GLY A 1 37 ? -0.996 11.839 10.778 1.00 0.00 28 GLY A CA 16
ATOM 25009 C C . GLY A 1 37 ? -0.556 13.224 11.256 1.00 0.00 28 GLY A C 16
ATOM 25010 O O . GLY A 1 37 ? -1.236 14.217 11.005 1.00 0.00 28 GLY A O 16
ATOM 25014 N N . TYR A 1 38 ? 0.580 13.246 11.938 1.00 0.00 29 TYR A N 16
ATOM 25015 C CA . TYR A 1 38 ? 1.119 14.492 12.455 1.00 0.00 29 TYR A CA 16
ATOM 25016 C C . TYR A 1 38 ? 1.112 15.580 11.379 1.00 0.00 29 TYR A C 16
ATOM 25017 O O . TYR A 1 38 ? 0.825 16.741 11.667 1.00 0.00 29 TYR A O 16
ATOM 25035 N N . VAL A 1 39 ? 1.432 15.166 10.162 1.00 0.00 30 VAL A N 16
ATOM 25036 C CA . VAL A 1 39 ? 1.466 16.090 9.042 1.00 0.00 30 VAL A CA 16
ATOM 25037 C C . VAL A 1 39 ? 0.053 16.256 8.479 1.00 0.00 30 VAL A C 16
ATOM 25038 O O . VAL A 1 39 ? -0.286 17.310 7.943 1.00 0.00 30 VAL A O 16
ATOM 25051 N N . LYS A 1 40 ? -0.734 15.200 8.622 1.00 0.00 31 LYS A N 16
ATOM 25052 C CA . LYS A 1 40 ? -2.103 15.216 8.135 1.00 0.00 31 LYS A CA 16
ATOM 25053 C C . LYS A 1 40 ? -2.127 14.750 6.677 1.00 0.00 31 LYS A C 16
ATOM 25054 O O . LYS A 1 40 ? -2.885 13.849 6.322 1.00 0.00 31 LYS A O 16
ATOM 25073 N N . ALA A 1 41 ? -1.287 15.386 5.873 1.00 0.00 32 ALA A N 16
ATOM 25074 C CA . ALA A 1 41 ? -1.202 15.048 4.462 1.00 0.00 32 ALA A CA 16
ATOM 25075 C C . ALA A 1 41 ? -0.601 16.227 3.695 1.00 0.00 32 ALA A C 16
ATOM 25076 O O . ALA A 1 41 ? -1.125 16.630 2.658 1.00 0.00 32 ALA A O 16
ATOM 25083 N N . GLY A 1 42 ? 0.492 16.748 4.235 1.00 0.00 33 GLY A N 16
ATOM 25084 C CA . GLY A 1 42 ? 1.170 17.873 3.615 1.00 0.00 33 GLY A CA 16
ATOM 25085 C C . GLY A 1 42 ? 1.109 17.776 2.089 1.00 0.00 33 GLY A C 16
ATOM 25086 O O . GLY A 1 42 ? 0.600 18.679 1.426 1.00 0.00 33 GLY A O 16
ATOM 25090 N N . SER A 1 43 ? 1.635 16.673 1.576 1.00 0.00 34 SER A N 16
ATOM 25091 C CA . SER A 1 43 ? 1.647 16.447 0.141 1.00 0.00 34 SER A CA 16
ATOM 25092 C C . SER A 1 43 ? 2.881 17.102 -0.482 1.00 0.00 34 SER A C 16
ATOM 25093 O O . SER A 1 43 ? 2.797 18.205 -1.021 1.00 0.00 34 SER A O 16
ATOM 25101 N N . VAL A 1 44 ? 3.998 16.396 -0.387 1.00 0.00 35 VAL A N 16
ATOM 25102 C CA . VAL A 1 44 ? 5.248 16.895 -0.935 1.00 0.00 35 VAL A CA 16
ATOM 25103 C C . VAL A 1 44 ? 6.392 15.975 -0.506 1.00 0.00 35 VAL A C 16
ATOM 25104 O O . VAL A 1 44 ? 7.120 15.450 -1.347 1.00 0.00 35 VAL A O 16
ATOM 25117 N N . PRO A 1 45 ? 6.518 15.803 0.838 1.00 0.00 36 PRO A N 16
ATOM 25118 C CA . PRO A 1 45 ? 7.561 14.954 1.389 1.00 0.00 36 PRO A CA 16
ATOM 25119 C C . PRO A 1 45 ? 7.223 13.475 1.196 1.00 0.00 36 PRO A C 16
ATOM 25120 O O . PRO A 1 45 ? 7.968 12.744 0.544 1.00 0.00 36 PRO A O 16
ATOM 25131 N N . SER A 1 46 ? 6.100 13.076 1.775 1.00 0.00 37 SER A N 16
ATOM 25132 C CA . SER A 1 46 ? 5.655 11.697 1.675 1.00 0.00 37 SER A CA 16
ATOM 25133 C C . SER A 1 46 ? 5.445 11.320 0.207 1.00 0.00 37 SER A C 16
ATOM 25134 O O . SER A 1 46 ? 5.967 10.308 -0.259 1.00 0.00 37 SER A O 16
ATOM 25142 N N . LEU A 1 47 ? 4.679 12.154 -0.481 1.00 0.00 38 LEU A N 16
ATOM 25143 C CA . LEU A 1 47 ? 4.394 11.921 -1.887 1.00 0.00 38 LEU A CA 16
ATOM 25144 C C . LEU A 1 47 ? 5.701 11.628 -2.627 1.00 0.00 38 LEU A C 16
ATOM 25145 O O . LEU A 1 47 ? 5.840 10.582 -3.259 1.00 0.00 38 LEU A O 16
ATOM 25161 N N . ALA A 1 48 ? 6.626 12.571 -2.523 1.00 0.00 39 ALA A N 16
ATOM 25162 C CA . ALA A 1 48 ? 7.917 12.428 -3.174 1.00 0.00 39 ALA A CA 16
ATOM 25163 C C . ALA A 1 48 ? 8.497 11.050 -2.848 1.00 0.00 39 ALA A C 16
ATOM 25164 O O . ALA A 1 48 ? 9.065 10.390 -3.718 1.00 0.00 39 ALA A O 16
ATOM 25171 N N . ALA A 1 49 ? 8.335 10.657 -1.593 1.00 0.00 40 ALA A N 16
ATOM 25172 C CA . ALA A 1 49 ? 8.836 9.370 -1.142 1.00 0.00 40 ALA A CA 16
ATOM 25173 C C . ALA A 1 49 ? 8.009 8.253 -1.781 1.00 0.00 40 ALA A C 16
ATOM 25174 O O . ALA A 1 49 ? 8.540 7.195 -2.115 1.00 0.00 40 ALA A O 16
ATOM 25181 N N . GLY A 1 50 ? 6.721 8.526 -1.931 1.00 0.00 41 GLY A N 16
ATOM 25182 C CA . GLY A 1 50 ? 5.815 7.557 -2.524 1.00 0.00 41 GLY A CA 16
ATOM 25183 C C . GLY A 1 50 ? 6.246 7.203 -3.949 1.00 0.00 41 GLY A C 16
ATOM 25184 O O . GLY A 1 50 ? 6.119 6.055 -4.372 1.00 0.00 41 GLY A O 16
ATOM 25188 N N . LEU A 1 51 ? 6.746 8.210 -4.649 1.00 0.00 42 LEU A N 16
ATOM 25189 C CA . LEU A 1 51 ? 7.197 8.020 -6.017 1.00 0.00 42 LEU A CA 16
ATOM 25190 C C . LEU A 1 51 ? 8.500 7.218 -6.013 1.00 0.00 42 LEU A C 16
ATOM 25191 O O . LEU A 1 51 ? 8.582 6.157 -6.630 1.00 0.00 42 LEU A O 16
ATOM 25207 N N . LEU A 1 52 ? 9.486 7.756 -5.311 1.00 0.00 43 LEU A N 16
ATOM 25208 C CA . LEU A 1 52 ? 10.782 7.103 -5.219 1.00 0.00 43 LEU A CA 16
ATOM 25209 C C . LEU A 1 52 ? 10.584 5.643 -4.809 1.00 0.00 43 LEU A C 16
ATOM 25210 O O . LEU A 1 52 ? 10.872 4.732 -5.584 1.00 0.00 43 LEU A O 16
ATOM 25226 N N . PHE A 1 53 ? 10.094 5.465 -3.591 1.00 0.00 44 PHE A N 16
ATOM 25227 C CA . PHE A 1 53 ? 9.854 4.130 -3.068 1.00 0.00 44 PHE A CA 16
ATOM 25228 C C . PHE A 1 53 ? 8.756 3.420 -3.861 1.00 0.00 44 PHE A C 16
ATOM 25229 O O . PHE A 1 53 ? 8.655 2.194 -3.828 1.00 0.00 44 PHE A O 16
ATOM 25246 N N . GLY A 1 54 ? 7.960 4.220 -4.556 1.00 0.00 45 GLY A N 16
ATOM 25247 C CA . GLY A 1 54 ? 6.872 3.682 -5.356 1.00 0.00 45 GLY A CA 16
ATOM 25248 C C . GLY A 1 54 ? 7.396 2.694 -6.400 1.00 0.00 45 GLY A C 16
ATOM 25249 O O . GLY A 1 54 ? 7.234 1.484 -6.250 1.00 0.00 45 GLY A O 16
ATOM 25253 N N . SER A 1 55 ? 8.013 3.246 -7.434 1.00 0.00 46 SER A N 16
ATOM 25254 C CA . SER A 1 55 ? 8.562 2.428 -8.502 1.00 0.00 46 SER A CA 16
ATOM 25255 C C . SER A 1 55 ? 9.772 1.643 -7.991 1.00 0.00 46 SER A C 16
ATOM 25256 O O . SER A 1 55 ? 10.002 0.509 -8.409 1.00 0.00 46 SER A O 16
ATOM 25264 N N . LEU A 1 56 ? 10.513 2.277 -7.095 1.00 0.00 47 LEU A N 16
ATOM 25265 C CA . LEU A 1 56 ? 11.693 1.652 -6.523 1.00 0.00 47 LEU A CA 16
ATOM 25266 C C . LEU A 1 56 ? 11.295 0.335 -5.853 1.00 0.00 47 LEU A C 16
ATOM 25267 O O . LEU A 1 56 ? 11.938 -0.692 -6.064 1.00 0.00 47 LEU A O 16
ATOM 25283 N N . ALA A 1 57 ? 10.236 0.409 -5.061 1.00 0.00 48 ALA A N 16
ATOM 25284 C CA . ALA A 1 57 ? 9.743 -0.765 -4.359 1.00 0.00 48 ALA A CA 16
ATOM 25285 C C . ALA A 1 57 ? 9.174 -1.759 -5.374 1.00 0.00 48 ALA A C 16
ATOM 25286 O O . ALA A 1 57 ? 9.745 -2.827 -5.589 1.00 0.00 48 ALA A O 16
ATOM 25293 N N . GLY A 1 58 ? 8.056 -1.372 -5.970 1.00 0.00 49 GLY A N 16
ATOM 25294 C CA . GLY A 1 58 ? 7.404 -2.216 -6.957 1.00 0.00 49 GLY A CA 16
ATOM 25295 C C . GLY A 1 58 ? 8.395 -2.671 -8.030 1.00 0.00 49 GLY A C 16
ATOM 25296 O O . GLY A 1 58 ? 8.780 -3.839 -8.069 1.00 0.00 49 GLY A O 16
ATOM 25300 N N . LEU A 1 59 ? 8.780 -1.725 -8.875 1.00 0.00 50 LEU A N 16
ATOM 25301 C CA . LEU A 1 59 ? 9.718 -2.015 -9.945 1.00 0.00 50 LEU A CA 16
ATOM 25302 C C . LEU A 1 59 ? 10.903 -2.801 -9.380 1.00 0.00 50 LEU A C 16
ATOM 25303 O O . LEU A 1 59 ? 11.314 -3.809 -9.953 1.00 0.00 50 LEU A O 16
ATOM 25319 N N . GLY A 1 60 ? 11.420 -2.309 -8.263 1.00 0.00 51 GLY A N 16
ATOM 25320 C CA . GLY A 1 60 ? 12.549 -2.953 -7.615 1.00 0.00 51 GLY A CA 16
ATOM 25321 C C . GLY A 1 60 ? 12.374 -4.473 -7.590 1.00 0.00 51 GLY A C 16
ATOM 25322 O O . GLY A 1 60 ? 13.049 -5.191 -8.325 1.00 0.00 51 GLY A O 16
ATOM 25326 N N . ALA A 1 61 ? 11.464 -4.918 -6.736 1.00 0.00 52 ALA A N 16
ATOM 25327 C CA . ALA A 1 61 ? 11.191 -6.339 -6.605 1.00 0.00 52 ALA A CA 16
ATOM 25328 C C . ALA A 1 61 ? 10.967 -6.940 -7.994 1.00 0.00 52 ALA A C 16
ATOM 25329 O O . ALA A 1 61 ? 11.215 -8.126 -8.209 1.00 0.00 52 ALA A O 16
ATOM 25336 N N . TYR A 1 62 ? 10.499 -6.095 -8.901 1.00 0.00 53 TYR A N 16
ATOM 25337 C CA . TYR A 1 62 ? 10.238 -6.528 -10.263 1.00 0.00 53 TYR A CA 16
ATOM 25338 C C . TYR A 1 62 ? 11.544 -6.782 -11.018 1.00 0.00 53 TYR A C 16
ATOM 25339 O O . TYR A 1 62 ? 11.669 -7.773 -11.735 1.00 0.00 53 TYR A O 16
ATOM 25357 N N . GLN A 1 63 ? 12.485 -5.868 -10.831 1.00 0.00 54 GLN A N 16
ATOM 25358 C CA . GLN A 1 63 ? 13.778 -5.980 -11.485 1.00 0.00 54 GLN A CA 16
ATOM 25359 C C . GLN A 1 63 ? 14.560 -4.673 -11.342 1.00 0.00 54 GLN A C 16
ATOM 25360 O O . GLN A 1 63 ? 15.789 -4.683 -11.288 1.00 0.00 54 GLN A O 16
ATOM 25374 N N . LEU A 1 64 ? 13.816 -3.578 -11.283 1.00 0.00 55 LEU A N 16
ATOM 25375 C CA . LEU A 1 64 ? 14.425 -2.266 -11.147 1.00 0.00 55 LEU A CA 16
ATOM 25376 C C . LEU A 1 64 ? 15.603 -2.353 -10.174 1.00 0.00 55 LEU A C 16
ATOM 25377 O O . LEU A 1 64 ? 16.583 -1.624 -10.314 1.00 0.00 55 LEU A O 16
ATOM 25393 N N . SER A 1 65 ? 15.467 -3.252 -9.210 1.00 0.00 56 SER A N 16
ATOM 25394 C CA . SER A 1 65 ? 16.508 -3.444 -8.215 1.00 0.00 56 SER A CA 16
ATOM 25395 C C . SER A 1 65 ? 15.949 -4.209 -7.014 1.00 0.00 56 SER A C 16
ATOM 25396 O O . SER A 1 65 ? 15.082 -3.705 -6.301 1.00 0.00 56 SER A O 16
ATOM 25404 N N . GLN A 1 66 ? 16.467 -5.414 -6.826 1.00 0.00 57 GLN A N 16
ATOM 25405 C CA . GLN A 1 66 ? 16.030 -6.253 -5.723 1.00 0.00 57 GLN A CA 16
ATOM 25406 C C . GLN A 1 66 ? 16.580 -7.672 -5.885 1.00 0.00 57 GLN A C 16
ATOM 25407 O O . GLN A 1 66 ? 15.825 -8.608 -6.144 1.00 0.00 57 GLN A O 16
ATOM 25421 N N . ASP A 1 67 ? 17.890 -7.786 -5.726 1.00 0.00 58 ASP A N 16
ATOM 25422 C CA . ASP A 1 67 ? 18.549 -9.074 -5.851 1.00 0.00 58 ASP A CA 16
ATOM 25423 C C . ASP A 1 67 ? 18.371 -9.597 -7.278 1.00 0.00 58 ASP A C 16
ATOM 25424 O O . ASP A 1 67 ? 17.340 -9.360 -7.906 1.00 0.00 58 ASP A O 16
ATOM 25433 N N . PRO A 1 68 ? 19.419 -10.317 -7.762 1.00 0.00 59 PRO A N 16
ATOM 25434 C CA . PRO A 1 68 ? 19.388 -10.875 -9.103 1.00 0.00 59 PRO A CA 16
ATOM 25435 C C . PRO A 1 68 ? 18.472 -12.099 -9.166 1.00 0.00 59 PRO A C 16
ATOM 25436 O O . PRO A 1 68 ? 17.619 -12.196 -10.047 1.00 0.00 59 PRO A O 16
ATOM 25447 N N . ARG A 1 69 ? 18.680 -13.004 -8.221 1.00 0.00 60 ARG A N 16
ATOM 25448 C CA . ARG A 1 69 ? 17.884 -14.218 -8.158 1.00 0.00 60 ARG A CA 16
ATOM 25449 C C . ARG A 1 69 ? 16.406 -13.874 -7.959 1.00 0.00 60 ARG A C 16
ATOM 25450 O O . ARG A 1 69 ? 15.566 -14.226 -8.786 1.00 0.00 60 ARG A O 16
ATOM 25471 N N . ASN A 1 70 ? 16.134 -13.190 -6.857 1.00 0.00 61 ASN A N 16
ATOM 25472 C CA . ASN A 1 70 ? 14.773 -12.795 -6.539 1.00 0.00 61 ASN A CA 16
ATOM 25473 C C . ASN A 1 70 ? 14.074 -12.316 -7.813 1.00 0.00 61 ASN A C 16
ATOM 25474 O O . ASN A 1 70 ? 13.239 -13.025 -8.371 1.00 0.00 61 ASN A O 16
ATOM 25485 N N . VAL A 1 71 ? 14.443 -11.115 -8.236 1.00 0.00 62 VAL A N 16
ATOM 25486 C CA . VAL A 1 71 ? 13.862 -10.533 -9.434 1.00 0.00 62 VAL A CA 16
ATOM 25487 C C . VAL A 1 71 ? 13.700 -11.621 -10.497 1.00 0.00 62 VAL A C 16
ATOM 25488 O O . VAL A 1 71 ? 12.709 -11.639 -11.227 1.00 0.00 62 VAL A O 16
ATOM 25501 N N . TRP A 1 72 ? 14.688 -12.502 -10.552 1.00 0.00 63 TRP A N 16
ATOM 25502 C CA . TRP A 1 72 ? 14.667 -13.591 -11.514 1.00 0.00 63 TRP A CA 16
ATOM 25503 C C . TRP A 1 72 ? 13.338 -14.332 -11.360 1.00 0.00 63 TRP A C 16
ATOM 25504 O O . TRP A 1 72 ? 12.562 -14.426 -12.310 1.00 0.00 63 TRP A O 16
ATOM 25525 N N . VAL A 1 73 ? 13.116 -14.841 -10.157 1.00 0.00 64 VAL A N 16
ATOM 25526 C CA . VAL A 1 73 ? 11.894 -15.571 -9.867 1.00 0.00 64 VAL A CA 16
ATOM 25527 C C . VAL A 1 73 ? 10.687 -14.709 -10.246 1.00 0.00 64 VAL A C 16
ATOM 25528 O O . VAL A 1 73 ? 9.618 -15.233 -10.555 1.00 0.00 64 VAL A O 16
ATOM 25541 N N . PHE A 1 74 ? 10.900 -13.402 -10.209 1.00 0.00 65 PHE A N 16
ATOM 25542 C CA . PHE A 1 74 ? 9.843 -12.463 -10.544 1.00 0.00 65 PHE A CA 16
ATOM 25543 C C . PHE A 1 74 ? 9.698 -12.320 -12.060 1.00 0.00 65 PHE A C 16
ATOM 25544 O O . PHE A 1 74 ? 8.598 -12.093 -12.564 1.00 0.00 65 PHE A O 16
ATOM 25561 N N . LEU A 1 75 ? 10.823 -12.458 -12.746 1.00 0.00 66 LEU A N 16
ATOM 25562 C CA . LEU A 1 75 ? 10.835 -12.347 -14.195 1.00 0.00 66 LEU A CA 16
ATOM 25563 C C . LEU A 1 75 ? 10.038 -13.506 -14.797 1.00 0.00 66 LEU A C 16
ATOM 25564 O O . LEU A 1 75 ? 9.230 -13.304 -15.702 1.00 0.00 66 LEU A O 16
ATOM 25580 N N . ALA A 1 76 ? 10.295 -14.695 -14.272 1.00 0.00 67 ALA A N 16
ATOM 25581 C CA . ALA A 1 76 ? 9.612 -15.886 -14.746 1.00 0.00 67 ALA A CA 16
ATOM 25582 C C . ALA A 1 76 ? 8.154 -15.851 -14.284 1.00 0.00 67 ALA A C 16
ATOM 25583 O O . ALA A 1 76 ? 7.243 -16.089 -15.076 1.00 0.00 67 ALA A O 16
ATOM 25590 N N . THR A 1 77 ? 7.979 -15.553 -13.005 1.00 0.00 68 THR A N 16
ATOM 25591 C CA . THR A 1 77 ? 6.647 -15.484 -12.429 1.00 0.00 68 THR A CA 16
ATOM 25592 C C . THR A 1 77 ? 5.738 -14.605 -13.290 1.00 0.00 68 THR A C 16
ATOM 25593 O O . THR A 1 77 ? 4.819 -15.104 -13.939 1.00 0.00 68 THR A O 16
ATOM 25604 N N . SER A 1 78 ? 6.025 -13.312 -13.268 1.00 0.00 69 SER A N 16
ATOM 25605 C CA . SER A 1 78 ? 5.245 -12.358 -14.039 1.00 0.00 69 SER A CA 16
ATOM 25606 C C . SER A 1 78 ? 5.492 -12.568 -15.534 1.00 0.00 69 SER A C 16
ATOM 25607 O O . SER A 1 78 ? 4.686 -12.151 -16.364 1.00 0.00 69 SER A O 16
ATOM 25615 N N . GLY A 1 79 ? 6.609 -13.215 -15.832 1.00 0.00 70 GLY A N 16
ATOM 25616 C CA . GLY A 1 79 ? 6.972 -13.485 -17.213 1.00 0.00 70 GLY A CA 16
ATOM 25617 C C . GLY A 1 79 ? 5.847 -14.224 -17.941 1.00 0.00 70 GLY A C 16
ATOM 25618 O O . GLY A 1 79 ? 5.330 -13.739 -18.946 1.00 0.00 70 GLY A O 16
ATOM 25622 N N . THR A 1 80 ? 5.501 -15.385 -17.405 1.00 0.00 71 THR A N 16
ATOM 25623 C CA . THR A 1 80 ? 4.447 -16.196 -17.990 1.00 0.00 71 THR A CA 16
ATOM 25624 C C . THR A 1 80 ? 3.074 -15.688 -17.546 1.00 0.00 71 THR A C 16
ATOM 25625 O O . THR A 1 80 ? 2.157 -15.574 -18.358 1.00 0.00 71 THR A O 16
ATOM 25636 N N . LEU A 1 81 ? 2.976 -15.395 -16.257 1.00 0.00 72 LEU A N 16
ATOM 25637 C CA . LEU A 1 81 ? 1.730 -14.902 -15.695 1.00 0.00 72 LEU A CA 16
ATOM 25638 C C . LEU A 1 81 ? 1.234 -13.718 -16.526 1.00 0.00 72 LEU A C 16
ATOM 25639 O O . LEU A 1 81 ? 0.128 -13.751 -17.063 1.00 0.00 72 LEU A O 16
ATOM 25655 N N . ALA A 1 82 ? 2.076 -12.698 -16.606 1.00 0.00 73 ALA A N 16
ATOM 25656 C CA . ALA A 1 82 ? 1.737 -11.505 -17.363 1.00 0.00 73 ALA A CA 16
ATOM 25657 C C . ALA A 1 82 ? 1.925 -11.782 -18.855 1.00 0.00 73 ALA A C 16
ATOM 25658 O O . ALA A 1 82 ? 1.215 -11.221 -19.689 1.00 0.00 73 ALA A O 16
ATOM 25665 N N . GLY A 1 83 ? 2.884 -12.648 -19.148 1.00 0.00 74 GLY A N 16
ATOM 25666 C CA . GLY A 1 83 ? 3.174 -13.007 -20.525 1.00 0.00 74 GLY A CA 16
ATOM 25667 C C . GLY A 1 83 ? 1.889 -13.326 -21.291 1.00 0.00 74 GLY A C 16
ATOM 25668 O O . GLY A 1 83 ? 1.711 -12.885 -22.425 1.00 0.00 74 GLY A O 16
ATOM 25672 N N . ILE A 1 84 ? 1.025 -14.091 -20.640 1.00 0.00 75 ILE A N 16
ATOM 25673 C CA . ILE A 1 84 ? -0.239 -14.475 -21.245 1.00 0.00 75 ILE A CA 16
ATOM 25674 C C . ILE A 1 84 ? -1.036 -13.216 -21.595 1.00 0.00 75 ILE A C 16
ATOM 25675 O O . ILE A 1 84 ? -1.646 -13.140 -22.660 1.00 0.00 75 ILE A O 16
ATOM 25691 N N . MET A 1 85 ? -1.004 -12.261 -20.677 1.00 0.00 76 MET A N 16
ATOM 25692 C CA . MET A 1 85 ? -1.715 -11.009 -20.875 1.00 0.00 76 MET A CA 16
ATOM 25693 C C . MET A 1 85 ? -0.818 -9.970 -21.550 1.00 0.00 76 MET A C 16
ATOM 25694 O O . MET A 1 85 ? 0.339 -10.250 -21.860 1.00 0.00 76 MET A O 16
ATOM 25708 N N . GLY A 1 86 ? -1.385 -8.790 -21.757 1.00 0.00 77 GLY A N 16
ATOM 25709 C CA . GLY A 1 86 ? -0.651 -7.707 -22.389 1.00 0.00 77 GLY A CA 16
ATOM 25710 C C . GLY A 1 86 ? 0.261 -7.003 -21.383 1.00 0.00 77 GLY A C 16
ATOM 25711 O O . GLY A 1 86 ? 0.858 -7.649 -20.522 1.00 0.00 77 GLY A O 16
ATOM 25715 N N . MET A 1 87 ? 0.341 -5.688 -21.524 1.00 0.00 78 MET A N 16
ATOM 25716 C CA . MET A 1 87 ? 1.171 -4.889 -20.638 1.00 0.00 78 MET A CA 16
ATOM 25717 C C . MET A 1 87 ? 0.904 -5.240 -19.173 1.00 0.00 78 MET A C 16
ATOM 25718 O O . MET A 1 87 ? 1.766 -5.801 -18.498 1.00 0.00 78 MET A O 16
ATOM 25732 N N . ARG A 1 88 ? -0.293 -4.895 -18.724 1.00 0.00 79 ARG A N 16
ATOM 25733 C CA . ARG A 1 88 ? -0.685 -5.166 -17.351 1.00 0.00 79 ARG A CA 16
ATOM 25734 C C . ARG A 1 88 ? -2.105 -4.658 -17.093 1.00 0.00 79 ARG A C 16
ATOM 25735 O O . ARG A 1 88 ? -2.538 -3.680 -17.701 1.00 0.00 79 ARG A O 16
ATOM 25756 N N . PHE A 1 89 ? -2.790 -5.345 -16.191 1.00 0.00 80 PHE A N 16
ATOM 25757 C CA . PHE A 1 89 ? -4.152 -4.975 -15.846 1.00 0.00 80 PHE A CA 16
ATOM 25758 C C . PHE A 1 89 ? -4.715 -5.903 -14.767 1.00 0.00 80 PHE A C 16
ATOM 25759 O O . PHE A 1 89 ? -5.465 -5.465 -13.896 1.00 0.00 80 PHE A O 16
ATOM 25776 N N . TYR A 1 90 ? -4.331 -7.168 -14.860 1.00 0.00 81 TYR A N 16
ATOM 25777 C CA . TYR A 1 90 ? -4.788 -8.161 -13.903 1.00 0.00 81 TYR A CA 16
ATOM 25778 C C . TYR A 1 90 ? -4.587 -7.672 -12.467 1.00 0.00 81 TYR A C 16
ATOM 25779 O O . TYR A 1 90 ? -4.122 -6.554 -12.248 1.00 0.00 81 TYR A O 16
ATOM 25797 N N . HIS A 1 91 ? -4.946 -8.533 -11.527 1.00 0.00 82 HIS A N 16
ATOM 25798 C CA . HIS A 1 91 ? -4.811 -8.203 -10.118 1.00 0.00 82 HIS A CA 16
ATOM 25799 C C . HIS A 1 91 ? -5.927 -7.241 -9.707 1.00 0.00 82 HIS A C 16
ATOM 25800 O O . HIS A 1 91 ? -5.667 -6.078 -9.402 1.00 0.00 82 HIS A O 16
ATOM 25814 N N . SER A 1 92 ? -7.145 -7.761 -9.713 1.00 0.00 83 SER A N 16
ATOM 25815 C CA . SER A 1 92 ? -8.302 -6.962 -9.344 1.00 0.00 83 SER A CA 16
ATOM 25816 C C . SER A 1 92 ? -9.588 -7.686 -9.749 1.00 0.00 83 SER A C 16
ATOM 25817 O O . SER A 1 92 ? -10.517 -7.066 -10.264 1.00 0.00 83 SER A O 16
ATOM 25825 N N . GLY A 1 93 ? -9.600 -8.987 -9.501 1.00 0.00 84 GLY A N 16
ATOM 25826 C CA . GLY A 1 93 ? -10.757 -9.801 -9.833 1.00 0.00 84 GLY A CA 16
ATOM 25827 C C . GLY A 1 93 ? -11.877 -9.605 -8.810 1.00 0.00 84 GLY A C 16
ATOM 25828 O O . GLY A 1 93 ? -13.049 -9.527 -9.175 1.00 0.00 84 GLY A O 16
ATOM 25832 N N . LYS A 1 94 ? -11.478 -9.530 -7.549 1.00 0.00 85 LYS A N 16
ATOM 25833 C CA . LYS A 1 94 ? -12.434 -9.344 -6.471 1.00 0.00 85 LYS A CA 16
ATOM 25834 C C . LYS A 1 94 ? -11.736 -9.578 -5.129 1.00 0.00 85 LYS A C 16
ATOM 25835 O O . LYS A 1 94 ? -12.163 -10.422 -4.342 1.00 0.00 85 LYS A O 16
ATOM 25854 N N . PHE A 1 95 ? -10.674 -8.817 -4.910 1.00 0.00 86 PHE A N 16
ATOM 25855 C CA . PHE A 1 95 ? -9.913 -8.932 -3.678 1.00 0.00 86 PHE A CA 16
ATOM 25856 C C . PHE A 1 95 ? -8.773 -7.911 -3.641 1.00 0.00 86 PHE A C 16
ATOM 25857 O O . PHE A 1 95 ? -7.602 -8.284 -3.617 1.00 0.00 86 PHE A O 16
ATOM 25874 N N . MET A 1 96 ? -9.157 -6.643 -3.637 1.00 0.00 87 MET A N 16
ATOM 25875 C CA . MET A 1 96 ? -8.182 -5.566 -3.603 1.00 0.00 87 MET A CA 16
ATOM 25876 C C . MET A 1 96 ? -7.084 -5.853 -2.577 1.00 0.00 87 MET A C 16
ATOM 25877 O O . MET A 1 96 ? -7.360 -6.368 -1.494 1.00 0.00 87 MET A O 16
ATOM 25891 N N . PRO A 1 97 ? -5.830 -5.498 -2.964 1.00 0.00 88 PRO A N 16
ATOM 25892 C CA . PRO A 1 97 ? -4.688 -5.712 -2.090 1.00 0.00 88 PRO A CA 16
ATOM 25893 C C . PRO A 1 97 ? -4.666 -4.686 -0.956 1.00 0.00 88 PRO A C 16
ATOM 25894 O O . PRO A 1 97 ? -4.394 -5.031 0.193 1.00 0.00 88 PRO A O 16
ATOM 25905 N N . ALA A 1 98 ? -4.955 -3.445 -1.318 1.00 0.00 89 ALA A N 16
ATOM 25906 C CA . ALA A 1 98 ? -4.972 -2.366 -0.345 1.00 0.00 89 ALA A CA 16
ATOM 25907 C C . ALA A 1 98 ? -6.103 -1.394 -0.687 1.00 0.00 89 ALA A C 16
ATOM 25908 O O . ALA A 1 98 ? -5.973 -0.188 -0.482 1.00 0.00 89 ALA A O 16
ATOM 25915 N N . GLY A 1 99 ? -7.187 -1.955 -1.202 1.00 0.00 90 GLY A N 16
ATOM 25916 C CA . GLY A 1 99 ? -8.340 -1.153 -1.574 1.00 0.00 90 GLY A CA 16
ATOM 25917 C C . GLY A 1 99 ? -8.036 -0.291 -2.801 1.00 0.00 90 GLY A C 16
ATOM 25918 O O . GLY A 1 99 ? -8.267 0.917 -2.789 1.00 0.00 90 GLY A O 16
ATOM 25922 N N . LEU A 1 100 ? -7.521 -0.946 -3.832 1.00 0.00 91 LEU A N 16
ATOM 25923 C CA . LEU A 1 100 ? -7.183 -0.255 -5.064 1.00 0.00 91 LEU A CA 16
ATOM 25924 C C . LEU A 1 100 ? -8.444 0.385 -5.648 1.00 0.00 91 LEU A C 16
ATOM 25925 O O . LEU A 1 100 ? -8.582 1.607 -5.647 1.00 0.00 91 LEU A O 16
ATOM 25941 N N . ILE A 1 101 ? -9.332 -0.470 -6.134 1.00 0.00 92 ILE A N 16
ATOM 25942 C CA . ILE A 1 101 ? -10.577 -0.003 -6.720 1.00 0.00 92 ILE A CA 16
ATOM 25943 C C . ILE A 1 101 ? -11.488 0.530 -5.613 1.00 0.00 92 ILE A C 16
ATOM 25944 O O . ILE A 1 101 ? -11.999 1.645 -5.708 1.00 0.00 92 ILE A O 16
ATOM 25960 N N . ALA A 1 102 ? -11.665 -0.292 -4.589 1.00 0.00 93 ALA A N 16
ATOM 25961 C CA . ALA A 1 102 ? -12.505 0.084 -3.465 1.00 0.00 93 ALA A CA 16
ATOM 25962 C C . ALA A 1 102 ? -12.038 1.431 -2.911 1.00 0.00 93 ALA A C 16
ATOM 25963 O O . ALA A 1 102 ? -12.765 2.421 -2.983 1.00 0.00 93 ALA A O 16
ATOM 25970 N N . GLY A 1 103 ? -10.828 1.426 -2.372 1.00 0.00 94 GLY A N 16
ATOM 25971 C CA . GLY A 1 103 ? -10.255 2.636 -1.807 1.00 0.00 94 GLY A CA 16
ATOM 25972 C C . GLY A 1 103 ? -10.343 3.799 -2.798 1.00 0.00 94 GLY A C 16
ATOM 25973 O O . GLY A 1 103 ? -10.772 4.894 -2.439 1.00 0.00 94 GLY A O 16
ATOM 25977 N N . ALA A 1 104 ? -9.929 3.521 -4.025 1.00 0.00 95 ALA A N 16
ATOM 25978 C CA . ALA A 1 104 ? -9.955 4.530 -5.071 1.00 0.00 95 ALA A CA 16
ATOM 25979 C C . ALA A 1 104 ? -11.332 5.195 -5.097 1.00 0.00 95 ALA A C 16
ATOM 25980 O O . ALA A 1 104 ? -11.438 6.416 -4.985 1.00 0.00 95 ALA A O 16
ATOM 25987 N N . SER A 1 105 ? -12.353 4.364 -5.245 1.00 0.00 96 SER A N 16
ATOM 25988 C CA . SER A 1 105 ? -13.719 4.856 -5.288 1.00 0.00 96 SER A CA 16
ATOM 25989 C C . SER A 1 105 ? -14.053 5.587 -3.986 1.00 0.00 96 SER A C 16
ATOM 25990 O O . SER A 1 105 ? -14.892 6.486 -3.971 1.00 0.00 96 SER A O 16
ATOM 25998 N N . LEU A 1 106 ? -13.378 5.173 -2.923 1.00 0.00 97 LEU A N 16
ATOM 25999 C CA . LEU A 1 106 ? -13.592 5.777 -1.619 1.00 0.00 97 LEU A CA 16
ATOM 26000 C C . LEU A 1 106 ? -12.944 7.163 -1.590 1.00 0.00 97 LEU A C 16
ATOM 26001 O O . LEU A 1 106 ? -13.384 8.043 -0.853 1.00 0.00 97 LEU A O 16
ATOM 26017 N N . LEU A 1 107 ? -11.907 7.313 -2.402 1.00 0.00 98 LEU A N 16
ATOM 26018 C CA . LEU A 1 107 ? -11.194 8.576 -2.480 1.00 0.00 98 LEU A CA 16
ATOM 26019 C C . LEU A 1 107 ? -12.018 9.574 -3.295 1.00 0.00 98 LEU A C 16
ATOM 26020 O O . LEU A 1 107 ? -12.157 10.733 -2.908 1.00 0.00 98 LEU A O 16
ATOM 26036 N N . MET A 1 108 ? -12.545 9.087 -4.409 1.00 0.00 99 MET A N 16
ATOM 26037 C CA . MET A 1 108 ? -13.353 9.921 -5.282 1.00 0.00 99 MET A CA 16
ATOM 26038 C C . MET A 1 108 ? -14.647 10.350 -4.588 1.00 0.00 99 MET A C 16
ATOM 26039 O O . MET A 1 108 ? -15.080 11.493 -4.725 1.00 0.00 99 MET A O 16
ATOM 26053 N N . VAL A 1 109 ? -15.228 9.410 -3.858 1.00 0.00 100 VAL A N 16
ATOM 26054 C CA . VAL A 1 109 ? -16.465 9.676 -3.142 1.00 0.00 100 VAL A CA 16
ATOM 26055 C C . VAL A 1 109 ? -16.189 10.666 -2.008 1.00 0.00 100 VAL A C 16
ATOM 26056 O O . VAL A 1 109 ? -16.789 11.739 -1.957 1.00 0.00 100 VAL A O 16
ATOM 26069 N N . ALA A 1 110 ? -15.282 10.270 -1.127 1.00 0.00 101 ALA A N 16
ATOM 26070 C CA . ALA A 1 110 ? -14.920 11.109 0.002 1.00 0.00 101 ALA A CA 16
ATOM 26071 C C . ALA A 1 110 ? -14.574 12.512 -0.500 1.00 0.00 101 ALA A C 16
ATOM 26072 O O . ALA A 1 110 ? -15.147 13.499 -0.042 1.00 0.00 101 ALA A O 16
ATOM 26079 N N . LYS A 1 111 ? -13.636 12.556 -1.436 1.00 0.00 102 LYS A N 16
ATOM 26080 C CA . LYS A 1 111 ? -13.206 13.821 -2.006 1.00 0.00 102 LYS A CA 16
ATOM 26081 C C . LYS A 1 111 ? -14.435 14.655 -2.371 1.00 0.00 102 LYS A C 16
ATOM 26082 O O . LYS A 1 111 ? -14.623 15.753 -1.849 1.00 0.00 102 LYS A O 16
ATOM 26101 N N . VAL A 1 112 ? -15.242 14.102 -3.266 1.00 0.00 103 VAL A N 16
ATOM 26102 C CA . VAL A 1 112 ? -16.448 14.781 -3.707 1.00 0.00 103 VAL A CA 16
ATOM 26103 C C . VAL A 1 112 ? -17.163 15.382 -2.495 1.00 0.00 103 VAL A C 16
ATOM 26104 O O . VAL A 1 112 ? -17.525 16.557 -2.503 1.00 0.00 103 VAL A O 16
ATOM 26117 N N . GLY A 1 113 ? -17.344 14.547 -1.481 1.00 0.00 104 GLY A N 16
ATOM 26118 C CA . GLY A 1 113 ? -18.008 14.981 -0.264 1.00 0.00 104 GLY A CA 16
ATOM 26119 C C . GLY A 1 113 ? -17.347 16.239 0.303 1.00 0.00 104 GLY A C 16
ATOM 26120 O O . GLY A 1 113 ? -17.916 17.327 0.237 1.00 0.00 104 GLY A O 16
ATOM 26124 N N . VAL A 1 114 ? -16.155 16.047 0.849 1.00 0.00 105 VAL A N 16
ATOM 26125 C CA . VAL A 1 114 ? -15.410 17.152 1.428 1.00 0.00 105 VAL A CA 16
ATOM 26126 C C . VAL A 1 114 ? -15.363 18.309 0.428 1.00 0.00 105 VAL A C 16
ATOM 26127 O O . VAL A 1 114 ? -16.286 19.119 0.366 1.00 0.00 105 VAL A O 16
ATOM 26140 N N . SER A 1 115 ? -14.277 18.348 -0.331 1.00 0.00 106 SER A N 16
ATOM 26141 C CA . SER A 1 115 ? -14.097 19.392 -1.325 1.00 0.00 106 SER A CA 16
ATOM 26142 C C . SER A 1 115 ? -12.709 19.278 -1.959 1.00 0.00 106 SER A C 16
ATOM 26143 O O . SER A 1 115 ? -11.742 19.843 -1.450 1.00 0.00 106 SER A O 16
ATOM 26151 N N . MET A 1 116 ? -12.655 18.543 -3.060 1.00 0.00 107 MET A N 16
ATOM 26152 C CA . MET A 1 116 ? -11.401 18.347 -3.768 1.00 0.00 107 MET A CA 16
ATOM 26153 C C . MET A 1 116 ? -11.585 17.399 -4.955 1.00 0.00 107 MET A C 16
ATOM 26154 O O . MET A 1 116 ? -12.385 16.467 -4.892 1.00 0.00 107 MET A O 16
ATOM 26168 N N . PHE A 1 117 ? -10.830 17.670 -6.010 1.00 0.00 108 PHE A N 16
ATOM 26169 C CA . PHE A 1 117 ? -10.899 16.853 -7.209 1.00 0.00 108 PHE A CA 16
ATOM 26170 C C . PHE A 1 117 ? -12.328 16.798 -7.754 1.00 0.00 108 PHE A C 16
ATOM 26171 O O . PHE A 1 117 ? -13.211 16.209 -7.132 1.00 0.00 108 PHE A O 16
ATOM 26188 N N . ASN A 1 118 ? -12.511 17.421 -8.909 1.00 0.00 109 ASN A N 16
ATOM 26189 C CA . ASN A 1 118 ? -13.817 17.450 -9.545 1.00 0.00 109 ASN A CA 16
ATOM 26190 C C . ASN A 1 118 ? -13.754 16.682 -10.866 1.00 0.00 109 ASN A C 16
ATOM 26191 O O . ASN A 1 118 ? -14.589 15.817 -11.126 1.00 0.00 109 ASN A O 16
ATOM 26202 N N . ARG A 1 119 ? -12.756 17.026 -11.667 1.00 0.00 110 ARG A N 16
ATOM 26203 C CA . ARG A 1 119 ? -12.573 16.379 -12.955 1.00 0.00 110 ARG A CA 16
ATOM 26204 C C . ARG A 1 119 ? -11.330 16.932 -13.655 1.00 0.00 110 ARG A C 16
ATOM 26205 O O . ARG A 1 119 ? -10.892 18.044 -13.364 1.00 0.00 110 ARG A O 16
ATOM 26226 N N . PRO A 1 120 ? -10.783 16.109 -14.589 1.00 0.00 111 PRO A N 16
ATOM 26227 C CA . PRO A 1 120 ? -9.599 16.505 -15.333 1.00 0.00 111 PRO A CA 16
ATOM 26228 C C . PRO A 1 120 ? -9.944 17.545 -16.401 1.00 0.00 111 PRO A C 16
ATOM 26229 O O . PRO A 1 120 ? -9.890 17.255 -17.595 1.00 0.00 111 PRO A O 16
ATOM 26240 N N . HIS A 1 121 ? -10.293 18.734 -15.933 1.00 0.00 112 HIS A N 16
ATOM 26241 C CA . HIS A 1 121 ? -10.647 19.818 -16.833 1.00 0.00 112 HIS A CA 16
ATOM 26242 C C . HIS A 1 121 ? -10.090 21.137 -16.293 1.00 0.00 112 HIS A C 16
ATOM 26243 O O . HIS A 1 121 ? -10.619 22.207 -16.589 1.00 0.00 112 HIS A O 16
ATOM 26257 N N . MET A 1 10 ? -12.713 -20.821 -0.234 1.00 0.00 1 MET A N 17
ATOM 26258 C CA . MET A 1 10 ? -12.797 -19.477 0.312 1.00 0.00 1 MET A CA 17
ATOM 26259 C C . MET A 1 10 ? -12.278 -19.436 1.750 1.00 0.00 1 MET A C 17
ATOM 26260 O O . MET A 1 10 ? -12.170 -20.472 2.405 1.00 0.00 1 MET A O 17
ATOM 26274 N N . GLN A 1 11 ? -11.971 -18.228 2.201 1.00 0.00 2 GLN A N 17
ATOM 26275 C CA . GLN A 1 11 ? -11.467 -18.039 3.550 1.00 0.00 2 GLN A CA 17
ATOM 26276 C C . GLN A 1 11 ? -10.305 -18.997 3.822 1.00 0.00 2 GLN A C 17
ATOM 26277 O O . GLN A 1 11 ? -10.517 -20.125 4.264 1.00 0.00 2 GLN A O 17
ATOM 26291 N N . ASP A 1 12 ? -9.103 -18.513 3.546 1.00 0.00 3 ASP A N 17
ATOM 26292 C CA . ASP A 1 12 ? -7.908 -19.312 3.756 1.00 0.00 3 ASP A CA 17
ATOM 26293 C C . ASP A 1 12 ? -6.687 -18.538 3.254 1.00 0.00 3 ASP A C 17
ATOM 26294 O O . ASP A 1 12 ? -6.700 -18.000 2.148 1.00 0.00 3 ASP A O 17
ATOM 26303 N N . THR A 1 13 ? -5.662 -18.505 4.092 1.00 0.00 4 THR A N 17
ATOM 26304 C CA . THR A 1 13 ? -4.436 -17.806 3.748 1.00 0.00 4 THR A CA 17
ATOM 26305 C C . THR A 1 13 ? -4.718 -16.321 3.509 1.00 0.00 4 THR A C 17
ATOM 26306 O O . THR A 1 13 ? -5.769 -15.963 2.979 1.00 0.00 4 THR A O 17
ATOM 26317 N N . SER A 1 14 ? -3.762 -15.497 3.911 1.00 0.00 5 SER A N 17
ATOM 26318 C CA . SER A 1 14 ? -3.894 -14.060 3.746 1.00 0.00 5 SER A CA 17
ATOM 26319 C C . SER A 1 14 ? -4.320 -13.734 2.313 1.00 0.00 5 SER A C 17
ATOM 26320 O O . SER A 1 14 ? -4.318 -14.607 1.448 1.00 0.00 5 SER A O 17
ATOM 26328 N N . SER A 1 15 ? -4.675 -12.474 2.108 1.00 0.00 6 SER A N 17
ATOM 26329 C CA . SER A 1 15 ? -5.103 -12.022 0.795 1.00 0.00 6 SER A CA 17
ATOM 26330 C C . SER A 1 15 ? -3.913 -12.006 -0.167 1.00 0.00 6 SER A C 17
ATOM 26331 O O . SER A 1 15 ? -3.449 -10.941 -0.569 1.00 0.00 6 SER A O 17
ATOM 26339 N N . VAL A 1 16 ? -3.453 -13.201 -0.507 1.00 0.00 7 VAL A N 17
ATOM 26340 C CA . VAL A 1 16 ? -2.325 -13.338 -1.414 1.00 0.00 7 VAL A CA 17
ATOM 26341 C C . VAL A 1 16 ? -1.056 -12.839 -0.721 1.00 0.00 7 VAL A C 17
ATOM 26342 O O . VAL A 1 16 ? -0.135 -13.615 -0.469 1.00 0.00 7 VAL A O 17
ATOM 26355 N N . VAL A 1 17 ? -1.047 -11.545 -0.434 1.00 0.00 8 VAL A N 17
ATOM 26356 C CA . VAL A 1 17 ? 0.094 -10.933 0.225 1.00 0.00 8 VAL A CA 17
ATOM 26357 C C . VAL A 1 17 ? 0.631 -11.884 1.296 1.00 0.00 8 VAL A C 17
ATOM 26358 O O . VAL A 1 17 ? -0.098 -12.274 2.207 1.00 0.00 8 VAL A O 17
ATOM 26371 N N . PRO A 1 18 ? 1.935 -12.241 1.148 1.00 0.00 9 PRO A N 17
ATOM 26372 C CA . PRO A 1 18 ? 2.577 -13.139 2.092 1.00 0.00 9 PRO A CA 17
ATOM 26373 C C . PRO A 1 18 ? 2.887 -12.422 3.407 1.00 0.00 9 PRO A C 17
ATOM 26374 O O . PRO A 1 18 ? 2.537 -11.255 3.580 1.00 0.00 9 PRO A O 17
ATOM 26385 N N . LEU A 1 19 ? 3.540 -13.150 4.302 1.00 0.00 10 LEU A N 17
ATOM 26386 C CA . LEU A 1 19 ? 3.900 -12.598 5.596 1.00 0.00 10 LEU A CA 17
ATOM 26387 C C . LEU A 1 19 ? 4.683 -11.299 5.392 1.00 0.00 10 LEU A C 17
ATOM 26388 O O . LEU A 1 19 ? 4.317 -10.258 5.934 1.00 0.00 10 LEU A O 17
ATOM 26404 N N . HIS A 1 20 ? 5.747 -11.404 4.608 1.00 0.00 11 HIS A N 17
ATOM 26405 C CA . HIS A 1 20 ? 6.584 -10.251 4.326 1.00 0.00 11 HIS A CA 17
ATOM 26406 C C . HIS A 1 20 ? 5.708 -9.008 4.161 1.00 0.00 11 HIS A C 17
ATOM 26407 O O . HIS A 1 20 ? 5.781 -8.081 4.967 1.00 0.00 11 HIS A O 17
ATOM 26421 N N . TRP A 1 21 ? 4.899 -9.028 3.112 1.00 0.00 12 TRP A N 17
ATOM 26422 C CA . TRP A 1 21 ? 4.010 -7.913 2.832 1.00 0.00 12 TRP A CA 17
ATOM 26423 C C . TRP A 1 21 ? 3.322 -7.517 4.140 1.00 0.00 12 TRP A C 17
ATOM 26424 O O . TRP A 1 21 ? 3.276 -6.338 4.489 1.00 0.00 12 TRP A O 17
ATOM 26445 N N . PHE A 1 22 ? 2.803 -8.524 4.827 1.00 0.00 13 PHE A N 17
ATOM 26446 C CA . PHE A 1 22 ? 2.120 -8.295 6.089 1.00 0.00 13 PHE A CA 17
ATOM 26447 C C . PHE A 1 22 ? 2.932 -7.366 6.992 1.00 0.00 13 PHE A C 17
ATOM 26448 O O . PHE A 1 22 ? 2.393 -6.415 7.556 1.00 0.00 13 PHE A O 17
ATOM 26465 N N . GLY A 1 23 ? 4.217 -7.673 7.101 1.00 0.00 14 GLY A N 17
ATOM 26466 C CA . GLY A 1 23 ? 5.109 -6.877 7.926 1.00 0.00 14 GLY A CA 17
ATOM 26467 C C . GLY A 1 23 ? 5.260 -5.462 7.363 1.00 0.00 14 GLY A C 17
ATOM 26468 O O . GLY A 1 23 ? 5.394 -4.500 8.119 1.00 0.00 14 GLY A O 17
ATOM 26472 N N . PHE A 1 24 ? 5.234 -5.380 6.041 1.00 0.00 15 PHE A N 17
ATOM 26473 C CA . PHE A 1 24 ? 5.366 -4.099 5.368 1.00 0.00 15 PHE A CA 17
ATOM 26474 C C . PHE A 1 24 ? 4.090 -3.267 5.516 1.00 0.00 15 PHE A C 17
ATOM 26475 O O . PHE A 1 24 ? 4.143 -2.038 5.523 1.00 0.00 15 PHE A O 17
ATOM 26492 N N . GLY A 1 25 ? 2.973 -3.971 5.630 1.00 0.00 16 GLY A N 17
ATOM 26493 C CA . GLY A 1 25 ? 1.686 -3.313 5.777 1.00 0.00 16 GLY A CA 17
ATOM 26494 C C . GLY A 1 25 ? 1.536 -2.709 7.175 1.00 0.00 16 GLY A C 17
ATOM 26495 O O . GLY A 1 25 ? 1.166 -1.544 7.314 1.00 0.00 16 GLY A O 17
ATOM 26499 N N . TYR A 1 26 ? 1.831 -3.527 8.174 1.00 0.00 17 TYR A N 17
ATOM 26500 C CA . TYR A 1 26 ? 1.734 -3.088 9.555 1.00 0.00 17 TYR A CA 17
ATOM 26501 C C . TYR A 1 26 ? 2.735 -1.968 9.846 1.00 0.00 17 TYR A C 17
ATOM 26502 O O . TYR A 1 26 ? 2.371 -0.937 10.410 1.00 0.00 17 TYR A O 17
ATOM 26520 N N . ALA A 1 27 ? 3.976 -2.209 9.449 1.00 0.00 18 ALA A N 17
ATOM 26521 C CA . ALA A 1 27 ? 5.032 -1.234 9.661 1.00 0.00 18 ALA A CA 17
ATOM 26522 C C . ALA A 1 27 ? 4.699 0.046 8.892 1.00 0.00 18 ALA A C 17
ATOM 26523 O O . ALA A 1 27 ? 4.878 1.149 9.408 1.00 0.00 18 ALA A O 17
ATOM 26530 N N . ALA A 1 28 ? 4.220 -0.142 7.671 1.00 0.00 19 ALA A N 17
ATOM 26531 C CA . ALA A 1 28 ? 3.860 0.985 6.827 1.00 0.00 19 ALA A CA 17
ATOM 26532 C C . ALA A 1 28 ? 2.605 1.656 7.386 1.00 0.00 19 ALA A C 17
ATOM 26533 O O . ALA A 1 28 ? 2.351 2.829 7.117 1.00 0.00 19 ALA A O 17
ATOM 26540 N N . LEU A 1 29 ? 1.852 0.883 8.155 1.00 0.00 20 LEU A N 17
ATOM 26541 C CA . LEU A 1 29 ? 0.628 1.388 8.755 1.00 0.00 20 LEU A CA 17
ATOM 26542 C C . LEU A 1 29 ? 0.981 2.392 9.853 1.00 0.00 20 LEU A C 17
ATOM 26543 O O . LEU A 1 29 ? 0.438 3.495 9.889 1.00 0.00 20 LEU A O 17
ATOM 26559 N N . VAL A 1 30 ? 1.889 1.975 10.723 1.00 0.00 21 VAL A N 17
ATOM 26560 C CA . VAL A 1 30 ? 2.321 2.824 11.820 1.00 0.00 21 VAL A CA 17
ATOM 26561 C C . VAL A 1 30 ? 2.998 4.075 11.255 1.00 0.00 21 VAL A C 17
ATOM 26562 O O . VAL A 1 30 ? 2.636 5.195 11.611 1.00 0.00 21 VAL A O 17
ATOM 26575 N N . ALA A 1 31 ? 3.968 3.841 10.384 1.00 0.00 22 ALA A N 17
ATOM 26576 C CA . ALA A 1 31 ? 4.699 4.935 9.766 1.00 0.00 22 ALA A CA 17
ATOM 26577 C C . ALA A 1 31 ? 3.716 5.847 9.029 1.00 0.00 22 ALA A C 17
ATOM 26578 O O . ALA A 1 31 ? 3.642 7.043 9.310 1.00 0.00 22 ALA A O 17
ATOM 26585 N N . SER A 1 32 ? 2.985 5.248 8.101 1.00 0.00 23 SER A N 17
ATOM 26586 C CA . SER A 1 32 ? 2.009 5.992 7.321 1.00 0.00 23 SER A CA 17
ATOM 26587 C C . SER A 1 32 ? 1.187 6.899 8.239 1.00 0.00 23 SER A C 17
ATOM 26588 O O . SER A 1 32 ? 1.348 8.118 8.219 1.00 0.00 23 SER A O 17
ATOM 26596 N N . GLY A 1 33 ? 0.325 6.268 9.023 1.00 0.00 24 GLY A N 17
ATOM 26597 C CA . GLY A 1 33 ? -0.523 7.003 9.947 1.00 0.00 24 GLY A CA 17
ATOM 26598 C C . GLY A 1 33 ? 0.298 7.999 10.769 1.00 0.00 24 GLY A C 17
ATOM 26599 O O . GLY A 1 33 ? -0.212 9.041 11.178 1.00 0.00 24 GLY A O 17
ATOM 26603 N N . GLY A 1 34 ? 1.555 7.643 10.988 1.00 0.00 25 GLY A N 17
ATOM 26604 C CA . GLY A 1 34 ? 2.451 8.492 11.754 1.00 0.00 25 GLY A CA 17
ATOM 26605 C C . GLY A 1 34 ? 2.649 9.844 11.065 1.00 0.00 25 GLY A C 17
ATOM 26606 O O . GLY A 1 34 ? 2.092 10.852 11.497 1.00 0.00 25 GLY A O 17
ATOM 26610 N N . ILE A 1 35 ? 3.443 9.821 10.005 1.00 0.00 26 ILE A N 17
ATOM 26611 C CA . ILE A 1 35 ? 3.721 11.032 9.251 1.00 0.00 26 ILE A CA 17
ATOM 26612 C C . ILE A 1 35 ? 2.407 11.614 8.727 1.00 0.00 26 ILE A C 17
ATOM 26613 O O . ILE A 1 35 ? 2.095 12.777 8.978 1.00 0.00 26 ILE A O 17
ATOM 26629 N N . ILE A 1 36 ? 1.672 10.779 8.008 1.00 0.00 27 ILE A N 17
ATOM 26630 C CA . ILE A 1 36 ? 0.399 11.196 7.445 1.00 0.00 27 ILE A CA 17
ATOM 26631 C C . ILE A 1 36 ? -0.494 11.739 8.563 1.00 0.00 27 ILE A C 17
ATOM 26632 O O . ILE A 1 36 ? -1.398 12.534 8.309 1.00 0.00 27 ILE A O 17
ATOM 26648 N N . GLY A 1 37 ? -0.209 11.289 9.776 1.00 0.00 28 GLY A N 17
ATOM 26649 C CA . GLY A 1 37 ? -0.975 11.720 10.933 1.00 0.00 28 GLY A CA 17
ATOM 26650 C C . GLY A 1 37 ? -0.557 13.124 11.375 1.00 0.00 28 GLY A C 17
ATOM 26651 O O . GLY A 1 37 ? -1.224 14.105 11.051 1.00 0.00 28 GLY A O 17
ATOM 26655 N N . TYR A 1 38 ? 0.546 13.175 12.109 1.00 0.00 29 TYR A N 17
ATOM 26656 C CA . TYR A 1 38 ? 1.061 14.442 12.599 1.00 0.00 29 TYR A CA 17
ATOM 26657 C C . TYR A 1 38 ? 1.078 15.493 11.487 1.00 0.00 29 TYR A C 17
ATOM 26658 O O . TYR A 1 38 ? 0.775 16.661 11.727 1.00 0.00 29 TYR A O 17
ATOM 26676 N N . VAL A 1 39 ? 1.435 15.041 10.294 1.00 0.00 30 VAL A N 17
ATOM 26677 C CA . VAL A 1 39 ? 1.495 15.928 9.145 1.00 0.00 30 VAL A CA 17
ATOM 26678 C C . VAL A 1 39 ? 0.093 16.083 8.551 1.00 0.00 30 VAL A C 17
ATOM 26679 O O . VAL A 1 39 ? -0.242 17.134 8.008 1.00 0.00 30 VAL A O 17
ATOM 26692 N N . LYS A 1 40 ? -0.688 15.020 8.675 1.00 0.00 31 LYS A N 17
ATOM 26693 C CA . LYS A 1 40 ? -2.045 15.024 8.157 1.00 0.00 31 LYS A CA 17
ATOM 26694 C C . LYS A 1 40 ? -2.029 14.587 6.691 1.00 0.00 31 LYS A C 17
ATOM 26695 O O . LYS A 1 40 ? -2.536 13.518 6.353 1.00 0.00 31 LYS A O 17
ATOM 26714 N N . ALA A 1 41 ? -1.442 15.435 5.860 1.00 0.00 32 ALA A N 17
ATOM 26715 C CA . ALA A 1 41 ? -1.353 15.149 4.439 1.00 0.00 32 ALA A CA 17
ATOM 26716 C C . ALA A 1 41 ? -1.097 16.451 3.676 1.00 0.00 32 ALA A C 17
ATOM 26717 O O . ALA A 1 41 ? -1.682 17.485 3.993 1.00 0.00 32 ALA A O 17
ATOM 26724 N N . GLY A 1 42 ? -0.223 16.357 2.685 1.00 0.00 33 GLY A N 17
ATOM 26725 C CA . GLY A 1 42 ? 0.118 17.514 1.875 1.00 0.00 33 GLY A CA 17
ATOM 26726 C C . GLY A 1 42 ? 1.634 17.647 1.719 1.00 0.00 33 GLY A C 17
ATOM 26727 O O . GLY A 1 42 ? 2.113 18.537 1.018 1.00 0.00 33 GLY A O 17
ATOM 26731 N N . SER A 1 43 ? 2.346 16.749 2.383 1.00 0.00 34 SER A N 17
ATOM 26732 C CA . SER A 1 43 ? 3.798 16.755 2.327 1.00 0.00 34 SER A CA 17
ATOM 26733 C C . SER A 1 43 ? 4.267 16.501 0.893 1.00 0.00 34 SER A C 17
ATOM 26734 O O . SER A 1 43 ? 3.927 15.480 0.296 1.00 0.00 34 SER A O 17
ATOM 26742 N N . VAL A 1 44 ? 5.040 17.447 0.381 1.00 0.00 35 VAL A N 17
ATOM 26743 C CA . VAL A 1 44 ? 5.560 17.338 -0.972 1.00 0.00 35 VAL A CA 17
ATOM 26744 C C . VAL A 1 44 ? 6.720 16.341 -0.990 1.00 0.00 35 VAL A C 17
ATOM 26745 O O . VAL A 1 44 ? 6.910 15.622 -1.970 1.00 0.00 35 VAL A O 17
ATOM 26758 N N . PRO A 1 45 ? 7.485 16.329 0.134 1.00 0.00 36 PRO A N 17
ATOM 26759 C CA . PRO A 1 45 ? 8.621 15.432 0.256 1.00 0.00 36 PRO A CA 17
ATOM 26760 C C . PRO A 1 45 ? 8.161 13.996 0.513 1.00 0.00 36 PRO A C 17
ATOM 26761 O O . PRO A 1 45 ? 8.611 13.067 -0.156 1.00 0.00 36 PRO A O 17
ATOM 26772 N N . SER A 1 46 ? 7.269 13.859 1.483 1.00 0.00 37 SER A N 17
ATOM 26773 C CA . SER A 1 46 ? 6.743 12.552 1.837 1.00 0.00 37 SER A CA 17
ATOM 26774 C C . SER A 1 46 ? 6.119 11.889 0.607 1.00 0.00 37 SER A C 17
ATOM 26775 O O . SER A 1 46 ? 6.522 10.795 0.216 1.00 0.00 37 SER A O 17
ATOM 26783 N N . LEU A 1 47 ? 5.145 12.580 0.032 1.00 0.00 38 LEU A N 17
ATOM 26784 C CA . LEU A 1 47 ? 4.462 12.072 -1.145 1.00 0.00 38 LEU A CA 17
ATOM 26785 C C . LEU A 1 47 ? 5.495 11.717 -2.216 1.00 0.00 38 LEU A C 17
ATOM 26786 O O . LEU A 1 47 ? 5.465 10.621 -2.774 1.00 0.00 38 LEU A O 17
ATOM 26802 N N . ALA A 1 48 ? 6.385 12.665 -2.471 1.00 0.00 39 ALA A N 17
ATOM 26803 C CA . ALA A 1 48 ? 7.425 12.466 -3.466 1.00 0.00 39 ALA A CA 17
ATOM 26804 C C . ALA A 1 48 ? 8.210 11.197 -3.129 1.00 0.00 39 ALA A C 17
ATOM 26805 O O . ALA A 1 48 ? 8.682 10.498 -4.026 1.00 0.00 39 ALA A O 17
ATOM 26812 N N . ALA A 1 49 ? 8.327 10.936 -1.835 1.00 0.00 40 ALA A N 17
ATOM 26813 C CA . ALA A 1 49 ? 9.046 9.763 -1.370 1.00 0.00 40 ALA A CA 17
ATOM 26814 C C . ALA A 1 49 ? 8.234 8.509 -1.697 1.00 0.00 40 ALA A C 17
ATOM 26815 O O . ALA A 1 49 ? 8.801 7.458 -1.994 1.00 0.00 40 ALA A O 17
ATOM 26822 N N . GLY A 1 50 ? 6.920 8.660 -1.633 1.00 0.00 41 GLY A N 17
ATOM 26823 C CA . GLY A 1 50 ? 6.024 7.552 -1.919 1.00 0.00 41 GLY A CA 17
ATOM 26824 C C . GLY A 1 50 ? 6.060 7.188 -3.405 1.00 0.00 41 GLY A C 17
ATOM 26825 O O . GLY A 1 50 ? 5.968 6.014 -3.763 1.00 0.00 41 GLY A O 17
ATOM 26829 N N . LEU A 1 51 ? 6.194 8.215 -4.231 1.00 0.00 42 LEU A N 17
ATOM 26830 C CA . LEU A 1 51 ? 6.243 8.018 -5.669 1.00 0.00 42 LEU A CA 17
ATOM 26831 C C . LEU A 1 51 ? 7.543 7.300 -6.037 1.00 0.00 42 LEU A C 17
ATOM 26832 O O . LEU A 1 51 ? 7.515 6.197 -6.580 1.00 0.00 42 LEU A O 17
ATOM 26848 N N . LEU A 1 52 ? 8.652 7.955 -5.726 1.00 0.00 43 LEU A N 17
ATOM 26849 C CA . LEU A 1 52 ? 9.960 7.393 -6.017 1.00 0.00 43 LEU A CA 17
ATOM 26850 C C . LEU A 1 52 ? 10.030 5.966 -5.470 1.00 0.00 43 LEU A C 17
ATOM 26851 O O . LEU A 1 52 ? 10.149 5.009 -6.233 1.00 0.00 43 LEU A O 17
ATOM 26867 N N . PHE A 1 53 ? 9.954 5.868 -4.150 1.00 0.00 44 PHE A N 17
ATOM 26868 C CA . PHE A 1 53 ? 10.007 4.574 -3.492 1.00 0.00 44 PHE A CA 17
ATOM 26869 C C . PHE A 1 53 ? 8.894 3.655 -3.998 1.00 0.00 44 PHE A C 17
ATOM 26870 O O . PHE A 1 53 ? 9.015 2.432 -3.932 1.00 0.00 44 PHE A O 17
ATOM 26887 N N . GLY A 1 54 ? 7.834 4.278 -4.492 1.00 0.00 45 GLY A N 17
ATOM 26888 C CA . GLY A 1 54 ? 6.700 3.531 -5.009 1.00 0.00 45 GLY A CA 17
ATOM 26889 C C . GLY A 1 54 ? 7.127 2.606 -6.151 1.00 0.00 45 GLY A C 17
ATOM 26890 O O . GLY A 1 54 ? 7.068 1.385 -6.020 1.00 0.00 45 GLY A O 17
ATOM 26894 N N . SER A 1 55 ? 7.547 3.225 -7.244 1.00 0.00 46 SER A N 17
ATOM 26895 C CA . SER A 1 55 ? 7.984 2.472 -8.408 1.00 0.00 46 SER A CA 17
ATOM 26896 C C . SER A 1 55 ? 9.280 1.723 -8.091 1.00 0.00 46 SER A C 17
ATOM 26897 O O . SER A 1 55 ? 9.618 0.749 -8.761 1.00 0.00 46 SER A O 17
ATOM 26905 N N . LEU A 1 56 ? 9.971 2.208 -7.070 1.00 0.00 47 LEU A N 17
ATOM 26906 C CA . LEU A 1 56 ? 11.223 1.597 -6.656 1.00 0.00 47 LEU A CA 17
ATOM 26907 C C . LEU A 1 56 ? 10.965 0.146 -6.242 1.00 0.00 47 LEU A C 17
ATOM 26908 O O . LEU A 1 56 ? 11.519 -0.779 -6.833 1.00 0.00 47 LEU A O 17
ATOM 26924 N N . ALA A 1 57 ? 10.123 -0.006 -5.230 1.00 0.00 48 ALA A N 17
ATOM 26925 C CA . ALA A 1 57 ? 9.785 -1.328 -4.731 1.00 0.00 48 ALA A CA 17
ATOM 26926 C C . ALA A 1 57 ? 9.035 -2.102 -5.817 1.00 0.00 48 ALA A C 17
ATOM 26927 O O . ALA A 1 57 ? 9.427 -3.212 -6.175 1.00 0.00 48 ALA A O 17
ATOM 26934 N N . GLY A 1 58 ? 7.971 -1.486 -6.310 1.00 0.00 49 GLY A N 17
ATOM 26935 C CA . GLY A 1 58 ? 7.163 -2.104 -7.348 1.00 0.00 49 GLY A CA 17
ATOM 26936 C C . GLY A 1 58 ? 8.021 -2.488 -8.555 1.00 0.00 49 GLY A C 17
ATOM 26937 O O . GLY A 1 58 ? 8.321 -3.663 -8.759 1.00 0.00 49 GLY A O 17
ATOM 26941 N N . LEU A 1 59 ? 8.391 -1.474 -9.324 1.00 0.00 50 LEU A N 17
ATOM 26942 C CA . LEU A 1 59 ? 9.208 -1.691 -10.505 1.00 0.00 50 LEU A CA 17
ATOM 26943 C C . LEU A 1 59 ? 10.461 -2.479 -10.116 1.00 0.00 50 LEU A C 17
ATOM 26944 O O . LEU A 1 59 ? 10.679 -3.586 -10.605 1.00 0.00 50 LEU A O 17
ATOM 26960 N N . GLY A 1 60 ? 11.252 -1.876 -9.240 1.00 0.00 51 GLY A N 17
ATOM 26961 C CA . GLY A 1 60 ? 12.477 -2.508 -8.780 1.00 0.00 51 GLY A CA 17
ATOM 26962 C C . GLY A 1 60 ? 12.253 -3.993 -8.491 1.00 0.00 51 GLY A C 17
ATOM 26963 O O . GLY A 1 60 ? 12.709 -4.852 -9.245 1.00 0.00 51 GLY A O 17
ATOM 26967 N N . ALA A 1 61 ? 11.551 -4.251 -7.398 1.00 0.00 52 ALA A N 17
ATOM 26968 C CA . ALA A 1 61 ? 11.261 -5.618 -6.999 1.00 0.00 52 ALA A CA 17
ATOM 26969 C C . ALA A 1 61 ? 10.711 -6.389 -8.201 1.00 0.00 52 ALA A C 17
ATOM 26970 O O . ALA A 1 61 ? 10.853 -7.608 -8.279 1.00 0.00 52 ALA A O 17
ATOM 26977 N N . TYR A 1 62 ? 10.096 -5.646 -9.109 1.00 0.00 53 TYR A N 17
ATOM 26978 C CA . TYR A 1 62 ? 9.524 -6.245 -10.304 1.00 0.00 53 TYR A CA 17
ATOM 26979 C C . TYR A 1 62 ? 10.389 -5.952 -11.531 1.00 0.00 53 TYR A C 17
ATOM 26980 O O . TYR A 1 62 ? 9.886 -5.902 -12.652 1.00 0.00 53 TYR A O 17
ATOM 26998 N N . GLN A 1 63 ? 11.676 -5.766 -11.278 1.00 0.00 54 GLN A N 17
ATOM 26999 C CA . GLN A 1 63 ? 12.616 -5.480 -12.348 1.00 0.00 54 GLN A CA 17
ATOM 27000 C C . GLN A 1 63 ? 14.037 -5.852 -11.920 1.00 0.00 54 GLN A C 17
ATOM 27001 O O . GLN A 1 63 ? 14.580 -6.861 -12.368 1.00 0.00 54 GLN A O 17
ATOM 27015 N N . LEU A 1 64 ? 14.600 -5.016 -11.060 1.00 0.00 55 LEU A N 17
ATOM 27016 C CA . LEU A 1 64 ? 15.947 -5.245 -10.567 1.00 0.00 55 LEU A CA 17
ATOM 27017 C C . LEU A 1 64 ? 16.411 -4.020 -9.775 1.00 0.00 55 LEU A C 17
ATOM 27018 O O . LEU A 1 64 ? 17.241 -3.247 -10.250 1.00 0.00 55 LEU A O 17
ATOM 27034 N N . SER A 1 65 ? 15.853 -3.882 -8.581 1.00 0.00 56 SER A N 17
ATOM 27035 C CA . SER A 1 65 ? 16.199 -2.764 -7.719 1.00 0.00 56 SER A CA 17
ATOM 27036 C C . SER A 1 65 ? 15.813 -3.081 -6.272 1.00 0.00 56 SER A C 17
ATOM 27037 O O . SER A 1 65 ? 15.480 -2.180 -5.504 1.00 0.00 56 SER A O 17
ATOM 27045 N N . GLN A 1 66 ? 15.872 -4.363 -5.945 1.00 0.00 57 GLN A N 17
ATOM 27046 C CA . GLN A 1 66 ? 15.533 -4.809 -4.604 1.00 0.00 57 GLN A CA 17
ATOM 27047 C C . GLN A 1 66 ? 15.759 -6.317 -4.474 1.00 0.00 57 GLN A C 17
ATOM 27048 O O . GLN A 1 66 ? 14.905 -7.112 -4.865 1.00 0.00 57 GLN A O 17
ATOM 27062 N N . ASP A 1 67 ? 16.912 -6.665 -3.923 1.00 0.00 58 ASP A N 17
ATOM 27063 C CA . ASP A 1 67 ? 17.261 -8.064 -3.736 1.00 0.00 58 ASP A CA 17
ATOM 27064 C C . ASP A 1 67 ? 17.324 -8.755 -5.100 1.00 0.00 58 ASP A C 17
ATOM 27065 O O . ASP A 1 67 ? 16.400 -8.639 -5.903 1.00 0.00 58 ASP A O 17
ATOM 27074 N N . PRO A 1 68 ? 18.454 -9.479 -5.325 1.00 0.00 59 PRO A N 17
ATOM 27075 C CA . PRO A 1 68 ? 18.651 -10.189 -6.577 1.00 0.00 59 PRO A CA 17
ATOM 27076 C C . PRO A 1 68 ? 17.789 -11.452 -6.632 1.00 0.00 59 PRO A C 17
ATOM 27077 O O . PRO A 1 68 ? 16.963 -11.606 -7.530 1.00 0.00 59 PRO A O 17
ATOM 27088 N N . ARG A 1 69 ? 18.011 -12.324 -5.659 1.00 0.00 60 ARG A N 17
ATOM 27089 C CA . ARG A 1 69 ? 17.266 -13.569 -5.585 1.00 0.00 60 ARG A CA 17
ATOM 27090 C C . ARG A 1 69 ? 15.763 -13.294 -5.668 1.00 0.00 60 ARG A C 17
ATOM 27091 O O . ARG A 1 69 ? 15.102 -13.716 -6.616 1.00 0.00 60 ARG A O 17
ATOM 27112 N N . ASN A 1 70 ? 15.267 -12.587 -4.663 1.00 0.00 61 ASN A N 17
ATOM 27113 C CA . ASN A 1 70 ? 13.855 -12.251 -4.610 1.00 0.00 61 ASN A CA 17
ATOM 27114 C C . ASN A 1 70 ? 13.386 -11.815 -6.000 1.00 0.00 61 ASN A C 17
ATOM 27115 O O . ASN A 1 70 ? 12.448 -12.390 -6.551 1.00 0.00 61 ASN A O 17
ATOM 27126 N N . VAL A 1 71 ? 14.061 -10.804 -6.527 1.00 0.00 62 VAL A N 17
ATOM 27127 C CA . VAL A 1 71 ? 13.725 -10.285 -7.842 1.00 0.00 62 VAL A CA 17
ATOM 27128 C C . VAL A 1 71 ? 13.528 -11.452 -8.811 1.00 0.00 62 VAL A C 17
ATOM 27129 O O . VAL A 1 71 ? 12.546 -11.490 -9.551 1.00 0.00 62 VAL A O 17
ATOM 27142 N N . TRP A 1 72 ? 14.476 -12.377 -8.775 1.00 0.00 63 TRP A N 17
ATOM 27143 C CA . TRP A 1 72 ? 14.419 -13.542 -9.641 1.00 0.00 63 TRP A CA 17
ATOM 27144 C C . TRP A 1 72 ? 13.052 -14.204 -9.452 1.00 0.00 63 TRP A C 17
ATOM 27145 O O . TRP A 1 72 ? 12.373 -14.523 -10.427 1.00 0.00 63 TRP A O 17
ATOM 27166 N N . VAL A 1 73 ? 12.689 -14.391 -8.192 1.00 0.00 64 VAL A N 17
ATOM 27167 C CA . VAL A 1 73 ? 11.416 -15.009 -7.863 1.00 0.00 64 VAL A CA 17
ATOM 27168 C C . VAL A 1 73 ? 10.285 -14.218 -8.524 1.00 0.00 64 VAL A C 17
ATOM 27169 O O . VAL A 1 73 ? 9.285 -14.795 -8.948 1.00 0.00 64 VAL A O 17
ATOM 27182 N N . PHE A 1 74 ? 10.481 -12.909 -8.590 1.00 0.00 65 PHE A N 17
ATOM 27183 C CA . PHE A 1 74 ? 9.490 -12.034 -9.191 1.00 0.00 65 PHE A CA 17
ATOM 27184 C C . PHE A 1 74 ? 9.511 -12.147 -10.717 1.00 0.00 65 PHE A C 17
ATOM 27185 O O . PHE A 1 74 ? 8.503 -11.899 -11.376 1.00 0.00 65 PHE A O 17
ATOM 27202 N N . LEU A 1 75 ? 10.672 -12.522 -11.234 1.00 0.00 66 LEU A N 17
ATOM 27203 C CA . LEU A 1 75 ? 10.838 -12.672 -12.670 1.00 0.00 66 LEU A CA 17
ATOM 27204 C C . LEU A 1 75 ? 10.050 -13.893 -13.146 1.00 0.00 66 LEU A C 17
ATOM 27205 O O . LEU A 1 75 ? 9.323 -13.820 -14.136 1.00 0.00 66 LEU A O 17
ATOM 27221 N N . ALA A 1 76 ? 10.219 -14.988 -12.418 1.00 0.00 67 ALA A N 17
ATOM 27222 C CA . ALA A 1 76 ? 9.532 -16.223 -12.754 1.00 0.00 67 ALA A CA 17
ATOM 27223 C C . ALA A 1 76 ? 8.030 -16.046 -12.522 1.00 0.00 67 ALA A C 17
ATOM 27224 O O . ALA A 1 76 ? 7.218 -16.447 -13.355 1.00 0.00 67 ALA A O 17
ATOM 27231 N N . THR A 1 77 ? 7.706 -15.444 -11.387 1.00 0.00 68 THR A N 17
ATOM 27232 C CA . THR A 1 77 ? 6.316 -15.209 -11.035 1.00 0.00 68 THR A CA 17
ATOM 27233 C C . THR A 1 77 ? 5.597 -14.473 -12.167 1.00 0.00 68 THR A C 17
ATOM 27234 O O . THR A 1 77 ? 4.665 -15.008 -12.766 1.00 0.00 68 THR A O 17
ATOM 27245 N N . SER A 1 78 ? 6.056 -13.258 -12.427 1.00 0.00 69 SER A N 17
ATOM 27246 C CA . SER A 1 78 ? 5.469 -12.443 -13.476 1.00 0.00 69 SER A CA 17
ATOM 27247 C C . SER A 1 78 ? 5.612 -13.147 -14.827 1.00 0.00 69 SER A C 17
ATOM 27248 O O . SER A 1 78 ? 4.786 -12.961 -15.719 1.00 0.00 69 SER A O 17
ATOM 27256 N N . GLY A 1 79 ? 6.668 -13.941 -14.935 1.00 0.00 70 GLY A N 17
ATOM 27257 C CA . GLY A 1 79 ? 6.930 -14.673 -16.163 1.00 0.00 70 GLY A CA 17
ATOM 27258 C C . GLY A 1 79 ? 5.724 -15.525 -16.562 1.00 0.00 70 GLY A C 17
ATOM 27259 O O . GLY A 1 79 ? 5.195 -15.381 -17.663 1.00 0.00 70 GLY A O 17
ATOM 27263 N N . THR A 1 80 ? 5.323 -16.393 -15.645 1.00 0.00 71 THR A N 17
ATOM 27264 C CA . THR A 1 80 ? 4.189 -17.268 -15.887 1.00 0.00 71 THR A CA 17
ATOM 27265 C C . THR A 1 80 ? 2.891 -16.459 -15.928 1.00 0.00 71 THR A C 17
ATOM 27266 O O . THR A 1 80 ? 2.092 -16.606 -16.853 1.00 0.00 71 THR A O 17
ATOM 27277 N N . LEU A 1 81 ? 2.720 -15.623 -14.914 1.00 0.00 72 LEU A N 17
ATOM 27278 C CA . LEU A 1 81 ? 1.532 -14.791 -14.823 1.00 0.00 72 LEU A CA 17
ATOM 27279 C C . LEU A 1 81 ? 1.301 -14.091 -16.163 1.00 0.00 72 LEU A C 17
ATOM 27280 O O . LEU A 1 81 ? 0.166 -13.988 -16.626 1.00 0.00 72 LEU A O 17
ATOM 27296 N N . ALA A 1 82 ? 2.395 -13.627 -16.749 1.00 0.00 73 ALA A N 17
ATOM 27297 C CA . ALA A 1 82 ? 2.326 -12.939 -18.027 1.00 0.00 73 ALA A CA 17
ATOM 27298 C C . ALA A 1 82 ? 1.953 -13.941 -19.121 1.00 0.00 73 ALA A C 17
ATOM 27299 O O . ALA A 1 82 ? 1.081 -13.670 -19.945 1.00 0.00 73 ALA A O 17
ATOM 27306 N N . GLY A 1 83 ? 2.631 -15.079 -19.093 1.00 0.00 74 GLY A N 17
ATOM 27307 C CA . GLY A 1 83 ? 2.381 -16.123 -20.073 1.00 0.00 74 GLY A CA 17
ATOM 27308 C C . GLY A 1 83 ? 0.888 -16.446 -20.161 1.00 0.00 74 GLY A C 17
ATOM 27309 O O . GLY A 1 83 ? 0.383 -16.773 -21.234 1.00 0.00 74 GLY A O 17
ATOM 27313 N N . ILE A 1 84 ? 0.224 -16.343 -19.019 1.00 0.00 75 ILE A N 17
ATOM 27314 C CA . ILE A 1 84 ? -1.201 -16.620 -18.954 1.00 0.00 75 ILE A CA 17
ATOM 27315 C C . ILE A 1 84 ? -1.963 -15.525 -19.702 1.00 0.00 75 ILE A C 17
ATOM 27316 O O . ILE A 1 84 ? -2.639 -15.800 -20.693 1.00 0.00 75 ILE A O 17
ATOM 27332 N N . MET A 1 85 ? -1.829 -14.306 -19.200 1.00 0.00 76 MET A N 17
ATOM 27333 C CA . MET A 1 85 ? -2.497 -13.168 -19.808 1.00 0.00 76 MET A CA 17
ATOM 27334 C C . MET A 1 85 ? -1.834 -11.855 -19.389 1.00 0.00 76 MET A C 17
ATOM 27335 O O . MET A 1 85 ? -0.873 -11.858 -18.622 1.00 0.00 76 MET A O 17
ATOM 27349 N N . GLY A 1 86 ? -2.374 -10.763 -19.912 1.00 0.00 77 GLY A N 17
ATOM 27350 C CA . GLY A 1 86 ? -1.847 -9.445 -19.602 1.00 0.00 77 GLY A CA 17
ATOM 27351 C C . GLY A 1 86 ? -2.761 -8.705 -18.623 1.00 0.00 77 GLY A C 17
ATOM 27352 O O . GLY A 1 86 ? -3.009 -9.183 -17.517 1.00 0.00 77 GLY A O 17
ATOM 27356 N N . MET A 1 87 ? -3.238 -7.551 -19.066 1.00 0.00 78 MET A N 17
ATOM 27357 C CA . MET A 1 87 ? -4.120 -6.741 -18.244 1.00 0.00 78 MET A CA 17
ATOM 27358 C C . MET A 1 87 ? -3.405 -6.266 -16.977 1.00 0.00 78 MET A C 17
ATOM 27359 O O . MET A 1 87 ? -2.248 -6.613 -16.746 1.00 0.00 78 MET A O 17
ATOM 27373 N N . ARG A 1 88 ? -4.125 -5.480 -16.189 1.00 0.00 79 ARG A N 17
ATOM 27374 C CA . ARG A 1 88 ? -3.573 -4.954 -14.952 1.00 0.00 79 ARG A CA 17
ATOM 27375 C C . ARG A 1 88 ? -2.761 -6.033 -14.232 1.00 0.00 79 ARG A C 17
ATOM 27376 O O . ARG A 1 88 ? -1.537 -5.942 -14.152 1.00 0.00 79 ARG A O 17
ATOM 27397 N N . PHE A 1 89 ? -3.474 -7.028 -13.727 1.00 0.00 80 PHE A N 17
ATOM 27398 C CA . PHE A 1 89 ? -2.835 -8.123 -13.017 1.00 0.00 80 PHE A CA 17
ATOM 27399 C C . PHE A 1 89 ? -3.824 -9.261 -12.759 1.00 0.00 80 PHE A C 17
ATOM 27400 O O . PHE A 1 89 ? -3.819 -9.860 -11.685 1.00 0.00 80 PHE A O 17
ATOM 27417 N N . TYR A 1 90 ? -4.648 -9.525 -13.762 1.00 0.00 81 TYR A N 17
ATOM 27418 C CA . TYR A 1 90 ? -5.640 -10.581 -13.657 1.00 0.00 81 TYR A CA 17
ATOM 27419 C C . TYR A 1 90 ? -6.745 -10.200 -12.670 1.00 0.00 81 TYR A C 17
ATOM 27420 O O . TYR A 1 90 ? -7.919 -10.156 -13.033 1.00 0.00 81 TYR A O 17
ATOM 27438 N N . HIS A 1 91 ? -6.329 -9.933 -11.440 1.00 0.00 82 HIS A N 17
ATOM 27439 C CA . HIS A 1 91 ? -7.268 -9.557 -10.397 1.00 0.00 82 HIS A CA 17
ATOM 27440 C C . HIS A 1 91 ? -7.061 -8.087 -10.027 1.00 0.00 82 HIS A C 17
ATOM 27441 O O . HIS A 1 91 ? -6.365 -7.358 -10.731 1.00 0.00 82 HIS A O 17
ATOM 27455 N N . SER A 1 92 ? -7.679 -7.696 -8.922 1.00 0.00 83 SER A N 17
ATOM 27456 C CA . SER A 1 92 ? -7.572 -6.326 -8.449 1.00 0.00 83 SER A CA 17
ATOM 27457 C C . SER A 1 92 ? -7.810 -6.274 -6.939 1.00 0.00 83 SER A C 17
ATOM 27458 O O . SER A 1 92 ? -8.612 -5.473 -6.461 1.00 0.00 83 SER A O 17
ATOM 27466 N N . GLY A 1 93 ? -7.098 -7.137 -6.230 1.00 0.00 84 GLY A N 17
ATOM 27467 C CA . GLY A 1 93 ? -7.222 -7.199 -4.783 1.00 0.00 84 GLY A CA 17
ATOM 27468 C C . GLY A 1 93 ? -8.338 -8.160 -4.369 1.00 0.00 84 GLY A C 17
ATOM 27469 O O . GLY A 1 93 ? -8.561 -9.177 -5.023 1.00 0.00 84 GLY A O 17
ATOM 27473 N N . LYS A 1 94 ? -9.010 -7.803 -3.285 1.00 0.00 85 LYS A N 17
ATOM 27474 C CA . LYS A 1 94 ? -10.098 -8.620 -2.775 1.00 0.00 85 LYS A CA 17
ATOM 27475 C C . LYS A 1 94 ? -10.813 -7.868 -1.651 1.00 0.00 85 LYS A C 17
ATOM 27476 O O . LYS A 1 94 ? -10.857 -8.338 -0.515 1.00 0.00 85 LYS A O 17
ATOM 27495 N N . PHE A 1 95 ? -11.354 -6.712 -2.007 1.00 0.00 86 PHE A N 17
ATOM 27496 C CA . PHE A 1 95 ? -12.065 -5.890 -1.042 1.00 0.00 86 PHE A CA 17
ATOM 27497 C C . PHE A 1 95 ? -11.104 -5.314 -0.000 1.00 0.00 86 PHE A C 17
ATOM 27498 O O . PHE A 1 95 ? -9.914 -5.158 -0.267 1.00 0.00 86 PHE A O 17
ATOM 27515 N N . MET A 1 96 ? -11.658 -5.013 1.166 1.00 0.00 87 MET A N 17
ATOM 27516 C CA . MET A 1 96 ? -10.865 -4.457 2.249 1.00 0.00 87 MET A CA 17
ATOM 27517 C C . MET A 1 96 ? -10.164 -3.169 1.811 1.00 0.00 87 MET A C 17
ATOM 27518 O O . MET A 1 96 ? -10.162 -2.831 0.628 1.00 0.00 87 MET A O 17
ATOM 27532 N N . PRO A 1 97 ? -9.571 -2.468 2.814 1.00 0.00 88 PRO A N 17
ATOM 27533 C CA . PRO A 1 97 ? -8.869 -1.224 2.544 1.00 0.00 88 PRO A CA 17
ATOM 27534 C C . PRO A 1 97 ? -7.515 -1.492 1.884 1.00 0.00 88 PRO A C 17
ATOM 27535 O O . PRO A 1 97 ? -6.473 -1.375 2.527 1.00 0.00 88 PRO A O 17
ATOM 27546 N N . ALA A 1 98 ? -7.574 -1.845 0.608 1.00 0.00 89 ALA A N 17
ATOM 27547 C CA . ALA A 1 98 ? -6.366 -2.130 -0.146 1.00 0.00 89 ALA A CA 17
ATOM 27548 C C . ALA A 1 98 ? -6.695 -2.149 -1.640 1.00 0.00 89 ALA A C 17
ATOM 27549 O O . ALA A 1 98 ? -6.050 -1.462 -2.431 1.00 0.00 89 ALA A O 17
ATOM 27556 N N . GLY A 1 99 ? -7.698 -2.944 -1.982 1.00 0.00 90 GLY A N 17
ATOM 27557 C CA . GLY A 1 99 ? -8.121 -3.062 -3.368 1.00 0.00 90 GLY A CA 17
ATOM 27558 C C . GLY A 1 99 ? -8.026 -1.714 -4.086 1.00 0.00 90 GLY A C 17
ATOM 27559 O O . GLY A 1 99 ? -8.323 -0.673 -3.503 1.00 0.00 90 GLY A O 17
ATOM 27563 N N . LEU A 1 100 ? -7.610 -1.778 -5.343 1.00 0.00 91 LEU A N 17
ATOM 27564 C CA . LEU A 1 100 ? -7.472 -0.576 -6.147 1.00 0.00 91 LEU A CA 17
ATOM 27565 C C . LEU A 1 100 ? -8.857 0.015 -6.415 1.00 0.00 91 LEU A C 17
ATOM 27566 O O . LEU A 1 100 ? -9.059 1.220 -6.276 1.00 0.00 91 LEU A O 17
ATOM 27582 N N . ILE A 1 101 ? -9.776 -0.861 -6.796 1.00 0.00 92 ILE A N 17
ATOM 27583 C CA . ILE A 1 101 ? -11.136 -0.441 -7.085 1.00 0.00 92 ILE A CA 17
ATOM 27584 C C . ILE A 1 101 ? -11.765 0.141 -5.817 1.00 0.00 92 ILE A C 17
ATOM 27585 O O . ILE A 1 101 ? -12.220 1.284 -5.814 1.00 0.00 92 ILE A O 17
ATOM 27601 N N . ALA A 1 102 ? -11.772 -0.671 -4.771 1.00 0.00 93 ALA A N 17
ATOM 27602 C CA . ALA A 1 102 ? -12.338 -0.251 -3.500 1.00 0.00 93 ALA A CA 17
ATOM 27603 C C . ALA A 1 102 ? -11.749 1.106 -3.109 1.00 0.00 93 ALA A C 17
ATOM 27604 O O . ALA A 1 102 ? -12.438 2.123 -3.158 1.00 0.00 93 ALA A O 17
ATOM 27611 N N . GLY A 1 103 ? -10.480 1.076 -2.728 1.00 0.00 94 GLY A N 17
ATOM 27612 C CA . GLY A 1 103 ? -9.791 2.291 -2.327 1.00 0.00 94 GLY A CA 17
ATOM 27613 C C . GLY A 1 103 ? -10.083 3.434 -3.302 1.00 0.00 94 GLY A C 17
ATOM 27614 O O . GLY A 1 103 ? -10.401 4.546 -2.883 1.00 0.00 94 GLY A O 17
ATOM 27618 N N . ALA A 1 104 ? -9.965 3.120 -4.584 1.00 0.00 95 ALA A N 17
ATOM 27619 C CA . ALA A 1 104 ? -10.213 4.107 -5.622 1.00 0.00 95 ALA A CA 17
ATOM 27620 C C . ALA A 1 104 ? -11.535 4.821 -5.335 1.00 0.00 95 ALA A C 17
ATOM 27621 O O . ALA A 1 104 ? -11.565 6.041 -5.178 1.00 0.00 95 ALA A O 17
ATOM 27628 N N . SER A 1 105 ? -12.597 4.030 -5.276 1.00 0.00 96 SER A N 17
ATOM 27629 C CA . SER A 1 105 ? -13.919 4.572 -5.012 1.00 0.00 96 SER A CA 17
ATOM 27630 C C . SER A 1 105 ? -13.918 5.328 -3.682 1.00 0.00 96 SER A C 17
ATOM 27631 O O . SER A 1 105 ? -14.700 6.259 -3.493 1.00 0.00 96 SER A O 17
ATOM 27639 N N . LEU A 1 106 ? -13.032 4.900 -2.795 1.00 0.00 97 LEU A N 17
ATOM 27640 C CA . LEU A 1 106 ? -12.920 5.526 -1.488 1.00 0.00 97 LEU A CA 17
ATOM 27641 C C . LEU A 1 106 ? -12.298 6.916 -1.645 1.00 0.00 97 LEU A C 17
ATOM 27642 O O . LEU A 1 106 ? -12.628 7.835 -0.897 1.00 0.00 97 LEU A O 17
ATOM 27658 N N . LEU A 1 107 ? -11.410 7.025 -2.621 1.00 0.00 98 LEU A N 17
ATOM 27659 C CA . LEU A 1 107 ? -10.740 8.287 -2.886 1.00 0.00 98 LEU A CA 17
ATOM 27660 C C . LEU A 1 107 ? -11.711 9.238 -3.587 1.00 0.00 98 LEU A C 17
ATOM 27661 O O . LEU A 1 107 ? -11.928 10.359 -3.129 1.00 0.00 98 LEU A O 17
ATOM 27677 N N . MET A 1 108 ? -12.271 8.757 -4.687 1.00 0.00 99 MET A N 17
ATOM 27678 C CA . MET A 1 108 ? -13.214 9.550 -5.457 1.00 0.00 99 MET A CA 17
ATOM 27679 C C . MET A 1 108 ? -14.335 10.086 -4.564 1.00 0.00 99 MET A C 17
ATOM 27680 O O . MET A 1 108 ? -14.712 11.252 -4.667 1.00 0.00 99 MET A O 17
ATOM 27694 N N . VAL A 1 109 ? -14.837 9.208 -3.708 1.00 0.00 100 VAL A N 17
ATOM 27695 C CA . VAL A 1 109 ? -15.908 9.578 -2.798 1.00 0.00 100 VAL A CA 17
ATOM 27696 C C . VAL A 1 109 ? -15.391 10.621 -1.806 1.00 0.00 100 VAL A C 17
ATOM 27697 O O . VAL A 1 109 ? -16.010 11.668 -1.620 1.00 0.00 100 VAL A O 17
ATOM 27710 N N . ALA A 1 110 ? -14.260 10.300 -1.194 1.00 0.00 101 ALA A N 17
ATOM 27711 C CA . ALA A 1 110 ? -13.652 11.196 -0.225 1.00 0.00 101 ALA A CA 17
ATOM 27712 C C . ALA A 1 110 ? -13.572 12.603 -0.819 1.00 0.00 101 ALA A C 17
ATOM 27713 O O . ALA A 1 110 ? -14.017 13.568 -0.200 1.00 0.00 101 ALA A O 17
ATOM 27720 N N . LYS A 1 111 ? -13.001 12.676 -2.013 1.00 0.00 102 LYS A N 17
ATOM 27721 C CA . LYS A 1 111 ? -12.856 13.949 -2.697 1.00 0.00 102 LYS A CA 17
ATOM 27722 C C . LYS A 1 111 ? -14.231 14.605 -2.841 1.00 0.00 102 LYS A C 17
ATOM 27723 O O . LYS A 1 111 ? -14.446 15.716 -2.358 1.00 0.00 102 LYS A O 17
ATOM 27742 N N . VAL A 1 112 ? -15.126 13.890 -3.507 1.00 0.00 103 VAL A N 17
ATOM 27743 C CA . VAL A 1 112 ? -16.474 14.388 -3.720 1.00 0.00 103 VAL A CA 17
ATOM 27744 C C . VAL A 1 112 ? -16.958 15.094 -2.452 1.00 0.00 103 VAL A C 17
ATOM 27745 O O . VAL A 1 112 ? -17.202 16.300 -2.463 1.00 0.00 103 VAL A O 17
ATOM 27758 N N . GLY A 1 113 ? -17.083 14.313 -1.389 1.00 0.00 104 GLY A N 17
ATOM 27759 C CA . GLY A 1 113 ? -17.534 14.849 -0.116 1.00 0.00 104 GLY A CA 17
ATOM 27760 C C . GLY A 1 113 ? -16.801 16.148 0.223 1.00 0.00 104 GLY A C 17
ATOM 27761 O O . GLY A 1 113 ? -17.428 17.190 0.404 1.00 0.00 104 GLY A O 17
ATOM 27765 N N . VAL A 1 114 ? -15.482 16.042 0.300 1.00 0.00 105 VAL A N 17
ATOM 27766 C CA . VAL A 1 114 ? -14.656 17.196 0.615 1.00 0.00 105 VAL A CA 17
ATOM 27767 C C . VAL A 1 114 ? -13.185 16.839 0.394 1.00 0.00 105 VAL A C 17
ATOM 27768 O O . VAL A 1 114 ? -12.846 15.671 0.210 1.00 0.00 105 VAL A O 17
ATOM 27781 N N . SER A 1 115 ? -12.349 17.867 0.421 1.00 0.00 106 SER A N 17
ATOM 27782 C CA . SER A 1 115 ? -10.922 17.677 0.227 1.00 0.00 106 SER A CA 17
ATOM 27783 C C . SER A 1 115 ? -10.595 17.659 -1.268 1.00 0.00 106 SER A C 17
ATOM 27784 O O . SER A 1 115 ? -10.527 16.594 -1.879 1.00 0.00 106 SER A O 17
ATOM 27792 N N . MET A 1 116 ? -10.402 18.851 -1.813 1.00 0.00 107 MET A N 17
ATOM 27793 C CA . MET A 1 116 ? -10.085 18.985 -3.225 1.00 0.00 107 MET A CA 17
ATOM 27794 C C . MET A 1 116 ? -11.213 18.430 -4.096 1.00 0.00 107 MET A C 17
ATOM 27795 O O . MET A 1 116 ? -12.172 17.855 -3.584 1.00 0.00 107 MET A O 17
ATOM 27809 N N . PHE A 1 117 ? -11.061 18.622 -5.398 1.00 0.00 108 PHE A N 17
ATOM 27810 C CA . PHE A 1 117 ? -12.055 18.148 -6.345 1.00 0.00 108 PHE A CA 17
ATOM 27811 C C . PHE A 1 117 ? -11.389 17.531 -7.577 1.00 0.00 108 PHE A C 17
ATOM 27812 O O . PHE A 1 117 ? -10.241 17.845 -7.889 1.00 0.00 108 PHE A O 17
ATOM 27829 N N . ASN A 1 118 ? -12.138 16.666 -8.244 1.00 0.00 109 ASN A N 17
ATOM 27830 C CA . ASN A 1 118 ? -11.634 16.002 -9.435 1.00 0.00 109 ASN A CA 17
ATOM 27831 C C . ASN A 1 118 ? -10.987 17.039 -10.356 1.00 0.00 109 ASN A C 17
ATOM 27832 O O . ASN A 1 118 ? -9.765 17.084 -10.485 1.00 0.00 109 ASN A O 17
ATOM 27843 N N . ARG A 1 119 ? -11.837 17.847 -10.973 1.00 0.00 110 ARG A N 17
ATOM 27844 C CA . ARG A 1 119 ? -11.363 18.880 -11.878 1.00 0.00 110 ARG A CA 17
ATOM 27845 C C . ARG A 1 119 ? -10.153 18.380 -12.669 1.00 0.00 110 ARG A C 17
ATOM 27846 O O . ARG A 1 119 ? -9.037 18.858 -12.471 1.00 0.00 110 ARG A O 17
ATOM 27867 N N . PRO A 1 120 ? -10.421 17.398 -13.571 1.00 0.00 111 PRO A N 17
ATOM 27868 C CA . PRO A 1 120 ? -9.367 16.828 -14.392 1.00 0.00 111 PRO A CA 17
ATOM 27869 C C . PRO A 1 120 ? -8.960 17.791 -15.509 1.00 0.00 111 PRO A C 17
ATOM 27870 O O . PRO A 1 120 ? -7.865 17.683 -16.058 1.00 0.00 111 PRO A O 17
ATOM 27881 N N . HIS A 1 121 ? -9.864 18.711 -15.812 1.00 0.00 112 HIS A N 17
ATOM 27882 C CA . HIS A 1 121 ? -9.612 19.693 -16.853 1.00 0.00 112 HIS A CA 17
ATOM 27883 C C . HIS A 1 121 ? -8.922 20.917 -16.249 1.00 0.00 112 HIS A C 17
ATOM 27884 O O . HIS A 1 121 ? -7.948 21.423 -16.804 1.00 0.00 112 HIS A O 17
ATOM 27898 N N . MET A 1 10 ? -10.938 -21.537 3.819 1.00 0.00 1 MET A N 18
ATOM 27899 C CA . MET A 1 10 ? -11.751 -20.336 3.902 1.00 0.00 1 MET A CA 18
ATOM 27900 C C . MET A 1 10 ? -10.906 -19.085 3.653 1.00 0.00 1 MET A C 18
ATOM 27901 O O . MET A 1 10 ? -11.098 -18.389 2.658 1.00 0.00 1 MET A O 18
ATOM 27915 N N . GLN A 1 11 ? -9.987 -18.837 4.576 1.00 0.00 2 GLN A N 18
ATOM 27916 C CA . GLN A 1 11 ? -9.112 -17.682 4.469 1.00 0.00 2 GLN A CA 18
ATOM 27917 C C . GLN A 1 11 ? -7.738 -18.104 3.947 1.00 0.00 2 GLN A C 18
ATOM 27918 O O . GLN A 1 11 ? -6.961 -18.728 4.668 1.00 0.00 2 GLN A O 18
ATOM 27932 N N . ASP A 1 12 ? -7.479 -17.746 2.698 1.00 0.00 3 ASP A N 18
ATOM 27933 C CA . ASP A 1 12 ? -6.211 -18.080 2.071 1.00 0.00 3 ASP A CA 18
ATOM 27934 C C . ASP A 1 12 ? -5.108 -17.201 2.663 1.00 0.00 3 ASP A C 18
ATOM 27935 O O . ASP A 1 12 ? -5.313 -16.010 2.891 1.00 0.00 3 ASP A O 18
ATOM 27944 N N . THR A 1 13 ? -3.961 -17.822 2.894 1.00 0.00 4 THR A N 18
ATOM 27945 C CA . THR A 1 13 ? -2.824 -17.112 3.455 1.00 0.00 4 THR A CA 18
ATOM 27946 C C . THR A 1 13 ? -2.326 -16.046 2.476 1.00 0.00 4 THR A C 18
ATOM 27947 O O . THR A 1 13 ? -1.394 -16.289 1.710 1.00 0.00 4 THR A O 18
ATOM 27958 N N . SER A 1 14 ? -2.968 -14.889 2.533 1.00 0.00 5 SER A N 18
ATOM 27959 C CA . SER A 1 14 ? -2.602 -13.786 1.662 1.00 0.00 5 SER A CA 18
ATOM 27960 C C . SER A 1 14 ? -2.515 -14.270 0.213 1.00 0.00 5 SER A C 18
ATOM 27961 O O . SER A 1 14 ? -1.438 -14.627 -0.263 1.00 0.00 5 SER A O 18
ATOM 27969 N N . SER A 1 15 ? -3.664 -14.268 -0.448 1.00 0.00 6 SER A N 18
ATOM 27970 C CA . SER A 1 15 ? -3.731 -14.703 -1.833 1.00 0.00 6 SER A CA 18
ATOM 27971 C C . SER A 1 15 ? -2.839 -13.816 -2.704 1.00 0.00 6 SER A C 18
ATOM 27972 O O . SER A 1 15 ? -2.489 -14.190 -3.822 1.00 0.00 6 SER A O 18
ATOM 27980 N N . VAL A 1 16 ? -2.497 -12.658 -2.158 1.00 0.00 7 VAL A N 18
ATOM 27981 C CA . VAL A 1 16 ? -1.652 -11.715 -2.871 1.00 0.00 7 VAL A CA 18
ATOM 27982 C C . VAL A 1 16 ? -0.637 -11.110 -1.899 1.00 0.00 7 VAL A C 18
ATOM 27983 O O . VAL A 1 16 ? -1.005 -10.654 -0.817 1.00 0.00 7 VAL A O 18
ATOM 27996 N N . VAL A 1 17 ? 0.619 -11.124 -2.320 1.00 0.00 8 VAL A N 18
ATOM 27997 C CA . VAL A 1 17 ? 1.689 -10.582 -1.500 1.00 0.00 8 VAL A CA 18
ATOM 27998 C C . VAL A 1 17 ? 2.037 -11.583 -0.397 1.00 0.00 8 VAL A C 18
ATOM 27999 O O . VAL A 1 17 ? 1.147 -12.144 0.241 1.00 0.00 8 VAL A O 18
ATOM 28012 N N . PRO A 1 18 ? 3.368 -11.781 -0.199 1.00 0.00 9 PRO A N 18
ATOM 28013 C CA . PRO A 1 18 ? 3.845 -12.704 0.816 1.00 0.00 9 PRO A CA 18
ATOM 28014 C C . PRO A 1 18 ? 3.691 -12.106 2.216 1.00 0.00 9 PRO A C 18
ATOM 28015 O O . PRO A 1 18 ? 3.514 -10.898 2.363 1.00 0.00 9 PRO A O 18
ATOM 28026 N N . LEU A 1 19 ? 3.765 -12.980 3.210 1.00 0.00 10 LEU A N 18
ATOM 28027 C CA . LEU A 1 19 ? 3.636 -12.553 4.593 1.00 0.00 10 LEU A CA 18
ATOM 28028 C C . LEU A 1 19 ? 4.540 -11.343 4.835 1.00 0.00 10 LEU A C 18
ATOM 28029 O O . LEU A 1 19 ? 4.074 -10.296 5.282 1.00 0.00 10 LEU A O 18
ATOM 28045 N N . HIS A 1 20 ? 5.816 -11.526 4.529 1.00 0.00 11 HIS A N 18
ATOM 28046 C CA . HIS A 1 20 ? 6.789 -10.462 4.708 1.00 0.00 11 HIS A CA 18
ATOM 28047 C C . HIS A 1 20 ? 6.159 -9.121 4.326 1.00 0.00 11 HIS A C 18
ATOM 28048 O O . HIS A 1 20 ? 6.027 -8.232 5.166 1.00 0.00 11 HIS A O 18
ATOM 28062 N N . TRP A 1 21 ? 5.785 -9.018 3.059 1.00 0.00 12 TRP A N 18
ATOM 28063 C CA . TRP A 1 21 ? 5.172 -7.801 2.556 1.00 0.00 12 TRP A CA 18
ATOM 28064 C C . TRP A 1 21 ? 4.105 -7.359 3.560 1.00 0.00 12 TRP A C 18
ATOM 28065 O O . TRP A 1 21 ? 4.078 -6.201 3.974 1.00 0.00 12 TRP A O 18
ATOM 28086 N N . PHE A 1 22 ? 3.251 -8.306 3.922 1.00 0.00 13 PHE A N 18
ATOM 28087 C CA . PHE A 1 22 ? 2.185 -8.029 4.869 1.00 0.00 13 PHE A CA 18
ATOM 28088 C C . PHE A 1 22 ? 2.710 -7.241 6.071 1.00 0.00 13 PHE A C 18
ATOM 28089 O O . PHE A 1 22 ? 2.105 -6.252 6.481 1.00 0.00 13 PHE A O 18
ATOM 28106 N N . GLY A 1 23 ? 3.830 -7.708 6.601 1.00 0.00 14 GLY A N 18
ATOM 28107 C CA . GLY A 1 23 ? 4.444 -7.059 7.747 1.00 0.00 14 GLY A CA 18
ATOM 28108 C C . GLY A 1 23 ? 4.922 -5.651 7.389 1.00 0.00 14 GLY A C 18
ATOM 28109 O O . GLY A 1 23 ? 4.823 -4.733 8.201 1.00 0.00 14 GLY A O 18
ATOM 28113 N N . PHE A 1 24 ? 5.431 -5.525 6.172 1.00 0.00 15 PHE A N 18
ATOM 28114 C CA . PHE A 1 24 ? 5.926 -4.244 5.697 1.00 0.00 15 PHE A CA 18
ATOM 28115 C C . PHE A 1 24 ? 4.776 -3.259 5.480 1.00 0.00 15 PHE A C 18
ATOM 28116 O O . PHE A 1 24 ? 4.954 -2.050 5.619 1.00 0.00 15 PHE A O 18
ATOM 28133 N N . GLY A 1 25 ? 3.620 -3.813 5.142 1.00 0.00 16 GLY A N 18
ATOM 28134 C CA . GLY A 1 25 ? 2.441 -2.998 4.905 1.00 0.00 16 GLY A CA 18
ATOM 28135 C C . GLY A 1 25 ? 1.845 -2.499 6.223 1.00 0.00 16 GLY A C 18
ATOM 28136 O O . GLY A 1 25 ? 1.395 -1.358 6.312 1.00 0.00 16 GLY A O 18
ATOM 28140 N N . TYR A 1 26 ? 1.861 -3.379 7.213 1.00 0.00 17 TYR A N 18
ATOM 28141 C CA . TYR A 1 26 ? 1.327 -3.042 8.522 1.00 0.00 17 TYR A CA 18
ATOM 28142 C C . TYR A 1 26 ? 2.173 -1.960 9.197 1.00 0.00 17 TYR A C 18
ATOM 28143 O O . TYR A 1 26 ? 1.642 -0.953 9.662 1.00 0.00 17 TYR A O 18
ATOM 28161 N N . ALA A 1 27 ? 3.475 -2.206 9.229 1.00 0.00 18 ALA A N 18
ATOM 28162 C CA . ALA A 1 27 ? 4.399 -1.266 9.839 1.00 0.00 18 ALA A CA 18
ATOM 28163 C C . ALA A 1 27 ? 4.427 0.023 9.015 1.00 0.00 18 ALA A C 18
ATOM 28164 O O . ALA A 1 27 ? 4.484 1.119 9.571 1.00 0.00 18 ALA A O 18
ATOM 28171 N N . ALA A 1 28 ? 4.386 -0.151 7.702 1.00 0.00 19 ALA A N 18
ATOM 28172 C CA . ALA A 1 28 ? 4.406 0.984 6.796 1.00 0.00 19 ALA A CA 18
ATOM 28173 C C . ALA A 1 28 ? 3.198 1.879 7.080 1.00 0.00 19 ALA A C 18
ATOM 28174 O O . ALA A 1 28 ? 3.322 3.103 7.112 1.00 0.00 19 ALA A O 18
ATOM 28181 N N . LEU A 1 29 ? 2.058 1.235 7.277 1.00 0.00 20 LEU A N 18
ATOM 28182 C CA . LEU A 1 29 ? 0.829 1.958 7.557 1.00 0.00 20 LEU A CA 18
ATOM 28183 C C . LEU A 1 29 ? 0.981 2.725 8.872 1.00 0.00 20 LEU A C 18
ATOM 28184 O O . LEU A 1 29 ? 0.627 3.900 8.955 1.00 0.00 20 LEU A O 18
ATOM 28200 N N . VAL A 1 30 ? 1.509 2.029 9.869 1.00 0.00 21 VAL A N 18
ATOM 28201 C CA . VAL A 1 30 ? 1.713 2.629 11.176 1.00 0.00 21 VAL A CA 18
ATOM 28202 C C . VAL A 1 30 ? 2.458 3.956 11.012 1.00 0.00 21 VAL A C 18
ATOM 28203 O O . VAL A 1 30 ? 1.904 5.020 11.285 1.00 0.00 21 VAL A O 18
ATOM 28216 N N . ALA A 1 31 ? 3.701 3.849 10.567 1.00 0.00 22 ALA A N 18
ATOM 28217 C CA . ALA A 1 31 ? 4.527 5.027 10.364 1.00 0.00 22 ALA A CA 18
ATOM 28218 C C . ALA A 1 31 ? 3.772 6.029 9.487 1.00 0.00 22 ALA A C 18
ATOM 28219 O O . ALA A 1 31 ? 3.702 7.213 9.810 1.00 0.00 22 ALA A O 18
ATOM 28226 N N . SER A 1 32 ? 3.226 5.516 8.394 1.00 0.00 23 SER A N 18
ATOM 28227 C CA . SER A 1 32 ? 2.480 6.350 7.468 1.00 0.00 23 SER A CA 18
ATOM 28228 C C . SER A 1 32 ? 1.473 7.211 8.234 1.00 0.00 23 SER A C 18
ATOM 28229 O O . SER A 1 32 ? 1.740 8.377 8.522 1.00 0.00 23 SER A O 18
ATOM 28237 N N . GLY A 1 33 ? 0.337 6.603 8.543 1.00 0.00 24 GLY A N 18
ATOM 28238 C CA . GLY A 1 33 ? -0.710 7.299 9.270 1.00 0.00 24 GLY A CA 18
ATOM 28239 C C . GLY A 1 33 ? -0.135 8.062 10.465 1.00 0.00 24 GLY A C 18
ATOM 28240 O O . GLY A 1 33 ? -0.745 9.012 10.952 1.00 0.00 24 GLY A O 18
ATOM 28244 N N . GLY A 1 34 ? 1.034 7.616 10.903 1.00 0.00 25 GLY A N 18
ATOM 28245 C CA . GLY A 1 34 ? 1.699 8.245 12.032 1.00 0.00 25 GLY A CA 18
ATOM 28246 C C . GLY A 1 34 ? 2.015 9.712 11.734 1.00 0.00 25 GLY A C 18
ATOM 28247 O O . GLY A 1 34 ? 1.319 10.609 12.206 1.00 0.00 25 GLY A O 18
ATOM 28251 N N . ILE A 1 35 ? 3.066 9.910 10.953 1.00 0.00 26 ILE A N 18
ATOM 28252 C CA . ILE A 1 35 ? 3.484 11.253 10.587 1.00 0.00 26 ILE A CA 18
ATOM 28253 C C . ILE A 1 35 ? 2.502 11.826 9.562 1.00 0.00 26 ILE A C 18
ATOM 28254 O O . ILE A 1 35 ? 2.155 13.005 9.622 1.00 0.00 26 ILE A O 18
ATOM 28270 N N . ILE A 1 36 ? 2.082 10.965 8.647 1.00 0.00 27 ILE A N 18
ATOM 28271 C CA . ILE A 1 36 ? 1.147 11.371 7.612 1.00 0.00 27 ILE A CA 18
ATOM 28272 C C . ILE A 1 36 ? -0.158 11.835 8.262 1.00 0.00 27 ILE A C 18
ATOM 28273 O O . ILE A 1 36 ? -0.837 12.717 7.738 1.00 0.00 27 ILE A O 18
ATOM 28289 N N . GLY A 1 37 ? -0.469 11.221 9.394 1.00 0.00 28 GLY A N 18
ATOM 28290 C CA . GLY A 1 37 ? -1.680 11.560 10.121 1.00 0.00 28 GLY A CA 18
ATOM 28291 C C . GLY A 1 37 ? -1.536 12.910 10.826 1.00 0.00 28 GLY A C 18
ATOM 28292 O O . GLY A 1 37 ? -2.316 13.829 10.582 1.00 0.00 28 GLY A O 18
ATOM 28296 N N . TYR A 1 38 ? -0.533 12.988 11.688 1.00 0.00 29 TYR A N 18
ATOM 28297 C CA . TYR A 1 38 ? -0.276 14.210 12.431 1.00 0.00 29 TYR A CA 18
ATOM 28298 C C . TYR A 1 38 ? -0.298 15.428 11.506 1.00 0.00 29 TYR A C 18
ATOM 28299 O O . TYR A 1 38 ? -0.949 16.428 11.805 1.00 0.00 29 TYR A O 18
ATOM 28317 N N . VAL A 1 39 ? 0.422 15.305 10.400 1.00 0.00 30 VAL A N 18
ATOM 28318 C CA . VAL A 1 39 ? 0.493 16.384 9.429 1.00 0.00 30 VAL A CA 18
ATOM 28319 C C . VAL A 1 39 ? -0.712 16.300 8.491 1.00 0.00 30 VAL A C 18
ATOM 28320 O O . VAL A 1 39 ? -1.042 17.270 7.810 1.00 0.00 30 VAL A O 18
ATOM 28333 N N . LYS A 1 40 ? -1.336 15.131 8.484 1.00 0.00 31 LYS A N 18
ATOM 28334 C CA . LYS A 1 40 ? -2.498 14.909 7.640 1.00 0.00 31 LYS A CA 18
ATOM 28335 C C . LYS A 1 40 ? -2.041 14.372 6.282 1.00 0.00 31 LYS A C 18
ATOM 28336 O O . LYS A 1 40 ? -2.383 13.251 5.907 1.00 0.00 31 LYS A O 18
ATOM 28355 N N . ALA A 1 41 ? -1.275 15.196 5.583 1.00 0.00 32 ALA A N 18
ATOM 28356 C CA . ALA A 1 41 ? -0.768 14.818 4.275 1.00 0.00 32 ALA A CA 18
ATOM 28357 C C . ALA A 1 41 ? -0.384 16.079 3.498 1.00 0.00 32 ALA A C 18
ATOM 28358 O O . ALA A 1 41 ? -0.712 16.210 2.320 1.00 0.00 32 ALA A O 18
ATOM 28365 N N . GLY A 1 42 ? 0.306 16.975 4.189 1.00 0.00 33 GLY A N 18
ATOM 28366 C CA . GLY A 1 42 ? 0.738 18.220 3.578 1.00 0.00 33 GLY A CA 18
ATOM 28367 C C . GLY A 1 42 ? 2.255 18.236 3.379 1.00 0.00 33 GLY A C 18
ATOM 28368 O O . GLY A 1 42 ? 2.914 19.228 3.686 1.00 0.00 33 GLY A O 18
ATOM 28372 N N . SER A 1 43 ? 2.764 17.126 2.866 1.00 0.00 34 SER A N 18
ATOM 28373 C CA . SER A 1 43 ? 4.191 17.000 2.622 1.00 0.00 34 SER A CA 18
ATOM 28374 C C . SER A 1 43 ? 4.518 17.440 1.194 1.00 0.00 34 SER A C 18
ATOM 28375 O O . SER A 1 43 ? 3.918 18.381 0.677 1.00 0.00 34 SER A O 18
ATOM 28383 N N . VAL A 1 44 ? 5.470 16.738 0.596 1.00 0.00 35 VAL A N 18
ATOM 28384 C CA . VAL A 1 44 ? 5.885 17.045 -0.762 1.00 0.00 35 VAL A CA 18
ATOM 28385 C C . VAL A 1 44 ? 7.164 16.270 -1.087 1.00 0.00 35 VAL A C 18
ATOM 28386 O O . VAL A 1 44 ? 7.226 15.560 -2.090 1.00 0.00 35 VAL A O 18
ATOM 28399 N N . PRO A 1 45 ? 8.179 16.437 -0.198 1.00 0.00 36 PRO A N 18
ATOM 28400 C CA . PRO A 1 45 ? 9.453 15.762 -0.380 1.00 0.00 36 PRO A CA 18
ATOM 28401 C C . PRO A 1 45 ? 9.342 14.278 -0.027 1.00 0.00 36 PRO A C 18
ATOM 28402 O O . PRO A 1 45 ? 9.744 13.418 -0.810 1.00 0.00 36 PRO A O 18
ATOM 28413 N N . SER A 1 46 ? 8.794 14.022 1.152 1.00 0.00 37 SER A N 18
ATOM 28414 C CA . SER A 1 46 ? 8.625 12.656 1.618 1.00 0.00 37 SER A CA 18
ATOM 28415 C C . SER A 1 46 ? 7.737 11.877 0.646 1.00 0.00 37 SER A C 18
ATOM 28416 O O . SER A 1 46 ? 8.135 10.829 0.139 1.00 0.00 37 SER A O 18
ATOM 28424 N N . LEU A 1 47 ? 6.551 12.420 0.414 1.00 0.00 38 LEU A N 18
ATOM 28425 C CA . LEU A 1 47 ? 5.603 11.789 -0.489 1.00 0.00 38 LEU A CA 18
ATOM 28426 C C . LEU A 1 47 ? 6.289 11.508 -1.827 1.00 0.00 38 LEU A C 18
ATOM 28427 O O . LEU A 1 47 ? 6.232 10.389 -2.336 1.00 0.00 38 LEU A O 18
ATOM 28443 N N . ALA A 1 48 ? 6.922 12.543 -2.360 1.00 0.00 39 ALA A N 18
ATOM 28444 C CA . ALA A 1 48 ? 7.619 12.422 -3.629 1.00 0.00 39 ALA A CA 18
ATOM 28445 C C . ALA A 1 48 ? 8.620 11.268 -3.548 1.00 0.00 39 ALA A C 18
ATOM 28446 O O . ALA A 1 48 ? 8.854 10.574 -4.537 1.00 0.00 39 ALA A O 18
ATOM 28453 N N . ALA A 1 49 ? 9.185 11.098 -2.362 1.00 0.00 40 ALA A N 18
ATOM 28454 C CA . ALA A 1 49 ? 10.155 10.040 -2.139 1.00 0.00 40 ALA A CA 18
ATOM 28455 C C . ALA A 1 49 ? 9.454 8.683 -2.226 1.00 0.00 40 ALA A C 18
ATOM 28456 O O . ALA A 1 49 ? 10.027 7.714 -2.722 1.00 0.00 40 ALA A O 18
ATOM 28463 N N . GLY A 1 50 ? 8.223 8.657 -1.736 1.00 0.00 41 GLY A N 18
ATOM 28464 C CA . GLY A 1 50 ? 7.437 7.435 -1.753 1.00 0.00 41 GLY A CA 18
ATOM 28465 C C . GLY A 1 50 ? 7.066 7.041 -3.184 1.00 0.00 41 GLY A C 18
ATOM 28466 O O . GLY A 1 50 ? 6.989 5.856 -3.505 1.00 0.00 41 GLY A O 18
ATOM 28470 N N . LEU A 1 51 ? 6.845 8.057 -4.005 1.00 0.00 42 LEU A N 18
ATOM 28471 C CA . LEU A 1 51 ? 6.484 7.831 -5.394 1.00 0.00 42 LEU A CA 18
ATOM 28472 C C . LEU A 1 51 ? 7.661 7.180 -6.123 1.00 0.00 42 LEU A C 18
ATOM 28473 O O . LEU A 1 51 ? 7.533 6.080 -6.659 1.00 0.00 42 LEU A O 18
ATOM 28489 N N . LEU A 1 52 ? 8.782 7.887 -6.121 1.00 0.00 43 LEU A N 18
ATOM 28490 C CA . LEU A 1 52 ? 9.981 7.391 -6.775 1.00 0.00 43 LEU A CA 18
ATOM 28491 C C . LEU A 1 52 ? 10.288 5.981 -6.267 1.00 0.00 43 LEU A C 18
ATOM 28492 O O . LEU A 1 52 ? 10.216 5.015 -7.025 1.00 0.00 43 LEU A O 18
ATOM 28508 N N . PHE A 1 53 ? 10.625 5.907 -4.988 1.00 0.00 44 PHE A N 18
ATOM 28509 C CA . PHE A 1 53 ? 10.943 4.632 -4.370 1.00 0.00 44 PHE A CA 18
ATOM 28510 C C . PHE A 1 53 ? 9.763 3.663 -4.473 1.00 0.00 44 PHE A C 18
ATOM 28511 O O . PHE A 1 53 ? 9.935 2.453 -4.331 1.00 0.00 44 PHE A O 18
ATOM 28528 N N . GLY A 1 54 ? 8.592 4.231 -4.718 1.00 0.00 45 GLY A N 18
ATOM 28529 C CA . GLY A 1 54 ? 7.384 3.433 -4.841 1.00 0.00 45 GLY A CA 18
ATOM 28530 C C . GLY A 1 54 ? 7.469 2.492 -6.045 1.00 0.00 45 GLY A C 18
ATOM 28531 O O . GLY A 1 54 ? 7.450 1.273 -5.886 1.00 0.00 45 GLY A O 18
ATOM 28535 N N . SER A 1 55 ? 7.560 3.095 -7.221 1.00 0.00 46 SER A N 18
ATOM 28536 C CA . SER A 1 55 ? 7.648 2.326 -8.451 1.00 0.00 46 SER A CA 18
ATOM 28537 C C . SER A 1 55 ? 8.905 1.455 -8.435 1.00 0.00 46 SER A C 18
ATOM 28538 O O . SER A 1 55 ? 8.880 0.313 -8.893 1.00 0.00 46 SER A O 18
ATOM 28546 N N . LEU A 1 56 ? 9.976 2.026 -7.903 1.00 0.00 47 LEU A N 18
ATOM 28547 C CA . LEU A 1 56 ? 11.241 1.316 -7.821 1.00 0.00 47 LEU A CA 18
ATOM 28548 C C . LEU A 1 56 ? 11.132 0.210 -6.769 1.00 0.00 47 LEU A C 18
ATOM 28549 O O . LEU A 1 56 ? 11.893 -0.756 -6.798 1.00 0.00 47 LEU A O 18
ATOM 28565 N N . ALA A 1 57 ? 10.181 0.389 -5.865 1.00 0.00 48 ALA A N 18
ATOM 28566 C CA . ALA A 1 57 ? 9.963 -0.582 -4.806 1.00 0.00 48 ALA A CA 18
ATOM 28567 C C . ALA A 1 57 ? 9.168 -1.766 -5.360 1.00 0.00 48 ALA A C 18
ATOM 28568 O O . ALA A 1 57 ? 9.562 -2.918 -5.188 1.00 0.00 48 ALA A O 18
ATOM 28575 N N . GLY A 1 58 ? 8.062 -1.440 -6.014 1.00 0.00 49 GLY A N 18
ATOM 28576 C CA . GLY A 1 58 ? 7.208 -2.462 -6.595 1.00 0.00 49 GLY A CA 18
ATOM 28577 C C . GLY A 1 58 ? 7.939 -3.224 -7.702 1.00 0.00 49 GLY A C 18
ATOM 28578 O O . GLY A 1 58 ? 7.949 -4.454 -7.712 1.00 0.00 49 GLY A O 18
ATOM 28582 N N . LEU A 1 59 ? 8.534 -2.461 -8.608 1.00 0.00 50 LEU A N 18
ATOM 28583 C CA . LEU A 1 59 ? 9.265 -3.049 -9.717 1.00 0.00 50 LEU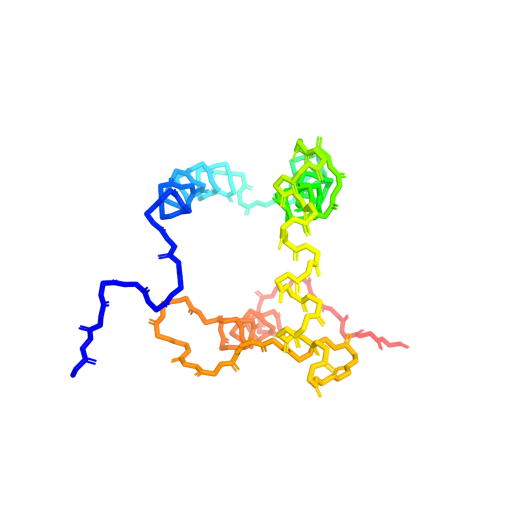 A CA 18
ATOM 28584 C C . LEU A 1 59 ? 10.559 -3.676 -9.194 1.00 0.00 50 LEU A C 18
ATOM 28585 O O . LEU A 1 59 ? 10.829 -4.850 -9.443 1.00 0.00 50 LEU A O 18
ATOM 28601 N N . GLY A 1 60 ? 11.325 -2.865 -8.478 1.00 0.00 51 GLY A N 18
ATOM 28602 C CA . GLY A 1 60 ? 12.584 -3.326 -7.918 1.00 0.00 51 GLY A CA 18
ATOM 28603 C C . GLY A 1 60 ? 12.380 -4.586 -7.075 1.00 0.00 51 GLY A C 18
ATOM 28604 O O . GLY A 1 60 ? 13.155 -5.536 -7.174 1.00 0.00 51 GLY A O 18
ATOM 28608 N N . ALA A 1 61 ? 11.333 -4.553 -6.263 1.00 0.00 52 ALA A N 18
ATOM 28609 C CA . ALA A 1 61 ? 11.018 -5.681 -5.403 1.00 0.00 52 ALA A CA 18
ATOM 28610 C C . ALA A 1 61 ? 10.399 -6.800 -6.243 1.00 0.00 52 ALA A C 18
ATOM 28611 O O . ALA A 1 61 ? 10.443 -7.968 -5.858 1.00 0.00 52 ALA A O 18
ATOM 28618 N N . TYR A 1 62 ? 9.836 -6.404 -7.375 1.00 0.00 53 TYR A N 18
ATOM 28619 C CA . TYR A 1 62 ? 9.209 -7.359 -8.273 1.00 0.00 53 TYR A CA 18
ATOM 28620 C C . TYR A 1 62 ? 10.133 -8.549 -8.541 1.00 0.00 53 TYR A C 18
ATOM 28621 O O . TYR A 1 62 ? 9.704 -9.700 -8.478 1.00 0.00 53 TYR A O 18
ATOM 28639 N N . GLN A 1 63 ? 11.386 -8.230 -8.834 1.00 0.00 54 GLN A N 18
ATOM 28640 C CA . GLN A 1 63 ? 12.374 -9.257 -9.112 1.00 0.00 54 GLN A CA 18
ATOM 28641 C C . GLN A 1 63 ? 13.786 -8.706 -8.904 1.00 0.00 54 GLN A C 18
ATOM 28642 O O . GLN A 1 63 ? 14.717 -9.090 -9.610 1.00 0.00 54 GLN A O 18
ATOM 28656 N N . LEU A 1 64 ? 13.901 -7.814 -7.931 1.00 0.00 55 LEU A N 18
ATOM 28657 C CA . LEU A 1 64 ? 15.183 -7.205 -7.620 1.00 0.00 55 LEU A CA 18
ATOM 28658 C C . LEU A 1 64 ? 15.614 -6.312 -8.785 1.00 0.00 55 LEU A C 18
ATOM 28659 O O . LEU A 1 64 ? 15.787 -6.787 -9.906 1.00 0.00 55 LEU A O 18
ATOM 28675 N N . SER A 1 65 ? 15.775 -5.033 -8.479 1.00 0.00 56 SER A N 18
ATOM 28676 C CA . SER A 1 65 ? 16.183 -4.068 -9.487 1.00 0.00 56 SER A CA 18
ATOM 28677 C C . SER A 1 65 ? 17.693 -4.157 -9.716 1.00 0.00 56 SER A C 18
ATOM 28678 O O . SER A 1 65 ? 18.249 -3.399 -10.509 1.00 0.00 56 SER A O 18
ATOM 28686 N N . GLN A 1 66 ? 18.313 -5.089 -9.007 1.00 0.00 57 GLN A N 18
ATOM 28687 C CA . GLN A 1 66 ? 19.748 -5.286 -9.123 1.00 0.00 57 GLN A CA 18
ATOM 28688 C C . GLN A 1 66 ? 20.045 -6.572 -9.898 1.00 0.00 57 GLN A C 18
ATOM 28689 O O . GLN A 1 66 ? 20.728 -6.540 -10.921 1.00 0.00 57 GLN A O 18
ATOM 28703 N N . ASP A 1 67 ? 19.519 -7.672 -9.381 1.00 0.00 58 ASP A N 18
ATOM 28704 C CA . ASP A 1 67 ? 19.720 -8.965 -10.011 1.00 0.00 58 ASP A CA 18
ATOM 28705 C C . ASP A 1 67 ? 19.017 -8.980 -11.370 1.00 0.00 58 ASP A C 18
ATOM 28706 O O . ASP A 1 67 ? 17.810 -8.757 -11.451 1.00 0.00 58 ASP A O 18
ATOM 28715 N N . PRO A 1 68 ? 19.822 -9.253 -12.431 1.00 0.00 59 PRO A N 18
ATOM 28716 C CA . PRO A 1 68 ? 19.290 -9.300 -13.783 1.00 0.00 59 PRO A CA 18
ATOM 28717 C C . PRO A 1 68 ? 18.493 -10.586 -14.013 1.00 0.00 59 PRO A C 18
ATOM 28718 O O . PRO A 1 68 ? 17.518 -10.590 -14.764 1.00 0.00 59 PRO A O 18
ATOM 28729 N N . ARG A 1 69 ? 18.936 -11.646 -13.353 1.00 0.00 60 ARG A N 18
ATOM 28730 C CA . ARG A 1 69 ? 18.276 -12.934 -13.477 1.00 0.00 60 ARG A CA 18
ATOM 28731 C C . ARG A 1 69 ? 16.809 -12.821 -13.057 1.00 0.00 60 ARG A C 18
ATOM 28732 O O . ARG A 1 69 ? 15.911 -12.922 -13.892 1.00 0.00 60 ARG A O 18
ATOM 28753 N N . ASN A 1 70 ? 16.611 -12.614 -11.764 1.00 0.00 61 ASN A N 18
ATOM 28754 C CA . ASN A 1 70 ? 15.268 -12.486 -11.223 1.00 0.00 61 ASN A CA 18
ATOM 28755 C C . ASN A 1 70 ? 14.432 -11.600 -12.149 1.00 0.00 61 ASN A C 18
ATOM 28756 O O . ASN A 1 70 ? 13.331 -11.978 -12.547 1.00 0.00 61 ASN A O 18
ATOM 28767 N N . VAL A 1 71 ? 14.987 -10.439 -12.464 1.00 0.00 62 VAL A N 18
ATOM 28768 C CA . VAL A 1 71 ? 14.306 -9.496 -13.335 1.00 0.00 62 VAL A CA 18
ATOM 28769 C C . VAL A 1 71 ? 13.726 -10.246 -14.536 1.00 0.00 62 VAL A C 18
ATOM 28770 O O . VAL A 1 71 ? 12.547 -10.098 -14.854 1.00 0.00 62 VAL A O 18
ATOM 28783 N N . TRP A 1 72 ? 14.582 -11.034 -15.171 1.00 0.00 63 TRP A N 18
ATOM 28784 C CA . TRP A 1 72 ? 14.169 -11.807 -16.330 1.00 0.00 63 TRP A CA 18
ATOM 28785 C C . TRP A 1 72 ? 12.943 -12.633 -15.935 1.00 0.00 63 TRP A C 18
ATOM 28786 O O . TRP A 1 72 ? 11.957 -12.677 -16.669 1.00 0.00 63 TRP A O 18
ATOM 28807 N N . VAL A 1 73 ? 13.045 -13.268 -14.777 1.00 0.00 64 VAL A N 18
ATOM 28808 C CA . VAL A 1 73 ? 11.957 -14.090 -14.276 1.00 0.00 64 VAL A CA 18
ATOM 28809 C C . VAL A 1 73 ? 10.695 -13.234 -14.146 1.00 0.00 64 VAL A C 18
ATOM 28810 O O . VAL A 1 73 ? 9.583 -13.730 -14.324 1.00 0.00 64 VAL A O 18
ATOM 28823 N N . PHE A 1 74 ? 10.909 -11.964 -13.837 1.00 0.00 65 PHE A N 18
ATOM 28824 C CA . PHE A 1 74 ? 9.803 -11.035 -13.681 1.00 0.00 65 PHE A CA 18
ATOM 28825 C C . PHE A 1 74 ? 9.226 -10.637 -15.041 1.00 0.00 65 PHE A C 18
ATOM 28826 O O . PHE A 1 74 ? 8.047 -10.299 -15.145 1.00 0.00 65 PHE A O 18
ATOM 28843 N N . LEU A 1 75 ? 10.083 -10.689 -16.050 1.00 0.00 66 LEU A N 18
ATOM 28844 C CA . LEU A 1 75 ? 9.673 -10.339 -17.400 1.00 0.00 66 LEU A CA 18
ATOM 28845 C C . LEU A 1 75 ? 8.733 -11.419 -17.940 1.00 0.00 66 LEU A C 18
ATOM 28846 O O . LEU A 1 75 ? 7.615 -11.121 -18.356 1.00 0.00 66 LEU A O 18
ATOM 28862 N N . ALA A 1 76 ? 9.222 -12.650 -17.914 1.00 0.00 67 ALA A N 18
ATOM 28863 C CA . ALA A 1 76 ? 8.440 -13.776 -18.396 1.00 0.00 67 ALA A CA 18
ATOM 28864 C C . ALA A 1 76 ? 7.229 -13.978 -17.482 1.00 0.00 67 ALA A C 18
ATOM 28865 O O . ALA A 1 76 ? 6.156 -14.363 -17.944 1.00 0.00 67 ALA A O 18
ATOM 28872 N N . THR A 1 77 ? 7.443 -13.710 -16.203 1.00 0.00 68 THR A N 18
ATOM 28873 C CA . THR A 1 77 ? 6.382 -13.858 -15.220 1.00 0.00 68 THR A CA 18
ATOM 28874 C C . THR A 1 77 ? 5.201 -12.950 -15.569 1.00 0.00 68 THR A C 18
ATOM 28875 O O . THR A 1 77 ? 4.127 -13.432 -15.923 1.00 0.00 68 THR A O 18
ATOM 28886 N N . SER A 1 78 ? 5.441 -11.652 -15.456 1.00 0.00 69 SER A N 18
ATOM 28887 C CA . SER A 1 78 ? 4.411 -10.672 -15.755 1.00 0.00 69 SER A CA 18
ATOM 28888 C C . SER A 1 78 ? 3.848 -10.915 -17.156 1.00 0.00 69 SER A C 18
ATOM 28889 O O . SER A 1 78 ? 2.659 -10.710 -17.396 1.00 0.00 69 SER A O 18
ATOM 28897 N N . GLY A 1 79 ? 4.728 -11.350 -18.046 1.00 0.00 70 GLY A N 18
ATOM 28898 C CA . GLY A 1 79 ? 4.333 -11.624 -19.417 1.00 0.00 70 GLY A CA 18
ATOM 28899 C C . GLY A 1 79 ? 3.195 -12.645 -19.467 1.00 0.00 70 GLY A C 18
ATOM 28900 O O . GLY A 1 79 ? 2.104 -12.341 -19.946 1.00 0.00 70 GLY A O 18
ATOM 28904 N N . THR A 1 80 ? 3.489 -13.836 -18.965 1.00 0.00 71 THR A N 18
ATOM 28905 C CA . THR A 1 80 ? 2.504 -14.904 -18.946 1.00 0.00 71 THR A CA 18
ATOM 28906 C C . THR A 1 80 ? 1.308 -14.510 -18.077 1.00 0.00 71 THR A C 18
ATOM 28907 O O . THR A 1 80 ? 0.160 -14.655 -18.493 1.00 0.00 71 THR A O 18
ATOM 28918 N N . LEU A 1 81 ? 1.619 -14.020 -16.886 1.00 0.00 72 LEU A N 18
ATOM 28919 C CA . LEU A 1 81 ? 0.584 -13.605 -15.954 1.00 0.00 72 LEU A CA 18
ATOM 28920 C C . LEU A 1 81 ? -0.506 -12.846 -16.714 1.00 0.00 72 LEU A C 18
ATOM 28921 O O . LEU A 1 81 ? -1.686 -13.175 -16.608 1.00 0.00 72 LEU A O 18
ATOM 28937 N N . ALA A 1 82 ? -0.071 -11.844 -17.464 1.00 0.00 73 ALA A N 18
ATOM 28938 C CA . ALA A 1 82 ? -0.994 -11.035 -18.242 1.00 0.00 73 ALA A CA 18
ATOM 28939 C C . ALA A 1 82 ? -1.534 -11.865 -19.408 1.00 0.00 73 ALA A C 18
ATOM 28940 O O . ALA A 1 82 ? -2.671 -11.673 -19.837 1.00 0.00 73 ALA A O 18
ATOM 28947 N N . GLY A 1 83 ? -0.694 -12.769 -19.889 1.00 0.00 74 GLY A N 18
ATOM 28948 C CA . GLY A 1 83 ? -1.073 -13.629 -20.997 1.00 0.00 74 GLY A CA 18
ATOM 28949 C C . GLY A 1 83 ? -2.337 -14.425 -20.666 1.00 0.00 74 GLY A C 18
ATOM 28950 O O . GLY A 1 83 ? -3.353 -14.294 -21.348 1.00 0.00 74 GLY A O 18
ATOM 28954 N N . ILE A 1 84 ? -2.233 -15.232 -19.621 1.00 0.00 75 ILE A N 18
ATOM 28955 C CA . ILE A 1 84 ? -3.356 -16.048 -19.191 1.00 0.00 75 ILE A CA 18
ATOM 28956 C C . ILE A 1 84 ? -3.952 -15.457 -17.912 1.00 0.00 75 ILE A C 18
ATOM 28957 O O . ILE A 1 84 ? -5.094 -15.002 -17.908 1.00 0.00 75 ILE A O 18
ATOM 28973 N N . MET A 1 85 ? -3.150 -15.483 -16.857 1.00 0.00 76 MET A N 18
ATOM 28974 C CA . MET A 1 85 ? -3.584 -14.955 -15.575 1.00 0.00 76 MET A CA 18
ATOM 28975 C C . MET A 1 85 ? -2.636 -15.388 -14.455 1.00 0.00 76 MET A C 18
ATOM 28976 O O . MET A 1 85 ? -1.510 -15.807 -14.717 1.00 0.00 76 MET A O 18
ATOM 28990 N N . GLY A 1 86 ? -3.127 -15.271 -13.230 1.00 0.00 77 GLY A N 18
ATOM 28991 C CA . GLY A 1 86 ? -2.337 -15.645 -12.069 1.00 0.00 77 GLY A CA 18
ATOM 28992 C C . GLY A 1 86 ? -2.503 -14.624 -10.941 1.00 0.00 77 GLY A C 18
ATOM 28993 O O . GLY A 1 86 ? -2.583 -13.423 -11.194 1.00 0.00 77 GLY A O 18
ATOM 28997 N N . MET A 1 87 ? -2.548 -15.140 -9.721 1.00 0.00 78 MET A N 18
ATOM 28998 C CA . MET A 1 87 ? -2.702 -14.288 -8.554 1.00 0.00 78 MET A CA 18
ATOM 28999 C C . MET A 1 87 ? -1.432 -13.475 -8.297 1.00 0.00 78 MET A C 18
ATOM 29000 O O . MET A 1 87 ? -0.464 -13.990 -7.738 1.00 0.00 78 MET A O 18
ATOM 29014 N N . ARG A 1 88 ? -1.475 -12.220 -8.717 1.00 0.00 79 ARG A N 18
ATOM 29015 C CA . ARG A 1 88 ? -0.339 -11.331 -8.539 1.00 0.00 79 ARG A CA 18
ATOM 29016 C C . ARG A 1 88 ? -0.760 -9.878 -8.770 1.00 0.00 79 ARG A C 18
ATOM 29017 O O . ARG A 1 88 ? -1.869 -9.616 -9.234 1.00 0.00 79 ARG A O 18
ATOM 29038 N N . PHE A 1 89 ? 0.147 -8.973 -8.435 1.00 0.00 80 PHE A N 18
ATOM 29039 C CA . PHE A 1 89 ? -0.117 -7.553 -8.599 1.00 0.00 80 PHE A CA 18
ATOM 29040 C C . PHE A 1 89 ? -0.624 -7.250 -10.011 1.00 0.00 80 PHE A C 18
ATOM 29041 O O . PHE A 1 89 ? 0.168 -7.002 -10.919 1.00 0.00 80 PHE A O 18
ATOM 29058 N N . TYR A 1 90 ? -1.941 -7.280 -10.151 1.00 0.00 81 TYR A N 18
ATOM 29059 C CA . TYR A 1 90 ? -2.564 -7.012 -11.436 1.00 0.00 81 TYR A CA 18
ATOM 29060 C C . TYR A 1 90 ? -4.087 -7.111 -11.338 1.00 0.00 81 TYR A C 18
ATOM 29061 O O . TYR A 1 90 ? -4.804 -6.294 -11.914 1.00 0.00 81 TYR A O 18
ATOM 29079 N N . HIS A 1 91 ? -4.537 -8.119 -10.605 1.00 0.00 82 HIS A N 18
ATOM 29080 C CA . HIS A 1 91 ? -5.963 -8.335 -10.425 1.00 0.00 82 HIS A CA 18
ATOM 29081 C C . HIS A 1 91 ? -6.618 -7.048 -9.922 1.00 0.00 82 HIS A C 18
ATOM 29082 O O . HIS A 1 91 ? -5.970 -6.005 -9.849 1.00 0.00 82 HIS A O 18
ATOM 29096 N N . SER A 1 92 ? -7.895 -7.163 -9.587 1.00 0.00 83 SER A N 18
ATOM 29097 C CA . SER A 1 92 ? -8.645 -6.021 -9.093 1.00 0.00 83 SER A CA 18
ATOM 29098 C C . SER A 1 92 ? -10.118 -6.396 -8.923 1.00 0.00 83 SER A C 18
ATOM 29099 O O . SER A 1 92 ? -10.995 -5.766 -9.512 1.00 0.00 83 SER A O 18
ATOM 29107 N N . GLY A 1 93 ? -10.345 -7.421 -8.115 1.00 0.00 84 GLY A N 18
ATOM 29108 C CA . GLY A 1 93 ? -11.698 -7.888 -7.860 1.00 0.00 84 GLY A CA 18
ATOM 29109 C C . GLY A 1 93 ? -11.885 -8.247 -6.385 1.00 0.00 84 GLY A C 18
ATOM 29110 O O . GLY A 1 93 ? -12.140 -9.403 -6.051 1.00 0.00 84 GLY A O 18
ATOM 29114 N N . LYS A 1 94 ? -11.751 -7.235 -5.541 1.00 0.00 85 LYS A N 18
ATOM 29115 C CA . LYS A 1 94 ? -11.902 -7.429 -4.109 1.00 0.00 85 LYS A CA 18
ATOM 29116 C C . LYS A 1 94 ? -12.883 -6.392 -3.558 1.00 0.00 85 LYS A C 18
ATOM 29117 O O . LYS A 1 94 ? -13.927 -6.141 -4.158 1.00 0.00 85 LYS A O 18
ATOM 29136 N N . PHE A 1 95 ? -12.513 -5.818 -2.423 1.00 0.00 86 PHE A N 18
ATOM 29137 C CA . PHE A 1 95 ? -13.347 -4.814 -1.785 1.00 0.00 86 PHE A CA 18
ATOM 29138 C C . PHE A 1 95 ? -12.753 -4.379 -0.444 1.00 0.00 86 PHE A C 18
ATOM 29139 O O . PHE A 1 95 ? -12.877 -3.219 -0.053 1.00 0.00 86 PHE A O 18
ATOM 29156 N N . MET A 1 96 ? -12.119 -5.332 0.223 1.00 0.00 87 MET A N 18
ATOM 29157 C CA . MET A 1 96 ? -11.506 -5.062 1.512 1.00 0.00 87 MET A CA 18
ATOM 29158 C C . MET A 1 96 ? -10.674 -3.779 1.465 1.00 0.00 87 MET A C 18
ATOM 29159 O O . MET A 1 96 ? -10.532 -3.165 0.409 1.00 0.00 87 MET A O 18
ATOM 29173 N N . PRO A 1 97 ? -10.133 -3.401 2.654 1.00 0.00 88 PRO A N 18
ATOM 29174 C CA . PRO A 1 97 ? -9.319 -2.201 2.759 1.00 0.00 88 PRO A CA 18
ATOM 29175 C C . PRO A 1 97 ? -7.930 -2.428 2.158 1.00 0.00 88 PRO A C 18
ATOM 29176 O O . PRO A 1 97 ? -6.925 -2.350 2.864 1.00 0.00 88 PRO A O 18
ATOM 29187 N N . ALA A 1 98 ? -7.918 -2.703 0.862 1.00 0.00 89 ALA A N 18
ATOM 29188 C CA . ALA A 1 98 ? -6.669 -2.941 0.160 1.00 0.00 89 ALA A CA 18
ATOM 29189 C C . ALA A 1 98 ? -6.879 -2.710 -1.338 1.00 0.00 89 ALA A C 18
ATOM 29190 O O . ALA A 1 98 ? -6.064 -2.061 -1.991 1.00 0.00 89 ALA A O 18
ATOM 29197 N N . GLY A 1 99 ? -7.978 -3.256 -1.840 1.00 0.00 90 GLY A N 18
ATOM 29198 C CA . GLY A 1 99 ? -8.306 -3.118 -3.248 1.00 0.00 90 GLY A CA 18
ATOM 29199 C C . GLY A 1 99 ? -8.245 -1.653 -3.685 1.00 0.00 90 GLY A C 18
ATOM 29200 O O . GLY A 1 99 ? -8.986 -0.816 -3.170 1.00 0.00 90 GLY A O 18
ATOM 29204 N N . LEU A 1 100 ? -7.354 -1.386 -4.629 1.00 0.00 91 LEU A N 18
ATOM 29205 C CA . LEU A 1 100 ? -7.186 -0.037 -5.140 1.00 0.00 91 LEU A CA 18
ATOM 29206 C C . LEU A 1 100 ? -8.503 0.437 -5.760 1.00 0.00 91 LEU A C 18
ATOM 29207 O O . LEU A 1 100 ? -8.829 1.621 -5.704 1.00 0.00 91 LEU A O 18
ATOM 29223 N N . ILE A 1 101 ? -9.223 -0.514 -6.337 1.00 0.00 92 ILE A N 18
ATOM 29224 C CA . ILE A 1 101 ? -10.497 -0.209 -6.967 1.00 0.00 92 ILE A CA 18
ATOM 29225 C C . ILE A 1 101 ? -11.468 0.324 -5.912 1.00 0.00 92 ILE A C 18
ATOM 29226 O O . ILE A 1 101 ? -11.967 1.442 -6.031 1.00 0.00 92 ILE A O 18
ATOM 29242 N N . ALA A 1 102 ? -11.707 -0.501 -4.904 1.00 0.00 93 ALA A N 18
ATOM 29243 C CA . ALA A 1 102 ? -12.610 -0.127 -3.828 1.00 0.00 93 ALA A CA 18
ATOM 29244 C C . ALA A 1 102 ? -12.160 1.208 -3.232 1.00 0.00 93 ALA A C 18
ATOM 29245 O O . ALA A 1 102 ? -12.857 2.214 -3.358 1.00 0.00 93 ALA A O 18
ATOM 29252 N N . GLY A 1 103 ? -10.998 1.175 -2.597 1.00 0.00 94 GLY A N 18
ATOM 29253 C CA . GLY A 1 103 ? -10.447 2.370 -1.981 1.00 0.00 94 GLY A CA 18
ATOM 29254 C C . GLY A 1 103 ? -10.570 3.575 -2.916 1.00 0.00 94 GLY A C 18
ATOM 29255 O O . GLY A 1 103 ? -11.020 4.643 -2.502 1.00 0.00 94 GLY A O 18
ATOM 29259 N N . ALA A 1 104 ? -10.163 3.363 -4.159 1.00 0.00 95 ALA A N 18
ATOM 29260 C CA . ALA A 1 104 ? -10.222 4.418 -5.156 1.00 0.00 95 ALA A CA 18
ATOM 29261 C C . ALA A 1 104 ? -11.597 5.088 -5.103 1.00 0.00 95 ALA A C 18
ATOM 29262 O O . ALA A 1 104 ? -11.703 6.272 -4.788 1.00 0.00 95 ALA A O 18
ATOM 29269 N N . SER A 1 105 ? -12.615 4.300 -5.417 1.00 0.00 96 SER A N 18
ATOM 29270 C CA . SER A 1 105 ? -13.979 4.801 -5.409 1.00 0.00 96 SER A CA 18
ATOM 29271 C C . SER A 1 105 ? -14.296 5.435 -4.053 1.00 0.00 96 SER A C 18
ATOM 29272 O O . SER A 1 105 ? -15.132 6.333 -3.964 1.00 0.00 96 SER A O 18
ATOM 29280 N N . LEU A 1 106 ? -13.611 4.943 -3.031 1.00 0.00 97 LEU A N 18
ATOM 29281 C CA . LEU A 1 106 ? -13.810 5.449 -1.684 1.00 0.00 97 LEU A CA 18
ATOM 29282 C C . LEU A 1 106 ? -13.250 6.870 -1.591 1.00 0.00 97 LEU A C 18
ATOM 29283 O O . LEU A 1 106 ? -13.843 7.734 -0.946 1.00 0.00 97 LEU A O 18
ATOM 29299 N N . LEU A 1 107 ? -12.114 7.069 -2.244 1.00 0.00 98 LEU A N 18
ATOM 29300 C CA . LEU A 1 107 ? -11.468 8.370 -2.242 1.00 0.00 98 LEU A CA 18
ATOM 29301 C C . LEU A 1 107 ? -12.331 9.364 -3.022 1.00 0.00 98 LEU A C 18
ATOM 29302 O O . LEU A 1 107 ? -12.615 10.459 -2.537 1.00 0.00 98 LEU A O 18
ATOM 29318 N N . MET A 1 108 ? -12.725 8.948 -4.216 1.00 0.00 99 MET A N 18
ATOM 29319 C CA . MET A 1 108 ? -13.551 9.788 -5.067 1.00 0.00 99 MET A CA 18
ATOM 29320 C C . MET A 1 108 ? -14.793 10.275 -4.318 1.00 0.00 99 MET A C 18
ATOM 29321 O O . MET A 1 108 ? -15.049 11.476 -4.248 1.00 0.00 99 MET A O 18
ATOM 29335 N N . VAL A 1 109 ? -15.531 9.317 -3.776 1.00 0.00 100 VAL A N 18
ATOM 29336 C CA . VAL A 1 109 ? -16.740 9.633 -3.035 1.00 0.00 100 VAL A CA 18
ATOM 29337 C C . VAL A 1 109 ? -16.385 10.530 -1.847 1.00 0.00 100 VAL A C 18
ATOM 29338 O O . VAL A 1 109 ? -17.095 11.491 -1.556 1.00 0.00 100 VAL A O 18
ATOM 29351 N N . ALA A 1 110 ? -15.286 10.183 -1.193 1.00 0.00 101 ALA A N 18
ATOM 29352 C CA . ALA A 1 110 ? -14.828 10.944 -0.043 1.00 0.00 101 ALA A CA 18
ATOM 29353 C C . ALA A 1 110 ? -14.607 12.400 -0.456 1.00 0.00 101 ALA A C 18
ATOM 29354 O O . ALA A 1 110 ? -14.955 13.319 0.284 1.00 0.00 101 ALA A O 18
ATOM 29361 N N . LYS A 1 111 ? -14.029 12.566 -1.637 1.00 0.00 102 LYS A N 18
ATOM 29362 C CA . LYS A 1 111 ? -13.757 13.895 -2.157 1.00 0.00 102 LYS A CA 18
ATOM 29363 C C . LYS A 1 111 ? -15.077 14.644 -2.345 1.00 0.00 102 LYS A C 18
ATOM 29364 O O . LYS A 1 111 ? -15.212 15.789 -1.914 1.00 0.00 102 LYS A O 18
ATOM 29383 N N . VAL A 1 112 ? -16.017 13.969 -2.989 1.00 0.00 103 VAL A N 18
ATOM 29384 C CA . VAL A 1 112 ? -17.322 14.557 -3.239 1.00 0.00 103 VAL A CA 18
ATOM 29385 C C . VAL A 1 112 ? -17.923 15.036 -1.916 1.00 0.00 103 VAL A C 18
ATOM 29386 O O . VAL A 1 112 ? -18.570 16.082 -1.866 1.00 0.00 103 VAL A O 18
ATOM 29399 N N . GLY A 1 113 ? -17.689 14.248 -0.877 1.00 0.00 104 GLY A N 18
ATOM 29400 C CA . GLY A 1 113 ? -18.199 14.579 0.443 1.00 0.00 104 GLY A CA 18
ATOM 29401 C C . GLY A 1 113 ? -17.489 15.808 1.013 1.00 0.00 104 GLY A C 18
ATOM 29402 O O . GLY A 1 113 ? -18.122 16.831 1.271 1.00 0.00 104 GLY A O 18
ATOM 29406 N N . VAL A 1 114 ? -16.184 15.668 1.193 1.00 0.00 105 VAL A N 18
ATOM 29407 C CA . VAL A 1 114 ? -15.381 16.754 1.728 1.00 0.00 105 VAL A CA 18
ATOM 29408 C C . VAL A 1 114 ? -13.903 16.361 1.682 1.00 0.00 105 VAL A C 18
ATOM 29409 O O . VAL A 1 114 ? -13.429 15.614 2.537 1.00 0.00 105 VAL A O 18
ATOM 29422 N N . SER A 1 115 ? -13.216 16.881 0.675 1.00 0.00 106 SER A N 18
ATOM 29423 C CA . SER A 1 115 ? -11.801 16.593 0.507 1.00 0.00 106 SER A CA 18
ATOM 29424 C C . SER A 1 115 ? -11.341 17.029 -0.885 1.00 0.00 106 SER A C 18
ATOM 29425 O O . SER A 1 115 ? -11.326 16.226 -1.817 1.00 0.00 106 SER A O 18
ATOM 29433 N N . MET A 1 116 ? -10.976 18.299 -0.983 1.00 0.00 107 MET A N 18
ATOM 29434 C CA . MET A 1 116 ? -10.516 18.850 -2.246 1.00 0.00 107 MET A CA 18
ATOM 29435 C C . MET A 1 116 ? -11.517 18.562 -3.367 1.00 0.00 107 MET A C 18
ATOM 29436 O O . MET A 1 116 ? -12.500 17.852 -3.159 1.00 0.00 107 MET A O 18
ATOM 29450 N N . PHE A 1 117 ? -11.233 19.128 -4.531 1.00 0.00 108 PHE A N 18
ATOM 29451 C CA . PHE A 1 117 ? -12.096 18.941 -5.684 1.00 0.00 108 PHE A CA 18
ATOM 29452 C C . PHE A 1 117 ? -11.531 19.657 -6.913 1.00 0.00 108 PHE A C 18
ATOM 29453 O O . PHE A 1 117 ? -11.594 20.883 -7.005 1.00 0.00 108 PHE A O 18
ATOM 29470 N N . ASN A 1 118 ? -10.993 18.863 -7.826 1.00 0.00 109 ASN A N 18
ATOM 29471 C CA . ASN A 1 118 ? -10.418 19.406 -9.045 1.00 0.00 109 ASN A CA 18
ATOM 29472 C C . ASN A 1 118 ? -10.112 18.261 -10.014 1.00 0.00 109 ASN A C 18
ATOM 29473 O O . ASN A 1 118 ? -9.069 17.618 -9.910 1.00 0.00 109 ASN A O 18
ATOM 29484 N N . ARG A 1 119 ? -11.041 18.043 -10.933 1.00 0.00 110 ARG A N 18
ATOM 29485 C CA . ARG A 1 119 ? -10.883 16.987 -11.919 1.00 0.00 110 ARG A CA 18
ATOM 29486 C C . ARG A 1 119 ? -10.352 17.563 -13.234 1.00 0.00 110 ARG A C 18
ATOM 29487 O O . ARG A 1 119 ? -10.429 18.769 -13.463 1.00 0.00 110 ARG A O 18
ATOM 29508 N N . PRO A 1 120 ? -9.812 16.650 -14.085 1.00 0.00 111 PRO A N 18
ATOM 29509 C CA . PRO A 1 120 ? -9.269 17.055 -15.370 1.00 0.00 111 PRO A CA 18
ATOM 29510 C C . PRO A 1 120 ? -10.388 17.370 -16.364 1.00 0.00 111 PRO A C 18
ATOM 29511 O O . PRO A 1 120 ? -10.981 16.462 -16.945 1.00 0.00 111 PRO A O 18
ATOM 29522 N N . HIS A 1 121 ? -10.644 18.660 -16.529 1.00 0.00 112 HIS A N 18
ATOM 29523 C CA . HIS A 1 121 ? -11.682 19.106 -17.442 1.00 0.00 112 HIS A CA 18
ATOM 29524 C C . HIS A 1 121 ? -11.137 20.226 -18.330 1.00 0.00 112 HIS A C 18
ATOM 29525 O O . HIS A 1 121 ? -11.285 20.183 -19.551 1.00 0.00 112 HIS A O 18
ATOM 29539 N N . MET A 1 10 ? -13.189 -20.025 6.529 1.00 0.00 1 MET A N 19
ATOM 29540 C CA . MET A 1 10 ? -13.525 -18.632 6.287 1.00 0.00 1 MET A CA 19
ATOM 29541 C C . MET A 1 10 ? -12.631 -18.033 5.200 1.00 0.00 1 MET A C 19
ATOM 29542 O O . MET A 1 10 ? -13.122 -17.581 4.167 1.00 0.00 1 MET A O 19
ATOM 29556 N N . GLN A 1 11 ? -11.333 -18.050 5.469 1.00 0.00 2 GLN A N 19
ATOM 29557 C CA . GLN A 1 11 ? -10.366 -17.515 4.526 1.00 0.00 2 GLN A CA 19
ATOM 29558 C C . GLN A 1 11 ? -9.104 -18.379 4.512 1.00 0.00 2 GLN A C 19
ATOM 29559 O O . GLN A 1 11 ? -8.894 -19.193 5.411 1.00 0.00 2 GLN A O 19
ATOM 29573 N N . ASP A 1 12 ? -8.295 -18.174 3.483 1.00 0.00 3 ASP A N 19
ATOM 29574 C CA . ASP A 1 12 ? -7.059 -18.924 3.340 1.00 0.00 3 ASP A CA 19
ATOM 29575 C C . ASP A 1 12 ? -6.040 -18.078 2.574 1.00 0.00 3 ASP A C 19
ATOM 29576 O O . ASP A 1 12 ? -6.410 -17.289 1.706 1.00 0.00 3 ASP A O 19
ATOM 29585 N N . THR A 1 13 ? -4.776 -18.272 2.922 1.00 0.00 4 THR A N 19
ATOM 29586 C CA . THR A 1 13 ? -3.701 -17.537 2.278 1.00 0.00 4 THR A CA 19
ATOM 29587 C C . THR A 1 13 ? -3.967 -16.032 2.349 1.00 0.00 4 THR A C 19
ATOM 29588 O O . THR A 1 13 ? -5.059 -15.608 2.723 1.00 0.00 4 THR A O 19
ATOM 29599 N N . SER A 1 14 ? -2.950 -15.266 1.983 1.00 0.00 5 SER A N 19
ATOM 29600 C CA . SER A 1 14 ? -3.059 -13.817 2.000 1.00 0.00 5 SER A CA 19
ATOM 29601 C C . SER A 1 14 ? -3.315 -13.295 0.585 1.00 0.00 5 SER A C 19
ATOM 29602 O O . SER A 1 14 ? -2.641 -12.373 0.128 1.00 0.00 5 SER A O 19
ATOM 29610 N N . SER A 1 15 ? -4.291 -13.907 -0.070 1.00 0.00 6 SER A N 19
ATOM 29611 C CA . SER A 1 15 ? -4.644 -13.515 -1.424 1.00 0.00 6 SER A CA 19
ATOM 29612 C C . SER A 1 15 ? -3.497 -13.846 -2.380 1.00 0.00 6 SER A C 19
ATOM 29613 O O . SER A 1 15 ? -3.587 -14.793 -3.160 1.00 0.00 6 SER A O 19
ATOM 29621 N N . VAL A 1 16 ? -2.444 -13.046 -2.289 1.00 0.00 7 VAL A N 19
ATOM 29622 C CA . VAL A 1 16 ? -1.280 -13.242 -3.137 1.00 0.00 7 VAL A CA 19
ATOM 29623 C C . VAL A 1 16 ? -0.129 -12.376 -2.623 1.00 0.00 7 VAL A C 19
ATOM 29624 O O . VAL A 1 16 ? 0.578 -11.747 -3.409 1.00 0.00 7 VAL A O 19
ATOM 29637 N N . VAL A 1 17 ? 0.024 -12.370 -1.307 1.00 0.00 8 VAL A N 19
ATOM 29638 C CA . VAL A 1 17 ? 1.078 -11.591 -0.679 1.00 0.00 8 VAL A CA 19
ATOM 29639 C C . VAL A 1 17 ? 1.750 -12.433 0.407 1.00 0.00 8 VAL A C 19
ATOM 29640 O O . VAL A 1 17 ? 1.073 -13.049 1.229 1.00 0.00 8 VAL A O 19
ATOM 29653 N N . PRO A 1 18 ? 3.110 -12.433 0.376 1.00 0.00 9 PRO A N 19
ATOM 29654 C CA . PRO A 1 18 ? 3.881 -13.189 1.347 1.00 0.00 9 PRO A CA 19
ATOM 29655 C C . PRO A 1 18 ? 3.879 -12.494 2.710 1.00 0.00 9 PRO A C 19
ATOM 29656 O O . PRO A 1 18 ? 3.653 -11.288 2.795 1.00 0.00 9 PRO A O 19
ATOM 29667 N N . LEU A 1 19 ? 4.132 -13.285 3.743 1.00 0.00 10 LEU A N 19
ATOM 29668 C CA . LEU A 1 19 ? 4.161 -12.761 5.097 1.00 0.00 10 LEU A CA 19
ATOM 29669 C C . LEU A 1 19 ? 4.984 -11.471 5.123 1.00 0.00 10 LEU A C 19
ATOM 29670 O O . LEU A 1 19 ? 4.503 -10.433 5.575 1.00 0.00 10 LEU A O 19
ATOM 29686 N N . HIS A 1 20 ? 6.209 -11.578 4.630 1.00 0.00 11 HIS A N 19
ATOM 29687 C CA . HIS A 1 20 ? 7.103 -10.433 4.591 1.00 0.00 11 HIS A CA 19
ATOM 29688 C C . HIS A 1 20 ? 6.320 -9.186 4.176 1.00 0.00 11 HIS A C 19
ATOM 29689 O O . HIS A 1 20 ? 6.258 -8.211 4.923 1.00 0.00 11 HIS A O 19
ATOM 29703 N N . TRP A 1 21 ? 5.742 -9.257 2.986 1.00 0.00 12 TRP A N 19
ATOM 29704 C CA . TRP A 1 21 ? 4.966 -8.146 2.463 1.00 0.00 12 TRP A CA 19
ATOM 29705 C C . TRP A 1 21 ? 4.038 -7.652 3.575 1.00 0.00 12 TRP A C 19
ATOM 29706 O O . TRP A 1 21 ? 3.971 -6.454 3.846 1.00 0.00 12 TRP A O 19
ATOM 29727 N N . PHE A 1 22 ? 3.346 -8.601 4.189 1.00 0.00 13 PHE A N 19
ATOM 29728 C CA . PHE A 1 22 ? 2.425 -8.277 5.265 1.00 0.00 13 PHE A CA 19
ATOM 29729 C C . PHE A 1 22 ? 3.091 -7.371 6.303 1.00 0.00 13 PHE A C 19
ATOM 29730 O O . PHE A 1 22 ? 2.502 -6.382 6.738 1.00 0.00 13 PHE A O 19
ATOM 29747 N N . GLY A 1 23 ? 4.310 -7.740 6.669 1.00 0.00 14 GLY A N 19
ATOM 29748 C CA . GLY A 1 23 ? 5.062 -6.973 7.647 1.00 0.00 14 GLY A CA 19
ATOM 29749 C C . GLY A 1 23 ? 5.381 -5.573 7.118 1.00 0.00 14 GLY A C 19
ATOM 29750 O O . GLY A 1 23 ? 5.436 -4.613 7.885 1.00 0.00 14 GLY A O 19
ATOM 29754 N N . PHE A 1 24 ? 5.583 -5.501 5.810 1.00 0.00 15 PHE A N 19
ATOM 29755 C CA . PHE A 1 24 ? 5.896 -4.235 5.170 1.00 0.00 15 PHE A CA 19
ATOM 29756 C C . PHE A 1 24 ? 4.687 -3.297 5.191 1.00 0.00 15 PHE A C 19
ATOM 29757 O O . PHE A 1 24 ? 4.838 -2.089 5.363 1.00 0.00 15 PHE A O 19
ATOM 29774 N N . GLY A 1 25 ? 3.515 -3.890 5.013 1.00 0.00 16 GLY A N 19
ATOM 29775 C CA . GLY A 1 25 ? 2.281 -3.122 5.010 1.00 0.00 16 GLY A CA 19
ATOM 29776 C C . GLY A 1 25 ? 1.959 -2.595 6.410 1.00 0.00 16 GLY A C 19
ATOM 29777 O O . GLY A 1 25 ? 1.534 -1.452 6.564 1.00 0.00 16 GLY A O 19
ATOM 29781 N N . TYR A 1 26 ? 2.174 -3.455 7.395 1.00 0.00 17 TYR A N 19
ATOM 29782 C CA . TYR A 1 26 ? 1.912 -3.091 8.776 1.00 0.00 17 TYR A CA 19
ATOM 29783 C C . TYR A 1 26 ? 2.822 -1.944 9.223 1.00 0.00 17 TYR A C 19
ATOM 29784 O O . TYR A 1 26 ? 2.344 -0.926 9.721 1.00 0.00 17 TYR A O 19
ATOM 29802 N N . ALA A 1 27 ? 4.116 -2.148 9.029 1.00 0.00 18 ALA A N 19
ATOM 29803 C CA . ALA A 1 27 ? 5.097 -1.144 9.405 1.00 0.00 18 ALA A CA 19
ATOM 29804 C C . ALA A 1 27 ? 4.844 0.135 8.604 1.00 0.00 18 ALA A C 19
ATOM 29805 O O . ALA A 1 27 ? 5.030 1.238 9.115 1.00 0.00 18 ALA A O 19
ATOM 29812 N N . ALA A 1 28 ? 4.423 -0.056 7.363 1.00 0.00 19 ALA A N 19
ATOM 29813 C CA . ALA A 1 28 ? 4.143 1.069 6.486 1.00 0.00 19 ALA A CA 19
ATOM 29814 C C . ALA A 1 28 ? 2.864 1.767 6.953 1.00 0.00 19 ALA A C 19
ATOM 29815 O O . ALA A 1 28 ? 2.688 2.963 6.727 1.00 0.00 19 ALA A O 19
ATOM 29822 N N . LEU A 1 29 ? 2.005 0.990 7.596 1.00 0.00 20 LEU A N 19
ATOM 29823 C CA . LEU A 1 29 ? 0.748 1.520 8.097 1.00 0.00 20 LEU A CA 19
ATOM 29824 C C . LEU A 1 29 ? 1.028 2.478 9.256 1.00 0.00 20 LEU A C 19
ATOM 29825 O O . LEU A 1 29 ? 0.664 3.652 9.198 1.00 0.00 20 LEU A O 19
ATOM 29841 N N . VAL A 1 30 ? 1.673 1.943 10.282 1.00 0.00 21 VAL A N 19
ATOM 29842 C CA . VAL A 1 30 ? 2.007 2.736 11.453 1.00 0.00 21 VAL A CA 19
ATOM 29843 C C . VAL A 1 30 ? 2.779 3.983 11.016 1.00 0.00 21 VAL A C 19
ATOM 29844 O O . VAL A 1 30 ? 2.404 5.102 11.361 1.00 0.00 21 VAL A O 19
ATOM 29857 N N . ALA A 1 31 ? 3.843 3.747 10.262 1.00 0.00 22 ALA A N 19
ATOM 29858 C CA . ALA A 1 31 ? 4.671 4.837 9.775 1.00 0.00 22 ALA A CA 19
ATOM 29859 C C . ALA A 1 31 ? 3.799 5.825 8.996 1.00 0.00 22 ALA A C 19
ATOM 29860 O O . ALA A 1 31 ? 3.872 7.032 9.221 1.00 0.00 22 ALA A O 19
ATOM 29867 N N . SER A 1 32 ? 2.996 5.275 8.098 1.00 0.00 23 SER A N 19
ATOM 29868 C CA . SER A 1 32 ? 2.111 6.093 7.285 1.00 0.00 23 SER A CA 19
ATOM 29869 C C . SER A 1 32 ? 1.307 7.040 8.178 1.00 0.00 23 SER A C 19
ATOM 29870 O O . SER A 1 32 ? 1.622 8.224 8.276 1.00 0.00 23 SER A O 19
ATOM 29878 N N . GLY A 1 33 ? 0.282 6.481 8.806 1.00 0.00 24 GLY A N 19
ATOM 29879 C CA . GLY A 1 33 ? -0.570 7.261 9.688 1.00 0.00 24 GLY A CA 19
ATOM 29880 C C . GLY A 1 33 ? 0.265 8.114 10.645 1.00 0.00 24 GLY A C 19
ATOM 29881 O O . GLY A 1 33 ? -0.210 9.128 11.153 1.00 0.00 24 GLY A O 19
ATOM 29885 N N . GLY A 1 34 ? 1.495 7.672 10.861 1.00 0.00 25 GLY A N 19
ATOM 29886 C CA . GLY A 1 34 ? 2.401 8.382 11.748 1.00 0.00 25 GLY A CA 19
ATOM 29887 C C . GLY A 1 34 ? 2.672 9.798 11.235 1.00 0.00 25 GLY A C 19
ATOM 29888 O O . GLY A 1 34 ? 2.147 10.769 11.776 1.00 0.00 25 GLY A O 19
ATOM 29892 N N . ILE A 1 35 ? 3.493 9.869 10.197 1.00 0.00 26 ILE A N 19
ATOM 29893 C CA . ILE A 1 35 ? 3.841 11.150 9.605 1.00 0.00 26 ILE A CA 19
ATOM 29894 C C . ILE A 1 35 ? 2.646 11.680 8.809 1.00 0.00 26 ILE A C 19
ATOM 29895 O O . ILE A 1 35 ? 2.342 12.871 8.858 1.00 0.00 26 ILE A O 19
ATOM 29911 N N . ILE A 1 36 ? 2.002 10.770 8.093 1.00 0.00 27 ILE A N 19
ATOM 29912 C CA . ILE A 1 36 ? 0.848 11.131 7.288 1.00 0.00 27 ILE A CA 19
ATOM 29913 C C . ILE A 1 36 ? -0.242 11.706 8.195 1.00 0.00 27 ILE A C 19
ATOM 29914 O O . ILE A 1 36 ? -1.039 12.537 7.763 1.00 0.00 27 ILE A O 19
ATOM 29930 N N . GLY A 1 37 ? -0.241 11.242 9.436 1.00 0.00 28 GLY A N 19
ATOM 29931 C CA . GLY A 1 37 ? -1.219 11.701 10.407 1.00 0.00 28 GLY A CA 19
ATOM 29932 C C . GLY A 1 37 ? -0.856 13.089 10.937 1.00 0.00 28 GLY A C 19
ATOM 29933 O O . GLY A 1 37 ? -1.588 14.053 10.715 1.00 0.00 28 GLY A O 19
ATOM 29937 N N . TYR A 1 38 ? 0.273 13.147 11.628 1.00 0.00 29 TYR A N 19
ATOM 29938 C CA . TYR A 1 38 ? 0.742 14.402 12.191 1.00 0.00 29 TYR A CA 19
ATOM 29939 C C . TYR A 1 38 ? 0.601 15.543 11.181 1.00 0.00 29 TYR A C 19
ATOM 29940 O O . TYR A 1 38 ? 0.064 16.601 11.506 1.00 0.00 29 TYR A O 19
ATOM 29958 N N . VAL A 1 39 ? 1.093 15.289 9.978 1.00 0.00 30 VAL A N 19
ATOM 29959 C CA . VAL A 1 39 ? 1.029 16.282 8.919 1.00 0.00 30 VAL A CA 19
ATOM 29960 C C . VAL A 1 39 ? -0.340 16.209 8.239 1.00 0.00 30 VAL A C 19
ATOM 29961 O O . VAL A 1 39 ? -0.787 17.180 7.631 1.00 0.00 30 VAL A O 19
ATOM 29974 N N . LYS A 1 40 ? -0.967 15.048 8.366 1.00 0.00 31 LYS A N 19
ATOM 29975 C CA . LYS A 1 40 ? -2.276 14.836 7.772 1.00 0.00 31 LYS A CA 19
ATOM 29976 C C . LYS A 1 40 ? -2.104 14.359 6.328 1.00 0.00 31 LYS A C 19
ATOM 29977 O O . LYS A 1 40 ? -2.559 13.273 5.972 1.00 0.00 31 LYS A O 19
ATOM 29996 N N . ALA A 1 41 ? -1.447 15.193 5.536 1.00 0.00 32 ALA A N 19
ATOM 29997 C CA . ALA A 1 41 ? -1.210 14.870 4.140 1.00 0.00 32 ALA A CA 19
ATOM 29998 C C . ALA A 1 41 ? -0.921 16.157 3.365 1.00 0.00 32 ALA A C 19
ATOM 29999 O O . ALA A 1 41 ? -1.546 17.188 3.611 1.00 0.00 32 ALA A O 19
ATOM 30006 N N . GLY A 1 42 ? 0.027 16.056 2.445 1.00 0.00 33 GLY A N 19
ATOM 30007 C CA . GLY A 1 42 ? 0.407 17.199 1.632 1.00 0.00 33 GLY A CA 19
ATOM 30008 C C . GLY A 1 42 ? 1.928 17.351 1.577 1.00 0.00 33 GLY A C 19
ATOM 30009 O O . GLY A 1 42 ? 2.443 18.223 0.878 1.00 0.00 33 GLY A O 19
ATOM 30013 N N . SER A 1 43 ? 2.605 16.490 2.323 1.00 0.00 34 SER A N 19
ATOM 30014 C CA . SER A 1 43 ? 4.057 16.518 2.367 1.00 0.00 34 SER A CA 19
ATOM 30015 C C . SER A 1 43 ? 4.625 16.451 0.948 1.00 0.00 34 SER A C 19
ATOM 30016 O O . SER A 1 43 ? 4.214 15.610 0.150 1.00 0.00 34 SER A O 19
ATOM 30024 N N . VAL A 1 44 ? 5.562 17.347 0.678 1.00 0.00 35 VAL A N 19
ATOM 30025 C CA . VAL A 1 44 ? 6.192 17.401 -0.631 1.00 0.00 35 VAL A CA 19
ATOM 30026 C C . VAL A 1 44 ? 7.259 16.308 -0.724 1.00 0.00 35 VAL A C 19
ATOM 30027 O O . VAL A 1 44 ? 7.362 15.621 -1.738 1.00 0.00 35 VAL A O 19
ATOM 30040 N N . PRO A 1 45 ? 8.046 16.179 0.378 1.00 0.00 36 PRO A N 19
ATOM 30041 C CA . PRO A 1 45 ? 9.102 15.182 0.431 1.00 0.00 36 PRO A CA 19
ATOM 30042 C C . PRO A 1 45 ? 8.523 13.781 0.637 1.00 0.00 36 PRO A C 19
ATOM 30043 O O . PRO A 1 45 ? 8.922 12.835 -0.039 1.00 0.00 36 PRO A O 19
ATOM 30054 N N . SER A 1 46 ? 7.592 13.693 1.576 1.00 0.00 37 SER A N 19
ATOM 30055 C CA . SER A 1 46 ? 6.954 12.423 1.880 1.00 0.00 37 SER A CA 19
ATOM 30056 C C . SER A 1 46 ? 6.424 11.783 0.596 1.00 0.00 37 SER A C 19
ATOM 30057 O O . SER A 1 46 ? 6.796 10.660 0.258 1.00 0.00 37 SER A O 19
ATOM 30065 N N . LEU A 1 47 ? 5.563 12.524 -0.085 1.00 0.00 38 LEU A N 19
ATOM 30066 C CA . LEU A 1 47 ? 4.977 12.042 -1.325 1.00 0.00 38 LEU A CA 19
ATOM 30067 C C . LEU A 1 47 ? 6.095 11.657 -2.296 1.00 0.00 38 LEU A C 19
ATOM 30068 O O . LEU A 1 47 ? 6.074 10.571 -2.873 1.00 0.00 38 LEU A O 19
ATOM 30084 N N . ALA A 1 48 ? 7.046 12.568 -2.446 1.00 0.00 39 ALA A N 19
ATOM 30085 C CA . ALA A 1 48 ? 8.170 12.337 -3.337 1.00 0.00 39 ALA A CA 19
ATOM 30086 C C . ALA A 1 48 ? 8.853 11.022 -2.958 1.00 0.00 39 ALA A C 19
ATOM 30087 O O . ALA A 1 48 ? 9.368 10.314 -3.822 1.00 0.00 39 ALA A O 19
ATOM 30094 N N . ALA A 1 49 ? 8.837 10.734 -1.665 1.00 0.00 40 ALA A N 19
ATOM 30095 C CA . ALA A 1 49 ? 9.449 9.517 -1.161 1.00 0.00 40 ALA A CA 19
ATOM 30096 C C . ALA A 1 49 ? 8.594 8.315 -1.570 1.00 0.00 40 ALA A C 19
ATOM 30097 O O . ALA A 1 49 ? 9.120 7.232 -1.822 1.00 0.00 40 ALA A O 19
ATOM 30104 N N . GLY A 1 50 ? 7.291 8.547 -1.623 1.00 0.00 41 GLY A N 19
ATOM 30105 C CA . GLY A 1 50 ? 6.359 7.497 -1.997 1.00 0.00 41 GLY A CA 19
ATOM 30106 C C . GLY A 1 50 ? 6.526 7.114 -3.469 1.00 0.00 41 GLY A C 19
ATOM 30107 O O . GLY A 1 50 ? 6.367 5.950 -3.833 1.00 0.00 41 GLY A O 19
ATOM 30111 N N . LEU A 1 51 ? 6.845 8.116 -4.275 1.00 0.00 42 LEU A N 19
ATOM 30112 C CA . LEU A 1 51 ? 7.035 7.898 -5.699 1.00 0.00 42 LEU A CA 19
ATOM 30113 C C . LEU A 1 51 ? 8.322 7.101 -5.922 1.00 0.00 42 LEU A C 19
ATOM 30114 O O . LEU A 1 51 ? 8.291 6.012 -6.492 1.00 0.00 42 LEU A O 19
ATOM 30130 N N . LEU A 1 52 ? 9.423 7.675 -5.460 1.00 0.00 43 LEU A N 19
ATOM 30131 C CA . LEU A 1 52 ? 10.718 7.032 -5.601 1.00 0.00 43 LEU A CA 19
ATOM 30132 C C . LEU A 1 52 ? 10.618 5.583 -5.121 1.00 0.00 43 LEU A C 19
ATOM 30133 O O . LEU A 1 52 ? 10.840 4.652 -5.895 1.00 0.00 43 LEU A O 19
ATOM 30149 N N . PHE A 1 53 ? 10.284 5.437 -3.848 1.00 0.00 44 PHE A N 19
ATOM 30150 C CA . PHE A 1 53 ? 10.152 4.116 -3.255 1.00 0.00 44 PHE A CA 19
ATOM 30151 C C . PHE A 1 53 ? 8.967 3.361 -3.860 1.00 0.00 44 PHE A C 19
ATOM 30152 O O . PHE A 1 53 ? 8.877 2.140 -3.738 1.00 0.00 44 PHE A O 19
ATOM 30169 N N . GLY A 1 54 ? 8.087 4.118 -4.498 1.00 0.00 45 GLY A N 19
ATOM 30170 C CA . GLY A 1 54 ? 6.911 3.535 -5.122 1.00 0.00 45 GLY A CA 19
ATOM 30171 C C . GLY A 1 54 ? 7.307 2.544 -6.219 1.00 0.00 45 GLY A C 19
ATOM 30172 O O . GLY A 1 54 ? 7.090 1.341 -6.081 1.00 0.00 45 GLY A O 19
ATOM 30176 N N . SER A 1 55 ? 7.880 3.087 -7.283 1.00 0.00 46 SER A N 19
ATOM 30177 C CA . SER A 1 55 ? 8.307 2.265 -8.403 1.00 0.00 46 SER A CA 19
ATOM 30178 C C . SER A 1 55 ? 9.504 1.405 -7.994 1.00 0.00 46 SER A C 19
ATOM 30179 O O . SER A 1 55 ? 9.656 0.280 -8.469 1.00 0.00 46 SER A O 19
ATOM 30187 N N . LEU A 1 56 ? 10.323 1.966 -7.117 1.00 0.00 47 LEU A N 19
ATOM 30188 C CA . LEU A 1 56 ? 11.502 1.263 -6.638 1.00 0.00 47 LEU A CA 19
ATOM 30189 C C . LEU A 1 56 ? 11.070 -0.004 -5.898 1.00 0.00 47 LEU A C 19
ATOM 30190 O O . LEU A 1 56 ? 11.666 -1.065 -6.076 1.00 0.00 47 LEU A O 19
ATOM 30206 N N . ALA A 1 57 ? 10.036 0.148 -5.083 1.00 0.00 48 ALA A N 19
ATOM 30207 C CA . ALA A 1 57 ? 9.517 -0.971 -4.315 1.00 0.00 48 ALA A CA 19
ATOM 30208 C C . ALA A 1 57 ? 8.880 -1.985 -5.267 1.00 0.00 48 ALA A C 19
ATOM 30209 O O . ALA A 1 57 ? 9.353 -3.114 -5.384 1.00 0.00 48 ALA A O 19
ATOM 30216 N N . GLY A 1 58 ? 7.816 -1.545 -5.923 1.00 0.00 49 GLY A N 19
ATOM 30217 C CA . GLY A 1 58 ? 7.109 -2.400 -6.861 1.00 0.00 49 GLY A CA 19
ATOM 30218 C C . GLY A 1 58 ? 8.048 -2.903 -7.960 1.00 0.00 49 GLY A C 19
ATOM 30219 O O . GLY A 1 58 ? 8.391 -4.084 -7.995 1.00 0.00 49 GLY A O 19
ATOM 30223 N N . LEU A 1 59 ? 8.436 -1.982 -8.829 1.00 0.00 50 LEU A N 19
ATOM 30224 C CA . LEU A 1 59 ? 9.328 -2.317 -9.926 1.00 0.00 50 LEU A CA 19
ATOM 30225 C C . LEU A 1 59 ? 10.490 -3.159 -9.394 1.00 0.00 50 LEU A C 19
ATOM 30226 O O . LEU A 1 59 ? 10.802 -4.213 -9.947 1.00 0.00 50 LEU A O 19
ATOM 30242 N N . GLY A 1 60 ? 11.098 -2.663 -8.326 1.00 0.00 51 GLY A N 19
ATOM 30243 C CA . GLY A 1 60 ? 12.218 -3.356 -7.713 1.00 0.00 51 GLY A CA 19
ATOM 30244 C C . GLY A 1 60 ? 11.879 -4.826 -7.457 1.00 0.00 51 GLY A C 19
ATOM 30245 O O . GLY A 1 60 ? 12.493 -5.719 -8.039 1.00 0.00 51 GLY A O 19
ATOM 30249 N N . ALA A 1 61 ? 10.902 -5.032 -6.586 1.00 0.00 52 ALA A N 19
ATOM 30250 C CA . ALA A 1 61 ? 10.475 -6.379 -6.246 1.00 0.00 52 ALA A CA 19
ATOM 30251 C C . ALA A 1 61 ? 10.088 -7.125 -7.525 1.00 0.00 52 ALA A C 19
ATOM 30252 O O . ALA A 1 61 ? 10.019 -8.353 -7.535 1.00 0.00 52 ALA A O 19
ATOM 30259 N N . TYR A 1 62 ? 9.846 -6.351 -8.573 1.00 0.00 53 TYR A N 19
ATOM 30260 C CA . TYR A 1 62 ? 9.468 -6.923 -9.854 1.00 0.00 53 TYR A CA 19
ATOM 30261 C C . TYR A 1 62 ? 10.702 -7.372 -10.639 1.00 0.00 53 TYR A C 19
ATOM 30262 O O . TYR A 1 62 ? 10.927 -8.568 -10.818 1.00 0.00 53 TYR A O 19
ATOM 30280 N N . GLN A 1 63 ? 11.469 -6.389 -11.087 1.00 0.00 54 GLN A N 19
ATOM 30281 C CA . GLN A 1 63 ? 12.674 -6.668 -11.850 1.00 0.00 54 GLN A CA 19
ATOM 30282 C C . GLN A 1 63 ? 13.875 -6.803 -10.912 1.00 0.00 54 GLN A C 19
ATOM 30283 O O . GLN A 1 63 ? 15.017 -6.614 -11.329 1.00 0.00 54 GLN A O 19
ATOM 30297 N N . LEU A 1 64 ? 13.577 -7.129 -9.663 1.00 0.00 55 LEU A N 19
ATOM 30298 C CA . LEU A 1 64 ? 14.618 -7.292 -8.663 1.00 0.00 55 LEU A CA 19
ATOM 30299 C C . LEU A 1 64 ? 15.815 -6.412 -9.030 1.00 0.00 55 LEU A C 19
ATOM 30300 O O . LEU A 1 64 ? 16.758 -6.876 -9.669 1.00 0.00 55 LEU A O 19
ATOM 30316 N N . SER A 1 65 ? 15.736 -5.157 -8.612 1.00 0.00 56 SER A N 19
ATOM 30317 C CA . SER A 1 65 ? 16.801 -4.208 -8.890 1.00 0.00 56 SER A CA 19
ATOM 30318 C C . SER A 1 65 ? 17.990 -4.469 -7.962 1.00 0.00 56 SER A C 19
ATOM 30319 O O . SER A 1 65 ? 18.448 -3.565 -7.266 1.00 0.00 56 SER A O 19
ATOM 30327 N N . GLN A 1 66 ? 18.454 -5.709 -7.983 1.00 0.00 57 GLN A N 19
ATOM 30328 C CA . GLN A 1 66 ? 19.581 -6.101 -7.152 1.00 0.00 57 GLN A CA 19
ATOM 30329 C C . GLN A 1 66 ? 20.280 -7.324 -7.748 1.00 0.00 57 GLN A C 19
ATOM 30330 O O . GLN A 1 66 ? 21.506 -7.354 -7.850 1.00 0.00 57 GLN A O 19
ATOM 30344 N N . ASP A 1 67 ? 19.471 -8.302 -8.127 1.00 0.00 58 ASP A N 19
ATOM 30345 C CA . ASP A 1 67 ? 19.997 -9.525 -8.710 1.00 0.00 58 ASP A CA 19
ATOM 30346 C C . ASP A 1 67 ? 19.308 -9.782 -10.052 1.00 0.00 58 ASP A C 19
ATOM 30347 O O . ASP A 1 67 ? 18.094 -9.627 -10.170 1.00 0.00 58 ASP A O 19
ATOM 30356 N N . PRO A 1 68 ? 20.134 -10.182 -11.055 1.00 0.00 59 PRO A N 19
ATOM 30357 C CA . PRO A 1 68 ? 19.617 -10.463 -12.384 1.00 0.00 59 PRO A CA 19
ATOM 30358 C C . PRO A 1 68 ? 18.877 -11.802 -12.412 1.00 0.00 59 PRO A C 19
ATOM 30359 O O . PRO A 1 68 ? 17.951 -11.987 -13.200 1.00 0.00 59 PRO A O 19
ATOM 30370 N N . ARG A 1 69 ? 19.315 -12.702 -11.544 1.00 0.00 60 ARG A N 19
ATOM 30371 C CA . ARG A 1 69 ? 18.706 -14.018 -11.460 1.00 0.00 60 ARG A CA 19
ATOM 30372 C C . ARG A 1 69 ? 17.244 -13.900 -11.022 1.00 0.00 60 ARG A C 19
ATOM 30373 O O . ARG A 1 69 ? 16.334 -14.146 -11.812 1.00 0.00 60 ARG A O 19
ATOM 30394 N N . ASN A 1 70 ? 17.065 -13.524 -9.764 1.00 0.00 61 ASN A N 19
ATOM 30395 C CA . ASN A 1 70 ? 15.730 -13.371 -9.211 1.00 0.00 61 ASN A CA 19
ATOM 30396 C C . ASN A 1 70 ? 14.818 -12.734 -10.262 1.00 0.00 61 ASN A C 19
ATOM 30397 O O . ASN A 1 70 ? 13.884 -13.372 -10.747 1.00 0.00 61 ASN A O 19
ATOM 30408 N N . VAL A 1 71 ? 15.121 -11.485 -10.584 1.00 0.00 62 VAL A N 19
ATOM 30409 C CA . VAL A 1 71 ? 14.340 -10.756 -11.568 1.00 0.00 62 VAL A CA 19
ATOM 30410 C C . VAL A 1 71 ? 13.980 -11.692 -12.723 1.00 0.00 62 VAL A C 19
ATOM 30411 O O . VAL A 1 71 ? 12.827 -11.746 -13.147 1.00 0.00 62 VAL A O 19
ATOM 30424 N N . TRP A 1 72 ? 14.989 -12.407 -13.200 1.00 0.00 63 TRP A N 19
ATOM 30425 C CA . TRP A 1 72 ? 14.793 -13.339 -14.297 1.00 0.00 63 TRP A CA 19
ATOM 30426 C C . TRP A 1 72 ? 13.566 -14.195 -13.978 1.00 0.00 63 TRP A C 19
ATOM 30427 O O . TRP A 1 72 ? 12.622 -14.253 -14.765 1.00 0.00 63 TRP A O 19
ATOM 30448 N N . VAL A 1 73 ? 13.618 -14.839 -12.821 1.00 0.00 64 VAL A N 19
ATOM 30449 C CA . VAL A 1 73 ? 12.522 -15.689 -12.387 1.00 0.00 64 VAL A CA 19
ATOM 30450 C C . VAL A 1 73 ? 11.214 -14.896 -12.443 1.00 0.00 64 VAL A C 19
ATOM 30451 O O . VAL A 1 73 ? 10.168 -15.441 -12.791 1.00 0.00 64 VAL A O 19
ATOM 30464 N N . PHE A 1 74 ? 11.317 -13.622 -12.095 1.00 0.00 65 PHE A N 19
ATOM 30465 C CA . PHE A 1 74 ? 10.155 -12.749 -12.101 1.00 0.00 65 PHE A CA 19
ATOM 30466 C C . PHE A 1 74 ? 9.707 -12.442 -13.531 1.00 0.00 65 PHE A C 19
ATOM 30467 O O . PHE A 1 74 ? 8.520 -12.248 -13.786 1.00 0.00 65 PHE A O 19
ATOM 30484 N N . LEU A 1 75 ? 10.682 -12.407 -14.428 1.00 0.00 66 LEU A N 19
ATOM 30485 C CA . LEU A 1 75 ? 10.403 -12.128 -15.826 1.00 0.00 66 LEU A CA 19
ATOM 30486 C C . LEU A 1 75 ? 9.530 -13.245 -16.401 1.00 0.00 66 LEU A C 19
ATOM 30487 O O . LEU A 1 75 ? 8.539 -12.977 -17.078 1.00 0.00 66 LEU A O 19
ATOM 30503 N N . ALA A 1 76 ? 9.931 -14.474 -16.111 1.00 0.00 67 ALA A N 19
ATOM 30504 C CA . ALA A 1 76 ? 9.198 -15.633 -16.591 1.00 0.00 67 ALA A CA 19
ATOM 30505 C C . ALA A 1 76 ? 7.839 -15.698 -15.890 1.00 0.00 67 ALA A C 19
ATOM 30506 O O . ALA A 1 76 ? 6.832 -16.034 -16.511 1.00 0.00 67 ALA A O 19
ATOM 30513 N N . THR A 1 77 ? 7.855 -15.369 -14.607 1.00 0.00 68 THR A N 19
ATOM 30514 C CA . THR A 1 77 ? 6.637 -15.386 -13.815 1.00 0.00 68 THR A CA 19
ATOM 30515 C C . THR A 1 77 ? 5.597 -14.439 -14.417 1.00 0.00 68 THR A C 19
ATOM 30516 O O . THR A 1 77 ? 4.657 -14.882 -15.076 1.00 0.00 68 THR A O 19
ATOM 30527 N N . SER A 1 78 ? 5.800 -13.153 -14.170 1.00 0.00 69 SER A N 19
ATOM 30528 C CA . SER A 1 78 ? 4.892 -12.140 -14.680 1.00 0.00 69 SER A CA 19
ATOM 30529 C C . SER A 1 78 ? 4.839 -12.205 -16.207 1.00 0.00 69 SER A C 19
ATOM 30530 O O . SER A 1 78 ? 3.871 -11.756 -16.819 1.00 0.00 69 SER A O 19
ATOM 30538 N N . GLY A 1 79 ? 5.893 -12.768 -16.780 1.00 0.00 70 GLY A N 19
ATOM 30539 C CA . GLY A 1 79 ? 5.980 -12.897 -18.225 1.00 0.00 70 GLY A CA 19
ATOM 30540 C C . GLY A 1 79 ? 4.806 -13.711 -18.774 1.00 0.00 70 GLY A C 19
ATOM 30541 O O . GLY A 1 79 ? 4.087 -13.251 -19.660 1.00 0.00 70 GLY A O 19
ATOM 30545 N N . THR A 1 80 ? 4.648 -14.906 -18.224 1.00 0.00 71 THR A N 19
ATOM 30546 C CA . THR A 1 80 ? 3.574 -15.789 -18.647 1.00 0.00 71 THR A CA 19
ATOM 30547 C C . THR A 1 80 ? 2.250 -15.358 -18.014 1.00 0.00 71 THR A C 19
ATOM 30548 O O . THR A 1 80 ? 1.211 -15.366 -18.673 1.00 0.00 71 THR A O 19
ATOM 30559 N N . LEU A 1 81 ? 2.329 -14.994 -16.743 1.00 0.00 72 LEU A N 19
ATOM 30560 C CA . LEU A 1 81 ? 1.150 -14.561 -16.013 1.00 0.00 72 LEU A CA 19
ATOM 30561 C C . LEU A 1 81 ? 0.468 -13.426 -16.780 1.00 0.00 72 LEU A C 19
ATOM 30562 O O . LEU A 1 81 ? -0.693 -13.544 -17.169 1.00 0.00 72 LEU A O 19
ATOM 30578 N N . ALA A 1 82 ? 1.219 -12.352 -16.976 1.00 0.00 73 ALA A N 19
ATOM 30579 C CA . ALA A 1 82 ? 0.702 -11.197 -17.690 1.00 0.00 73 ALA A CA 19
ATOM 30580 C C . ALA A 1 82 ? 0.640 -11.514 -19.186 1.00 0.00 73 ALA A C 19
ATOM 30581 O O . ALA A 1 82 ? -0.208 -10.983 -19.901 1.00 0.00 73 ALA A O 19
ATOM 30588 N N . GLY A 1 83 ? 1.550 -12.376 -19.614 1.00 0.00 74 GLY A N 19
ATOM 30589 C CA . GLY A 1 83 ? 1.609 -12.770 -21.011 1.00 0.00 74 GLY A CA 19
ATOM 30590 C C . GLY A 1 83 ? 0.220 -13.138 -21.537 1.00 0.00 74 GLY A C 19
ATOM 30591 O O . GLY A 1 83 ? -0.257 -12.549 -22.506 1.00 0.00 74 GLY A O 19
ATOM 30595 N N . ILE A 1 84 ? -0.390 -14.109 -20.874 1.00 0.00 75 ILE A N 19
ATOM 30596 C CA . ILE A 1 84 ? -1.715 -14.563 -21.262 1.00 0.00 75 ILE A CA 19
ATOM 30597 C C . ILE A 1 84 ? -2.652 -13.358 -21.363 1.00 0.00 75 ILE A C 19
ATOM 30598 O O . ILE A 1 84 ? -3.567 -13.346 -22.185 1.00 0.00 75 ILE A O 19
ATOM 30614 N N . MET A 1 85 ? -2.392 -12.373 -20.516 1.00 0.00 76 MET A N 19
ATOM 30615 C CA . MET A 1 85 ? -3.201 -11.166 -20.500 1.00 0.00 76 MET A CA 19
ATOM 30616 C C . MET A 1 85 ? -2.521 -10.040 -21.281 1.00 0.00 76 MET A C 19
ATOM 30617 O O . MET A 1 85 ? -1.495 -10.257 -21.924 1.00 0.00 76 MET A O 19
ATOM 30631 N N . GLY A 1 86 ? -3.120 -8.860 -21.198 1.00 0.00 77 GLY A N 19
ATOM 30632 C CA . GLY A 1 86 ? -2.584 -7.699 -21.889 1.00 0.00 77 GLY A CA 19
ATOM 30633 C C . GLY A 1 86 ? -2.198 -6.601 -20.897 1.00 0.00 77 GLY A C 19
ATOM 30634 O O . GLY A 1 86 ? -2.410 -6.743 -19.693 1.00 0.00 77 GLY A O 19
ATOM 30638 N N . MET A 1 87 ? -1.636 -5.530 -21.438 1.00 0.00 78 MET A N 19
ATOM 30639 C CA . MET A 1 87 ? -1.218 -4.408 -20.615 1.00 0.00 78 MET A CA 19
ATOM 30640 C C . MET A 1 87 ? -0.310 -4.872 -19.475 1.00 0.00 78 MET A C 19
ATOM 30641 O O . MET A 1 87 ? 0.003 -6.057 -19.369 1.00 0.00 78 MET A O 19
ATOM 30655 N N . ARG A 1 88 ? 0.087 -3.915 -18.649 1.00 0.00 79 ARG A N 19
ATOM 30656 C CA . ARG A 1 88 ? 0.953 -4.211 -17.521 1.00 0.00 79 ARG A CA 19
ATOM 30657 C C . ARG A 1 88 ? 0.139 -4.263 -16.227 1.00 0.00 79 ARG A C 19
ATOM 30658 O O . ARG A 1 88 ? 0.201 -3.344 -15.412 1.00 0.00 79 ARG A O 19
ATOM 30679 N N . PHE A 1 89 ? -0.606 -5.349 -16.077 1.00 0.00 80 PHE A N 19
ATOM 30680 C CA . PHE A 1 89 ? -1.432 -5.533 -14.896 1.00 0.00 80 PHE A CA 19
ATOM 30681 C C . PHE A 1 89 ? -2.107 -6.906 -14.908 1.00 0.00 80 PHE A C 19
ATOM 30682 O O . PHE A 1 89 ? -2.142 -7.576 -15.938 1.00 0.00 80 PHE A O 19
ATOM 30699 N N . TYR A 1 90 ? -2.628 -7.284 -13.749 1.00 0.00 81 TYR A N 19
ATOM 30700 C CA . TYR A 1 90 ? -3.300 -8.564 -13.613 1.00 0.00 81 TYR A CA 19
ATOM 30701 C C . TYR A 1 90 ? -4.227 -8.570 -12.396 1.00 0.00 81 TYR A C 19
ATOM 30702 O O . TYR A 1 90 ? -3.770 -8.430 -11.262 1.00 0.00 81 TYR A O 19
ATOM 30720 N N . HIS A 1 91 ? -5.512 -8.735 -12.672 1.00 0.00 82 HIS A N 19
ATOM 30721 C CA . HIS A 1 91 ? -6.507 -8.761 -11.613 1.00 0.00 82 HIS A CA 19
ATOM 30722 C C . HIS A 1 91 ? -6.526 -7.412 -10.892 1.00 0.00 82 HIS A C 19
ATOM 30723 O O . HIS A 1 91 ? -5.807 -6.489 -11.275 1.00 0.00 82 HIS A O 19
ATOM 30737 N N . SER A 1 92 ? -7.355 -7.339 -9.862 1.00 0.00 83 SER A N 19
ATOM 30738 C CA . SER A 1 92 ? -7.476 -6.117 -9.084 1.00 0.00 83 SER A CA 19
ATOM 30739 C C . SER A 1 92 ? -7.601 -6.455 -7.596 1.00 0.00 83 SER A C 19
ATOM 30740 O O . SER A 1 92 ? -8.363 -5.814 -6.873 1.00 0.00 83 SER A O 19
ATOM 30748 N N . GLY A 1 93 ? -6.842 -7.459 -7.184 1.00 0.00 84 GLY A N 19
ATOM 30749 C CA . GLY A 1 93 ? -6.859 -7.889 -5.797 1.00 0.00 84 GLY A CA 19
ATOM 30750 C C . GLY A 1 93 ? -7.811 -9.070 -5.599 1.00 0.00 84 GLY A C 19
ATOM 30751 O O . GLY A 1 93 ? -7.416 -10.110 -5.074 1.00 0.00 84 GLY A O 19
ATOM 30755 N N . LYS A 1 94 ? -9.047 -8.870 -6.032 1.00 0.00 85 LYS A N 19
ATOM 30756 C CA . LYS A 1 94 ? -10.059 -9.906 -5.910 1.00 0.00 85 LYS A CA 19
ATOM 30757 C C . LYS A 1 94 ? -11.376 -9.399 -6.503 1.00 0.00 85 LYS A C 19
ATOM 30758 O O . LYS A 1 94 ? -12.087 -10.146 -7.173 1.00 0.00 85 LYS A O 19
ATOM 30777 N N . PHE A 1 95 ? -11.660 -8.133 -6.235 1.00 0.00 86 PHE A N 19
ATOM 30778 C CA . PHE A 1 95 ? -12.878 -7.518 -6.733 1.00 0.00 86 PHE A CA 19
ATOM 30779 C C . PHE A 1 95 ? -12.996 -6.069 -6.256 1.00 0.00 86 PHE A C 19
ATOM 30780 O O . PHE A 1 95 ? -13.109 -5.152 -7.068 1.00 0.00 86 PHE A O 19
ATOM 30797 N N . MET A 1 96 ? -12.965 -5.908 -4.941 1.00 0.00 87 MET A N 19
ATOM 30798 C CA . MET A 1 96 ? -13.067 -4.586 -4.347 1.00 0.00 87 MET A CA 19
ATOM 30799 C C . MET A 1 96 ? -12.892 -4.654 -2.828 1.00 0.00 87 MET A C 19
ATOM 30800 O O . MET A 1 96 ? -13.804 -4.309 -2.079 1.00 0.00 87 MET A O 19
ATOM 30814 N N . PRO A 1 97 ? -11.682 -5.112 -2.408 1.00 0.00 88 PRO A N 19
ATOM 30815 C CA . PRO A 1 97 ? -11.376 -5.229 -0.993 1.00 0.00 88 PRO A CA 19
ATOM 30816 C C . PRO A 1 97 ? -11.109 -3.855 -0.374 1.00 0.00 88 PRO A C 19
ATOM 30817 O O . PRO A 1 97 ? -12.023 -3.214 0.141 1.00 0.00 88 PRO A O 19
ATOM 30828 N N . ALA A 1 98 ? -9.851 -3.444 -0.447 1.00 0.00 89 ALA A N 19
ATOM 30829 C CA . ALA A 1 98 ? -9.452 -2.158 0.100 1.00 0.00 89 ALA A CA 19
ATOM 30830 C C . ALA A 1 98 ? -8.123 -1.732 -0.528 1.00 0.00 89 ALA A C 19
ATOM 30831 O O . ALA A 1 98 ? -7.196 -1.341 0.179 1.00 0.00 89 ALA A O 19
ATOM 30838 N N . GLY A 1 99 ? -8.073 -1.823 -1.849 1.00 0.00 90 GLY A N 19
ATOM 30839 C CA . GLY A 1 99 ? -6.873 -1.453 -2.580 1.00 0.00 90 GLY A CA 19
ATOM 30840 C C . GLY A 1 99 ? -7.066 -0.123 -3.312 1.00 0.00 90 GLY A C 19
ATOM 30841 O O . GLY A 1 99 ? -7.723 0.782 -2.800 1.00 0.00 90 GLY A O 19
ATOM 30845 N N . LEU A 1 100 ? -6.481 -0.048 -4.498 1.00 0.00 91 LEU A N 19
ATOM 30846 C CA . LEU A 1 100 ? -6.580 1.156 -5.306 1.00 0.00 91 LEU A CA 19
ATOM 30847 C C . LEU A 1 100 ? -8.001 1.277 -5.861 1.00 0.00 91 LEU A C 19
ATOM 30848 O O . LEU A 1 100 ? -8.539 2.379 -5.964 1.00 0.00 91 LEU A O 19
ATOM 30864 N N . ILE A 1 101 ? -8.568 0.130 -6.203 1.00 0.00 92 ILE A N 19
ATOM 30865 C CA . ILE A 1 101 ? -9.916 0.094 -6.745 1.00 0.00 92 ILE A CA 19
ATOM 30866 C C . ILE A 1 101 ? -10.896 0.624 -5.697 1.00 0.00 92 ILE A C 19
ATOM 30867 O O . ILE A 1 101 ? -11.463 1.703 -5.861 1.00 0.00 92 ILE A O 19
ATOM 30883 N N . ALA A 1 102 ? -11.067 -0.161 -4.642 1.00 0.00 93 ALA A N 19
ATOM 30884 C CA . ALA A 1 102 ? -11.969 0.216 -3.567 1.00 0.00 93 ALA A CA 19
ATOM 30885 C C . ALA A 1 102 ? -11.615 1.622 -3.080 1.00 0.00 93 ALA A C 19
ATOM 30886 O O . ALA A 1 102 ? -12.440 2.532 -3.149 1.00 0.00 93 ALA A O 19
ATOM 30893 N N . GLY A 1 103 ? -10.389 1.756 -2.598 1.00 0.00 94 GLY A N 19
ATOM 30894 C CA . GLY A 1 103 ? -9.916 3.037 -2.099 1.00 0.00 94 GLY A CA 19
ATOM 30895 C C . GLY A 1 103 ? -10.292 4.170 -3.056 1.00 0.00 94 GLY A C 19
ATOM 30896 O O . GLY A 1 103 ? -10.853 5.181 -2.635 1.00 0.00 94 GLY A O 19
ATOM 30900 N N . ALA A 1 104 ? -9.969 3.963 -4.324 1.00 0.00 95 ALA A N 19
ATOM 30901 C CA . ALA A 1 104 ? -10.266 4.955 -5.343 1.00 0.00 95 ALA A CA 19
ATOM 30902 C C . ALA A 1 104 ? -11.721 5.406 -5.201 1.00 0.00 95 ALA A C 19
ATOM 30903 O O . ALA A 1 104 ? -11.988 6.575 -4.924 1.00 0.00 95 ALA A O 19
ATOM 30910 N N . SER A 1 105 ? -12.623 4.456 -5.397 1.00 0.00 96 SER A N 19
ATOM 30911 C CA . SER A 1 105 ? -14.044 4.741 -5.294 1.00 0.00 96 SER A CA 19
ATOM 30912 C C . SER A 1 105 ? -14.345 5.428 -3.961 1.00 0.00 96 SER A C 19
ATOM 30913 O O . SER A 1 105 ? -15.304 6.191 -3.854 1.00 0.00 96 SER A O 19
ATOM 30921 N N . LEU A 1 106 ? -13.508 5.132 -2.977 1.00 0.00 97 LEU A N 19
ATOM 30922 C CA . LEU A 1 106 ? -13.673 5.712 -1.655 1.00 0.00 97 LEU A CA 19
ATOM 30923 C C . LEU A 1 106 ? -13.259 7.185 -1.693 1.00 0.00 97 LEU A C 19
ATOM 30924 O O . LEU A 1 106 ? -13.910 8.031 -1.083 1.00 0.00 97 LEU A O 19
ATOM 30940 N N . LEU A 1 107 ? -12.180 7.445 -2.417 1.00 0.00 98 LEU A N 19
ATOM 30941 C CA . LEU A 1 107 ? -11.673 8.800 -2.543 1.00 0.00 98 LEU A CA 19
ATOM 30942 C C . LEU A 1 107 ? -12.651 9.631 -3.375 1.00 0.00 98 LEU A C 19
ATOM 30943 O O . LEU A 1 107 ? -12.871 10.807 -3.090 1.00 0.00 98 LEU A O 19
ATOM 30959 N N . MET A 1 108 ? -13.212 8.987 -4.388 1.00 0.00 99 MET A N 19
ATOM 30960 C CA . MET A 1 108 ? -14.161 9.652 -5.264 1.00 0.00 99 MET A CA 19
ATOM 30961 C C . MET A 1 108 ? -15.407 10.089 -4.491 1.00 0.00 99 MET A C 19
ATOM 30962 O O . MET A 1 108 ? -15.796 11.255 -4.542 1.00 0.00 99 MET A O 19
ATOM 30976 N N . VAL A 1 109 ? -15.999 9.130 -3.795 1.00 0.00 100 VAL A N 19
ATOM 30977 C CA . VAL A 1 109 ? -17.193 9.401 -3.012 1.00 0.00 100 VAL A CA 19
ATOM 30978 C C . VAL A 1 109 ? -16.864 10.428 -1.927 1.00 0.00 100 VAL A C 19
ATOM 30979 O O . VAL A 1 109 ? -17.611 11.384 -1.726 1.00 0.00 100 VAL A O 19
ATOM 30992 N N . ALA A 1 110 ? -15.746 10.195 -1.256 1.00 0.00 101 ALA A N 19
ATOM 30993 C CA . ALA A 1 110 ? -15.309 11.088 -0.196 1.00 0.00 101 ALA A CA 19
ATOM 30994 C C . ALA A 1 110 ? -15.076 12.485 -0.776 1.00 0.00 101 ALA A C 19
ATOM 30995 O O . ALA A 1 110 ? -15.276 13.486 -0.091 1.00 0.00 101 ALA A O 19
ATOM 31002 N N . LYS A 1 111 ? -14.657 12.507 -2.033 1.00 0.00 102 LYS A N 19
ATOM 31003 C CA . LYS A 1 111 ? -14.395 13.764 -2.712 1.00 0.00 102 LYS A CA 19
ATOM 31004 C C . LYS A 1 111 ? -15.712 14.516 -2.910 1.00 0.00 102 LYS A C 19
ATOM 31005 O O . LYS A 1 111 ? -15.789 15.718 -2.658 1.00 0.00 102 LYS A O 19
ATOM 31024 N N . VAL A 1 112 ? -16.716 13.778 -3.360 1.00 0.00 103 VAL A N 19
ATOM 31025 C CA . VAL A 1 112 ? -18.027 14.361 -3.594 1.00 0.00 103 VAL A CA 19
ATOM 31026 C C . VAL A 1 112 ? -18.581 14.906 -2.276 1.00 0.00 103 VAL A C 19
ATOM 31027 O O . VAL A 1 112 ? -19.238 15.945 -2.258 1.00 0.00 103 VAL A O 19
ATOM 31040 N N . GLY A 1 113 ? -18.296 14.179 -1.206 1.00 0.00 104 GLY A N 19
ATOM 31041 C CA . GLY A 1 113 ? -18.757 14.577 0.113 1.00 0.00 104 GLY A CA 19
ATOM 31042 C C . GLY A 1 113 ? -17.904 15.717 0.672 1.00 0.00 104 GLY A C 19
ATOM 31043 O O . GLY A 1 113 ? -18.313 16.877 0.639 1.00 0.00 104 GLY A O 19
ATOM 31047 N N . VAL A 1 114 ? -16.734 15.348 1.173 1.00 0.00 105 VAL A N 19
ATOM 31048 C CA . VAL A 1 114 ? -15.820 16.326 1.738 1.00 0.00 105 VAL A CA 19
ATOM 31049 C C . VAL A 1 114 ? -14.944 16.902 0.624 1.00 0.00 105 VAL A C 19
ATOM 31050 O O . VAL A 1 114 ? -14.904 16.363 -0.481 1.00 0.00 105 VAL A O 19
ATOM 31063 N N . SER A 1 115 ? -14.264 17.991 0.953 1.00 0.00 106 SER A N 19
ATOM 31064 C CA . SER A 1 115 ? -13.392 18.646 -0.006 1.00 0.00 106 SER A CA 19
ATOM 31065 C C . SER A 1 115 ? -14.212 19.171 -1.186 1.00 0.00 106 SER A C 19
ATOM 31066 O O . SER A 1 115 ? -15.377 18.810 -1.347 1.00 0.00 106 SER A O 19
ATOM 31074 N N . MET A 1 116 ? -13.571 20.015 -1.982 1.00 0.00 107 MET A N 19
ATOM 31075 C CA . MET A 1 116 ? -14.226 20.593 -3.143 1.00 0.00 107 MET A CA 19
ATOM 31076 C C . MET A 1 116 ? -13.908 19.792 -4.408 1.00 0.00 107 MET A C 19
ATOM 31077 O O . MET A 1 116 ? -14.682 19.803 -5.364 1.00 0.00 107 MET A O 19
ATOM 31091 N N . PHE A 1 117 ? -12.769 19.117 -4.371 1.00 0.00 108 PHE A N 19
ATOM 31092 C CA . PHE A 1 117 ? -12.339 18.313 -5.502 1.00 0.00 108 PHE A CA 19
ATOM 31093 C C . PHE A 1 117 ? -12.269 19.154 -6.778 1.00 0.00 108 PHE A C 19
ATOM 31094 O O . PHE A 1 117 ? -12.723 20.297 -6.798 1.00 0.00 108 PHE A O 19
ATOM 31111 N N . ASN A 1 118 ? -11.697 18.556 -7.813 1.00 0.00 109 ASN A N 19
ATOM 31112 C CA . ASN A 1 118 ? -11.562 19.236 -9.090 1.00 0.00 109 ASN A CA 19
ATOM 31113 C C . ASN A 1 118 ? -11.025 18.252 -10.132 1.00 0.00 109 ASN A C 19
ATOM 31114 O O . ASN A 1 118 ? -9.824 17.995 -10.187 1.00 0.00 109 ASN A O 19
ATOM 31125 N N . ARG A 1 119 ? -11.942 17.730 -10.933 1.00 0.00 110 ARG A N 19
ATOM 31126 C CA . ARG A 1 119 ? -11.576 16.780 -11.970 1.00 0.00 110 ARG A CA 19
ATOM 31127 C C . ARG A 1 119 ? -10.688 17.455 -13.018 1.00 0.00 110 ARG A C 19
ATOM 31128 O O . ARG A 1 119 ? -10.472 18.665 -12.967 1.00 0.00 110 ARG A O 19
ATOM 31149 N N . PRO A 1 120 ? -10.185 16.622 -13.968 1.00 0.00 111 PRO A N 19
ATOM 31150 C CA . PRO A 1 120 ? -9.325 17.125 -15.026 1.00 0.00 111 PRO A CA 19
ATOM 31151 C C . PRO A 1 120 ? -10.137 17.888 -16.075 1.00 0.00 111 PRO A C 19
ATOM 31152 O O . PRO A 1 120 ? -11.266 17.511 -16.386 1.00 0.00 111 PRO A O 19
ATOM 31163 N N . HIS A 1 121 ? -9.530 18.946 -16.592 1.00 0.00 112 HIS A N 19
ATOM 31164 C CA . HIS A 1 121 ? -10.181 19.765 -17.600 1.00 0.00 112 HIS A CA 19
ATOM 31165 C C . HIS A 1 121 ? -9.184 20.780 -18.160 1.00 0.00 112 HIS A C 19
ATOM 31166 O O . HIS A 1 121 ? -8.180 21.088 -17.519 1.00 0.00 112 HIS A O 19
ATOM 31180 N N . MET A 1 10 ? -10.273 -14.808 3.291 1.00 0.00 1 MET A N 20
ATOM 31181 C CA . MET A 1 10 ? -9.868 -15.937 4.110 1.00 0.00 1 MET A CA 20
ATOM 31182 C C . MET A 1 10 ? -10.520 -17.232 3.620 1.00 0.00 1 MET A C 20
ATOM 31183 O O . MET A 1 10 ? -11.218 -17.904 4.377 1.00 0.00 1 MET A O 20
ATOM 31197 N N . GLN A 1 11 ? -10.268 -17.542 2.357 1.00 0.00 2 GLN A N 20
ATOM 31198 C CA . GLN A 1 11 ? -10.822 -18.744 1.757 1.00 0.00 2 GLN A CA 20
ATOM 31199 C C . GLN A 1 11 ? -9.703 -19.730 1.415 1.00 0.00 2 GLN A C 20
ATOM 31200 O O . GLN A 1 11 ? -9.805 -20.918 1.717 1.00 0.00 2 GLN A O 20
ATOM 31214 N N . ASP A 1 12 ? -8.662 -19.201 0.789 1.00 0.00 3 ASP A N 20
ATOM 31215 C CA . ASP A 1 12 ? -7.526 -20.019 0.403 1.00 0.00 3 ASP A CA 20
ATOM 31216 C C . ASP A 1 12 ? -6.386 -19.113 -0.066 1.00 0.00 3 ASP A C 20
ATOM 31217 O O . ASP A 1 12 ? -6.596 -17.930 -0.328 1.00 0.00 3 ASP A O 20
ATOM 31226 N N . THR A 1 13 ? -5.203 -19.703 -0.158 1.00 0.00 4 THR A N 20
ATOM 31227 C CA . THR A 1 13 ? -4.030 -18.964 -0.591 1.00 0.00 4 THR A CA 20
ATOM 31228 C C . THR A 1 13 ? -3.865 -17.690 0.240 1.00 0.00 4 THR A C 20
ATOM 31229 O O . THR A 1 13 ? -4.619 -17.459 1.184 1.00 0.00 4 THR A O 20
ATOM 31240 N N . SER A 1 14 ? -2.875 -16.897 -0.142 1.00 0.00 5 SER A N 20
ATOM 31241 C CA . SER A 1 14 ? -2.602 -15.652 0.556 1.00 0.00 5 SER A CA 20
ATOM 31242 C C . SER A 1 14 ? -3.916 -14.974 0.951 1.00 0.00 5 SER A C 20
ATOM 31243 O O . SER A 1 14 ? -4.744 -14.671 0.093 1.00 0.00 5 SER A O 20
ATOM 31251 N N . SER A 1 15 ? -4.066 -14.756 2.249 1.00 0.00 6 SER A N 20
ATOM 31252 C CA . SER A 1 15 ? -5.265 -14.119 2.767 1.00 0.00 6 SER A CA 20
ATOM 31253 C C . SER A 1 15 ? -5.292 -12.644 2.362 1.00 0.00 6 SER A C 20
ATOM 31254 O O . SER A 1 15 ? -5.331 -11.762 3.219 1.00 0.00 6 SER A O 20
ATOM 31262 N N . VAL A 1 16 ? -5.268 -12.421 1.056 1.00 0.00 7 VAL A N 20
ATOM 31263 C CA . VAL A 1 16 ? -5.289 -11.068 0.527 1.00 0.00 7 VAL A CA 20
ATOM 31264 C C . VAL A 1 16 ? -4.204 -10.239 1.217 1.00 0.00 7 VAL A C 20
ATOM 31265 O O . VAL A 1 16 ? -4.296 -9.014 1.274 1.00 0.00 7 VAL A O 20
ATOM 31278 N N . VAL A 1 17 ? -3.201 -10.941 1.724 1.00 0.00 8 VAL A N 20
ATOM 31279 C CA . VAL A 1 17 ? -2.099 -10.285 2.407 1.00 0.00 8 VAL A CA 20
ATOM 31280 C C . VAL A 1 17 ? -1.127 -11.344 2.933 1.00 0.00 8 VAL A C 20
ATOM 31281 O O . VAL A 1 17 ? -1.391 -11.983 3.950 1.00 0.00 8 VAL A O 20
ATOM 31294 N N . PRO A 1 18 ? 0.005 -11.500 2.197 1.00 0.00 9 PRO A N 20
ATOM 31295 C CA . PRO A 1 18 ? 1.017 -12.471 2.578 1.00 0.00 9 PRO A CA 20
ATOM 31296 C C . PRO A 1 18 ? 1.825 -11.977 3.779 1.00 0.00 9 PRO A C 20
ATOM 31297 O O . PRO A 1 18 ? 1.672 -10.834 4.208 1.00 0.00 9 PRO A O 20
ATOM 31308 N N . LEU A 1 19 ? 2.669 -12.862 4.289 1.00 0.00 10 LEU A N 20
ATOM 31309 C CA . LEU A 1 19 ? 3.502 -12.531 5.433 1.00 0.00 10 LEU A CA 20
ATOM 31310 C C . LEU A 1 19 ? 4.281 -11.248 5.136 1.00 0.00 10 LEU A C 20
ATOM 31311 O O . LEU A 1 19 ? 3.891 -10.166 5.571 1.00 0.00 10 LEU A O 20
ATOM 31327 N N . HIS A 1 20 ? 5.368 -11.411 4.397 1.00 0.00 11 HIS A N 20
ATOM 31328 C CA . HIS A 1 20 ? 6.206 -10.280 4.037 1.00 0.00 11 HIS A CA 20
ATOM 31329 C C . HIS A 1 20 ? 5.346 -9.018 3.932 1.00 0.00 11 HIS A C 20
ATOM 31330 O O . HIS A 1 20 ? 5.510 -8.085 4.716 1.00 0.00 11 HIS A O 20
ATOM 31344 N N . TRP A 1 21 ? 4.450 -9.031 2.956 1.00 0.00 12 TRP A N 20
ATOM 31345 C CA . TRP A 1 21 ? 3.565 -7.900 2.738 1.00 0.00 12 TRP A CA 20
ATOM 31346 C C . TRP A 1 21 ? 3.093 -7.399 4.105 1.00 0.00 12 TRP A C 20
ATOM 31347 O O . TRP A 1 21 ? 3.326 -6.245 4.461 1.00 0.00 12 TRP A O 20
ATOM 31368 N N . PHE A 1 22 ? 2.437 -8.291 4.832 1.00 0.00 13 PHE A N 20
ATOM 31369 C CA . PHE A 1 22 ? 1.930 -7.954 6.151 1.00 0.00 13 PHE A CA 20
ATOM 31370 C C . PHE A 1 22 ? 2.925 -7.076 6.913 1.00 0.00 13 PHE A C 20
ATOM 31371 O O . PHE A 1 22 ? 2.550 -6.042 7.464 1.00 0.00 13 PHE A O 20
ATOM 31388 N N . GLY A 1 23 ? 4.173 -7.521 6.920 1.00 0.00 14 GLY A N 20
ATOM 31389 C CA . GLY A 1 23 ? 5.224 -6.788 7.605 1.00 0.00 14 GLY A CA 20
ATOM 31390 C C . GLY A 1 23 ? 5.344 -5.363 7.061 1.00 0.00 14 GLY A C 20
ATOM 31391 O O . GLY A 1 23 ? 5.411 -4.405 7.830 1.00 0.00 14 GLY A O 20
ATOM 31395 N N . PHE A 1 24 ? 5.366 -5.268 5.740 1.00 0.00 15 PHE A N 20
ATOM 31396 C CA . PHE A 1 24 ? 5.477 -3.977 5.084 1.00 0.00 15 PHE A CA 20
ATOM 31397 C C . PHE A 1 24 ? 4.213 -3.141 5.302 1.00 0.00 15 PHE A C 20
ATOM 31398 O O . PHE A 1 24 ? 4.272 -1.913 5.321 1.00 0.00 15 PHE A O 20
ATOM 31415 N N . GLY A 1 25 ? 3.100 -3.842 5.461 1.00 0.00 16 GLY A N 20
ATOM 31416 C CA . GLY A 1 25 ? 1.824 -3.180 5.677 1.00 0.00 16 GLY A CA 20
ATOM 31417 C C . GLY A 1 25 ? 1.768 -2.537 7.064 1.00 0.00 16 GLY A C 20
ATOM 31418 O O . GLY A 1 25 ? 1.416 -1.365 7.195 1.00 0.00 16 GLY A O 20
ATOM 31422 N N . TYR A 1 26 ? 2.120 -3.331 8.065 1.00 0.00 17 TYR A N 20
ATOM 31423 C CA . TYR A 1 26 ? 2.114 -2.854 9.437 1.00 0.00 17 TYR A CA 20
ATOM 31424 C C . TYR A 1 26 ? 3.078 -1.679 9.613 1.00 0.00 17 TYR A C 20
ATOM 31425 O O . TYR A 1 26 ? 2.725 -0.667 10.218 1.00 0.00 17 TYR A O 20
ATOM 31443 N N . ALA A 1 27 ? 4.275 -1.851 9.073 1.00 0.00 18 ALA A N 20
ATOM 31444 C CA . ALA A 1 27 ? 5.292 -0.817 9.162 1.00 0.00 18 ALA A CA 20
ATOM 31445 C C . ALA A 1 27 ? 4.871 0.382 8.309 1.00 0.00 18 ALA A C 20
ATOM 31446 O O . ALA A 1 27 ? 5.059 1.529 8.710 1.00 0.00 18 ALA A O 20
ATOM 31453 N N . ALA A 1 28 ? 4.310 0.074 7.149 1.00 0.00 19 ALA A N 20
ATOM 31454 C CA . ALA A 1 28 ? 3.862 1.112 6.237 1.00 0.00 19 ALA A CA 20
ATOM 31455 C C . ALA A 1 28 ? 2.728 1.904 6.890 1.00 0.00 19 ALA A C 20
ATOM 31456 O O . ALA A 1 28 ? 2.580 3.100 6.644 1.00 0.00 19 ALA A O 20
ATOM 31463 N N . LEU A 1 29 ? 1.957 1.206 7.711 1.00 0.00 20 LEU A N 20
ATOM 31464 C CA . LEU A 1 29 ? 0.841 1.830 8.402 1.00 0.00 20 LEU A CA 20
ATOM 31465 C C . LEU A 1 29 ? 1.378 2.799 9.457 1.00 0.00 20 LEU A C 20
ATOM 31466 O O . LEU A 1 29 ? 0.982 3.963 9.494 1.00 0.00 20 LEU A O 20
ATOM 31482 N N . VAL A 1 30 ? 2.271 2.283 10.289 1.00 0.00 21 VAL A N 20
ATOM 31483 C CA . VAL A 1 30 ? 2.866 3.088 11.342 1.00 0.00 21 VAL A CA 20
ATOM 31484 C C . VAL A 1 30 ? 3.390 4.395 10.744 1.00 0.00 21 VAL A C 20
ATOM 31485 O O . VAL A 1 30 ? 2.969 5.478 11.146 1.00 0.00 21 VAL A O 20
ATOM 31498 N N . ALA A 1 31 ? 4.301 4.250 9.793 1.00 0.00 22 ALA A N 20
ATOM 31499 C CA . ALA A 1 31 ? 4.888 5.405 9.136 1.00 0.00 22 ALA A CA 20
ATOM 31500 C C . ALA A 1 31 ? 3.780 6.228 8.475 1.00 0.00 22 ALA A C 20
ATOM 31501 O O . ALA A 1 31 ? 3.684 7.435 8.691 1.00 0.00 22 ALA A O 20
ATOM 31508 N N . SER A 1 32 ? 2.970 5.541 7.683 1.00 0.00 23 SER A N 20
ATOM 31509 C CA . SER A 1 32 ? 1.872 6.193 6.989 1.00 0.00 23 SER A CA 20
ATOM 31510 C C . SER A 1 32 ? 1.060 7.039 7.972 1.00 0.00 23 SER A C 20
ATOM 31511 O O . SER A 1 32 ? 1.297 8.239 8.106 1.00 0.00 23 SER A O 20
ATOM 31519 N N . GLY A 1 33 ? 0.121 6.381 8.634 1.00 0.00 24 GLY A N 20
ATOM 31520 C CA . GLY A 1 33 ? -0.727 7.058 9.601 1.00 0.00 24 GLY A CA 20
ATOM 31521 C C . GLY A 1 33 ? 0.100 7.961 10.518 1.00 0.00 24 GLY A C 20
ATOM 31522 O O . GLY A 1 33 ? -0.410 8.947 11.049 1.00 0.00 24 GLY A O 20
ATOM 31526 N N . GLY A 1 34 ? 1.363 7.593 10.676 1.00 0.00 25 GLY A N 20
ATOM 31527 C CA . GLY A 1 34 ? 2.266 8.357 11.520 1.00 0.00 25 GLY A CA 20
ATOM 31528 C C . GLY A 1 34 ? 2.354 9.811 11.051 1.00 0.00 25 GLY A C 20
ATOM 31529 O O . GLY A 1 34 ? 1.719 10.693 11.628 1.00 0.00 25 GLY A O 20
ATOM 31533 N N . ILE A 1 35 ? 3.148 10.017 10.010 1.00 0.00 26 ILE A N 20
ATOM 31534 C CA . ILE A 1 35 ? 3.328 11.348 9.458 1.00 0.00 26 ILE A CA 20
ATOM 31535 C C . ILE A 1 35 ? 2.033 11.792 8.775 1.00 0.00 26 ILE A C 20
ATOM 31536 O O . ILE A 1 35 ? 1.573 12.915 8.977 1.00 0.00 26 ILE A O 20
ATOM 31552 N N . ILE A 1 36 ? 1.481 10.887 7.979 1.00 0.00 27 ILE A N 20
ATOM 31553 C CA . ILE A 1 36 ? 0.248 11.171 7.265 1.00 0.00 27 ILE A CA 20
ATOM 31554 C C . ILE A 1 36 ? -0.828 11.602 8.265 1.00 0.00 27 ILE A C 20
ATOM 31555 O O . ILE A 1 36 ? -1.748 12.339 7.913 1.00 0.00 27 ILE A O 20
ATOM 31571 N N . GLY A 1 37 ? -0.676 11.124 9.491 1.00 0.00 28 GLY A N 20
ATOM 31572 C CA . GLY A 1 37 ? -1.623 11.451 10.544 1.00 0.00 28 GLY A CA 20
ATOM 31573 C C . GLY A 1 37 ? -1.353 12.846 11.111 1.00 0.00 28 GLY A C 20
ATOM 31574 O O . GLY A 1 37 ? -2.082 13.792 10.816 1.00 0.00 28 GLY A O 20
ATOM 31578 N N . TYR A 1 38 ? -0.302 12.930 11.914 1.00 0.00 29 TYR A N 20
ATOM 31579 C CA . TYR A 1 38 ? 0.073 14.194 12.525 1.00 0.00 29 TYR A CA 20
ATOM 31580 C C . TYR A 1 38 ? 0.058 15.326 11.496 1.00 0.00 29 TYR A C 20
ATOM 31581 O O . TYR A 1 38 ? -0.418 16.424 11.783 1.00 0.00 29 TYR A O 20
ATOM 31599 N N . VAL A 1 39 ? 0.584 15.020 10.319 1.00 0.00 30 VAL A N 20
ATOM 31600 C CA . VAL A 1 39 ? 0.636 15.999 9.246 1.00 0.00 30 VAL A CA 20
ATOM 31601 C C . VAL A 1 39 ? -0.699 16.004 8.500 1.00 0.00 30 VAL A C 20
ATOM 31602 O O . VAL A 1 39 ? -1.089 17.018 7.924 1.00 0.00 30 VAL A O 20
ATOM 31615 N N . LYS A 1 40 ? -1.365 14.858 8.536 1.00 0.00 31 LYS A N 20
ATOM 31616 C CA . LYS A 1 40 ? -2.649 14.718 7.870 1.00 0.00 31 LYS A CA 20
ATOM 31617 C C . LYS A 1 40 ? -2.422 14.289 6.419 1.00 0.00 31 LYS A C 20
ATOM 31618 O O . LYS A 1 40 ? -2.862 13.216 6.010 1.00 0.00 31 LYS A O 20
ATOM 31637 N N . ALA A 1 41 ? -1.736 15.150 5.682 1.00 0.00 32 ALA A N 20
ATOM 31638 C CA . ALA A 1 41 ? -1.445 14.873 4.285 1.00 0.00 32 ALA A CA 20
ATOM 31639 C C . ALA A 1 41 ? -1.178 16.190 3.554 1.00 0.00 32 ALA A C 20
ATOM 31640 O O . ALA A 1 41 ? -1.913 16.556 2.638 1.00 0.00 32 ALA A O 20
ATOM 31647 N N . GLY A 1 42 ? -0.124 16.867 3.986 1.00 0.00 33 GLY A N 20
ATOM 31648 C CA . GLY A 1 42 ? 0.249 18.135 3.384 1.00 0.00 33 GLY A CA 20
ATOM 31649 C C . GLY A 1 42 ? 1.766 18.330 3.410 1.00 0.00 33 GLY A C 20
ATOM 31650 O O . GLY A 1 42 ? 2.252 19.407 3.753 1.00 0.00 33 GLY A O 20
ATOM 31654 N N . SER A 1 43 ? 2.473 17.270 3.045 1.00 0.00 34 SER A N 20
ATOM 31655 C CA . SER A 1 43 ? 3.925 17.311 3.023 1.00 0.00 34 SER A CA 20
ATOM 31656 C C . SER A 1 43 ? 4.415 17.743 1.639 1.00 0.00 34 SER A C 20
ATOM 31657 O O . SER A 1 43 ? 4.042 18.808 1.149 1.00 0.00 34 SER A O 20
ATOM 31665 N N . VAL A 1 44 ? 5.244 16.894 1.049 1.00 0.00 35 VAL A N 20
ATOM 31666 C CA . VAL A 1 44 ? 5.789 17.175 -0.269 1.00 0.00 35 VAL A CA 20
ATOM 31667 C C . VAL A 1 44 ? 6.987 16.259 -0.526 1.00 0.00 35 VAL A C 20
ATOM 31668 O O . VAL A 1 44 ? 7.047 15.583 -1.553 1.00 0.00 35 VAL A O 20
ATOM 31681 N N . PRO A 1 45 ? 7.935 16.265 0.449 1.00 0.00 36 PRO A N 20
ATOM 31682 C CA . PRO A 1 45 ? 9.128 15.442 0.337 1.00 0.00 36 PRO A CA 20
ATOM 31683 C C . PRO A 1 45 ? 8.807 13.971 0.611 1.00 0.00 36 PRO A C 20
ATOM 31684 O O . PRO A 1 45 ? 9.229 13.091 -0.137 1.00 0.00 36 PRO A O 20
ATOM 31695 N N . SER A 1 46 ? 8.063 13.751 1.685 1.00 0.00 37 SER A N 20
ATOM 31696 C CA . SER A 1 46 ? 7.681 12.402 2.066 1.00 0.00 37 SER A CA 20
ATOM 31697 C C . SER A 1 46 ? 6.883 11.745 0.937 1.00 0.00 37 SER A C 20
ATOM 31698 O O . SER A 1 46 ? 7.254 10.679 0.449 1.00 0.00 37 SER A O 20
ATOM 31706 N N . LEU A 1 47 ? 5.801 12.410 0.556 1.00 0.00 38 LEU A N 20
ATOM 31707 C CA . LEU A 1 47 ? 4.948 11.904 -0.505 1.00 0.00 38 LEU A CA 20
ATOM 31708 C C . LEU A 1 47 ? 5.797 11.627 -1.748 1.00 0.00 38 LEU A C 20
ATOM 31709 O O . LEU A 1 47 ? 5.718 10.546 -2.329 1.00 0.00 38 LEU A O 20
ATOM 31725 N N . ALA A 1 48 ? 6.589 12.622 -2.118 1.00 0.00 39 ALA A N 20
ATOM 31726 C CA . ALA A 1 48 ? 7.452 12.499 -3.281 1.00 0.00 39 ALA A CA 20
ATOM 31727 C C . ALA A 1 48 ? 8.378 11.296 -3.098 1.00 0.00 39 ALA A C 20
ATOM 31728 O O . ALA A 1 48 ? 8.784 10.666 -4.074 1.00 0.00 39 ALA A O 20
ATOM 31735 N N . ALA A 1 49 ? 8.686 11.011 -1.841 1.00 0.00 40 ALA A N 20
ATOM 31736 C CA . ALA A 1 49 ? 9.557 9.894 -1.518 1.00 0.00 40 ALA A CA 20
ATOM 31737 C C . ALA A 1 49 ? 8.800 8.583 -1.740 1.00 0.00 40 ALA A C 20
ATOM 31738 O O . ALA A 1 49 ? 9.397 7.573 -2.112 1.00 0.00 40 ALA A O 20
ATOM 31745 N N . GLY A 1 50 ? 7.498 8.640 -1.503 1.00 0.00 41 GLY A N 20
ATOM 31746 C CA . GLY A 1 50 ? 6.654 7.470 -1.672 1.00 0.00 41 GLY A CA 20
ATOM 31747 C C . GLY A 1 50 ? 6.457 7.145 -3.154 1.00 0.00 41 GLY A C 20
ATOM 31748 O O . GLY A 1 50 ? 6.332 5.980 -3.527 1.00 0.00 41 GLY A O 20
ATOM 31752 N N . LEU A 1 51 ? 6.436 8.197 -3.959 1.00 0.00 42 LEU A N 20
ATOM 31753 C CA . LEU A 1 51 ? 6.256 8.039 -5.392 1.00 0.00 42 LEU A CA 20
ATOM 31754 C C . LEU A 1 51 ? 7.517 7.416 -5.994 1.00 0.00 42 LEU A C 20
ATOM 31755 O O . LEU A 1 51 ? 7.459 6.342 -6.592 1.00 0.00 42 LEU A O 20
ATOM 31771 N N . LEU A 1 52 ? 8.627 8.117 -5.816 1.00 0.00 43 LEU A N 20
ATOM 31772 C CA . LEU A 1 52 ? 9.900 7.646 -6.335 1.00 0.00 43 LEU A CA 20
ATOM 31773 C C . LEU A 1 52 ? 10.154 6.222 -5.836 1.00 0.00 43 LEU A C 20
ATOM 31774 O O . LEU A 1 52 ? 10.265 5.292 -6.633 1.00 0.00 43 LEU A O 20
ATOM 31790 N N . PHE A 1 53 ? 10.237 6.096 -4.520 1.00 0.00 44 PHE A N 20
ATOM 31791 C CA . PHE A 1 53 ? 10.476 4.801 -3.905 1.00 0.00 44 PHE A CA 20
ATOM 31792 C C . PHE A 1 53 ? 9.315 3.842 -4.180 1.00 0.00 44 PHE A C 20
ATOM 31793 O O . PHE A 1 53 ? 9.477 2.626 -4.095 1.00 0.00 44 PHE A O 20
ATOM 31810 N N . GLY A 1 54 ? 8.171 4.426 -4.504 1.00 0.00 45 GLY A N 20
ATOM 31811 C CA . GLY A 1 54 ? 6.984 3.639 -4.792 1.00 0.00 45 GLY A CA 20
ATOM 31812 C C . GLY A 1 54 ? 7.214 2.720 -5.993 1.00 0.00 45 GLY A C 20
ATOM 31813 O O . GLY A 1 54 ? 7.126 1.499 -5.871 1.00 0.00 45 GLY A O 20
ATOM 31817 N N . SER A 1 55 ? 7.504 3.342 -7.127 1.00 0.00 46 SER A N 20
ATOM 31818 C CA . SER A 1 55 ? 7.747 2.595 -8.349 1.00 0.00 46 SER A CA 20
ATOM 31819 C C . SER A 1 55 ? 9.030 1.772 -8.213 1.00 0.00 46 SER A C 20
ATOM 31820 O O . SER A 1 55 ? 9.052 0.590 -8.555 1.00 0.00 46 SER A O 20
ATOM 31828 N N . LEU A 1 56 ? 10.066 2.428 -7.713 1.00 0.00 47 LEU A N 20
ATOM 31829 C CA . LEU A 1 56 ? 11.349 1.772 -7.528 1.00 0.00 47 LEU A CA 20
ATOM 31830 C C . LEU A 1 56 ? 11.163 0.537 -6.643 1.00 0.00 47 LEU A C 20
ATOM 31831 O O . LEU A 1 56 ? 11.878 -0.452 -6.793 1.00 0.00 47 LEU A O 20
ATOM 31847 N N . ALA A 1 57 ? 10.198 0.636 -5.741 1.00 0.00 48 ALA A N 20
ATOM 31848 C CA . ALA A 1 57 ? 9.908 -0.460 -4.832 1.00 0.00 48 ALA A CA 20
ATOM 31849 C C . ALA A 1 57 ? 9.270 -1.610 -5.614 1.00 0.00 48 ALA A C 20
ATOM 31850 O O . ALA A 1 57 ? 9.806 -2.717 -5.646 1.00 0.00 48 ALA A O 20
ATOM 31857 N N . GLY A 1 58 ? 8.134 -1.309 -6.225 1.00 0.00 49 GLY A N 20
ATOM 31858 C CA . GLY A 1 58 ? 7.417 -2.304 -7.005 1.00 0.00 49 GLY A CA 20
ATOM 31859 C C . GLY A 1 58 ? 8.275 -2.816 -8.163 1.00 0.00 49 GLY A C 20
ATOM 31860 O O . GLY A 1 58 ? 8.579 -4.006 -8.236 1.00 0.00 49 GLY A O 20
ATOM 31864 N N . LEU A 1 59 ? 8.643 -1.892 -9.039 1.00 0.00 50 LEU A N 20
ATOM 31865 C CA . LEU A 1 59 ? 9.461 -2.235 -10.189 1.00 0.00 50 LEU A CA 20
ATOM 31866 C C . LEU A 1 59 ? 10.765 -2.876 -9.710 1.00 0.00 50 LEU A C 20
ATOM 31867 O O . LEU A 1 59 ? 11.044 -4.032 -10.023 1.00 0.00 50 LEU A O 20
ATOM 31883 N N . GLY A 1 60 ? 11.529 -2.096 -8.959 1.00 0.00 51 GLY A N 20
ATOM 31884 C CA . GLY A 1 60 ? 12.797 -2.573 -8.434 1.00 0.00 51 GLY A CA 20
ATOM 31885 C C . GLY A 1 60 ? 12.648 -3.969 -7.826 1.00 0.00 51 GLY A C 20
ATOM 31886 O O . GLY A 1 60 ? 13.452 -4.859 -8.100 1.00 0.00 51 GLY A O 20
ATOM 31890 N N . ALA A 1 61 ? 11.614 -4.118 -7.011 1.00 0.00 52 ALA A N 20
ATOM 31891 C CA . ALA A 1 61 ? 11.349 -5.391 -6.362 1.00 0.00 52 ALA A CA 20
ATOM 31892 C C . ALA A 1 61 ? 11.253 -6.489 -7.422 1.00 0.00 52 ALA A C 20
ATOM 31893 O O . ALA A 1 61 ? 11.789 -7.581 -7.241 1.00 0.00 52 ALA A O 20
ATOM 31900 N N . TYR A 1 62 ? 10.567 -6.162 -8.507 1.00 0.00 53 TYR A N 20
ATOM 31901 C CA . TYR A 1 62 ? 10.393 -7.107 -9.597 1.00 0.00 53 TYR A CA 20
ATOM 31902 C C . TYR A 1 62 ? 10.260 -6.380 -10.937 1.00 0.00 53 TYR A C 20
ATOM 31903 O O . TYR A 1 62 ? 9.150 -6.111 -11.393 1.00 0.00 53 TYR A O 20
ATOM 31921 N N . GLN A 1 63 ? 11.407 -6.083 -11.530 1.00 0.00 54 GLN A N 20
ATOM 31922 C CA . GLN A 1 63 ? 11.432 -5.393 -12.808 1.00 0.00 54 GLN A CA 20
ATOM 31923 C C . GLN A 1 63 ? 12.876 -5.157 -13.256 1.00 0.00 54 GLN A C 20
ATOM 31924 O O . GLN A 1 63 ? 13.348 -5.789 -14.200 1.00 0.00 54 GLN A O 20
ATOM 31938 N N . LEU A 1 64 ? 13.537 -4.246 -12.557 1.00 0.00 55 LEU A N 20
ATOM 31939 C CA . LEU A 1 64 ? 14.918 -3.920 -12.871 1.00 0.00 55 LEU A CA 20
ATOM 31940 C C . LEU A 1 64 ? 15.773 -4.077 -11.612 1.00 0.00 55 LEU A C 20
ATOM 31941 O O . LEU A 1 64 ? 16.486 -5.068 -11.462 1.00 0.00 55 LEU A O 20
ATOM 31957 N N . SER A 1 65 ? 15.674 -3.085 -10.740 1.00 0.00 56 SER A N 20
ATOM 31958 C CA . SER A 1 65 ? 16.430 -3.101 -9.499 1.00 0.00 56 SER A CA 20
ATOM 31959 C C . SER A 1 65 ? 16.335 -4.481 -8.846 1.00 0.00 56 SER A C 20
ATOM 31960 O O . SER A 1 65 ? 15.520 -5.309 -9.251 1.00 0.00 56 SER A O 20
ATOM 31968 N N . GLN A 1 66 ? 17.179 -4.687 -7.846 1.00 0.00 57 GLN A N 20
ATOM 31969 C CA . GLN A 1 66 ? 17.200 -5.952 -7.133 1.00 0.00 57 GLN A CA 20
ATOM 31970 C C . GLN A 1 66 ? 17.837 -7.040 -8.000 1.00 0.00 57 GLN A C 20
ATOM 31971 O O . GLN A 1 66 ? 18.293 -6.766 -9.110 1.00 0.00 57 GLN A O 20
ATOM 31985 N N . ASP A 1 67 ? 17.849 -8.250 -7.462 1.00 0.00 58 ASP A N 20
ATOM 31986 C CA . ASP A 1 67 ? 18.422 -9.380 -8.174 1.00 0.00 58 ASP A CA 20
ATOM 31987 C C . ASP A 1 67 ? 18.035 -9.296 -9.652 1.00 0.00 58 ASP A C 20
ATOM 31988 O O . ASP A 1 67 ? 16.868 -9.091 -9.981 1.00 0.00 58 ASP A O 20
ATOM 31997 N N . PRO A 1 68 ? 19.064 -9.464 -10.525 1.00 0.00 59 PRO A N 20
ATOM 31998 C CA . PRO A 1 68 ? 18.843 -9.409 -11.960 1.00 0.00 59 PRO A CA 20
ATOM 31999 C C . PRO A 1 68 ? 18.165 -10.687 -12.460 1.00 0.00 59 PRO A C 20
ATOM 32000 O O . PRO A 1 68 ? 17.206 -10.626 -13.228 1.00 0.00 59 PRO A O 20
ATOM 32011 N N . ARG A 1 69 ? 18.691 -11.815 -12.004 1.00 0.00 60 ARG A N 20
ATOM 32012 C CA . ARG A 1 69 ? 18.148 -13.105 -12.395 1.00 0.00 60 ARG A CA 20
ATOM 32013 C C . ARG A 1 69 ? 16.657 -13.176 -12.062 1.00 0.00 60 ARG A C 20
ATOM 32014 O O . ARG A 1 69 ? 15.817 -13.193 -12.960 1.00 0.00 60 ARG A O 20
ATOM 32035 N N . ASN A 1 70 ? 16.373 -13.216 -10.768 1.00 0.00 61 ASN A N 20
ATOM 32036 C CA . ASN A 1 70 ? 14.997 -13.286 -10.306 1.00 0.00 61 ASN A CA 20
ATOM 32037 C C . 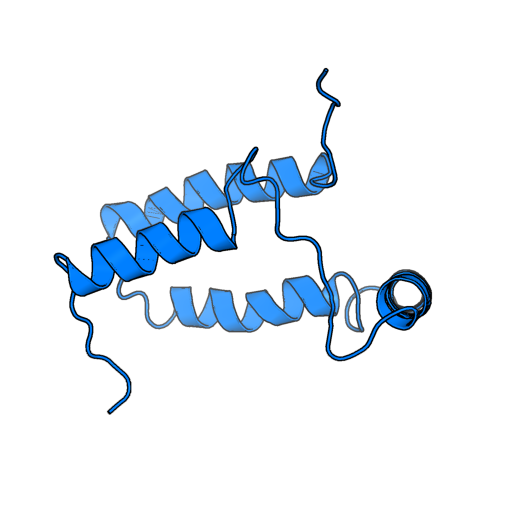ASN A 1 70 ? 14.138 -12.322 -11.127 1.00 0.00 61 ASN A C 20
ATOM 32038 O O . ASN A 1 70 ? 13.168 -12.735 -11.760 1.00 0.00 61 ASN A O 20
ATOM 32049 N N . VAL A 1 71 ? 14.527 -11.056 -11.091 1.00 0.00 62 VAL A N 20
ATOM 32050 C CA . VAL A 1 71 ? 13.804 -10.030 -11.824 1.00 0.00 62 VAL A CA 20
ATOM 32051 C C . VAL A 1 71 ? 13.488 -10.542 -13.231 1.00 0.00 62 VAL A C 20
ATOM 32052 O O . VAL A 1 71 ? 12.360 -10.412 -13.703 1.00 0.00 62 VAL A O 20
ATOM 32065 N N . TRP A 1 72 ? 14.504 -11.114 -13.860 1.00 0.00 63 TRP A N 20
ATOM 32066 C CA . TRP A 1 72 ? 14.348 -11.646 -15.203 1.00 0.00 63 TRP A CA 20
ATOM 32067 C C . TRP A 1 72 ? 13.161 -12.611 -15.194 1.00 0.00 63 TRP A C 20
ATOM 32068 O O . TRP A 1 72 ? 12.278 -12.523 -16.046 1.00 0.00 63 TRP A O 20
ATOM 32089 N N . VAL A 1 73 ? 13.178 -13.511 -14.222 1.00 0.00 64 VAL A N 20
ATOM 32090 C CA . VAL A 1 73 ? 12.114 -14.492 -14.091 1.00 0.00 64 VAL A CA 20
ATOM 32091 C C . VAL A 1 73 ? 10.769 -13.769 -13.993 1.00 0.00 64 VAL A C 20
ATOM 32092 O O . VAL A 1 73 ? 9.750 -14.280 -14.457 1.00 0.00 64 VAL A O 20
ATOM 32105 N N . PHE A 1 74 ? 10.809 -12.592 -13.387 1.00 0.00 65 PHE A N 20
ATOM 32106 C CA . PHE A 1 74 ? 9.606 -11.794 -13.222 1.00 0.00 65 PHE A CA 20
ATOM 32107 C C . PHE A 1 74 ? 9.241 -11.077 -14.524 1.00 0.00 65 PHE A C 20
ATOM 32108 O O . PHE A 1 74 ? 8.072 -10.781 -14.767 1.00 0.00 65 PHE A O 20
ATOM 32125 N N . LEU A 1 75 ? 10.263 -10.819 -15.327 1.00 0.00 66 LEU A N 20
ATOM 32126 C CA . LEU A 1 75 ? 10.065 -10.143 -16.597 1.00 0.00 66 LEU A CA 20
ATOM 32127 C C . LEU A 1 75 ? 9.292 -11.064 -17.545 1.00 0.00 66 LEU A C 20
ATOM 32128 O O . LEU A 1 75 ? 8.326 -10.640 -18.177 1.00 0.00 66 LEU A O 20
ATOM 32144 N N . ALA A 1 76 ? 9.747 -12.306 -17.613 1.00 0.00 67 ALA A N 20
ATOM 32145 C CA . ALA A 1 76 ? 9.111 -13.290 -18.472 1.00 0.00 67 ALA A CA 20
ATOM 32146 C C . ALA A 1 76 ? 7.750 -13.669 -17.886 1.00 0.00 67 ALA A C 20
ATOM 32147 O O . ALA A 1 76 ? 6.763 -13.769 -18.613 1.00 0.00 67 ALA A O 20
ATOM 32154 N N . THR A 1 77 ? 7.740 -13.869 -16.576 1.00 0.00 68 THR A N 20
ATOM 32155 C CA . THR A 1 77 ? 6.516 -14.234 -15.884 1.00 0.00 68 THR A CA 20
ATOM 32156 C C . THR A 1 77 ? 5.393 -13.255 -16.232 1.00 0.00 68 THR A C 20
ATOM 32157 O O . THR A 1 77 ? 4.443 -13.615 -16.925 1.00 0.00 68 THR A O 20
ATOM 32168 N N . SER A 1 78 ? 5.541 -12.035 -15.736 1.00 0.00 69 SER A N 20
ATOM 32169 C CA . SER A 1 78 ? 4.552 -11.001 -15.986 1.00 0.00 69 SER A CA 20
ATOM 32170 C C . SER A 1 78 ? 4.561 -10.615 -17.467 1.00 0.00 69 SER A C 20
ATOM 32171 O O . SER A 1 78 ? 3.578 -10.081 -17.979 1.00 0.00 69 SER A O 20
ATOM 32179 N N . GLY A 1 79 ? 5.681 -10.900 -18.113 1.00 0.00 70 GLY A N 20
ATOM 32180 C CA . GLY A 1 79 ? 5.831 -10.590 -19.525 1.00 0.00 70 GLY A CA 20
ATOM 32181 C C . GLY A 1 79 ? 4.698 -11.209 -20.345 1.00 0.00 70 GLY A C 20
ATOM 32182 O O . GLY A 1 79 ? 3.979 -10.503 -21.050 1.00 0.00 70 GLY A O 20
ATOM 32186 N N . THR A 1 80 ? 4.575 -12.523 -20.227 1.00 0.00 71 THR A N 20
ATOM 32187 C CA . THR A 1 80 ? 3.541 -13.246 -20.949 1.00 0.00 71 THR A CA 20
ATOM 32188 C C . THR A 1 80 ? 2.215 -13.182 -20.188 1.00 0.00 71 THR A C 20
ATOM 32189 O O . THR A 1 80 ? 1.166 -12.942 -20.783 1.00 0.00 71 THR A O 20
ATOM 32200 N N . LEU A 1 81 ? 2.307 -13.402 -18.885 1.00 0.00 72 LEU A N 20
ATOM 32201 C CA . LEU A 1 81 ? 1.127 -13.373 -18.037 1.00 0.00 72 LEU A CA 20
ATOM 32202 C C . LEU A 1 81 ? 0.339 -12.091 -18.311 1.00 0.00 72 LEU A C 20
ATOM 32203 O O . LEU A 1 81 ? -0.864 -12.140 -18.567 1.00 0.00 72 LEU A O 20
ATOM 32219 N N . ALA A 1 82 ? 1.047 -10.973 -18.248 1.00 0.00 73 ALA A N 20
ATOM 32220 C CA . ALA A 1 82 ? 0.429 -9.680 -18.486 1.00 0.00 73 ALA A CA 20
ATOM 32221 C C . ALA A 1 82 ? 0.396 -9.405 -19.991 1.00 0.00 73 ALA A C 20
ATOM 32222 O O . ALA A 1 82 ? -0.494 -8.711 -20.479 1.00 0.00 73 ALA A O 20
ATOM 32229 N N . GLY A 1 83 ? 1.378 -9.963 -20.683 1.00 0.00 74 GLY A N 20
ATOM 32230 C CA . GLY A 1 83 ? 1.473 -9.786 -22.122 1.00 0.00 74 GLY A CA 20
ATOM 32231 C C . GLY A 1 83 ? 0.118 -10.020 -22.794 1.00 0.00 74 GLY A C 20
ATOM 32232 O O . GLY A 1 83 ? -0.351 -9.181 -23.562 1.00 0.00 74 GLY A O 20
ATOM 32236 N N . ILE A 1 84 ? -0.473 -11.164 -22.480 1.00 0.00 75 ILE A N 20
ATOM 32237 C CA . ILE A 1 84 ? -1.764 -11.518 -23.044 1.00 0.00 75 ILE A CA 20
ATOM 32238 C C . ILE A 1 84 ? -2.786 -10.438 -22.684 1.00 0.00 75 ILE A C 20
ATOM 32239 O O . ILE A 1 84 ? -3.500 -9.939 -23.553 1.00 0.00 75 ILE A O 20
ATOM 32255 N N . MET A 1 85 ? -2.825 -10.109 -21.401 1.00 0.00 76 MET A N 20
ATOM 32256 C CA . MET A 1 85 ? -3.748 -9.097 -20.915 1.00 0.00 76 MET A CA 20
ATOM 32257 C C . MET A 1 85 ? -3.560 -7.778 -21.666 1.00 0.00 76 MET A C 20
ATOM 32258 O O . MET A 1 85 ? -4.386 -7.410 -22.500 1.00 0.00 76 MET A O 20
ATOM 32272 N N . GLY A 1 86 ? -2.468 -7.100 -21.343 1.00 0.00 77 GLY A N 20
ATOM 32273 C CA . GLY A 1 86 ? -2.161 -5.829 -21.977 1.00 0.00 77 GLY A CA 20
ATOM 32274 C C . GLY A 1 86 ? -1.567 -4.844 -20.969 1.00 0.00 77 GLY A C 20
ATOM 32275 O O . GLY A 1 86 ? -0.981 -5.252 -19.967 1.00 0.00 77 GLY A O 20
ATOM 32279 N N . MET A 1 87 ? -1.739 -3.565 -21.269 1.00 0.00 78 MET A N 20
ATOM 32280 C CA . MET A 1 87 ? -1.228 -2.517 -20.401 1.00 0.00 78 MET A CA 20
ATOM 32281 C C . MET A 1 87 ? -2.039 -2.432 -19.107 1.00 0.00 78 MET A C 20
ATOM 32282 O O . MET A 1 87 ? -3.240 -2.700 -19.104 1.00 0.00 78 MET A O 20
ATOM 32296 N N . ARG A 1 88 ? -1.351 -2.060 -18.038 1.00 0.00 79 ARG A N 20
ATOM 32297 C CA . ARG A 1 88 ? -1.993 -1.937 -16.740 1.00 0.00 79 ARG A CA 20
ATOM 32298 C C . ARG A 1 88 ? -2.566 -3.286 -16.301 1.00 0.00 79 ARG A C 20
ATOM 32299 O O . ARG A 1 88 ? -3.348 -3.897 -17.026 1.00 0.00 79 ARG A O 20
ATOM 32320 N N . PHE A 1 89 ? -2.154 -3.710 -15.115 1.00 0.00 80 PHE A N 20
ATOM 32321 C CA . PHE A 1 89 ? -2.616 -4.975 -14.571 1.00 0.00 80 PHE A CA 20
ATOM 32322 C C . PHE A 1 89 ? -4.131 -5.121 -14.733 1.00 0.00 80 PHE A C 20
ATOM 32323 O O . PHE A 1 89 ? -4.832 -4.135 -14.956 1.00 0.00 80 PHE A O 20
ATOM 32340 N N . TYR A 1 90 ? -4.590 -6.358 -14.615 1.00 0.00 81 TYR A N 20
ATOM 32341 C CA . TYR A 1 90 ? -6.008 -6.646 -14.746 1.00 0.00 81 TYR A CA 20
ATOM 32342 C C . TYR A 1 90 ? -6.625 -6.992 -13.389 1.00 0.00 81 TYR A C 20
ATOM 32343 O O . TYR A 1 90 ? -7.721 -6.538 -13.068 1.00 0.00 81 TYR A O 20
ATOM 32361 N N . HIS A 1 91 ? -5.893 -7.794 -12.630 1.00 0.00 82 HIS A N 20
ATOM 32362 C CA . HIS A 1 91 ? -6.354 -8.207 -11.315 1.00 0.00 82 HIS A CA 20
ATOM 32363 C C . HIS A 1 91 ? -6.989 -7.015 -10.597 1.00 0.00 82 HIS A C 20
ATOM 32364 O O . HIS A 1 91 ? -6.287 -6.115 -10.138 1.00 0.00 82 HIS A O 20
ATOM 32378 N N . SER A 1 92 ? -8.312 -7.047 -10.522 1.00 0.00 83 SER A N 20
ATOM 32379 C CA . SER A 1 92 ? -9.050 -5.980 -9.867 1.00 0.00 83 SER A CA 20
ATOM 32380 C C . SER A 1 92 ? -10.532 -6.066 -10.236 1.00 0.00 83 SER A C 20
ATOM 32381 O O . SER A 1 92 ? -11.055 -5.195 -10.929 1.00 0.00 83 SER A O 20
ATOM 32389 N N . GLY A 1 93 ? -11.168 -7.125 -9.757 1.00 0.00 84 GLY A N 20
ATOM 32390 C CA . GLY A 1 93 ? -12.580 -7.337 -10.028 1.00 0.00 84 GLY A CA 20
ATOM 32391 C C . GLY A 1 93 ? -13.392 -7.347 -8.731 1.00 0.00 84 GLY A C 20
ATOM 32392 O O . GLY A 1 93 ? -14.084 -6.378 -8.421 1.00 0.00 84 GLY A O 20
ATOM 32396 N N . LYS A 1 94 ? -13.280 -8.452 -8.009 1.00 0.00 85 LYS A N 20
ATOM 32397 C CA . LYS A 1 94 ? -13.995 -8.601 -6.753 1.00 0.00 85 LYS A CA 20
ATOM 32398 C C . LYS A 1 94 ? -13.077 -9.262 -5.724 1.00 0.00 85 LYS A C 20
ATOM 32399 O O . LYS A 1 94 ? -13.500 -10.156 -4.993 1.00 0.00 85 LYS A O 20
ATOM 32418 N N . PHE A 1 95 ? -11.837 -8.796 -5.699 1.00 0.00 86 PHE A N 20
ATOM 32419 C CA . PHE A 1 95 ? -10.855 -9.332 -4.771 1.00 0.00 86 PHE A CA 20
ATOM 32420 C C . PHE A 1 95 ? -9.514 -8.609 -4.914 1.00 0.00 86 PHE A C 20
ATOM 32421 O O . PHE A 1 95 ? -9.117 -8.242 -6.019 1.00 0.00 86 PHE A O 20
ATOM 32438 N N . MET A 1 96 ? -8.853 -8.426 -3.781 1.00 0.00 87 MET A N 20
ATOM 32439 C CA . MET A 1 96 ? -7.565 -7.753 -3.766 1.00 0.00 87 MET A CA 20
ATOM 32440 C C . MET A 1 96 ? -7.041 -7.604 -2.336 1.00 0.00 87 MET A C 20
ATOM 32441 O O . MET A 1 96 ? -7.822 -7.524 -1.390 1.00 0.00 87 MET A O 20
ATOM 32455 N N . PRO A 1 97 ? -5.686 -7.571 -2.221 1.00 0.00 88 PRO A N 20
ATOM 32456 C CA . PRO A 1 97 ? -5.048 -7.433 -0.923 1.00 0.00 88 PRO A CA 20
ATOM 32457 C C . PRO A 1 97 ? -5.162 -5.998 -0.406 1.00 0.00 88 PRO A C 20
ATOM 32458 O O . PRO A 1 97 ? -4.157 -5.376 -0.062 1.00 0.00 88 PRO A O 20
ATOM 32469 N N . ALA A 1 98 ? -6.394 -5.513 -0.367 1.00 0.00 89 ALA A N 20
ATOM 32470 C CA . ALA A 1 98 ? -6.652 -4.162 0.103 1.00 0.00 89 ALA A CA 20
ATOM 32471 C C . ALA A 1 98 ? -8.028 -3.709 -0.391 1.00 0.00 89 ALA A C 20
ATOM 32472 O O . ALA A 1 98 ? -9.037 -3.939 0.274 1.00 0.00 89 ALA A O 20
ATOM 32479 N N . GLY A 1 99 ? -8.024 -3.074 -1.553 1.00 0.00 90 GLY A N 20
ATOM 32480 C CA . GLY A 1 99 ? -9.259 -2.587 -2.144 1.00 0.00 90 GLY A CA 20
ATOM 32481 C C . GLY A 1 99 ? -8.978 -1.508 -3.192 1.00 0.00 90 GLY A C 20
ATOM 32482 O O . GLY A 1 99 ? -9.106 -0.317 -2.913 1.00 0.00 90 GLY A O 20
ATOM 32486 N N . LEU A 1 100 ? -8.600 -1.965 -4.377 1.00 0.00 91 LEU A N 20
ATOM 32487 C CA . LEU A 1 100 ? -8.300 -1.055 -5.469 1.00 0.00 91 LEU A CA 20
ATOM 32488 C C . LEU A 1 100 ? -9.601 -0.435 -5.983 1.00 0.00 91 LEU A C 20
ATOM 32489 O O . LEU A 1 100 ? -9.777 0.782 -5.929 1.00 0.00 91 LEU A O 20
ATOM 32505 N N . ILE A 1 101 ? -10.479 -1.299 -6.470 1.00 0.00 92 ILE A N 20
ATOM 32506 C CA . ILE A 1 101 ? -11.759 -0.852 -6.993 1.00 0.00 92 ILE A CA 20
ATOM 32507 C C . ILE A 1 101 ? -12.569 -0.208 -5.866 1.00 0.00 92 ILE A C 20
ATOM 32508 O O . ILE A 1 101 ? -13.050 0.915 -6.007 1.00 0.00 92 ILE A O 20
ATOM 32524 N N . ALA A 1 102 ? -12.694 -0.947 -4.774 1.00 0.00 93 ALA A N 20
ATOM 32525 C CA . ALA A 1 102 ? -13.437 -0.462 -3.624 1.00 0.00 93 ALA A CA 20
ATOM 32526 C C . ALA A 1 102 ? -12.783 0.818 -3.102 1.00 0.00 93 ALA A C 20
ATOM 32527 O O . ALA A 1 102 ? -13.373 1.895 -3.174 1.00 0.00 93 ALA A O 20
ATOM 32534 N N . GLY A 1 103 ? -11.573 0.659 -2.587 1.00 0.00 94 GLY A N 20
ATOM 32535 C CA . GLY A 1 103 ? -10.832 1.789 -2.053 1.00 0.00 94 GLY A CA 20
ATOM 32536 C C . GLY A 1 103 ? -10.910 2.991 -2.997 1.00 0.00 94 GLY A C 20
ATOM 32537 O O . GLY A 1 103 ? -11.249 4.095 -2.575 1.00 0.00 94 GLY A O 20
ATOM 32541 N N . ALA A 1 104 ? -10.589 2.735 -4.257 1.00 0.00 95 ALA A N 20
ATOM 32542 C CA . ALA A 1 104 ? -10.619 3.782 -5.264 1.00 0.00 95 ALA A CA 20
ATOM 32543 C C . ALA A 1 104 ? -11.933 4.557 -5.149 1.00 0.00 95 ALA A C 20
ATOM 32544 O O . ALA A 1 104 ? -11.926 5.775 -4.978 1.00 0.00 95 ALA A O 20
ATOM 32551 N N . SER A 1 105 ? -13.029 3.819 -5.249 1.00 0.00 96 SER A N 20
ATOM 32552 C CA . SER A 1 105 ? -14.347 4.422 -5.158 1.00 0.00 96 SER A CA 20
ATOM 32553 C C . SER A 1 105 ? -14.461 5.241 -3.871 1.00 0.00 96 SER A C 20
ATOM 32554 O O . SER A 1 105 ? -15.118 6.281 -3.848 1.00 0.00 96 SER A O 20
ATOM 32562 N N . LEU A 1 106 ? -13.811 4.741 -2.830 1.00 0.00 97 LEU A N 20
ATOM 32563 C CA . LEU A 1 106 ? -13.832 5.413 -1.542 1.00 0.00 97 LEU A CA 20
ATOM 32564 C C . LEU A 1 106 ? -12.972 6.677 -1.618 1.00 0.00 97 LEU A C 20
ATOM 32565 O O . LEU A 1 106 ? -13.261 7.669 -0.950 1.00 0.00 97 LEU A O 20
ATOM 32581 N N . LEU A 1 107 ? -11.934 6.600 -2.437 1.00 0.00 98 LEU A N 20
ATOM 32582 C CA . LEU A 1 107 ? -11.031 7.725 -2.608 1.00 0.00 98 LEU A CA 20
ATOM 32583 C C . LEU A 1 107 ? -11.715 8.798 -3.459 1.00 0.00 98 LEU A C 20
ATOM 32584 O O . LEU A 1 107 ? -11.454 9.988 -3.291 1.00 0.00 98 LEU A O 20
ATOM 32600 N N . MET A 1 108 ? -12.577 8.337 -4.353 1.00 0.00 99 MET A N 20
ATOM 32601 C CA . MET A 1 108 ? -13.300 9.242 -5.230 1.00 0.00 99 MET A CA 20
ATOM 32602 C C . MET A 1 108 ? -14.355 10.032 -4.453 1.00 0.00 99 MET A C 20
ATOM 32603 O O . MET A 1 108 ? -14.440 11.253 -4.581 1.00 0.00 99 MET A O 20
ATOM 32617 N N . VAL A 1 109 ? -15.132 9.304 -3.665 1.00 0.00 100 VAL A N 20
ATOM 32618 C CA . VAL A 1 109 ? -16.178 9.922 -2.868 1.00 0.00 100 VAL A CA 20
ATOM 32619 C C . VAL A 1 109 ? -15.543 10.680 -1.700 1.00 0.00 100 VAL A C 20
ATOM 32620 O O . VAL A 1 109 ? -16.066 11.703 -1.261 1.00 0.00 100 VAL A O 20
ATOM 32633 N N . ALA A 1 110 ? -14.424 10.148 -1.231 1.00 0.00 101 ALA A N 20
ATOM 32634 C CA . ALA A 1 110 ? -13.711 10.762 -0.123 1.00 0.00 101 ALA A CA 20
ATOM 32635 C C . ALA A 1 110 ? -13.075 12.071 -0.594 1.00 0.00 101 ALA A C 20
ATOM 32636 O O . ALA A 1 110 ? -13.153 13.087 0.096 1.00 0.00 101 ALA A O 20
ATOM 32643 N N . LYS A 1 111 ? -12.460 12.006 -1.765 1.00 0.00 102 LYS A N 20
ATOM 32644 C CA . LYS A 1 111 ? -11.811 13.173 -2.336 1.00 0.00 102 LYS A CA 20
ATOM 32645 C C . LYS A 1 111 ? -12.855 14.267 -2.572 1.00 0.00 102 LYS A C 20
ATOM 32646 O O . LYS A 1 111 ? -12.658 15.414 -2.174 1.00 0.00 102 LYS A O 20
ATOM 32665 N N . VAL A 1 112 ? -13.942 13.874 -3.219 1.00 0.00 103 VAL A N 20
ATOM 32666 C CA . VAL A 1 112 ? -15.017 14.806 -3.513 1.00 0.00 103 VAL A CA 20
ATOM 32667 C C . VAL A 1 112 ? -15.472 15.478 -2.216 1.00 0.00 103 VAL A C 20
ATOM 32668 O O . VAL A 1 112 ? -15.630 16.697 -2.166 1.00 0.00 103 VAL A O 20
ATOM 32681 N N . GLY A 1 113 ? -15.671 14.653 -1.199 1.00 0.00 104 GLY A N 20
ATOM 32682 C CA . GLY A 1 113 ? -16.105 15.151 0.095 1.00 0.00 104 GLY A CA 20
ATOM 32683 C C . GLY A 1 113 ? -15.022 16.018 0.741 1.00 0.00 104 GLY A C 20
ATOM 32684 O O . GLY A 1 113 ? -15.329 16.975 1.450 1.00 0.00 104 GLY A O 20
ATOM 32688 N N . VAL A 1 114 ? -13.778 15.652 0.471 1.00 0.00 105 VAL A N 20
ATOM 32689 C CA . VAL A 1 114 ? -12.648 16.385 1.017 1.00 0.00 105 VAL A CA 20
ATOM 32690 C C . VAL A 1 114 ? -12.143 17.385 -0.025 1.00 0.00 105 VAL A C 20
ATOM 32691 O O . VAL A 1 114 ? -10.941 17.482 -0.267 1.00 0.00 105 VAL A O 20
ATOM 32704 N N . SER A 1 115 ? -13.087 18.105 -0.614 1.00 0.00 106 SER A N 20
ATOM 32705 C CA . SER A 1 115 ? -12.754 19.095 -1.624 1.00 0.00 106 SER A CA 20
ATOM 32706 C C . SER A 1 115 ? -12.004 18.430 -2.780 1.00 0.00 106 SER A C 20
ATOM 32707 O O . SER A 1 115 ? -12.622 17.888 -3.696 1.00 0.00 106 SER A O 20
ATOM 32715 N N . MET A 1 116 ? -10.683 18.493 -2.701 1.00 0.00 107 MET A N 20
ATOM 32716 C CA . MET A 1 116 ? -9.842 17.904 -3.729 1.00 0.00 107 MET A CA 20
ATOM 32717 C C . MET A 1 116 ? -10.428 18.148 -5.122 1.00 0.00 107 MET A C 20
ATOM 32718 O O . MET A 1 116 ? -11.124 17.292 -5.665 1.00 0.00 107 MET A O 20
ATOM 32732 N N . PHE A 1 117 ? -10.124 19.320 -5.659 1.00 0.00 108 PHE A N 20
ATOM 32733 C CA . PHE A 1 117 ? -10.611 19.687 -6.978 1.00 0.00 108 PHE A CA 20
ATOM 32734 C C . PHE A 1 117 ? -9.835 18.953 -8.073 1.00 0.00 108 PHE A C 20
ATOM 32735 O O . PHE A 1 117 ? -8.610 19.036 -8.133 1.00 0.00 108 PHE A O 20
ATOM 32752 N N . ASN A 1 118 ? -10.582 18.250 -8.913 1.00 0.00 109 ASN A N 20
ATOM 32753 C CA . ASN A 1 118 ? -9.980 17.501 -10.003 1.00 0.00 109 ASN A CA 20
ATOM 32754 C C . ASN A 1 118 ? -9.599 18.464 -11.129 1.00 0.00 109 ASN A C 20
ATOM 32755 O O . ASN A 1 118 ? -8.418 18.696 -11.379 1.00 0.00 109 ASN A O 20
ATOM 32766 N N . ARG A 1 119 ? -10.623 19.000 -11.777 1.00 0.00 110 ARG A N 20
ATOM 32767 C CA . ARG A 1 119 ? -10.411 19.933 -12.870 1.00 0.00 110 ARG A CA 20
ATOM 32768 C C . ARG A 1 119 ? -9.172 19.535 -13.675 1.00 0.00 110 ARG A C 20
ATOM 32769 O O . ARG A 1 119 ? -8.142 20.204 -13.608 1.00 0.00 110 ARG A O 20
ATOM 32790 N N . PRO A 1 120 ? -9.317 18.418 -14.438 1.00 0.00 111 PRO A N 20
ATOM 32791 C CA . PRO A 1 120 ? -8.222 17.923 -15.255 1.00 0.00 111 PRO A CA 20
ATOM 32792 C C . PRO A 1 120 ? -8.031 18.791 -16.500 1.00 0.00 111 PRO A C 20
ATOM 32793 O O . PRO A 1 120 ? -7.105 18.570 -17.279 1.00 0.00 111 PRO A O 20
ATOM 32804 N N . HIS A 1 121 ? -8.922 19.760 -16.649 1.00 0.00 112 HIS A N 20
ATOM 32805 C CA . HIS A 1 121 ? -8.863 20.662 -17.787 1.00 0.00 112 HIS A CA 20
ATOM 32806 C C . HIS A 1 121 ? -9.134 22.094 -17.321 1.00 0.00 112 HIS A C 20
ATOM 32807 O O . HIS A 1 121 ? -10.008 22.324 -16.487 1.00 0.00 112 HIS A O 20
#

GO terms:
  GO:0005739 mitochondrion (C, HTP)
  GO:0005515 protein binding (F, IPI)

InterPro domains:
  IPR005349 TMEM14 family [PF03647] (13-101)
  IPR005349 TMEM14 family [PTHR12668] (12-105)
  IPR044890 TMEM14 superfamily [G3DSA:1.10.10.1740] (1-112)

CATH classification: 1.10.10.1740

Organism: Homo sapiens (NCBI:txid9606)

Nearest PDB structures (foldseek):
  2los-assembly1_A  TM=9.232E-01  e=2.533E-13  Homo sapiens
  2los-assembly1_A  TM=8.958E-01  e=4.146E-13  Homo sapiens
  2los-assembly1_A  TM=9.059E-01  e=2.526E-14  Homo sapiens
  2los-assembly1_A  TM=9.153E-01  e=2.397E-15  Homo sapiens
  2los-assembly1_A  TM=9.133E-01  e=3.649E-13  Homo sapiens

Solvent-accessible surface area: 10656 Å² total; per-residue (Å²): 242,178,128,138,39,101,102,68,62,152,142,131,97,41,136,35,152,62,54,138,115,63,52,40,28,100,95,32,210,76,164,62,61,31,121,97,57,114,49,58,45,121,118,154,33,50,100,49,12,85,5,38,88,72,141,74,122,78,107,193,81,1,172,88,90,86,61,66,65,41,102,139,34,47,145,112,44,203,167,131,131,149,60,61,131,134,144,109,96,14,119,99,39,24,39,52,120,94,115,98,49,79,113,50,140,70,209,91,136,173,135,200

Secondary structure (DSSP, 8-state):
---S-SS--HHHHHHHHHHHHHIIIIIHHT-S--HHHHHHHHHHHHHHHHHHTSSSSTHHHHHHHHHHHHHHHHTSSS--------SSS-HHHHHHHHHHHHHHSSS-----

=== Feature glossary ===
Feature key, reading from the visual/contextual features back to the raw sequence:

Rendered structure images. Structure images are PyMOL renders from six orthogonal camera directions. Cartoon representation draws helices as coils and strands as arrows; sticks shows the backbone as bonds; surface shows the solvent-excluded envelope. Rainbow coloring maps sequence position to hue (blue→red, N→C); chain coloring assigns a distinct color per polypeptide.

Contact-map, Ramachandran, and PAE plots. Three diagnostic plots accompany the record. The Cα contact map visualizes the tertiary structure as a 2D adjacency matrix (8 Å cutoff, sequence-local contacts suppressed). The Ramachandran plot shows the distribution of backbone (φ, ψ) torsions, with points in the α and β basins reflecting secondary structure content. The PAE plot shows AlphaFold's inter-residue confidence as a color matrix.

InterPro / GO / CATH / organism. The annotation block draws on four external resources. InterPro: which protein families and domains the sequence belongs to. GO: standardized terms for what the protein does, what process it participates in, and where in the cell it acts. CATH: which structural fold it has in the CATH hierarchy. Organism: the species of origin.

Nearest PDB structures. Structural nearest neighbors (via Foldseek easy-search vs the PDB). Reported per hit: target PDB id, E-value, and alignment TM-score. A TM-score above ~0.5 is the conventional threshold for 'same fold'.

Predicted aligned error. Predicted aligned error is AlphaFold's pairwise confidence. Unlike pLDDT (per-residue), PAE is per-residue-pair and captures whether two parts of the structure are correctly placed relative to each other. Units are ångströms of expected positional error.

Solvent-accessible surface area. SASA measures how much of the protein is reachable by solvent. It is computed by rolling a water-sized probe over the atomic surface and summing the exposed area (Å²). Per-residue SASA distinguishes core (buried, low SASA) from surface (exposed, high SASA) residues; total SASA is a whole-molecule size measure.

B-factor. Crystallographic B-factors measure how much each atom's electron density is smeared out, in Å². They rise in mobile loops and surface residues and fall in the buried interior. In AlphaFold models this column is repurposed to hold pLDDT instead.

pLDDT. For AlphaFold models, the B-factor field carries pLDDT — the model's own estimate of local accuracy on a 0–100 scale. Regions with pLDDT<50 should be treated as essentially unmodeled; they often correspond to intrinsically disordered segments.

Backbone torsions (φ/ψ). φ (phi) and ψ (psi) are the two rotatable backbone dihedrals per residue: φ is the C(i-1)–N–Cα–C torsion, ψ is the N–Cα–C–N(i+1) torsion, both in degrees on (−180°, 180°]. α-helical residues cluster near (−60°, −45°); β-strand residues near (−120°, +130°). A Ramachandran plot is simply a scatter of (φ, ψ) for every residue.

Radius of gyration, Cα contacts, bounding box. Radius of gyration (Rg) is the root-mean-square distance of Cα atoms from their centroid — a single number for overall size and compactness. A globular domain of N residues has Rg ≈ 2.2·N^0.38 Å; an extended or disordered chain has a much larger Rg. The Cα contact count is the number of residue pairs whose Cα atoms are within 8 Å and are more than four positions apart in sequence — a standard proxy for tertiary packing density. The bounding box is the smallest axis-aligned box enclosing all Cα atoms.

Secondary structure (3-state, P-SEA). Three-state secondary structure (P-SEA) collapses the eight DSSP classes into helix (a), strand (b), and coil (c). P-SEA assigns these from Cα geometry alone — distances and angles — without requiring backbone oxygens, so it works on any Cα trace.

Secondary structure (8-state, DSSP). Secondary structure is the local, repeating backbone conformation. DSSP classifies it into eight states by reading the hydrogen-bond network: three helix types (H, G, I), two β types (E, B), two non-regular types (T, S), and unstructured coil (-).

Foldseek 3Di. The Foldseek 3Di string encodes local tertiary geometry as a 20-letter alphabet — one character per residue — derived from the relative positions of nearby Cα atoms. Unlike the amino-acid sequence, 3Di is a direct function of the 3D structure, so two proteins with the same fold have similar 3Di strings even at low sequence identity.

mmCIF coordinates. Structure coordinates are given as an mmCIF _atom_site loop: one row per atom with element, residue name, chain id, sequence number, and x/y/z position in Å. Only the four main-chain atoms per residue are included here; side chains are omitted to keep the record compact.

Sequence. This is the polypeptide sequence — one letter per residue, N-terminus first. Length ranges from a few dozen residues for small domains to over a thousand for large multi-domain proteins.